Protein 3SY8 (pdb70)

Solvent-accessible surface area: 60211 Å² total; per-residue (Å²): 112,110,128,9,41,2,0,3,0,6,16,8,17,52,43,10,14,9,4,9,21,2,3,100,30,33,15,49,46,54,30,48,51,0,20,50,5,102,37,0,0,50,28,3,77,101,33,50,76,0,6,4,0,1,0,12,52,49,20,36,49,18,79,1,49,2,0,0,115,16,0,19,70,29,64,45,12,48,0,0,9,11,2,22,63,70,10,2,7,25,66,73,38,38,21,58,68,0,65,81,49,34,6,36,15,2,1,5,0,24,48,46,3,40,43,82,13,5,43,2,2,23,36,54,3,73,46,59,91,163,86,170,114,163,144,107,93,39,11,45,24,74,27,0,58,96,0,3,98,100,61,26,4,55,3,26,1,16,2,7,0,26,2,102,76,27,42,32,82,4,0,11,7,26,14,41,0,60,15,78,170,63,35,86,6,54,44,55,21,4,55,25,2,0,51,36,48,112,34,8,54,98,10,12,59,47,12,0,35,60,0,0,22,0,14,69,73,2,41,136,125,63,45,102,8,55,0,1,5,61,7,47,30,63,10,0,38,66,181,44,1,6,134,66,0,46,61,41,3,101,130,27,161,14,70,39,72,4,1,28,2,1,3,44,5,81,5,2,6,50,2,47,60,67,5,5,105,0,2,35,68,0,86,136,51,38,5,17,0,0,0,15,71,3,2,29,0,15,8,2,5,55,44,34,131,111,32,1,8,51,7,0,0,0,33,118,68,8,4,131,46,4,121,105,60,90,55,0,14,5,5,0,21,0,1,21,18,1,2,137,54,38,67,31,37,9,0,0,23,7,0,99,53,75,99,30,60,76,67,0,73,127,39,42,7,65,21,0,2,2,102,60,42,7,152,20,31,42,48,100,121,0,21,81,61,1,82,73,89,172,116,72,4,10,2,1,2,0,8,13,14,14,42,69,9,17,15,2,6,25,2,3,102,41,38,11,54,41,49,31,44,54,0,18,53,4,100,30,0,0,50,35,3,75,100,22,38,59,0,1,1,0,2,0,18,46,53,18,42,43,12,87,1,30,16,1,0,111,9,0,27,70,4,26,20,16,14,0,0,6,10,11,25,59,70,11,11,7,17,75,75,40,36,14,57,68,0,91,113,39,59,9,30,19,1,0,6,0,4,166,37,10,24,30,78,16,4,46,10,1,18,68,87,0,56,77,72,62,169,87,25,93,196,30,107,111,58,83,80,30,7,40,20,75,32,0,59,92,0,2,104,100,65,17,4,54,2,28,3,13,2,8,0,22,1,110,81,21,44,48,85,6,0,11,6,28,14,38,0,58,10,87,154,53,39,81,14,55,42,56,38,2,55,23,3,0,52,30,54,105,30,9,54,96,8,12,69,45,13,0,39,66,0,0,38,0,17,79,92,0,47,127,104,64,42,103,6,55,0,1,5,61,4,48,30,51,5,3,52,56,216,45,2,3,122,71,0,24,60,41,2,106,115,39,139,16,73,40,70,4,1,18,1,1,6,41,6,80,4,3,10,46,4,48,67,73,7,5,97,1,3,40,82,0,91,133,55,36,7,18,1,0,0,14,69,2,2,38,3,12,14,4,7,56,40,33,107,109,31,4,7,55,17,0,0,0,42,103,60,8,4,106,42,4,123,93,68,90,58,2,11,4,1,0,22,0,2,24,22,0,4,144,46,37,66,30,37,8,0,0,26,4,0,96,41,72,113,25,53,72,67,0,66,122,27,43,9,62,18,0,1,2,103,59,46,12,152,20,24,39,48,108,121,0,14,84,74,2,88,69,170,122,118,11,29,1,0,2,14,13,97,91,86,128,51,45,108,44,4,9,69,10,4,126,146,38,9,58,32,64,24,45,82,0,32,40,19,160,91,0,44,54,34,5,145,92,49,52,108,1,21,0,0,3,1,11,10,133,147,52,8,39,86,1,5,31,1,0,57,69,0,23,143,39,68,60,13,74,2,0,4,1,4,12,101,19,62,99,35,3,92,82,8,7,26,21,0,0,31,20,15,16,2,42,20,2,2,10,4,24,60,106,14,63,73,145,91,4,44,53,13,16,90,111,23,56,86,144,134,186,22,53,26,2,31,0,9,77,0,5,87,103,58,22,2,49,1,27,2,4,2,6,1,24,2,112,66,61,31,30,86,1,0,15,8,31,15,49,0,64,20,72,162,106,26,81,18,58,19,22,58,0,33,24,18,0,34,32,44,62,14,12,52,102,8,13,60,46,14,0,42,63,0,0,34,0,19,117,90,0,53,128,98,60,54,107,1,40,0,0,5,60,7,45,20,64,9,1,6,40,70,41,2,2,79,69,0,19,57,37,0,77,128,31,172,12,73,27,72,6,0,7,0,1,3,38,0,7,2,0,21,43,7,48,36,10,0,31,8,1,0,0,13,1,82,3,4,31,5,15,1,0,0,11,22,1,11,3,0,31,15,0,1,46,0,1,17,25,0,12,1,51,14,0,0,1,8,89,22,24,4,135,60,13,159,104,64,101,43,7,14,1,9,0,20,0,0,13,22,1,4,139,54,31,68,32,39,10,0,0,18,6,0,109,44,82,101,30,59,84,86,0,58,124,32,35,8,68,16,0,1,0,110,58,47,9,142,21,26,32,47,118,112,0,14,87,68,1,74,55,128,183,14,63,1,22,11,46,191,89,132,114,42,7,79,51,2,135,178,50,12,98,47,59,37,69,59,19,84,62,6,184,112,9,58,64,56,76,124,77,1,0,17,4,61,2,141,91,54,5,49,70,6,20,53,12,0,39,98,9,28,144,34,66,114,21,90,4,0,16,5,53,28,144,23,93,101,42,6,93,76,3,4,17,13,0,1,30,18,21,6,2,10,34,14,8,53,157,209,95,42,55,46,5,83,115,22,85,90,174,154,120,85,117,46,17,38,24,0,38,0,10,51,0,4,55,106,63,40,2,46,1,22,2,22,1,7,0,23,0,116,67,31,22,38,79,2,0,15,8,30,14,44,1,66,18,86,164,75,37,77,15,56,11,20,45,1,24,22,20,0,29,25,34,78,14,15,66,84,11,13,55,46,14,0,35,59,0,0,37,1,16,92,93,0,46,144,87,60,29,101,4,40,0,0,5,57,7,48,22,58,10,0,9,49,74,37,3,0,34,70,0,13,64,34,0,82,131,36,151,19,72,24,76,5,1,10,0,1,2,51,0,8,7,2,8,53,6,49,42,12,0,32,14,1,0,0,6,0,94,20,11,37,6,16,2,0,0,18,14,0,6,3,0,48,23,0,1,49,0,0,11,26,0,19,2,53,12,0,0,2,9,110,14,21,1,84,64,16,166,103,41,96,21,4,8,1,8,0,23,0,0,20,21,1,4,146,52,27,68,32,35,7,0,0,36,8,0,70,44,74,104,29,54,68,93,0,61,123,28,44,10,61,17,0,3,7,125,66,35,11,131,32,25,34,45,101,117,0,17,82,55,0,45,39,21,43,67,73,81,94,126

Structure (mmCIF, N/CA/C/O backbone):
data_3SY8
#
_entry.id   3SY8
#
_cell.length_a   118.795
_cell.length_b   118.795
_cell.length_c   495.100
_cell.angle_alpha   90.000
_cell.angle_beta   90.000
_cell.angle_gamma   120.000
#
_symmetry.space_group_name_H-M   'P 61 2 2'
#
loop_
_entity.id
_entity.type
_entity.pdbx_description
1 polymer RocR
2 non-polymer 'MAGNESIUM ION'
3 non-polymer '4-(2-HYDROXYETHYL)-1-PIPERAZINE ETHANESULFONIC ACID'
4 water water
#
loop_
_atom_site.group_PDB
_atom_site.id
_atom_site.type_symbol
_atom_site.label_atom_id
_atom_site.label_alt_id
_atom_site.label_comp_id
_atom_site.label_asym_id
_atom_site.label_entity_id
_atom_site.label_seq_id
_atom_site.pdbx_PDB_ins_code
_atom_site.Cartn_x
_atom_site.Cartn_y
_atom_site.Cartn_z
_atom_site.occupancy
_atom_site.B_iso_or_equiv
_atom_site.auth_seq_id
_atom_site.auth_comp_id
_atom_site.auth_asym_id
_atom_site.auth_atom_id
_atom_site.pdbx_PDB_model_num
ATOM 1 N N . MET A 1 1 ? 20.345 52.326 5.256 1.00 79.41 1 MET A N 1
ATOM 2 C CA . MET A 1 1 ? 21.562 51.800 5.958 1.00 78.51 1 MET A CA 1
ATOM 3 C C . MET A 1 1 ? 21.614 50.267 6.039 1.00 77.89 1 MET A C 1
ATOM 4 O O . MET A 1 1 ? 21.517 49.706 7.137 1.00 77.74 1 MET A O 1
ATOM 6 N N . ASN A 1 2 ? 21.760 49.594 4.891 1.00 77.56 2 ASN A N 1
ATOM 7 C CA . ASN A 1 2 ? 22.019 48.133 4.890 1.00 76.97 2 ASN A CA 1
ATOM 8 C C . ASN A 1 2 ? 22.353 47.449 3.534 1.00 76.33 2 ASN A C 1
ATOM 9 O O . ASN A 1 2 ? 22.174 48.034 2.458 1.00 76.96 2 ASN A O 1
ATOM 14 N N . ASP A 1 3 ? 22.813 46.195 3.632 1.00 74.80 3 ASP A N 1
ATOM 15 C CA . ASP A 1 3 ? 23.358 45.385 2.521 1.00 73.39 3 ASP A CA 1
ATOM 16 C C . ASP A 1 3 ? 24.524 45.961 1.725 1.00 71.14 3 ASP A C 1
ATOM 17 O O . ASP A 1 3 ? 24.573 45.792 0.492 1.00 72.09 3 ASP A O 1
ATOM 22 N N . LEU A 1 4 ? 25.474 46.596 2.422 1.00 67.62 4 LEU A N 1
ATOM 23 C CA . LEU A 1 4 ? 26.686 47.126 1.784 1.00 64.28 4 LEU A CA 1
ATOM 24 C C . LEU A 1 4 ? 27.602 46.011 1.382 1.00 62.96 4 LEU A C 1
ATOM 25 O O . LEU A 1 4 ? 27.560 44.944 1.953 1.00 63.25 4 LEU A O 1
ATOM 30 N N . ASN A 1 5 ? 28.398 46.260 0.357 1.00 61.84 5 ASN A N 1
ATOM 31 C CA . ASN A 1 5 ? 29.565 45.473 0.074 1.00 60.50 5 ASN A CA 1
ATOM 32 C C . ASN A 1 5 ? 30.787 46.359 0.254 1.00 58.91 5 ASN A C 1
ATOM 33 O O . ASN A 1 5 ? 30.924 47.413 -0.404 1.00 59.32 5 ASN A O 1
ATOM 38 N N . VAL A 1 6 ? 31.672 45.933 1.142 1.00 55.98 6 VAL A N 1
ATOM 39 C CA . VAL A 1 6 ? 32.889 46.646 1.394 1.00 53.21 6 VAL A CA 1
ATOM 40 C C . VAL A 1 6 ? 34.070 45.790 1.050 1.00 51.65 6 VAL A C 1
ATOM 41 O O . VAL A 1 6 ? 34.179 44.682 1.533 1.00 51.20 6 VAL A O 1
ATOM 45 N N . LEU A 1 7 ? 34.952 46.317 0.213 1.00 50.54 7 LEU A N 1
ATOM 46 C CA . LEU A 1 7 ? 36.191 45.635 -0.128 1.00 49.66 7 LEU A CA 1
ATOM 47 C C . LEU A 1 7 ? 37.396 46.249 0.614 1.00 49.45 7 LEU A C 1
ATOM 48 O O . LEU A 1 7 ? 37.629 47.458 0.559 1.00 48.58 7 LEU A O 1
ATOM 53 N N . VAL A 1 8 ? 38.130 45.399 1.324 1.00 49.16 8 VAL A N 1
ATOM 54 C CA . VAL A 1 8 ? 39.301 45.807 2.056 1.00 49.43 8 VAL A CA 1
ATOM 55 C C . VAL A 1 8 ? 40.520 45.302 1.317 1.00 49.18 8 VAL A C 1
ATOM 56 O O . VAL A 1 8 ? 40.729 44.096 1.233 1.00 48.69 8 VAL A O 1
ATOM 60 N N . LEU A 1 9 ? 41.338 46.206 0.793 1.00 48.70 9 LEU A N 1
ATOM 61 C CA . LEU A 1 9 ? 42.608 45.769 0.262 1.00 49.41 9 LEU A CA 1
ATOM 62 C C . LEU A 1 9 ? 43.664 45.921 1.325 1.00 48.13 9 LEU A C 1
ATOM 63 O O . LEU A 1 9 ? 43.960 47.036 1.735 1.00 47.56 9 LEU A O 1
ATOM 68 N N . GLU A 1 10 ? 44.247 44.809 1.757 1.00 47.21 10 GLU A N 1
ATOM 69 C CA . GLU A 1 10 ? 45.293 44.885 2.765 1.00 46.74 10 GLU A CA 1
ATOM 70 C C . GLU A 1 10 ? 46.328 43.774 2.655 1.00 47.18 10 GLU A C 1
ATOM 71 O O . GLU A 1 10 ? 46.047 42.590 2.811 1.00 47.58 10 GLU A O 1
ATOM 77 N N . ASP A 1 11 ? 47.549 44.224 2.442 1.00 47.63 11 ASP A N 1
ATOM 78 C CA . ASP A 1 11 ? 48.744 43.423 2.242 1.00 48.41 11 ASP A CA 1
ATOM 79 C C . ASP A 1 11 ? 49.149 42.623 3.472 1.00 47.85 11 ASP A C 1
ATOM 80 O O . ASP A 1 11 ? 49.518 41.449 3.413 1.00 47.89 11 ASP A O 1
ATOM 85 N N . GLU A 1 12 ? 49.080 43.317 4.585 1.00 46.25 12 GLU A N 1
ATOM 86 C CA . GLU A 1 12 ? 49.649 42.877 5.794 1.00 46.72 12 GLU A CA 1
ATOM 87 C C . GLU A 1 12 ? 48.539 42.215 6.657 1.00 46.15 12 GLU A C 1
ATOM 88 O O . GLU A 1 12 ? 47.523 42.829 7.003 1.00 45.64 12 GLU A O 1
ATOM 94 N N . PRO A 1 13 ? 48.730 40.930 6.991 1.00 46.39 13 PRO A N 1
ATOM 95 C CA . PRO A 1 13 ? 47.633 40.130 7.563 1.00 45.23 13 PRO A CA 1
ATOM 96 C C . PRO A 1 13 ? 47.173 40.507 8.977 1.00 45.01 13 PRO A C 1
ATOM 97 O O . PRO A 1 13 ? 46.014 40.290 9.315 1.00 43.18 13 PRO A O 1
ATOM 101 N N . PHE A 1 14 ? 48.041 41.065 9.810 1.00 45.33 14 PHE A N 1
ATOM 102 C CA . PHE A 1 14 ? 47.510 41.512 11.095 1.00 46.34 14 PHE A CA 1
ATOM 103 C C . PHE A 1 14 ? 46.682 42.782 10.993 1.00 46.09 14 PHE A C 1
ATOM 104 O O . PHE A 1 14 ? 45.577 42.836 11.543 1.00 46.01 14 PHE A O 1
ATOM 112 N N . GLN A 1 15 ? 47.187 43.780 10.260 1.00 46.52 15 GLN A N 1
ATOM 113 C CA . GLN A 1 15 ? 46.373 44.941 9.904 1.00 46.55 15 GLN A CA 1
ATOM 114 C C . GLN A 1 15 ? 45.066 44.537 9.204 1.00 45.63 15 GLN A C 1
ATOM 115 O O . GLN A 1 15 ? 44.007 45.031 9.591 1.00 46.13 15 GLN A O 1
ATOM 121 N N . ARG A 1 16 ? 45.113 43.620 8.239 1.00 44.63 16 ARG A N 1
ATOM 122 C CA . ARG A 1 16 ? 43.869 43.188 7.586 1.00 44.38 16 ARG A CA 1
ATOM 123 C C . ARG A 1 16 ? 42.896 42.595 8.587 1.00 44.28 16 ARG A C 1
ATOM 124 O O . ARG A 1 16 ? 41.681 42.820 8.490 1.00 44.14 16 ARG A O 1
ATOM 132 N N . LEU A 1 17 ? 43.429 41.846 9.548 1.00 43.77 17 LEU A N 1
ATOM 133 C CA . LEU A 1 17 ? 42.571 41.166 10.472 1.00 43.87 17 LEU A CA 1
ATOM 134 C C . LEU A 1 17 ? 41.840 42.170 11.371 1.00 43.22 17 LEU A C 1
ATOM 135 O O . LEU A 1 17 ? 40.619 42.113 11.484 1.00 43.33 17 LEU A O 1
ATOM 140 N N . VAL A 1 18 ? 42.600 43.076 11.986 1.00 42.28 18 VAL A N 1
ATOM 141 C CA . VAL A 1 18 ? 42.078 44.194 12.771 1.00 41.41 18 VAL A CA 1
ATOM 142 C C . VAL A 1 18 ? 41.002 44.949 12.006 1.00 41.76 18 VAL A C 1
ATOM 143 O O . VAL A 1 18 ? 39.889 45.049 12.466 1.00 43.33 18 VAL A O 1
ATOM 147 N N . ALA A 1 19 ? 41.293 45.394 10.799 1.00 41.32 19 ALA A N 1
ATOM 148 C CA . ALA A 1 19 ? 40.283 46.093 9.983 1.00 41.15 19 ALA A CA 1
ATOM 149 C C . ALA A 1 19 ? 39.031 45.264 9.747 1.00 40.94 19 ALA A C 1
ATOM 150 O O . ALA A 1 19 ? 37.922 45.749 9.928 1.00 41.23 19 ALA A O 1
ATOM 152 N N . VAL A 1 20 ? 39.217 44.022 9.315 1.00 40.16 20 VAL A N 1
ATOM 153 C CA . VAL A 1 20 ? 38.087 43.206 8.980 1.00 38.95 20 VAL A CA 1
ATOM 154 C C . VAL A 1 20 ? 37.292 42.992 10.243 1.00 39.21 20 VAL A C 1
ATOM 155 O O . VAL A 1 20 ? 36.063 43.082 10.203 1.00 40.60 20 VAL A O 1
ATOM 159 N N . THR A 1 21 ? 37.972 42.760 11.366 1.00 38.62 21 THR A N 1
ATOM 160 C CA . THR A 1 21 ? 37.299 42.554 12.666 1.00 38.02 21 THR A CA 1
ATOM 161 C C . THR A 1 21 ? 36.489 43.770 13.038 1.00 37.36 21 THR A C 1
ATOM 162 O O . THR A 1 21 ? 35.366 43.626 13.482 1.00 37.82 21 THR A O 1
ATOM 166 N N . ALA A 1 22 ? 37.045 44.964 12.839 1.00 36.88 22 ALA A N 1
ATOM 167 C CA . ALA A 1 22 ? 36.302 46.183 13.133 1.00 37.32 22 ALA A CA 1
ATOM 168 C C . ALA A 1 22 ? 35.115 46.349 12.151 1.00 38.17 22 ALA A C 1
ATOM 169 O O . ALA A 1 22 ? 33.979 46.555 12.576 1.00 37.96 22 ALA A O 1
ATOM 171 N N . LEU A 1 23 ? 35.395 46.206 10.861 1.00 38.79 23 LEU A N 1
ATOM 172 C CA . LEU A 1 23 ? 34.393 46.297 9.840 1.00 40.72 23 LEU A CA 1
ATOM 173 C C . LEU A 1 23 ? 33.177 45.392 10.066 1.00 42.85 23 LEU A C 1
ATOM 174 O O . LEU A 1 23 ? 32.038 45.828 9.849 1.00 41.84 23 LEU A O 1
ATOM 179 N N . LYS A 1 24 ? 33.406 44.146 10.511 1.00 45.07 24 LYS A N 1
ATOM 180 C CA . LYS A 1 24 ? 32.273 43.216 10.738 1.00 46.66 24 LYS A CA 1
ATOM 181 C C . LYS A 1 24 ? 31.378 43.665 11.891 1.00 47.01 24 LYS A C 1
ATOM 182 O O . LYS A 1 24 ? 30.215 43.340 11.940 1.00 47.55 24 LYS A O 1
ATOM 188 N N . LYS A 1 25 ? 31.920 44.432 12.814 1.00 47.27 25 LYS A N 1
ATOM 189 C CA . LYS A 1 25 ? 31.145 44.809 13.957 1.00 48.52 25 LYS A CA 1
ATOM 190 C C . LYS A 1 25 ? 30.135 45.890 13.595 1.00 49.95 25 LYS A C 1
ATOM 191 O O . LYS A 1 25 ? 29.086 46.025 14.247 1.00 50.74 25 LYS A O 1
ATOM 197 N N . VAL A 1 26 ? 30.423 46.613 12.518 1.00 50.53 26 VAL A N 1
ATOM 198 C CA . VAL A 1 26 ? 29.784 47.891 12.265 1.00 51.38 26 VAL A CA 1
ATOM 199 C C . VAL A 1 26 ? 29.104 48.029 10.903 1.00 51.69 26 VAL A C 1
ATOM 200 O O . VAL A 1 26 ? 28.110 48.716 10.790 1.00 52.69 26 VAL A O 1
ATOM 204 N N . VAL A 1 27 ? 29.652 47.399 9.875 1.00 52.21 27 VAL A N 1
ATOM 205 C CA . VAL A 1 27 ? 29.068 47.431 8.557 1.00 52.30 27 VAL A CA 1
ATOM 206 C C . VAL A 1 27 ? 27.879 46.507 8.474 1.00 53.12 27 VAL A C 1
ATOM 207 O O . VAL A 1 27 ? 28.008 45.332 8.778 1.00 52.44 27 VAL A O 1
ATOM 211 N N . PRO A 1 28 ? 26.709 47.046 8.062 1.00 54.27 28 PRO A N 1
ATOM 212 C CA . PRO A 1 28 ? 25.559 46.189 7.734 1.00 55.11 28 PRO A CA 1
ATOM 213 C C . PRO A 1 28 ? 25.747 45.693 6.315 1.00 55.28 28 PRO A C 1
ATOM 214 O O . PRO A 1 28 ? 25.555 46.479 5.391 1.00 55.45 28 PRO A O 1
ATOM 218 N N . GLY A 1 29 ? 26.153 44.434 6.143 1.00 55.35 29 GLY A N 1
ATOM 219 C CA . GLY A 1 29 ? 26.490 43.902 4.806 1.00 56.07 29 GLY A CA 1
ATOM 220 C C . GLY A 1 29 ? 27.608 42.851 4.738 1.00 56.35 29 GLY A C 1
ATOM 221 O O . GLY A 1 29 ? 27.764 42.057 5.659 1.00 57.18 29 GLY A O 1
ATOM 222 N N . SER A 1 30 ? 28.370 42.827 3.643 1.00 55.40 30 SER A N 1
ATOM 223 C CA . SER A 1 30 ? 29.482 41.898 3.499 1.00 55.12 30 SER A CA 1
ATOM 224 C C . SER A 1 30 ? 30.862 42.601 3.540 1.00 54.04 30 SER A C 1
ATOM 225 O O . SER A 1 30 ? 31.029 43.705 3.040 1.00 53.26 30 SER A O 1
ATOM 228 N N . ILE A 1 31 ? 31.846 41.950 4.147 1.00 53.44 31 ILE A N 1
ATOM 229 C CA . ILE A 1 31 ? 33.211 42.444 4.129 1.00 51.88 31 ILE A CA 1
ATOM 230 C C . ILE A 1 31 ? 33.998 41.461 3.297 1.00 52.60 31 ILE A C 1
ATOM 231 O O . ILE A 1 31 ? 34.119 40.301 3.655 1.00 53.55 31 ILE A O 1
ATOM 236 N N . LEU A 1 32 ? 34.512 41.934 2.173 1.00 52.51 32 LEU A N 1
ATOM 237 C CA . LEU A 1 32 ? 35.313 41.134 1.276 1.00 52.35 32 LEU A CA 1
ATOM 238 C C . LEU A 1 32 ? 36.783 41.518 1.434 1.00 51.57 32 LEU A C 1
ATOM 239 O O . LEU A 1 32 ? 37.106 42.683 1.472 1.00 51.43 32 LEU A O 1
ATOM 244 N N . GLU A 1 33 ? 37.665 40.539 1.564 1.00 52.19 33 GLU A N 1
ATOM 245 C CA . GLU A 1 33 ? 39.085 40.793 1.793 1.00 52.07 33 GLU A CA 1
ATOM 246 C C . GLU A 1 33 ? 39.897 40.451 0.570 1.00 51.39 33 GLU A C 1
ATOM 247 O O . GLU A 1 33 ? 39.655 39.435 -0.051 1.00 51.69 33 GLU A O 1
ATOM 253 N N . ALA A 1 34 ? 40.890 41.277 0.268 1.00 50.79 34 ALA A N 1
ATOM 254 C CA . ALA A 1 34 ? 41.877 40.966 -0.739 1.00 51.50 34 ALA A CA 1
ATOM 255 C C . ALA A 1 34 ? 43.262 41.268 -0.202 1.00 51.78 34 ALA A C 1
ATOM 256 O O . ALA A 1 34 ? 43.590 42.413 0.156 1.00 52.02 34 ALA A O 1
ATOM 258 N N . ALA A 1 35 ? 44.078 40.233 -0.153 1.00 52.88 35 ALA A N 1
ATOM 259 C CA . ALA A 1 35 ? 45.464 40.362 0.259 1.00 53.23 35 ALA A CA 1
ATOM 260 C C . ALA A 1 35 ? 46.320 40.742 -0.924 1.00 53.71 35 ALA A C 1
ATOM 261 O O . ALA A 1 35 ? 47.410 41.260 -0.745 1.00 54.29 35 ALA A O 1
ATOM 263 N N . ASP A 1 36 ? 45.859 40.470 -2.141 1.00 54.42 36 ASP A N 1
ATOM 264 C CA . ASP A 1 36 ? 46.579 41.000 -3.304 1.00 54.90 36 ASP A CA 1
ATOM 265 C C . ASP A 1 36 ? 45.644 41.409 -4.465 1.00 54.98 36 ASP A C 1
ATOM 266 O O . ASP A 1 36 ? 44.408 41.458 -4.299 1.00 53.46 36 ASP A O 1
ATOM 271 N N . GLY A 1 37 ? 46.281 41.661 -5.623 1.00 55.25 37 GLY A N 1
ATOM 272 C CA . GLY A 1 37 ? 45.644 42.094 -6.842 1.00 55.49 37 GLY A CA 1
ATOM 273 C C . GLY A 1 37 ? 44.907 40.929 -7.445 1.00 57.01 37 GLY A C 1
ATOM 274 O O . GLY A 1 37 ? 43.730 41.045 -7.826 1.00 56.57 37 GLY A O 1
ATOM 275 N N . LYS A 1 38 ? 45.602 39.795 -7.515 1.00 58.14 38 LYS A N 1
ATOM 276 C CA . LYS A 1 38 ? 44.992 38.537 -7.931 1.00 59.49 38 LYS A CA 1
ATOM 277 C C . LYS A 1 38 ? 43.662 38.345 -7.174 1.00 59.86 38 LYS A C 1
ATOM 278 O O . LYS A 1 38 ? 42.669 37.962 -7.774 1.00 61.10 38 LYS A O 1
ATOM 284 N N . GLU A 1 39 ? 43.606 38.669 -5.882 1.00 58.88 39 GLU A N 1
ATOM 285 C CA . GLU A 1 39 ? 42.358 38.482 -5.159 1.00 58.74 39 GLU A CA 1
ATOM 286 C C . GLU A 1 39 ? 41.388 39.632 -5.363 1.00 57.28 39 GLU A C 1
ATOM 287 O O . GLU A 1 39 ? 40.184 39.426 -5.397 1.00 57.20 39 GLU A O 1
ATOM 293 N N . ALA A 1 40 ? 41.910 40.846 -5.466 1.00 56.13 40 ALA A N 1
ATOM 294 C CA . ALA A 1 40 ? 41.052 42.021 -5.628 1.00 55.56 40 ALA A CA 1
ATOM 295 C C . ALA A 1 40 ? 40.283 41.891 -6.919 1.00 56.40 40 ALA A C 1
ATOM 296 O O . ALA A 1 40 ? 39.085 42.061 -6.915 1.00 56.47 40 ALA A O 1
ATOM 298 N N . VAL A 1 41 ? 40.977 41.546 -7.999 1.00 57.28 41 VAL A N 1
ATOM 299 C CA . VAL A 1 41 ? 40.374 41.475 -9.299 1.00 59.46 41 VAL A CA 1
ATOM 300 C C . VAL A 1 41 ? 39.330 40.363 -9.355 1.00 60.36 41 VAL A C 1
ATOM 301 O O . VAL A 1 41 ? 38.237 40.594 -9.860 1.00 60.80 41 VAL A O 1
ATOM 305 N N . ALA A 1 42 ? 39.656 39.179 -8.829 1.00 60.90 42 ALA A N 1
ATOM 306 C CA . ALA A 1 42 ? 38.691 38.080 -8.749 1.00 61.96 42 ALA A CA 1
ATOM 307 C C . ALA A 1 42 ? 37.446 38.525 -7.983 1.00 62.98 42 ALA A C 1
ATOM 308 O O . ALA A 1 42 ? 36.338 38.368 -8.474 1.00 64.50 42 ALA A O 1
ATOM 310 N N . ILE A 1 43 ? 37.606 39.094 -6.788 1.00 62.82 43 ILE A N 1
ATOM 311 C CA . ILE A 1 43 ? 36.442 39.578 -6.072 1.00 63.08 43 ILE A CA 1
ATOM 312 C C . ILE A 1 43 ? 35.694 40.565 -6.962 1.00 64.32 43 ILE A C 1
ATOM 313 O O . ILE A 1 43 ? 34.470 40.617 -6.940 1.00 64.78 43 ILE A O 1
ATOM 318 N N . LEU A 1 44 ? 36.429 41.344 -7.746 1.00 64.95 44 LEU A N 1
ATOM 319 C CA . LEU A 1 44 ? 35.801 42.375 -8.559 1.00 66.66 44 LEU A CA 1
ATOM 320 C C . LEU A 1 44 ? 34.872 41.757 -9.575 1.00 69.14 44 LEU A C 1
ATOM 321 O O . LEU A 1 44 ? 33.773 42.255 -9.776 1.00 70.49 44 LEU A O 1
ATOM 326 N N . GLU A 1 45 ? 35.330 40.675 -10.206 1.00 70.81 45 GLU A N 1
ATOM 327 C CA . GLU A 1 45 ? 34.623 40.033 -11.291 1.00 73.00 45 GLU A CA 1
ATOM 328 C C . GLU A 1 45 ? 33.372 39.281 -10.847 1.00 74.68 45 GLU A C 1
ATOM 329 O O . GLU A 1 45 ? 32.341 39.315 -11.543 1.00 75.79 45 GLU A O 1
ATOM 335 N N . SER A 1 46 ? 33.457 38.619 -9.691 1.00 74.86 46 SER A N 1
ATOM 336 C CA . SER A 1 46 ? 32.328 37.891 -9.134 1.00 76.23 46 SER A CA 1
ATOM 337 C C . SER A 1 46 ? 31.246 38.828 -8.586 1.00 76.28 46 SER A C 1
ATOM 338 O O . SER A 1 46 ? 30.111 38.407 -8.351 1.00 77.29 46 SER A O 1
ATOM 341 N N . CYS A 1 47 ? 31.596 40.096 -8.404 1.00 75.45 47 CYS A N 1
ATOM 342 C CA . CYS A 1 47 ? 30.869 40.952 -7.491 1.00 75.04 47 CYS A CA 1
ATOM 343 C C . CYS A 1 47 ? 29.732 41.759 -8.035 1.00 74.87 47 CYS A C 1
ATOM 344 O O . CYS A 1 47 ? 28.714 41.869 -7.366 1.00 75.52 47 CYS A O 1
ATOM 347 N N . GLY A 1 48 ? 29.889 42.393 -9.185 1.00 73.92 48 GLY A N 1
ATOM 348 C CA . GLY A 1 48 ? 28.766 43.210 -9.654 1.00 73.79 48 GLY A CA 1
ATOM 349 C C . GLY A 1 48 ? 28.563 44.579 -8.988 1.00 72.40 48 GLY A C 1
ATOM 350 O O . GLY A 1 48 ? 28.231 45.549 -9.688 1.00 73.01 48 GLY A O 1
ATOM 351 N N . HIS A 1 49 ? 28.734 44.678 -7.661 1.00 70.37 49 HIS A N 1
ATOM 352 C CA . HIS A 1 49 ? 28.863 45.991 -7.013 1.00 68.55 49 HIS A CA 1
ATOM 353 C C . HIS A 1 49 ? 29.681 46.012 -5.723 1.00 66.21 49 HIS A C 1
ATOM 354 O O . HIS A 1 49 ? 29.607 45.097 -4.890 1.00 66.75 49 HIS A O 1
ATOM 361 N N . VAL A 1 50 ? 30.444 47.080 -5.544 1.00 62.71 50 VAL A N 1
ATOM 362 C CA . VAL A 1 50 ? 31.180 47.269 -4.321 1.00 58.97 50 VAL A CA 1
ATOM 363 C C . VAL A 1 50 ? 30.909 48.696 -3.874 1.00 57.22 50 VAL A C 1
ATOM 364 O O . VAL A 1 50 ? 31.235 49.636 -4.570 1.00 57.10 50 VAL A O 1
ATOM 368 N N . ASP A 1 51 ? 30.312 48.867 -2.711 1.00 54.87 51 ASP A N 1
ATOM 369 C CA . ASP A 1 51 ? 29.988 50.202 -2.258 1.00 53.31 51 ASP A CA 1
ATOM 370 C C . ASP A 1 51 ? 31.217 51.017 -1.893 1.00 50.84 51 ASP A C 1
ATOM 371 O O . ASP A 1 51 ? 31.362 52.176 -2.329 1.00 50.16 51 ASP A O 1
ATOM 376 N N . ILE A 1 52 ? 32.096 50.401 -1.099 1.00 47.94 52 ILE A N 1
ATOM 377 C CA . ILE A 1 52 ? 33.279 51.063 -0.602 1.00 45.65 52 ILE A CA 1
ATOM 378 C C . ILE A 1 52 ? 34.515 50.179 -0.745 1.00 44.56 52 ILE A C 1
ATOM 379 O O . ILE A 1 52 ? 34.551 49.074 -0.257 1.00 43.11 52 ILE A O 1
ATOM 384 N N . ALA A 1 53 ? 35.536 50.690 -1.424 1.00 44.92 53 ALA A N 1
ATOM 385 C CA . ALA A 1 53 ? 36.858 50.067 -1.375 1.00 45.22 53 ALA A CA 1
ATOM 386 C C . ALA A 1 53 ? 37.705 50.771 -0.322 1.00 45.60 53 ALA A C 1
ATOM 387 O O . ALA A 1 53 ? 37.804 51.994 -0.318 1.00 46.20 53 ALA A O 1
ATOM 389 N N . ILE A 1 54 ? 38.273 49.992 0.594 1.00 46.24 54 ILE A N 1
ATOM 390 C CA . ILE A 1 54 ? 39.210 50.488 1.592 1.00 46.70 54 ILE A CA 1
ATOM 391 C C . ILE A 1 54 ? 40.577 50.024 1.191 1.00 48.41 54 ILE A C 1
ATOM 392 O O . ILE A 1 54 ? 40.841 48.830 1.064 1.00 49.06 54 ILE A O 1
ATOM 397 N N . CYS A 1 55 ? 41.469 50.978 1.058 1.00 50.18 55 CYS A N 1
ATOM 398 C CA . CYS A 1 55 ? 42.608 50.807 0.227 1.00 52.20 55 CYS A CA 1
ATOM 399 C C . CYS A 1 55 ? 43.768 51.563 0.801 1.00 53.34 55 CYS A C 1
ATOM 400 O O . CYS A 1 55 ? 43.642 52.670 1.308 1.00 53.06 55 CYS A O 1
ATOM 403 N N . ASP A 1 56 ? 44.926 50.959 0.697 1.00 56.33 56 ASP A N 1
ATOM 404 C CA . ASP A 1 56 ? 46.131 51.576 1.175 1.00 59.44 56 ASP A CA 1
ATOM 405 C C . ASP A 1 56 ? 46.952 51.893 -0.071 1.00 60.53 56 ASP A C 1
ATOM 406 O O . ASP A 1 56 ? 47.245 50.998 -0.851 1.00 61.13 56 ASP A O 1
ATOM 411 N N . LEU A 1 57 ? 47.286 53.161 -0.281 1.00 62.08 57 LEU A N 1
ATOM 412 C CA . LEU A 1 57 ? 48.041 53.560 -1.467 1.00 64.09 57 LEU A CA 1
ATOM 413 C C . LEU A 1 57 ? 49.546 53.229 -1.360 1.00 65.57 57 LEU A C 1
ATOM 414 O O . LEU A 1 57 ? 50.309 53.405 -2.309 1.00 65.45 57 LEU A O 1
ATOM 419 N N . GLN A 1 58 ? 49.969 52.713 -0.212 1.00 67.54 58 GLN A N 1
ATOM 420 C CA . GLN A 1 58 ? 51.391 52.407 -0.025 1.00 69.32 58 GLN A CA 1
ATOM 421 C C . GLN A 1 58 ? 51.648 50.959 0.375 1.00 69.33 58 GLN A C 1
ATOM 422 O O . GLN A 1 58 ? 52.105 50.703 1.483 1.00 69.45 58 GLN A O 1
ATOM 428 N N . MET A 1 59 ? 51.349 50.018 -0.522 1.00 69.61 59 MET A N 1
ATOM 429 C CA . MET A 1 59 ? 51.600 48.599 -0.222 1.00 69.76 59 MET A CA 1
ATOM 430 C C . MET A 1 59 ? 52.764 48.011 -1.004 1.00 69.96 59 MET A C 1
ATOM 431 O O . MET A 1 59 ? 53.237 48.572 -2.002 1.00 69.74 59 MET A O 1
ATOM 436 N N . SER A 1 60 ? 53.178 46.846 -0.526 1.00 70.62 60 SER A N 1
ATOM 437 C CA . SER A 1 60 ? 54.422 46.187 -0.874 1.00 71.39 60 SER A CA 1
ATOM 438 C C . SER A 1 60 ? 54.240 45.060 -1.905 1.00 72.14 60 SER A C 1
ATOM 439 O O . SER A 1 60 ? 55.112 44.820 -2.744 1.00 71.62 60 SER A O 1
ATOM 442 N N . GLY A 1 61 ? 53.111 44.357 -1.803 1.00 72.88 61 GLY A N 1
ATOM 443 C CA . GLY A 1 61 ? 52.838 43.188 -2.637 1.00 73.73 61 GLY A CA 1
ATOM 444 C C . GLY A 1 61 ? 51.588 43.404 -3.479 1.00 73.75 61 GLY A C 1
ATOM 445 O O . GLY A 1 61 ? 50.943 42.438 -3.941 1.00 74.44 61 GLY A O 1
ATOM 446 N N . MET A 1 62 ? 51.261 44.681 -3.685 1.00 72.56 62 MET A N 1
ATOM 447 C CA . MET A 1 62 ? 50.046 45.079 -4.351 1.00 71.38 62 MET A CA 1
ATOM 448 C C . MET A 1 62 ? 50.146 46.560 -4.626 1.00 69.94 62 MET A C 1
ATOM 449 O O . MET A 1 62 ? 50.628 47.350 -3.789 1.00 69.36 62 MET A O 1
ATOM 454 N N . ASP A 1 63 ? 49.712 46.937 -5.816 1.00 68.51 63 ASP A N 1
ATOM 455 C CA . ASP A 1 63 ? 49.658 48.326 -6.147 1.00 67.28 63 ASP A CA 1
ATOM 456 C C . ASP A 1 63 ? 48.216 48.782 -5.950 1.00 65.91 63 ASP A C 1
ATOM 457 O O . ASP A 1 63 ? 47.315 48.424 -6.718 1.00 65.74 63 ASP A O 1
ATOM 462 N N . GLY A 1 64 ? 48.007 49.575 -4.907 1.00 64.22 64 GLY A N 1
ATOM 463 C CA . GLY A 1 64 ? 46.677 50.040 -4.556 1.00 62.52 64 GLY A CA 1
ATOM 464 C C . GLY A 1 64 ? 46.088 51.022 -5.533 1.00 61.16 64 GLY A C 1
ATOM 465 O O . GLY A 1 64 ? 44.889 51.033 -5.764 1.00 61.00 64 GLY A O 1
ATOM 466 N N . LEU A 1 65 ? 46.935 51.860 -6.102 1.00 60.44 65 LEU A N 1
ATOM 467 C CA . LEU A 1 65 ? 46.462 52.829 -7.068 1.00 60.20 65 LEU A CA 1
ATOM 468 C C . LEU A 1 65 ? 46.092 52.143 -8.388 1.00 59.65 65 LEU A C 1
ATOM 469 O O . LEU A 1 65 ? 45.074 52.473 -9.000 1.00 60.14 65 LEU A O 1
ATOM 474 N N . ALA A 1 66 ? 46.899 51.171 -8.810 1.00 58.00 66 ALA A N 1
ATOM 475 C CA . ALA A 1 66 ? 46.562 50.410 -9.987 1.00 57.04 66 ALA A CA 1
ATOM 476 C C . ALA A 1 66 ? 45.180 49.811 -9.861 1.00 56.63 66 ALA A C 1
ATOM 477 O O . ALA A 1 66 ? 44.345 49.930 -10.771 1.00 57.36 66 ALA A O 1
ATOM 479 N N . PHE A 1 67 ? 44.928 49.168 -8.733 1.00 55.53 67 PHE A N 1
ATOM 480 C CA . PHE A 1 67 ? 43.663 48.496 -8.554 1.00 54.88 67 PHE A CA 1
ATOM 481 C C . PHE A 1 67 ? 42.488 49.486 -8.607 1.00 53.75 67 PHE A C 1
A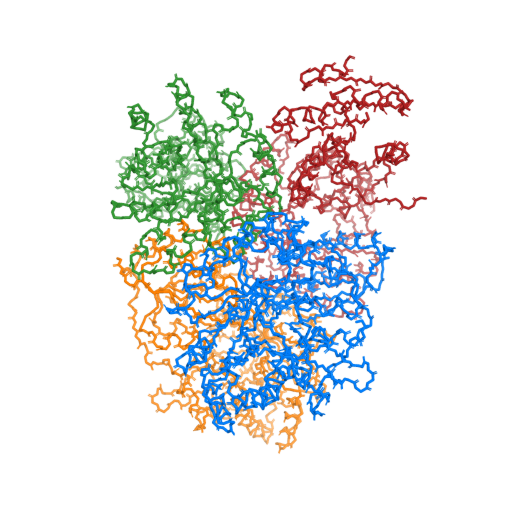TOM 482 O O . PHE A 1 67 ? 41.464 49.235 -9.249 1.00 53.04 67 PHE A O 1
ATOM 490 N N . LEU A 1 68 ? 42.638 50.596 -7.904 1.00 52.53 68 LEU A N 1
ATOM 491 C CA . LEU A 1 68 ? 41.636 51.613 -7.944 1.00 52.72 68 LEU A CA 1
ATOM 492 C C . LEU A 1 68 ? 41.390 52.072 -9.379 1.00 54.41 68 LEU A C 1
ATOM 493 O O . LEU A 1 68 ? 40.243 52.257 -9.765 1.00 54.14 68 LEU A O 1
ATOM 498 N N . ARG A 1 69 ? 42.454 52.246 -10.169 1.00 55.48 69 ARG A N 1
ATOM 499 C CA . ARG A 1 69 ? 42.289 52.587 -11.584 1.00 57.72 69 ARG A CA 1
ATOM 500 C C . ARG A 1 69 ? 41.452 51.581 -12.347 1.00 58.10 69 ARG A C 1
ATOM 501 O O . ARG A 1 69 ? 40.561 51.966 -13.097 1.00 59.75 69 ARG A O 1
ATOM 509 N N . HIS A 1 70 ? 41.758 50.300 -12.168 1.00 58.16 70 HIS A N 1
ATOM 510 C CA . HIS A 1 70 ? 41.009 49.203 -12.776 1.00 58.94 70 HIS A CA 1
ATOM 511 C C . HIS A 1 70 ? 39.543 49.189 -12.314 1.00 59.78 70 HIS A C 1
ATOM 512 O O . HIS A 1 70 ? 38.624 49.055 -13.129 1.00 60.20 70 HIS A O 1
ATOM 519 N N . ALA A 1 71 ? 39.339 49.338 -11.007 1.00 59.49 71 ALA A N 1
ATOM 520 C CA . ALA A 1 71 ? 37.987 49.364 -10.435 1.00 60.78 71 ALA A CA 1
ATOM 521 C C . ALA A 1 71 ? 37.152 50.502 -11.013 1.00 61.63 71 ALA A C 1
ATOM 522 O O . ALA A 1 71 ? 36.008 50.323 -11.384 1.00 63.12 71 ALA A O 1
ATOM 524 N N . SER A 1 72 ? 37.744 51.680 -11.062 1.00 62.18 72 SER A N 1
ATOM 525 C CA . SER A 1 72 ? 37.171 52.829 -11.682 1.00 64.05 72 SER A CA 1
ATOM 526 C C . SER A 1 72 ? 36.594 52.548 -13.076 1.00 65.48 72 SER A C 1
ATOM 527 O O . SER A 1 72 ? 35.508 53.000 -13.374 1.00 65.93 72 SER A O 1
ATOM 530 N N . LEU A 1 73 ? 37.322 51.826 -13.929 1.00 66.46 73 LEU A N 1
ATOM 531 C CA . LEU A 1 73 ? 36.843 51.551 -15.297 1.00 68.25 73 LEU A CA 1
ATOM 532 C C . LEU A 1 73 ? 35.729 50.487 -15.325 1.00 69.51 73 LEU A C 1
ATOM 533 O O . LEU A 1 73 ? 34.717 50.631 -16.051 1.00 70.17 73 LEU A O 1
ATOM 538 N N . SER A 1 74 ? 35.906 49.432 -14.527 1.00 69.10 74 SER A N 1
ATOM 539 C CA . SER A 1 74 ? 34.870 48.430 -14.384 1.00 70.02 74 SER A CA 1
ATOM 540 C C . SER A 1 74 ? 33.492 49.061 -14.036 1.00 70.75 74 SER A C 1
ATOM 541 O O . SER A 1 74 ? 32.444 48.439 -14.247 1.00 71.77 74 SER A O 1
ATOM 544 N N . GLY A 1 75 ? 33.506 50.295 -13.516 1.00 70.20 75 GLY A N 1
ATOM 545 C CA . GLY A 1 75 ? 32.303 50.967 -13.037 1.00 69.10 75 GLY A CA 1
ATOM 546 C C . GLY A 1 75 ? 31.571 50.122 -11.997 1.00 68.28 75 GLY A C 1
ATOM 547 O O . GLY A 1 75 ? 30.363 50.070 -11.993 1.00 69.16 75 GLY A O 1
ATOM 548 N N . LYS A 1 76 ? 32.284 49.432 -11.117 1.00 66.50 76 LYS A N 1
ATOM 549 C CA . LYS A 1 76 ? 31.583 48.626 -10.103 1.00 65.07 76 LYS A CA 1
ATOM 550 C C . LYS A 1 76 ? 31.766 49.163 -8.678 1.00 63.31 76 LYS A C 1
ATOM 551 O O . LYS A 1 76 ? 31.177 48.643 -7.738 1.00 64.04 76 LYS A O 1
ATOM 557 N N . VAL A 1 77 ? 32.555 50.222 -8.527 1.00 61.28 77 VAL A N 1
ATOM 558 C CA . VAL A 1 77 ? 32.931 50.736 -7.222 1.00 58.71 77 VAL A CA 1
ATOM 559 C C . VAL A 1 77 ? 32.492 52.189 -6.995 1.00 57.54 77 VAL A C 1
ATOM 560 O O . VAL A 1 77 ? 32.879 53.072 -7.740 1.00 57.09 77 VAL A O 1
ATOM 564 N N . HIS A 1 78 ? 31.694 52.430 -5.967 1.00 56.40 78 HIS A N 1
ATOM 565 C CA . HIS A 1 78 ? 31.221 53.767 -5.718 1.00 57.27 78 HIS A CA 1
ATOM 566 C C . HIS A 1 78 ? 32.221 54.642 -4.978 1.00 56.45 78 HIS A C 1
ATOM 567 O O . HIS A 1 78 ? 32.595 55.716 -5.480 1.00 57.21 78 HIS A O 1
ATOM 574 N N . SER A 1 79 ? 32.638 54.203 -3.788 1.00 54.87 79 SER A N 1
ATOM 575 C CA . SER A 1 79 ? 33.460 55.030 -2.920 1.00 53.69 79 SER A CA 1
ATOM 576 C C . SER A 1 79 ? 34.794 54.425 -2.504 1.00 52.03 79 SER A C 1
ATOM 577 O O . SER A 1 79 ? 35.000 53.202 -2.561 1.00 51.71 79 SER A O 1
ATOM 580 N N . VAL A 1 80 ? 35.704 55.289 -2.073 1.00 50.65 80 VAL A N 1
ATOM 581 C CA . VAL A 1 80 ? 36.997 54.864 -1.530 1.00 49.17 80 VAL A CA 1
ATOM 582 C C . VAL A 1 80 ? 37.171 55.407 -0.126 1.00 49.13 80 VAL A C 1
ATOM 583 O O . VAL A 1 80 ? 36.768 56.535 0.148 1.00 50.42 80 VAL A O 1
ATOM 587 N N . ILE A 1 81 ? 37.718 54.598 0.768 1.00 48.26 81 ILE A N 1
ATOM 588 C CA . ILE A 1 81 ? 38.310 55.095 2.005 1.00 48.36 81 ILE A CA 1
ATOM 589 C C . ILE A 1 81 ? 39.784 54.753 1.906 1.00 48.66 81 ILE A C 1
ATOM 590 O O . ILE A 1 81 ? 40.122 53.695 1.372 1.00 48.45 81 ILE A O 1
ATOM 595 N N . LEU A 1 82 ? 40.669 55.642 2.361 1.00 49.52 82 LEU A N 1
ATOM 596 C CA . LEU A 1 82 ? 42.104 55.327 2.415 1.00 50.66 82 LEU A CA 1
ATOM 597 C C . LEU A 1 82 ? 42.526 54.901 3.828 1.00 51.76 82 LEU A C 1
ATOM 598 O O . LEU A 1 82 ? 42.171 55.564 4.814 1.00 50.83 82 LEU A O 1
ATOM 603 N N . SER A 1 83 ? 43.242 53.774 3.909 1.00 53.74 83 SER A N 1
ATOM 604 C CA . SER A 1 83 ? 43.738 53.249 5.175 1.00 57.07 83 SER A CA 1
ATOM 605 C C . SER A 1 83 ? 44.989 53.945 5.637 1.00 59.35 83 SER A C 1
ATOM 606 O O . SER A 1 83 ? 45.630 53.461 6.522 1.00 60.04 83 SER A O 1
ATOM 609 N N . SER A 1 84 ? 45.372 55.046 5.014 1.00 63.22 84 SER A N 1
ATOM 610 C CA . SER A 1 84 ? 46.419 55.921 5.576 1.00 66.24 84 SER A CA 1
ATOM 611 C C . SER A 1 84 ? 46.093 57.409 5.408 1.00 68.49 84 SER A C 1
ATOM 612 O O . SER A 1 84 ? 45.574 57.842 4.366 1.00 68.49 84 SER A O 1
ATOM 615 N N . GLU A 1 85 ? 46.409 58.170 6.464 1.00 71.60 85 GLU A N 1
ATOM 616 C CA . GLU A 1 85 ? 46.210 59.631 6.553 1.00 74.12 85 GLU A CA 1
ATOM 617 C C . GLU A 1 85 ? 47.383 60.357 5.883 1.00 74.04 85 GLU A C 1
ATOM 618 O O . GLU A 1 85 ? 47.524 61.582 5.966 1.00 75.31 85 GLU A O 1
ATOM 624 N N . VAL A 1 86 ? 48.212 59.577 5.200 1.00 73.21 86 VAL A N 1
ATOM 625 C CA . VAL A 1 86 ? 49.464 60.056 4.657 1.00 72.92 86 VAL A CA 1
ATOM 626 C C . VAL A 1 86 ? 49.427 61.447 3.990 1.00 71.48 86 VAL A C 1
ATOM 627 O O . VAL A 1 86 ? 48.552 61.729 3.172 1.00 71.30 86 VAL A O 1
ATOM 631 N N . ASP A 1 87 ? 50.370 62.293 4.413 1.00 69.55 87 ASP A N 1
ATOM 632 C CA . ASP A 1 87 ? 50.924 63.389 3.623 1.00 67.91 87 ASP A CA 1
ATOM 633 C C . ASP A 1 87 ? 50.011 64.567 3.383 1.00 66.29 87 ASP A C 1
ATOM 634 O O . ASP A 1 87 ? 49.389 64.687 2.319 1.00 64.78 87 ASP A O 1
ATOM 639 N N . PRO A 1 88 ? 49.984 65.472 4.363 1.00 65.26 88 PRO A N 1
ATOM 640 C CA . PRO A 1 88 ? 48.981 66.512 4.419 1.00 64.66 88 PRO A CA 1
ATOM 641 C C . PRO A 1 88 ? 49.085 67.440 3.213 1.00 64.19 88 PRO A C 1
ATOM 642 O O . PRO A 1 88 ? 48.064 67.929 2.736 1.00 64.45 88 PRO A O 1
ATOM 646 N N . ILE A 1 89 ? 50.289 67.645 2.696 1.00 62.78 89 ILE A N 1
ATOM 647 C CA . ILE A 1 89 ? 50.424 68.565 1.592 1.00 62.98 89 ILE A CA 1
ATOM 648 C C . ILE A 1 89 ? 49.899 67.995 0.283 1.00 62.25 89 ILE A C 1
ATOM 649 O O . ILE A 1 89 ? 49.410 68.716 -0.582 1.00 63.18 89 ILE A O 1
ATOM 654 N N . LEU A 1 90 ? 50.016 66.690 0.138 1.00 60.80 90 LEU A N 1
ATOM 655 C CA . LEU A 1 90 ? 49.726 66.029 -1.098 1.00 59.35 90 LEU A CA 1
ATOM 656 C C . LEU A 1 90 ? 48.317 65.438 -1.055 1.00 58.79 90 LEU A C 1
ATOM 657 O O . LEU A 1 90 ? 47.892 64.725 -1.956 1.00 58.50 90 LEU A O 1
ATOM 662 N N . ARG A 1 91 ? 47.579 65.778 -0.011 1.00 59.14 91 ARG A N 1
ATOM 663 C CA . ARG A 1 91 ? 46.266 65.201 0.235 1.00 59.01 91 ARG A CA 1
ATOM 664 C C . ARG A 1 91 ? 45.252 65.678 -0.776 1.00 59.18 91 ARG A C 1
ATOM 665 O O . ARG A 1 91 ? 44.536 64.878 -1.364 1.00 58.71 91 ARG A O 1
ATOM 673 N N . GLN A 1 92 ? 45.182 66.984 -1.002 1.00 60.41 92 GLN A N 1
ATOM 674 C CA . GLN A 1 92 ? 44.239 67.453 -1.999 1.00 60.90 92 GLN A CA 1
ATOM 675 C C . GLN A 1 92 ? 44.535 66.935 -3.416 1.00 59.63 92 GLN A C 1
ATOM 676 O O . GLN A 1 92 ? 43.596 66.705 -4.185 1.00 59.36 92 GLN A O 1
ATOM 682 N N . ALA A 1 93 ? 45.812 66.748 -3.760 1.00 57.52 93 ALA A N 1
ATOM 683 C CA . ALA A 1 93 ? 46.112 66.205 -5.065 1.00 56.05 93 ALA A CA 1
ATOM 684 C C . ALA A 1 93 ? 45.550 64.791 -5.119 1.00 55.05 93 ALA A C 1
ATOM 685 O O . ALA A 1 93 ? 44.790 64.454 -6.027 1.00 54.79 93 ALA A O 1
ATOM 687 N N . THR A 1 94 ? 45.892 63.988 -4.114 1.00 54.03 94 THR A N 1
ATOM 688 C CA . THR A 1 94 ? 45.433 62.605 -3.988 1.00 52.69 94 THR A CA 1
ATOM 689 C C . THR A 1 94 ? 43.908 62.461 -4.121 1.00 52.57 94 THR A C 1
ATOM 690 O O . THR A 1 94 ? 43.429 61.664 -4.915 1.00 52.12 94 THR A O 1
ATOM 694 N N . ILE A 1 95 ? 43.159 63.234 -3.348 1.00 53.24 95 ILE A N 1
ATOM 695 C CA . ILE A 1 95 ? 41.711 63.200 -3.419 1.00 54.54 95 ILE A CA 1
ATOM 696 C C . ILE A 1 95 ? 41.220 63.482 -4.852 1.00 56.68 95 ILE A C 1
ATOM 697 O O . ILE A 1 95 ? 40.425 62.711 -5.409 1.00 56.15 95 ILE A O 1
ATOM 702 N N . SER A 1 96 ? 41.734 64.563 -5.449 1.00 58.76 96 SER A N 1
ATOM 703 C CA . SER A 1 96 ? 41.432 64.917 -6.834 1.00 60.98 96 SER A CA 1
ATOM 704 C C . SER A 1 96 ? 41.794 63.795 -7.803 1.00 60.43 96 SER A C 1
ATOM 705 O O . SER A 1 96 ? 40.995 63.383 -8.654 1.00 60.96 96 SER A O 1
ATOM 708 N N . MET A 1 97 ? 42.998 63.283 -7.670 1.00 60.32 97 MET A N 1
ATOM 709 C CA . MET A 1 97 ? 43.426 62.220 -8.546 1.00 60.91 97 MET A CA 1
ATOM 710 C C . MET A 1 97 ? 42.445 61.036 -8.463 1.00 60.95 97 MET A C 1
ATOM 711 O O . MET A 1 97 ? 42.100 60.441 -9.483 1.00 61.95 97 MET A O 1
ATOM 716 N N . ILE A 1 98 ? 41.971 60.718 -7.256 1.00 60.76 98 ILE A N 1
ATOM 717 C CA . ILE A 1 98 ? 40.941 59.692 -7.064 1.00 59.84 98 ILE A CA 1
ATOM 718 C C . ILE A 1 98 ? 39.600 60.080 -7.713 1.00 60.92 98 ILE A C 1
ATOM 719 O O . ILE A 1 98 ? 39.047 59.300 -8.475 1.00 60.91 98 ILE A O 1
ATOM 724 N N . GLU A 1 99 ? 39.081 61.267 -7.400 1.00 62.15 99 GLU A N 1
ATOM 725 C CA . GLU A 1 99 ? 37.846 61.780 -8.024 1.00 64.63 99 GLU A CA 1
ATOM 726 C C . GLU A 1 99 ? 37.890 61.856 -9.558 1.00 65.86 99 GLU A C 1
ATOM 727 O O . GLU A 1 99 ? 36.896 61.580 -10.230 1.00 66.21 99 GLU A O 1
ATOM 733 N N . CYS A 1 100 ? 39.061 62.199 -10.097 1.00 67.08 100 CYS A N 1
ATOM 734 C CA . CYS A 1 100 ? 39.310 62.159 -11.539 1.00 68.93 100 CYS A CA 1
ATOM 735 C C . CYS A 1 100 ? 39.225 60.753 -12.106 1.00 68.19 100 CYS A C 1
ATOM 736 O O . CYS A 1 100 ? 39.069 60.583 -13.318 1.00 69.45 100 CYS A O 1
ATOM 739 N N . LEU A 1 101 ? 39.344 59.735 -11.257 1.00 66.54 101 LEU A N 1
ATOM 740 C CA . LEU A 1 101 ? 39.145 58.379 -11.748 1.00 65.01 101 LEU A CA 1
ATOM 741 C C . LEU A 1 101 ? 37.659 58.105 -11.876 1.00 64.97 101 LEU A C 1
ATOM 742 O O . LEU A 1 101 ? 37.255 57.264 -12.674 1.00 65.15 101 LEU A O 1
ATOM 747 N N . GLY A 1 102 ? 36.850 58.829 -11.104 1.00 64.10 102 GLY A N 1
ATOM 748 C CA . GLY A 1 102 ? 35.409 58.666 -11.154 1.00 63.81 102 GLY A CA 1
ATOM 749 C C . GLY A 1 102 ? 34.885 57.987 -9.908 1.00 63.56 102 GLY A C 1
ATOM 750 O O . GLY A 1 102 ? 33.769 57.439 -9.901 1.00 63.26 102 GLY A O 1
ATOM 751 N N . LEU A 1 103 ? 35.700 58.016 -8.847 1.00 62.45 103 LEU A N 1
ATOM 752 C CA . LEU A 1 103 ? 35.318 57.410 -7.585 1.00 61.15 103 LEU A CA 1
ATOM 753 C C . LEU A 1 103 ? 35.018 58.504 -6.612 1.00 61.20 103 LEU A C 1
ATOM 754 O O . LEU A 1 103 ? 35.650 59.561 -6.641 1.00 62.02 103 LEU A O 1
ATOM 759 N N . ASN A 1 104 ? 34.066 58.263 -5.732 1.00 60.56 104 ASN A N 1
ATOM 760 C CA . ASN A 1 104 ? 33.840 59.232 -4.710 1.00 60.77 104 ASN A CA 1
ATOM 761 C C . ASN A 1 104 ? 34.737 58.949 -3.515 1.00 59.43 104 ASN A C 1
ATOM 762 O O . ASN A 1 104 ? 34.776 57.829 -3.041 1.00 59.37 104 ASN A O 1
ATOM 767 N N . PHE A 1 105 ? 35.438 59.963 -3.021 1.00 58.51 105 PHE A N 1
ATOM 768 C CA . PHE A 1 105 ? 36.343 59.793 -1.908 1.00 56.67 105 PHE A CA 1
ATOM 769 C C . PHE A 1 105 ? 35.633 60.079 -0.610 1.00 57.04 105 PHE A C 1
ATOM 770 O O . PHE A 1 105 ? 35.139 61.171 -0.412 1.00 58.12 105 PHE A O 1
ATOM 778 N N . LEU A 1 106 ? 35.620 59.106 0.301 1.00 56.73 106 LEU A N 1
ATOM 779 C CA . LEU A 1 106 ? 34.933 59.234 1.587 1.00 55.78 106 LEU A CA 1
ATOM 780 C C . LEU A 1 106 ? 35.778 59.753 2.741 1.00 56.03 106 LEU A C 1
ATOM 781 O O . LEU A 1 106 ? 35.241 60.352 3.667 1.00 57.50 106 LEU A O 1
ATOM 786 N N . GLY A 1 107 ? 37.081 59.500 2.745 1.00 55.25 107 GLY A N 1
ATOM 787 C CA . GLY A 1 107 ? 37.867 59.876 3.912 1.00 54.96 107 GLY A CA 1
ATOM 788 C C . GLY A 1 107 ? 38.970 58.899 4.247 1.00 55.07 107 GLY A C 1
ATOM 789 O O . GLY A 1 107 ? 39.137 57.877 3.584 1.00 54.14 107 GLY A O 1
ATOM 790 N N . ASP A 1 108 ? 39.741 59.222 5.272 1.00 56.48 108 ASP A N 1
ATOM 791 C CA . ASP A 1 108 ? 40.746 58.302 5.768 1.00 58.28 108 ASP A CA 1
ATOM 792 C C . ASP A 1 108 ? 40.278 57.586 6.974 1.00 59.32 108 ASP A C 1
ATOM 793 O O . ASP A 1 108 ? 39.561 58.145 7.811 1.00 59.92 108 ASP A O 1
ATOM 798 N N . LEU A 1 109 ? 40.711 56.337 7.060 1.00 61.00 109 LEU A N 1
ATOM 799 C CA . LEU A 1 109 ? 40.675 55.578 8.306 1.00 62.21 109 LEU A CA 1
ATOM 800 C C . LEU A 1 109 ? 42.016 55.741 8.989 1.00 63.50 109 LEU A C 1
ATOM 801 O O . LEU A 1 109 ? 43.063 55.677 8.336 1.00 64.00 109 LEU A O 1
ATOM 806 N N . GLY A 1 110 ? 42.005 55.965 10.297 1.00 65.52 110 GLY A N 1
ATOM 807 C CA . GLY A 1 110 ? 43.228 55.713 11.091 1.00 67.65 110 GLY A CA 1
ATOM 808 C C . GLY A 1 110 ? 43.646 54.247 10.960 1.00 67.95 110 GLY A C 1
ATOM 809 O O . GLY A 1 110 ? 42.858 53.343 11.246 1.00 67.87 110 GLY A O 1
ATOM 810 N N . LYS A 1 111 ? 44.875 54.005 10.528 1.00 69.01 111 LYS A N 1
ATOM 811 C CA . LYS A 1 111 ? 45.349 52.629 10.204 1.00 70.60 111 LYS A CA 1
ATOM 812 C C . LYS A 1 111 ? 45.684 51.627 11.346 1.00 70.79 111 LYS A C 1
ATOM 813 O O . LYS A 1 111 ? 46.543 50.765 11.160 1.00 71.61 111 LYS A O 1
ATOM 819 N N . PRO A 1 112 ? 45.124 51.819 12.551 1.00 70.75 112 PRO A N 1
ATOM 820 C CA . PRO A 1 112 ? 44.404 50.845 13.413 1.00 69.92 112 PRO A CA 1
ATOM 821 C C . PRO A 1 112 ? 42.934 51.296 13.641 1.00 69.14 112 PRO A C 1
ATOM 822 O O . PRO A 1 112 ? 42.675 52.038 14.598 1.00 69.13 112 PRO A O 1
ATOM 826 N N . PHE A 1 113 ? 42.009 50.814 12.790 1.00 67.21 113 PHE A N 1
ATOM 827 C CA . PHE A 1 113 ? 40.608 51.294 12.625 1.00 65.51 113 PHE A CA 1
ATOM 828 C C . PHE A 1 113 ? 39.692 51.454 13.823 1.00 63.88 113 PHE A C 1
ATOM 829 O O . PHE A 1 113 ? 39.270 50.457 14.367 1.00 64.51 113 PHE A O 1
ATOM 837 N N . SER A 1 114 ? 39.301 52.679 14.185 1.00 61.77 114 SER A N 1
ATOM 838 C CA . SER A 1 114 ? 38.273 52.899 15.224 1.00 59.56 114 SER A CA 1
ATOM 839 C C . SER A 1 114 ? 36.827 52.534 14.798 1.00 58.39 114 SER A C 1
ATOM 840 O O . SER A 1 114 ? 36.423 52.835 13.656 1.00 57.95 114 SER A O 1
ATOM 843 N N . LEU A 1 115 ? 36.036 51.958 15.709 1.00 56.05 115 LEU A N 1
ATOM 844 C CA . LEU A 1 115 ? 34.611 51.684 15.441 1.00 55.20 115 LEU A CA 1
ATOM 845 C C . LEU A 1 115 ? 33.778 52.925 15.148 1.00 55.69 115 LEU A C 1
ATOM 846 O O . LEU A 1 115 ? 33.037 52.975 14.164 1.00 56.03 115 LEU A O 1
ATOM 851 N N . GLU A 1 116 ? 33.898 53.933 15.997 1.00 56.27 116 GLU A N 1
ATOM 852 C CA . GLU A 1 116 ? 33.128 55.152 15.811 1.00 56.78 116 GLU A CA 1
ATOM 853 C C . GLU A 1 116 ? 33.591 55.936 14.583 1.00 55.15 116 GLU A C 1
ATOM 854 O O . GLU A 1 116 ? 32.869 56.763 14.034 1.00 55.69 116 GLU A O 1
ATOM 860 N N . ARG A 1 117 ? 34.775 55.664 14.104 1.00 53.73 117 ARG A N 1
ATOM 861 C CA . ARG A 1 117 ? 35.158 56.344 12.895 1.00 53.80 117 ARG A CA 1
ATOM 862 C C . ARG A 1 117 ? 34.604 55.610 11.685 1.00 53.37 117 ARG A C 1
ATOM 863 O O . ARG A 1 117 ? 34.219 56.228 10.689 1.00 53.68 117 ARG A O 1
ATOM 871 N N . ILE A 1 118 ? 34.541 54.291 11.778 1.00 52.20 118 ILE A N 1
ATOM 872 C CA . ILE A 1 118 ? 33.886 53.566 10.741 1.00 52.18 118 ILE A CA 1
ATOM 873 C C . ILE A 1 118 ? 32.399 54.019 10.629 1.00 53.08 118 ILE A C 1
ATOM 874 O O . ILE A 1 118 ? 31.961 54.400 9.528 1.00 52.27 118 ILE A O 1
ATOM 879 N N . THR A 1 119 ? 31.639 54.043 11.735 1.00 53.07 119 THR A N 1
ATOM 880 C CA . THR A 1 119 ? 30.225 54.344 11.525 1.00 53.54 119 THR A CA 1
ATOM 881 C C . THR A 1 119 ? 30.070 55.771 11.029 1.00 53.08 119 THR A C 1
ATOM 882 O O . THR A 1 119 ? 29.086 56.097 10.360 1.00 53.69 119 THR A O 1
ATOM 886 N N . ALA A 1 120 ? 31.055 56.610 11.307 1.00 51.77 120 ALA A N 1
ATOM 887 C CA . ALA A 1 120 ? 31.003 57.963 10.779 1.00 51.92 120 ALA A CA 1
ATOM 888 C C . ALA A 1 120 ? 31.131 57.935 9.255 1.00 51.63 120 ALA A C 1
ATOM 889 O O . ALA A 1 120 ? 30.287 58.479 8.543 1.00 51.42 120 ALA A O 1
ATOM 891 N N . LEU A 1 121 ? 32.174 57.270 8.764 1.00 50.62 121 LEU A N 1
ATOM 892 C CA . LEU A 1 121 ? 32.366 57.146 7.324 1.00 50.13 121 LEU A CA 1
ATOM 893 C C . LEU A 1 121 ? 31.163 56.487 6.716 1.00 50.43 121 LEU A C 1
ATOM 894 O O . LEU A 1 121 ? 30.760 56.820 5.624 1.00 50.41 121 LEU A O 1
ATOM 899 N N . LEU A 1 122 ? 30.559 55.580 7.461 1.00 51.07 122 LEU A N 1
ATOM 900 C CA . LEU A 1 122 ? 29.320 54.976 7.053 1.00 52.38 122 LEU A CA 1
ATOM 901 C C . LEU A 1 122 ? 28.172 55.972 6.915 1.00 53.46 122 LEU A C 1
ATOM 902 O O . LEU A 1 122 ? 27.415 55.894 5.941 1.00 54.08 122 LEU A O 1
ATOM 907 N N . THR A 1 123 ? 28.049 56.917 7.854 1.00 53.97 123 THR A N 1
ATOM 908 C CA . THR A 1 123 ? 26.938 57.851 7.759 1.00 54.80 123 THR A CA 1
ATOM 909 C C . THR A 1 123 ? 27.212 58.834 6.606 1.00 55.36 123 THR A C 1
ATOM 910 O O . THR A 1 123 ? 26.302 59.222 5.860 1.00 55.80 123 THR A O 1
ATOM 914 N N . ARG A 1 124 ? 28.477 59.180 6.425 1.00 55.09 124 ARG A N 1
ATOM 915 C CA . ARG A 1 124 ? 28.892 59.989 5.278 1.00 56.55 124 ARG A CA 1
ATOM 916 C C . ARG A 1 124 ? 28.523 59.317 3.952 1.00 56.39 124 ARG A C 1
ATOM 917 O O . ARG A 1 124 ? 28.075 59.969 2.990 1.00 55.51 124 ARG A O 1
ATOM 925 N N . TYR A 1 125 ? 28.704 58.001 3.916 1.00 56.03 125 TYR A N 1
ATOM 926 C CA . TYR A 1 125 ? 28.496 57.286 2.694 1.00 56.59 125 TYR A CA 1
ATOM 927 C C . TYR A 1 125 ? 27.012 57.389 2.367 1.00 58.83 125 TYR A C 1
ATOM 928 O O . TYR A 1 125 ? 26.623 57.734 1.251 1.00 58.66 125 TYR A O 1
ATOM 937 N N . ASN A 1 126 ? 26.205 57.104 3.376 1.00 60.30 126 ASN A N 1
ATOM 938 C CA . ASN A 1 126 ? 24.772 57.120 3.250 1.00 62.87 126 ASN A CA 1
ATOM 939 C C . ASN A 1 126 ? 24.250 58.463 2.767 1.00 64.15 126 ASN A C 1
ATOM 940 O O . ASN A 1 126 ? 23.364 58.519 1.909 1.00 65.81 126 ASN A O 1
ATOM 945 N N . ALA A 1 127 ? 24.812 59.542 3.295 1.00 64.10 127 ALA A N 1
ATOM 946 C CA . ALA A 1 127 ? 24.401 60.875 2.905 1.00 65.38 127 ALA A CA 1
ATOM 947 C C . ALA A 1 127 ? 24.633 61.118 1.409 1.00 66.64 127 ALA A C 1
ATOM 948 O O . ALA A 1 127 ? 23.818 61.762 0.725 1.00 67.48 127 ALA A O 1
ATOM 950 N N . ARG A 1 128 ? 25.741 60.573 0.913 1.00 67.06 128 ARG A N 1
ATOM 951 C CA . ARG A 1 128 ? 26.243 60.843 -0.429 1.00 68.38 128 ARG A CA 1
ATOM 952 C C . ARG A 1 128 ? 25.889 59.763 -1.447 1.00 68.70 128 ARG A C 1
ATOM 953 O O . ARG A 1 128 ? 26.350 59.814 -2.586 1.00 68.67 128 ARG A O 1
ATOM 961 N N . ARG A 1 129 ? 25.076 58.794 -1.033 1.00 69.17 129 ARG A N 1
ATOM 962 C CA . ARG A 1 129 ? 24.729 57.653 -1.882 1.00 70.43 129 ARG A CA 1
ATOM 963 C C . ARG A 1 129 ? 24.022 57.989 -3.200 1.00 71.59 129 ARG A C 1
ATOM 964 O O . ARG A 1 129 ? 24.189 57.281 -4.184 1.00 71.27 129 ARG A O 1
ATOM 972 N N . GLN A 1 130 ? 23.222 59.049 -3.203 1.00 73.45 130 GLN A N 1
ATOM 973 C CA . GLN A 1 130 ? 22.415 59.415 -4.384 1.00 75.47 130 GLN A CA 1
ATOM 974 C C . GLN A 1 130 ? 23.019 60.537 -5.209 1.00 76.70 130 GLN A C 1
ATOM 975 O O . GLN A 1 130 ? 22.364 61.085 -6.065 1.00 78.03 130 GLN A O 1
ATOM 981 N N . ASP A 1 131 ? 24.281 60.850 -4.958 1.00 77.70 131 ASP A N 1
ATOM 982 C CA . ASP A 1 131 ? 24.985 61.868 -5.711 1.00 80.34 131 ASP A CA 1
ATOM 983 C C . ASP A 1 131 ? 25.219 61.479 -7.161 1.00 81.95 131 ASP A C 1
ATOM 984 O O . ASP A 1 131 ? 25.256 60.296 -7.499 1.00 81.60 131 ASP A O 1
ATOM 989 N N . LEU A 1 132 ? 25.344 62.491 -8.010 1.00 84.47 132 LEU A N 1
ATOM 990 C CA . LEU A 1 132 ? 25.578 62.290 -9.427 1.00 87.10 132 LEU A CA 1
ATOM 991 C C . LEU A 1 132 ? 26.967 61.669 -9.682 1.00 87.87 132 LEU A C 1
ATOM 992 O O . LEU A 1 132 ? 27.973 62.239 -9.256 1.00 87.66 132 LEU A O 1
ATOM 997 N N . PRO A 1 133 ? 27.020 60.490 -10.354 1.00 89.54 133 PRO A N 1
ATOM 998 C CA . PRO A 1 133 ? 28.249 59.761 -10.752 1.00 90.16 133 PRO A CA 1
ATOM 999 C C . PRO A 1 133 ? 29.325 60.555 -11.567 1.00 91.87 133 PRO A C 1
ATOM 1000 O O . PRO A 1 133 ? 29.975 61.451 -11.005 1.00 91.69 133 PRO A O 1
ATOM 1004 N N . ARG A 1 134 ? 29.550 60.187 -12.841 1.00 93.92 134 ARG A N 1
ATOM 1005 C CA . ARG A 1 134 ? 30.526 60.878 -13.726 1.00 95.68 134 ARG A CA 1
ATOM 1006 C C . ARG A 1 134 ? 30.584 60.311 -15.158 1.00 96.90 134 ARG A C 1
ATOM 1007 O O . ARG A 1 134 ? 29.643 60.514 -15.942 1.00 98.31 134 ARG A O 1
ATOM 1015 N N . GLN A 1 135 ? 31.687 59.617 -15.487 1.00 96.90 135 GLN A N 1
ATOM 1016 C CA . GLN A 1 135 ? 31.933 59.029 -16.823 1.00 97.56 135 GLN A CA 1
ATOM 1017 C C . GLN A 1 135 ? 30.942 57.911 -17.201 1.00 98.05 135 GLN A C 1
ATOM 1018 O O . GLN A 1 135 ? 31.038 56.776 -16.718 1.00 97.12 135 GLN A O 1
ATOM 1020 N N . ALA A 1 139 ? 35.418 51.423 -20.671 1.00 91.60 139 ALA A N 1
ATOM 1021 C CA . ALA A 1 139 ? 34.013 51.333 -20.287 1.00 92.38 139 ALA A CA 1
ATOM 1022 C C . ALA A 1 139 ? 33.367 49.961 -20.620 1.00 92.76 139 ALA A C 1
ATOM 1023 O O . ALA A 1 139 ? 32.135 49.797 -20.509 1.00 93.59 139 ALA A O 1
ATOM 1025 N N . GLU A 1 140 ? 34.199 48.980 -20.999 1.00 91.75 140 GLU A N 1
ATOM 1026 C CA . GLU A 1 140 ? 33.712 47.643 -21.424 1.00 91.83 140 GLU A CA 1
ATOM 1027 C C . GLU A 1 140 ? 34.514 46.471 -20.824 1.00 89.40 140 GLU A C 1
ATOM 1028 O O . GLU A 1 140 ? 34.312 45.313 -21.217 1.00 90.17 140 GLU A O 1
ATOM 1034 N N . LEU A 1 141 ? 35.387 46.793 -19.861 1.00 85.98 141 LEU A N 1
ATOM 1035 C CA . LEU A 1 141 ? 36.426 45.901 -19.278 1.00 82.36 141 LEU A CA 1
ATOM 1036 C C . LEU A 1 141 ? 36.366 44.418 -19.526 1.00 80.73 141 LEU A C 1
ATOM 1037 O O . LEU A 1 141 ? 35.470 43.751 -19.029 1.00 81.32 141 LEU A O 1
ATOM 1042 N N . PRO A 1 142 ? 37.341 43.897 -20.276 1.00 78.49 142 PRO A N 1
ATOM 1043 C CA . PRO A 1 142 ? 37.395 42.472 -20.535 1.00 77.37 142 PRO A CA 1
ATOM 1044 C C . PRO A 1 142 ? 37.915 41.748 -19.320 1.00 74.69 142 PRO A C 1
ATOM 1045 O O . PRO A 1 142 ? 38.664 42.314 -18.564 1.00 73.47 142 PRO A O 1
ATOM 1049 N N . SER A 1 143 ? 37.507 40.500 -19.156 1.00 73.65 143 SER A N 1
ATOM 1050 C CA . SER A 1 143 ? 37.853 39.678 -18.004 1.00 71.52 143 SER A CA 1
ATOM 1051 C C . SER A 1 143 ? 39.255 39.051 -18.075 1.00 70.42 143 SER A C 1
ATOM 1052 O O . SER A 1 143 ? 39.908 39.083 -19.115 1.00 70.96 143 SER A O 1
ATOM 1055 N N . VAL A 1 144 ? 39.692 38.444 -16.976 1.00 68.54 144 VAL A N 1
ATOM 1056 C CA . VAL A 1 144 ? 40.955 37.711 -16.938 1.00 67.14 144 VAL A CA 1
ATOM 1057 C C . VAL A 1 144 ? 40.998 36.611 -17.994 1.00 68.08 144 VAL A C 1
ATOM 1058 O O . VAL A 1 144 ? 41.905 36.568 -18.844 1.00 68.23 144 VAL A O 1
ATOM 1062 N N . ALA A 1 145 ? 40.005 35.727 -17.953 1.00 68.62 145 ALA A N 1
ATOM 1063 C CA . ALA A 1 145 ? 39.845 34.686 -18.984 1.00 68.82 145 ALA A CA 1
ATOM 1064 C C . ALA A 1 145 ? 39.995 35.280 -20.387 1.00 68.30 145 ALA A C 1
ATOM 1065 O O . ALA A 1 145 ? 40.727 34.734 -21.210 1.00 68.48 145 ALA A O 1
ATOM 1067 N N . ASP A 1 146 ? 39.325 36.411 -20.620 1.00 67.65 146 ASP A N 1
ATOM 1068 C CA . ASP A 1 146 ? 39.291 37.064 -21.927 1.00 68.22 146 ASP A CA 1
ATOM 1069 C C . ASP A 1 146 ? 40.688 37.492 -22.366 1.00 68.33 146 ASP A C 1
ATOM 1070 O O . ASP A 1 146 ? 41.129 37.154 -23.473 1.00 68.79 146 ASP A O 1
ATOM 1075 N N . VAL A 1 147 ? 41.382 38.211 -21.477 1.00 67.82 147 VAL A N 1
ATOM 1076 C CA . VAL A 1 147 ? 42.801 38.561 -21.654 1.00 67.24 147 VAL A CA 1
ATOM 1077 C C . VAL A 1 147 ? 43.710 37.316 -21.896 1.00 68.28 147 VAL A C 1
ATOM 1078 O O . VAL A 1 147 ? 44.548 37.361 -22.791 1.00 68.72 147 VAL A O 1
ATOM 1082 N N . VAL A 1 148 ? 43.524 36.212 -21.156 1.00 68.66 148 VAL A N 1
ATOM 1083 C CA . VAL A 1 148 ? 44.370 35.022 -21.336 1.00 69.36 148 VAL A CA 1
ATOM 1084 C C . VAL A 1 148 ? 44.231 34.440 -22.732 1.00 71.26 148 VAL A C 1
ATOM 1085 O O . VAL A 1 148 ? 45.235 34.124 -23.382 1.00 71.34 148 VAL A O 1
ATOM 1089 N N . ARG A 1 149 ? 42.990 34.293 -23.191 1.00 72.99 149 ARG A N 1
ATOM 1090 C CA . ARG A 1 149 ? 42.746 33.739 -24.533 1.00 75.04 149 ARG A CA 1
ATOM 1091 C C . ARG A 1 149 ? 43.182 34.734 -25.604 1.00 75.17 149 ARG A C 1
ATOM 1092 O O . ARG A 1 149 ? 43.855 34.348 -26.567 1.00 75.89 149 ARG A O 1
ATOM 1100 N N . GLY A 1 150 ? 42.818 36.010 -25.418 1.00 74.65 150 GLY A N 1
ATOM 1101 C CA . GLY A 1 150 ? 43.282 37.095 -26.292 1.00 74.23 150 GLY A CA 1
ATOM 1102 C C . GLY A 1 150 ? 44.783 37.008 -26.528 1.00 73.69 150 GLY A C 1
ATOM 1103 O O . GLY A 1 150 ? 45.244 37.040 -27.669 1.00 74.20 150 GLY A O 1
ATOM 1104 N N . LEU A 1 151 ? 45.529 36.873 -25.430 1.00 72.73 151 LEU A N 1
ATOM 1105 C CA . LEU A 1 151 ? 46.976 36.768 -25.445 1.00 72.22 151 LEU A CA 1
ATOM 1106 C C . LEU A 1 151 ? 47.469 35.453 -26.060 1.00 73.53 151 LEU A C 1
ATOM 1107 O O . LEU A 1 151 ? 48.301 35.484 -26.951 1.00 73.39 151 LEU A O 1
ATOM 1112 N N . ASP A 1 152 ? 46.957 34.316 -25.574 1.00 74.86 152 ASP A N 1
ATOM 1113 C CA . ASP A 1 152 ? 47.194 32.979 -26.165 1.00 76.68 152 ASP A CA 1
ATOM 1114 C C . ASP A 1 152 ? 46.769 32.809 -27.645 1.00 77.55 152 ASP A C 1
ATOM 1115 O O . ASP A 1 152 ? 46.953 31.734 -28.216 1.00 78.61 152 ASP A O 1
ATOM 1120 N N . ASN A 1 153 ? 46.204 33.854 -28.250 1.00 76.79 153 ASN A N 1
ATOM 1121 C CA . ASN A 1 153 ? 45.640 33.757 -29.585 1.00 77.55 153 ASN A CA 1
ATOM 1122 C C . ASN A 1 153 ? 46.145 34.837 -30.509 1.00 76.25 153 ASN A C 1
ATOM 1123 O O . ASN A 1 153 ? 45.461 35.218 -31.434 1.00 77.14 153 ASN A O 1
ATOM 1128 N N . GLY A 1 154 ? 47.342 35.339 -30.251 1.00 74.48 154 GLY A N 1
ATOM 1129 C CA . GLY A 1 154 ? 47.928 36.406 -31.054 1.00 72.77 154 GLY A CA 1
ATOM 1130 C C . GLY A 1 154 ? 47.080 37.632 -31.406 1.00 72.12 154 GLY A C 1
ATOM 1131 O O . GLY A 1 154 ? 47.194 38.161 -32.520 1.00 72.08 154 GLY A O 1
ATOM 1132 N N . GLU A 1 155 ? 46.268 38.126 -30.471 1.00 70.62 155 GLU A N 1
ATOM 1133 C CA . GLU A 1 155 ? 45.443 39.300 -30.760 1.00 70.02 155 GLU A CA 1
ATOM 1134 C C . GLU A 1 155 ? 46.079 40.658 -30.457 1.00 68.55 155 GLU A C 1
ATOM 1135 O O . GLU A 1 155 ? 45.476 41.708 -30.721 1.00 68.70 155 GLU A O 1
ATOM 1141 N N . PHE A 1 156 ? 47.300 40.653 -29.927 1.00 66.83 156 PHE A N 1
ATOM 1142 C CA . PHE A 1 156 ? 47.960 41.905 -29.595 1.00 64.78 156 PHE A CA 1
ATOM 1143 C C . PHE A 1 156 ? 48.915 42.352 -30.684 1.00 64.68 156 PHE A C 1
ATOM 1144 O O . PHE A 1 156 ? 49.632 41.550 -31.282 1.00 64.66 156 PHE A O 1
ATOM 1152 N N . GLU A 1 157 ? 48.881 43.656 -30.935 1.00 64.10 157 GLU A N 1
ATOM 1153 C CA . GLU A 1 157 ? 49.622 44.282 -32.000 1.00 64.15 157 GLU A CA 1
ATOM 1154 C C . GLU A 1 157 ? 50.528 45.396 -31.451 1.00 62.75 157 GLU A C 1
ATOM 1155 O O . GLU A 1 157 ? 50.203 46.053 -30.446 1.00 61.56 157 GLU A O 1
ATOM 1161 N N . ALA A 1 158 ? 51.653 45.597 -32.127 1.00 61.77 158 ALA A N 1
ATOM 1162 C CA . ALA A 1 158 ? 52.525 46.708 -31.852 1.00 61.15 158 ALA A CA 1
ATOM 1163 C C . ALA A 1 158 ? 52.026 47.961 -32.571 1.00 61.63 158 ALA A C 1
ATOM 1164 O O . ALA A 1 158 ? 51.762 47.915 -33.768 1.00 63.62 158 ALA A O 1
ATOM 1166 N N . TYR A 1 159 ? 51.907 49.073 -31.847 1.00 60.55 159 TYR A N 1
ATOM 1167 C CA . TYR A 1 159 ? 51.737 50.393 -32.456 1.00 60.12 159 TYR A CA 1
ATOM 1168 C C . TYR A 1 159 ? 52.995 51.196 -32.223 1.00 59.06 159 TYR A C 1
ATOM 1169 O O . TYR A 1 159 ? 53.776 50.855 -31.362 1.00 58.79 159 TYR A O 1
ATOM 1178 N N . TYR A 1 160 ? 53.205 52.242 -33.005 1.00 59.14 160 TYR A N 1
ATOM 1179 C CA . TYR A 1 160 ? 54.424 53.013 -32.913 1.00 58.85 160 TYR A CA 1
ATOM 1180 C C . TYR A 1 160 ? 54.080 54.485 -32.778 1.00 59.71 160 TYR A C 1
ATOM 1181 O O . TYR A 1 160 ? 53.242 54.984 -33.515 1.00 61.19 160 TYR A O 1
ATOM 1190 N N . GLN A 1 161 ? 54.697 55.179 -31.822 1.00 59.57 161 GLN A N 1
ATOM 1191 C CA . GLN A 1 161 ? 54.506 56.617 -31.718 1.00 59.98 161 GLN A CA 1
ATOM 1192 C C . GLN A 1 161 ? 55.842 57.317 -31.870 1.00 60.49 161 GLN A C 1
ATOM 1193 O O . GLN A 1 161 ? 56.751 57.078 -31.098 1.00 59.95 161 GLN A O 1
ATOM 1199 N N . PRO A 1 162 ? 55.972 58.174 -32.894 1.00 61.68 162 PRO A N 1
ATOM 1200 C CA . PRO A 1 162 ? 57.212 58.885 -33.138 1.00 61.86 162 PRO A CA 1
ATOM 1201 C C . PRO A 1 162 ? 57.570 59.788 -31.995 1.00 61.80 162 PRO A C 1
ATOM 1202 O O . PRO A 1 162 ? 56.690 60.296 -31.315 1.00 62.08 162 PRO A O 1
ATOM 1206 N N . LYS A 1 163 ? 58.866 59.988 -31.801 1.00 62.25 163 LYS A N 1
ATOM 1207 C CA . LYS A 1 163 ? 59.377 60.955 -30.857 1.00 62.21 163 LYS A CA 1
ATOM 1208 C C . LYS A 1 163 ? 59.961 62.019 -31.737 1.00 63.58 163 LYS A C 1
ATOM 1209 O O . LYS A 1 163 ? 60.805 61.706 -32.573 1.00 63.89 163 LYS A O 1
ATOM 1215 N N . VAL A 1 164 ? 59.516 63.266 -31.593 1.00 65.16 164 VAL A N 1
ATOM 1216 C CA . VAL A 1 164 ? 59.932 64.302 -32.561 1.00 67.07 164 VAL A CA 1
ATOM 1217 C C . VAL A 1 164 ? 60.483 65.589 -31.947 1.00 68.55 164 VAL A C 1
ATOM 1218 O O . VAL A 1 164 ? 60.242 65.896 -30.767 1.00 68.71 164 VAL A O 1
ATOM 1222 N N . ALA A 1 165 ? 61.231 66.338 -32.759 1.00 70.44 165 ALA A N 1
ATOM 1223 C CA . ALA A 1 165 ? 61.799 67.609 -32.342 1.00 71.54 165 ALA A CA 1
ATOM 1224 C C . ALA A 1 165 ? 60.644 68.601 -32.238 1.00 73.28 165 ALA A C 1
ATOM 1225 O O . ALA A 1 165 ? 59.825 68.705 -33.147 1.00 73.75 165 ALA A O 1
ATOM 1227 N N . LEU A 1 166 ? 60.551 69.300 -31.112 1.00 74.68 166 LEU A N 1
ATOM 1228 C CA . LEU A 1 166 ? 59.392 70.153 -30.864 1.00 76.92 166 LEU A CA 1
ATOM 1229 C C . LEU A 1 166 ? 59.276 71.265 -31.890 1.00 79.75 166 LEU A C 1
ATOM 1230 O O . LEU A 1 166 ? 58.158 71.682 -32.218 1.00 80.93 166 LEU A O 1
ATOM 1235 N N . ASP A 1 167 ? 60.421 71.754 -32.382 1.00 81.56 167 ASP A N 1
ATOM 1236 C CA . ASP A 1 167 ? 60.413 72.630 -33.560 1.00 84.40 167 ASP A CA 1
ATOM 1237 C C . ASP A 1 167 ? 60.920 71.878 -34.793 1.00 84.70 167 ASP A C 1
ATOM 1238 O O . ASP A 1 167 ? 61.997 71.244 -34.790 1.00 84.06 167 ASP A O 1
ATOM 1243 N N . GLY A 1 168 ? 60.119 71.974 -35.849 1.00 85.97 168 GLY A N 1
ATOM 1244 C CA . GLY A 1 168 ? 60.274 71.136 -37.027 1.00 85.80 168 GLY A CA 1
ATOM 1245 C C . GLY A 1 168 ? 59.165 70.111 -36.942 1.00 85.21 168 GLY A C 1
ATOM 1246 O O . GLY A 1 168 ? 58.022 70.370 -37.355 1.00 86.80 168 GLY A O 1
ATOM 1247 N N . GLY A 1 169 ? 59.492 68.979 -36.329 1.00 82.99 169 GLY A N 1
ATOM 1248 C CA . GLY A 1 169 ? 58.667 67.788 -36.387 1.00 81.26 169 GLY A CA 1
ATOM 1249 C C . GLY A 1 169 ? 59.586 66.673 -36.839 1.00 79.84 169 GLY A C 1
ATOM 1250 O O . GLY A 1 169 ? 59.121 65.579 -37.174 1.00 79.64 169 GLY A O 1
ATOM 1251 N N . GLY A 1 170 ? 60.895 66.963 -36.848 1.00 78.71 170 GLY A N 1
ATOM 1252 C CA . GLY A 1 170 ? 61.938 65.983 -37.185 1.00 76.85 170 GLY A CA 1
ATOM 1253 C C . GLY A 1 170 ? 61.823 64.727 -36.329 1.00 74.72 170 GLY A C 1
ATOM 1254 O O . GLY A 1 170 ? 61.694 64.810 -35.122 1.00 73.72 170 GLY A O 1
ATOM 1255 N N . LEU A 1 171 ? 61.861 63.571 -36.980 1.00 73.82 171 LEU A N 1
ATOM 1256 C CA . LEU A 1 171 ? 61.774 62.266 -36.343 1.00 72.33 171 LEU A CA 1
ATOM 1257 C C . LEU A 1 171 ? 63.085 61.853 -35.651 1.00 71.12 171 LEU A C 1
ATOM 1258 O O . LEU A 1 171 ? 64.110 61.740 -36.312 1.00 71.07 171 LEU A O 1
ATOM 1263 N N . ILE A 1 172 ? 63.036 61.622 -34.332 1.00 69.58 172 ILE A N 1
ATOM 1264 C CA . ILE A 1 172 ? 64.184 61.132 -33.549 1.00 68.11 172 ILE A CA 1
ATOM 1265 C C . ILE A 1 172 ? 64.085 59.635 -33.165 1.00 67.02 172 ILE A C 1
ATOM 1266 O O . ILE A 1 172 ? 65.098 58.913 -33.091 1.00 67.25 172 ILE A O 1
ATOM 1271 N N . GLY A 1 173 ? 62.869 59.177 -32.896 1.00 65.84 173 GLY A N 1
ATOM 1272 C CA . GLY A 1 173 ? 62.654 57.825 -32.422 1.00 63.93 173 GLY A CA 1
ATOM 1273 C C . GLY A 1 173 ? 61.176 57.503 -32.350 1.00 63.58 173 GLY A C 1
ATOM 1274 O O . GLY A 1 173 ? 60.317 58.304 -32.747 1.00 64.09 173 GLY A O 1
ATOM 1275 N N . ALA A 1 174 ? 60.877 56.316 -31.844 1.00 62.01 174 ALA A N 1
ATOM 1276 C CA . ALA A 1 174 ? 59.513 55.876 -31.691 1.00 60.88 174 ALA A CA 1
ATOM 1277 C C . ALA A 1 174 ? 59.383 54.931 -30.483 1.00 59.38 174 ALA A C 1
ATOM 1278 O O . ALA A 1 174 ? 60.226 54.070 -30.283 1.00 58.71 174 ALA A O 1
ATOM 1280 N N . GLU A 1 175 ? 58.334 55.129 -29.686 1.00 58.57 175 GLU A N 1
ATOM 1281 C CA . GLU A 1 175 ? 57.901 54.191 -28.666 1.00 57.31 175 GLU A CA 1
ATOM 1282 C C . GLU A 1 175 ? 57.011 53.117 -29.278 1.00 57.26 175 GLU A C 1
ATOM 1283 O O . GLU A 1 175 ? 56.131 53.399 -30.083 1.00 57.89 175 GLU A O 1
ATOM 1289 N N . VAL A 1 176 ? 57.241 51.881 -28.875 1.00 56.37 176 VAL A N 1
ATOM 1290 C CA . VAL A 1 176 ? 56.395 50.772 -29.275 1.00 56.33 176 VAL A CA 1
ATOM 1291 C C . VAL A 1 176 ? 55.345 50.586 -28.185 1.00 56.20 176 VAL A C 1
ATOM 1292 O O . VAL A 1 176 ? 55.655 50.495 -26.995 1.00 54.90 176 VAL A O 1
ATOM 1296 N N . LEU A 1 177 ? 54.100 50.527 -28.619 1.00 57.29 177 LEU A N 1
ATOM 1297 C CA . LEU A 1 177 ? 52.939 50.499 -27.732 1.00 57.63 177 LEU A CA 1
ATOM 1298 C C . LEU A 1 177 ? 52.099 49.216 -27.897 1.00 57.77 177 LEU A C 1
ATOM 1299 O O . LEU A 1 177 ? 52.229 48.508 -28.894 1.00 58.55 177 LEU A O 1
ATOM 1304 N N . ALA A 1 178 ? 51.294 48.889 -26.891 1.00 56.85 178 ALA A N 1
ATOM 1305 C CA . ALA A 1 178 ? 50.424 47.723 -26.973 1.00 57.05 178 ALA A CA 1
ATOM 1306 C C . ALA A 1 178 ? 48.969 48.101 -27.303 1.00 57.57 178 ALA A C 1
ATOM 1307 O O . ALA A 1 178 ? 48.462 49.143 -26.866 1.00 57.31 178 ALA A O 1
ATOM 1309 N N . ARG A 1 179 ? 48.328 47.264 -28.113 1.00 58.16 179 ARG A N 1
ATOM 1310 C CA . ARG A 1 179 ? 46.923 47.417 -28.487 1.00 59.27 179 ARG A CA 1
ATOM 1311 C C . ARG A 1 179 ? 46.322 46.024 -28.658 1.00 60.50 179 ARG A C 1
ATOM 1312 O O . ARG A 1 179 ? 46.976 45.098 -29.156 1.00 60.14 179 ARG A O 1
ATOM 1320 N N . TRP A 1 180 ? 45.096 45.875 -28.177 1.00 62.03 180 TRP A N 1
ATOM 1321 C CA . TRP A 1 180 ? 44.341 44.652 -28.338 1.00 64.79 180 TRP A CA 1
ATOM 1322 C C . TRP A 1 180 ? 43.469 44.740 -29.605 1.00 67.57 180 TRP A C 1
ATOM 1323 O O . TRP A 1 180 ? 42.792 45.749 -29.820 1.00 68.54 180 TRP A O 1
ATOM 1334 N N . ASN A 1 181 ? 43.523 43.717 -30.457 1.00 69.91 181 ASN A N 1
ATOM 1335 C CA . ASN A 1 181 ? 42.635 43.621 -31.622 1.00 72.82 181 ASN A CA 1
ATOM 1336 C C . ASN A 1 181 ? 41.550 42.646 -31.243 1.00 74.65 181 ASN A C 1
ATOM 1337 O O . ASN A 1 181 ? 41.574 41.480 -31.649 1.00 75.38 181 ASN A O 1
ATOM 1342 N N . HIS A 1 182 ? 40.618 43.151 -30.438 1.00 76.00 182 HIS A N 1
ATOM 1343 C CA . HIS A 1 182 ? 39.628 42.341 -29.738 1.00 78.21 182 HIS A CA 1
ATOM 1344 C C . HIS A 1 182 ? 38.446 41.953 -30.624 1.00 80.76 182 HIS A C 1
ATOM 1345 O O . HIS A 1 182 ? 37.785 42.825 -31.202 1.00 81.53 182 HIS A O 1
ATOM 1352 N N . PRO A 1 183 ? 38.148 40.642 -30.683 1.00 82.42 183 PRO A N 1
ATOM 1353 C CA . PRO A 1 183 ? 37.202 40.095 -31.633 1.00 85.05 183 PRO A CA 1
ATOM 1354 C C . PRO A 1 183 ? 35.859 40.841 -31.635 1.00 86.65 183 PRO A C 1
ATOM 1355 O O . PRO A 1 183 ? 35.275 41.038 -32.700 1.00 88.33 183 PRO A O 1
ATOM 1359 N N . HIS A 1 184 ? 35.396 41.273 -30.466 1.00 86.54 184 HIS A N 1
ATOM 1360 C CA . HIS A 1 184 ? 34.087 41.903 -30.349 1.00 88.02 184 HIS A CA 1
ATOM 1361 C C . HIS A 1 184 ? 34.151 43.430 -30.171 1.00 87.02 184 HIS A C 1
ATOM 1362 O O . HIS A 1 184 ? 33.522 44.169 -30.920 1.00 87.78 184 HIS A O 1
ATOM 1369 N N . LEU A 1 185 ? 34.924 43.907 -29.200 1.00 85.48 185 LEU A N 1
ATOM 1370 C CA . LEU A 1 185 ? 34.880 45.339 -28.855 1.00 84.60 185 LEU A CA 1
ATOM 1371 C C . LEU A 1 185 ? 35.938 46.282 -29.486 1.00 83.51 185 LEU A C 1
ATOM 1372 O O . LEU A 1 185 ? 36.043 47.437 -29.074 1.00 82.80 185 LEU A O 1
ATOM 1377 N N . GLY A 1 186 ? 36.687 45.804 -30.487 1.00 83.11 186 GLY A N 1
ATOM 1378 C CA . GLY A 1 186 ? 37.622 46.654 -31.244 1.00 82.06 186 GLY A CA 1
ATOM 1379 C C . GLY A 1 186 ? 39.087 46.753 -30.802 1.00 80.30 186 GLY A C 1
ATOM 1380 O O . GLY A 1 186 ? 39.632 45.830 -30.191 1.00 79.39 186 GLY A O 1
ATOM 1381 N N . VAL A 1 187 ? 39.725 47.875 -31.150 1.00 79.32 187 VAL A N 1
ATOM 1382 C CA . VAL A 1 187 ? 41.120 48.138 -30.811 1.00 77.49 187 VAL A CA 1
ATOM 1383 C C . VAL A 1 187 ? 41.165 48.802 -29.449 1.00 76.05 187 VAL A C 1
ATOM 1384 O O . VAL A 1 187 ? 40.565 49.853 -29.255 1.00 76.54 187 VAL A O 1
ATOM 1388 N N . LEU A 1 188 ? 41.888 48.183 -28.517 1.00 74.13 188 LEU A N 1
ATOM 1389 C CA . LEU A 1 188 ? 41.925 48.608 -27.116 1.00 72.19 188 LEU A CA 1
ATOM 1390 C C . LEU A 1 188 ? 43.303 49.080 -26.644 1.00 70.75 188 LEU A C 1
ATOM 1391 O O . LEU A 1 188 ? 44.320 48.499 -27.016 1.00 70.32 188 LEU A O 1
ATOM 1396 N N . PRO A 1 189 ? 43.344 50.120 -25.790 1.00 69.75 189 PRO A N 1
ATOM 1397 C CA . PRO A 1 189 ? 44.646 50.492 -25.238 1.00 68.23 189 PRO A CA 1
ATOM 1398 C C . PRO A 1 189 ? 44.954 49.697 -23.933 1.00 66.75 189 PRO A C 1
ATOM 1399 O O . PRO A 1 189 ? 44.152 48.858 -23.531 1.00 66.41 189 PRO A O 1
ATOM 1403 N N . PRO A 1 190 ? 46.121 49.932 -23.292 1.00 65.55 190 PRO A N 1
ATOM 1404 C CA . PRO A 1 190 ? 46.464 49.222 -22.060 1.00 64.47 190 PRO A CA 1
ATOM 1405 C C . PRO A 1 190 ? 45.473 49.392 -20.894 1.00 63.65 190 PRO A C 1
ATOM 1406 O O . PRO A 1 190 ? 45.373 48.501 -20.039 1.00 63.16 190 PRO A O 1
ATOM 1410 N N . SER A 1 191 ? 44.759 50.513 -20.865 1.00 63.36 191 SER A N 1
ATOM 1411 C CA . SER A 1 191 ? 43.690 50.737 -19.884 1.00 62.90 191 SER A CA 1
ATOM 1412 C C . SER A 1 191 ? 42.771 49.519 -19.792 1.00 63.08 191 SER A C 1
ATOM 1413 O O . SER A 1 191 ? 42.182 49.256 -18.744 1.00 62.72 191 SER A O 1
ATOM 1416 N N . HIS A 1 192 ? 42.669 48.759 -20.879 1.00 62.96 192 HIS A N 1
ATOM 1417 C CA . HIS A 1 192 ? 41.785 47.605 -20.878 1.00 63.14 192 HIS A CA 1
ATOM 1418 C C . HIS A 1 192 ? 42.428 46.218 -20.729 1.00 61.73 192 HIS A C 1
ATOM 1419 O O . HIS A 1 192 ? 41.718 45.223 -20.902 1.00 61.41 192 HIS A O 1
ATOM 1426 N N . PHE A 1 193 ? 43.727 46.129 -20.393 1.00 59.95 193 PHE A N 1
ATOM 1427 C CA . PHE A 1 193 ? 44.361 44.800 -20.244 1.00 59.02 193 PHE A CA 1
ATOM 1428 C C . PHE A 1 193 ? 45.619 44.676 -19.425 1.00 58.08 193 PHE A C 1
ATOM 1429 O O . PHE A 1 193 ? 45.872 43.617 -18.852 1.00 57.20 193 PHE A O 1
ATOM 1437 N N . LEU A 1 194 ? 46.433 45.730 -19.412 1.00 58.83 194 LEU A N 1
ATOM 1438 C CA . LEU A 1 194 ? 47.766 45.670 -18.795 1.00 58.39 194 LEU A CA 1
ATOM 1439 C C . LEU A 1 194 ? 47.684 45.433 -17.319 1.00 57.55 194 LEU A C 1
ATOM 1440 O O . LEU A 1 194 ? 48.442 44.614 -16.777 1.00 56.98 194 LEU A O 1
ATOM 1445 N N . TYR A 1 195 ? 46.746 46.104 -16.652 1.00 57.60 195 TYR A N 1
ATOM 1446 C CA . TYR A 1 195 ? 46.681 45.919 -15.209 1.00 57.29 195 TYR A CA 1
ATOM 1447 C C . TYR A 1 195 ? 46.583 44.448 -14.906 1.00 57.88 195 TYR A C 1
ATOM 1448 O O . TYR A 1 195 ? 47.310 43.958 -14.048 1.00 58.28 195 TYR A O 1
ATOM 1457 N N . VAL A 1 196 ? 45.681 43.763 -15.613 1.00 58.46 196 VAL A N 1
ATOM 1458 C CA . VAL A 1 196 ? 45.390 42.339 -15.405 1.00 58.99 196 VAL A CA 1
ATOM 1459 C C . VAL A 1 196 ? 46.609 41.480 -15.721 1.00 59.68 196 VAL A C 1
ATOM 1460 O O . VAL A 1 196 ? 46.981 40.616 -14.930 1.00 60.18 196 VAL A O 1
ATOM 1464 N N . MET A 1 197 ? 47.235 41.732 -16.860 1.00 60.34 197 MET A N 1
ATOM 1465 C CA . MET A 1 197 ? 48.471 41.038 -17.212 1.00 61.32 197 MET A CA 1
ATOM 1466 C C . MET A 1 197 ? 49.556 41.244 -16.184 1.00 61.91 197 MET A C 1
ATOM 1467 O O . MET A 1 197 ? 50.321 40.315 -15.895 1.00 62.13 197 MET A O 1
ATOM 1472 N N . GLU A 1 198 ? 49.639 42.482 -15.674 1.00 62.56 198 GLU A N 1
ATOM 1473 C CA . GLU A 1 198 ? 50.593 42.858 -14.642 1.00 63.10 198 GLU A CA 1
ATOM 1474 C C . GLU A 1 198 ? 50.365 41.992 -13.443 1.00 63.57 198 GLU A C 1
ATOM 1475 O O . GLU A 1 198 ? 51.313 41.437 -12.918 1.00 63.75 198 GLU A O 1
ATOM 1481 N N . THR A 1 199 ? 49.108 41.842 -13.024 1.00 64.05 199 THR A N 1
ATOM 1482 C CA . THR A 1 199 ? 48.841 41.103 -11.797 1.00 64.71 199 THR A CA 1
ATOM 1483 C C . THR A 1 199 ? 48.717 39.602 -11.965 1.00 65.57 199 THR A C 1
ATOM 1484 O O . THR A 1 199 ? 48.855 38.880 -10.982 1.00 65.67 199 THR A O 1
ATOM 1488 N N . TYR A 1 200 ? 48.510 39.109 -13.186 1.00 66.49 200 TYR A N 1
ATOM 1489 C CA . TYR A 1 200 ? 48.542 37.645 -13.402 1.00 67.77 200 TYR A CA 1
ATOM 1490 C C . TYR A 1 200 ? 49.813 37.052 -14.000 1.00 68.26 200 TYR A C 1
ATOM 1491 O O . TYR A 1 200 ? 49.790 35.926 -14.474 1.00 69.01 200 TYR A O 1
ATOM 1500 N N . ASN A 1 201 ? 50.914 37.805 -13.953 1.00 67.96 201 ASN A N 1
ATOM 1501 C CA . ASN A 1 201 ? 52.220 37.381 -14.493 1.00 68.70 201 ASN A CA 1
ATOM 1502 C C . ASN A 1 201 ? 52.207 37.121 -16.007 1.00 68.12 201 ASN A C 1
ATOM 1503 O O . ASN A 1 201 ? 52.822 36.188 -16.488 1.00 69.14 201 ASN A O 1
ATOM 1508 N N . LEU A 1 202 ? 51.503 37.958 -16.750 1.00 66.68 202 LEU A N 1
ATOM 1509 C CA . LEU A 1 202 ? 51.384 37.753 -18.179 1.00 66.53 202 LEU A CA 1
ATOM 1510 C C . LEU A 1 202 ? 52.179 38.774 -19.023 1.00 65.52 202 LEU A C 1
ATOM 1511 O O . LEU A 1 202 ? 52.399 38.546 -20.212 1.00 66.46 202 LEU A O 1
ATOM 1516 N N . VAL A 1 203 ? 52.634 39.867 -18.413 1.00 63.23 203 VAL A N 1
ATOM 1517 C CA . VAL A 1 203 ? 53.359 40.917 -19.138 1.00 62.27 203 VAL A CA 1
ATOM 1518 C C . VAL A 1 203 ? 54.489 40.384 -20.016 1.00 61.60 203 VAL A C 1
ATOM 1519 O O . VAL A 1 203 ? 54.550 40.698 -21.190 1.00 61.20 203 VAL A O 1
ATOM 1523 N N . ASP A 1 204 ? 55.364 39.573 -19.433 1.00 61.23 204 ASP A N 1
ATOM 1524 C CA . ASP A 1 204 ? 56.493 39.000 -20.153 1.00 61.55 204 ASP A CA 1
ATOM 1525 C C . ASP A 1 204 ? 56.024 38.375 -21.460 1.00 61.28 204 ASP A C 1
ATOM 1526 O O . ASP A 1 204 ? 56.535 38.711 -22.533 1.00 61.21 204 ASP A O 1
ATOM 1531 N N . LYS A 1 205 ? 55.023 37.504 -21.381 1.00 60.89 205 LYS A N 1
ATOM 1532 C CA . LYS A 1 205 ? 54.474 36.907 -22.587 1.00 60.95 205 LYS A CA 1
ATOM 1533 C C . LYS A 1 205 ? 54.052 37.972 -23.604 1.00 59.52 205 LYS A C 1
ATOM 1534 O O . LYS A 1 205 ? 54.361 37.829 -24.780 1.00 60.71 205 LYS A O 1
ATOM 1540 N N . LEU A 1 206 ? 53.387 39.036 -23.164 1.00 56.60 206 LEU A N 1
ATOM 1541 C CA . LEU A 1 206 ? 53.044 40.127 -24.067 1.00 54.84 206 LEU A CA 1
ATOM 1542 C C . LEU A 1 206 ? 54.276 40.770 -24.678 1.00 54.60 206 LEU A C 1
ATOM 1543 O O . LEU A 1 206 ? 54.289 41.114 -25.856 1.00 55.52 206 LEU A O 1
ATOM 1548 N N . PHE A 1 207 ? 55.301 40.944 -23.867 1.00 53.33 207 PHE A N 1
ATOM 1549 C CA . PHE A 1 207 ? 56.508 41.595 -24.283 1.00 52.48 207 PHE A CA 1
ATOM 1550 C C . PHE A 1 207 ? 57.216 40.862 -25.411 1.00 53.90 207 PHE A C 1
ATOM 1551 O O . PHE A 1 207 ? 57.671 41.500 -26.358 1.00 54.34 207 PHE A O 1
ATOM 1559 N N . TRP A 1 208 ? 57.338 39.544 -25.325 1.00 54.96 208 TRP A N 1
ATOM 1560 C CA . TRP A 1 208 ? 58.128 38.840 -26.332 1.00 56.84 208 TRP A CA 1
ATOM 1561 C C . TRP A 1 208 ? 57.459 38.802 -27.679 1.00 57.99 208 TRP A C 1
ATOM 1562 O O . TRP A 1 208 ? 58.140 38.762 -28.714 1.00 58.39 208 TRP A O 1
ATOM 1573 N N . GLN A 1 209 ? 56.128 38.835 -27.656 1.00 58.62 209 GLN A N 1
ATOM 1574 C CA . GLN A 1 209 ? 55.351 39.013 -28.864 1.00 59.79 209 GLN A CA 1
ATOM 1575 C C . GLN A 1 209 ? 55.652 40.376 -29.458 1.00 59.31 209 GLN A C 1
ATOM 1576 O O . GLN A 1 209 ? 56.043 40.461 -30.625 1.00 60.98 209 GLN A O 1
ATOM 1582 N N . LEU A 1 210 ? 55.503 41.437 -28.676 1.00 57.41 210 LEU A N 1
ATOM 1583 C CA . LEU A 1 210 ? 55.592 42.768 -29.269 1.00 57.15 210 LEU A CA 1
ATOM 1584 C C . LEU A 1 210 ? 57.015 43.127 -29.641 1.00 56.82 210 LEU A C 1
ATOM 1585 O O . LEU A 1 210 ? 57.251 43.869 -30.600 1.00 56.67 210 LEU A O 1
ATOM 1590 N N . PHE A 1 211 ? 57.957 42.579 -28.879 1.00 55.66 211 PHE A N 1
ATOM 1591 C CA . PHE A 1 211 ? 59.348 42.750 -29.176 1.00 54.11 211 PHE A CA 1
ATOM 1592 C C . PHE A 1 211 ? 59.653 42.182 -30.542 1.00 55.24 211 PHE A C 1
ATOM 1593 O O . PHE A 1 211 ? 60.299 42.849 -31.355 1.00 55.26 211 PHE A O 1
ATOM 1601 N N . SER A 1 212 ? 59.202 40.963 -30.820 1.00 56.10 212 SER A N 1
ATOM 1602 C CA . SER A 1 212 ? 59.548 40.395 -32.134 1.00 57.39 212 SER A CA 1
ATOM 1603 C C . SER A 1 212 ? 58.780 41.113 -33.234 1.00 57.95 212 SER A C 1
ATOM 1604 O O . SER A 1 212 ? 59.337 41.342 -34.308 1.00 58.59 212 SER A O 1
ATOM 1607 N N . GLN A 1 213 ? 57.540 41.536 -32.965 1.00 57.62 213 GLN A N 1
ATOM 1608 C CA . GLN A 1 213 ? 56.889 42.447 -33.911 1.00 57.57 213 GLN A CA 1
ATOM 1609 C C . GLN A 1 213 ? 57.706 43.728 -34.150 1.00 56.95 213 GLN A C 1
ATOM 1610 O O . GLN A 1 213 ? 57.989 44.063 -35.290 1.00 58.07 213 GLN A O 1
ATOM 1616 N N . GLY A 1 214 ? 58.118 44.415 -33.082 1.00 55.76 214 GLY A N 1
ATOM 1617 C CA . GLY A 1 214 ? 58.924 45.643 -33.192 1.00 54.80 214 GLY A CA 1
ATOM 1618 C C . GLY A 1 214 ? 60.263 45.417 -33.870 1.00 55.34 214 GLY A C 1
ATOM 1619 O O . GLY A 1 214 ? 60.703 46.261 -34.655 1.00 55.35 214 GLY A O 1
ATOM 1620 N N . LEU A 1 215 ? 60.912 44.279 -33.594 1.00 55.66 215 LEU A N 1
ATOM 1621 C CA . LEU A 1 215 ? 62.183 43.955 -34.273 1.00 56.92 215 LEU A CA 1
ATOM 1622 C C . LEU A 1 215 ? 62.011 43.783 -35.787 1.00 58.83 215 LEU A C 1
ATOM 1623 O O . LEU A 1 215 ? 62.911 44.134 -36.583 1.00 58.61 215 LEU A O 1
ATOM 1628 N N . ALA A 1 216 ? 60.853 43.235 -36.177 1.00 59.86 216 ALA A N 1
ATOM 1629 C CA . ALA A 1 216 ? 60.580 43.025 -37.575 1.00 60.80 216 ALA A CA 1
ATOM 1630 C C . ALA A 1 216 ? 60.536 44.404 -38.225 1.00 60.74 216 ALA A C 1
ATOM 1631 O O . ALA A 1 216 ? 61.081 44.590 -39.316 1.00 62.05 216 ALA A O 1
ATOM 1633 N N . THR A 1 217 ? 59.926 45.364 -37.537 1.00 59.50 217 THR A N 1
ATOM 1634 C CA . THR A 1 217 ? 59.834 46.737 -38.031 1.00 59.81 217 THR A CA 1
ATOM 1635 C C . THR A 1 217 ? 61.170 47.480 -38.005 1.00 60.41 217 THR A C 1
ATOM 1636 O O . THR A 1 217 ? 61.510 48.132 -38.992 1.00 61.14 217 THR A O 1
ATOM 1640 N N . ARG A 1 218 ? 61.927 47.404 -36.898 1.00 60.27 218 ARG A N 1
ATOM 1641 C CA . ARG A 1 218 ? 63.287 48.009 -36.883 1.00 60.58 218 ARG A CA 1
ATOM 1642 C C . ARG A 1 218 ? 64.085 47.463 -38.042 1.00 61.01 218 ARG A C 1
ATOM 1643 O O . ARG A 1 218 ? 64.615 48.253 -38.822 1.00 61.06 218 ARG A O 1
ATOM 1651 N N . ARG A 1 219 ? 64.186 46.128 -38.144 1.00 61.89 219 ARG A N 1
ATOM 1652 C CA . ARG A 1 219 ? 64.926 45.469 -39.266 1.00 63.75 219 ARG A CA 1
ATOM 1653 C C . ARG A 1 219 ? 64.555 46.002 -40.676 1.00 64.25 219 ARG A C 1
ATOM 1654 O O . ARG A 1 219 ? 65.405 46.120 -41.545 1.00 64.34 219 ARG A O 1
ATOM 1662 N N . LYS A 1 220 ? 63.290 46.334 -40.877 1.00 64.86 220 LYS A N 1
ATOM 1663 C CA . LYS A 1 220 ? 62.887 46.965 -42.110 1.00 66.56 220 LYS A CA 1
ATOM 1664 C C . LYS A 1 220 ? 63.500 48.328 -42.184 1.00 65.95 220 LYS A C 1
ATOM 1665 O O . LYS A 1 220 ? 64.184 48.634 -43.124 1.00 67.33 220 LYS A O 1
ATOM 1671 N N . LEU A 1 221 ? 63.269 49.156 -41.186 1.00 65.95 221 LEU A N 1
ATOM 1672 C CA . LEU A 1 221 ? 63.912 50.473 -41.131 1.00 65.70 221 LEU A CA 1
ATOM 1673 C C . LEU A 1 221 ? 65.445 50.427 -41.390 1.00 65.81 221 LEU A C 1
ATOM 1674 O O . LEU A 1 221 ? 66.002 51.376 -41.930 1.00 65.98 221 LEU A O 1
ATOM 1679 N N . ALA A 1 222 ? 66.102 49.323 -41.017 1.00 66.13 222 ALA A N 1
ATOM 1680 C CA . ALA A 1 222 ? 67.566 49.210 -41.025 1.00 66.37 222 ALA A CA 1
ATOM 1681 C C . ALA A 1 222 ? 68.083 48.796 -42.376 1.00 68.65 222 ALA A C 1
ATOM 1682 O O . ALA A 1 222 ? 69.210 49.157 -42.760 1.00 69.06 222 ALA A O 1
ATOM 1684 N N . GLN A 1 223 ? 67.286 47.970 -43.051 1.00 70.11 223 GLN A N 1
ATOM 1685 C CA . GLN A 1 223 ? 67.565 47.553 -44.395 1.00 72.36 223 GLN A CA 1
ATOM 1686 C C . GLN A 1 223 ? 67.436 48.769 -45.303 1.00 73.14 223 GLN A C 1
ATOM 1687 O O . GLN A 1 223 ? 68.130 48.856 -46.315 1.00 73.92 223 GLN A O 1
ATOM 1693 N N . LEU A 1 224 ? 66.561 49.702 -44.914 1.00 72.84 224 LEU A N 1
ATOM 1694 C CA . LEU A 1 224 ? 66.315 50.939 -45.645 1.00 73.58 224 LEU A CA 1
ATOM 1695 C C . LEU A 1 224 ? 67.308 52.041 -45.349 1.00 73.32 224 LEU A C 1
ATOM 1696 O O . LEU A 1 224 ? 67.208 53.130 -45.906 1.00 73.39 224 LEU A O 1
ATOM 1701 N N . GLY A 1 225 ? 68.239 51.766 -44.438 1.00 73.46 225 GLY A N 1
ATOM 1702 C CA . GLY A 1 225 ? 69.188 52.762 -43.944 1.00 73.21 225 GLY A CA 1
ATOM 1703 C C . GLY A 1 225 ? 68.497 53.907 -43.235 1.00 73.29 225 GLY A C 1
ATOM 1704 O O . GLY A 1 225 ? 68.951 55.039 -43.316 1.00 74.16 225 GLY A O 1
ATOM 1705 N N . GLN A 1 226 ? 67.397 53.612 -42.551 1.00 73.40 226 GLN A N 1
ATOM 1706 C CA . GLN A 1 226 ? 66.643 54.599 -41.756 1.00 73.72 226 GLN A CA 1
ATOM 1707 C C . GLN A 1 226 ? 66.696 54.230 -40.274 1.00 72.04 226 GLN A C 1
ATOM 1708 O O . GLN A 1 226 ? 65.824 53.538 -39.776 1.00 71.58 226 GLN A O 1
ATOM 1714 N N . PRO A 1 227 ? 67.727 54.709 -39.568 1.00 71.46 227 PRO A N 1
ATOM 1715 C CA . PRO A 1 227 ? 68.057 54.315 -38.191 1.00 70.53 227 PRO A CA 1
ATOM 1716 C C . PRO A 1 227 ? 67.226 55.047 -37.105 1.00 69.62 227 PRO A C 1
ATOM 1717 O O . PRO A 1 227 ? 67.741 55.913 -36.359 1.00 69.30 227 PRO A O 1
ATOM 1721 N N . ILE A 1 228 ? 65.950 54.690 -37.023 1.00 68.61 228 ILE A N 1
ATOM 1722 C CA . ILE A 1 228 ? 65.094 55.189 -35.968 1.00 67.25 228 ILE A CA 1
ATOM 1723 C C . ILE A 1 228 ? 65.014 54.105 -34.930 1.00 65.83 228 ILE A C 1
ATOM 1724 O O . ILE A 1 228 ? 64.512 53.013 -35.208 1.00 65.61 228 ILE A O 1
ATOM 1729 N N . ASN A 1 229 ? 65.548 54.402 -33.746 1.00 64.45 229 ASN A N 1
ATOM 1730 C CA . ASN A 1 229 ? 65.495 53.477 -32.618 1.00 62.90 229 ASN A CA 1
ATOM 1731 C C . ASN A 1 229 ? 64.093 53.315 -32.066 1.00 61.50 229 ASN A C 1
ATOM 1732 O O . ASN A 1 229 ? 63.303 54.265 -31.996 1.00 60.82 229 ASN A O 1
ATOM 1737 N N . LEU A 1 230 ? 63.785 52.070 -31.731 1.00 60.30 230 LEU A N 1
ATOM 1738 C CA . LEU A 1 230 ? 62.502 51.715 -31.176 1.00 58.91 230 LEU A CA 1
ATOM 1739 C C . LEU A 1 230 ? 62.656 51.359 -29.723 1.00 56.89 230 LEU A C 1
ATOM 1740 O O . LEU A 1 230 ? 63.503 50.558 -29.338 1.00 56.21 230 LEU A O 1
ATOM 1745 N N . ALA A 1 231 ? 61.809 51.985 -28.930 1.00 55.93 231 ALA A N 1
ATOM 1746 C CA . ALA A 1 231 ? 61.815 51.853 -27.506 1.00 54.66 231 ALA A CA 1
ATOM 1747 C C . ALA A 1 231 ? 60.651 50.971 -27.099 1.00 54.22 231 ALA A C 1
ATOM 1748 O O . ALA A 1 231 ? 59.534 51.185 -27.520 1.00 54.32 231 ALA A O 1
ATOM 1750 N N . PHE A 1 232 ? 60.945 49.953 -26.311 1.00 53.51 232 PHE A N 1
ATOM 1751 C CA . PHE A 1 232 ? 59.947 49.025 -25.843 1.00 54.09 232 PHE A CA 1
ATOM 1752 C C . PHE A 1 232 ? 59.857 49.171 -24.327 1.00 53.85 232 PHE A C 1
ATOM 1753 O O . PHE A 1 232 ? 60.877 49.198 -23.658 1.00 54.00 232 PHE A O 1
ATOM 1761 N N . ASN A 1 233 ? 58.646 49.240 -23.791 1.00 54.09 233 ASN A N 1
ATOM 1762 C CA . ASN A 1 233 ? 58.435 49.326 -22.352 1.00 54.23 233 ASN A CA 1
ATOM 1763 C C . ASN A 1 233 ? 58.727 47.986 -21.684 1.00 55.23 233 ASN A C 1
ATOM 1764 O O . ASN A 1 233 ? 58.241 46.932 -22.136 1.00 55.98 233 ASN A O 1
ATOM 1769 N N . VAL A 1 234 ? 59.521 48.033 -20.619 1.00 55.67 234 VAL A N 1
ATOM 1770 C CA . VAL A 1 234 ? 59.796 46.855 -19.810 1.00 57.01 234 VAL A CA 1
ATOM 1771 C C . VAL A 1 234 ? 59.172 46.972 -18.426 1.00 57.21 234 VAL A C 1
ATOM 1772 O O . VAL A 1 234 ? 59.391 47.954 -17.727 1.00 57.12 234 VAL A O 1
ATOM 1776 N N . HIS A 1 235 ? 58.408 45.958 -18.031 1.00 57.79 235 HIS A N 1
ATOM 1777 C CA . HIS A 1 235 ? 57.772 45.956 -16.735 1.00 57.92 235 HIS A CA 1
ATOM 1778 C C . HIS A 1 235 ? 58.722 45.411 -15.664 1.00 58.05 235 HIS A C 1
ATOM 1779 O O . HIS A 1 235 ? 59.418 44.435 -15.909 1.00 57.97 235 HIS A O 1
ATOM 1786 N N . PRO A 1 236 ? 58.744 46.040 -14.462 1.00 58.38 236 PRO A N 1
ATOM 1787 C CA . PRO A 1 236 ? 59.607 45.633 -13.318 1.00 58.39 236 PRO A CA 1
ATOM 1788 C C . PRO A 1 236 ? 59.689 44.139 -13.067 1.00 58.94 236 PRO A C 1
ATOM 1789 O O . PRO A 1 236 ? 60.740 43.648 -12.682 1.00 59.14 236 PRO A O 1
ATOM 1793 N N . SER A 1 237 ? 58.601 43.410 -13.283 1.00 59.50 237 SER A N 1
ATOM 1794 C CA . SER A 1 237 ? 58.608 41.997 -12.924 1.00 60.87 237 SER A CA 1
ATOM 1795 C C . SER A 1 237 ? 59.609 41.217 -13.768 1.00 61.80 237 SER A C 1
ATOM 1796 O O . SER A 1 237 ? 60.225 40.267 -13.281 1.00 63.26 237 SER A O 1
ATOM 1799 N N . GLN A 1 238 ? 59.772 41.642 -15.023 1.00 61.87 238 GLN A N 1
ATOM 1800 C CA . GLN A 1 238 ? 60.628 40.988 -16.015 1.00 61.91 238 GLN A CA 1
ATOM 1801 C C . GLN A 1 238 ? 62.105 41.190 -15.708 1.00 62.38 238 GLN A C 1
ATOM 1802 O O . GLN A 1 238 ? 62.972 40.477 -16.226 1.00 63.16 238 GLN A O 1
ATOM 1808 N N . LEU A 1 239 ? 62.396 42.188 -14.886 1.00 62.08 239 LEU A N 1
ATOM 1809 C CA . LEU A 1 239 ? 63.746 42.421 -14.462 1.00 62.84 239 LEU A CA 1
ATOM 1810 C C . LEU A 1 239 ? 64.188 41.287 -13.570 1.00 65.11 239 LEU A C 1
ATOM 1811 O O . LEU A 1 239 ? 65.361 41.062 -13.389 1.00 65.48 239 LEU A O 1
ATOM 1816 N N . GLY A 1 240 ? 63.219 40.538 -13.064 1.00 67.60 240 GLY A N 1
ATOM 1817 C CA . GLY A 1 240 ? 63.474 39.391 -12.207 1.00 70.87 240 GLY A CA 1
ATOM 1818 C C . GLY A 1 240 ? 64.385 38.410 -12.906 1.00 73.71 240 GLY A C 1
ATOM 1819 O O . GLY A 1 240 ? 65.564 38.277 -12.520 1.00 74.69 240 GLY A O 1
ATOM 1820 N N . SER A 1 241 ? 63.860 37.765 -13.963 1.00 75.29 241 SER A N 1
ATOM 1821 C CA . SER A 1 241 ? 64.576 36.664 -14.652 1.00 76.90 241 SER A CA 1
ATOM 1822 C C . SER A 1 241 ? 65.960 37.108 -15.074 1.00 77.24 241 SER A C 1
ATOM 1823 O O . SER A 1 241 ? 66.109 38.058 -15.858 1.00 77.20 241 SER A O 1
ATOM 1826 N N . ARG A 1 242 ? 66.983 36.449 -14.553 1.00 77.99 242 ARG A N 1
ATOM 1827 C CA . ARG A 1 242 ? 68.313 36.960 -14.822 1.00 78.53 242 ARG A CA 1
ATOM 1828 C C . ARG A 1 242 ? 68.772 36.717 -16.285 1.00 77.73 242 ARG A C 1
ATOM 1829 O O . ARG A 1 242 ? 69.848 37.189 -16.717 1.00 78.22 242 ARG A O 1
ATOM 1837 N N . ALA A 1 243 ? 67.905 36.042 -17.043 1.00 75.65 243 ALA A N 1
ATOM 1838 C CA . ALA A 1 243 ? 68.158 35.694 -18.430 1.00 73.88 243 ALA A CA 1
ATOM 1839 C C . ALA A 1 243 ? 67.649 36.731 -19.435 1.00 71.25 243 ALA A C 1
ATOM 1840 O O . ALA A 1 243 ? 67.806 36.561 -20.644 1.00 71.16 243 ALA A O 1
ATOM 1842 N N . LEU A 1 244 ? 67.038 37.794 -18.936 1.00 68.45 244 LEU A N 1
ATOM 1843 C CA . LEU A 1 244 ? 66.408 38.780 -19.799 1.00 66.63 244 LEU A CA 1
ATOM 1844 C C . LEU A 1 244 ? 67.343 39.187 -20.906 1.00 66.45 244 LEU A C 1
ATOM 1845 O O . LEU A 1 244 ? 67.027 38.993 -22.076 1.00 67.09 244 LEU A O 1
ATOM 1850 N N . ALA A 1 245 ? 68.504 39.731 -20.531 1.00 65.81 245 ALA A N 1
ATOM 1851 C CA . ALA A 1 245 ? 69.447 40.322 -21.487 1.00 64.86 245 ALA A CA 1
ATOM 1852 C C . ALA A 1 245 ? 70.012 39.315 -22.494 1.00 65.29 245 ALA A C 1
ATOM 1853 O O . ALA A 1 245 ? 70.194 39.648 -23.658 1.00 65.06 245 ALA A O 1
ATOM 1855 N N . GLU A 1 246 ? 70.293 38.097 -22.037 1.00 65.84 246 GLU A N 1
ATOM 1856 C CA . GLU A 1 246 ? 70.639 36.990 -22.926 1.00 66.88 246 GLU A CA 1
ATOM 1857 C C . GLU A 1 246 ? 69.542 36.789 -23.950 1.00 65.65 246 GLU A C 1
ATOM 1858 O O . GLU A 1 246 ? 69.829 36.670 -25.138 1.00 66.61 246 GLU A O 1
ATOM 1864 N N . ASN A 1 247 ? 68.290 36.757 -23.486 1.00 63.75 247 ASN A N 1
ATOM 1865 C CA . ASN A 1 247 ? 67.157 36.540 -24.378 1.00 62.56 247 ASN A CA 1
ATOM 1866 C C . ASN A 1 247 ? 66.985 37.724 -25.336 1.00 60.66 247 ASN A C 1
ATOM 1867 O O . ASN A 1 247 ? 66.783 37.516 -26.528 1.00 62.03 247 ASN A O 1
ATOM 1872 N N . ILE A 1 248 ? 67.085 38.952 -24.840 1.00 57.71 248 ILE A N 1
ATOM 1873 C CA . ILE A 1 248 ? 67.022 40.119 -25.725 1.00 55.96 248 ILE A CA 1
ATOM 1874 C C . ILE A 1 248 ? 68.162 40.061 -26.764 1.00 56.17 248 ILE A C 1
ATOM 1875 O O . ILE A 1 248 ? 67.944 40.299 -27.953 1.00 56.31 248 ILE A O 1
ATOM 1880 N N . SER A 1 249 ? 69.358 39.696 -26.317 1.00 56.21 249 SER A N 1
ATOM 1881 C CA . SER A 1 249 ? 70.525 39.645 -27.183 1.00 56.93 249 SER A CA 1
ATOM 1882 C C . SER A 1 249 ? 70.321 38.588 -28.278 1.00 58.50 249 SER A C 1
ATOM 1883 O O . SER A 1 249 ? 70.571 38.832 -29.477 1.00 58.49 249 SER A O 1
ATOM 1886 N N . ALA A 1 250 ? 69.827 37.423 -27.867 1.00 59.19 250 ALA A N 1
ATOM 1887 C CA . ALA A 1 250 ? 69.562 36.354 -28.816 1.00 60.49 250 ALA A CA 1
ATOM 1888 C C . ALA A 1 250 ? 68.556 36.762 -29.929 1.00 60.50 250 ALA A C 1
ATOM 1889 O O . ALA A 1 250 ? 68.732 36.366 -31.089 1.00 60.95 250 ALA A O 1
ATOM 1891 N N . LEU A 1 251 ? 67.533 37.563 -29.594 1.00 59.67 251 LEU A N 1
ATOM 1892 C CA . LEU A 1 251 ? 66.560 37.990 -30.615 1.00 59.90 251 LEU A CA 1
ATOM 1893 C C . LEU A 1 251 ? 67.158 39.009 -31.554 1.00 59.83 251 LEU A C 1
ATOM 1894 O O . LEU A 1 251 ? 66.970 38.923 -32.774 1.00 60.38 251 LEU A O 1
ATOM 1899 N N . LEU A 1 252 ? 67.859 39.995 -30.995 1.00 58.95 252 LEU A N 1
ATOM 1900 C CA . LEU A 1 252 ? 68.507 40.969 -31.839 1.00 58.59 252 LEU A CA 1
ATOM 1901 C C . LEU A 1 252 ? 69.345 40.247 -32.911 1.00 59.60 252 LEU A C 1
ATOM 1902 O O . LEU A 1 252 ? 69.434 40.719 -34.046 1.00 59.21 252 LEU A O 1
ATOM 1907 N N . THR A 1 253 ? 69.942 39.112 -32.537 1.00 60.71 253 THR A N 1
ATOM 1908 C CA . THR A 1 253 ? 70.783 38.341 -33.444 1.00 62.72 253 THR A CA 1
ATOM 1909 C C . THR A 1 253 ? 69.923 37.699 -34.514 1.00 63.52 253 THR A C 1
ATOM 1910 O O . THR A 1 253 ? 70.238 37.782 -35.696 1.00 64.38 253 THR A O 1
ATOM 1914 N N . GLU A 1 254 ? 68.834 37.078 -34.079 1.00 63.98 254 GLU A N 1
ATOM 1915 C CA . GLU A 1 254 ? 67.876 36.438 -34.965 1.00 65.46 254 GLU A CA 1
ATOM 1916 C C . GLU A 1 254 ? 67.329 37.437 -35.992 1.00 64.38 254 GLU A C 1
ATOM 1917 O O . GLU A 1 254 ? 66.894 37.036 -37.072 1.00 64.83 254 GLU A O 1
ATOM 1923 N N . PHE A 1 255 ? 67.363 38.729 -35.653 1.00 62.63 255 PHE A N 1
ATOM 1924 C CA . PHE A 1 255 ? 66.824 39.791 -36.513 1.00 61.87 255 PHE A CA 1
ATOM 1925 C C . PHE A 1 255 ? 67.915 40.676 -37.188 1.00 61.73 255 PHE A C 1
ATOM 1926 O O . PHE A 1 255 ? 67.619 41.722 -37.791 1.00 61.09 255 PHE A O 1
ATOM 1934 N N . HIS A 1 256 ? 69.170 40.242 -37.105 1.00 61.94 256 HIS A N 1
ATOM 1935 C CA . HIS A 1 256 ? 70.307 40.989 -37.655 1.00 62.73 256 HIS A CA 1
ATOM 1936 C C . HIS A 1 256 ? 70.464 42.453 -37.174 1.00 61.05 256 HIS A C 1
ATOM 1937 O O . HIS A 1 256 ? 70.938 43.328 -37.916 1.00 60.87 256 HIS A O 1
ATOM 1944 N N . LEU A 1 257 ? 70.103 42.691 -35.916 1.00 58.81 257 LEU A N 1
ATOM 1945 C CA . LEU A 1 257 ? 70.180 44.023 -35.352 1.00 57.49 257 LEU A CA 1
ATOM 1946 C C . LEU A 1 257 ? 71.221 44.137 -34.234 1.00 55.70 257 LEU A C 1
ATOM 1947 O O . LEU A 1 257 ? 71.444 43.176 -33.512 1.00 56.39 257 LEU A O 1
ATOM 1952 N N . PRO A 1 258 ? 71.872 45.302 -34.095 1.00 53.92 258 PRO A N 1
ATOM 1953 C CA . PRO A 1 258 ? 72.693 45.501 -32.900 1.00 52.84 258 PRO A CA 1
ATOM 1954 C C . PRO A 1 258 ? 71.923 46.106 -31.704 1.00 51.50 258 PRO A C 1
ATOM 1955 O O . PRO A 1 258 ? 70.889 46.759 -31.892 1.00 50.65 258 PRO A O 1
ATOM 1959 N N . PRO A 1 259 ? 72.425 45.879 -30.470 1.00 51.40 259 PRO A N 1
ATOM 1960 C CA . PRO A 1 259 ? 71.869 46.496 -29.260 1.00 50.31 259 PRO A CA 1
ATOM 1961 C C . PRO A 1 259 ? 71.585 47.979 -29.416 1.00 50.03 259 PRO A C 1
ATOM 1962 O O . PRO A 1 259 ? 70.560 48.445 -28.948 1.00 49.80 259 PRO A O 1
ATOM 1966 N N . SER A 1 260 ? 72.466 48.709 -30.091 1.00 50.93 260 SER A N 1
ATOM 1967 C CA . SER A 1 260 ? 72.300 50.160 -30.284 1.00 51.36 260 SER A CA 1
ATOM 1968 C C . SER A 1 260 ? 71.056 50.578 -31.065 1.00 52.18 260 SER A C 1
ATOM 1969 O O . SER A 1 260 ? 70.702 51.739 -31.050 1.00 52.86 260 SER A O 1
ATOM 1972 N N . SER A 1 261 ? 70.384 49.641 -31.726 1.00 52.77 261 SER A N 1
ATOM 1973 C CA . SER A 1 261 ? 69.239 49.960 -32.560 1.00 53.27 261 SER A CA 1
ATOM 1974 C C . SER A 1 261 ? 67.949 50.019 -31.764 1.00 53.59 261 SER A C 1
ATOM 1975 O O . SER A 1 261 ? 66.872 50.251 -32.312 1.00 54.92 261 SER A O 1
ATOM 1978 N N . VAL A 1 262 ? 68.034 49.748 -30.481 1.00 53.00 262 VAL A N 1
ATOM 1979 C CA . VAL A 1 262 ? 66.834 49.482 -29.727 1.00 53.02 262 VAL A CA 1
ATOM 1980 C C . VAL A 1 262 ? 66.943 50.141 -28.366 1.00 52.73 262 VAL A C 1
ATOM 1981 O O . VAL A 1 262 ? 68.048 50.377 -27.887 1.00 53.08 262 VAL A O 1
ATOM 1985 N N . MET A 1 263 ? 65.816 50.514 -27.773 1.00 52.86 263 MET A N 1
ATOM 1986 C CA . MET A 1 263 ? 65.824 51.161 -26.446 1.00 52.18 263 MET A CA 1
ATOM 1987 C C . MET A 1 263 ? 64.759 50.572 -25.532 1.00 52.12 263 MET A C 1
ATOM 1988 O O . MET A 1 263 ? 63.673 50.200 -25.983 1.00 52.02 263 MET A O 1
ATOM 1993 N N . PHE A 1 264 ? 65.052 50.540 -24.238 1.00 51.97 264 PHE A N 1
ATOM 1994 C CA . PHE A 1 264 ? 64.091 50.092 -23.256 1.00 51.57 264 PHE A CA 1
ATOM 1995 C C . PHE A 1 264 ? 63.652 51.188 -22.298 1.00 51.22 264 PHE A C 1
ATOM 1996 O O . PHE A 1 264 ? 64.465 51.980 -21.831 1.00 50.65 264 PHE A O 1
ATOM 2004 N N . GLU A 1 265 ? 62.346 51.223 -22.022 1.00 50.97 265 GLU A N 1
ATOM 2005 C CA . GLU A 1 265 ? 61.752 52.226 -21.163 1.00 50.55 265 GLU A CA 1
ATOM 2006 C C . GLU A 1 265 ? 61.202 51.591 -19.915 1.00 50.19 265 GLU A C 1
ATOM 2007 O O . GLU A 1 265 ? 60.614 50.492 -19.966 1.00 50.94 265 GLU A O 1
ATOM 2013 N N . ILE A 1 266 ? 61.419 52.268 -18.793 1.00 48.83 266 ILE A N 1
ATOM 2014 C CA . ILE A 1 266 ? 60.940 51.819 -17.490 1.00 47.91 266 ILE A CA 1
ATOM 2015 C C . ILE A 1 266 ? 60.499 53.036 -16.680 1.00 47.51 266 ILE A C 1
ATOM 2016 O O . ILE A 1 266 ? 61.090 54.129 -16.801 1.00 45.79 266 ILE A O 1
ATOM 2021 N N . THR A 1 267 ? 59.436 52.853 -15.893 1.00 47.24 267 THR A N 1
ATOM 2022 C CA . THR A 1 267 ? 58.873 53.949 -15.125 1.00 47.86 267 THR A CA 1
ATOM 2023 C C . THR A 1 267 ? 59.723 54.212 -13.909 1.00 48.22 267 THR A C 1
ATOM 2024 O O . THR A 1 267 ? 60.376 53.303 -13.385 1.00 48.69 267 THR A O 1
ATOM 2028 N N . GLU A 1 268 ? 59.736 55.458 -13.464 1.00 49.12 268 GLU A N 1
ATOM 2029 C CA . GLU A 1 268 ? 60.353 55.776 -12.187 1.00 49.86 268 GLU A CA 1
ATOM 2030 C C . GLU A 1 268 ? 59.831 54.878 -11.051 1.00 50.27 268 GLU A C 1
ATOM 2031 O O . GLU A 1 268 ? 60.631 54.268 -10.357 1.00 50.97 268 GLU A O 1
ATOM 2037 N N . THR A 1 269 ? 58.515 54.750 -10.876 1.00 51.30 269 THR A N 1
ATOM 2038 C CA . THR A 1 269 ? 58.001 53.937 -9.748 1.00 53.08 269 THR A CA 1
ATOM 2039 C C . THR A 1 269 ? 58.362 52.481 -9.929 1.00 53.72 269 THR A C 1
ATOM 2040 O O . THR A 1 269 ? 58.655 51.781 -8.954 1.00 53.85 269 THR A O 1
ATOM 2044 N N . GLY A 1 270 ? 58.371 52.036 -11.184 1.00 54.78 270 GLY A N 1
ATOM 2045 C CA . GLY A 1 270 ? 58.861 50.702 -11.497 1.00 55.44 270 GLY A CA 1
ATOM 2046 C C . GLY A 1 270 ? 60.298 50.497 -11.056 1.00 55.77 270 GLY A C 1
ATOM 2047 O O . GLY A 1 270 ? 60.616 49.512 -10.442 1.00 55.98 270 GLY A O 1
ATOM 2048 N N . LEU A 1 271 ? 61.162 51.441 -11.388 1.00 56.54 271 LEU A N 1
ATOM 2049 C CA . LEU A 1 271 ? 62.550 51.388 -10.999 1.00 58.09 271 LEU A CA 1
ATOM 2050 C C . LEU A 1 271 ? 62.726 51.364 -9.465 1.00 59.00 271 LEU A C 1
ATOM 2051 O O . LEU A 1 271 ? 63.606 50.672 -8.939 1.00 59.02 271 LEU A O 1
ATOM 2056 N N . ILE A 1 272 ? 61.904 52.159 -8.770 1.00 59.81 272 ILE A N 1
ATOM 2057 C CA . ILE A 1 272 ? 61.961 52.284 -7.320 1.00 60.36 272 ILE A CA 1
ATOM 2058 C C . ILE A 1 272 ? 61.464 50.998 -6.684 1.00 61.40 272 ILE A C 1
ATOM 2059 O O . ILE A 1 272 ? 61.896 50.627 -5.605 1.00 62.40 272 ILE A O 1
ATOM 2064 N N . SER A 1 273 ? 60.591 50.283 -7.365 1.00 61.89 273 SER A N 1
ATOM 2065 C CA . SER A 1 273 ? 59.970 49.155 -6.729 1.00 63.36 273 SER A CA 1
ATOM 2066 C C . SER A 1 273 ? 60.835 47.920 -6.805 1.00 64.55 273 SER A C 1
ATOM 2067 O O . SER A 1 273 ? 60.420 46.849 -6.332 1.00 65.49 273 SER A O 1
ATOM 2070 N N . ALA A 1 274 ? 62.025 48.045 -7.384 1.00 64.99 274 ALA A N 1
ATOM 2071 C CA . ALA A 1 274 ? 62.762 46.855 -7.835 1.00 65.54 274 ALA A CA 1
ATOM 2072 C C . ALA A 1 274 ? 63.922 46.427 -6.937 1.00 66.19 274 ALA A C 1
ATOM 2073 O O . ALA A 1 274 ? 64.769 47.247 -6.578 1.00 67.02 274 ALA A O 1
ATOM 2075 N N . PRO A 1 275 ? 64.006 45.130 -6.616 1.00 66.45 275 PRO A N 1
ATOM 2076 C CA . PRO A 1 275 ? 65.165 44.609 -5.862 1.00 67.31 275 PRO A CA 1
ATOM 2077 C C . PRO A 1 275 ? 66.476 44.809 -6.623 1.00 68.33 275 PRO A C 1
ATOM 2078 O O . PRO A 1 275 ? 66.484 44.841 -7.849 1.00 68.46 275 PRO A O 1
ATOM 2082 N N . ALA A 1 276 ? 67.585 44.964 -5.916 1.00 69.76 276 ALA A N 1
ATOM 2083 C CA . ALA A 1 276 ? 68.862 45.186 -6.593 1.00 70.53 276 ALA A CA 1
ATOM 2084 C C . ALA A 1 276 ? 69.131 44.050 -7.582 1.00 71.36 276 ALA A C 1
ATOM 2085 O O . ALA A 1 276 ? 69.628 44.264 -8.698 1.00 71.71 276 ALA A O 1
ATOM 2087 N N . SER A 1 277 ? 68.768 42.844 -7.176 1.00 72.20 277 SER A N 1
ATOM 2088 C CA . SER A 1 277 ? 68.955 41.670 -8.002 1.00 72.86 277 SER A CA 1
ATOM 2089 C C . SER A 1 277 ? 68.406 41.927 -9.380 1.00 72.17 277 SER A C 1
ATOM 2090 O O . SER A 1 277 ? 68.885 41.368 -10.355 1.00 72.83 277 SER A O 1
ATOM 2093 N N . SER A 1 278 ? 67.393 42.784 -9.451 1.00 71.22 278 SER A N 1
ATOM 2094 C CA . SER A 1 278 ? 66.743 43.108 -10.719 1.00 70.24 278 SER A CA 1
ATOM 2095 C C . SER A 1 278 ? 67.425 44.229 -11.493 1.00 69.18 278 SER A C 1
ATOM 2096 O O . SER A 1 278 ? 67.431 44.205 -12.717 1.00 69.53 278 SER A O 1
ATOM 2099 N N . LEU A 1 279 ? 67.962 45.222 -10.790 1.00 68.03 279 LEU A N 1
ATOM 2100 C CA . LEU A 1 279 ? 68.556 46.387 -11.442 1.00 66.43 279 LEU A CA 1
ATOM 2101 C C . LEU A 1 279 ? 69.853 46.015 -12.134 1.00 66.43 279 LEU A C 1
ATOM 2102 O O . LEU A 1 279 ? 70.275 46.698 -13.043 1.00 66.26 279 LEU A O 1
ATOM 2107 N N . GLU A 1 280 ? 70.480 44.933 -11.675 1.00 66.62 280 GLU A N 1
ATOM 2108 C CA . GLU A 1 280 ? 71.647 44.354 -12.316 1.00 66.51 280 GLU A CA 1
ATOM 2109 C C . GLU A 1 280 ? 71.295 44.051 -13.766 1.00 65.13 280 GLU A C 1
ATOM 2110 O O . GLU A 1 280 ? 72.115 44.211 -14.649 1.00 64.98 280 GLU A O 1
ATOM 2116 N N . ASN A 1 281 ? 70.062 43.619 -14.001 1.00 64.16 281 ASN A N 1
ATOM 2117 C CA . ASN A 1 281 ? 69.564 43.354 -15.346 1.00 63.96 281 ASN A CA 1
ATOM 2118 C C . ASN A 1 281 ? 69.458 44.606 -16.238 1.00 62.71 281 ASN A C 1
ATOM 2119 O O . ASN A 1 281 ? 69.864 44.600 -17.410 1.00 62.77 281 ASN A O 1
ATOM 2124 N N . LEU A 1 282 ? 68.936 45.683 -15.679 1.00 61.46 282 LEU A N 1
ATOM 2125 C CA . LEU A 1 282 ? 68.983 46.968 -16.358 1.00 60.51 282 LEU A CA 1
ATOM 2126 C C . LEU A 1 282 ? 70.398 47.348 -16.762 1.00 59.84 282 LEU A C 1
ATOM 2127 O O . LEU A 1 282 ? 70.625 47.809 -17.859 1.00 60.80 282 LEU A O 1
ATOM 2132 N N . VAL A 1 283 ? 71.350 47.173 -15.873 1.00 59.11 283 VAL A N 1
ATOM 2133 C CA . VAL A 1 283 ? 72.709 47.562 -16.156 1.00 58.89 283 VAL A CA 1
ATOM 2134 C C . VAL A 1 283 ? 73.201 46.789 -17.370 1.00 58.82 283 VAL A C 1
ATOM 2135 O O . VAL A 1 283 ? 73.877 47.347 -18.245 1.00 59.92 283 VAL A O 1
ATOM 2139 N N . ARG A 1 284 ? 72.842 45.507 -17.410 1.00 57.81 284 ARG A N 1
ATOM 2140 C CA . ARG A 1 284 ? 73.312 44.570 -18.402 1.00 57.41 284 ARG A CA 1
ATOM 2141 C C . ARG A 1 284 ? 72.891 44.996 -19.803 1.00 55.75 284 ARG A C 1
ATOM 2142 O O . ARG A 1 284 ? 73.643 44.837 -20.757 1.00 54.68 284 ARG A O 1
ATOM 2150 N N . LEU A 1 285 ? 71.699 45.564 -19.906 1.00 53.91 285 LEU A N 1
ATOM 2151 C CA . LEU A 1 285 ? 71.207 46.041 -21.180 1.00 53.86 285 LEU A CA 1
ATOM 2152 C C . LEU A 1 285 ? 71.984 47.260 -21.643 1.00 53.69 285 LEU A C 1
ATOM 2153 O O . LEU A 1 285 ? 72.216 47.477 -22.851 1.00 54.61 285 LEU A O 1
ATOM 2158 N N . TRP A 1 286 ? 72.377 48.065 -20.672 1.00 53.07 286 TRP A N 1
ATOM 2159 C CA . TRP A 1 286 ? 73.118 49.278 -20.930 1.00 52.68 286 TRP A CA 1
ATOM 2160 C C . TRP A 1 286 ? 74.582 48.960 -21.285 1.00 52.94 286 TRP A C 1
ATOM 2161 O O . TRP A 1 286 ? 75.157 49.551 -22.196 1.00 52.01 286 TRP A O 1
ATOM 2172 N N . ILE A 1 287 ? 75.179 48.019 -20.569 1.00 53.00 287 ILE A N 1
ATOM 2173 C CA . ILE A 1 287 ? 76.476 47.533 -20.981 1.00 54.15 287 ILE A CA 1
ATOM 2174 C C . ILE A 1 287 ? 76.410 46.947 -22.396 1.00 54.14 287 ILE A C 1
ATOM 2175 O O . ILE A 1 287 ? 77.361 47.053 -23.163 1.00 54.23 287 ILE A O 1
ATOM 2180 N N . MET A 1 288 ? 75.270 46.365 -22.757 1.00 54.34 288 MET A N 1
ATOM 2181 C CA . MET A 1 288 ? 75.130 45.741 -24.082 1.00 54.67 288 MET A CA 1
ATOM 2182 C C . MET A 1 288 ? 75.061 46.801 -25.146 1.00 53.65 288 MET A C 1
ATOM 2183 O O . MET A 1 288 ? 75.350 46.522 -26.316 1.00 53.21 288 MET A O 1
ATOM 2188 N N . GLY A 1 289 ? 74.660 48.008 -24.728 1.00 52.35 289 GLY A N 1
ATOM 2189 C CA . GLY A 1 289 ? 74.518 49.145 -25.631 1.00 51.38 289 GLY A CA 1
ATOM 2190 C C . GLY A 1 289 ? 73.097 49.504 -26.043 1.00 50.60 289 GLY A C 1
ATOM 2191 O O . GLY A 1 289 ? 72.898 50.394 -26.884 1.00 49.97 289 GLY A O 1
ATOM 2192 N N . CYS A 1 290 ? 72.094 48.838 -25.466 1.00 49.75 290 CYS A N 1
ATOM 2193 C CA . CYS A 1 290 ? 70.724 49.304 -25.673 1.00 49.31 290 CYS A CA 1
ATOM 2194 C C . CYS A 1 290 ? 70.562 50.678 -25.047 1.00 47.98 290 CYS A C 1
ATOM 2195 O O . CYS A 1 290 ? 71.267 50.989 -24.086 1.00 48.34 290 CYS A O 1
ATOM 2198 N N . GLY A 1 291 ? 69.671 51.505 -25.582 1.00 46.70 291 GLY A N 1
ATOM 2199 C CA . GLY A 1 291 ? 69.288 52.753 -24.905 1.00 46.15 291 GLY A CA 1
ATOM 2200 C C . GLY A 1 291 ? 68.400 52.426 -23.705 1.00 45.67 291 GLY A C 1
ATOM 2201 O O . GLY A 1 291 ? 67.845 51.356 -23.618 1.00 46.50 291 GLY A O 1
ATOM 2202 N N . LEU A 1 292 ? 68.278 53.335 -22.770 1.00 45.53 292 LEU A N 1
ATOM 2203 C CA . LEU A 1 292 ? 67.406 53.141 -21.626 1.00 45.24 292 LEU A CA 1
ATOM 2204 C C . LEU A 1 292 ? 66.752 54.451 -21.293 1.00 45.23 292 LEU A C 1
ATOM 2205 O O . LEU A 1 292 ? 67.399 55.507 -21.273 1.00 45.61 292 LEU A O 1
ATOM 2210 N N . ALA A 1 293 ? 65.461 54.382 -21.033 1.00 45.29 293 ALA A N 1
ATOM 2211 C CA . ALA A 1 293 ? 64.766 55.557 -20.622 1.00 46.39 293 ALA A CA 1
ATOM 2212 C C . ALA A 1 293 ? 64.014 55.296 -19.324 1.00 46.94 293 ALA A C 1
ATOM 2213 O O . ALA A 1 293 ? 63.597 54.169 -19.038 1.00 46.31 293 ALA A O 1
ATOM 2215 N N . MET A 1 294 ? 63.915 56.350 -18.522 1.00 48.18 294 MET A N 1
ATOM 2216 C CA . MET A 1 294 ? 63.005 56.369 -17.427 1.00 49.47 294 MET A CA 1
ATOM 2217 C C . MET A 1 294 ? 61.687 57.070 -17.806 1.00 50.15 294 MET A C 1
ATOM 2218 O O . MET A 1 294 ? 61.606 58.263 -17.989 1.00 50.67 294 MET A O 1
ATOM 2223 N N . ASP A 1 295 ? 60.657 56.263 -17.906 1.00 51.17 295 ASP A N 1
ATOM 2224 C CA . ASP A 1 295 ? 59.328 56.664 -18.247 1.00 52.59 295 ASP A CA 1
ATOM 2225 C C . ASP A 1 295 ? 58.668 57.352 -17.046 1.00 53.01 295 ASP A C 1
ATOM 2226 O O . ASP A 1 295 ? 58.920 56.957 -15.889 1.00 50.83 295 ASP A O 1
ATOM 2231 N N . ASP A 1 296 ? 57.806 58.344 -17.316 1.00 54.25 296 ASP A N 1
ATOM 2232 C CA . ASP A 1 296 ? 56.816 58.804 -16.326 1.00 55.54 296 ASP A CA 1
ATOM 2233 C C . ASP A 1 296 ? 57.479 59.584 -15.198 1.00 55.22 296 ASP A C 1
ATOM 2234 O O . ASP A 1 296 ? 57.075 59.475 -14.054 1.00 54.75 296 ASP A O 1
ATOM 2239 N N . PHE A 1 297 ? 58.496 60.358 -15.534 1.00 55.56 297 PHE A N 1
ATOM 2240 C CA . PHE A 1 297 ? 59.396 60.954 -14.561 1.00 56.02 297 PHE A CA 1
ATOM 2241 C C . PHE A 1 297 ? 58.794 62.228 -13.971 1.00 56.80 297 PHE A C 1
ATOM 2242 O O . PHE A 1 297 ? 57.781 62.713 -14.471 1.00 57.25 297 PHE A O 1
ATOM 2250 N N . GLY A 1 298 ? 59.399 62.766 -12.912 1.00 56.83 298 GLY A N 1
ATOM 2251 C CA . GLY A 1 298 ? 58.977 64.090 -12.406 1.00 57.15 298 GLY A CA 1
ATOM 2252 C C . GLY A 1 298 ? 58.469 64.202 -10.972 1.00 56.79 298 GLY A C 1
ATOM 2253 O O . GLY A 1 298 ? 58.044 65.289 -10.543 1.00 58.00 298 GLY A O 1
ATOM 2254 N N . ALA A 1 299 ? 58.485 63.094 -10.233 1.00 55.09 299 ALA A N 1
ATOM 2255 C CA . ALA A 1 299 ? 58.141 63.132 -8.819 1.00 54.42 299 ALA A CA 1
ATOM 2256 C C . ALA A 1 299 ? 59.245 63.859 -8.054 1.00 54.61 299 ALA A C 1
ATOM 2257 O O . ALA A 1 299 ? 58.963 64.781 -7.279 1.00 54.04 299 ALA A O 1
ATOM 2259 N N . GLY A 1 300 ? 60.495 63.449 -8.301 1.00 54.18 300 GLY A N 1
ATOM 2260 C CA . GLY A 1 300 ? 61.630 64.022 -7.612 1.00 54.95 300 GLY A CA 1
ATOM 2261 C C . GLY A 1 300 ? 62.965 63.512 -8.092 1.00 55.14 300 GLY A C 1
ATOM 2262 O O . GLY A 1 300 ? 63.130 63.267 -9.283 1.00 54.87 300 GLY A O 1
ATOM 2263 N N . TYR A 1 301 ? 63.894 63.325 -7.154 1.00 55.30 301 TYR A N 1
ATOM 2264 C CA . TYR A 1 301 ? 65.280 63.139 -7.480 1.00 56.71 301 TYR A CA 1
ATOM 2265 C C . TYR A 1 301 ? 65.866 61.874 -6.887 1.00 58.21 301 TYR A C 1
ATOM 2266 O O . TYR A 1 301 ? 67.058 61.577 -7.044 1.00 58.73 301 TYR A O 1
ATOM 2275 N N . SER A 1 302 ? 65.043 61.144 -6.157 1.00 59.91 302 SER A N 1
ATOM 2276 C CA . SER A 1 302 ? 65.524 60.003 -5.379 1.00 61.48 302 SER A CA 1
ATOM 2277 C C . SER A 1 302 ? 65.974 58.820 -6.258 1.00 61.80 302 SER A C 1
ATOM 2278 O O . SER A 1 302 ? 66.873 58.060 -5.877 1.00 61.96 302 SER A O 1
ATOM 2281 N N . SER A 1 303 ? 65.338 58.694 -7.415 1.00 61.94 303 SER A N 1
ATOM 2282 C CA . SER A 1 303 ? 65.663 57.693 -8.421 1.00 63.72 303 SER A CA 1
ATOM 2283 C C . SER A 1 303 ? 67.106 57.737 -8.927 1.00 64.37 303 SER A C 1
ATOM 2284 O O . SER A 1 303 ? 67.646 56.701 -9.312 1.00 65.17 303 SER A O 1
ATOM 2287 N N . LEU A 1 304 ? 67.716 58.923 -8.925 1.00 65.05 304 LEU A N 1
ATOM 2288 C CA . LEU A 1 304 ? 69.082 59.150 -9.458 1.00 65.87 304 LEU A CA 1
ATOM 2289 C C . LEU A 1 304 ? 70.222 58.442 -8.738 1.00 66.59 304 LEU A C 1
ATOM 2290 O O . LEU A 1 304 ? 71.317 58.308 -9.271 1.00 66.93 304 LEU A O 1
ATOM 2295 N N . ASP A 1 305 ? 69.957 57.992 -7.520 1.00 67.55 305 ASP A N 1
ATOM 2296 C CA . ASP A 1 305 ? 71.003 57.575 -6.618 1.00 68.47 305 ASP A CA 1
ATOM 2297 C C . ASP A 1 305 ? 70.894 56.095 -6.275 1.00 68.03 305 ASP A C 1
ATOM 2298 O O . ASP A 1 305 ? 71.541 55.633 -5.353 1.00 69.45 305 ASP A O 1
ATOM 2303 N N . ARG A 1 306 ? 70.081 55.351 -7.024 1.00 67.31 306 ARG A N 1
ATOM 2304 C CA . ARG A 1 306 ? 69.864 53.918 -6.762 1.00 66.58 306 ARG A CA 1
ATOM 2305 C C . ARG A 1 306 ? 70.989 53.054 -7.297 1.00 66.19 306 ARG A C 1
ATOM 2306 O O . ARG A 1 306 ? 71.287 52.037 -6.718 1.00 66.63 306 ARG A O 1
ATOM 2314 N N . LEU A 1 307 ? 71.592 53.460 -8.409 1.00 65.80 307 LEU A N 1
ATOM 2315 C CA . LEU A 1 307 ? 72.763 52.781 -8.979 1.00 66.03 307 LEU A CA 1
ATOM 2316 C C . LEU A 1 307 ? 74.049 53.614 -8.903 1.00 66.57 307 LEU A C 1
ATOM 2317 O O . LEU A 1 307 ? 74.030 54.836 -9.068 1.00 66.67 307 LEU A O 1
ATOM 2322 N N . CYS A 1 308 ? 75.171 52.953 -8.656 1.00 67.19 308 CYS A N 1
ATOM 2323 C CA . CYS A 1 308 ? 76.470 53.623 -8.735 1.00 68.13 308 CYS A CA 1
ATOM 2324 C C . CYS A 1 308 ? 76.651 54.389 -10.048 1.00 67.37 308 CYS A C 1
ATOM 2325 O O . CYS A 1 308 ? 77.265 55.446 -10.059 1.00 67.62 308 CYS A O 1
ATOM 2328 N N . GLU A 1 309 ? 76.116 53.856 -11.147 1.00 66.50 309 GLU A N 1
ATOM 2329 C CA . GLU A 1 309 ? 76.114 54.543 -12.434 1.00 66.09 309 GLU A CA 1
ATOM 2330 C C . GLU A 1 309 ? 74.660 54.791 -12.874 1.00 64.61 309 GLU A C 1
ATOM 2331 O O . GLU A 1 309 ? 73.843 53.875 -12.784 1.00 65.04 309 GLU A O 1
ATOM 2337 N N . PHE A 1 310 ? 74.319 56.002 -13.329 1.00 62.85 310 PHE A N 1
ATOM 2338 C CA . PHE A 1 310 ? 72.982 56.257 -13.862 1.00 60.88 310 PHE A CA 1
ATOM 2339 C C . PHE A 1 310 ? 72.955 55.664 -15.253 1.00 61.04 310 PHE A C 1
ATOM 2340 O O . PHE A 1 310 ? 73.729 56.087 -16.080 1.00 61.37 310 PHE A O 1
ATOM 2348 N N . PRO A 1 311 ? 72.096 54.659 -15.515 1.00 60.73 311 PRO A N 1
ATOM 2349 C CA . PRO A 1 311 ? 72.224 54.012 -16.810 1.00 60.85 311 PRO A CA 1
ATOM 2350 C C . PRO A 1 311 ? 71.277 54.585 -17.871 1.00 60.27 311 PRO A C 1
ATOM 2351 O O . PRO A 1 311 ? 71.058 53.969 -18.886 1.00 61.08 311 PRO A O 1
ATOM 2355 N N . PHE A 1 312 ? 70.753 55.776 -17.658 1.00 59.87 312 PHE A N 1
ATOM 2356 C CA . PHE A 1 312 ? 69.712 56.284 -18.543 1.00 59.22 312 PHE A CA 1
ATOM 2357 C C . PHE A 1 312 ? 70.180 57.361 -19.529 1.00 59.06 312 PHE A C 1
ATOM 2358 O O . PHE A 1 312 ? 70.852 58.346 -19.116 1.00 59.29 312 PHE A O 1
ATOM 2366 N N . SER A 1 313 ? 69.848 57.163 -20.813 1.00 58.21 313 SER A N 1
ATOM 2367 C CA . SER A 1 313 ? 70.156 58.174 -21.839 1.00 58.45 313 SER A CA 1
ATOM 2368 C C . SER A 1 313 ? 68.958 59.030 -22.084 1.00 57.88 313 SER A C 1
ATOM 2369 O O . SER A 1 313 ? 69.058 60.030 -22.764 1.00 58.92 313 SER A O 1
ATOM 2372 N N . GLN A 1 314 ? 67.813 58.654 -21.543 1.00 57.04 314 GLN A N 1
ATOM 2373 C CA . GLN A 1 314 ? 66.629 59.474 -21.748 1.00 56.89 314 GLN A CA 1
ATOM 2374 C C . GLN A 1 314 ? 65.638 59.557 -20.564 1.00 56.66 314 GLN A C 1
ATOM 2375 O O . GLN A 1 314 ? 65.450 58.611 -19.793 1.00 55.94 314 GLN A O 1
ATOM 2381 N N . ILE A 1 315 ? 65.005 60.712 -20.449 1.00 57.08 315 ILE A N 1
ATOM 2382 C CA . ILE A 1 315 ? 64.028 60.971 -19.406 1.00 57.39 315 ILE A CA 1
ATOM 2383 C C . ILE A 1 315 ? 62.725 61.397 -20.067 1.00 57.30 315 ILE A C 1
ATOM 2384 O O . ILE A 1 315 ? 62.744 62.204 -20.993 1.00 57.51 315 ILE A O 1
ATOM 2389 N N . LYS A 1 316 ? 61.604 60.840 -19.620 1.00 57.15 316 LYS A N 1
ATOM 2390 C CA . LYS A 1 316 ? 60.296 61.168 -20.218 1.00 58.23 316 LYS A CA 1
ATOM 2391 C C . LYS A 1 316 ? 59.286 61.636 -19.173 1.00 59.26 316 LYS A C 1
ATOM 2392 O O . LYS A 1 316 ? 59.011 60.922 -18.204 1.00 59.40 316 LYS A O 1
ATOM 2398 N N . LEU A 1 317 ? 58.747 62.835 -19.359 1.00 61.27 317 LEU A N 1
ATOM 2399 C CA . LEU A 1 317 ? 57.694 63.350 -18.491 1.00 63.32 317 LEU A CA 1
ATOM 2400 C C . LEU A 1 317 ? 56.364 62.749 -18.847 1.00 64.95 317 LEU A C 1
ATOM 2401 O O . LEU A 1 317 ? 56.151 62.354 -19.968 1.00 65.72 317 LEU A O 1
ATOM 2406 N N . ASP A 1 318 ? 55.446 62.746 -17.904 1.00 67.41 318 ASP A N 1
ATOM 2407 C CA . ASP A 1 318 ? 54.120 62.184 -18.122 1.00 70.29 318 ASP A CA 1
ATOM 2408 C C . ASP A 1 318 ? 53.149 63.205 -18.735 1.00 71.61 318 ASP A C 1
ATOM 2409 O O . ASP A 1 318 ? 53.205 64.401 -18.397 1.00 72.46 318 ASP A O 1
ATOM 2414 N N . ARG A 1 319 ? 52.238 62.709 -19.582 1.00 72.35 319 ARG A N 1
ATOM 2415 C CA . ARG A 1 319 ? 51.116 63.480 -20.177 1.00 73.94 319 ARG A CA 1
ATOM 2416 C C . ARG A 1 319 ? 50.540 64.537 -19.246 1.00 73.84 319 ARG A C 1
ATOM 2417 O O . ARG A 1 319 ? 50.173 65.639 -19.681 1.00 75.49 319 ARG A O 1
ATOM 2425 N N . THR A 1 320 ? 50.415 64.181 -17.972 1.00 72.09 320 THR A N 1
ATOM 2426 C CA . THR A 1 320 ? 49.688 65.005 -17.049 1.00 71.62 320 THR A CA 1
ATOM 2427 C C . THR A 1 320 ? 50.315 66.374 -16.967 1.00 72.18 320 THR A C 1
ATOM 2428 O O . THR A 1 320 ? 49.621 67.342 -16.750 1.00 72.81 320 THR A O 1
ATOM 2432 N N . PHE A 1 321 ? 51.625 66.445 -17.166 1.00 72.06 321 PHE A N 1
ATOM 2433 C CA . PHE A 1 321 ? 52.347 67.704 -17.159 1.00 72.98 321 PHE A CA 1
ATOM 2434 C C . PHE A 1 321 ? 51.884 68.711 -18.184 1.00 75.22 321 PHE A C 1
ATOM 2435 O O . PHE A 1 321 ? 51.624 69.856 -17.849 1.00 75.90 321 PHE A O 1
ATOM 2443 N N . VAL A 1 322 ? 51.803 68.292 -19.440 1.00 76.98 322 VAL A N 1
ATOM 2444 C CA . VAL A 1 322 ? 51.258 69.142 -20.470 1.00 79.46 322 VAL A CA 1
ATOM 2445 C C . VAL A 1 322 ? 49.891 69.639 -20.024 1.00 81.29 322 VAL A C 1
ATOM 2446 O O . VAL A 1 322 ? 49.612 70.847 -20.116 1.00 82.75 322 VAL A O 1
ATOM 2450 N N . GLN A 1 323 ? 49.058 68.715 -19.530 1.00 81.51 323 GLN A N 1
ATOM 2451 C CA . GLN A 1 323 ? 47.696 69.039 -19.104 1.00 83.32 323 GLN A CA 1
ATOM 2452 C C . GLN A 1 323 ? 47.644 70.077 -17.980 1.00 83.71 323 GLN A C 1
ATOM 2453 O O . GLN A 1 323 ? 46.851 70.997 -18.045 1.00 84.60 323 GLN A O 1
ATOM 2459 N N . LYS A 1 324 ? 48.502 69.910 -16.971 1.00 83.52 324 LYS A N 1
ATOM 2460 C CA . LYS A 1 324 ? 48.560 70.739 -15.756 1.00 84.34 324 LYS A CA 1
ATOM 2461 C C . LYS A 1 324 ? 49.050 72.156 -16.019 1.00 85.73 324 LYS A C 1
ATOM 2462 O O . LYS A 1 324 ? 48.732 73.078 -15.267 1.00 86.84 324 LYS A O 1
ATOM 2468 N N . MET A 1 325 ? 49.835 72.326 -17.076 1.00 86.17 325 MET A N 1
ATOM 2469 C CA . MET A 1 325 ? 50.384 73.624 -17.444 1.00 87.15 325 MET A CA 1
ATOM 2470 C C . MET A 1 325 ? 49.411 74.779 -17.232 1.00 89.11 325 MET A C 1
ATOM 2471 O O . MET A 1 325 ? 49.811 75.831 -16.741 1.00 89.95 325 MET A O 1
ATOM 2476 N N . LYS A 1 326 ? 48.141 74.576 -17.597 1.00 90.10 326 LYS A N 1
ATOM 2477 C CA . LYS A 1 326 ? 47.091 75.587 -17.390 1.00 92.06 326 LYS A CA 1
ATOM 2478 C C . LYS A 1 326 ? 46.530 75.591 -15.981 1.00 91.91 326 LYS A C 1
ATOM 2479 O O . LYS A 1 326 ? 46.682 76.561 -15.233 1.00 92.58 326 LYS A O 1
ATOM 2485 N N . THR A 1 327 ? 45.872 74.497 -15.627 1.00 91.02 327 THR A N 1
ATOM 2486 C CA . THR A 1 327 ? 45.126 74.430 -14.382 1.00 90.88 327 THR A CA 1
ATOM 2487 C C . THR A 1 327 ? 46.048 74.331 -13.146 1.00 89.67 327 THR A C 1
ATOM 2488 O O . THR A 1 327 ? 45.591 74.367 -11.999 1.00 89.59 327 THR A O 1
ATOM 2492 N N . GLN A 1 328 ? 47.347 74.198 -13.393 1.00 88.59 328 GLN A N 1
ATOM 2493 C CA . GLN A 1 328 ? 48.347 74.150 -12.329 1.00 86.92 328 GLN A CA 1
ATOM 2494 C C . GLN A 1 328 ? 49.644 74.789 -12.828 1.00 85.84 328 GLN A C 1
ATOM 2495 O O . GLN A 1 328 ? 50.583 74.091 -13.174 1.00 85.22 328 GLN A O 1
ATOM 2501 N N . PRO A 1 329 ? 49.685 76.128 -12.879 1.00 85.75 329 PRO A N 1
ATOM 2502 C CA . PRO A 1 329 ? 50.830 76.916 -13.374 1.00 85.23 329 PRO A CA 1
ATOM 2503 C C . PRO A 1 329 ? 52.169 76.603 -12.699 1.00 83.23 329 PRO A C 1
ATOM 2504 O O . PRO A 1 329 ? 53.223 76.745 -13.315 1.00 83.26 329 PRO A O 1
ATOM 2508 N N . ARG A 1 330 ? 52.130 76.174 -11.446 1.00 80.96 330 ARG A N 1
ATOM 2509 C CA . ARG A 1 330 ? 53.357 75.922 -10.707 1.00 79.10 330 ARG A CA 1
ATOM 2510 C C . ARG A 1 330 ? 54.168 74.757 -11.300 1.00 76.81 330 ARG A C 1
ATOM 2511 O O . ARG A 1 330 ? 55.394 74.739 -11.230 1.00 76.63 330 ARG A O 1
ATOM 2519 N N . SER A 1 331 ? 53.474 73.810 -11.917 1.00 74.38 331 SER A N 1
ATOM 2520 C CA . SER A 1 331 ? 54.108 72.659 -12.541 1.00 71.53 331 SER A CA 1
ATOM 2521 C C . SER A 1 331 ? 55.069 73.051 -13.656 1.00 70.90 331 SER A C 1
ATOM 2522 O O . SER A 1 331 ? 55.965 72.270 -14.006 1.00 69.94 331 SER A O 1
ATOM 2525 N N . CYS A 1 332 ? 54.871 74.252 -14.214 1.00 70.22 332 CYS A N 1
ATOM 2526 C CA . CYS A 1 332 ? 55.756 74.766 -15.254 1.00 69.03 332 CYS A CA 1
ATOM 2527 C C . CYS A 1 332 ? 57.197 74.855 -14.748 1.00 66.82 332 CYS A C 1
ATOM 2528 O O . CYS A 1 332 ? 58.135 74.509 -15.449 1.00 65.99 332 CYS A O 1
ATOM 2531 N N . ALA A 1 333 ? 57.345 75.298 -13.508 1.00 65.61 333 ALA A N 1
ATOM 2532 C CA . ALA A 1 333 ? 58.629 75.246 -12.785 1.00 63.62 333 ALA A CA 1
ATOM 2533 C C . ALA A 1 333 ? 59.255 73.848 -12.755 1.00 60.70 333 ALA A C 1
ATOM 2534 O O . ALA A 1 333 ? 60.439 73.699 -13.05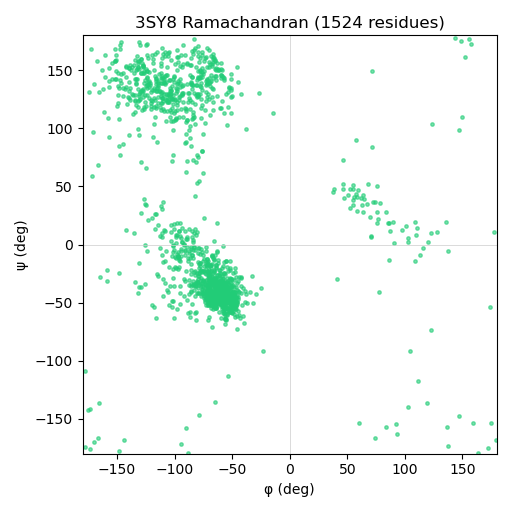3 1.00 60.03 333 ALA A O 1
ATOM 2536 N N . VAL A 1 334 ? 58.477 72.821 -12.424 1.00 57.89 334 VAL A N 1
ATOM 2537 C CA . VAL A 1 334 ? 59.067 71.486 -12.462 1.00 55.28 334 VAL A CA 1
ATOM 2538 C C . VAL A 1 334 ? 59.577 71.087 -13.871 1.00 55.09 334 VAL A C 1
ATOM 2539 O O . VAL A 1 334 ? 60.734 70.632 -13.994 1.00 54.75 334 VAL A O 1
ATOM 2543 N N . ILE A 1 335 ? 58.771 71.296 -14.919 1.00 54.58 335 ILE A N 1
ATOM 2544 C CA . ILE A 1 335 ? 59.266 71.084 -16.296 1.00 54.04 335 ILE A CA 1
ATOM 2545 C C . ILE A 1 335 ? 60.612 71.831 -16.483 1.00 55.26 335 ILE A C 1
ATOM 2546 O O . ILE A 1 335 ? 61.618 71.249 -16.923 1.00 54.56 335 ILE A O 1
ATOM 2551 N N . SER A 1 336 ? 60.637 73.112 -16.124 1.00 56.38 336 SER A N 1
ATOM 2552 C CA . SER A 1 336 ? 61.866 73.873 -16.202 1.00 58.30 336 SER A CA 1
ATOM 2553 C C . SER A 1 336 ? 62.999 73.104 -15.536 1.00 57.98 336 SER A C 1
ATOM 2554 O O . SER A 1 336 ? 64.029 72.791 -16.166 1.00 58.44 336 SER A O 1
ATOM 2557 N N . SER A 1 337 ? 62.771 72.783 -14.263 1.00 57.44 337 SER A N 1
ATOM 2558 C CA . SER A 1 337 ? 63.662 71.963 -13.440 1.00 56.43 337 SER A CA 1
ATOM 2559 C C . SER A 1 337 ? 64.126 70.630 -14.082 1.00 54.08 337 SER A C 1
ATOM 2560 O O . SER A 1 337 ? 65.309 70.296 -14.028 1.00 53.23 337 SER A O 1
ATOM 2563 N N . VAL A 1 338 ? 63.198 69.885 -14.682 1.00 52.53 338 VAL A N 1
ATOM 2564 C CA . VAL A 1 338 ? 63.535 68.595 -15.307 1.00 51.17 338 VAL A CA 1
ATOM 2565 C C . VAL A 1 338 ? 64.426 68.837 -16.537 1.00 51.79 338 VAL A C 1
ATOM 2566 O O . VAL A 1 338 ? 65.441 68.136 -16.736 1.00 51.03 338 VAL A O 1
ATOM 2570 N N . VAL A 1 339 ? 64.044 69.843 -17.342 1.00 52.82 339 VAL A N 1
ATOM 2571 C CA . VAL A 1 339 ? 64.885 70.364 -18.443 1.00 52.98 339 VAL A CA 1
ATOM 2572 C C . VAL A 1 339 ? 66.292 70.674 -17.945 1.00 53.23 339 VAL A C 1
ATOM 2573 O O . VAL A 1 339 ? 67.281 70.209 -18.533 1.00 52.91 339 VAL A O 1
ATOM 2577 N N . ALA A 1 340 ? 66.390 71.426 -16.854 1.00 53.13 340 ALA A N 1
ATOM 2578 C CA . ALA A 1 340 ? 67.709 71.697 -16.289 1.00 54.38 340 ALA A CA 1
ATOM 2579 C C . ALA A 1 340 ? 68.440 70.400 -15.888 1.00 54.18 340 ALA A C 1
ATOM 2580 O O . ALA A 1 340 ? 69.621 70.208 -16.244 1.00 54.58 340 ALA A O 1
ATOM 2582 N N . LEU A 1 341 ? 67.733 69.503 -15.196 1.00 53.60 341 LEU A N 1
ATOM 2583 C CA . LEU A 1 341 ? 68.297 68.207 -14.832 1.00 53.66 341 LEU A CA 1
ATOM 2584 C C . LEU A 1 341 ? 68.803 67.450 -16.049 1.00 54.27 341 LEU A C 1
ATOM 2585 O O . LEU A 1 341 ? 70.005 67.213 -16.181 1.00 54.32 341 LEU A O 1
ATOM 2590 N N . ALA A 1 342 ? 67.886 67.075 -16.940 1.00 55.02 342 ALA A N 1
ATOM 2591 C CA . ALA A 1 342 ? 68.252 66.331 -18.150 1.00 55.93 342 ALA A CA 1
ATOM 2592 C C . ALA A 1 342 ? 69.474 66.939 -18.845 1.00 57.45 342 ALA A C 1
ATOM 2593 O O . ALA A 1 342 ? 70.383 66.233 -19.279 1.00 58.39 342 ALA A O 1
ATOM 2595 N N . GLN A 1 343 ? 69.504 68.253 -18.943 1.00 58.84 343 GLN A N 1
ATOM 2596 C CA . GLN A 1 343 ? 70.561 68.909 -19.663 1.00 60.50 343 GLN A CA 1
ATOM 2597 C C . GLN A 1 343 ? 71.889 68.692 -18.924 1.00 60.67 343 GLN A C 1
ATOM 2598 O O . GLN A 1 343 ? 72.892 68.290 -19.517 1.00 60.68 343 GLN A O 1
ATOM 2604 N N . ALA A 1 344 ? 71.868 68.921 -17.613 1.00 60.81 344 ALA A N 1
ATOM 2605 C CA . ALA A 1 344 ? 73.077 68.844 -16.793 1.00 61.15 344 ALA A CA 1
ATOM 2606 C C . ALA A 1 344 ? 73.617 67.425 -16.728 1.00 60.71 344 ALA A C 1
ATOM 2607 O O . ALA A 1 344 ? 74.784 67.222 -16.435 1.00 61.45 344 ALA A O 1
ATOM 2609 N N . LEU A 1 345 ? 72.743 66.454 -16.985 1.00 60.16 345 LEU A N 1
ATOM 2610 C CA . LEU A 1 345 ? 73.070 65.038 -16.941 1.00 59.37 345 LEU A CA 1
ATOM 2611 C C . LEU A 1 345 ? 73.582 64.607 -18.305 1.00 59.95 345 LEU A C 1
ATOM 2612 O O . LEU A 1 345 ? 74.126 63.503 -18.468 1.00 59.95 345 LEU A O 1
ATOM 2617 N N . GLY A 1 346 ? 73.400 65.485 -19.291 1.00 60.70 346 GLY A N 1
ATOM 2618 C CA . GLY A 1 346 ? 73.719 65.158 -20.689 1.00 60.64 346 GLY A CA 1
ATOM 2619 C C . GLY A 1 346 ? 72.848 64.024 -21.220 1.00 59.55 346 GLY A C 1
ATOM 2620 O O . GLY A 1 346 ? 73.337 63.113 -21.882 1.00 60.13 346 GLY A O 1
ATOM 2621 N N . ILE A 1 347 ? 71.559 64.052 -20.905 1.00 58.08 347 ILE A N 1
ATOM 2622 C CA . ILE A 1 347 ? 70.636 63.096 -21.506 1.00 56.07 347 ILE A CA 1
ATOM 2623 C C . ILE A 1 347 ? 69.469 63.818 -22.188 1.00 56.05 347 ILE A C 1
ATOM 2624 O O . ILE A 1 347 ? 69.332 65.053 -22.052 1.00 55.69 347 ILE A O 1
ATOM 2629 N N . SER A 1 348 ? 68.646 63.062 -22.918 1.00 55.17 348 SER A N 1
ATOM 2630 C CA . SER A 1 348 ? 67.503 63.679 -23.607 1.00 56.27 348 SER A CA 1
ATOM 2631 C C . SER A 1 348 ? 66.255 63.723 -22.746 1.00 56.22 348 SER A C 1
ATOM 2632 O O . SER A 1 348 ? 66.088 62.923 -21.807 1.00 55.56 348 SER A O 1
ATOM 2635 N N . LEU A 1 349 ? 65.392 64.681 -23.073 1.00 56.96 349 LEU A N 1
ATOM 2636 C CA . LEU A 1 349 ? 64.126 64.862 -22.381 1.00 57.07 349 LEU A CA 1
ATOM 2637 C C . LEU A 1 349 ? 62.934 64.832 -23.366 1.00 58.20 349 LEU A C 1
ATOM 2638 O O . LEU A 1 349 ? 62.836 65.674 -24.278 1.00 59.30 349 LEU A O 1
ATOM 2643 N N . VAL A 1 350 ? 62.036 63.873 -23.166 1.00 57.96 350 VAL A N 1
ATOM 2644 C CA . VAL A 1 350 ? 60.863 63.718 -24.014 1.00 59.15 350 VAL A CA 1
ATOM 2645 C C . VAL A 1 350 ? 59.607 64.175 -23.295 1.00 60.42 350 VAL A C 1
ATOM 2646 O O . VAL A 1 350 ? 59.320 63.707 -22.205 1.00 60.94 350 VAL A O 1
ATOM 2650 N N . VAL A 1 351 ? 58.837 65.068 -23.898 1.00 61.84 351 VAL A N 1
ATOM 2651 C CA . VAL A 1 351 ? 57.572 65.425 -23.308 1.00 62.39 351 VAL A CA 1
ATOM 2652 C C . VAL A 1 351 ? 56.433 64.739 -24.047 1.00 62.55 351 VAL A C 1
ATOM 2653 O O . VAL A 1 351 ? 56.370 64.748 -25.258 1.00 63.56 351 VAL A O 1
ATOM 2657 N N . GLU A 1 352 ? 55.538 64.137 -23.280 1.00 62.56 352 GLU A N 1
ATOM 2658 C CA . GLU A 1 352 ? 54.464 63.325 -23.798 1.00 62.71 352 GLU A CA 1
ATOM 2659 C C . GLU A 1 352 ? 53.123 64.052 -23.699 1.00 63.31 352 GLU A C 1
ATOM 2660 O O . GLU A 1 352 ? 52.974 65.032 -22.950 1.00 62.98 352 GLU A O 1
ATOM 2666 N N . GLY A 1 353 ? 52.160 63.562 -24.474 1.00 64.09 353 GLY A N 1
ATOM 2667 C CA . GLY A 1 353 ? 50.803 64.095 -24.476 1.00 65.40 353 GLY A CA 1
ATOM 2668 C C . GLY A 1 353 ? 50.648 65.530 -24.971 1.00 66.78 353 GLY A C 1
ATOM 2669 O O . GLY A 1 353 ? 49.859 66.293 -24.406 1.00 67.34 353 GLY A O 1
ATOM 2670 N N . VAL A 1 354 ? 51.390 65.902 -26.011 1.00 67.39 354 VAL A N 1
ATOM 2671 C CA . VAL A 1 354 ? 51.205 67.218 -26.659 1.00 69.27 354 VAL A CA 1
ATOM 2672 C C . VAL A 1 354 ? 50.079 67.182 -27.692 1.00 70.67 354 VAL A C 1
ATOM 2673 O O . VAL A 1 354 ? 50.190 66.509 -28.719 1.00 70.67 354 VAL A O 1
ATOM 2677 N N . GLU A 1 355 ? 49.010 67.922 -27.417 1.00 72.32 355 GLU A N 1
ATOM 2678 C CA . GLU A 1 355 ? 47.851 68.022 -28.310 1.00 74.85 355 GLU A CA 1
ATOM 2679 C C . GLU A 1 355 ? 47.824 69.300 -29.159 1.00 77.07 355 GLU A C 1
ATOM 2680 O O . GLU A 1 355 ? 47.874 69.228 -30.385 1.00 78.32 355 GLU A O 1
ATOM 2686 N N . SER A 1 356 ? 47.734 70.459 -28.505 1.00 78.16 356 SER A N 1
ATOM 2687 C CA . SER A 1 356 ? 47.572 71.729 -29.203 1.00 80.01 356 SER A CA 1
ATOM 2688 C C . SER A 1 356 ? 48.900 72.416 -29.406 1.00 80.72 356 SER A C 1
ATOM 2689 O O . SER A 1 356 ? 49.738 72.431 -28.518 1.00 80.19 356 SER A O 1
ATOM 2692 N N . ASP A 1 357 ? 49.082 72.987 -30.586 1.00 82.94 357 ASP A N 1
ATOM 2693 C CA . ASP A 1 357 ? 50.260 73.796 -30.911 1.00 84.19 357 ASP A CA 1
ATOM 2694 C C . ASP A 1 357 ? 50.507 74.904 -29.877 1.00 85.11 357 ASP A C 1
ATOM 2695 O O . ASP A 1 357 ? 51.649 75.326 -29.676 1.00 85.05 357 ASP A O 1
ATOM 2700 N N . GLU A 1 358 ? 49.434 75.375 -29.238 1.00 86.53 358 GLU A N 1
ATOM 2701 C CA . GLU A 1 358 ? 49.528 76.376 -28.171 1.00 87.72 358 GLU A CA 1
ATOM 2702 C C . GLU A 1 358 ? 50.537 75.901 -27.141 1.00 85.91 358 GLU A C 1
ATOM 2703 O O . GLU A 1 358 ? 51.516 76.601 -26.870 1.00 86.43 358 GLU A O 1
ATOM 2709 N N . GLN A 1 359 ? 50.284 74.713 -26.583 1.00 83.79 359 GLN A N 1
ATOM 2710 C CA . GLN A 1 359 ? 51.188 74.081 -25.629 1.00 81.63 359 GLN A CA 1
ATOM 2711 C C . GLN A 1 359 ? 52.507 73.556 -26.227 1.00 80.76 359 GLN A C 1
ATOM 2712 O O . GLN A 1 359 ? 53.424 73.252 -25.473 1.00 79.65 359 GLN A O 1
ATOM 2718 N N . ARG A 1 360 ? 52.604 73.457 -27.557 1.00 80.94 360 ARG A N 1
ATOM 2719 C CA . ARG A 1 360 ? 53.902 73.201 -28.228 1.00 80.31 360 ARG A CA 1
ATOM 2720 C C . ARG A 1 360 ? 54.803 74.411 -28.040 1.00 80.72 360 ARG A C 1
ATOM 2721 O O . ARG A 1 360 ? 55.988 74.260 -27.750 1.00 80.08 360 ARG A O 1
ATOM 2729 N N . VAL A 1 361 ? 54.224 75.602 -28.208 1.00 81.58 361 VAL A N 1
ATOM 2730 C CA . VAL A 1 361 ? 54.940 76.859 -28.001 1.00 82.11 361 VAL A CA 1
ATOM 2731 C C . VAL A 1 361 ? 55.501 76.981 -26.592 1.00 80.82 361 VAL A C 1
ATOM 2732 O O . VAL A 1 361 ? 56.696 77.193 -26.444 1.00 80.15 361 VAL A O 1
ATOM 2736 N N . ARG A 1 362 ? 54.665 76.823 -25.563 1.00 80.34 362 ARG A N 1
ATOM 2737 C CA . ARG A 1 362 ? 55.176 76.958 -24.187 1.00 79.83 362 ARG A CA 1
ATOM 2738 C C . ARG A 1 362 ? 56.330 76.008 -23.819 1.00 77.74 362 ARG A C 1
ATOM 2739 O O . ARG A 1 362 ? 57.355 76.448 -23.290 1.00 77.81 362 ARG A O 1
ATOM 2747 N N . LEU A 1 363 ? 56.185 74.725 -24.130 1.00 75.90 363 LEU A N 1
ATOM 2748 C CA . LEU A 1 363 ? 57.301 73.790 -23.965 1.00 73.97 363 LEU A CA 1
ATOM 2749 C C . LEU A 1 363 ? 58.617 74.292 -24.545 1.00 74.31 363 LEU A C 1
ATOM 2750 O O . LEU A 1 363 ? 59.652 74.141 -23.903 1.00 73.88 363 LEU A O 1
ATOM 2755 N N . ILE A 1 364 ? 58.573 74.900 -25.738 1.00 75.51 364 ILE A N 1
ATOM 2756 C CA . ILE A 1 364 ? 59.758 75.496 -26.364 1.00 75.84 364 ILE A CA 1
ATOM 2757 C C . ILE A 1 364 ? 60.356 76.544 -25.426 1.00 76.37 364 ILE A C 1
ATOM 2758 O O . ILE A 1 364 ? 61.546 76.518 -25.150 1.00 75.60 364 ILE A O 1
ATOM 2763 N N . GLU A 1 365 ? 59.517 77.454 -24.932 1.00 77.85 365 GLU A N 1
ATOM 2764 C CA . GLU A 1 365 ? 59.940 78.478 -23.971 1.00 79.15 365 GLU A CA 1
ATOM 2765 C C . GLU A 1 365 ? 60.671 77.835 -22.805 1.00 77.64 365 GLU A C 1
ATOM 2766 O O . GLU A 1 365 ? 61.840 78.147 -22.536 1.00 78.23 365 GLU A O 1
ATOM 2772 N N . LEU A 1 366 ? 59.990 76.896 -22.154 1.00 75.65 366 LEU A N 1
ATOM 2773 C CA . LEU A 1 366 ? 60.516 76.244 -20.972 1.00 73.79 366 LEU A CA 1
ATOM 2774 C C . LEU A 1 366 ? 61.836 75.541 -21.211 1.00 72.80 366 LEU A C 1
ATOM 2775 O O . LEU A 1 366 ? 62.567 75.286 -20.249 1.00 73.01 366 LEU A O 1
ATOM 2780 N N . GLY A 1 367 ? 62.144 75.234 -22.470 1.00 71.94 367 GLY A N 1
ATOM 2781 C CA . GLY A 1 367 ? 63.426 74.632 -22.818 1.00 70.65 367 GLY A CA 1
ATOM 2782 C C . GLY A 1 367 ? 63.373 73.228 -23.385 1.00 69.31 367 GLY A C 1
ATOM 2783 O O . GLY A 1 367 ? 64.415 72.689 -23.756 1.00 68.76 367 GLY A O 1
ATOM 2784 N N . CYS A 1 368 ? 62.172 72.640 -23.469 1.00 68.80 368 CYS A N 1
ATOM 2785 C CA . CYS A 1 368 ? 61.972 71.260 -23.975 1.00 67.83 368 CYS A CA 1
ATOM 2786 C C . CYS A 1 368 ? 62.283 71.095 -25.456 1.00 67.74 368 CYS A C 1
ATOM 2787 O O . CYS A 1 368 ? 61.945 71.958 -26.246 1.00 68.93 368 CYS A O 1
ATOM 2790 N N . SER A 1 369 ? 62.859 69.960 -25.833 1.00 66.36 369 SER A N 1
ATOM 2791 C CA . SER A 1 369 ? 63.178 69.710 -27.226 1.00 66.52 369 SER A CA 1
ATOM 2792 C C . SER A 1 369 ? 62.425 68.527 -27.878 1.00 65.39 369 SER A C 1
ATOM 2793 O O . SER A 1 369 ? 61.665 68.742 -28.813 1.00 67.06 369 SER A O 1
ATOM 2796 N N . ILE A 1 370 ? 62.629 67.295 -27.406 1.00 63.06 370 ILE A N 1
ATOM 2797 C CA . ILE A 1 370 ? 61.936 66.111 -27.945 1.00 61.79 370 ILE A CA 1
ATOM 2798 C C . ILE A 1 370 ? 60.505 65.928 -27.422 1.00 61.52 370 ILE A C 1
ATOM 2799 O O . ILE A 1 370 ? 60.214 66.309 -26.313 1.00 61.01 370 ILE A O 1
ATOM 2804 N N . ALA A 1 371 ? 59.602 65.343 -28.210 1.00 62.06 371 ALA A N 1
ATOM 2805 C CA . ALA A 1 371 ? 58.208 65.174 -27.740 1.00 62.13 371 ALA A CA 1
ATOM 2806 C C . ALA A 1 371 ? 57.428 63.998 -28.298 1.00 62.08 371 ALA A C 1
ATOM 2807 O O . ALA A 1 371 ? 57.858 63.347 -29.247 1.00 62.32 371 ALA A O 1
ATOM 2809 N N . GLN A 1 372 ? 56.272 63.742 -27.680 1.00 62.22 372 GLN A N 1
ATOM 2810 C CA . GLN A 1 372 ? 55.254 62.843 -28.218 1.00 62.81 372 GLN A CA 1
ATOM 2811 C C . GLN A 1 372 ? 53.865 63.435 -28.001 1.00 64.01 372 GLN A C 1
ATOM 2812 O O . GLN A 1 372 ? 53.636 64.225 -27.080 1.00 63.63 372 GLN A O 1
ATOM 2818 N N . GLY A 1 373 ? 52.934 63.027 -28.851 1.00 65.78 373 GLY A N 1
ATOM 2819 C CA . GLY A 1 373 ? 51.553 63.468 -28.751 1.00 68.13 373 GLY A CA 1
ATOM 2820 C C . GLY A 1 373 ? 50.839 63.562 -30.087 1.00 70.37 373 GLY A C 1
ATOM 2821 O O . GLY A 1 373 ? 51.437 63.384 -31.159 1.00 71.05 373 GLY A O 1
ATOM 2822 N N . TYR A 1 374 ? 49.547 63.857 -29.999 1.00 72.11 374 TYR A N 1
ATOM 2823 C CA . TYR A 1 374 ? 48.633 63.863 -31.131 1.00 74.15 374 TYR A CA 1
ATOM 2824 C C . TYR A 1 374 ? 48.829 65.069 -32.041 1.00 75.02 374 TYR A C 1
ATOM 2825 O O . TYR A 1 374 ? 48.399 65.055 -33.183 1.00 76.11 374 TYR A O 1
ATOM 2834 N N . LEU A 1 375 ? 49.482 66.110 -31.545 1.00 74.88 375 LEU A N 1
ATOM 2835 C CA . LEU A 1 375 ? 49.897 67.183 -32.418 1.00 75.70 375 LEU A CA 1
ATOM 2836 C C . LEU A 1 375 ? 50.740 66.632 -33.577 1.00 75.72 375 LEU A C 1
ATOM 2837 O O . LEU A 1 375 ? 50.582 67.049 -34.732 1.00 76.99 375 LEU A O 1
ATOM 2842 N N . PHE A 1 376 ? 51.628 65.693 -33.283 1.00 74.33 376 PHE A N 1
ATOM 2843 C CA . PHE A 1 376 ? 52.576 65.244 -34.303 1.00 74.31 376 PHE A CA 1
ATOM 2844 C C . PHE A 1 376 ? 52.118 63.990 -34.971 1.00 74.22 376 PHE A C 1
ATOM 2845 O O . PHE A 1 376 ? 51.988 63.962 -36.180 1.00 75.08 376 PHE A O 1
ATOM 2853 N N . ALA A 1 377 ? 51.857 62.957 -34.179 1.00 73.30 377 ALA A N 1
ATOM 2854 C CA . ALA A 1 377 ? 51.517 61.659 -34.730 1.00 73.54 377 ALA A CA 1
ATOM 2855 C C . ALA A 1 377 ? 50.922 60.766 -33.662 1.00 73.00 377 ALA A C 1
ATOM 2856 O O . ALA A 1 377 ? 51.461 60.635 -32.567 1.00 72.16 377 ALA A O 1
ATOM 2858 N N . ARG A 1 378 ? 49.796 60.160 -34.002 1.00 73.96 378 ARG A N 1
ATOM 2859 C CA . ARG A 1 378 ? 49.067 59.288 -33.102 1.00 73.80 378 ARG A CA 1
ATOM 2860 C C . ARG A 1 378 ? 49.664 57.885 -33.254 1.00 72.45 378 ARG A C 1
ATOM 2861 O O . ARG A 1 378 ? 50.242 57.574 -34.286 1.00 73.47 378 ARG A O 1
ATOM 2869 N N . PRO A 1 379 ? 49.555 57.037 -32.226 1.00 70.77 379 PRO A N 1
ATOM 2870 C CA . PRO A 1 379 ? 50.158 55.714 -32.413 1.00 69.92 379 PRO A CA 1
ATOM 2871 C C . PRO A 1 379 ? 49.685 55.015 -33.702 1.00 70.56 379 PRO A C 1
ATOM 2872 O O . PRO A 1 379 ? 48.505 55.030 -33.983 1.00 71.11 379 PRO A O 1
ATOM 2876 N N . MET A 1 380 ? 50.602 54.428 -34.473 1.00 70.27 380 MET A N 1
ATOM 2877 C CA . MET A 1 380 ? 50.246 53.792 -35.747 1.00 71.40 380 MET A CA 1
ATOM 2878 C C . MET A 1 380 ? 50.529 52.299 -35.812 1.00 70.84 380 MET A C 1
ATOM 2879 O O . MET A 1 380 ? 51.496 51.822 -35.209 1.00 69.42 380 MET A O 1
ATOM 2884 N N . PRO A 1 381 ? 49.720 51.569 -36.608 1.00 71.39 381 PRO A N 1
ATOM 2885 C CA . PRO A 1 381 ? 50.057 50.183 -36.924 1.00 71.32 381 PRO A CA 1
ATOM 2886 C C . PRO A 1 381 ? 51.331 50.157 -37.776 1.00 71.40 381 PRO A C 1
ATOM 2887 O O . PRO A 1 381 ? 51.738 51.200 -38.310 1.00 71.03 381 PRO A O 1
ATOM 2891 N N . GLU A 1 382 ? 51.965 48.991 -37.882 1.00 71.51 382 GLU A N 1
ATOM 2892 C CA . GLU A 1 382 ? 53.237 48.896 -38.589 1.00 72.03 382 GLU A CA 1
ATOM 2893 C C . GLU A 1 382 ? 53.249 49.739 -39.841 1.00 72.78 382 GLU A C 1
ATOM 2894 O O . GLU A 1 382 ? 53.955 50.747 -39.914 1.00 72.20 382 GLU A O 1
ATOM 2900 N N . GLN A 1 383 ? 52.443 49.343 -40.818 1.00 74.26 383 GLN A N 1
ATOM 2901 C CA . GLN A 1 383 ? 52.580 49.917 -42.156 1.00 75.28 383 GLN A CA 1
ATOM 2902 C C . GLN A 1 383 ? 52.394 51.445 -42.199 1.00 75.32 383 GLN A C 1
ATOM 2903 O O . GLN A 1 383 ? 53.183 52.133 -42.833 1.00 75.77 383 GLN A O 1
ATOM 2909 N N . HIS A 1 384 ? 51.389 51.985 -41.517 1.00 75.40 384 HIS A N 1
ATOM 2910 C CA . HIS A 1 384 ? 51.250 53.447 -41.452 1.00 76.42 384 HIS A CA 1
ATOM 2911 C C . HIS A 1 384 ? 52.539 54.114 -40.951 1.00 75.39 384 HIS A C 1
ATOM 2912 O O . HIS A 1 384 ? 53.054 55.044 -41.584 1.00 75.98 384 HIS A O 1
ATOM 2919 N N . PHE A 1 385 ? 53.073 53.603 -39.839 1.00 73.85 385 PHE A N 1
ATOM 2920 C CA . PHE A 1 385 ? 54.346 54.063 -39.305 1.00 72.29 385 PHE A CA 1
ATOM 2921 C C . PHE A 1 385 ? 55.514 53.926 -40.300 1.00 72.76 385 PHE A C 1
ATOM 2922 O O . PHE A 1 385 ? 56.294 54.860 -40.463 1.00 72.25 385 PHE A O 1
ATOM 2930 N N . LEU A 1 386 ? 55.629 52.773 -40.961 1.00 73.49 386 LEU A N 1
ATOM 2931 C CA . LEU A 1 386 ? 56.636 52.595 -42.012 1.00 74.33 386 LEU A CA 1
ATOM 2932 C C . LEU A 1 386 ? 56.534 53.672 -43.077 1.00 76.05 386 LEU A C 1
ATOM 2933 O O . LEU A 1 386 ? 57.559 54.176 -43.545 1.00 76.72 386 LEU A O 1
ATOM 2938 N N . ASP A 1 387 ? 55.313 54.049 -43.440 1.00 77.47 387 ASP A N 1
ATOM 2939 C CA . ASP A 1 387 ? 55.127 55.167 -44.357 1.00 79.38 387 ASP A CA 1
ATOM 2940 C C . ASP A 1 387 ? 55.424 56.501 -43.709 1.00 79.18 387 ASP A C 1
ATOM 2941 O O . ASP A 1 387 ? 56.052 57.348 -44.332 1.00 80.01 387 ASP A O 1
ATOM 2946 N N . TYR A 1 388 ? 54.999 56.705 -42.464 1.00 78.70 388 TYR A N 1
ATOM 2947 C CA . TYR A 1 388 ? 55.334 57.969 -41.786 1.00 78.70 388 TYR A CA 1
ATOM 2948 C C . TYR A 1 388 ? 56.834 58.258 -41.912 1.00 78.77 388 TYR A C 1
ATOM 2949 O O . TYR A 1 388 ? 57.242 59.354 -42.304 1.00 79.21 388 TYR A O 1
ATOM 2958 N N . CYS A 1 389 ? 57.635 57.240 -41.611 1.00 78.76 389 CYS A N 1
ATOM 2959 C CA . CYS A 1 389 ? 59.073 57.351 -41.613 1.00 78.89 389 CYS A CA 1
ATOM 2960 C C . CYS A 1 389 ? 59.586 57.701 -43.003 1.00 80.50 389 CYS A C 1
ATOM 2961 O O . CYS A 1 389 ? 60.529 58.488 -43.139 1.00 80.20 389 CYS A O 1
ATOM 2964 N N . SER A 1 390 ? 58.947 57.123 -44.023 1.00 82.38 390 SER A N 1
ATOM 2965 C CA . SER A 1 390 ? 59.307 57.363 -45.428 1.00 84.13 390 SER A CA 1
ATOM 2966 C C . SER A 1 390 ? 59.244 58.824 -45.809 1.00 85.68 390 SER A C 1
ATOM 2967 O O . SER A 1 390 ? 60.139 59.302 -46.493 1.00 86.13 390 SER A O 1
ATOM 2970 N N . GLY A 1 391 ? 58.192 59.521 -45.372 1.00 86.85 391 GLY A N 1
ATOM 2971 C CA . GLY A 1 391 ? 58.132 60.978 -45.462 1.00 88.66 391 GLY A CA 1
ATOM 2972 C C . GLY A 1 391 ? 59.481 61.540 -45.042 1.00 88.94 391 GLY A C 1
ATOM 2973 O O . GLY A 1 391 ? 60.197 62.140 -45.861 1.00 90.52 391 GLY A O 1
ATOM 2974 N N . SER A 1 392 ? 59.855 61.306 -43.785 1.00 88.08 392 SER A N 1
ATOM 2975 C CA . SER A 1 392 ? 61.165 61.722 -43.269 1.00 87.63 392 SER A CA 1
ATOM 2976 C C . SER A 1 392 ? 62.299 60.866 -43.857 1.00 87.49 392 SER A C 1
ATOM 2977 O O . SER A 1 392 ? 62.890 61.196 -44.892 1.00 88.10 392 SER A O 1
ATOM 2980 N N . MET B 1 1 ? 84.587 54.565 16.008 1.00 92.84 1 MET B N 1
ATOM 2981 C CA . MET B 1 1 ? 83.928 54.819 14.687 1.00 92.74 1 MET B CA 1
ATOM 2982 C C . MET B 1 1 ? 84.675 54.139 13.534 1.00 92.05 1 MET B C 1
ATOM 2983 O O . MET B 1 1 ? 85.918 54.088 13.537 1.00 92.54 1 MET B O 1
ATOM 2988 N N . ASN B 1 2 ? 83.916 53.614 12.561 1.00 90.34 2 ASN B N 1
ATOM 2989 C CA . ASN B 1 2 ? 84.499 53.084 11.314 1.00 88.80 2 ASN B CA 1
ATOM 2990 C C . ASN B 1 2 ? 83.533 52.843 10.180 1.00 86.71 2 ASN B C 1
ATOM 2991 O O . ASN B 1 2 ? 82.684 53.685 9.877 1.00 86.72 2 ASN B O 1
ATOM 2996 N N . ASP B 1 3 ? 83.728 51.687 9.537 1.00 84.25 3 ASP B N 1
ATOM 2997 C CA . ASP B 1 3 ? 82.769 51.098 8.605 1.00 81.16 3 ASP B CA 1
ATOM 2998 C C . ASP B 1 3 ? 81.684 50.398 9.444 1.00 77.44 3 ASP B C 1
ATOM 2999 O O . ASP B 1 3 ? 81.643 49.160 9.584 1.00 77.09 3 ASP B O 1
ATOM 3004 N N . LEU B 1 4 ? 80.823 51.228 10.015 1.00 72.63 4 LEU B N 1
ATOM 3005 C CA . LEU B 1 4 ? 79.526 50.787 10.416 1.00 68.22 4 LEU B CA 1
ATOM 3006 C C . LEU B 1 4 ? 78.889 49.963 9.313 1.00 65.52 4 LEU B C 1
ATOM 3007 O O . LEU B 1 4 ? 79.139 50.143 8.142 1.00 65.60 4 LEU B O 1
ATOM 3012 N N . ASN B 1 5 ? 78.020 49.078 9.716 1.00 62.39 5 ASN B N 1
ATOM 3013 C CA . ASN B 1 5 ? 77.366 48.205 8.798 1.00 59.69 5 ASN B CA 1
ATOM 3014 C C . ASN B 1 5 ? 75.916 48.202 9.167 1.00 56.75 5 ASN B C 1
ATOM 3015 O O . ASN B 1 5 ? 75.598 47.885 10.307 1.00 56.24 5 ASN B O 1
ATOM 3020 N N . VAL B 1 6 ? 75.053 48.538 8.220 1.00 53.57 6 VAL B N 1
ATOM 3021 C CA . VAL B 1 6 ? 73.640 48.637 8.496 1.00 51.15 6 VAL B CA 1
ATOM 3022 C C . VAL B 1 6 ? 72.806 47.896 7.471 1.00 50.35 6 VAL B C 1
ATOM 3023 O O . VAL B 1 6 ? 72.917 48.137 6.282 1.00 50.78 6 VAL B O 1
ATOM 3027 N N . LEU B 1 7 ? 71.973 46.978 7.941 1.00 48.80 7 LEU B N 1
ATOM 3028 C CA . LEU B 1 7 ? 71.047 46.269 7.082 1.00 46.87 7 LEU B CA 1
ATOM 3029 C C . LEU B 1 7 ? 69.656 46.790 7.368 1.00 46.63 7 LEU B C 1
ATOM 3030 O O . LEU B 1 7 ? 69.213 46.779 8.520 1.00 45.41 7 LEU B O 1
ATOM 3035 N N . VAL B 1 8 ? 68.980 47.255 6.318 1.00 46.62 8 VAL B N 1
ATOM 3036 C CA . VAL B 1 8 ? 67.624 47.721 6.447 1.00 46.61 8 VAL B CA 1
ATOM 3037 C C . VAL B 1 8 ? 66.690 46.703 5.844 1.00 47.15 8 VAL B C 1
ATOM 3038 O O . VAL B 1 8 ? 66.807 46.350 4.667 1.00 46.32 8 VAL B O 1
ATOM 3042 N N . LEU B 1 9 ? 65.744 46.252 6.657 1.00 47.29 9 LEU B N 1
ATOM 3043 C CA . LEU B 1 9 ? 64.694 45.374 6.172 1.00 48.33 9 LEU B CA 1
ATOM 3044 C C . LEU B 1 9 ? 63.424 46.125 5.992 1.00 47.54 9 LEU B C 1
ATOM 3045 O O . LEU B 1 9 ? 62.756 46.468 6.930 1.00 46.66 9 LEU B O 1
ATOM 3050 N N . GLU B 1 10 ? 63.089 46.374 4.758 1.00 48.24 10 GLU B N 1
ATOM 3051 C CA . GLU B 1 10 ? 61.920 47.113 4.528 1.00 49.62 10 GLU B CA 1
ATOM 3052 C C . GLU B 1 10 ? 61.337 46.660 3.217 1.00 50.02 10 GLU B C 1
ATOM 3053 O O . GLU B 1 10 ? 61.970 46.650 2.182 1.00 50.99 10 GLU B O 1
ATOM 3059 N N . ASP B 1 11 ? 60.073 46.347 3.327 1.00 50.84 11 ASP B N 1
ATOM 3060 C CA . ASP B 1 11 ? 59.230 45.690 2.370 1.00 51.28 11 ASP B CA 1
ATOM 3061 C C . ASP B 1 11 ? 58.741 46.632 1.317 1.00 50.99 11 ASP B C 1
ATOM 3062 O O . ASP B 1 11 ? 58.524 46.267 0.191 1.00 50.60 11 ASP B O 1
ATOM 3067 N N . GLU B 1 12 ? 58.466 47.842 1.762 1.00 50.88 12 GLU B N 1
ATOM 3068 C CA . GLU B 1 12 ? 57.718 48.773 1.014 1.00 51.52 12 GLU B CA 1
ATOM 3069 C C . GLU B 1 12 ? 58.733 49.724 0.382 1.00 52.14 12 GLU B C 1
ATOM 3070 O O . GLU B 1 12 ? 59.400 50.488 1.083 1.00 51.59 12 GLU B O 1
ATOM 3076 N N . PRO B 1 13 ? 58.845 49.678 -0.956 1.00 52.83 13 PRO B N 1
ATOM 3077 C CA . PRO B 1 13 ? 59.998 50.315 -1.594 1.00 53.64 13 PRO B CA 1
ATOM 3078 C C . PRO B 1 13 ? 60.126 51.820 -1.290 1.00 54.03 13 PRO B C 1
ATOM 3079 O O . PRO B 1 13 ? 61.250 52.308 -1.116 1.00 54.92 13 PRO B O 1
ATOM 3083 N N . PHE B 1 14 ? 59.005 52.521 -1.142 1.00 53.64 14 PHE B N 1
ATOM 3084 C CA . PHE B 1 14 ? 59.030 53.952 -0.800 1.00 53.55 14 PHE B CA 1
ATOM 3085 C C . PHE B 1 14 ? 59.502 54.284 0.626 1.00 53.39 14 PHE B C 1
ATOM 3086 O O . PHE B 1 14 ? 60.209 55.264 0.831 1.00 53.45 14 PHE B O 1
ATOM 3094 N N . GLN B 1 15 ? 59.119 53.473 1.602 1.00 53.20 15 GLN B N 1
ATOM 3095 C CA . GLN B 1 15 ? 59.726 53.573 2.912 1.00 53.65 15 GLN B CA 1
ATOM 3096 C C . GLN B 1 15 ? 61.187 53.189 2.852 1.00 52.34 15 GLN B C 1
ATOM 3097 O O . GLN B 1 15 ? 62.014 53.947 3.307 1.00 52.75 15 GLN B O 1
ATOM 3103 N N . ARG B 1 16 ? 61.513 52.049 2.259 1.00 51.75 16 ARG B N 1
ATOM 3104 C CA . ARG B 1 16 ? 62.913 51.668 2.077 1.00 51.24 16 ARG B CA 1
ATOM 3105 C C . ARG B 1 16 ? 63.750 52.828 1.523 1.00 50.94 16 ARG B C 1
ATOM 3106 O O . ARG B 1 16 ? 64.802 53.167 2.081 1.00 50.51 16 ARG B O 1
ATOM 3114 N N . LEU B 1 17 ? 63.253 53.453 0.462 1.00 51.28 17 LEU B N 1
ATOM 3115 C CA . LEU B 1 17 ? 63.954 54.556 -0.192 1.00 52.17 17 LEU B CA 1
ATOM 3116 C C . LEU B 1 17 ? 64.156 55.734 0.735 1.00 51.94 17 LEU B C 1
ATOM 3117 O O . LEU B 1 17 ? 65.278 56.257 0.831 1.00 53.01 17 LEU B O 1
ATOM 3122 N N . VAL B 1 18 ? 63.088 56.161 1.412 1.00 50.42 18 VAL B N 1
ATOM 3123 C CA . VAL B 1 18 ? 63.207 57.225 2.399 1.00 48.88 18 VAL B CA 1
ATOM 3124 C C . VAL B 1 18 ? 64.237 56.883 3.459 1.00 48.21 18 VAL B C 1
ATOM 3125 O O . VAL B 1 18 ? 65.096 57.698 3.785 1.00 48.65 18 VAL B O 1
ATOM 3129 N N . ALA B 1 19 ? 64.159 55.675 3.991 1.00 47.10 19 ALA B N 1
ATOM 3130 C CA . ALA B 1 19 ? 65.052 55.296 5.071 1.00 46.76 19 ALA B CA 1
ATOM 3131 C C . ALA B 1 19 ? 66.480 55.277 4.567 1.00 47.03 19 ALA B C 1
ATOM 3132 O O . ALA B 1 19 ? 67.368 55.851 5.214 1.00 47.77 19 ALA B O 1
ATOM 3134 N N . VAL B 1 20 ? 66.697 54.602 3.435 1.00 46.18 20 VAL B N 1
ATOM 3135 C CA . VAL B 1 20 ? 68.037 54.417 2.914 1.00 46.05 20 VAL B CA 1
ATOM 3136 C C . VAL B 1 20 ? 68.699 55.760 2.571 1.00 47.24 20 VAL B C 1
ATOM 3137 O O . VAL B 1 20 ? 69.878 55.958 2.822 1.00 47.10 20 VAL B O 1
ATOM 3141 N N . THR B 1 21 ? 67.927 56.665 1.978 1.00 48.21 21 THR B N 1
ATOM 3142 C CA . THR B 1 21 ? 68.402 57.979 1.597 1.00 49.02 21 THR B CA 1
ATOM 3143 C C . THR B 1 21 ? 68.862 58.728 2.844 1.00 49.80 21 THR B C 1
ATOM 3144 O O . THR B 1 21 ? 69.944 59.328 2.849 1.00 50.95 21 THR B O 1
ATOM 3148 N N . ALA B 1 22 ? 68.060 58.674 3.904 1.00 49.14 22 ALA B N 1
ATOM 3149 C CA . ALA B 1 22 ? 68.439 59.288 5.159 1.00 49.08 22 ALA B CA 1
ATOM 3150 C C . ALA B 1 22 ? 69.697 58.643 5.752 1.00 49.78 22 ALA B C 1
ATOM 3151 O O . ALA B 1 22 ? 70.534 59.331 6.313 1.00 50.21 22 ALA B O 1
ATOM 3153 N N . LEU B 1 23 ? 69.834 57.331 5.624 1.00 50.48 23 LEU B N 1
ATOM 3154 C CA . LEU B 1 23 ? 70.965 56.622 6.222 1.00 51.56 23 LEU B CA 1
ATOM 3155 C C . LEU B 1 23 ? 72.260 56.937 5.474 1.00 53.93 23 LEU B C 1
ATOM 3156 O O . LEU B 1 23 ? 73.324 57.141 6.107 1.00 53.69 23 LEU B O 1
ATOM 3161 N N . LYS B 1 24 ? 72.163 56.994 4.133 1.00 55.20 24 LYS B N 1
ATOM 3162 C CA . LYS B 1 24 ? 73.312 57.358 3.290 1.00 57.14 24 LYS B CA 1
ATOM 3163 C C . LYS B 1 24 ? 73.953 58.681 3.726 1.00 58.17 24 LYS B C 1
ATOM 3164 O O . LYS B 1 24 ? 75.177 58.754 3.812 1.00 58.74 24 LYS B O 1
ATOM 3170 N N . LYS B 1 25 ? 73.132 59.681 4.054 1.00 58.55 25 LYS B N 1
ATOM 3171 C CA . LYS B 1 25 ? 73.625 60.990 4.475 1.00 60.34 25 LYS B CA 1
ATOM 3172 C C . LYS B 1 25 ? 74.493 60.930 5.732 1.00 61.37 25 LYS B C 1
ATOM 3173 O O . LYS B 1 25 ? 75.529 61.593 5.816 1.00 62.88 25 LYS B O 1
ATOM 3179 N N . VAL B 1 26 ? 74.090 60.085 6.673 1.00 61.12 26 VAL B N 1
ATOM 3180 C CA . VAL B 1 26 ? 74.493 60.201 8.054 1.00 60.60 26 VAL B CA 1
ATOM 3181 C C . VAL B 1 26 ? 75.344 59.027 8.563 1.00 59.79 26 VAL B C 1
ATOM 3182 O O . VAL B 1 26 ? 76.136 59.169 9.485 1.00 59.61 26 VAL B O 1
ATOM 3186 N N . VAL B 1 27 ? 75.190 57.872 7.942 1.00 59.09 27 VAL B N 1
ATOM 3187 C CA . VAL B 1 27 ? 75.900 56.685 8.372 1.00 58.11 27 VAL B CA 1
ATOM 3188 C C . VAL B 1 27 ? 77.260 56.608 7.732 1.00 58.06 27 VAL B C 1
ATOM 3189 O O . VAL B 1 27 ? 77.378 56.620 6.524 1.00 58.46 27 VAL B O 1
ATOM 3193 N N . PRO B 1 28 ? 78.291 56.497 8.555 1.00 57.89 28 PRO B N 1
ATOM 3194 C CA . PRO B 1 28 ? 79.612 56.237 8.034 1.00 58.29 28 PRO B CA 1
ATOM 3195 C C . PRO B 1 28 ? 79.788 54.759 7.835 1.00 58.25 28 PRO B C 1
ATOM 3196 O O . PRO B 1 28 ? 79.922 54.036 8.818 1.00 58.75 28 PRO B O 1
ATOM 3200 N N . GLY B 1 29 ? 79.812 54.305 6.582 1.00 58.15 29 GLY B N 1
ATOM 3201 C CA . GLY B 1 29 ? 79.944 52.873 6.283 1.00 57.90 29 GLY B CA 1
ATOM 3202 C C . GLY B 1 29 ? 78.980 52.462 5.182 1.00 57.78 29 GLY B C 1
ATOM 3203 O O . GLY B 1 29 ? 78.542 53.301 4.405 1.00 58.23 29 GLY B O 1
ATOM 3204 N N . SER B 1 30 ? 78.639 51.178 5.107 1.00 56.86 30 SER B N 1
ATOM 3205 C CA . SER B 1 30 ? 77.721 50.705 4.091 1.00 55.76 30 SER B CA 1
ATOM 3206 C C . SER B 1 30 ? 76.277 50.567 4.559 1.00 55.10 30 SER B C 1
ATOM 3207 O O . SER B 1 30 ? 76.006 50.158 5.692 1.00 55.15 30 SER B O 1
ATOM 3210 N N . ILE B 1 31 ? 75.345 50.943 3.689 1.00 54.06 31 ILE B N 1
ATOM 3211 C CA . ILE B 1 31 ? 73.951 50.666 3.924 1.00 52.35 31 ILE B CA 1
ATOM 3212 C C . ILE B 1 31 ? 73.550 49.473 3.072 1.00 52.55 31 ILE B C 1
ATOM 3213 O O . ILE B 1 31 ? 73.632 49.531 1.856 1.00 53.65 31 ILE B O 1
ATOM 3218 N N . LEU B 1 32 ? 73.146 48.379 3.698 1.00 51.64 32 LEU B N 1
ATOM 3219 C CA . LEU B 1 32 ? 72.602 47.266 2.951 1.00 51.27 32 LEU B CA 1
ATOM 3220 C C . LEU B 1 32 ? 71.077 47.284 2.997 1.00 51.90 32 LEU B C 1
ATOM 3221 O O . LEU B 1 32 ? 70.456 47.850 3.924 1.00 51.72 32 LEU B O 1
ATOM 3226 N N . GLU B 1 33 ? 70.487 46.666 1.984 1.00 52.82 33 GLU B N 1
ATOM 3227 C CA . GLU B 1 33 ? 69.063 46.742 1.706 1.00 53.99 33 GLU B CA 1
ATOM 3228 C C . GLU B 1 33 ? 68.506 45.352 1.501 1.00 54.28 33 GLU B C 1
ATOM 3229 O O . GLU B 1 33 ? 69.037 44.589 0.697 1.00 54.78 33 GLU B O 1
ATOM 3235 N N . ALA B 1 34 ? 67.428 45.015 2.191 1.00 54.04 34 ALA B N 1
ATOM 3236 C CA . ALA B 1 34 ? 66.686 43.825 1.827 1.00 54.64 34 ALA B CA 1
ATOM 3237 C C . ALA B 1 34 ? 65.184 44.101 1.685 1.00 55.80 34 ALA B C 1
ATOM 3238 O O . ALA B 1 34 ? 64.557 44.723 2.557 1.00 55.76 34 ALA B O 1
ATOM 3240 N N . ALA B 1 35 ? 64.612 43.643 0.571 1.00 57.38 35 ALA B N 1
ATOM 3241 C CA . ALA B 1 35 ? 63.154 43.700 0.354 1.00 57.92 35 ALA B CA 1
ATOM 3242 C C . ALA B 1 35 ? 62.441 42.485 0.904 1.00 58.17 35 ALA B C 1
ATOM 3243 O O . ALA B 1 35 ? 61.282 42.585 1.299 1.00 59.89 35 ALA B O 1
ATOM 3245 N N . ASP B 1 36 ? 63.095 41.328 0.926 1.00 57.66 36 ASP B N 1
ATOM 3246 C CA . ASP B 1 36 ? 62.425 40.120 1.387 1.00 57.20 36 ASP B CA 1
ATOM 3247 C C . ASP B 1 36 ? 63.418 39.232 2.091 1.00 56.50 36 ASP B C 1
ATOM 3248 O O . ASP B 1 36 ? 64.588 39.560 2.108 1.00 56.33 36 ASP B O 1
ATOM 3253 N N . GLY B 1 37 ? 62.941 38.133 2.686 1.00 55.98 37 GLY B N 1
ATOM 3254 C CA . GLY B 1 37 ? 63.785 37.147 3.346 1.00 55.35 37 GLY B CA 1
ATOM 3255 C C . GLY B 1 37 ? 64.941 36.699 2.466 1.00 56.71 37 GLY B C 1
ATOM 3256 O O . GLY B 1 37 ? 66.071 36.615 2.931 1.00 57.66 37 GLY B O 1
ATOM 3257 N N . LYS B 1 38 ? 64.684 36.442 1.189 1.00 56.54 38 LYS B N 1
ATOM 3258 C CA . LYS B 1 38 ? 65.717 35.944 0.304 1.00 57.22 38 LYS B CA 1
ATOM 3259 C C . LYS B 1 38 ? 66.942 36.881 0.182 1.00 56.96 38 LYS B C 1
ATOM 3260 O O . LYS B 1 38 ? 68.093 36.433 0.252 1.00 56.94 38 LYS B O 1
ATOM 3266 N N . GLU B 1 39 ? 66.691 38.170 -0.023 1.00 56.17 39 GLU B N 1
ATOM 3267 C CA . GLU B 1 39 ? 67.756 39.139 -0.096 1.00 56.14 39 GLU B CA 1
ATOM 3268 C C . GLU B 1 39 ? 68.425 39.188 1.241 1.00 54.99 39 GLU B C 1
ATOM 3269 O O . GLU B 1 39 ? 69.637 39.225 1.336 1.00 55.71 39 GLU B O 1
ATOM 3275 N N . ALA B 1 40 ? 67.613 39.198 2.284 1.00 53.74 40 ALA B N 1
ATOM 3276 C CA . ALA B 1 40 ? 68.110 39.365 3.623 1.00 53.09 40 ALA B CA 1
ATOM 3277 C C . ALA B 1 40 ? 69.043 38.237 4.019 1.00 53.26 40 ALA B C 1
ATOM 3278 O O . ALA B 1 40 ? 70.137 38.512 4.513 1.00 53.08 40 ALA B O 1
ATOM 3280 N N . VAL B 1 41 ? 68.639 36.976 3.819 1.00 53.49 41 VAL B N 1
ATOM 3281 C CA . VAL B 1 41 ? 69.536 35.873 4.201 1.00 54.00 41 VAL B CA 1
ATOM 3282 C C . VAL B 1 41 ? 70.755 35.805 3.271 1.00 55.33 41 VAL B C 1
ATOM 3283 O O . VAL B 1 41 ? 71.870 35.497 3.718 1.00 55.93 41 VAL B O 1
ATOM 3287 N N . ALA B 1 42 ? 70.570 36.196 2.007 1.00 55.28 42 ALA B N 1
ATOM 3288 C CA . ALA B 1 42 ? 71.701 36.259 1.069 1.00 55.64 42 ALA B CA 1
ATOM 3289 C C . ALA B 1 42 ? 72.748 37.278 1.489 1.00 55.72 42 ALA B C 1
ATOM 3290 O O . ALA B 1 42 ? 73.951 37.006 1.412 1.00 56.85 42 ALA B O 1
ATOM 3292 N N . ILE B 1 43 ? 72.273 38.469 1.865 1.00 54.83 43 ILE B N 1
ATOM 3293 C CA . ILE B 1 43 ? 73.113 39.574 2.328 1.00 53.92 43 ILE B CA 1
ATOM 3294 C C . ILE B 1 43 ? 73.832 39.112 3.582 1.00 53.62 43 ILE B C 1
ATOM 3295 O O . ILE B 1 43 ? 75.046 39.311 3.719 1.00 53.66 43 ILE B O 1
ATOM 3300 N N . LEU B 1 44 ? 73.098 38.438 4.464 1.00 52.78 44 LEU B N 1
ATOM 3301 C CA . LEU B 1 44 ? 73.673 37.960 5.709 1.00 53.18 44 LEU B CA 1
ATOM 3302 C C . LEU B 1 44 ? 74.785 36.943 5.468 1.00 54.95 44 LEU B C 1
ATOM 3303 O O . LEU B 1 44 ? 75.853 37.008 6.128 1.00 55.39 44 LEU B O 1
ATOM 3308 N N . GLU B 1 45 ? 74.547 36.025 4.521 1.00 55.72 45 GLU B N 1
ATOM 3309 C CA . GLU B 1 45 ? 75.499 34.965 4.251 1.00 57.59 45 GLU B CA 1
ATOM 3310 C C . GLU B 1 45 ? 76.784 35.544 3.694 1.00 58.91 45 GLU B C 1
ATOM 3311 O O . GLU B 1 45 ? 77.875 35.098 4.060 1.00 59.33 45 GLU B O 1
ATOM 3317 N N . SER B 1 46 ? 76.670 36.551 2.831 1.00 59.84 46 SER B N 1
ATOM 3318 C CA . SER B 1 46 ? 77.880 37.111 2.240 1.00 61.53 46 SER B CA 1
ATOM 3319 C C . SER B 1 46 ? 78.608 38.034 3.188 1.00 61.21 46 SER B C 1
ATOM 3320 O O . SER B 1 46 ? 79.827 38.065 3.168 1.00 63.14 46 SER B O 1
ATOM 3323 N N . CYS B 1 47 ? 77.894 38.763 4.034 1.00 59.79 47 CYS B N 1
ATOM 3324 C CA . CYS B 1 47 ? 78.572 39.655 4.984 1.00 58.99 47 CYS B CA 1
ATOM 3325 C C . CYS B 1 47 ? 79.423 38.907 5.987 1.00 57.88 47 CYS B C 1
ATOM 3326 O O . CYS B 1 47 ? 79.131 37.769 6.321 1.00 58.75 47 CYS B O 1
ATOM 3329 N N . GLY B 1 48 ? 80.467 39.550 6.483 1.00 56.79 48 GLY B N 1
ATOM 3330 C CA . GLY B 1 48 ? 81.218 39.023 7.601 1.00 55.04 48 GLY B CA 1
ATOM 3331 C C . GLY B 1 48 ? 80.560 39.362 8.920 1.00 53.49 48 GLY B C 1
ATOM 3332 O O . GLY B 1 48 ? 80.609 38.600 9.847 1.00 54.40 48 GLY B O 1
ATOM 3333 N N . HIS B 1 49 ? 79.944 40.527 8.991 1.00 52.58 49 HIS B N 1
ATOM 3334 C CA . HIS B 1 49 ? 79.342 41.085 10.190 1.00 50.65 49 HIS B CA 1
ATOM 3335 C C . HIS B 1 49 ? 78.255 42.017 9.680 1.00 49.90 49 HIS B C 1
ATOM 3336 O O . HIS B 1 49 ? 78.307 42.453 8.521 1.00 50.27 49 HIS B O 1
ATOM 3343 N N . VAL B 1 50 ? 77.257 42.274 10.519 1.00 48.97 50 VAL B N 1
ATOM 3344 C CA . VAL B 1 50 ? 76.238 43.259 10.258 1.00 48.26 50 VAL B CA 1
ATOM 3345 C C . VAL B 1 50 ? 76.105 43.962 11.575 1.00 48.83 50 VAL B C 1
ATOM 3346 O O . VAL B 1 50 ? 75.641 43.364 12.520 1.00 49.59 50 VAL B O 1
ATOM 3350 N N . ASP B 1 51 ? 76.496 45.228 11.656 1.00 49.59 51 ASP B N 1
ATOM 3351 C CA . ASP B 1 51 ? 76.517 45.899 12.947 1.00 50.30 51 ASP B CA 1
ATOM 3352 C C . ASP B 1 51 ? 75.147 46.257 13.462 1.00 49.65 51 ASP B C 1
ATOM 3353 O O . ASP B 1 51 ? 74.891 46.084 14.648 1.00 50.81 51 ASP B O 1
ATOM 3358 N N . ILE B 1 52 ? 74.281 46.770 12.591 1.00 48.50 52 ILE B N 1
ATOM 3359 C CA . ILE B 1 52 ? 72.950 47.192 12.991 1.00 47.13 52 ILE B CA 1
ATOM 3360 C C . ILE B 1 52 ? 71.960 46.756 11.936 1.00 46.59 52 ILE B C 1
ATOM 3361 O O . ILE B 1 52 ? 72.098 47.085 10.754 1.00 45.86 52 ILE B O 1
ATOM 3366 N N . ALA B 1 53 ? 70.962 46.016 12.388 1.00 45.97 53 ALA B N 1
ATOM 3367 C CA . ALA B 1 53 ? 69.845 45.604 11.573 1.00 46.35 53 ALA B CA 1
ATOM 3368 C C . ALA B 1 53 ? 68.675 46.505 11.913 1.00 47.08 53 ALA B C 1
ATOM 3369 O O . ALA B 1 53 ? 68.325 46.660 13.097 1.00 47.25 53 ALA B O 1
ATOM 3371 N N . ILE B 1 54 ? 68.109 47.145 10.896 1.00 47.74 54 ILE B N 1
ATOM 3372 C CA . ILE B 1 54 ? 66.954 47.997 11.105 1.00 49.13 54 ILE B CA 1
ATOM 3373 C C . ILE B 1 54 ? 65.733 47.260 10.603 1.00 50.84 54 ILE B C 1
ATOM 3374 O O . ILE B 1 54 ? 65.671 46.852 9.460 1.00 51.81 54 ILE B O 1
ATOM 3379 N N . CYS B 1 55 ? 64.766 47.069 11.478 1.00 52.96 55 CYS B N 1
ATOM 3380 C CA . CYS B 1 55 ? 63.762 46.075 11.246 1.00 55.28 55 CYS B CA 1
ATOM 3381 C C . CYS B 1 55 ? 62.388 46.614 11.533 1.00 55.44 55 CYS B C 1
ATOM 3382 O O . CYS B 1 55 ? 62.175 47.393 12.468 1.00 55.45 55 CYS B O 1
ATOM 3385 N N . ASP B 1 56 ? 61.462 46.182 10.699 1.00 57.04 56 ASP B N 1
ATOM 3386 C CA . ASP B 1 56 ? 60.069 46.537 10.785 1.00 58.74 56 ASP B CA 1
ATOM 3387 C C . ASP B 1 56 ? 59.361 45.275 11.243 1.00 59.31 56 ASP B C 1
ATOM 3388 O O . ASP B 1 56 ? 59.345 44.281 10.513 1.00 59.15 56 ASP B O 1
ATOM 3393 N N . LEU B 1 57 ? 58.780 45.300 12.441 1.00 60.51 57 LEU B N 1
ATOM 3394 C CA . LEU B 1 57 ? 58.193 44.073 12.998 1.00 61.69 57 LEU B CA 1
ATOM 3395 C C . LEU B 1 57 ? 56.841 43.603 12.437 1.00 63.22 57 LEU B C 1
ATOM 3396 O O . LEU B 1 57 ? 56.390 42.515 12.751 1.00 63.25 57 LEU B O 1
ATOM 3401 N N . GLN B 1 58 ? 56.214 44.390 11.571 1.00 65.58 58 GLN B N 1
ATOM 3402 C CA . GLN B 1 58 ? 55.158 43.819 10.734 1.00 67.52 58 GLN B CA 1
ATOM 3403 C C . GLN B 1 58 ? 55.241 44.154 9.237 1.00 68.12 58 GLN B C 1
ATOM 3404 O O . GLN B 1 58 ? 54.846 45.242 8.792 1.00 68.63 58 GLN B O 1
ATOM 3410 N N . MET B 1 59 ? 55.773 43.208 8.471 1.00 68.55 59 MET B N 1
ATOM 3411 C CA . MET B 1 59 ? 55.814 43.339 7.016 1.00 69.52 59 MET B CA 1
ATOM 3412 C C . MET B 1 59 ? 54.884 42.329 6.344 1.00 69.80 59 MET B C 1
ATOM 3413 O O . MET B 1 59 ? 54.560 41.275 6.920 1.00 68.85 59 MET B O 1
ATOM 3418 N N . SER B 1 60 ? 54.472 42.656 5.120 1.00 70.63 60 SER B N 1
ATOM 3419 C CA . SER B 1 60 ? 53.631 41.770 4.303 1.00 71.60 60 SER B CA 1
ATOM 3420 C C . SER B 1 60 ? 54.476 40.740 3.577 1.00 71.93 60 SER B C 1
ATOM 3421 O O . SER B 1 60 ? 54.078 39.563 3.444 1.00 71.94 60 SER B O 1
ATOM 3424 N N . GLY B 1 61 ? 55.640 41.200 3.108 1.00 72.35 61 GLY B N 1
ATOM 3425 C CA . GLY B 1 61 ? 56.510 40.431 2.223 1.00 72.68 61 GLY B CA 1
ATOM 3426 C C . GLY B 1 61 ? 57.596 39.657 2.919 1.00 72.47 61 GLY B C 1
ATOM 3427 O O . GLY B 1 61 ? 58.297 38.885 2.288 1.00 73.70 61 GLY B O 1
ATOM 3428 N N . MET B 1 62 ? 57.724 39.834 4.227 1.00 72.19 62 MET B N 1
ATOM 3429 C CA . MET B 1 62 ? 58.836 39.250 4.970 1.00 71.74 62 MET B CA 1
ATOM 3430 C C . MET B 1 62 ? 58.482 39.110 6.442 1.00 70.72 62 MET B C 1
ATOM 3431 O O . MET B 1 62 ? 57.840 40.005 7.002 1.00 70.95 62 MET B O 1
ATOM 3436 N N . ASP B 1 63 ? 58.879 38.011 7.084 1.00 69.56 63 ASP B N 1
ATOM 3437 C CA . ASP B 1 63 ? 58.757 37.977 8.546 1.00 68.64 63 ASP B CA 1
ATOM 3438 C C . ASP B 1 63 ? 60.041 38.545 9.153 1.00 66.76 63 ASP B C 1
ATOM 3439 O O . ASP B 1 63 ? 61.104 37.897 9.110 1.00 67.20 63 ASP B O 1
ATOM 3444 N N . GLY B 1 64 ? 59.934 39.765 9.689 1.00 64.48 64 GLY B N 1
ATOM 3445 C CA . GLY B 1 64 ? 61.088 40.499 10.237 1.00 61.90 64 GLY B CA 1
ATOM 3446 C C . GLY B 1 64 ? 61.751 39.793 11.402 1.00 59.84 64 GLY B C 1
ATOM 3447 O O . GLY B 1 64 ? 62.969 39.711 11.497 1.00 59.54 64 GLY B O 1
ATOM 3448 N N . LEU B 1 65 ? 60.917 39.255 12.271 1.00 58.05 65 LEU B N 1
ATOM 3449 C CA . LEU B 1 65 ? 61.333 38.665 13.499 1.00 56.94 65 LEU B CA 1
ATOM 3450 C C . LEU B 1 65 ? 62.040 37.332 13.233 1.00 56.56 65 LEU B C 1
ATOM 3451 O O . LEU B 1 65 ? 63.098 37.034 13.807 1.00 56.57 65 LEU B O 1
ATOM 3456 N N . ALA B 1 66 ? 61.466 36.537 12.339 1.00 55.58 66 ALA B N 1
ATOM 3457 C CA . ALA B 1 66 ? 62.063 35.263 11.975 1.00 54.57 66 ALA B CA 1
ATOM 3458 C C . ALA B 1 66 ? 63.439 35.470 11.367 1.00 54.23 66 ALA B C 1
ATOM 3459 O O . ALA B 1 66 ? 64.345 34.679 11.615 1.00 54.32 66 ALA B O 1
ATOM 3461 N N . PHE B 1 67 ? 63.591 36.517 10.551 1.00 53.74 67 PHE B N 1
ATOM 3462 C CA . PHE B 1 67 ? 64.910 36.870 10.094 1.00 53.36 67 PHE B CA 1
ATOM 3463 C C . PHE B 1 67 ? 65.813 37.205 11.299 1.00 52.91 67 PHE B C 1
ATOM 3464 O O . PHE B 1 67 ? 66.953 36.779 11.358 1.00 52.81 67 PHE B O 1
ATOM 3472 N N . LEU B 1 68 ? 65.287 37.917 12.283 1.00 53.12 68 LEU B N 1
ATOM 3473 C CA . LEU B 1 68 ? 66.115 38.270 13.447 1.00 53.89 68 LEU B CA 1
ATOM 3474 C C . LEU B 1 68 ? 66.602 37.040 14.186 1.00 53.86 68 LEU B C 1
ATOM 3475 O O . LEU B 1 68 ? 67.746 36.973 14.615 1.00 53.68 68 LEU B O 1
ATOM 3480 N N . ARG B 1 69 ? 65.728 36.054 14.301 1.00 54.56 69 ARG B N 1
ATOM 3481 C CA . ARG B 1 69 ? 66.058 34.833 15.022 1.00 55.38 69 ARG B CA 1
ATOM 3482 C C . ARG B 1 69 ? 67.184 34.114 14.328 1.00 55.30 69 ARG B C 1
ATOM 3483 O O . ARG B 1 69 ? 68.148 33.681 14.980 1.00 55.78 69 ARG B O 1
ATOM 3491 N N . HIS B 1 70 ? 67.088 34.069 13.001 1.00 54.94 70 HIS B N 1
ATOM 3492 C CA . HIS B 1 70 ? 68.064 33.425 12.170 1.00 55.31 70 HIS B CA 1
ATOM 3493 C C . HIS B 1 70 ? 69.374 34.185 12.261 1.00 56.36 70 HIS B C 1
ATOM 3494 O O . HIS B 1 70 ? 70.441 33.591 12.493 1.00 57.26 70 HIS B O 1
ATOM 3501 N N . ALA B 1 71 ? 69.280 35.504 12.084 1.00 55.98 71 ALA B N 1
ATOM 3502 C CA . ALA B 1 71 ? 70.394 36.411 12.269 1.00 55.73 71 ALA B CA 1
ATOM 3503 C C . ALA B 1 71 ? 71.086 36.211 13.622 1.00 56.25 71 ALA B C 1
ATOM 3504 O O . ALA B 1 71 ? 72.323 36.199 13.677 1.00 56.66 71 ALA B O 1
ATOM 3506 N N . SER B 1 72 ? 70.316 36.049 14.703 1.00 55.72 72 SER B N 1
ATOM 3507 C CA . SER B 1 72 ? 70.937 35.874 16.020 1.00 56.89 72 SER B CA 1
ATOM 3508 C C . SER B 1 72 ? 71.731 34.581 16.091 1.00 56.46 72 SER B C 1
ATOM 3509 O O . SER B 1 72 ? 72.712 34.492 16.795 1.00 57.20 72 SER B O 1
ATOM 3512 N N . LEU B 1 73 ? 71.322 33.573 15.345 1.00 56.08 73 LEU B N 1
ATOM 3513 C CA . LEU B 1 73 ? 72.096 32.343 15.343 1.00 55.92 73 LEU B CA 1
ATOM 3514 C C . LEU B 1 73 ? 73.324 32.459 14.481 1.00 56.10 73 LEU B C 1
ATOM 3515 O O . LEU B 1 73 ? 74.207 31.635 14.585 1.00 56.91 73 LEU B O 1
ATOM 3520 N N . SER B 1 74 ? 73.380 33.473 13.618 1.00 56.19 74 SER B N 1
ATOM 3521 C CA . SER B 1 74 ? 74.510 33.631 12.689 1.00 55.82 74 SER B CA 1
ATOM 3522 C C . SER B 1 74 ? 75.802 34.104 13.339 1.00 55.24 74 SER B C 1
ATOM 3523 O O . SER B 1 74 ? 76.876 33.861 12.783 1.00 55.88 74 SER B O 1
ATOM 3526 N N . GLY B 1 75 ? 75.694 34.789 14.480 1.00 53.92 75 GLY B N 1
ATOM 3527 C CA . GLY B 1 75 ? 76.832 35.386 15.155 1.00 53.61 75 GLY B CA 1
ATOM 3528 C C . GLY B 1 75 ? 77.180 36.786 14.635 1.00 53.96 75 GLY B C 1
ATOM 3529 O O . GLY B 1 75 ? 77.933 37.561 15.270 1.00 53.85 75 GLY B O 1
ATOM 3530 N N . LYS B 1 76 ? 76.609 37.136 13.491 1.00 52.79 76 LYS B N 1
ATOM 3531 C CA . LYS B 1 76 ? 77.101 38.273 12.753 1.00 52.30 76 LYS B CA 1
ATOM 3532 C C . LYS B 1 76 ? 76.512 39.647 13.112 1.00 51.96 76 LYS B C 1
ATOM 3533 O O . LYS B 1 76 ? 77.026 40.656 12.646 1.00 52.38 76 LYS B O 1
ATOM 3539 N N . VAL B 1 77 ? 75.489 39.690 13.964 1.00 51.08 77 VAL B N 1
ATOM 3540 C CA . VAL B 1 77 ? 74.731 40.911 14.193 1.00 50.60 77 VAL B CA 1
ATOM 3541 C C . VAL B 1 77 ? 74.805 41.484 15.618 1.00 50.92 77 VAL B C 1
ATOM 3542 O O . VAL B 1 77 ? 74.373 40.847 16.566 1.00 50.21 77 VAL B O 1
ATOM 3546 N N . HIS B 1 78 ? 75.317 42.708 15.756 1.00 51.29 78 HIS B N 1
ATOM 3547 C CA . HIS B 1 78 ? 75.288 43.403 17.046 1.00 51.26 78 HIS B CA 1
ATOM 3548 C C . HIS B 1 78 ? 73.861 43.782 17.491 1.00 49.69 78 HIS B C 1
ATOM 3549 O O . HIS B 1 78 ? 73.314 43.175 18.415 1.00 49.51 78 HIS B O 1
ATOM 3556 N N . SER B 1 79 ? 73.276 44.763 16.799 1.00 47.89 79 SER B N 1
ATOM 3557 C CA . SER B 1 79 ? 72.161 45.552 17.298 1.00 46.49 79 SER B CA 1
ATOM 3558 C C . SER B 1 79 ? 70.950 45.667 16.382 1.00 44.85 79 SER B C 1
ATOM 3559 O O . SER B 1 79 ? 71.048 45.487 15.180 1.00 44.69 79 SER B O 1
ATOM 3562 N N . VAL B 1 80 ? 69.823 46.011 16.984 1.00 42.91 80 VAL B N 1
ATOM 3563 C CA . VAL B 1 80 ? 68.589 46.125 16.287 1.00 42.28 80 VAL B CA 1
ATOM 3564 C C . VAL B 1 80 ? 68.040 47.500 16.586 1.00 41.65 80 VAL B C 1
ATOM 3565 O O . VAL B 1 80 ? 68.192 47.996 17.693 1.00 40.87 80 VAL B O 1
ATOM 3569 N N . ILE B 1 81 ? 67.490 48.115 15.548 1.00 41.48 81 ILE B N 1
ATOM 3570 C CA . ILE B 1 81 ? 66.681 49.300 15.603 1.00 41.82 81 ILE B CA 1
ATOM 3571 C C . ILE B 1 81 ? 65.328 48.920 14.972 1.00 42.65 81 ILE B C 1
ATOM 3572 O O . ILE B 1 81 ? 65.283 48.212 13.965 1.00 41.79 81 ILE B O 1
ATOM 3577 N N . LEU B 1 82 ? 64.229 49.387 15.562 1.00 44.27 82 LEU B N 1
ATOM 3578 C CA . LEU B 1 82 ? 62.913 49.076 15.014 1.00 46.09 82 LEU B CA 1
ATOM 3579 C C . LEU B 1 82 ? 62.386 50.281 14.312 1.00 48.38 82 LEU B C 1
ATOM 3580 O O . LEU B 1 82 ? 62.491 51.413 14.821 1.00 48.17 82 LEU B O 1
ATOM 3585 N N . SER B 1 83 ? 61.853 50.058 13.120 1.00 50.84 83 SER B N 1
ATOM 3586 C CA . SER B 1 83 ? 61.289 51.161 12.360 1.00 53.87 83 SER B CA 1
ATOM 3587 C C . SER B 1 83 ? 59.771 51.361 12.534 1.00 56.28 83 SER B C 1
ATOM 3588 O O . SER B 1 83 ? 59.166 52.197 11.866 1.00 57.29 83 SER B O 1
ATOM 3591 N N . SER B 1 84 ? 59.154 50.600 13.428 1.00 58.96 84 SER B N 1
ATOM 3592 C CA . SER B 1 84 ? 57.762 50.840 13.814 1.00 61.60 84 SER B CA 1
ATOM 3593 C C . SER B 1 84 ? 57.838 51.191 15.284 1.00 63.36 84 SER B C 1
ATOM 3594 O O . SER B 1 84 ? 58.355 50.395 16.054 1.00 64.44 84 SER B O 1
ATOM 3597 N N . GLU B 1 85 ? 57.433 52.409 15.672 1.00 65.34 85 GLU B N 1
ATOM 3598 C CA . GLU B 1 85 ? 57.461 52.824 17.102 1.00 66.19 85 GLU B CA 1
ATOM 3599 C C . GLU B 1 85 ? 56.094 52.450 17.719 1.00 65.52 85 GLU B C 1
ATOM 3600 O O . GLU B 1 85 ? 55.304 53.311 18.182 1.00 66.50 85 GLU B O 1
ATOM 3606 N N . VAL B 1 86 ? 55.812 51.157 17.725 1.00 63.18 86 VAL B N 1
ATOM 3607 C CA . VAL B 1 86 ? 54.458 50.741 18.039 1.00 62.08 86 VAL B CA 1
ATOM 3608 C C . VAL B 1 86 ? 54.190 50.290 19.479 1.00 59.55 86 VAL B C 1
ATOM 3609 O O . VAL B 1 86 ? 55.098 50.114 20.268 1.00 59.37 86 VAL B O 1
ATOM 3613 N N . ASP B 1 87 ? 52.903 50.182 19.784 1.00 57.24 87 ASP B N 1
ATOM 3614 C CA . ASP B 1 87 ? 52.334 49.443 20.929 1.00 54.47 87 ASP B CA 1
ATOM 3615 C C . ASP B 1 87 ? 52.963 49.625 22.330 1.00 52.21 87 ASP B C 1
ATOM 3616 O O . ASP B 1 87 ? 53.591 48.719 22.848 1.00 51.70 87 ASP B O 1
ATOM 3621 N N . PRO B 1 88 ? 52.750 50.781 22.955 1.00 50.96 88 PRO B N 1
ATOM 3622 C CA . PRO B 1 88 ? 53.346 51.180 24.245 1.00 50.33 88 PRO B CA 1
ATOM 3623 C C . PRO B 1 88 ? 53.308 50.103 25.362 1.00 49.84 88 PRO B C 1
ATOM 3624 O O . PRO B 1 88 ? 54.331 49.807 25.994 1.00 49.90 88 PRO B O 1
ATOM 3628 N N . ILE B 1 89 ? 52.144 49.512 25.593 1.00 48.60 89 ILE B N 1
ATOM 3629 C CA . ILE B 1 89 ? 52.010 48.446 26.571 1.00 47.16 89 ILE B CA 1
ATOM 3630 C C . ILE B 1 89 ? 52.999 47.265 26.316 1.00 46.84 89 ILE B C 1
ATOM 3631 O O . ILE B 1 89 ? 53.591 46.718 27.237 1.00 46.41 89 ILE B O 1
ATOM 3636 N N . LEU B 1 90 ? 53.170 46.868 25.056 1.00 47.00 90 LEU B N 1
ATOM 3637 C CA . LEU B 1 90 ? 53.929 45.654 24.707 1.00 45.94 90 LEU B CA 1
ATOM 3638 C C . LEU B 1 90 ? 55.392 45.962 24.359 1.00 46.31 90 LEU B C 1
ATOM 3639 O O . LEU B 1 90 ? 56.132 45.092 23.915 1.00 46.24 90 LEU B O 1
ATOM 3644 N N . ARG B 1 91 ? 55.797 47.211 24.565 1.00 46.97 91 ARG B N 1
ATOM 3645 C CA . ARG B 1 91 ? 57.122 47.647 24.207 1.00 47.91 91 ARG B CA 1
ATOM 3646 C C . ARG B 1 91 ? 58.254 46.970 24.995 1.00 48.47 91 ARG B C 1
ATOM 3647 O O . ARG B 1 91 ? 59.217 46.450 24.365 1.00 48.71 91 ARG B O 1
ATOM 3655 N N . GLN B 1 92 ? 58.143 46.939 26.329 1.00 48.47 92 GLN B N 1
ATOM 3656 C CA . GLN B 1 92 ? 59.112 46.196 27.153 1.00 49.25 92 GLN B CA 1
ATOM 3657 C C . GLN B 1 92 ? 59.247 44.726 26.741 1.00 48.72 92 GLN B C 1
ATOM 3658 O O . GLN B 1 92 ? 60.365 44.203 26.612 1.00 49.22 92 GLN B O 1
ATOM 3664 N N . ALA B 1 93 ? 58.109 44.073 26.529 1.00 48.03 93 ALA B N 1
ATOM 3665 C CA . ALA B 1 93 ? 58.073 42.662 26.168 1.00 47.13 93 ALA B CA 1
ATOM 3666 C C . ALA B 1 93 ? 58.746 42.464 24.807 1.00 46.71 93 ALA B C 1
ATOM 3667 O O . ALA B 1 93 ? 59.460 41.491 24.599 1.00 46.01 93 ALA B O 1
ATOM 3669 N N . THR B 1 94 ? 58.500 43.392 23.885 1.00 46.17 94 THR B N 1
ATOM 3670 C CA . THR B 1 94 ? 59.160 43.379 22.594 1.00 45.06 94 THR B CA 1
ATOM 3671 C C . THR B 1 94 ? 60.650 43.555 22.808 1.00 45.99 94 THR B C 1
ATOM 3672 O O . THR B 1 94 ? 61.393 42.749 22.273 1.00 46.17 94 THR B O 1
ATOM 3676 N N . ILE B 1 95 ? 61.090 44.545 23.607 1.00 46.21 95 ILE B N 1
ATOM 3677 C CA . ILE B 1 95 ? 62.527 44.670 23.849 1.00 46.67 95 ILE B CA 1
ATOM 3678 C C . ILE B 1 95 ? 63.118 43.330 24.334 1.00 47.34 95 ILE B C 1
ATOM 3679 O O . ILE B 1 95 ? 64.021 42.803 23.688 1.00 47.12 95 ILE B O 1
ATOM 3684 N N . SER B 1 96 ? 62.603 42.786 25.443 1.00 48.00 96 SER B N 1
ATOM 3685 C CA . SER B 1 96 ? 63.159 41.580 26.056 1.00 49.04 96 SER B CA 1
ATOM 3686 C C . SER B 1 96 ? 63.217 40.443 25.081 1.00 49.02 96 SER B C 1
ATOM 3687 O O . SER B 1 96 ? 64.163 39.641 25.079 1.00 49.59 96 SER B O 1
ATOM 3690 N N . MET B 1 97 ? 62.207 40.363 24.238 1.00 48.27 97 MET B N 1
ATOM 3691 C CA . MET B 1 97 ? 62.183 39.322 23.294 1.00 48.64 97 MET B CA 1
ATOM 3692 C C . MET B 1 97 ? 63.369 39.432 22.323 1.00 49.14 97 MET B C 1
ATOM 3693 O O . MET B 1 97 ? 64.075 38.457 22.110 1.00 50.32 97 MET B O 1
ATOM 3698 N N . ILE B 1 98 ? 63.608 40.614 21.766 1.00 49.46 98 ILE B N 1
ATOM 3699 C CA . ILE B 1 98 ? 64.852 40.907 21.042 1.00 49.57 98 ILE B CA 1
ATOM 3700 C C . ILE B 1 98 ? 66.095 40.554 21.890 1.00 49.65 98 ILE B C 1
ATOM 3701 O O . ILE B 1 98 ? 66.930 39.794 21.464 1.00 49.11 98 ILE B O 1
ATOM 3706 N N . GLU B 1 99 ? 66.203 41.107 23.080 1.00 50.39 99 GLU B N 1
ATOM 3707 C CA . GLU B 1 99 ? 67.359 40.845 23.952 1.00 52.97 99 GLU B CA 1
ATOM 3708 C C . GLU B 1 99 ? 67.627 39.346 24.284 1.00 53.24 99 GLU B C 1
ATOM 3709 O O . GLU B 1 99 ? 68.772 38.926 24.352 1.00 54.06 99 GLU B O 1
ATOM 3715 N N . CYS B 1 100 ? 66.595 38.520 24.393 1.00 53.54 100 CYS B N 1
ATOM 3716 C CA . CYS B 1 100 ? 66.833 37.088 24.610 1.00 54.01 100 CYS B CA 1
ATOM 3717 C C . CYS B 1 100 ? 67.376 36.384 23.398 1.00 53.96 100 CYS B C 1
ATOM 3718 O O . CYS B 1 100 ? 67.797 35.254 23.512 1.00 55.22 100 CYS B O 1
ATOM 3721 N N . LEU B 1 101 ? 67.349 37.022 22.227 1.00 53.58 101 LEU B N 1
ATOM 3722 C CA . LEU B 1 101 ? 67.902 36.408 21.013 1.00 52.75 101 LEU B CA 1
ATOM 3723 C C . LEU B 1 101 ? 69.426 36.487 20.943 1.00 52.68 101 LEU B C 1
ATOM 3724 O O . LEU B 1 101 ? 70.029 35.888 20.061 1.00 53.65 101 LEU B O 1
ATOM 3729 N N . GLY B 1 102 ? 70.042 37.223 21.850 1.00 52.15 102 GLY B N 1
ATOM 3730 C CA . GLY B 1 102 ? 71.448 37.524 21.698 1.00 52.08 102 GLY B CA 1
ATOM 3731 C C . GLY B 1 102 ? 71.681 38.986 21.335 1.00 52.00 102 GLY B C 1
ATOM 3732 O O . GLY B 1 102 ? 72.799 39.479 21.491 1.00 52.15 102 GLY B O 1
ATOM 3733 N N . LEU B 1 103 ? 70.609 39.687 20.927 1.00 50.49 103 LEU B N 1
ATOM 3734 C CA . LEU B 1 103 ? 70.699 40.984 20.279 1.00 49.18 103 LEU B CA 1
ATOM 3735 C C . LEU B 1 103 ? 70.607 42.163 21.207 1.00 49.14 103 LEU B C 1
ATOM 3736 O O . LEU B 1 103 ? 70.016 42.087 22.283 1.00 49.15 103 LEU B O 1
ATOM 3741 N N . ASN B 1 104 ? 71.177 43.273 20.768 1.00 48.77 104 ASN B N 1
ATOM 3742 C CA . ASN B 1 104 ? 71.154 44.477 21.546 1.00 49.62 104 ASN B CA 1
ATOM 3743 C C . ASN B 1 104 ? 70.117 45.430 20.994 1.00 50.01 104 ASN B C 1
ATOM 3744 O O . ASN B 1 104 ? 70.099 45.694 19.806 1.00 50.71 104 ASN B O 1
ATOM 3749 N N . PHE B 1 105 ? 69.253 45.954 21.843 1.00 50.85 105 PHE B N 1
ATOM 3750 C CA . PHE B 1 105 ? 68.219 46.834 21.376 1.00 51.23 105 PHE B CA 1
ATOM 3751 C C . PHE B 1 105 ? 68.758 48.238 21.438 1.00 53.09 105 PHE B C 1
ATOM 3752 O O . PHE B 1 105 ? 69.048 48.724 22.517 1.00 53.59 105 PHE B O 1
ATOM 3760 N N . LEU B 1 106 ? 68.871 48.896 20.283 1.00 54.31 106 LEU B N 1
ATOM 3761 C CA . LEU B 1 106 ? 69.339 50.277 20.235 1.00 55.39 106 LEU B CA 1
ATOM 3762 C C . LEU B 1 106 ? 68.258 51.332 20.446 1.00 55.87 106 LEU B C 1
ATOM 3763 O O . LEU B 1 106 ? 68.519 52.349 21.074 1.00 56.90 106 LEU B O 1
ATOM 3768 N N . GLY B 1 107 ? 67.078 51.129 19.884 1.00 56.07 107 GLY B N 1
ATOM 3769 C CA . GLY B 1 107 ? 66.040 52.141 19.907 1.00 57.82 107 GLY B CA 1
ATOM 3770 C C . GLY B 1 107 ? 65.089 51.930 18.753 1.00 59.68 107 GLY B C 1
ATOM 3771 O O . GLY B 1 107 ? 65.283 51.018 17.948 1.00 59.02 107 GLY B O 1
ATOM 3772 N N . ASP B 1 108 ? 64.045 52.752 18.684 1.00 62.15 108 ASP B N 1
ATOM 3773 C CA . ASP B 1 108 ? 63.158 52.765 17.535 1.00 65.02 108 ASP B CA 1
ATOM 3774 C C . ASP B 1 108 ? 63.438 53.982 16.699 1.00 67.22 108 ASP B C 1
ATOM 3775 O O . ASP B 1 108 ? 63.734 55.047 17.214 1.00 67.93 108 ASP B O 1
ATOM 3780 N N . LEU B 1 109 ? 63.375 53.790 15.393 1.00 69.87 109 LEU B N 1
ATOM 3781 C CA . LEU B 1 109 ? 63.318 54.874 14.459 1.00 72.64 109 LEU B CA 1
ATOM 3782 C C . LEU B 1 109 ? 61.852 55.274 14.303 1.00 74.70 109 LEU B C 1
ATOM 3783 O O . LEU B 1 109 ? 60.963 54.413 14.289 1.00 75.30 109 LEU B O 1
ATOM 3788 N N . GLY B 1 110 ? 61.583 56.571 14.216 1.00 77.06 110 GLY B N 1
ATOM 3789 C CA . GLY B 1 110 ? 60.242 57.035 13.848 1.00 79.60 110 GLY B CA 1
ATOM 3790 C C . GLY B 1 110 ? 59.991 56.789 12.364 1.00 81.32 110 GLY B C 1
ATOM 3791 O O . GLY B 1 110 ? 60.934 56.587 11.593 1.00 81.26 110 GLY B O 1
ATOM 3792 N N . LYS B 1 111 ? 58.716 56.790 11.963 1.00 83.45 111 LYS B N 1
ATOM 3793 C CA . LYS B 1 111 ? 58.319 56.765 10.526 1.00 85.09 111 LYS B CA 1
ATOM 3794 C C . LYS B 1 111 ? 58.590 58.108 9.799 1.00 86.20 111 LYS B C 1
ATOM 3795 O O . LYS B 1 111 ? 58.510 58.146 8.557 1.00 86.25 111 LYS B O 1
ATOM 3801 N N . PRO B 1 112 ? 58.891 59.219 10.569 1.00 87.06 112 PRO B N 1
ATOM 3802 C CA . PRO B 1 112 ? 59.667 60.284 9.914 1.00 87.02 112 PRO B CA 1
ATOM 3803 C C . PRO B 1 112 ? 61.009 59.726 9.416 1.00 86.48 112 PRO B C 1
ATOM 3804 O O . PRO B 1 112 ? 61.283 59.814 8.224 1.00 86.59 112 PRO B O 1
ATOM 3808 N N . PHE B 1 113 ? 61.795 59.115 10.314 1.00 85.49 113 PHE B N 1
ATOM 3809 C CA . PHE B 1 113 ? 63.219 58.827 10.072 1.00 84.79 113 PHE B CA 1
ATOM 3810 C C . PHE B 1 113 ? 64.018 60.134 10.020 1.00 83.97 113 PHE B C 1
ATOM 3811 O O . PHE B 1 113 ? 64.751 60.363 9.056 1.00 84.03 113 PHE B O 1
ATOM 3819 N N . SER B 1 114 ? 63.877 60.994 11.031 1.00 82.37 114 SER B N 1
ATOM 3820 C CA . SER B 1 114 ? 64.650 62.231 11.042 1.00 81.37 114 SER B CA 1
ATOM 3821 C C . SER B 1 114 ? 66.176 62.028 11.217 1.00 79.97 114 SER B C 1
ATOM 3822 O O . SER B 1 114 ? 66.625 61.246 12.045 1.00 78.98 114 SER B O 1
ATOM 3825 N N . LEU B 1 115 ? 66.953 62.740 10.402 1.00 79.41 115 LEU B N 1
ATOM 3826 C CA . LEU B 1 115 ? 68.423 62.646 10.376 1.00 78.50 115 LEU B CA 1
ATOM 3827 C C . LEU B 1 115 ? 69.069 62.860 11.725 1.00 77.98 115 LEU B C 1
ATOM 3828 O O . LEU B 1 115 ? 70.100 62.284 12.010 1.00 77.69 115 LEU B O 1
ATOM 3833 N N . GLU B 1 116 ? 68.463 63.719 12.537 1.00 77.80 116 GLU B N 1
ATOM 3834 C CA . GLU B 1 116 ? 68.967 64.030 13.854 1.00 77.38 116 GLU B CA 1
ATOM 3835 C C . GLU B 1 116 ? 68.855 62.763 14.687 1.00 75.65 116 GLU B C 1
ATOM 3836 O O . GLU B 1 116 ? 69.841 62.290 15.271 1.00 75.68 116 GLU B O 1
ATOM 3842 N N . ARG B 1 117 ? 67.652 62.198 14.697 1.00 73.67 117 ARG B N 1
ATOM 3843 C CA . ARG B 1 117 ? 67.373 60.968 15.440 1.00 71.96 117 ARG B CA 1
ATOM 3844 C C . ARG B 1 117 ? 68.320 59.822 15.050 1.00 70.29 117 ARG B C 1
ATOM 3845 O O . ARG B 1 117 ? 68.794 59.065 15.907 1.00 70.16 117 ARG B O 1
ATOM 3853 N N . ILE B 1 118 ? 68.598 59.712 13.758 1.00 68.32 118 ILE B N 1
ATOM 3854 C CA . ILE B 1 118 ? 69.483 58.683 13.282 1.00 66.37 118 ILE B CA 1
ATOM 3855 C C . ILE B 1 118 ? 70.847 58.828 13.967 1.00 66.18 118 ILE B C 1
ATOM 3856 O O . ILE B 1 118 ? 71.348 57.828 14.480 1.00 65.82 118 ILE B O 1
ATOM 3861 N N . THR B 1 119 ? 71.423 60.042 14.024 1.00 65.57 119 THR B N 1
ATOM 3862 C CA . THR B 1 119 ? 72.783 60.199 14.582 1.00 65.24 119 THR B CA 1
ATOM 3863 C C . THR B 1 119 ? 72.838 59.857 16.075 1.00 64.52 119 THR B C 1
ATOM 3864 O O . THR B 1 119 ? 73.802 59.236 16.554 1.00 64.44 119 THR B O 1
ATOM 3868 N N . ALA B 1 120 ? 71.786 60.229 16.799 1.00 63.79 120 ALA B N 1
ATOM 3869 C CA . ALA B 1 120 ? 71.615 59.785 18.193 1.00 62.82 120 ALA B CA 1
ATOM 3870 C C . ALA B 1 120 ? 71.853 58.272 18.336 1.00 61.91 120 ALA B C 1
ATOM 3871 O O . ALA B 1 120 ? 72.680 57.842 19.129 1.00 61.99 120 ALA B O 1
ATOM 3873 N N . LEU B 1 121 ? 71.127 57.481 17.541 1.00 61.53 121 LEU B N 1
ATOM 3874 C CA . LEU B 1 121 ? 71.206 56.024 17.562 1.00 60.58 121 LEU B CA 1
ATOM 3875 C C . LEU B 1 121 ? 72.596 55.520 17.173 1.00 61.14 121 LEU B C 1
ATOM 3876 O O . LEU B 1 121 ? 73.073 54.499 17.684 1.00 59.78 121 LEU B O 1
ATOM 3881 N N . LEU B 1 122 ? 73.260 56.264 16.297 1.00 62.78 122 LEU B N 1
ATOM 3882 C CA . LEU B 1 122 ? 74.616 55.909 15.922 1.00 65.19 122 LEU B CA 1
ATOM 3883 C C . LEU B 1 122 ? 75.623 56.188 17.022 1.00 66.97 122 LEU B C 1
ATOM 3884 O O . LEU B 1 122 ? 76.449 55.311 17.298 1.00 67.55 122 LEU B O 1
ATOM 3889 N N . THR B 1 123 ? 75.554 57.383 17.645 1.00 68.57 123 THR B N 1
ATOM 3890 C CA . THR B 1 123 ? 76.404 57.711 18.799 1.00 70.15 123 THR B CA 1
ATOM 3891 C C . THR B 1 123 ? 76.137 56.675 19.860 1.00 69.71 123 THR B C 1
ATOM 3892 O O . THR B 1 123 ? 77.064 56.098 20.423 1.00 70.26 123 THR B O 1
ATOM 3896 N N . ARG B 1 124 ? 74.856 56.395 20.079 1.00 69.03 124 ARG B N 1
ATOM 3897 C CA . ARG B 1 124 ? 74.446 55.386 21.038 1.00 68.62 124 ARG B CA 1
ATOM 3898 C C . ARG B 1 124 ? 75.060 54.022 20.736 1.00 67.75 124 ARG B C 1
ATOM 3899 O O . ARG B 1 124 ? 75.621 53.390 21.622 1.00 67.10 124 ARG B O 1
ATOM 3907 N N . TYR B 1 125 ? 74.963 53.582 19.485 1.00 67.54 125 TYR B N 1
ATOM 3908 C CA . TYR B 1 125 ? 75.627 52.346 19.072 1.00 67.44 125 TYR B CA 1
ATOM 3909 C C . TYR B 1 125 ? 77.106 52.390 19.368 1.00 68.89 125 TYR B C 1
ATOM 3910 O O . TYR B 1 125 ? 77.674 51.437 19.894 1.00 68.37 125 TYR B O 1
ATOM 3919 N N . ASN B 1 126 ? 77.712 53.509 18.986 1.00 70.91 126 ASN B N 1
ATOM 3920 C CA . ASN B 1 126 ? 79.149 53.667 18.980 1.00 73.12 126 ASN B CA 1
ATOM 3921 C C . ASN B 1 126 ? 79.738 53.668 20.382 1.00 73.86 126 ASN B C 1
ATOM 3922 O O . ASN B 1 126 ? 80.872 53.250 20.574 1.00 73.94 126 ASN B O 1
ATOM 3927 N N . ALA B 1 127 ? 78.952 54.146 21.346 1.00 74.61 127 ALA B N 1
ATOM 3928 C CA . ALA B 1 127 ? 79.307 54.063 22.761 1.00 76.04 127 ALA B CA 1
ATOM 3929 C C . ALA B 1 127 ? 79.183 52.639 23.326 1.00 76.58 127 ALA B C 1
ATOM 3930 O O . ALA B 1 127 ? 79.799 52.330 24.335 1.00 76.99 127 ALA B O 1
ATOM 3932 N N . ARG B 1 128 ? 78.398 51.780 22.678 1.00 77.13 128 ARG B N 1
ATOM 3933 C CA . ARG B 1 128 ? 78.253 50.385 23.106 1.00 78.12 128 ARG B CA 1
ATOM 3934 C C . ARG B 1 128 ? 79.096 49.383 22.325 1.00 79.48 128 ARG B C 1
ATOM 3935 O O . ARG B 1 128 ? 79.305 48.275 22.803 1.00 79.62 128 ARG B O 1
ATOM 3943 N N . ARG B 1 129 ? 79.556 49.741 21.125 1.00 81.15 129 ARG B N 1
ATOM 3944 C CA . ARG B 1 129 ? 80.274 48.790 20.274 1.00 83.07 129 ARG B CA 1
ATOM 3945 C C . ARG B 1 129 ? 81.250 47.838 21.004 1.00 84.49 129 ARG B C 1
ATOM 3946 O O . ARG B 1 129 ? 81.180 46.627 20.754 1.00 84.70 129 ARG B O 1
ATOM 3954 N N . GLN B 1 130 ? 82.137 48.356 21.879 1.00 86.33 130 GLN B N 1
ATOM 3955 C CA . GLN B 1 130 ? 83.124 47.501 22.629 1.00 87.85 130 GLN B CA 1
ATOM 3956 C C . GLN B 1 130 ? 82.488 46.531 23.618 1.00 87.18 130 GLN B C 1
ATOM 3957 O O . GLN B 1 130 ? 82.813 45.338 23.611 1.00 87.43 130 GLN B O 1
ATOM 3963 N N . ASP B 1 131 ? 81.607 47.047 24.473 1.00 86.54 131 ASP B N 1
ATOM 3964 C CA . ASP B 1 131 ? 80.924 46.222 25.460 1.00 86.09 131 ASP B CA 1
ATOM 3965 C C . ASP B 1 131 ? 80.129 45.059 24.823 1.00 85.27 131 ASP B C 1
ATOM 3966 O O . ASP B 1 131 ? 79.798 44.077 25.512 1.00 85.38 131 ASP B O 1
ATOM 3968 N N . LEU B 1 132 ? 79.847 45.157 23.518 1.00 83.94 132 LEU B N 1
ATOM 3969 C CA . LEU B 1 132 ? 79.077 44.120 22.809 1.00 82.92 132 LEU B CA 1
ATOM 3970 C C . LEU B 1 132 ? 79.899 42.888 22.500 1.00 82.23 132 LEU B C 1
ATOM 3971 O O . LEU B 1 132 ? 81.095 43.010 22.226 1.00 82.18 132 LEU B O 1
ATOM 3976 N N . PRO B 1 133 ? 79.243 41.702 22.525 1.00 81.46 133 PRO B N 1
ATOM 3977 C CA . PRO B 1 133 ? 79.896 40.410 22.252 1.00 81.18 133 PRO B CA 1
ATOM 3978 C C . PRO B 1 133 ? 80.504 40.387 20.862 1.00 80.74 133 PRO B C 1
ATOM 3979 O O . PRO B 1 133 ? 79.968 41.007 19.952 1.00 80.33 133 PRO B O 1
ATOM 3983 N N . ARG B 1 134 ? 81.623 39.693 20.706 1.00 80.98 134 ARG B N 1
ATOM 3984 C CA . ARG B 1 134 ? 82.323 39.671 19.433 1.00 81.50 134 ARG B CA 1
ATOM 3985 C C . ARG B 1 134 ? 81.407 39.104 18.332 1.00 80.30 134 ARG B C 1
ATOM 3986 O O . ARG B 1 134 ? 80.559 38.228 18.583 1.00 79.35 134 ARG B O 1
ATOM 3994 N N . GLN B 1 135 ? 81.534 39.671 17.135 1.00 79.44 135 GLN B N 1
ATOM 3995 C CA . GLN B 1 135 ? 80.925 39.092 15.953 1.00 78.41 135 GLN B CA 1
ATOM 3996 C C . GLN B 1 135 ? 81.871 38.023 15.396 1.00 79.28 135 GLN B C 1
ATOM 3997 O O . GLN B 1 135 ? 83.053 38.285 15.110 1.00 79.85 135 GLN B O 1
ATOM 4003 N N . ILE B 1 136 ? 81.351 36.806 15.284 1.00 79.43 136 ILE B N 1
ATOM 4004 C CA . ILE B 1 136 ? 82.075 35.702 14.662 1.00 80.41 136 ILE B CA 1
ATOM 4005 C C . ILE B 1 136 ? 81.177 35.092 13.599 1.00 79.87 136 ILE B C 1
ATOM 4006 O O . ILE B 1 136 ? 79.941 35.165 13.693 1.00 79.62 136 ILE B O 1
ATOM 4011 N N . GLU B 1 137 ? 81.791 34.483 12.595 1.00 79.89 137 GLU B N 1
ATOM 4012 C CA . GLU B 1 137 ? 81.029 33.828 11.540 1.00 79.16 137 GLU B CA 1
ATOM 4013 C C . GLU B 1 137 ? 80.805 32.369 11.906 1.00 78.40 137 GLU B C 1
ATOM 4014 O O . GLU B 1 137 ? 81.601 31.506 11.532 1.00 79.02 137 GLU B O 1
ATOM 4020 N N . VAL B 1 138 ? 79.730 32.108 12.646 1.00 76.98 138 VAL B N 1
ATOM 4021 C CA . VAL B 1 138 ? 79.343 30.746 13.069 1.00 76.41 138 VAL B CA 1
ATOM 4022 C C . VAL B 1 138 ? 79.070 29.783 11.893 1.00 76.02 138 VAL B C 1
ATOM 4023 O O . VAL B 1 138 ? 78.149 30.004 11.108 1.00 75.56 138 VAL B O 1
ATOM 4027 N N . ALA B 1 139 ? 79.865 28.712 11.796 1.00 76.34 139 ALA B N 1
ATOM 4028 C CA . ALA B 1 139 ? 79.798 27.753 10.665 1.00 76.12 139 ALA B CA 1
ATOM 4029 C C . ALA B 1 139 ? 78.652 26.731 10.777 1.00 75.08 139 ALA B C 1
ATOM 4030 O O . ALA B 1 139 ? 78.430 25.913 9.868 1.00 75.19 139 ALA B O 1
ATOM 4032 N N . GLU B 1 140 ? 77.937 26.816 11.899 1.00 73.82 140 GLU B N 1
ATOM 4033 C CA . GLU B 1 140 ? 76.876 25.888 12.315 1.00 72.71 140 GLU B CA 1
ATOM 4034 C C . GLU B 1 140 ? 75.521 26.274 11.753 1.00 70.87 140 GLU B C 1
ATOM 4035 O O . GLU B 1 140 ? 74.556 25.508 11.829 1.00 70.61 140 GLU B O 1
ATOM 4041 N N . LEU B 1 141 ? 75.444 27.474 11.204 1.00 68.51 141 LEU B N 1
ATOM 4042 C CA . LEU B 1 141 ? 74.252 27.873 10.536 1.00 65.94 141 LEU B CA 1
ATOM 4043 C C . LEU B 1 141 ? 74.410 27.460 9.084 1.00 64.31 141 LEU B C 1
ATOM 4044 O O . LEU B 1 141 ? 75.000 28.180 8.289 1.00 65.22 141 LEU B O 1
ATOM 4049 N N . PRO B 1 142 ? 73.885 26.290 8.732 1.00 61.95 142 PRO B N 1
ATOM 4050 C CA . PRO B 1 142 ? 73.916 25.824 7.362 1.00 60.50 142 PRO B CA 1
ATOM 4051 C C . PRO B 1 142 ? 73.379 26.860 6.378 1.00 58.68 142 PRO B C 1
ATOM 4052 O O . PRO B 1 142 ? 72.353 27.460 6.604 1.00 57.52 142 PRO B O 1
ATOM 4056 N N . SER B 1 143 ? 74.088 27.051 5.287 1.00 57.99 143 SER B N 1
ATOM 4057 C CA . SER B 1 143 ? 73.641 27.884 4.200 1.00 57.10 143 SER B CA 1
ATOM 4058 C C . SER B 1 143 ? 72.414 27.347 3.467 1.00 56.75 143 SER B C 1
ATOM 4059 O O . SER B 1 143 ? 72.120 26.171 3.500 1.00 55.47 143 SER B O 1
ATOM 4062 N N . VAL B 1 144 ? 71.762 28.251 2.740 1.00 57.12 144 VAL B N 1
ATOM 4063 C CA . VAL B 1 144 ? 70.662 27.952 1.845 1.00 57.57 144 VAL B CA 1
ATOM 4064 C C . VAL B 1 144 ? 71.007 26.807 0.889 1.00 58.62 144 VAL B C 1
ATOM 4065 O O . VAL B 1 144 ? 70.328 25.775 0.873 1.00 58.63 144 VAL B O 1
ATOM 4069 N N . ALA B 1 145 ? 72.061 26.995 0.097 1.00 59.20 145 ALA B N 1
ATOM 4070 C CA . ALA B 1 145 ? 72.582 25.924 -0.747 1.00 59.43 145 ALA B CA 1
ATOM 4071 C C . ALA B 1 145 ? 72.707 24.665 0.091 1.00 59.72 145 ALA B C 1
ATOM 4072 O O . ALA B 1 145 ? 72.156 23.614 -0.307 1.00 61.29 145 ALA B O 1
ATOM 4074 N N . ASP B 1 146 ? 73.376 24.754 1.246 1.00 58.68 146 ASP B N 1
ATOM 4075 C CA . ASP B 1 146 ? 73.640 23.549 2.032 1.00 58.73 146 ASP B CA 1
ATOM 4076 C C . ASP B 1 146 ? 72.328 22.917 2.526 1.00 58.55 146 ASP B C 1
ATOM 4077 O O . ASP B 1 146 ? 72.186 21.696 2.550 1.00 59.29 146 ASP B O 1
ATOM 4082 N N . VAL B 1 147 ? 71.357 23.749 2.884 1.00 57.63 147 VAL B N 1
ATOM 4083 C CA . VAL B 1 147 ? 70.055 23.234 3.244 1.00 57.19 147 VAL B CA 1
ATOM 4084 C C . VAL B 1 147 ? 69.449 22.543 2.033 1.00 58.52 147 VAL B C 1
ATOM 4085 O O . VAL B 1 147 ? 68.912 21.452 2.170 1.00 58.05 147 VAL B O 1
ATOM 4089 N N . VAL B 1 148 ? 69.563 23.184 0.857 1.00 59.75 148 VAL B N 1
ATOM 4090 C CA . VAL B 1 148 ? 68.958 22.712 -0.393 1.00 60.85 148 VAL B CA 1
ATOM 4091 C C . VAL B 1 148 ? 69.477 21.333 -0.834 1.00 62.21 148 VAL B C 1
ATOM 4092 O O . VAL B 1 148 ? 68.729 20.540 -1.440 1.00 62.46 148 VAL B O 1
ATOM 4096 N N . ARG B 1 149 ? 70.734 21.035 -0.523 1.00 62.85 149 ARG B N 1
ATOM 4097 C CA . ARG B 1 149 ? 71.250 19.720 -0.875 1.00 64.25 149 ARG B CA 1
ATOM 4098 C C . ARG B 1 149 ? 70.834 18.664 0.121 1.00 63.36 149 ARG B C 1
ATOM 4099 O O . ARG B 1 149 ? 70.491 17.558 -0.288 1.00 64.30 149 ARG B O 1
ATOM 4107 N N . GLY B 1 150 ? 70.868 18.979 1.414 1.00 62.35 150 GLY B N 1
ATOM 4108 C CA . GLY B 1 150 ? 70.383 18.027 2.437 1.00 61.63 150 GLY B CA 1
ATOM 4109 C C . GLY B 1 150 ? 69.001 17.515 2.061 1.00 61.42 150 GLY B C 1
ATOM 4110 O O . GLY B 1 150 ? 68.739 16.319 2.012 1.00 61.75 150 GLY B O 1
ATOM 4111 N N . LEU B 1 151 ? 68.134 18.452 1.719 1.00 61.14 151 LEU B N 1
ATOM 4112 C CA . LEU B 1 151 ? 66.779 18.182 1.297 1.00 61.47 151 LEU B CA 1
ATOM 4113 C C . LEU B 1 151 ? 66.660 17.399 -0.021 1.00 62.59 151 LEU B C 1
ATOM 4114 O O . LEU B 1 151 ? 65.581 16.958 -0.383 1.00 63.37 151 LEU B O 1
ATOM 4119 N N . ASP B 1 152 ? 67.775 17.218 -0.708 1.00 63.52 152 ASP B N 1
ATOM 4120 C CA . ASP B 1 152 ? 67.828 16.534 -1.979 1.00 64.79 152 ASP B CA 1
ATOM 4121 C C . ASP B 1 152 ? 68.563 15.186 -1.788 1.00 64.58 152 ASP B C 1
ATOM 4122 O O . ASP B 1 152 ? 68.586 14.341 -2.683 1.00 65.45 152 ASP B O 1
ATOM 4127 N N . ASN B 1 153 ? 69.144 14.989 -0.611 1.00 62.98 153 ASN B N 1
ATOM 4128 C CA . ASN B 1 153 ? 69.901 13.788 -0.294 1.00 62.41 153 ASN B CA 1
ATOM 4129 C C . ASN B 1 153 ? 69.308 12.907 0.879 1.00 61.75 153 ASN B C 1
ATOM 4130 O O . ASN B 1 153 ? 70.032 12.173 1.606 1.00 61.25 153 ASN B O 1
ATOM 4135 N N . GLY B 1 154 ? 67.991 13.015 1.065 1.00 60.02 154 GLY B N 1
ATOM 4136 C CA . GLY B 1 154 ? 67.258 12.219 2.048 1.00 59.13 154 GLY B CA 1
ATOM 4137 C C . GLY B 1 154 ? 67.795 12.195 3.466 1.00 58.18 154 GLY B C 1
ATOM 4138 O O . GLY B 1 154 ? 67.823 11.151 4.087 1.00 58.18 154 GLY B O 1
ATOM 4139 N N . GLU B 1 155 ? 68.216 13.334 4.005 1.00 57.75 155 GLU B N 1
ATOM 4140 C CA . GLU B 1 155 ? 68.873 13.302 5.332 1.00 56.63 155 GLU B CA 1
ATOM 4141 C C . GLU B 1 155 ? 68.038 13.950 6.439 1.00 55.38 155 GLU B C 1
ATOM 4142 O O . GLU B 1 155 ? 68.481 14.052 7.595 1.00 53.74 155 GLU B O 1
ATOM 4148 N N . PHE B 1 156 ? 66.808 14.316 6.065 1.00 54.33 156 PHE B N 1
ATOM 4149 C CA . PHE B 1 156 ? 65.792 14.736 7.018 1.00 54.08 156 PHE B CA 1
ATOM 4150 C C . PHE B 1 156 ? 64.894 13.593 7.563 1.00 53.66 156 PHE B C 1
ATOM 4151 O O . PHE B 1 156 ? 64.172 12.971 6.815 1.00 55.13 156 PHE B O 1
ATOM 4159 N N . GLU B 1 157 ? 64.946 13.331 8.867 1.00 52.36 157 GLU B N 1
ATOM 4160 C CA . GLU B 1 157 ? 64.179 12.257 9.485 1.00 51.38 157 GLU B CA 1
ATOM 4161 C C . GLU B 1 157 ? 63.014 12.758 10.360 1.00 50.20 157 GLU B C 1
ATOM 4162 O O . GLU B 1 157 ? 63.104 13.800 11.011 1.00 49.45 157 GLU B O 1
ATOM 4168 N N . ALA B 1 158 ? 61.915 12.018 10.376 1.00 49.22 158 ALA B N 1
ATOM 4169 C CA . ALA B 1 158 ? 60.818 12.339 11.255 1.00 48.37 158 ALA B CA 1
ATOM 4170 C C . ALA B 1 158 ? 61.147 11.897 12.687 1.00 48.37 158 ALA B C 1
ATOM 4171 O O . ALA B 1 158 ? 61.695 10.821 12.891 1.00 49.43 158 ALA B O 1
ATOM 4173 N N . TYR B 1 159 ? 60.865 12.748 13.671 1.00 46.83 159 TYR B N 1
ATOM 4174 C CA . TYR B 1 159 ? 60.915 12.325 15.070 1.00 45.27 159 TYR B CA 1
ATOM 4175 C C . TYR B 1 159 ? 59.528 12.448 15.617 1.00 44.04 159 TYR B C 1
ATOM 4176 O O . TYR B 1 159 ? 58.678 13.115 15.032 1.00 43.70 159 TYR B O 1
ATOM 4185 N N . TYR B 1 160 ? 59.288 11.815 16.747 1.00 43.24 160 TYR B N 1
ATOM 4186 C CA . TYR B 1 160 ? 57.952 11.747 17.256 1.00 42.32 160 TYR B CA 1
ATOM 4187 C C . TYR B 1 160 ? 57.971 12.143 18.691 1.00 42.31 160 TYR B C 1
ATOM 4188 O O . TYR B 1 160 ? 58.755 11.624 19.500 1.00 43.00 160 TYR B O 1
ATOM 4197 N N . GLN B 1 161 ? 57.120 13.083 19.028 1.00 41.95 161 GLN B N 1
ATOM 4198 C CA . GLN B 1 161 ? 56.990 13.412 20.432 1.00 42.71 161 GLN B CA 1
ATOM 4199 C C . GLN B 1 161 ? 55.585 13.111 20.931 1.00 43.04 161 GLN B C 1
ATOM 4200 O O . GLN B 1 161 ? 54.595 13.595 20.339 1.00 43.36 161 GLN B O 1
ATOM 4206 N N . PRO B 1 162 ? 55.485 12.286 21.996 1.00 43.03 162 PRO B N 1
ATOM 4207 C CA . PRO B 1 162 ? 54.225 11.857 22.584 1.00 42.61 162 PRO B CA 1
ATOM 4208 C C . PRO B 1 162 ? 53.491 13.027 23.187 1.00 42.73 162 PRO B C 1
ATOM 4209 O O . PRO B 1 162 ? 54.115 13.974 23.685 1.00 42.19 162 PRO B O 1
ATOM 4213 N N . LYS B 1 163 ? 52.172 12.982 23.097 1.00 42.59 163 LYS B N 1
ATOM 4214 C CA . LYS B 1 163 ? 51.341 13.905 23.834 1.00 42.75 163 LYS B CA 1
ATOM 4215 C C . LYS B 1 163 ? 50.700 12.976 24.840 1.00 43.50 163 LYS B C 1
ATOM 4216 O O . LYS B 1 163 ? 50.196 11.912 24.460 1.00 43.78 163 LYS B O 1
ATOM 4222 N N . VAL B 1 164 ? 50.720 13.364 26.105 1.00 43.84 164 VAL B N 1
ATOM 4223 C CA . VAL B 1 164 ? 50.353 12.466 27.170 1.00 46.07 164 VAL B CA 1
ATOM 4224 C C . VAL B 1 164 ? 49.435 13.207 28.105 1.00 47.52 164 VAL B C 1
ATOM 4225 O O . VAL B 1 164 ? 49.441 14.415 28.126 1.00 47.14 164 VAL B O 1
ATOM 4229 N N . ALA B 1 165 ? 48.660 12.465 28.891 1.00 50.72 165 ALA B N 1
ATOM 4230 C CA . ALA B 1 165 ? 47.850 13.020 29.991 1.00 52.77 165 ALA B CA 1
ATOM 4231 C C . ALA B 1 165 ? 48.774 13.515 31.071 1.00 54.60 165 ALA B C 1
ATOM 4232 O O . ALA B 1 165 ? 49.786 12.870 31.340 1.00 54.13 165 ALA B O 1
ATOM 4234 N N . LEU B 1 166 ? 48.443 14.657 31.683 1.00 57.02 166 LEU B N 1
ATOM 4235 C CA . LEU B 1 166 ? 49.313 15.235 32.725 1.00 59.38 166 LEU B CA 1
ATOM 4236 C C . LEU B 1 166 ? 49.332 14.445 34.056 1.00 61.69 166 LEU B C 1
ATOM 4237 O O . LEU B 1 166 ? 50.383 14.364 34.706 1.00 61.68 166 LEU B O 1
ATOM 4242 N N . ASP B 1 167 ? 48.196 13.886 34.477 1.00 63.84 167 ASP B N 1
ATOM 4243 C CA . ASP B 1 167 ? 48.285 12.924 35.561 1.00 67.75 167 ASP B CA 1
ATOM 4244 C C . ASP B 1 167 ? 48.482 11.512 35.007 1.00 68.46 167 ASP B C 1
ATOM 4245 O O . ASP B 1 167 ? 47.565 10.877 34.450 1.00 69.05 167 ASP B O 1
ATOM 4250 N N . GLY B 1 168 ? 49.709 11.035 35.146 1.00 69.24 168 GLY B N 1
ATOM 4251 C CA . GLY B 1 168 ? 50.040 9.690 34.728 1.00 70.06 168 GLY B CA 1
ATOM 4252 C C . GLY B 1 168 ? 51.160 9.797 33.729 1.00 70.16 168 GLY B C 1
ATOM 4253 O O . GLY B 1 168 ? 52.331 9.511 34.046 1.00 71.50 168 GLY B O 1
ATOM 4254 N N . GLY B 1 169 ? 50.811 10.252 32.530 1.00 68.54 169 GLY B N 1
ATOM 4255 C CA . GLY B 1 169 ? 51.728 10.176 31.410 1.00 66.52 169 GLY B CA 1
ATOM 4256 C C . GLY B 1 169 ? 51.190 9.168 30.432 1.00 65.15 169 GLY B C 1
ATOM 4257 O O . GLY B 1 169 ? 51.927 8.731 29.553 1.00 65.68 169 GLY B O 1
ATOM 4258 N N . GLY B 1 170 ? 49.918 8.780 30.600 1.00 64.11 170 GLY B N 1
ATOM 4259 C CA . GLY B 1 170 ? 49.225 7.917 29.622 1.00 62.89 170 GLY B CA 1
ATOM 4260 C C . GLY B 1 170 ? 49.341 8.504 28.224 1.00 61.04 170 GLY B C 1
ATOM 4261 O O . GLY B 1 170 ? 49.182 9.708 28.058 1.00 60.79 170 GLY B O 1
ATOM 4262 N N . LEU B 1 171 ? 49.650 7.659 27.238 1.00 60.02 171 LEU B N 1
ATOM 4263 C CA . LEU B 1 171 ? 49.850 8.055 25.835 1.00 58.39 171 LEU B CA 1
ATOM 4264 C C . LEU B 1 171 ? 48.545 8.430 25.167 1.00 56.58 171 LEU B C 1
ATOM 4265 O O . LEU B 1 171 ? 47.558 7.763 25.357 1.00 57.31 171 LEU B O 1
ATOM 4270 N N . ILE B 1 172 ? 48.547 9.487 24.368 1.00 54.60 172 ILE B N 1
ATOM 4271 C CA . ILE B 1 172 ? 47.331 9.995 23.700 1.00 51.95 172 ILE B CA 1
ATOM 4272 C C . ILE B 1 172 ? 47.543 10.186 22.193 1.00 50.49 172 ILE B C 1
ATOM 4273 O O . ILE B 1 172 ? 46.644 9.953 21.393 1.00 50.32 172 ILE B O 1
ATOM 4278 N N . GLY B 1 173 ? 48.743 10.610 21.813 1.00 49.00 173 GLY B N 1
ATOM 4279 C CA . GLY B 1 173 ? 49.086 10.862 20.422 1.00 47.32 173 GLY B CA 1
ATOM 4280 C C . GLY B 1 173 ? 50.512 11.341 20.421 1.00 46.12 173 GLY B C 1
ATOM 4281 O O . GLY B 1 173 ? 51.188 11.228 21.452 1.00 46.22 173 GLY B O 1
ATOM 4282 N N . ALA B 1 174 ? 50.966 11.867 19.280 1.00 44.32 174 ALA B N 1
ATOM 4283 C CA . ALA B 1 174 ? 52.313 12.402 19.136 1.00 43.52 174 ALA B CA 1
ATOM 4284 C C . ALA B 1 174 ? 52.355 13.398 17.999 1.00 43.20 174 ALA B C 1
ATOM 4285 O O . ALA B 1 174 ? 51.572 13.307 17.052 1.00 43.53 174 ALA B O 1
ATOM 4287 N N . GLU B 1 175 ? 53.279 14.343 18.106 1.00 42.55 175 GLU B N 1
ATOM 4288 C CA . GLU B 1 175 ? 53.579 15.268 17.024 1.00 42.63 175 GLU B CA 1
ATOM 4289 C C . GLU B 1 175 ? 54.760 14.694 16.251 1.00 41.78 175 GLU B C 1
ATOM 4290 O O . GLU B 1 175 ? 55.633 14.087 16.824 1.00 41.55 175 GLU B O 1
ATOM 4296 N N . VAL B 1 176 ? 54.752 14.845 14.941 1.00 41.32 176 VAL B N 1
ATOM 4297 C CA . VAL B 1 176 ? 55.908 14.472 14.135 1.00 40.91 176 VAL B CA 1
ATOM 4298 C C . VAL B 1 176 ? 56.784 15.715 13.952 1.00 41.29 176 VAL B C 1
ATOM 4299 O O . VAL B 1 176 ? 56.294 16.767 13.592 1.00 41.21 176 VAL B O 1
ATOM 4303 N N . LEU B 1 177 ? 58.066 15.611 14.232 1.00 42.34 177 LEU B N 1
ATOM 4304 C CA . LEU B 1 177 ? 58.951 16.776 14.187 1.00 43.75 177 LEU B CA 1
ATOM 4305 C C . L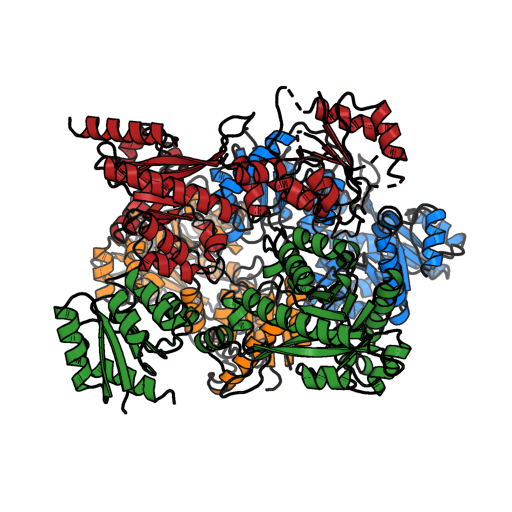EU B 1 177 ? 60.128 16.531 13.249 1.00 44.74 177 LEU B C 1
ATOM 4306 O O . LEU B 1 177 ? 60.675 15.419 13.206 1.00 46.27 177 LEU B O 1
ATOM 4311 N N . ALA B 1 178 ? 60.553 17.579 12.555 1.00 44.80 178 ALA B N 1
ATOM 4312 C CA . ALA B 1 178 ? 61.626 17.490 11.598 1.00 46.03 178 ALA B CA 1
ATOM 4313 C C . ALA B 1 178 ? 62.980 17.521 12.274 1.00 46.97 178 ALA B C 1
ATOM 4314 O O . ALA B 1 178 ? 63.223 18.374 13.118 1.00 48.07 178 ALA B O 1
ATOM 4316 N N . ARG B 1 179 ? 63.846 16.573 11.945 1.00 48.19 179 ARG B N 1
ATOM 4317 C CA . ARG B 1 179 ? 65.256 16.637 12.339 1.00 49.25 179 ARG B CA 1
ATOM 4318 C C . ARG B 1 179 ? 66.143 16.458 11.102 1.00 50.63 179 ARG B C 1
ATOM 4319 O O . ARG B 1 179 ? 65.789 15.745 10.130 1.00 49.69 179 ARG B O 1
ATOM 4327 N N . TRP B 1 180 ? 67.293 17.126 11.139 1.00 52.44 180 TRP B N 1
ATOM 4328 C CA . TRP B 1 180 ? 68.266 17.053 10.056 1.00 55.07 180 TRP B CA 1
ATOM 4329 C C . TRP B 1 180 ? 69.400 16.163 10.467 1.00 56.25 180 TRP B C 1
ATOM 4330 O O . TRP B 1 180 ? 70.118 16.496 11.402 1.00 56.62 180 TRP B O 1
ATOM 4341 N N . ASN B 1 181 ? 69.537 15.023 9.796 1.00 58.05 181 ASN B N 1
ATOM 4342 C CA . ASN B 1 181 ? 70.756 14.219 9.911 1.00 60.16 181 ASN B CA 1
ATOM 4343 C C . ASN B 1 181 ? 71.837 14.906 9.084 1.00 61.17 181 ASN B C 1
ATOM 4344 O O . ASN B 1 181 ? 72.084 14.541 7.937 1.00 62.16 181 ASN B O 1
ATOM 4349 N N . HIS B 1 182 ? 72.450 15.929 9.665 1.00 62.21 182 HIS B N 1
ATOM 4350 C CA . HIS B 1 182 ? 73.504 16.659 8.994 1.00 63.89 182 HIS B CA 1
ATOM 4351 C C . HIS B 1 182 ? 74.757 15.785 8.923 1.00 64.97 182 HIS B C 1
ATOM 4352 O O . HIS B 1 182 ? 75.216 15.256 9.943 1.00 64.96 182 HIS B O 1
ATOM 4359 N N . PRO B 1 183 ? 75.296 15.630 7.701 1.00 66.01 183 PRO B N 1
ATOM 4360 C CA . PRO B 1 183 ? 76.476 14.804 7.432 1.00 66.88 183 PRO B CA 1
ATOM 4361 C C . PRO B 1 183 ? 77.608 15.089 8.402 1.00 67.36 183 PRO B C 1
ATOM 4362 O O . PRO B 1 183 ? 78.214 14.155 8.911 1.00 67.71 183 PRO B O 1
ATOM 4366 N N . HIS B 1 184 ? 77.884 16.353 8.691 1.00 67.57 184 HIS B N 1
ATOM 4367 C CA . HIS B 1 184 ? 79.025 16.630 9.567 1.00 68.72 184 HIS B CA 1
ATOM 4368 C C . HIS B 1 184 ? 78.744 17.454 10.820 1.00 68.10 184 HIS B C 1
ATOM 4369 O O . HIS B 1 184 ? 79.617 17.602 11.671 1.00 68.24 184 HIS B O 1
ATOM 4376 N N . LEU B 1 185 ? 77.517 17.952 10.947 1.00 67.57 185 LEU B N 1
ATOM 4377 C CA . LEU B 1 185 ? 77.129 18.744 12.101 1.00 66.78 185 LEU B CA 1
ATOM 4378 C C . LEU B 1 185 ? 76.341 17.999 13.172 1.00 66.51 185 LEU B C 1
ATOM 4379 O O . LEU B 1 185 ? 76.127 18.532 14.276 1.00 66.65 185 LEU B O 1
ATOM 4384 N N . GLY B 1 186 ? 75.904 16.774 12.850 1.00 66.27 186 GLY B N 1
ATOM 4385 C CA . GLY B 1 186 ? 75.141 15.950 13.788 1.00 64.58 186 GLY B CA 1
ATOM 4386 C C . GLY B 1 186 ? 73.671 15.968 13.445 1.00 63.17 186 GLY B C 1
ATOM 4387 O O . GLY B 1 186 ? 73.330 15.925 12.271 1.00 63.71 186 GLY B O 1
ATOM 4388 N N . VAL B 1 187 ? 72.817 16.035 14.468 1.00 61.60 187 VAL B N 1
ATOM 4389 C CA . VAL B 1 187 ? 71.351 16.070 14.313 1.00 60.23 187 VAL B CA 1
ATOM 4390 C C . VAL B 1 187 ? 70.767 17.442 14.679 1.00 59.05 187 VAL B C 1
ATOM 4391 O O . VAL B 1 187 ? 70.818 17.862 15.843 1.00 58.83 187 VAL B O 1
ATOM 4395 N N . LEU B 1 188 ? 70.162 18.113 13.707 1.00 57.47 188 LEU B N 1
ATOM 4396 C CA . LEU B 1 188 ? 69.764 19.490 13.918 1.00 56.02 188 LEU B CA 1
ATOM 4397 C C . LEU B 1 188 ? 68.250 19.696 14.071 1.00 54.44 188 LEU B C 1
ATOM 4398 O O . LEU B 1 188 ? 67.487 19.113 13.345 1.00 54.98 188 LEU B O 1
ATOM 4403 N N . PRO B 1 189 ? 67.819 20.564 14.993 1.00 52.99 189 PRO B N 1
ATOM 4404 C CA . PRO B 1 189 ? 66.396 20.880 15.060 1.00 52.20 189 PRO B CA 1
ATOM 4405 C C . PRO B 1 189 ? 65.998 21.961 14.057 1.00 51.58 189 PRO B C 1
ATOM 4406 O O . PRO B 1 189 ? 66.850 22.541 13.387 1.00 51.62 189 PRO B O 1
ATOM 4410 N N . PRO B 1 190 ? 64.701 22.275 13.986 1.00 50.87 190 PRO B N 1
ATOM 4411 C CA . PRO B 1 190 ? 64.229 23.218 12.986 1.00 50.66 190 PRO B CA 1
ATOM 4412 C C . PRO B 1 190 ? 64.902 24.589 13.027 1.00 51.53 190 PRO B C 1
ATOM 4413 O O . PRO B 1 190 ? 64.929 25.272 11.982 1.00 52.72 190 PRO B O 1
ATOM 4417 N N . SER B 1 191 ? 65.448 25.002 14.175 1.00 51.37 191 SER B N 1
ATOM 4418 C CA . SER B 1 191 ? 66.151 26.309 14.235 1.00 52.60 191 SER B CA 1
ATOM 4419 C C . SER B 1 191 ? 67.224 26.478 13.126 1.00 53.29 191 SER B C 1
ATOM 4420 O O . SER B 1 191 ? 67.603 27.599 12.757 1.00 53.36 191 SER B O 1
ATOM 4423 N N . HIS B 1 192 ? 67.681 25.345 12.598 1.00 53.15 192 HIS B N 1
ATOM 4424 C CA . HIS B 1 192 ? 68.833 25.301 11.753 1.00 53.00 192 HIS B CA 1
ATOM 4425 C C . HIS B 1 192 ? 68.540 25.024 10.300 1.00 52.29 192 HIS B C 1
ATOM 4426 O O . HIS B 1 192 ? 69.452 24.750 9.538 1.00 52.50 192 HIS B O 1
ATOM 4433 N N . PHE B 1 193 ? 67.269 25.097 9.908 1.00 50.54 193 PHE B N 1
ATOM 4434 C CA . PHE B 1 193 ? 66.931 24.820 8.533 1.00 48.35 193 PHE B CA 1
ATOM 4435 C C . PHE B 1 193 ? 65.558 25.290 8.164 1.00 48.30 193 PHE B C 1
ATOM 4436 O O . PHE B 1 193 ? 65.327 25.582 6.993 1.00 47.66 193 PHE B O 1
ATOM 4444 N N . LEU B 1 194 ? 64.650 25.352 9.144 1.00 48.19 194 LEU B N 1
ATOM 4445 C CA . LEU B 1 194 ? 63.245 25.628 8.837 1.00 48.81 194 LEU B CA 1
ATOM 4446 C C . LEU B 1 194 ? 63.039 26.993 8.233 1.00 49.13 194 LEU B C 1
ATOM 4447 O O . LEU B 1 194 ? 62.335 27.134 7.232 1.00 48.81 194 LEU B O 1
ATOM 4452 N N . TYR B 1 195 ? 63.669 27.994 8.842 1.00 50.26 195 TYR B N 1
ATOM 4453 C CA . TYR B 1 195 ? 63.550 29.371 8.371 1.00 50.60 195 TYR B CA 1
ATOM 4454 C C . TYR B 1 195 ? 64.046 29.501 6.933 1.00 51.16 195 TYR B C 1
ATOM 4455 O O . TYR B 1 195 ? 63.395 30.137 6.113 1.00 51.67 195 TYR B O 1
ATOM 4464 N N . VAL B 1 196 ? 65.191 28.906 6.626 1.00 51.76 196 VAL B N 1
ATOM 4465 C CA . VAL B 1 196 ? 65.665 28.878 5.247 1.00 52.54 196 VAL B CA 1
ATOM 4466 C C . VAL B 1 196 ? 64.637 28.176 4.335 1.00 53.71 196 VAL B C 1
ATOM 4467 O O . VAL B 1 196 ? 64.239 28.727 3.271 1.00 54.87 196 VAL B O 1
ATOM 4471 N N . MET B 1 197 ? 64.180 26.987 4.732 1.00 53.60 197 MET B N 1
ATOM 4472 C CA . MET B 1 197 ? 63.220 26.285 3.894 1.00 54.57 197 MET B CA 1
ATOM 4473 C C . MET B 1 197 ? 61.966 27.136 3.668 1.00 56.21 197 MET B C 1
ATOM 4474 O O . MET B 1 197 ? 61.420 27.145 2.563 1.00 56.41 197 MET B O 1
ATOM 4479 N N . GLU B 1 198 ? 61.502 27.830 4.708 1.00 57.81 198 GLU B N 1
ATOM 4480 C CA . GLU B 1 198 ? 60.317 28.655 4.594 1.00 60.82 198 GLU B CA 1
ATOM 4481 C C . GLU B 1 198 ? 60.616 29.689 3.558 1.00 62.15 198 GLU B C 1
ATOM 4482 O O . GLU B 1 198 ? 59.841 29.869 2.627 1.00 62.97 198 GLU B O 1
ATOM 4488 N N . THR B 1 199 ? 61.755 30.365 3.707 1.00 63.32 199 THR B N 1
ATOM 4489 C CA . THR B 1 199 ? 62.066 31.492 2.822 1.00 64.22 199 THR B CA 1
ATOM 4490 C C . THR B 1 199 ? 62.365 31.080 1.374 1.00 65.07 199 THR B C 1
ATOM 4491 O O . THR B 1 199 ? 62.057 31.824 0.453 1.00 65.81 199 THR B O 1
ATOM 4495 N N . TYR B 1 200 ? 62.913 29.895 1.145 1.00 65.95 200 TYR B N 1
ATOM 4496 C CA . TYR B 1 200 ? 63.065 29.468 -0.254 1.00 67.15 200 TYR B CA 1
ATOM 4497 C C . TYR B 1 200 ? 61.994 28.530 -0.828 1.00 67.10 200 TYR B C 1
ATOM 4498 O O . TYR B 1 200 ? 62.221 27.895 -1.850 1.00 67.65 200 TYR B O 1
ATOM 4507 N N . ASN B 1 201 ? 60.826 28.451 -0.188 1.00 66.37 201 ASN B N 1
ATOM 4508 C CA . ASN B 1 201 ? 59.736 27.587 -0.678 1.00 66.53 201 ASN B CA 1
ATOM 4509 C C . ASN B 1 201 ? 60.118 26.107 -0.874 1.00 65.52 201 ASN B C 1
ATOM 4510 O O . ASN B 1 201 ? 59.816 25.482 -1.883 1.00 65.83 201 ASN B O 1
ATOM 4515 N N . LEU B 1 202 ? 60.772 25.585 0.157 1.00 63.67 202 LEU B N 1
ATOM 4516 C CA . LEU B 1 202 ? 61.211 24.220 0.249 1.00 62.16 202 LEU B CA 1
ATOM 4517 C C . LEU B 1 202 ? 60.463 23.449 1.340 1.00 60.95 202 LEU B C 1
ATOM 4518 O O . LEU B 1 202 ? 60.815 22.321 1.657 1.00 61.54 202 LEU B O 1
ATOM 4523 N N . VAL B 1 203 ? 59.451 24.053 1.939 1.00 59.08 203 VAL B N 1
ATOM 4524 C CA . VAL B 1 203 ? 58.788 23.400 3.049 1.00 57.20 203 VAL B CA 1
ATOM 4525 C C . VAL B 1 203 ? 57.930 22.294 2.493 1.00 56.97 203 VAL B C 1
ATOM 4526 O O . VAL B 1 203 ? 57.930 21.187 3.004 1.00 56.35 203 VAL B O 1
ATOM 4530 N N . ASP B 1 204 ? 57.215 22.608 1.416 1.00 57.55 204 ASP B N 1
ATOM 4531 C CA . ASP B 1 204 ? 56.372 21.624 0.772 1.00 57.45 204 ASP B CA 1
ATOM 4532 C C . ASP B 1 204 ? 57.209 20.363 0.504 1.00 56.54 204 ASP B C 1
ATOM 4533 O O . ASP B 1 204 ? 56.763 19.252 0.768 1.00 57.02 204 ASP B O 1
ATOM 4538 N N . LYS B 1 205 ? 58.445 20.541 0.055 1.00 55.31 205 LYS B N 1
ATOM 4539 C CA . LYS B 1 205 ? 59.326 19.391 -0.182 1.00 54.22 205 LYS B CA 1
ATOM 4540 C C . LYS B 1 205 ? 59.620 18.630 1.114 1.00 51.77 205 LYS B C 1
ATOM 4541 O O . LYS B 1 205 ? 59.541 17.407 1.146 1.00 52.33 205 LYS B O 1
ATOM 4547 N N . LEU B 1 206 ? 59.921 19.335 2.190 1.00 48.47 206 LEU B N 1
ATOM 4548 C CA . LEU B 1 206 ? 60.147 18.626 3.436 1.00 46.45 206 LEU B CA 1
ATOM 4549 C C . LEU B 1 206 ? 58.892 17.884 3.939 1.00 45.33 206 LEU B C 1
ATOM 4550 O O . LEU B 1 206 ? 58.970 16.778 4.462 1.00 45.97 206 LEU B O 1
ATOM 4555 N N . PHE B 1 207 ? 57.734 18.484 3.778 1.00 43.52 207 PHE B N 1
ATOM 4556 C CA . PHE B 1 207 ? 56.546 17.906 4.335 1.00 42.71 207 PHE B CA 1
ATOM 4557 C C . PHE B 1 207 ? 56.290 16.534 3.677 1.00 44.36 207 PHE B C 1
ATOM 4558 O O . PHE B 1 207 ? 55.993 15.569 4.361 1.00 44.96 207 PHE B O 1
ATOM 4566 N N . TRP B 1 208 ? 56.473 16.425 2.362 1.00 45.69 208 TRP B N 1
ATOM 4567 C CA . TRP B 1 208 ? 56.138 15.184 1.683 1.00 46.29 208 TRP B CA 1
ATOM 4568 C C . TRP B 1 208 ? 57.115 14.088 2.058 1.00 46.42 208 TRP B C 1
ATOM 4569 O O . TRP B 1 208 ? 56.729 12.914 2.134 1.00 46.99 208 TRP B O 1
ATOM 4580 N N . GLN B 1 209 ? 58.345 14.461 2.377 1.00 46.17 209 GLN B N 1
ATOM 4581 C CA . GLN B 1 209 ? 59.290 13.461 2.827 1.00 47.04 209 GLN B CA 1
ATOM 4582 C C . GLN B 1 209 ? 58.873 12.967 4.206 1.00 47.76 209 GLN B C 1
ATOM 4583 O O . GLN B 1 209 ? 58.823 11.769 4.457 1.00 49.89 209 GLN B O 1
ATOM 4589 N N . LEU B 1 210 ? 58.505 13.873 5.097 1.00 47.34 210 LEU B N 1
ATOM 4590 C CA . LEU B 1 210 ? 58.244 13.487 6.480 1.00 46.67 210 LEU B CA 1
ATOM 4591 C C . LEU B 1 210 ? 56.871 12.847 6.658 1.00 46.67 210 LEU B C 1
ATOM 4592 O O . LEU B 1 210 ? 56.683 11.926 7.486 1.00 46.57 210 LEU B O 1
ATOM 4597 N N . PHE B 1 211 ? 55.914 13.345 5.880 1.00 45.39 211 PHE B N 1
ATOM 4598 C CA . PHE B 1 211 ? 54.562 12.866 5.958 1.00 44.70 211 PHE B CA 1
ATOM 4599 C C . PHE B 1 211 ? 54.489 11.370 5.622 1.00 45.79 211 PHE B C 1
ATOM 4600 O O . PHE B 1 211 ? 53.792 10.616 6.290 1.00 46.64 211 PHE B O 1
ATOM 4608 N N . SER B 1 212 ? 55.219 10.923 4.608 1.00 46.34 212 SER B N 1
ATOM 4609 C CA . SER B 1 212 ? 55.209 9.510 4.307 1.00 47.41 212 SER B CA 1
ATOM 4610 C C . SER B 1 212 ? 56.060 8.671 5.286 1.00 47.26 212 SER B C 1
ATOM 4611 O O . SER B 1 212 ? 55.680 7.541 5.588 1.00 47.52 212 SER B O 1
ATOM 4614 N N . GLN B 1 213 ? 57.170 9.199 5.818 1.00 46.41 213 GLN B N 1
ATOM 4615 C CA . GLN B 1 213 ? 57.851 8.462 6.891 1.00 45.69 213 GLN B CA 1
ATOM 4616 C C . GLN B 1 213 ? 56.899 8.273 8.054 1.00 44.45 213 GLN B C 1
ATOM 4617 O O . GLN B 1 213 ? 56.850 7.236 8.679 1.00 44.67 213 GLN B O 1
ATOM 4623 N N . GLY B 1 214 ? 56.106 9.290 8.313 1.00 43.53 214 GLY B N 1
ATOM 4624 C CA . GLY B 1 214 ? 55.174 9.257 9.404 1.00 42.45 214 GLY B CA 1
ATOM 4625 C C . GLY B 1 214 ? 54.026 8.305 9.194 1.00 42.38 214 GLY B C 1
ATOM 4626 O O . GLY B 1 214 ? 53.657 7.598 10.120 1.00 43.02 214 GLY B O 1
ATOM 4627 N N . LEU B 1 215 ? 53.446 8.282 7.997 1.00 41.50 215 LEU B N 1
ATOM 4628 C CA . LEU B 1 215 ? 52.389 7.313 7.711 1.00 41.04 215 LEU B CA 1
ATOM 4629 C C . LEU B 1 215 ? 52.889 5.900 7.841 1.00 41.53 215 LEU B C 1
ATOM 4630 O O . LEU B 1 215 ? 52.205 5.032 8.360 1.00 41.77 215 LEU B O 1
ATOM 4635 N N . ALA B 1 216 ? 54.120 5.675 7.427 1.00 42.30 216 ALA B N 1
ATOM 4636 C CA . ALA B 1 216 ? 54.739 4.385 7.656 1.00 42.78 216 ALA B CA 1
ATOM 4637 C C . ALA B 1 216 ? 54.610 4.059 9.129 1.00 42.64 216 ALA B C 1
ATOM 4638 O O . ALA B 1 216 ? 54.092 3.010 9.480 1.00 43.77 216 ALA B O 1
ATOM 4640 N N . THR B 1 217 ? 55.053 4.964 9.992 1.00 42.26 217 THR B N 1
ATOM 4641 C CA . THR B 1 217 ? 55.023 4.735 11.430 1.00 41.93 217 THR B CA 1
ATOM 4642 C C . THR B 1 217 ? 53.586 4.543 11.935 1.00 42.53 217 THR B C 1
ATOM 4643 O O . THR B 1 217 ? 53.330 3.641 12.704 1.00 42.62 217 THR B O 1
ATOM 4647 N N . ARG B 1 218 ? 52.656 5.383 11.495 1.00 43.39 218 ARG B N 1
ATOM 4648 C CA . ARG B 1 218 ? 51.237 5.274 11.888 1.00 45.34 218 ARG B CA 1
ATOM 4649 C C . ARG B 1 218 ? 50.654 3.887 11.518 1.00 46.57 218 ARG B C 1
ATOM 4650 O O . ARG B 1 218 ? 49.795 3.338 12.210 1.00 46.35 218 ARG B O 1
ATOM 4658 N N . ARG B 1 219 ? 51.124 3.364 10.395 1.00 48.28 219 ARG B N 1
ATOM 4659 C CA . ARG B 1 219 ? 50.734 2.069 9.899 1.00 49.77 219 ARG B CA 1
ATOM 4660 C C . ARG B 1 219 ? 51.214 1.039 10.921 1.00 50.82 219 ARG B C 1
ATOM 4661 O O . ARG B 1 219 ? 50.409 0.270 11.441 1.00 51.20 219 ARG B O 1
ATOM 4669 N N . LYS B 1 220 ? 52.500 1.077 11.272 1.00 51.33 220 LYS B N 1
ATOM 4670 C CA . LYS B 1 220 ? 53.044 0.165 12.279 1.00 52.21 220 LYS B CA 1
ATOM 4671 C C . LYS B 1 220 ? 52.333 0.174 13.656 1.00 53.11 220 LYS B C 1
ATOM 4672 O O . LYS B 1 220 ? 52.184 -0.883 14.305 1.00 53.82 220 LYS B O 1
ATOM 4678 N N . LEU B 1 221 ? 51.887 1.357 14.083 1.00 53.35 221 LEU B N 1
ATOM 4679 C CA . LEU B 1 221 ? 51.141 1.523 15.324 1.00 53.72 221 LEU B CA 1
ATOM 4680 C C . LEU B 1 221 ? 49.787 0.867 15.227 1.00 54.59 221 LEU B C 1
ATOM 4681 O O . LEU B 1 221 ? 49.325 0.273 16.200 1.00 54.32 221 LEU B O 1
ATOM 4686 N N . ALA B 1 222 ? 49.144 1.014 14.063 1.00 55.76 222 ALA B N 1
ATOM 4687 C CA . ALA B 1 222 ? 47.816 0.451 13.838 1.00 57.77 222 ALA B CA 1
ATOM 4688 C C . ALA B 1 222 ? 47.993 -1.025 13.998 1.00 59.57 222 ALA B C 1
ATOM 4689 O O . ALA B 1 222 ? 47.289 -1.683 14.778 1.00 60.03 222 ALA B O 1
ATOM 4691 N N . GLN B 1 223 ? 48.992 -1.537 13.296 1.00 61.06 223 GLN B N 1
ATOM 4692 C CA . GLN B 1 223 ? 49.200 -2.951 13.279 1.00 62.82 223 GLN B CA 1
ATOM 4693 C C . GLN B 1 223 ? 49.414 -3.453 14.688 1.00 63.25 223 GLN B C 1
ATOM 4694 O O . GLN B 1 223 ? 49.027 -4.559 14.995 1.00 63.73 223 GLN B O 1
ATOM 4700 N N . LEU B 1 224 ? 49.957 -2.605 15.556 1.00 64.01 224 LEU B N 1
ATOM 4701 C CA . LEU B 1 224 ? 50.219 -2.975 16.953 1.00 65.14 224 LEU B CA 1
ATOM 4702 C C . LEU B 1 224 ? 49.014 -2.811 17.899 1.00 65.77 224 LEU B C 1
ATOM 4703 O O . LEU B 1 224 ? 49.146 -3.000 19.109 1.00 65.97 224 LEU B O 1
ATOM 4708 N N . GLY B 1 225 ? 47.840 -2.488 17.361 1.00 66.34 225 GLY B N 1
ATOM 4709 C CA . GLY B 1 225 ? 46.680 -2.206 18.214 1.00 67.22 225 GLY B CA 1
ATOM 4710 C C . GLY B 1 225 ? 46.813 -0.885 18.986 1.00 67.63 225 GLY B C 1
ATOM 4711 O O . GLY B 1 225 ? 45.951 -0.550 19.810 1.00 68.13 225 GLY B O 1
ATOM 4712 N N . GLN B 1 226 ? 47.876 -0.125 18.688 1.00 67.56 226 GLN B N 1
ATOM 4713 C CA . GLN B 1 226 ? 48.178 1.182 19.300 1.00 66.56 226 GLN B CA 1
ATOM 4714 C C . GLN B 1 226 ? 47.510 2.387 18.603 1.00 64.91 226 GLN B C 1
ATOM 4715 O O . GLN B 1 226 ? 48.066 2.983 17.677 1.00 64.25 226 GLN B O 1
ATOM 4721 N N . PRO B 1 227 ? 46.316 2.775 19.065 1.00 64.07 227 PRO B N 1
ATOM 4722 C CA . PRO B 1 227 ? 45.597 3.864 18.375 1.00 63.33 227 PRO B CA 1
ATOM 4723 C C . PRO B 1 227 ? 46.191 5.254 18.684 1.00 62.14 227 PRO B C 1
ATOM 4724 O O . PRO B 1 227 ? 45.523 6.120 19.266 1.00 62.74 227 PRO B O 1
ATOM 4728 N N . ILE B 1 228 ? 47.447 5.457 18.319 1.00 60.48 228 ILE B N 1
ATOM 4729 C CA . ILE B 1 228 ? 48.099 6.727 18.554 1.00 57.95 228 ILE B CA 1
ATOM 4730 C C . ILE B 1 228 ? 48.006 7.518 17.246 1.00 56.16 228 ILE B C 1
ATOM 4731 O O . ILE B 1 228 ? 48.559 7.105 16.237 1.00 55.77 228 ILE B O 1
ATOM 4736 N N . ASN B 1 229 ? 47.294 8.641 17.248 1.00 53.97 229 ASN B N 1
ATOM 4737 C CA . ASN B 1 229 ? 47.264 9.490 16.062 1.00 52.28 229 ASN B CA 1
ATOM 4738 C C . ASN B 1 229 ? 48.512 10.335 15.965 1.00 50.50 229 ASN B C 1
ATOM 4739 O O . ASN B 1 229 ? 49.044 10.771 17.000 1.00 50.59 229 ASN B O 1
ATOM 4744 N N . LEU B 1 230 ? 49.000 10.544 14.738 1.00 48.17 230 LEU B N 1
ATOM 4745 C CA . LEU B 1 230 ? 50.204 11.352 14.512 1.00 45.69 230 LEU B CA 1
ATOM 4746 C C . LEU B 1 230 ? 49.862 12.688 13.843 1.00 44.27 230 LEU B C 1
ATOM 4747 O O . LEU B 1 230 ? 49.029 12.738 12.955 1.00 44.58 230 LEU B O 1
ATOM 4752 N N . ALA B 1 231 ? 50.498 13.769 14.289 1.00 42.06 231 ALA B N 1
ATOM 4753 C CA . ALA B 1 231 ? 50.102 15.105 13.888 1.00 40.43 231 ALA B CA 1
ATOM 4754 C C . ALA B 1 231 ? 51.270 15.708 13.150 1.00 40.56 231 ALA B C 1
ATOM 4755 O O . ALA B 1 231 ? 52.412 15.572 13.627 1.00 41.82 231 ALA B O 1
ATOM 4757 N N . PHE B 1 232 ? 51.005 16.354 12.013 1.00 39.79 232 PHE B N 1
ATOM 4758 C CA . PHE B 1 232 ? 52.055 16.924 11.169 1.00 40.39 232 PHE B CA 1
ATOM 4759 C C . PHE B 1 232 ? 51.820 18.414 10.998 1.00 40.42 232 PHE B C 1
ATOM 4760 O O . PHE B 1 232 ? 50.665 18.883 10.842 1.00 40.29 232 PHE B O 1
ATOM 4768 N N . ASN B 1 233 ? 52.925 19.144 11.016 1.00 40.36 233 ASN B N 1
ATOM 4769 C CA . ASN B 1 233 ? 52.873 20.581 10.868 1.00 40.80 233 ASN B CA 1
ATOM 4770 C C . ASN B 1 233 ? 52.717 20.957 9.396 1.00 41.69 233 ASN B C 1
ATOM 4771 O O . ASN B 1 233 ? 53.424 20.463 8.509 1.00 41.37 233 ASN B O 1
ATOM 4776 N N . VAL B 1 234 ? 51.724 21.778 9.140 1.00 42.63 234 VAL B N 1
ATOM 4777 C CA . VAL B 1 234 ? 51.507 22.277 7.812 1.00 45.11 234 VAL B CA 1
ATOM 4778 C C . VAL B 1 234 ? 51.801 23.760 7.865 1.00 46.03 234 VAL B C 1
ATOM 4779 O O . VAL B 1 234 ? 51.157 24.480 8.595 1.00 46.16 234 VAL B O 1
ATOM 4783 N N . HIS B 1 235 ? 52.798 24.179 7.105 1.00 48.14 235 HIS B N 1
ATOM 4784 C CA . HIS B 1 235 ? 53.183 25.558 6.969 1.00 50.40 235 HIS B CA 1
ATOM 4785 C C . HIS B 1 235 ? 52.158 26.242 6.054 1.00 51.50 235 HIS B C 1
ATOM 4786 O O . HIS B 1 235 ? 51.621 25.601 5.128 1.00 51.82 235 HIS B O 1
ATOM 4793 N N . PRO B 1 236 ? 51.845 27.531 6.338 1.00 52.08 236 PRO B N 1
ATOM 4794 C CA . PRO B 1 236 ? 50.815 28.271 5.606 1.00 52.76 236 PRO B CA 1
ATOM 4795 C C . PRO B 1 236 ? 51.044 28.293 4.104 1.00 54.06 236 PRO B C 1
ATOM 4796 O O . PRO B 1 236 ? 50.072 28.171 3.348 1.00 54.44 236 PRO B O 1
ATOM 4800 N N . SER B 1 237 ? 52.299 28.438 3.669 1.00 54.94 237 SER B N 1
ATOM 4801 C CA . SER B 1 237 ? 52.598 28.441 2.230 1.00 56.45 237 SER B CA 1
ATOM 4802 C C . SER B 1 237 ? 52.063 27.220 1.484 1.00 57.29 237 SER B C 1
ATOM 4803 O O . SER B 1 237 ? 51.461 27.338 0.416 1.00 58.19 237 SER B O 1
ATOM 4806 N N . GLN B 1 238 ? 52.258 26.043 2.071 1.00 58.07 238 GLN B N 1
ATOM 4807 C CA . GLN B 1 238 ? 51.754 24.791 1.526 1.00 58.05 238 GLN B CA 1
ATOM 4808 C C . GLN B 1 238 ? 50.278 24.831 1.245 1.00 58.58 238 GLN B C 1
ATOM 4809 O O . GLN B 1 238 ? 49.781 24.034 0.481 1.00 59.03 238 GLN B O 1
ATOM 4815 N N . LEU B 1 239 ? 49.553 25.715 1.907 1.00 59.49 239 LEU B N 1
ATOM 4816 C CA . LEU B 1 239 ? 48.117 25.793 1.678 1.00 61.25 239 LEU B CA 1
ATOM 4817 C C . LEU B 1 239 ? 47.859 26.464 0.338 1.00 62.48 239 LEU B C 1
ATOM 4818 O O . LEU B 1 239 ? 46.733 26.425 -0.175 1.00 62.94 239 LEU B O 1
ATOM 4823 N N . GLY B 1 240 ? 48.918 27.067 -0.217 1.00 63.24 240 GLY B N 1
ATOM 4824 C CA . GLY B 1 240 ? 48.911 27.638 -1.561 1.00 65.19 240 GLY B CA 1
ATOM 4825 C C . GLY B 1 240 ? 48.283 26.729 -2.619 1.00 66.70 240 GLY B C 1
ATOM 4826 O O . GLY B 1 240 ? 47.375 27.170 -3.347 1.00 66.88 240 GLY B O 1
ATOM 4827 N N . SER B 1 241 ? 48.739 25.468 -2.685 1.00 67.06 241 SER B N 1
ATOM 4828 C CA . SER B 1 241 ? 48.279 24.520 -3.713 1.00 68.51 241 SER B CA 1
ATOM 4829 C C . SER B 1 241 ? 46.862 24.025 -3.499 1.00 68.64 241 SER B C 1
ATOM 4830 O O . SER B 1 241 ? 46.534 23.448 -2.459 1.00 67.86 241 SER B O 1
ATOM 4833 N N . ARG B 1 242 ? 46.029 24.240 -4.512 1.00 69.68 242 ARG B N 1
ATOM 4834 C CA . ARG B 1 242 ? 44.634 23.782 -4.484 1.00 70.76 242 ARG B CA 1
ATOM 4835 C C . ARG B 1 242 ? 44.461 22.270 -4.200 1.00 69.76 242 ARG B C 1
ATOM 4836 O O . ARG B 1 242 ? 43.377 21.855 -3.790 1.00 70.04 242 ARG B O 1
ATOM 4844 N N . ALA B 1 243 ? 45.523 21.472 -4.399 1.00 68.22 243 ALA B N 1
ATOM 4845 C CA . ALA B 1 243 ? 45.445 19.998 -4.335 1.00 66.33 243 ALA B CA 1
ATOM 4846 C C . ALA B 1 243 ? 45.996 19.349 -3.051 1.00 63.99 243 ALA B C 1
ATOM 4847 O O . ALA B 1 243 ? 46.025 18.126 -2.935 1.00 64.30 243 ALA B O 1
ATOM 4849 N N . LEU B 1 244 ? 46.429 20.167 -2.104 1.00 60.73 244 LEU B N 1
ATOM 4850 C CA . LEU B 1 244 ? 47.007 19.677 -0.878 1.00 57.53 244 LEU B CA 1
ATOM 4851 C C . LEU B 1 244 ? 46.096 18.654 -0.232 1.00 56.55 244 LEU B C 1
ATOM 4852 O O . LEU B 1 244 ? 46.491 17.515 -0.005 1.00 56.19 244 LEU B O 1
ATOM 4857 N N . ALA B 1 245 ? 44.874 19.047 0.061 1.00 55.28 245 ALA B N 1
ATOM 4858 C CA . ALA B 1 245 ? 43.960 18.108 0.669 1.00 55.05 245 ALA B CA 1
ATOM 4859 C C . ALA B 1 245 ? 43.772 16.818 -0.158 1.00 55.44 245 ALA B C 1
ATOM 4860 O O . ALA B 1 245 ? 43.637 15.725 0.385 1.00 55.82 245 ALA B O 1
ATOM 4862 N N . GLU B 1 246 ? 43.784 16.941 -1.469 1.00 55.95 246 GLU B N 1
ATOM 4863 C CA . GLU B 1 246 ? 43.576 15.794 -2.330 1.00 56.91 246 GLU B CA 1
ATOM 4864 C C . GLU B 1 246 ? 44.847 14.923 -2.354 1.00 55.42 246 GLU B C 1
ATOM 4865 O O . GLU B 1 246 ? 44.777 13.693 -2.409 1.00 55.36 246 GLU B O 1
ATOM 4871 N N . ASN B 1 247 ? 46.006 15.565 -2.294 1.00 53.27 247 ASN B N 1
ATOM 4872 C CA . ASN B 1 247 ? 47.255 14.837 -2.259 1.00 52.28 247 ASN B CA 1
ATOM 4873 C C . ASN B 1 247 ? 47.451 14.096 -0.963 1.00 50.82 247 ASN B C 1
ATOM 4874 O O . ASN B 1 247 ? 47.883 12.962 -0.953 1.00 51.79 247 ASN B O 1
ATOM 4879 N N . ILE B 1 248 ? 47.070 14.740 0.121 1.00 49.15 248 ILE B N 1
ATOM 4880 C CA . ILE B 1 248 ? 47.070 14.141 1.409 1.00 47.12 248 ILE B CA 1
ATOM 4881 C C . ILE B 1 248 ? 46.100 12.953 1.438 1.00 48.04 248 ILE B C 1
ATOM 4882 O O . ILE B 1 248 ? 46.398 11.965 2.105 1.00 47.38 248 ILE B O 1
ATOM 4887 N N . SER B 1 249 ? 44.952 13.030 0.750 1.00 48.33 249 SER B N 1
ATOM 4888 C CA . SER B 1 249 ? 44.002 11.912 0.835 1.00 49.86 249 SER B CA 1
ATOM 4889 C C . SER B 1 249 ? 44.453 10.734 -0.018 1.00 49.41 249 SER B C 1
ATOM 4890 O O . SER B 1 249 ? 44.295 9.572 0.373 1.00 50.18 249 SER B O 1
ATOM 4893 N N . ALA B 1 250 ? 45.052 11.036 -1.151 1.00 48.82 250 ALA B N 1
ATOM 4894 C CA . ALA B 1 250 ? 45.557 9.985 -2.014 1.00 49.62 250 ALA B CA 1
ATOM 4895 C C . ALA B 1 250 ? 46.633 9.239 -1.256 1.00 49.17 250 ALA B C 1
ATOM 4896 O O . ALA B 1 250 ? 46.693 8.029 -1.290 1.00 49.92 250 ALA B O 1
ATOM 4898 N N . LEU B 1 251 ? 47.443 9.969 -0.520 1.00 48.57 251 LEU B N 1
ATOM 4899 C CA . LEU B 1 251 ? 48.522 9.362 0.199 1.00 48.67 251 LEU B CA 1
ATOM 4900 C C . LEU B 1 251 ? 47.996 8.539 1.356 1.00 48.49 251 LEU B C 1
ATOM 4901 O O . LEU B 1 251 ? 48.553 7.459 1.623 1.00 49.36 251 LEU B O 1
ATOM 4906 N N . LEU B 1 252 ? 46.926 9.005 2.026 1.00 46.79 252 LEU B N 1
ATOM 4907 C CA . LEU B 1 252 ? 46.375 8.263 3.160 1.00 45.76 252 LEU B CA 1
ATOM 4908 C C . LEU B 1 252 ? 45.791 6.927 2.680 1.00 47.04 252 LEU B C 1
ATOM 4909 O O . LEU B 1 252 ? 45.985 5.879 3.312 1.00 47.21 252 LEU B O 1
ATOM 4914 N N . THR B 1 253 ? 45.083 6.973 1.547 1.00 47.39 253 THR B N 1
ATOM 4915 C CA . THR B 1 253 ? 44.543 5.792 0.910 1.00 47.09 253 THR B CA 1
ATOM 4916 C C . THR B 1 253 ? 45.714 4.855 0.527 1.00 47.16 253 THR B C 1
ATOM 4917 O O . THR B 1 253 ? 45.672 3.626 0.719 1.00 47.46 253 THR B O 1
ATOM 4921 N N . GLU B 1 254 ? 46.766 5.434 -0.002 1.00 45.66 254 GLU B N 1
ATOM 4922 C CA . GLU B 1 254 ? 47.874 4.620 -0.420 1.00 47.00 254 GLU B CA 1
ATOM 4923 C C . GLU B 1 254 ? 48.475 3.813 0.765 1.00 46.89 254 GLU B C 1
ATOM 4924 O O . GLU B 1 254 ? 48.919 2.682 0.597 1.00 48.74 254 GLU B O 1
ATOM 4930 N N . PHE B 1 255 ? 48.421 4.376 1.959 1.00 45.51 255 PHE B N 1
ATOM 4931 C CA . PHE B 1 255 ? 49.021 3.776 3.115 1.00 44.31 255 PHE B CA 1
ATOM 4932 C C . PHE B 1 255 ? 47.975 2.986 3.904 1.00 44.69 255 PHE B C 1
ATOM 4933 O O . PHE B 1 255 ? 48.224 2.570 5.039 1.00 44.02 255 PHE B O 1
ATOM 4941 N N . HIS B 1 256 ? 46.795 2.763 3.322 1.00 45.59 256 HIS B N 1
ATOM 4942 C CA . HIS B 1 256 ? 45.719 2.023 4.046 1.00 46.56 256 HIS B CA 1
ATOM 4943 C C . HIS B 1 256 ? 45.325 2.701 5.379 1.00 46.32 256 HIS B C 1
ATOM 4944 O O . HIS B 1 256 ? 45.089 2.043 6.404 1.00 46.98 256 HIS B O 1
ATOM 4951 N N . LEU B 1 257 ? 45.244 4.026 5.352 1.00 46.13 257 LEU B N 1
ATOM 4952 C CA . LEU B 1 257 ? 44.924 4.785 6.560 1.00 45.55 257 LEU B CA 1
ATOM 4953 C C . LEU B 1 257 ? 43.676 5.670 6.442 1.00 45.15 257 LEU B C 1
ATOM 4954 O O . LEU B 1 257 ? 43.488 6.381 5.460 1.00 45.48 257 LEU B O 1
ATOM 4959 N N . PRO B 1 258 ? 42.826 5.639 7.468 1.00 45.30 258 PRO B N 1
ATOM 4960 C CA . PRO B 1 258 ? 41.695 6.552 7.442 1.00 45.10 258 PRO B CA 1
ATOM 4961 C C . PRO B 1 258 ? 42.158 7.970 7.843 1.00 44.86 258 PRO B C 1
ATOM 4962 O O . PRO B 1 258 ? 43.096 8.102 8.620 1.00 43.37 258 PRO B O 1
ATOM 4966 N N . PRO B 1 259 ? 41.502 9.018 7.306 1.00 45.71 259 PRO B N 1
ATOM 4967 C CA . PRO B 1 259 ? 41.806 10.393 7.734 1.00 46.14 259 PRO B CA 1
ATOM 4968 C C . PRO B 1 259 ? 41.904 10.536 9.251 1.00 46.51 259 PRO B C 1
ATOM 4969 O O . PRO B 1 259 ? 42.841 11.184 9.746 1.00 46.73 259 PRO B O 1
ATOM 4973 N N . SER B 1 260 ? 41.035 9.856 9.995 1.00 47.35 260 SER B N 1
ATOM 4974 C CA . SER B 1 260 ? 41.041 10.007 11.468 1.00 47.23 260 SER B CA 1
ATOM 4975 C C . SER B 1 260 ? 42.315 9.545 12.139 1.00 47.26 260 SER B C 1
ATOM 4976 O O . SER B 1 260 ? 42.450 9.734 13.370 1.00 48.15 260 SER B O 1
ATOM 4979 N N . SER B 1 261 ? 43.243 8.933 11.390 1.00 46.30 261 SER B N 1
ATOM 4980 C CA . SER B 1 261 ? 44.436 8.376 12.038 1.00 45.34 261 SER B CA 1
ATOM 4981 C C . SER B 1 261 ? 45.469 9.468 12.159 1.00 44.37 261 SER B C 1
ATOM 4982 O O . SER B 1 261 ? 46.546 9.295 12.756 1.00 45.39 261 SER B O 1
ATOM 4985 N N . VAL B 1 262 ? 45.127 10.614 11.610 1.00 42.72 262 VAL B N 1
ATOM 4986 C CA . VAL B 1 262 ? 46.099 11.667 11.425 1.00 41.16 262 VAL B CA 1
ATOM 4987 C C . VAL B 1 262 ? 45.567 13.054 11.827 1.00 39.96 262 VAL B C 1
ATOM 4988 O O . VAL B 1 262 ? 44.363 13.347 11.814 1.00 38.39 262 VAL B O 1
ATOM 4992 N N . MET B 1 263 ? 46.492 13.922 12.174 1.00 40.50 263 MET B N 1
ATOM 4993 C CA . MET B 1 263 ? 46.148 15.316 12.513 1.00 40.16 263 MET B CA 1
ATOM 4994 C C . MET B 1 263 ? 47.085 16.281 11.804 1.00 38.49 263 MET B C 1
ATOM 4995 O O . MET B 1 263 ? 48.221 15.943 11.544 1.00 38.26 263 MET B O 1
ATOM 5000 N N . PHE B 1 264 ? 46.626 17.481 11.485 1.00 38.77 264 PHE B N 1
ATOM 5001 C CA . PHE B 1 264 ? 47.562 18.547 11.004 1.00 38.23 264 PHE B CA 1
ATOM 5002 C C . PHE B 1 264 ? 47.491 19.785 11.887 1.00 38.01 264 PHE B C 1
ATOM 5003 O O . PHE B 1 264 ? 46.437 20.111 12.448 1.00 35.99 264 PHE B O 1
ATOM 5011 N N . GLU B 1 265 ? 48.630 20.465 11.990 1.00 39.30 265 GLU B N 1
ATOM 5012 C CA . GLU B 1 265 ? 48.831 21.564 12.951 1.00 40.18 265 GLU B CA 1
ATOM 5013 C C . GLU B 1 265 ? 49.329 22.779 12.188 1.00 40.87 265 GLU B C 1
ATOM 5014 O O . GLU B 1 265 ? 50.253 22.634 11.417 1.00 41.23 265 GLU B O 1
ATOM 5020 N N . ILE B 1 266 ? 48.742 23.950 12.423 1.00 41.63 266 ILE B N 1
ATOM 5021 C CA . ILE B 1 266 ? 49.182 25.207 11.824 1.00 42.83 266 ILE B CA 1
ATOM 5022 C C . ILE B 1 266 ? 49.231 26.194 12.962 1.00 43.20 266 ILE B C 1
ATOM 5023 O O . ILE B 1 266 ? 48.351 26.183 13.811 1.00 43.76 266 ILE B O 1
ATOM 5028 N N . THR B 1 267 ? 50.216 27.079 12.957 1.00 43.68 267 THR B N 1
ATOM 5029 C CA . THR B 1 267 ? 50.285 28.113 13.949 1.00 45.13 267 THR B CA 1
ATOM 5030 C C . THR B 1 267 ? 49.112 29.082 13.767 1.00 45.44 267 THR B C 1
ATOM 5031 O O . THR B 1 267 ? 48.522 29.166 12.693 1.00 45.86 267 THR B O 1
ATOM 5035 N N . GLU B 1 268 ? 48.782 29.775 14.840 1.00 45.58 268 GLU B N 1
ATOM 5036 C CA . GLU B 1 268 ? 47.835 30.863 14.803 1.00 47.24 268 GLU B CA 1
ATOM 5037 C C . GLU B 1 268 ? 48.238 31.964 13.828 1.00 47.46 268 GLU B C 1
ATOM 5038 O O . GLU B 1 268 ? 47.416 32.372 13.021 1.00 47.65 268 GLU B O 1
ATOM 5044 N N . THR B 1 269 ? 49.490 32.411 13.892 1.00 48.32 269 THR B N 1
ATOM 5045 C CA . THR B 1 269 ? 50.027 33.402 12.980 1.00 50.18 269 THR B CA 1
ATOM 5046 C C . THR B 1 269 ? 49.858 32.925 11.556 1.00 51.45 269 THR B C 1
ATOM 5047 O O . THR B 1 269 ? 49.371 33.691 10.680 1.00 53.22 269 THR B O 1
ATOM 5051 N N . GLY B 1 270 ? 50.183 31.658 11.312 1.00 51.62 270 GLY B N 1
ATOM 5052 C CA . GLY B 1 270 ? 49.954 31.064 9.991 1.00 51.35 270 GLY B CA 1
ATOM 5053 C C . GLY B 1 270 ? 48.508 31.103 9.541 1.00 51.80 270 GLY B C 1
ATOM 5054 O O . GLY B 1 270 ? 48.192 31.487 8.419 1.00 52.84 270 GLY B O 1
ATOM 5055 N N . LEU B 1 271 ? 47.604 30.691 10.400 1.00 52.12 271 LEU B N 1
ATOM 5056 C CA . LEU B 1 271 ? 46.201 30.663 10.015 1.00 52.93 271 LEU B CA 1
ATOM 5057 C C . LEU B 1 271 ? 45.687 32.075 9.690 1.00 53.92 271 LEU B C 1
ATOM 5058 O O . LEU B 1 271 ? 44.980 32.284 8.705 1.00 55.13 271 LEU B O 1
ATOM 5063 N N . ILE B 1 272 ? 46.040 33.028 10.549 1.00 54.02 272 ILE B N 1
ATOM 5064 C CA . ILE B 1 272 ? 45.777 34.453 10.356 1.00 54.08 272 ILE B CA 1
ATOM 5065 C C . ILE B 1 272 ? 46.253 35.007 8.992 1.00 54.75 272 ILE B C 1
ATOM 5066 O O . ILE B 1 272 ? 45.535 35.742 8.335 1.00 54.52 272 ILE B O 1
ATOM 5071 N N . SER B 1 273 ? 47.452 34.618 8.591 1.00 55.71 273 SER B N 1
ATOM 5072 C CA . SER B 1 273 ? 48.146 35.197 7.467 1.00 57.48 273 SER B CA 1
ATOM 5073 C C . SER B 1 273 ? 47.826 34.554 6.124 1.00 59.63 273 SER B C 1
ATOM 5074 O O . SER B 1 273 ? 48.546 34.789 5.150 1.00 60.46 273 SER B O 1
ATOM 5077 N N . ALA B 1 274 ? 46.776 33.740 6.055 1.00 61.16 274 ALA B N 1
ATOM 5078 C CA . ALA B 1 274 ? 46.533 32.945 4.865 1.00 62.42 274 ALA B CA 1
ATOM 5079 C C . ALA B 1 274 ? 45.322 33.450 4.094 1.00 63.88 274 ALA B C 1
ATOM 5080 O O . ALA B 1 274 ? 44.332 33.863 4.685 1.00 64.06 274 ALA B O 1
ATOM 5082 N N . PRO B 1 275 ? 45.400 33.416 2.757 1.00 65.20 275 PRO B N 1
ATOM 5083 C CA . PRO B 1 275 ? 44.253 33.867 1.996 1.00 66.83 275 PRO B CA 1
ATOM 5084 C C . PRO B 1 275 ? 43.116 32.881 2.139 1.00 68.19 275 PRO B C 1
ATOM 5085 O O . PRO B 1 275 ? 43.356 31.704 2.363 1.00 68.74 275 PRO B O 1
ATOM 5089 N N . ALA B 1 276 ? 41.886 33.357 2.013 1.00 69.65 276 ALA B N 1
ATOM 5090 C CA . ALA B 1 276 ? 40.730 32.485 2.088 1.00 70.51 276 ALA B CA 1
ATOM 5091 C C . ALA B 1 276 ? 40.856 31.331 1.110 1.00 71.59 276 ALA B C 1
ATOM 5092 O O . ALA B 1 276 ? 40.591 30.190 1.479 1.00 72.33 276 ALA B O 1
ATOM 5094 N N . SER B 1 277 ? 41.274 31.595 -0.129 1.00 72.25 277 SER B N 1
ATOM 5095 C CA . SER B 1 277 ? 41.430 30.497 -1.057 1.00 72.50 277 SER B CA 1
ATOM 5096 C C . SER B 1 277 ? 42.189 29.390 -0.342 1.00 71.80 277 SER B C 1
ATOM 5097 O O . SER B 1 277 ? 41.781 28.226 -0.420 1.00 72.21 277 SER B O 1
ATOM 5100 N N . SER B 1 278 ? 43.275 29.761 0.352 1.00 70.48 278 SER B N 1
ATOM 5101 C CA . SER B 1 278 ? 44.166 28.789 1.022 1.00 69.58 278 SER B CA 1
ATOM 5102 C C . SER B 1 278 ? 43.516 28.108 2.218 1.00 68.84 278 SER B C 1
ATOM 5103 O O . SER B 1 278 ? 43.756 26.918 2.471 1.00 68.73 278 SER B O 1
ATOM 5106 N N . LEU B 1 279 ? 42.693 28.861 2.942 1.00 67.90 279 LEU B N 1
ATOM 5107 C CA . LEU B 1 279 ? 41.968 28.327 4.079 1.00 67.15 279 LEU B CA 1
ATOM 5108 C C . LEU B 1 279 ? 41.013 27.232 3.687 1.00 66.96 279 LEU B C 1
ATOM 5109 O O . LEU B 1 279 ? 40.575 26.472 4.534 1.00 67.03 279 LEU B O 1
ATOM 5114 N N . GLU B 1 280 ? 40.712 27.126 2.402 1.00 67.20 280 GLU B N 1
ATOM 5115 C CA . GLU B 1 280 ? 39.762 26.113 1.922 1.00 67.67 280 GLU B CA 1
ATOM 5116 C C . GLU B 1 280 ? 40.289 24.669 2.055 1.00 66.00 280 GLU B C 1
ATOM 5117 O O . GLU B 1 280 ? 39.506 23.747 2.278 1.00 66.10 280 GLU B O 1
ATOM 5123 N N . ASN B 1 281 ? 41.602 24.481 1.960 1.00 63.90 281 ASN B N 1
ATOM 5124 C CA . ASN B 1 281 ? 42.196 23.189 2.278 1.00 62.40 281 ASN B CA 1
ATOM 5125 C C . ASN B 1 281 ? 41.936 22.683 3.704 1.00 61.70 281 ASN B C 1
ATOM 5126 O O . ASN B 1 281 ? 41.803 21.463 3.914 1.00 61.65 281 ASN B O 1
ATOM 5131 N N . LEU B 1 282 ? 41.887 23.584 4.691 1.00 60.10 282 LEU B N 1
ATOM 5132 C CA . LEU B 1 282 ? 41.663 23.137 6.066 1.00 58.83 282 LEU B CA 1
ATOM 5133 C C . LEU B 1 282 ? 40.259 22.638 6.173 1.00 58.27 282 LEU B C 1
ATOM 5134 O O . LEU B 1 282 ? 39.994 21.651 6.847 1.00 57.74 282 LEU B O 1
ATOM 5139 N N . VAL B 1 283 ? 39.359 23.341 5.498 1.00 58.03 283 VAL B N 1
ATOM 5140 C CA . VAL B 1 283 ? 37.965 22.977 5.482 1.00 57.85 283 VAL B CA 1
ATOM 5141 C C . VAL B 1 283 ? 37.930 21.574 4.898 1.00 57.83 283 VAL B C 1
ATOM 5142 O O . VAL B 1 283 ? 37.264 20.692 5.445 1.00 58.47 283 VAL B O 1
ATOM 5146 N N . ARG B 1 284 ? 38.704 21.338 3.839 1.00 57.05 284 ARG B N 1
ATOM 5147 C CA . ARG B 1 284 ? 38.691 20.023 3.206 1.00 56.86 284 ARG B CA 1
ATOM 5148 C C . ARG B 1 284 ? 39.224 18.918 4.105 1.00 55.99 284 ARG B C 1
ATOM 5149 O O . ARG B 1 284 ? 38.558 17.874 4.269 1.00 56.95 284 ARG B O 1
ATOM 5157 N N . LEU B 1 285 ? 40.382 19.157 4.733 1.00 53.89 285 LEU B N 1
ATOM 5158 C CA . LEU B 1 285 ? 40.954 18.190 5.661 1.00 51.64 285 LEU B CA 1
ATOM 5159 C C . LEU B 1 285 ? 39.951 17.913 6.753 1.00 51.93 285 LEU B C 1
ATOM 5160 O O . LEU B 1 285 ? 39.821 16.791 7.215 1.00 52.72 285 LEU B O 1
ATOM 5165 N N . TRP B 1 286 ? 39.215 18.944 7.137 1.00 51.98 286 TRP B N 1
ATOM 5166 C CA . TRP B 1 286 ? 38.250 18.860 8.221 1.00 51.82 286 TRP B CA 1
ATOM 5167 C C . TRP B 1 286 ? 37.107 17.935 7.811 1.00 52.38 286 TRP B C 1
ATOM 5168 O O . TRP B 1 286 ? 36.722 17.049 8.577 1.00 52.41 286 TRP B O 1
ATOM 5179 N N . ILE B 1 287 ? 36.591 18.137 6.594 1.00 52.89 287 ILE B N 1
ATOM 5180 C CA . ILE B 1 287 ? 35.530 17.267 6.015 1.00 53.80 287 ILE B CA 1
ATOM 5181 C C . ILE B 1 287 ? 35.998 15.815 5.781 1.00 53.34 287 ILE B C 1
ATOM 5182 O O . ILE B 1 287 ? 35.253 14.876 6.083 1.00 52.67 287 ILE B O 1
ATOM 5187 N N . MET B 1 288 ? 37.219 15.640 5.260 1.00 52.47 288 MET B N 1
ATOM 5188 C CA . MET B 1 288 ? 37.795 14.300 5.104 1.00 52.12 288 MET B CA 1
ATOM 5189 C C . MET B 1 288 ? 37.776 13.553 6.440 1.00 51.76 288 MET B C 1
ATOM 5190 O O . MET B 1 288 ? 37.618 12.322 6.480 1.00 52.43 288 MET B O 1
ATOM 5195 N N . GLY B 1 289 ? 37.920 14.293 7.547 1.00 50.11 289 GLY B N 1
ATOM 5196 C CA . GLY B 1 289 ? 37.881 13.674 8.867 1.00 48.11 289 GLY B CA 1
ATOM 5197 C C . GLY B 1 289 ? 39.201 13.628 9.608 1.00 47.02 289 GLY B C 1
ATOM 5198 O O . GLY B 1 289 ? 39.310 12.987 10.654 1.00 46.72 289 GLY B O 1
ATOM 5199 N N . CYS B 1 290 ? 40.213 14.303 9.071 1.00 46.40 290 CYS B N 1
ATOM 5200 C CA . CYS B 1 290 ? 41.457 14.530 9.815 1.00 46.49 290 CYS B CA 1
ATOM 5201 C C . CYS B 1 290 ? 41.229 15.400 11.055 1.00 45.22 290 CYS B C 1
ATOM 5202 O O . CYS B 1 290 ? 40.402 16.303 11.023 1.00 45.24 290 CYS B O 1
ATOM 5205 N N . GLY B 1 291 ? 41.974 15.124 12.125 1.00 43.93 291 GLY B N 1
ATOM 5206 C CA . GLY B 1 291 ? 42.158 16.072 13.207 1.00 42.48 291 GLY B CA 1
ATOM 5207 C C . GLY B 1 291 ? 42.807 17.355 12.700 1.00 42.31 291 GLY B C 1
ATOM 5208 O O . GLY B 1 291 ? 43.544 17.332 11.712 1.00 42.05 291 GLY B O 1
ATOM 5209 N N . LEU B 1 292 ? 42.510 18.485 13.356 1.00 41.73 292 LEU B N 1
ATOM 5210 C CA . LEU B 1 292 ? 43.218 19.741 13.082 1.00 40.63 292 LEU B CA 1
ATOM 5211 C C . LEU B 1 292 ? 43.520 20.476 14.351 1.00 40.41 292 LEU B C 1
ATOM 5212 O O . LEU B 1 292 ? 42.667 20.617 15.211 1.00 40.96 292 LEU B O 1
ATOM 5217 N N . ALA B 1 293 ? 44.732 20.965 14.464 1.00 40.14 293 ALA B N 1
ATOM 5218 C CA . ALA B 1 293 ? 45.129 21.612 15.681 1.00 40.88 293 ALA B CA 1
ATOM 5219 C C . ALA B 1 293 ? 45.623 22.998 15.346 1.00 42.02 293 ALA B C 1
ATOM 5220 O O . ALA B 1 293 ? 46.360 23.191 14.346 1.00 41.63 293 ALA B O 1
ATOM 5222 N N . MET B 1 294 ? 45.209 23.975 16.155 1.00 41.93 294 MET B N 1
ATOM 5223 C CA . MET B 1 294 ? 45.808 25.268 15.993 1.00 42.57 294 MET B CA 1
ATOM 5224 C C . MET B 1 294 ? 46.915 25.437 17.030 1.00 41.92 294 MET B C 1
ATOM 5225 O O . MET B 1 294 ? 46.732 25.304 18.245 1.00 41.98 294 MET B O 1
ATOM 5230 N N . ASP B 1 295 ? 48.076 25.702 16.490 1.00 41.21 295 ASP B N 1
ATOM 5231 C CA . ASP B 1 295 ? 49.338 25.532 17.149 1.00 41.84 295 ASP B CA 1
ATOM 5232 C C . ASP B 1 295 ? 49.889 26.886 17.615 1.00 41.53 295 ASP B C 1
ATOM 5233 O O . ASP B 1 295 ? 49.541 27.900 17.031 1.00 40.79 295 ASP B O 1
ATOM 5238 N N . ASP B 1 296 ? 50.796 26.907 18.588 1.00 42.01 296 ASP B N 1
ATOM 5239 C CA . ASP B 1 296 ? 51.314 28.181 19.166 1.00 43.88 296 ASP B CA 1
ATOM 5240 C C . ASP B 1 296 ? 50.195 29.154 19.480 1.00 43.15 296 ASP B C 1
ATOM 5241 O O . ASP B 1 296 ? 50.193 30.267 19.017 1.00 42.51 296 ASP B O 1
ATOM 5246 N N . PHE B 1 297 ? 49.192 28.720 20.208 1.00 44.25 297 PHE B N 1
ATOM 5247 C CA . PHE B 1 297 ? 48.038 29.596 20.467 1.00 45.33 297 PHE B CA 1
ATOM 5248 C C . PHE B 1 297 ? 48.353 30.523 21.639 1.00 46.71 297 PHE B C 1
ATOM 5249 O O . PHE B 1 297 ? 49.319 30.310 22.398 1.00 47.57 297 PHE B O 1
ATOM 5257 N N . GLY B 1 298 ? 47.549 31.535 21.842 1.00 47.93 298 GLY B N 1
ATOM 5258 C CA . GLY B 1 298 ? 47.673 32.240 23.121 1.00 50.02 298 GLY B CA 1
ATOM 5259 C C . GLY B 1 298 ? 47.616 33.751 23.037 1.00 50.61 298 GLY B C 1
ATOM 5260 O O . GLY B 1 298 ? 47.583 34.427 24.042 1.00 52.23 298 GLY B O 1
ATOM 5261 N N . ALA B 1 299 ? 47.571 34.266 21.832 1.00 50.80 299 ALA B N 1
ATOM 5262 C CA . ALA B 1 299 ? 47.758 35.658 21.610 1.00 51.87 299 ALA B CA 1
ATOM 5263 C C . ALA B 1 299 ? 46.435 36.434 21.767 1.00 52.60 299 ALA B C 1
ATOM 5264 O O . ALA B 1 299 ? 46.435 37.531 22.359 1.00 54.08 299 ALA B O 1
ATOM 5266 N N . GLY B 1 300 ? 45.335 35.868 21.262 1.00 51.57 300 GLY B N 1
ATOM 5267 C CA . GLY B 1 300 ? 44.023 36.448 21.423 1.00 50.33 300 GLY B CA 1
ATOM 5268 C C . GLY B 1 300 ? 42.932 35.540 20.909 1.00 49.89 300 GLY B C 1
ATOM 5269 O O . GLY B 1 300 ? 43.044 34.348 21.022 1.00 50.42 300 GLY B O 1
ATOM 5270 N N . TYR B 1 301 ? 41.920 36.117 20.275 1.00 49.59 301 TYR B N 1
ATOM 5271 C CA . TYR B 1 301 ? 40.685 35.432 19.954 1.00 49.36 301 TYR B CA 1
ATOM 5272 C C . TYR B 1 301 ? 40.215 35.591 18.497 1.00 50.13 301 TYR B C 1
ATOM 5273 O O . TYR B 1 301 ? 39.348 34.832 17.991 1.00 49.67 301 TYR B O 1
ATOM 5282 N N . SER B 1 302 ? 40.779 36.569 17.810 1.00 50.94 302 SER B N 1
ATOM 5283 C CA . SER B 1 302 ? 40.246 36.920 16.507 1.00 52.69 302 SER B CA 1
ATOM 5284 C C . SER B 1 302 ? 40.559 35.887 15.423 1.00 52.50 302 SER B C 1
ATOM 5285 O O . SER B 1 302 ? 39.918 35.888 14.376 1.00 53.51 302 SER B O 1
ATOM 5288 N N . SER B 1 303 ? 41.512 34.998 15.670 1.00 51.98 303 SER B N 1
ATOM 5289 C CA . SER B 1 303 ? 41.673 33.836 14.791 1.00 52.35 303 SER B CA 1
ATOM 5290 C C . SER B 1 303 ? 40.463 32.897 14.807 1.00 52.34 303 SER B C 1
ATOM 5291 O O . SER B 1 303 ? 40.315 32.136 13.870 1.00 52.92 303 SER B O 1
ATOM 5294 N N . LEU B 1 304 ? 39.604 32.944 15.832 1.00 52.22 304 LEU B N 1
ATOM 5295 C CA . LEU B 1 304 ? 38.437 32.024 15.905 1.00 52.75 304 LEU B CA 1
ATOM 5296 C C . LEU B 1 304 ? 37.412 32.283 14.789 1.00 54.05 304 LEU B C 1
ATOM 5297 O O . LEU B 1 304 ? 36.644 31.391 14.396 1.00 53.20 304 LEU B O 1
ATOM 5302 N N . ASP B 1 305 ? 37.440 33.510 14.264 1.00 55.65 305 ASP B N 1
ATOM 5303 C CA . ASP B 1 305 ? 36.395 34.007 13.386 1.00 57.48 305 ASP B CA 1
ATOM 5304 C C . ASP B 1 305 ? 36.662 33.956 11.860 1.00 57.55 305 ASP B C 1
ATOM 5305 O O . ASP B 1 305 ? 35.808 34.387 11.094 1.00 58.09 305 ASP B O 1
ATOM 5310 N N . ARG B 1 306 ? 37.818 33.439 11.431 1.00 57.54 306 ARG B N 1
ATOM 5311 C CA . ARG B 1 306 ? 38.237 33.460 10.023 1.00 58.43 306 ARG B CA 1
ATOM 5312 C C . ARG B 1 306 ? 37.343 32.640 9.089 1.00 59.88 306 ARG B C 1
ATOM 5313 O O . ARG B 1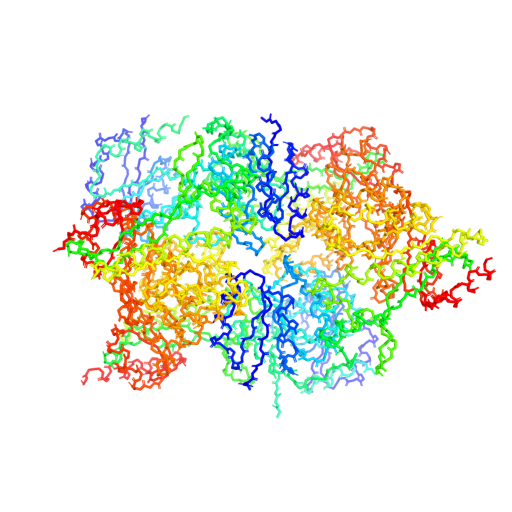 306 ? 37.195 32.968 7.906 1.00 60.61 306 ARG B O 1
ATOM 5321 N N . LEU B 1 307 ? 36.741 31.587 9.631 1.00 60.39 307 LEU B N 1
ATOM 5322 C CA . LEU B 1 307 ? 35.996 30.600 8.861 1.00 61.53 307 LEU B CA 1
ATOM 5323 C C . LEU B 1 307 ? 34.618 30.409 9.429 1.00 62.33 307 LEU B C 1
ATOM 5324 O O . LEU B 1 307 ? 34.429 30.581 10.640 1.00 62.46 307 LEU B O 1
ATOM 5329 N N . CYS B 1 308 ? 33.673 30.013 8.579 1.00 62.74 308 CYS B N 1
ATOM 5330 C CA . CYS B 1 308 ? 32.304 29.801 9.024 1.00 63.97 308 CYS B CA 1
ATOM 5331 C C . CYS B 1 308 ? 32.191 28.794 10.182 1.00 62.86 308 CYS B C 1
ATOM 5332 O O . CYS B 1 308 ? 31.625 29.102 11.227 1.00 63.11 308 CYS B O 1
ATOM 5335 N N . GLU B 1 309 ? 32.709 27.586 10.010 1.00 61.90 309 GLU B N 1
ATOM 5336 C CA . GLU B 1 309 ? 32.748 26.656 11.149 1.00 61.36 309 GLU B CA 1
ATOM 5337 C C . GLU B 1 309 ? 34.178 26.424 11.609 1.00 58.40 309 GLU B C 1
ATOM 5338 O O . GLU B 1 309 ? 35.094 26.334 10.807 1.00 57.73 309 GLU B O 1
ATOM 5344 N N . PHE B 1 310 ? 34.365 26.387 12.915 1.00 56.44 310 PHE B N 1
ATOM 5345 C CA . PHE B 1 310 ? 35.701 26.186 13.481 1.00 54.01 310 PHE B CA 1
ATOM 5346 C C . PHE B 1 310 ? 36.136 24.742 13.167 1.00 52.09 310 PHE B C 1
ATOM 5347 O O . PHE B 1 310 ? 35.519 23.778 13.660 1.00 52.23 310 PHE B O 1
ATOM 5355 N N . PRO B 1 311 ? 37.145 24.584 12.301 1.00 49.46 311 PRO B N 1
ATOM 5356 C CA . PRO B 1 311 ? 37.488 23.246 11.861 1.00 48.57 311 PRO B CA 1
ATOM 5357 C C . PRO B 1 311 ? 38.405 22.487 12.836 1.00 47.28 311 PRO B C 1
ATOM 5358 O O . PRO B 1 311 ? 38.690 21.311 12.607 1.00 47.52 311 PRO B O 1
ATOM 5362 N N . PHE B 1 312 ? 38.807 23.138 13.929 1.00 45.99 312 PHE B N 1
ATOM 5363 C CA . PHE B 1 312 ? 39.852 22.611 14.826 1.00 44.89 312 PHE B CA 1
ATOM 5364 C C . PHE B 1 312 ? 39.341 21.702 15.905 1.00 43.92 312 PHE B C 1
ATOM 5365 O O . PHE B 1 312 ? 38.406 22.051 16.597 1.00 44.31 312 PHE B O 1
ATOM 5373 N N . SER B 1 313 ? 39.973 20.543 16.048 1.00 42.93 313 SER B N 1
ATOM 5374 C CA . SER B 1 313 ? 39.639 19.599 17.126 1.00 42.09 313 SER B CA 1
ATOM 5375 C C . SER B 1 313 ? 40.593 19.755 18.299 1.00 41.57 313 SER B C 1
ATOM 5376 O O . SER B 1 313 ? 40.350 19.195 19.354 1.00 42.62 313 SER B O 1
ATOM 5379 N N . GLN B 1 314 ? 41.663 20.530 18.127 1.00 40.49 314 GLN B N 1
ATOM 5380 C CA . GLN B 1 314 ? 42.656 20.714 19.158 1.00 39.62 314 GLN B CA 1
ATOM 5381 C C . GLN B 1 314 ? 43.316 22.080 19.124 1.00 40.32 314 GLN B C 1
ATOM 5382 O O . GLN B 1 314 ? 43.504 22.688 18.054 1.00 40.07 314 GLN B O 1
ATOM 5388 N N . ILE B 1 315 ? 43.674 22.547 20.313 1.00 40.38 315 ILE B N 1
ATOM 5389 C CA . ILE B 1 315 ? 44.463 23.744 20.443 1.00 41.04 315 ILE B CA 1
ATOM 5390 C C . ILE B 1 315 ? 45.749 23.455 21.224 1.00 40.36 315 ILE B C 1
ATOM 5391 O O . ILE B 1 315 ? 45.762 22.735 22.230 1.00 39.49 315 ILE B O 1
ATOM 5396 N N . LYS B 1 316 ? 46.838 24.030 20.756 1.00 40.28 316 LYS B N 1
ATOM 5397 C CA . LYS B 1 316 ? 48.068 23.899 21.499 1.00 41.12 316 LYS B CA 1
ATOM 5398 C C . LYS B 1 316 ? 48.601 25.254 21.924 1.00 41.49 316 LYS B C 1
ATOM 5399 O O . LYS B 1 316 ? 48.647 26.216 21.162 1.00 40.60 316 LYS B O 1
ATOM 5405 N N . LEU B 1 317 ? 48.969 25.322 23.184 1.00 44.55 317 LEU B N 1
ATOM 5406 C CA . LEU B 1 317 ? 49.485 26.564 23.787 1.00 46.49 317 LEU B CA 1
ATOM 5407 C C . LEU B 1 317 ? 50.934 26.664 23.544 1.00 48.09 317 LEU B C 1
ATOM 5408 O O . LEU B 1 317 ? 51.671 25.698 23.688 1.00 48.24 317 LEU B O 1
ATOM 5413 N N . ASP B 1 318 ? 51.343 27.865 23.203 1.00 51.13 318 ASP B N 1
ATOM 5414 C CA . ASP B 1 318 ? 52.740 28.152 22.945 1.00 53.52 318 ASP B CA 1
ATOM 5415 C C . ASP B 1 318 ? 53.702 27.779 24.122 1.00 53.80 318 ASP B C 1
ATOM 5416 O O . ASP B 1 318 ? 53.471 28.135 25.260 1.00 54.27 318 ASP B O 1
ATOM 5421 N N . ARG B 1 319 ? 54.762 27.042 23.807 1.00 54.20 319 ARG B N 1
ATOM 5422 C CA . ARG B 1 319 ? 55.788 26.608 24.744 1.00 54.46 319 ARG B CA 1
ATOM 5423 C C . ARG B 1 319 ? 56.159 27.658 25.787 1.00 54.46 319 ARG B C 1
ATOM 5424 O O . ARG B 1 319 ? 56.417 27.341 26.945 1.00 55.59 319 ARG B O 1
ATOM 5432 N N . THR B 1 320 ? 56.234 28.916 25.372 1.00 53.55 320 THR B N 1
ATOM 5433 C CA . THR B 1 320 ? 56.691 29.959 26.254 1.00 51.91 320 THR B CA 1
ATOM 5434 C C . THR B 1 320 ? 55.778 30.081 27.462 1.00 51.69 320 THR B C 1
ATOM 5435 O O . THR B 1 320 ? 56.199 30.606 28.485 1.00 52.43 320 THR B O 1
ATOM 5439 N N . PHE B 1 321 ? 54.539 29.621 27.356 1.00 50.51 321 PHE B N 1
ATOM 5440 C CA . PHE B 1 321 ? 53.614 29.742 28.480 1.00 51.21 321 PHE B CA 1
ATOM 5441 C C . PHE B 1 321 ? 53.996 29.028 29.752 1.00 51.19 321 PHE B C 1
ATOM 5442 O O . PHE B 1 321 ? 53.745 29.536 30.821 1.00 51.54 321 PHE B O 1
ATOM 5450 N N . VAL B 1 322 ? 54.592 27.861 29.629 1.00 51.68 322 VAL B N 1
ATOM 5451 C CA . VAL B 1 322 ? 55.083 27.155 30.794 1.00 53.19 322 VAL B CA 1
ATOM 5452 C C . VAL B 1 322 ? 56.270 27.887 31.447 1.00 54.24 322 VAL B C 1
ATOM 5453 O O . VAL B 1 322 ? 56.407 27.890 32.670 1.00 55.12 322 VAL B O 1
ATOM 5457 N N . GLN B 1 323 ? 57.118 28.511 30.638 1.00 55.42 323 GLN B N 1
ATOM 5458 C CA . GLN B 1 323 ? 58.343 29.108 31.159 1.00 57.09 323 GLN B CA 1
ATOM 5459 C C . GLN B 1 323 ? 57.954 30.358 31.916 1.00 56.90 323 GLN B C 1
ATOM 5460 O O . GLN B 1 323 ? 58.533 30.671 32.934 1.00 57.58 323 GLN B O 1
ATOM 5466 N N . LYS B 1 324 ? 56.918 31.034 31.449 1.00 55.80 324 LYS B N 1
ATOM 5467 C CA . LYS B 1 324 ? 56.526 32.289 32.018 1.00 55.58 324 LYS B CA 1
ATOM 5468 C C . LYS B 1 324 ? 55.764 32.120 33.304 1.00 55.85 324 LYS B C 1
ATOM 5469 O O . LYS B 1 324 ? 55.617 33.069 34.024 1.00 56.01 324 LYS B O 1
ATOM 5475 N N . MET B 1 325 ? 55.262 30.929 33.597 1.00 56.51 325 MET B N 1
ATOM 5476 C CA . MET B 1 325 ? 54.502 30.715 34.830 1.00 57.90 325 MET B CA 1
ATOM 5477 C C . MET B 1 325 ? 55.120 31.326 36.084 1.00 59.69 325 MET B C 1
ATOM 5478 O O . MET B 1 325 ? 54.407 31.957 36.876 1.00 60.02 325 MET B O 1
ATOM 5483 N N . LYS B 1 326 ? 56.426 31.155 36.286 1.00 61.25 326 LYS B N 1
ATOM 5484 C CA . LYS B 1 326 ? 57.047 31.688 37.507 1.00 63.64 326 LYS B CA 1
ATOM 5485 C C . LYS B 1 326 ? 57.479 33.086 37.232 1.00 63.90 326 LYS B C 1
ATOM 5486 O O . LYS B 1 326 ? 57.178 33.984 37.976 1.00 66.05 326 LYS B O 1
ATOM 5492 N N . THR B 1 327 ? 58.150 33.249 36.113 1.00 63.76 327 THR B N 1
ATOM 5493 C CA . THR B 1 327 ? 58.665 34.493 35.579 1.00 63.44 327 THR B CA 1
ATOM 5494 C C . THR B 1 327 ? 57.636 35.625 35.503 1.00 63.39 327 THR B C 1
ATOM 5495 O O . THR B 1 327 ? 57.947 36.771 35.853 1.00 63.89 327 THR B O 1
ATOM 5499 N N . GLN B 1 328 ? 56.428 35.307 35.019 1.00 62.30 328 GLN B N 1
ATOM 5500 C CA . GLN B 1 328 ? 55.314 36.260 34.913 1.00 61.29 328 GLN B CA 1
ATOM 5501 C C . GLN B 1 328 ? 53.979 35.563 35.188 1.00 59.54 328 GLN B C 1
ATOM 5502 O O . GLN B 1 328 ? 53.324 35.106 34.259 1.00 59.29 328 GLN B O 1
ATOM 5508 N N . PRO B 1 329 ? 53.583 35.464 36.468 1.00 58.35 329 PRO B N 1
ATOM 5509 C CA . PRO B 1 329 ? 52.365 34.761 36.912 1.00 56.86 329 PRO B CA 1
ATOM 5510 C C . PRO B 1 329 ? 51.003 35.187 36.287 1.00 55.07 329 PRO B C 1
ATOM 5511 O O . PRO B 1 329 ? 50.015 34.448 36.386 1.00 54.93 329 PRO B O 1
ATOM 5515 N N . ARG B 1 330 ? 50.944 36.327 35.620 1.00 53.45 330 ARG B N 1
ATOM 5516 C CA . ARG B 1 330 ? 49.683 36.742 35.003 1.00 51.63 330 ARG B CA 1
ATOM 5517 C C . ARG B 1 330 ? 49.370 35.879 33.820 1.00 50.23 330 ARG B C 1
ATOM 5518 O O . ARG B 1 330 ? 48.237 35.804 33.368 1.00 50.72 330 ARG B O 1
ATOM 5526 N N . SER B 1 331 ? 50.394 35.198 33.331 1.00 48.89 331 SER B N 1
ATOM 5527 C CA . SER B 1 331 ? 50.255 34.230 32.248 1.00 46.48 331 SER B CA 1
ATOM 5528 C C . SER B 1 331 ? 49.471 32.999 32.693 1.00 44.32 331 SER B C 1
ATOM 5529 O O . SER B 1 331 ? 48.937 32.265 31.864 1.00 44.07 331 SER B O 1
ATOM 5532 N N . CYS B 1 332 ? 49.395 32.763 33.988 1.00 42.25 332 CYS B N 1
ATOM 5533 C CA . CYS B 1 332 ? 48.527 31.710 34.461 1.00 41.13 332 CYS B CA 1
ATOM 5534 C C . CYS B 1 332 ? 47.068 32.045 34.174 1.00 39.45 332 CYS B C 1
ATOM 5535 O O . CYS B 1 332 ? 46.264 31.162 33.947 1.00 38.72 332 CYS B O 1
ATOM 5538 N N . ALA B 1 333 ? 46.738 33.326 34.127 1.00 37.92 333 ALA B N 1
ATOM 5539 C CA . ALA B 1 333 ? 45.391 33.701 33.820 1.00 37.63 333 ALA B CA 1
ATOM 5540 C C . ALA B 1 333 ? 45.100 33.369 32.364 1.00 37.53 333 ALA B C 1
ATOM 5541 O O . ALA B 1 333 ? 44.040 32.807 32.059 1.00 38.11 333 ALA B O 1
ATOM 5543 N N . VAL B 1 334 ? 46.039 33.634 31.461 1.00 36.17 334 VAL B N 1
ATOM 5544 C CA . VAL B 1 334 ? 45.767 33.209 30.136 1.00 36.18 334 VAL B CA 1
ATOM 5545 C C . VAL B 1 334 ? 45.613 31.709 29.997 1.00 36.64 334 VAL B C 1
ATOM 5546 O O . VAL B 1 334 ? 44.747 31.257 29.231 1.00 37.96 334 VAL B O 1
ATOM 5550 N N . ILE B 1 335 ? 46.390 30.929 30.743 1.00 36.69 335 ILE B N 1
ATOM 5551 C CA . ILE B 1 335 ? 46.277 29.471 30.640 1.00 36.21 335 ILE B CA 1
ATOM 5552 C C . ILE B 1 335 ? 44.859 29.081 31.039 1.00 37.02 335 ILE B C 1
ATOM 5553 O O . ILE B 1 335 ? 44.214 28.280 30.366 1.00 36.89 335 ILE B O 1
ATOM 5558 N N . SER B 1 336 ? 44.358 29.686 32.113 1.00 37.60 336 SER B N 1
ATOM 5559 C CA . SER B 1 336 ? 42.988 29.448 32.553 1.00 38.77 336 SER B CA 1
ATOM 5560 C C . SER B 1 336 ? 41.958 29.806 31.480 1.00 38.74 336 SER B C 1
ATOM 5561 O O . SER B 1 336 ? 40.995 29.073 31.291 1.00 39.38 336 SER B O 1
ATOM 5564 N N . SER B 1 337 ? 42.154 30.932 30.789 1.00 37.72 337 SER B N 1
ATOM 5565 C CA . SER B 1 337 ? 41.162 31.355 29.817 1.00 37.44 337 SER B CA 1
ATOM 5566 C C . SER B 1 337 ? 41.179 30.400 28.651 1.00 36.55 337 SER B C 1
ATOM 5567 O O . SER B 1 337 ? 40.147 30.142 28.055 1.00 36.96 337 SER B O 1
ATOM 5570 N N . VAL B 1 338 ? 42.352 29.865 28.340 1.00 35.09 338 VAL B N 1
ATOM 5571 C CA . VAL B 1 338 ? 42.454 28.991 27.210 1.00 34.12 338 VAL B CA 1
ATOM 5572 C C . VAL B 1 338 ? 41.860 27.634 27.542 1.00 35.07 338 VAL B C 1
ATOM 5573 O O . VAL B 1 338 ? 41.258 27.010 26.688 1.00 35.68 338 VAL B O 1
ATOM 5577 N N . VAL B 1 339 ? 42.045 27.177 28.784 1.00 35.01 339 VAL B N 1
ATOM 5578 C CA . VAL B 1 339 ? 41.438 25.951 29.262 1.00 34.04 339 VAL B CA 1
ATOM 5579 C C . VAL B 1 339 ? 39.929 26.083 29.104 1.00 34.41 339 VAL B C 1
ATOM 5580 O O . VAL B 1 339 ? 39.287 25.185 28.559 1.00 33.64 339 VAL B O 1
ATOM 5584 N N . ALA B 1 340 ? 39.388 27.224 29.570 1.00 33.98 340 ALA B N 1
ATOM 5585 C CA . ALA B 1 340 ? 37.975 27.519 29.570 1.00 33.63 340 ALA B CA 1
ATOM 5586 C C . ALA B 1 340 ? 37.485 27.555 28.117 1.00 35.65 340 ALA B C 1
ATOM 5587 O O . ALA B 1 340 ? 36.463 26.922 27.787 1.00 36.46 340 ALA B O 1
ATOM 5589 N N . LEU B 1 341 ? 38.257 28.214 27.234 1.00 35.97 341 LEU B N 1
ATOM 5590 C CA . LEU B 1 341 ? 37.949 28.223 25.800 1.00 37.12 341 LEU B CA 1
ATOM 5591 C C . LEU B 1 341 ? 37.815 26.834 25.155 1.00 37.31 341 LEU B C 1
ATOM 5592 O O . LEU B 1 341 ? 36.794 26.524 24.527 1.00 37.32 341 LEU B O 1
ATOM 5597 N N . ALA B 1 342 ? 38.867 26.030 25.272 1.00 37.87 342 ALA B N 1
ATOM 5598 C CA . ALA B 1 342 ? 38.855 24.673 24.717 1.00 38.85 342 ALA B CA 1
ATOM 5599 C C . ALA B 1 342 ? 37.635 23.859 25.217 1.00 40.33 342 ALA B C 1
ATOM 5600 O O . ALA B 1 342 ? 36.935 23.226 24.432 1.00 41.04 342 ALA B O 1
ATOM 5602 N N . GLN B 1 343 ? 37.337 23.942 26.502 1.00 42.12 343 GLN B N 1
ATOM 5603 C CA . GLN B 1 343 ? 36.236 23.186 27.056 1.00 44.43 343 GLN B CA 1
ATOM 5604 C C . GLN B 1 343 ? 34.893 23.601 26.456 1.00 45.02 343 GLN B C 1
ATOM 5605 O O . GLN B 1 343 ? 34.037 22.752 26.177 1.00 45.60 343 GLN B O 1
ATOM 5611 N N . ALA B 1 344 ? 34.735 24.907 26.273 1.00 44.86 344 ALA B N 1
ATOM 5612 C CA . ALA B 1 344 ? 33.530 25.497 25.766 1.00 45.02 344 ALA B CA 1
ATOM 5613 C C . ALA B 1 344 ? 33.344 25.172 24.300 1.00 45.71 344 ALA B C 1
ATOM 5614 O O . ALA B 1 344 ? 32.226 25.278 23.796 1.00 47.39 344 ALA B O 1
ATOM 5616 N N . LEU B 1 345 ? 34.426 24.830 23.604 1.00 44.89 345 LEU B N 1
ATOM 5617 C CA . LEU B 1 345 ? 34.368 24.515 22.181 1.00 44.15 345 LEU B CA 1
ATOM 5618 C C . LEU B 1 345 ? 34.296 22.998 22.019 1.00 44.61 345 LEU B C 1
ATOM 5619 O O . LEU B 1 345 ? 34.124 22.494 20.904 1.00 44.85 345 LEU B O 1
ATOM 5624 N N . GLY B 1 346 ? 34.439 22.283 23.137 1.00 44.04 346 GLY B N 1
ATOM 5625 C CA . GLY B 1 346 ? 34.520 20.846 23.135 1.00 43.73 346 GLY B CA 1
ATOM 5626 C C . GLY B 1 346 ? 35.682 20.335 22.320 1.00 44.12 346 GLY B C 1
ATOM 5627 O O . GLY B 1 346 ? 35.511 19.431 21.520 1.00 45.23 346 GLY B O 1
ATOM 5628 N N . ILE B 1 347 ? 36.871 20.909 22.504 1.00 43.08 347 ILE B N 1
ATOM 5629 C CA . ILE B 1 347 ? 38.056 20.432 21.814 1.00 40.99 347 ILE B CA 1
ATOM 5630 C C . ILE B 1 347 ? 39.125 20.261 22.842 1.00 40.91 347 ILE B C 1
ATOM 5631 O O . ILE B 1 347 ? 38.949 20.644 23.995 1.00 40.86 347 ILE B O 1
ATOM 5636 N N . SER B 1 348 ? 40.260 19.717 22.422 1.00 39.70 348 SER B N 1
ATOM 5637 C CA . SER B 1 348 ? 41.265 19.382 23.348 1.00 38.77 348 SER B CA 1
ATOM 5638 C C . SER B 1 348 ? 42.333 20.484 23.426 1.00 38.37 348 SER B C 1
ATOM 5639 O O . SER B 1 348 ? 42.422 21.335 22.543 1.00 38.56 348 SER B O 1
ATOM 5642 N N . LEU B 1 349 ? 43.109 20.462 24.512 1.00 37.64 349 LEU B N 1
ATOM 5643 C CA . LEU B 1 349 ? 44.188 21.402 24.752 1.00 36.95 349 LEU B CA 1
ATOM 5644 C C . LEU B 1 349 ? 45.501 20.670 25.064 1.00 36.81 349 LEU B C 1
ATOM 5645 O O . LEU B 1 349 ? 45.563 19.811 25.916 1.00 36.80 349 LEU B O 1
ATOM 5650 N N . VAL B 1 350 ? 46.549 20.997 24.339 1.00 36.68 350 VAL B N 1
ATOM 5651 C CA . VAL B 1 350 ? 47.853 20.494 24.675 1.00 37.66 350 VAL B CA 1
ATOM 5652 C C . VAL B 1 350 ? 48.670 21.700 25.176 1.00 39.14 350 VAL B C 1
ATOM 5653 O O . VAL B 1 350 ? 48.532 22.825 24.680 1.00 39.74 350 VAL B O 1
ATOM 5657 N N . VAL B 1 351 ? 49.510 21.480 26.164 1.00 40.22 351 VAL B N 1
ATOM 5658 C CA . VAL B 1 351 ? 50.422 22.506 26.621 1.00 41.52 351 VAL B CA 1
ATOM 5659 C C . VAL B 1 351 ? 51.828 21.943 26.433 1.00 42.55 351 VAL B C 1
ATOM 5660 O O . VAL B 1 351 ? 52.095 20.798 26.822 1.00 43.72 351 VAL B O 1
ATOM 5664 N N . GLU B 1 352 ? 52.726 22.713 25.820 1.00 43.36 352 GLU B N 1
ATOM 5665 C CA . GLU B 1 352 ? 54.029 22.165 25.452 1.00 43.45 352 GLU B CA 1
ATOM 5666 C C . GLU B 1 352 ? 55.092 22.744 26.338 1.00 43.82 352 GLU B C 1
ATOM 5667 O O . GLU B 1 352 ? 54.893 23.752 27.014 1.00 44.21 352 GLU B O 1
ATOM 5673 N N . GLY B 1 353 ? 56.229 22.078 26.356 1.00 44.39 353 GLY B N 1
ATOM 5674 C CA . GLY B 1 353 ? 57.401 22.604 26.968 1.00 44.88 353 GLY B CA 1
ATOM 5675 C C . GLY B 1 353 ? 57.396 22.337 28.433 1.00 46.02 353 GLY B C 1
ATOM 5676 O O . GLY B 1 353 ? 57.979 23.083 29.184 1.00 45.94 353 GLY B O 1
ATOM 5677 N N . VAL B 1 354 ? 56.731 21.262 28.829 1.00 47.47 354 VAL B N 1
ATOM 5678 C CA . VAL B 1 354 ? 56.592 20.896 30.231 1.00 48.88 354 VAL B CA 1
ATOM 5679 C C . VAL B 1 354 ? 57.844 20.155 30.599 1.00 51.08 354 VAL B C 1
ATOM 5680 O O . VAL B 1 354 ? 58.058 19.019 30.141 1.00 52.30 354 VAL B O 1
ATOM 5684 N N . GLU B 1 355 ? 58.683 20.785 31.412 1.00 53.14 355 GLU B N 1
ATOM 5685 C CA . GLU B 1 355 ? 59.971 20.192 31.809 1.00 55.19 355 GLU B CA 1
ATOM 5686 C C . GLU B 1 355 ? 60.148 19.727 33.247 1.00 56.49 355 GLU B C 1
ATOM 5687 O O . GLU B 1 355 ? 60.945 18.836 33.498 1.00 57.41 355 GLU B O 1
ATOM 5693 N N . SER B 1 356 ? 59.461 20.358 34.200 1.00 57.29 356 SER B N 1
ATOM 5694 C CA . SER B 1 356 ? 59.622 20.011 35.609 1.00 57.35 356 SER B CA 1
ATOM 5695 C C . SER B 1 356 ? 58.302 19.556 36.151 1.00 57.90 356 SER B C 1
ATOM 5696 O O . SER B 1 356 ? 57.256 19.834 35.554 1.00 58.21 356 SER B O 1
ATOM 5699 N N . ASP B 1 357 ? 58.337 18.881 37.292 1.00 58.41 357 ASP B N 1
ATOM 5700 C CA . ASP B 1 357 ? 57.140 18.344 37.877 1.00 58.41 357 ASP B CA 1
ATOM 5701 C C . ASP B 1 357 ? 56.313 19.424 38.570 1.00 57.62 357 ASP B C 1
ATOM 5702 O O . ASP B 1 357 ? 55.086 19.334 38.654 1.00 57.19 357 ASP B O 1
ATOM 5707 N N . GLU B 1 358 ? 56.991 20.455 39.056 1.00 56.89 358 GLU B N 1
ATOM 5708 C CA . GLU B 1 358 ? 56.344 21.637 39.607 1.00 56.50 358 GLU B CA 1
ATOM 5709 C C . GLU B 1 358 ? 55.435 22.322 38.526 1.00 55.39 358 GLU B C 1
ATOM 5710 O O . GLU B 1 358 ? 54.291 22.715 38.805 1.00 55.37 358 GLU B O 1
ATOM 5716 N N . GLN B 1 359 ? 55.903 22.387 37.278 1.00 53.45 359 GLN B N 1
ATOM 5717 C CA . GLN B 1 359 ? 55.037 22.833 36.185 1.00 52.59 359 GLN B CA 1
ATOM 5718 C C . GLN B 1 359 ? 53.843 21.910 35.943 1.00 51.22 359 GLN B C 1
ATOM 5719 O O . GLN B 1 359 ? 52.705 22.379 35.781 1.00 50.61 359 GLN B O 1
ATOM 5725 N N . ARG B 1 360 ? 54.121 20.604 35.907 1.00 49.59 360 ARG B N 1
ATOM 5726 C CA . ARG B 1 360 ? 53.090 19.609 35.694 1.00 47.90 360 ARG B CA 1
ATOM 5727 C C . ARG B 1 360 ? 51.917 19.761 36.672 1.00 47.35 360 ARG B C 1
ATOM 5728 O O . ARG B 1 360 ? 50.752 19.826 36.242 1.00 48.00 360 ARG B O 1
ATOM 5736 N N . VAL B 1 361 ? 52.227 19.851 37.961 1.00 45.79 361 VAL B N 1
ATOM 5737 C CA . VAL B 1 361 ? 51.239 20.031 39.017 1.00 44.83 361 VAL B CA 1
ATOM 5738 C C . VAL B 1 361 ? 50.450 21.363 38.895 1.00 44.15 361 VAL B C 1
ATOM 5739 O O . VAL B 1 361 ? 49.231 21.418 39.076 1.00 43.77 361 VAL B O 1
ATOM 5743 N N . ARG B 1 362 ? 51.147 22.440 38.587 1.00 42.62 362 ARG B N 1
ATOM 5744 C CA . ARG B 1 362 ? 50.456 23.679 38.386 1.00 41.90 362 ARG B CA 1
ATOM 5745 C C . ARG B 1 362 ? 49.514 23.613 37.151 1.00 40.96 362 ARG B C 1
ATOM 5746 O O . ARG B 1 362 ? 48.360 24.028 37.210 1.00 40.34 362 ARG B O 1
ATOM 5754 N N . LEU B 1 363 ? 49.988 23.040 36.061 1.00 39.92 363 LEU B N 1
ATOM 5755 C CA . LEU B 1 363 ? 49.156 22.894 34.894 1.00 40.32 363 LEU B CA 1
ATOM 5756 C C . LEU B 1 363 ? 47.888 22.091 35.233 1.00 41.59 363 LEU B C 1
ATOM 5757 O O . LEU B 1 363 ? 46.759 22.479 34.842 1.00 41.85 363 LEU B O 1
ATOM 5762 N N . ILE B 1 364 ? 48.053 20.984 35.980 1.00 42.42 364 ILE B N 1
ATOM 5763 C CA . ILE B 1 364 ? 46.873 20.199 36.393 1.00 42.22 364 ILE B CA 1
ATOM 5764 C C . ILE B 1 364 ? 45.953 21.068 37.245 1.00 42.81 364 ILE B C 1
ATOM 5765 O O . ILE B 1 364 ? 44.762 21.091 37.066 1.00 43.29 364 ILE B O 1
ATOM 5770 N N . GLU B 1 365 ? 46.530 21.820 38.147 1.00 43.29 365 GLU B N 1
ATOM 5771 C CA . GLU B 1 365 ? 45.758 22.726 38.959 1.00 45.67 365 GLU B CA 1
ATOM 5772 C C . GLU B 1 365 ? 44.929 23.730 38.109 1.00 45.09 365 GLU B C 1
ATOM 5773 O O . GLU B 1 365 ? 43.791 24.051 38.471 1.00 45.30 365 GLU B O 1
ATOM 5779 N N . LEU B 1 366 ? 45.497 24.233 37.000 1.00 43.67 366 LEU B N 1
ATOM 5780 C CA . LEU B 1 366 ? 44.782 25.213 36.140 1.00 41.63 366 LEU B CA 1
ATOM 5781 C C . LEU B 1 366 ? 43.681 24.590 35.270 1.00 42.21 366 LEU B C 1
ATOM 5782 O O . LEU B 1 366 ? 42.889 25.320 34.645 1.00 41.74 366 LEU B O 1
ATOM 5787 N N . GLY B 1 367 ? 43.621 23.259 35.247 1.00 42.12 367 GLY B N 1
ATOM 5788 C CA . GLY B 1 367 ? 42.672 22.565 34.421 1.00 42.19 367 GLY B CA 1
ATOM 5789 C C . GLY B 1 367 ? 43.267 21.975 33.136 1.00 43.01 367 GLY B C 1
ATOM 5790 O O . GLY B 1 367 ? 42.515 21.396 32.332 1.00 43.30 367 GLY B O 1
ATOM 5791 N N . CYS B 1 368 ? 44.578 22.097 32.900 1.00 41.67 368 CYS B N 1
ATOM 5792 C CA . CYS B 1 368 ? 45.134 21.445 31.718 1.00 41.44 368 CYS B CA 1
ATOM 5793 C C . CYS B 1 368 ? 45.031 19.912 31.793 1.00 43.04 368 CYS B C 1
ATOM 5794 O O . CYS B 1 368 ? 44.923 19.332 32.878 1.00 43.63 368 CYS B O 1
ATOM 5797 N N . SER B 1 369 ? 45.076 19.244 30.644 1.00 44.37 369 SER B N 1
ATOM 5798 C CA . SER B 1 369 ? 44.861 17.792 30.620 1.00 45.10 369 SER B CA 1
ATOM 5799 C C . SER B 1 369 ? 45.877 17.021 29.765 1.00 44.84 369 SER B C 1
ATOM 5800 O O . SER B 1 369 ? 46.165 15.867 30.061 1.00 47.10 369 SER B O 1
ATOM 5803 N N . ILE B 1 370 ? 46.382 17.618 28.685 1.00 43.56 370 ILE B N 1
ATOM 5804 C CA . ILE B 1 370 ? 47.295 16.908 27.773 1.00 41.45 370 ILE B CA 1
ATOM 5805 C C . ILE B 1 370 ? 48.524 17.771 27.632 1.00 40.59 370 ILE B C 1
ATOM 5806 O O . ILE B 1 370 ? 48.423 18.981 27.697 1.00 39.78 370 ILE B O 1
ATOM 5811 N N . ALA B 1 371 ? 49.673 17.155 27.425 1.00 40.12 371 ALA B N 1
ATOM 5812 C CA . ALA B 1 371 ? 50.911 17.877 27.469 1.00 40.55 371 ALA B CA 1
ATOM 5813 C C . ALA B 1 371 ? 51.948 17.232 26.599 1.00 41.00 371 ALA B C 1
ATOM 5814 O O . ALA B 1 371 ? 51.875 16.073 26.321 1.00 42.25 371 ALA B O 1
ATOM 5816 N N . GLN B 1 372 ? 52.941 18.000 26.196 1.00 42.24 372 GLN B N 1
ATOM 5817 C CA . GLN B 1 372 ? 54.168 17.478 25.607 1.00 42.53 372 GLN B CA 1
ATOM 5818 C C . GLN B 1 372 ? 55.342 18.098 26.335 1.00 43.58 372 GLN B C 1
ATOM 5819 O O . GLN B 1 372 ? 55.273 19.256 26.735 1.00 43.49 372 GLN B O 1
ATOM 5825 N N . GLY B 1 373 ? 56.436 17.359 26.454 1.00 44.97 373 GLY B N 1
ATOM 5826 C CA . GLY B 1 373 ? 57.691 17.964 26.842 1.00 46.50 373 GLY B CA 1
ATOM 5827 C C . GLY B 1 373 ? 58.696 17.012 27.452 1.00 49.12 373 GLY B C 1
ATOM 5828 O O . GLY B 1 373 ? 58.384 15.855 27.767 1.00 48.98 373 GLY B O 1
ATOM 5829 N N . TYR B 1 374 ? 59.903 17.539 27.666 1.00 51.56 374 TYR B N 1
ATOM 5830 C CA . TYR B 1 374 ? 61.033 16.781 28.208 1.00 53.73 374 TYR B CA 1
ATOM 5831 C C . TYR B 1 374 ? 60.713 16.018 29.477 1.00 53.86 374 TYR B C 1
ATOM 5832 O O . TYR B 1 374 ? 61.222 14.925 29.670 1.00 54.81 374 TYR B O 1
ATOM 5841 N N . LEU B 1 375 ? 59.827 16.557 30.309 1.00 53.03 375 LEU B N 1
ATOM 5842 C CA . LEU B 1 375 ? 59.412 15.845 31.518 1.00 52.72 375 LEU B CA 1
ATOM 5843 C C . LEU B 1 375 ? 58.822 14.461 31.253 1.00 52.53 375 LEU B C 1
ATOM 5844 O O . LEU B 1 375 ? 58.964 13.557 32.071 1.00 52.80 375 LEU B O 1
ATOM 5849 N N . PHE B 1 376 ? 58.144 14.307 30.125 1.00 51.69 376 PHE B N 1
ATOM 5850 C CA . PHE B 1 376 ? 57.482 13.044 29.798 1.00 51.87 376 PHE B CA 1
ATOM 5851 C C . PHE B 1 376 ? 58.291 12.235 28.764 1.00 52.47 376 PHE B C 1
ATOM 5852 O O . PHE B 1 376 ? 58.585 11.072 29.007 1.00 53.34 376 PHE B O 1
ATOM 5860 N N . ALA B 1 377 ? 58.628 12.853 27.621 1.00 51.71 377 ALA B N 1
ATOM 5861 C CA . ALA B 1 377 ? 59.411 12.214 26.581 1.00 51.69 377 ALA B CA 1
ATOM 5862 C C . ALA B 1 377 ? 60.015 13.209 25.605 1.00 51.71 377 ALA B C 1
ATOM 5863 O O . ALA B 1 377 ? 59.337 14.108 25.130 1.00 51.35 377 ALA B O 1
ATOM 5865 N N . ARG B 1 378 ? 61.296 13.033 25.307 1.00 52.49 378 ARG B N 1
ATOM 5866 C CA . ARG B 1 378 ? 61.962 13.742 24.204 1.00 53.36 378 ARG B CA 1
ATOM 5867 C C . ARG B 1 378 ? 61.471 13.251 22.841 1.00 52.15 378 ARG B C 1
ATOM 5868 O O . ARG B 1 378 ? 60.951 12.142 22.702 1.00 51.98 378 ARG B O 1
ATOM 5876 N N . PRO B 1 379 ? 61.615 14.087 21.823 1.00 51.71 379 PRO B N 1
ATOM 5877 C CA . PRO B 1 379 ? 61.448 13.610 20.462 1.00 51.91 379 PRO B CA 1
ATOM 5878 C C . PRO B 1 379 ? 62.288 12.356 20.175 1.00 52.61 379 PRO B C 1
ATOM 5879 O O . PRO B 1 379 ? 63.491 12.352 20.406 1.00 53.54 379 PRO B O 1
ATOM 5883 N N . MET B 1 380 ? 61.646 11.304 19.670 1.00 52.60 380 MET B N 1
ATOM 5884 C CA . MET B 1 380 ? 62.334 10.059 19.362 1.00 52.94 380 MET B CA 1
ATOM 5885 C C . MET B 1 380 ? 62.300 9.717 17.867 1.00 52.41 380 MET B C 1
ATOM 5886 O O . MET B 1 380 ? 61.318 9.997 17.190 1.00 52.26 380 MET B O 1
ATOM 5891 N N . PRO B 1 381 ? 63.375 9.107 17.354 1.00 52.35 381 PRO B N 1
ATOM 5892 C CA . PRO B 1 381 ? 63.302 8.383 16.074 1.00 52.10 381 PRO B CA 1
ATOM 5893 C C . PRO B 1 381 ? 62.374 7.174 16.199 1.00 52.45 381 PRO B C 1
ATOM 5894 O O . PRO B 1 381 ? 62.119 6.689 17.314 1.00 51.83 381 PRO B O 1
ATOM 5898 N N . GLU B 1 382 ? 61.878 6.717 15.048 1.00 52.96 382 GLU B N 1
ATOM 5899 C CA . GLU B 1 382 ? 60.805 5.741 14.948 1.00 53.19 382 GLU B CA 1
ATOM 5900 C C . GLU B 1 382 ? 60.931 4.555 15.875 1.00 54.06 382 GLU B C 1
ATOM 5901 O O . GLU B 1 382 ? 60.039 4.301 16.683 1.00 54.70 382 GLU B O 1
ATOM 5907 N N . GLN B 1 383 ? 62.026 3.820 15.797 1.00 55.36 383 GLN B N 1
ATOM 5908 C CA . GLN B 1 383 ? 62.106 2.646 16.644 1.00 56.37 383 GLN B CA 1
ATOM 5909 C C . GLN B 1 383 ? 62.082 2.981 18.143 1.00 55.83 383 GLN B C 1
ATOM 5910 O O . GLN B 1 383 ? 61.361 2.336 18.901 1.00 55.86 383 GLN B O 1
ATOM 5916 N N . HIS B 1 384 ? 62.820 3.992 18.584 1.00 55.48 384 HIS B N 1
ATOM 5917 C CA . HIS B 1 384 ? 62.703 4.346 19.994 1.00 56.18 384 HIS B CA 1
ATOM 5918 C C . HIS B 1 384 ? 61.226 4.664 20.294 1.00 54.94 384 HIS B C 1
ATOM 5919 O O . HIS B 1 384 ? 60.690 4.294 21.361 1.00 55.22 384 HIS B O 1
ATOM 5926 N N . PHE B 1 385 ? 60.579 5.345 19.344 1.00 53.26 385 PHE B N 1
ATOM 5927 C CA . PHE B 1 385 ? 59.193 5.753 19.504 1.00 51.53 385 PHE B CA 1
ATOM 5928 C C . PHE B 1 385 ? 58.249 4.556 19.590 1.00 52.10 385 PHE B C 1
ATOM 5929 O O . PHE B 1 385 ? 57.365 4.512 20.437 1.00 50.81 385 PHE B O 1
ATOM 5937 N N . LEU B 1 386 ? 58.459 3.600 18.694 1.00 53.54 386 LEU B N 1
ATOM 5938 C CA . LEU B 1 386 ? 57.694 2.364 18.670 1.00 55.57 386 LEU B CA 1
ATOM 5939 C C . LEU B 1 386 ? 57.840 1.578 19.969 1.00 57.21 386 LEU B C 1
ATOM 5940 O O . LEU B 1 386 ? 56.825 1.176 20.541 1.00 57.71 386 LEU B O 1
ATOM 5945 N N . ASP B 1 387 ? 59.089 1.391 20.427 1.00 59.06 387 ASP B N 1
ATOM 5946 C CA . ASP B 1 387 ? 59.403 0.755 21.708 1.00 61.43 387 ASP B CA 1
ATOM 5947 C C . ASP B 1 387 ? 58.769 1.550 22.834 1.00 62.01 387 ASP B C 1
ATOM 5948 O O . ASP B 1 387 ? 58.169 0.958 23.743 1.00 62.57 387 ASP B O 1
ATOM 5953 N N . TYR B 1 388 ? 58.888 2.884 22.784 1.00 61.98 388 TYR B N 1
ATOM 5954 C CA . TYR B 1 388 ? 58.211 3.692 23.765 1.00 62.42 388 TYR B CA 1
ATOM 5955 C C . TYR B 1 388 ? 56.720 3.352 23.797 1.00 63.91 388 TYR B C 1
ATOM 5956 O O . TYR B 1 388 ? 56.146 3.275 24.853 1.00 63.85 388 TYR B O 1
ATOM 5965 N N . CYS B 1 389 ? 56.103 3.132 22.641 1.00 66.22 389 CYS B N 1
ATOM 5966 C CA . CYS B 1 389 ? 54.702 2.768 22.586 1.00 68.00 389 CYS B CA 1
ATOM 5967 C C . CYS B 1 389 ? 54.495 1.278 22.921 1.00 71.65 389 CYS B C 1
ATOM 5968 O O . CYS B 1 389 ? 53.904 0.512 22.158 1.00 72.62 389 CYS B O 1
ATOM 5971 N N . SER B 1 390 ? 55.004 0.869 24.075 1.00 75.18 390 SER B N 1
ATOM 5972 C CA . SER B 1 390 ? 54.769 -0.468 24.653 1.00 78.21 390 SER B CA 1
ATOM 5973 C C . SER B 1 390 ? 55.016 -0.268 26.153 1.00 80.38 390 SER B C 1
ATOM 5974 O O . SER B 1 390 ? 56.152 -0.326 26.638 1.00 80.97 390 SER B O 1
ATOM 5977 N N . GLY B 1 391 ? 53.938 0.033 26.872 1.00 82.53 391 GLY B N 1
ATOM 5978 C CA . GLY B 1 391 ? 54.008 0.551 28.251 1.00 85.11 391 GLY B CA 1
ATOM 5979 C C . GLY B 1 391 ? 52.794 1.445 28.469 1.00 86.10 391 GLY B C 1
ATOM 5980 O O . GLY B 1 391 ? 52.718 2.542 27.880 1.00 86.07 391 GLY B O 1
ATOM 5981 N N . SER B 1 392 ? 51.865 0.962 29.310 1.00 87.57 392 SER B N 1
ATOM 5982 C CA . SER B 1 392 ? 50.485 1.505 29.447 1.00 88.33 392 SER B CA 1
ATOM 5983 C C . SER B 1 392 ? 50.027 1.653 30.927 1.00 88.88 392 SER B C 1
ATOM 5984 O O . SER B 1 392 ? 49.390 0.757 31.516 1.00 89.14 392 SER B O 1
ATOM 5987 N N . ASN C 1 2 ? 77.501 60.718 53.014 1.00 97.80 2 ASN C N 1
ATOM 5988 C CA . ASN C 1 2 ? 78.679 61.191 53.819 1.00 99.00 2 ASN C CA 1
ATOM 5989 C C . ASN C 1 2 ? 78.900 62.719 53.729 1.00 99.29 2 ASN C C 1
ATOM 5990 O O . ASN C 1 2 ? 79.907 63.178 53.162 1.00 100.05 2 ASN C O 1
ATOM 5995 N N . ASP C 1 3 ? 77.976 63.522 54.267 1.00 98.63 3 ASP C N 1
ATOM 5996 C CA . ASP C 1 3 ? 76.746 63.077 54.930 1.00 97.79 3 ASP C CA 1
ATOM 5997 C C . ASP C 1 3 ? 75.474 63.443 54.104 1.00 96.01 3 ASP C C 1
ATOM 5998 O O . ASP C 1 3 ? 75.266 64.610 53.753 1.00 96.17 3 ASP C O 1
ATOM 6003 N N . LEU C 1 4 ? 74.630 62.450 53.803 1.00 94.05 4 LEU C N 1
ATOM 6004 C CA . LEU C 1 4 ? 73.418 62.669 52.989 1.00 91.52 4 LEU C CA 1
ATOM 6005 C C . LEU C 1 4 ? 72.265 63.346 53.733 1.00 90.67 4 LEU C C 1
ATOM 6006 O O . LEU C 1 4 ? 72.248 63.442 54.958 1.00 91.53 4 LEU C O 1
ATOM 6011 N N . ASN C 1 5 ? 71.298 63.811 52.962 1.00 88.88 5 ASN C N 1
ATOM 6012 C CA . ASN C 1 5 ? 70.158 64.541 53.485 1.00 87.84 5 ASN C CA 1
ATOM 6013 C C . ASN C 1 5 ? 68.842 63.952 52.917 1.00 85.91 5 ASN C C 1
ATOM 6014 O O . ASN C 1 5 ? 68.393 64.299 51.822 1.00 85.05 5 ASN C O 1
ATOM 6019 N N . VAL C 1 6 ? 68.246 63.033 53.667 1.00 84.48 6 VAL C N 1
ATOM 6020 C CA . VAL C 1 6 ? 67.111 62.276 53.185 1.00 82.14 6 VAL C CA 1
ATOM 6021 C C . VAL C 1 6 ? 65.797 62.880 53.676 1.00 81.33 6 VAL C C 1
ATOM 6022 O O . VAL C 1 6 ? 65.703 63.305 54.814 1.00 82.34 6 VAL C O 1
ATOM 6026 N N . LEU C 1 7 ? 64.791 62.949 52.812 1.00 79.74 7 LEU C N 1
ATOM 6027 C CA . LEU C 1 7 ? 63.474 63.429 53.239 1.00 79.11 7 LEU C CA 1
ATOM 6028 C C . LEU C 1 7 ? 62.407 62.375 53.010 1.00 77.90 7 LEU C C 1
ATOM 6029 O O . LEU C 1 7 ? 62.141 61.994 51.878 1.00 77.29 7 LEU C O 1
ATOM 6034 N N . VAL C 1 8 ? 61.792 61.903 54.087 1.00 77.61 8 VAL C N 1
ATOM 6035 C CA . VAL C 1 8 ? 60.810 60.840 53.955 1.00 76.66 8 VAL C CA 1
ATOM 6036 C C . VAL C 1 8 ? 59.422 61.414 54.080 1.00 76.62 8 VAL C C 1
ATOM 6037 O O . VAL C 1 8 ? 59.126 62.101 55.045 1.00 77.20 8 VAL C O 1
ATOM 6041 N N . LEU C 1 9 ? 58.590 61.138 53.079 1.00 76.33 9 LEU C N 1
ATOM 6042 C CA . LEU C 1 9 ? 57.152 61.413 53.149 1.00 76.76 9 LEU C CA 1
ATOM 6043 C C . LEU C 1 9 ? 56.376 60.110 53.393 1.00 76.34 9 LEU C C 1
ATOM 6044 O O . LEU C 1 9 ? 56.258 59.247 52.502 1.00 75.61 9 LEU C O 1
ATOM 6049 N N . GLU C 1 10 ? 55.829 60.010 54.603 1.00 76.62 10 GLU C N 1
ATOM 6050 C CA . GLU C 1 10 ? 55.109 58.841 55.064 1.00 76.45 10 GLU C CA 1
ATOM 6051 C C . GLU C 1 10 ? 53.992 59.269 56.043 1.00 77.60 10 GLU C C 1
ATOM 6052 O O . GLU C 1 10 ? 54.257 59.700 57.189 1.00 77.84 10 GLU C O 1
ATOM 6058 N N . ASP C 1 11 ? 52.751 59.166 55.565 1.00 78.11 11 ASP C N 1
ATOM 6059 C CA . ASP C 1 11 ? 51.548 59.455 56.364 1.00 79.68 11 ASP C CA 1
ATOM 6060 C C . ASP C 1 11 ? 51.366 58.597 57.627 1.00 79.95 11 ASP C C 1
ATOM 6061 O O . ASP C 1 11 ? 51.326 59.150 58.743 1.00 81.21 11 ASP C O 1
ATOM 6066 N N . GLU C 1 12 ? 51.210 57.278 57.446 1.00 78.92 12 GLU C N 1
ATOM 6067 C CA . GLU C 1 12 ? 50.928 56.334 58.544 1.00 78.86 12 GLU C CA 1
ATOM 6068 C C . GLU C 1 12 ? 52.032 56.430 59.624 1.00 78.63 12 GLU C C 1
ATOM 6069 O O . GLU C 1 12 ? 53.182 56.083 59.360 1.00 78.41 12 GLU C O 1
ATOM 6075 N N . PRO C 1 13 ? 51.691 56.923 60.841 1.00 78.63 13 PRO C N 1
ATOM 6076 C CA . PRO C 1 13 ? 52.737 57.254 61.818 1.00 78.41 13 PRO C CA 1
ATOM 6077 C C . PRO C 1 13 ? 53.648 56.097 62.235 1.00 77.84 13 PRO C C 1
ATOM 6078 O O . PRO C 1 13 ? 54.874 56.319 62.355 1.00 77.86 13 PRO C O 1
ATOM 6082 N N . PHE C 1 14 ? 53.086 54.890 62.440 1.00 76.70 14 PHE C N 1
ATOM 6083 C CA . PHE C 1 14 ? 53.928 53.718 62.765 1.00 75.48 14 PHE C CA 1
ATOM 6084 C C . PHE C 1 14 ? 54.892 53.374 61.631 1.00 74.65 14 PHE C C 1
ATOM 6085 O O . PHE C 1 14 ? 56.048 53.013 61.871 1.00 74.30 14 PHE C O 1
ATOM 6093 N N . GLN C 1 15 ? 54.397 53.482 60.409 1.00 73.79 15 GLN C N 1
ATOM 6094 C CA . GLN C 1 15 ? 55.226 53.302 59.244 1.00 74.25 15 GLN C CA 1
ATOM 6095 C C . GLN C 1 15 ? 56.350 54.353 59.259 1.00 73.90 15 GLN C C 1
ATOM 6096 O O . GLN C 1 15 ? 57.521 54.019 59.047 1.00 73.71 15 GLN C O 1
ATOM 6102 N N . ARG C 1 16 ? 55.993 55.603 59.562 1.00 73.77 16 ARG C N 1
ATOM 6103 C CA . ARG C 1 16 ? 56.970 56.673 59.633 1.00 73.88 16 ARG C CA 1
ATOM 6104 C C . ARG C 1 16 ? 58.028 56.290 60.640 1.00 74.03 16 ARG C C 1
ATOM 6105 O O . ARG C 1 16 ? 59.209 56.265 60.338 1.00 73.64 16 ARG C O 1
ATOM 6113 N N . LEU C 1 17 ? 57.579 55.955 61.837 1.00 74.60 17 LEU C N 1
ATOM 6114 C CA . LEU C 1 17 ? 58.458 55.512 62.907 1.00 75.32 17 LEU C CA 1
ATOM 6115 C C . LEU C 1 17 ? 59.505 54.448 62.483 1.00 75.03 17 LEU C C 1
ATOM 6116 O O . LEU C 1 17 ? 60.707 54.617 62.730 1.00 75.27 17 LEU C O 1
ATOM 6121 N N . VAL C 1 18 ? 59.032 53.368 61.858 1.00 74.44 18 VAL C N 1
ATOM 6122 C CA . VAL C 1 18 ? 59.863 52.228 61.449 1.00 73.98 18 VAL C CA 1
ATOM 6123 C C . VAL C 1 18 ? 60.842 52.644 60.349 1.00 73.36 18 VAL C C 1
ATOM 6124 O O . VAL C 1 18 ? 62.031 52.319 60.404 1.00 72.82 18 VAL C O 1
ATOM 6128 N N . ALA C 1 19 ? 60.325 53.355 59.345 1.00 72.91 19 ALA C N 1
ATOM 6129 C CA . ALA C 1 19 ? 61.145 53.833 58.209 1.00 72.69 19 ALA C CA 1
ATOM 6130 C C . ALA C 1 19 ? 62.345 54.677 58.672 1.00 73.40 19 ALA C C 1
ATOM 6131 O O . ALA C 1 19 ? 63.498 54.304 58.436 1.00 73.46 19 ALA C O 1
ATOM 6133 N N . VAL C 1 20 ? 62.053 55.793 59.343 1.00 74.12 20 VAL C N 1
ATOM 6134 C CA . VAL C 1 20 ? 63.065 56.711 59.842 1.00 75.39 20 VAL C CA 1
ATOM 6135 C C . VAL C 1 20 ? 64.081 55.943 60.679 1.00 76.35 20 VAL C C 1
ATOM 6136 O O . VAL C 1 20 ? 65.281 56.132 60.526 1.00 77.17 20 VAL C O 1
ATOM 6140 N N . THR C 1 21 ? 63.603 55.057 61.541 1.00 76.62 21 THR C N 1
ATOM 6141 C CA . THR C 1 21 ? 64.505 54.328 62.407 1.00 77.56 21 THR C CA 1
ATOM 6142 C C . THR C 1 21 ? 65.443 53.434 61.600 1.00 77.58 21 THR C C 1
ATOM 6143 O O . THR C 1 21 ? 66.607 53.276 61.957 1.00 78.26 21 THR C O 1
ATOM 6147 N N . ALA C 1 22 ? 64.955 52.879 60.497 1.00 76.95 22 ALA C N 1
ATOM 6148 C CA . ALA C 1 22 ? 65.783 52.026 59.661 1.00 77.12 22 ALA C CA 1
ATOM 6149 C C . ALA C 1 22 ? 66.830 52.872 58.933 1.00 77.39 22 ALA C C 1
ATOM 6150 O O . ALA C 1 22 ? 67.919 52.387 58.580 1.00 77.33 22 ALA C O 1
ATOM 6152 N N . LEU C 1 23 ? 66.490 54.143 58.730 1.00 77.43 23 LEU C N 1
ATOM 6153 C CA . LEU C 1 23 ? 67.340 55.077 57.986 1.00 78.10 23 LEU C CA 1
ATOM 6154 C C . LEU C 1 23 ? 68.489 55.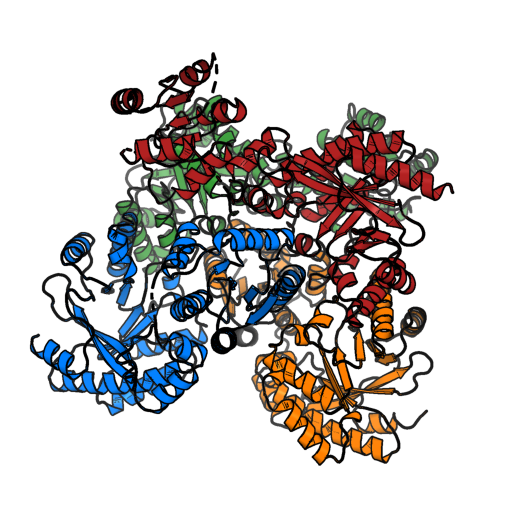669 58.816 1.00 79.86 23 LEU C C 1
ATOM 6155 O O . LEU C 1 23 ? 69.567 55.956 58.282 1.00 79.80 23 LEU C O 1
ATOM 6160 N N . LYS C 1 24 ? 68.248 55.831 60.121 1.00 81.53 24 LYS C N 1
ATOM 6161 C CA . LYS C 1 24 ? 69.284 56.206 61.091 1.00 83.50 24 LYS C CA 1
ATOM 6162 C C . LYS C 1 24 ? 70.469 55.242 61.065 1.00 84.00 24 LYS C C 1
ATOM 6163 O O . LYS C 1 24 ? 71.614 55.670 61.103 1.00 84.80 24 LYS C O 1
ATOM 6169 N N . LYS C 1 25 ? 70.185 53.950 60.957 1.00 84.22 25 LYS C N 1
ATOM 6170 C CA . LYS C 1 25 ? 71.216 52.918 61.044 1.00 85.57 25 LYS C CA 1
ATOM 6171 C C . LYS C 1 25 ? 72.220 52.954 59.903 1.00 86.25 25 LYS C C 1
ATOM 6172 O O . LYS C 1 25 ? 73.395 52.639 60.096 1.00 87.01 25 LYS C O 1
ATOM 6178 N N . VAL C 1 26 ? 71.761 53.339 58.715 1.00 86.63 26 VAL C N 1
ATOM 6179 C CA . VAL C 1 26 ? 72.595 53.216 57.517 1.00 87.19 26 VAL C CA 1
ATOM 6180 C C . VAL C 1 26 ? 72.962 54.561 56.904 1.00 87.62 26 VAL C C 1
ATOM 6181 O O . VAL C 1 26 ? 74.004 54.692 56.244 1.00 87.79 26 VAL C O 1
ATOM 6185 N N . VAL C 1 27 ? 72.110 55.556 57.130 1.00 87.92 27 VAL C N 1
ATOM 6186 C CA . VAL C 1 27 ? 72.252 56.836 56.452 1.00 88.44 27 VAL C CA 1
ATOM 6187 C C . VAL C 1 27 ? 73.138 57.787 57.237 1.00 89.81 27 VAL C C 1
ATOM 6188 O O . VAL C 1 27 ? 72.740 58.322 58.285 1.00 90.33 27 VAL C O 1
ATOM 6192 N N . PRO C 1 28 ? 74.354 58.009 56.726 1.00 90.62 28 PRO C N 1
ATOM 6193 C CA . PRO C 1 28 ? 75.211 58.974 57.381 1.00 91.68 28 PRO C CA 1
ATOM 6194 C C . PRO C 1 28 ? 74.747 60.387 57.003 1.00 91.64 28 PRO C C 1
ATOM 6195 O O . PRO C 1 28 ? 74.884 60.799 55.856 1.00 90.97 28 PRO C O 1
ATOM 6199 N N . GLY C 1 29 ? 74.151 61.097 57.958 1.00 92.25 29 GLY C N 1
ATOM 6200 C CA . GLY C 1 29 ? 73.677 62.458 57.722 1.00 92.53 29 GLY C CA 1
ATOM 6201 C C . GLY C 1 29 ? 72.315 62.700 58.331 1.00 92.69 29 GLY C C 1
ATOM 6202 O O . GLY C 1 29 ? 71.784 61.847 59.055 1.00 93.04 29 GLY C O 1
ATOM 6203 N N . SER C 1 30 ? 71.754 63.867 58.037 1.00 92.73 30 SER C N 1
ATOM 6204 C CA . SER C 1 30 ? 70.425 64.260 58.503 1.00 92.84 30 SER C CA 1
ATOM 6205 C C . SER C 1 30 ? 69.276 63.438 57.852 1.00 92.06 30 SER C C 1
ATOM 6206 O O . SER C 1 30 ? 69.470 62.784 56.813 1.00 91.82 30 SER C O 1
ATOM 6209 N N . ILE C 1 31 ? 68.095 63.473 58.486 1.00 92.08 31 ILE C N 1
ATOM 6210 C CA . ILE C 1 31 ? 66.837 62.880 57.984 1.00 90.72 31 ILE C CA 1
ATOM 6211 C C . ILE C 1 31 ? 65.673 63.774 58.403 1.00 91.47 31 ILE C C 1
ATOM 6212 O O . ILE C 1 31 ? 65.601 64.188 59.561 1.00 92.21 31 ILE C O 1
ATOM 6217 N N . LEU C 1 32 ? 64.758 64.053 57.473 1.00 91.60 32 LEU C N 1
ATOM 6218 C CA . LEU C 1 32 ? 63.589 64.904 57.744 1.00 92.36 32 LEU C CA 1
ATOM 6219 C C . LEU C 1 32 ? 62.307 64.089 57.623 1.00 92.21 32 LEU C C 1
ATOM 6220 O O . LEU C 1 32 ? 62.341 62.978 57.100 1.00 92.00 32 LEU C O 1
ATOM 6225 N N . GLU C 1 33 ? 61.188 64.631 58.112 1.00 92.94 33 GLU C N 1
ATOM 6226 C CA . GLU C 1 33 ? 59.942 63.864 58.264 1.00 92.86 33 GLU C CA 1
ATOM 6227 C C . GLU C 1 33 ? 58.686 64.677 57.958 1.00 93.38 33 GLU C C 1
ATOM 6228 O O . GLU C 1 33 ? 58.526 65.793 58.463 1.00 93.65 33 GLU C O 1
ATOM 6234 N N . ALA C 1 34 ? 57.780 64.087 57.168 1.00 93.51 34 ALA C N 1
ATOM 6235 C CA . ALA C 1 34 ? 56.493 64.713 56.821 1.00 94.44 34 ALA C CA 1
ATOM 6236 C C . ALA C 1 34 ? 55.303 63.747 56.899 1.00 94.86 34 ALA C C 1
ATOM 6237 O O . ALA C 1 34 ? 55.331 62.660 56.306 1.00 94.43 34 ALA C O 1
ATOM 6239 N N . ALA C 1 35 ? 54.259 64.161 57.618 1.00 96.23 35 ALA C N 1
ATOM 6240 C CA . ALA C 1 35 ? 53.058 63.355 57.803 1.00 96.84 35 ALA C CA 1
ATOM 6241 C C . ALA C 1 35 ? 52.070 63.517 56.650 1.00 97.46 35 ALA C C 1
ATOM 6242 O O . ALA C 1 35 ? 51.076 62.789 56.583 1.00 97.46 35 ALA C O 1
ATOM 6244 N N . ASP C 1 36 ? 52.333 64.480 55.759 1.00 98.65 36 ASP C N 1
ATOM 6245 C CA . ASP C 1 36 ? 51.609 64.607 54.474 1.00 99.33 36 ASP C CA 1
ATOM 6246 C C . ASP C 1 36 ? 52.301 65.555 53.500 1.00 99.63 36 ASP C C 1
ATOM 6247 O O . ASP C 1 36 ? 53.455 65.936 53.716 1.00 99.78 36 ASP C O 1
ATOM 6252 N N . GLY C 1 37 ? 51.578 65.933 52.441 1.00 100.15 37 GLY C N 1
ATOM 6253 C CA . GLY C 1 37 ? 52.083 66.819 51.377 1.00 100.66 37 GLY C CA 1
ATOM 6254 C C . GLY C 1 37 ? 52.394 68.240 51.824 1.00 101.86 37 GLY C C 1
ATOM 6255 O O . GLY C 1 37 ? 53.490 68.754 51.564 1.00 102.11 37 GLY C O 1
ATOM 6256 N N . LYS C 1 38 ? 51.427 68.868 52.499 1.00 102.81 38 LYS C N 1
ATOM 6257 C CA . LYS C 1 38 ? 51.571 70.226 53.054 1.00 103.81 38 LYS C CA 1
ATOM 6258 C C . LYS C 1 38 ? 52.777 70.415 53.989 1.00 103.84 38 LYS C C 1
ATOM 6259 O O . LYS C 1 38 ? 53.403 71.477 53.975 1.00 104.77 38 LYS C O 1
ATOM 6265 N N . GLU C 1 39 ? 53.092 69.397 54.791 1.00 102.95 39 GLU C N 1
ATOM 6266 C CA . GLU C 1 39 ? 54.219 69.454 55.736 1.00 103.04 39 GLU C CA 1
ATOM 6267 C C . GLU C 1 39 ? 55.569 69.207 55.057 1.00 102.22 39 GLU C C 1
ATOM 6268 O O . GLU C 1 39 ? 56.620 69.657 55.539 1.00 102.53 39 GLU C O 1
ATOM 6274 N N . ALA C 1 40 ? 55.525 68.467 53.951 1.00 100.92 40 ALA C N 1
ATOM 6275 C CA . ALA C 1 40 ? 56.707 68.124 53.176 1.00 100.12 40 ALA C CA 1
ATOM 6276 C C . ALA C 1 40 ? 57.092 69.312 52.329 1.00 100.29 40 ALA C C 1
ATOM 6277 O O . ALA C 1 40 ? 58.276 69.649 52.213 1.00 100.33 40 ALA C O 1
ATOM 6279 N N . VAL C 1 41 ? 56.066 69.944 51.755 1.00 100.45 41 VAL C N 1
ATOM 6280 C CA . VAL C 1 41 ? 56.212 71.126 50.901 1.00 101.04 41 VAL C CA 1
ATOM 6281 C C . VAL C 1 41 ? 56.684 72.329 51.714 1.00 102.16 41 VAL C C 1
ATOM 6282 O O . VAL C 1 41 ? 57.162 73.311 51.149 1.00 102.50 41 VAL C O 1
ATOM 6286 N N . ALA C 1 42 ? 56.547 72.232 53.036 1.00 102.76 42 ALA C N 1
ATOM 6287 C CA . ALA C 1 42 ? 57.084 73.231 53.954 1.00 104.20 42 ALA C CA 1
ATOM 6288 C C . ALA C 1 42 ? 58.519 72.899 54.410 1.00 104.36 42 ALA C C 1
ATOM 6289 O O . ALA C 1 42 ? 59.314 73.809 54.661 1.00 105.07 42 ALA C O 1
ATOM 6291 N N . ILE C 1 43 ? 58.860 71.612 54.504 1.00 103.65 43 ILE C N 1
ATOM 6292 C CA . ILE C 1 43 ? 60.253 71.233 54.772 1.00 103.96 43 ILE C CA 1
ATOM 6293 C C . ILE C 1 43 ? 61.106 71.669 53.585 1.00 104.08 43 ILE C C 1
ATOM 6294 O O . ILE C 1 43 ? 62.260 72.094 53.746 1.00 104.69 43 ILE C O 1
ATOM 6299 N N . LEU C 1 44 ? 60.513 71.573 52.396 1.00 103.59 44 LEU C N 1
ATOM 6300 C CA . LEU C 1 44 ? 61.132 72.086 51.178 1.00 103.63 44 LEU C CA 1
ATOM 6301 C C . LEU C 1 44 ? 61.261 73.614 51.216 1.00 104.79 44 LEU C C 1
ATOM 6302 O O . LEU C 1 44 ? 62.367 74.138 51.052 1.00 105.62 44 LEU C O 1
ATOM 6307 N N . GLU C 1 45 ? 60.142 74.311 51.474 1.00 105.04 45 GLU C N 1
ATOM 6308 C CA . GLU C 1 45 ? 60.066 75.794 51.456 1.00 105.60 45 GLU C CA 1
ATOM 6309 C C . GLU C 1 45 ? 61.187 76.494 52.225 1.00 106.04 45 GLU C C 1
ATOM 6310 O O . GLU C 1 45 ? 61.462 77.673 51.999 1.00 106.99 45 GLU C O 1
ATOM 6316 N N . SER C 1 46 ? 61.825 75.761 53.129 1.00 105.18 46 SER C N 1
ATOM 6317 C CA . SER C 1 46 ? 63.055 76.218 53.741 1.00 105.28 46 SER C CA 1
ATOM 6318 C C . SER C 1 46 ? 63.935 75.024 54.070 1.00 104.17 46 SER C C 1
ATOM 6319 O O . SER C 1 46 ? 63.891 74.479 55.178 1.00 104.41 46 SER C O 1
ATOM 6322 N N . CYS C 1 47 ? 64.695 74.597 53.066 1.00 102.61 47 CYS C N 1
ATOM 6323 C CA . CYS C 1 47 ? 65.838 73.712 53.269 1.00 101.44 47 CYS C CA 1
ATOM 6324 C C . CYS C 1 47 ? 66.798 73.767 52.088 1.00 100.19 47 CYS C C 1
ATOM 6325 O O . CYS C 1 47 ? 66.439 74.246 51.009 1.00 99.65 47 CYS C O 1
ATOM 6328 N N . GLY C 1 48 ? 68.019 73.285 52.299 1.00 99.33 48 GLY C N 1
ATOM 6329 C CA . GLY C 1 48 ? 69.020 73.240 51.240 1.00 98.03 48 GLY C CA 1
ATOM 6330 C C . GLY C 1 48 ? 68.761 72.063 50.317 1.00 96.09 48 GLY C C 1
ATOM 6331 O O . GLY C 1 48 ? 67.602 71.681 50.092 1.00 95.29 48 GLY C O 1
ATOM 6332 N N . HIS C 1 49 ? 69.845 71.487 49.796 1.00 94.81 49 HIS C N 1
ATOM 6333 C CA . HIS C 1 49 ? 69.786 70.300 48.957 1.00 92.70 49 HIS C CA 1
ATOM 6334 C C . HIS C 1 49 ? 69.114 69.167 49.746 1.00 90.75 49 HIS C C 1
ATOM 6335 O O . HIS C 1 49 ? 69.154 69.165 50.992 1.00 90.99 49 HIS C O 1
ATOM 6342 N N . VAL C 1 50 ? 68.438 68.265 49.015 1.00 87.49 50 VAL C N 1
ATOM 6343 C CA . VAL C 1 50 ? 67.945 66.987 49.548 1.00 84.50 50 VAL C CA 1
ATOM 6344 C C . VAL C 1 50 ? 68.497 65.938 48.620 1.00 82.31 50 VAL C C 1
ATOM 6345 O O . VAL C 1 50 ? 68.196 65.951 47.420 1.00 82.32 50 VAL C O 1
ATOM 6349 N N . ASP C 1 51 ? 69.307 65.037 49.144 1.00 79.91 51 ASP C N 1
ATOM 6350 C CA . ASP C 1 51 ? 69.945 64.064 48.275 1.00 77.84 51 ASP C CA 1
ATOM 6351 C C . ASP C 1 51 ? 68.948 63.018 47.789 1.00 75.37 51 ASP C C 1
ATOM 6352 O O . ASP C 1 51 ? 68.922 62.683 46.615 1.00 73.94 51 ASP C O 1
ATOM 6357 N N . ILE C 1 52 ? 68.112 62.535 48.700 1.00 73.66 52 ILE C N 1
ATOM 6358 C CA . ILE C 1 52 ? 67.088 61.555 48.384 1.00 71.02 52 ILE C CA 1
ATOM 6359 C C . ILE C 1 52 ? 65.742 61.920 49.014 1.00 70.53 52 ILE C C 1
ATOM 6360 O O . ILE C 1 52 ? 65.650 62.204 50.220 1.00 70.40 52 ILE C O 1
ATOM 6365 N N . ALA C 1 53 ? 64.708 61.928 48.177 1.00 69.06 53 ALA C N 1
ATOM 6366 C CA . ALA C 1 53 ? 63.329 61.974 48.644 1.00 68.24 53 ALA C CA 1
ATOM 6367 C C . ALA C 1 53 ? 62.747 60.565 48.590 1.00 67.69 53 ALA C C 1
ATOM 6368 O O . ALA C 1 53 ? 63.029 59.798 47.662 1.00 66.75 53 ALA C O 1
ATOM 6370 N N . ILE C 1 54 ? 61.975 60.214 49.616 1.00 67.98 54 ILE C N 1
ATOM 6371 C CA . ILE C 1 54 ? 61.306 58.927 49.674 1.00 67.81 54 ILE C CA 1
ATOM 6372 C C . ILE C 1 54 ? 59.827 59.124 49.970 1.00 68.48 54 ILE C C 1
ATOM 6373 O O . ILE C 1 54 ? 59.459 59.874 50.883 1.00 69.12 54 ILE C O 1
ATOM 6378 N N . CYS C 1 55 ? 58.993 58.430 49.197 1.00 68.42 55 CYS C N 1
ATOM 6379 C CA . CYS C 1 55 ? 57.551 58.400 49.411 1.00 68.87 55 CYS C CA 1
ATOM 6380 C C . CYS C 1 55 ? 56.943 57.078 48.916 1.00 68.72 55 CYS C C 1
ATOM 6381 O O . CYS C 1 55 ? 57.584 56.335 48.167 1.00 67.97 55 CYS C O 1
ATOM 6384 N N . ASP C 1 56 ? 55.726 56.782 49.368 1.00 69.72 56 ASP C N 1
ATOM 6385 C CA . ASP C 1 56 ? 55.075 55.512 49.033 1.00 71.01 56 ASP C CA 1
ATOM 6386 C C . ASP C 1 56 ? 53.925 55.622 48.026 1.00 71.00 56 ASP C C 1
ATOM 6387 O O . ASP C 1 56 ? 52.825 56.036 48.398 1.00 70.91 56 ASP C O 1
ATOM 6392 N N . LEU C 1 57 ? 54.186 55.184 46.788 1.00 71.57 57 LEU C N 1
ATOM 6393 C CA . LEU C 1 57 ? 53.260 55.351 45.631 1.00 72.56 57 LEU C CA 1
ATOM 6394 C C . LEU C 1 57 ? 52.128 54.318 45.528 1.00 73.35 57 LEU C C 1
ATOM 6395 O O . LEU C 1 57 ? 51.106 54.571 44.898 1.00 73.89 57 LEU C O 1
ATOM 6400 N N . GLN C 1 58 ? 52.326 53.154 46.132 1.00 74.94 58 GLN C N 1
ATOM 6401 C CA . GLN C 1 58 ? 51.279 52.158 46.268 1.00 76.55 58 GLN C CA 1
ATOM 6402 C C . GLN C 1 58 ? 50.183 52.580 47.294 1.00 77.92 58 GLN C C 1
ATOM 6403 O O . GLN C 1 58 ? 48.984 52.477 46.998 1.00 78.02 58 GLN C O 1
ATOM 6409 N N . MET C 1 59 ? 50.589 53.056 48.473 1.00 79.33 59 MET C N 1
ATOM 6410 C CA . MET C 1 59 ? 49.636 53.365 49.546 1.00 81.55 59 MET C CA 1
ATOM 6411 C C . MET C 1 59 ? 48.897 54.703 49.398 1.00 81.68 59 MET C C 1
ATOM 6412 O O . MET C 1 59 ? 47.695 54.778 49.675 1.00 81.49 59 MET C O 1
ATOM 6417 N N . SER C 1 60 ? 49.627 55.742 48.979 1.00 81.93 60 SER C N 1
ATOM 6418 C CA . SER C 1 60 ? 49.042 56.993 48.457 1.00 82.17 60 SER C CA 1
ATOM 6419 C C . SER C 1 60 ? 50.072 57.717 47.592 1.00 81.31 60 SER C C 1
ATOM 6420 O O . SER C 1 60 ? 51.013 58.335 48.107 1.00 81.86 60 SER C O 1
ATOM 6423 N N . GLY C 1 61 ? 49.855 57.741 46.286 1.00 80.11 61 GLY C N 1
ATOM 6424 C CA . GLY C 1 61 ? 48.537 57.678 45.686 1.00 79.08 61 GLY C CA 1
ATOM 6425 C C . GLY C 1 61 ? 48.545 59.010 44.971 1.00 78.62 61 GLY C C 1
ATOM 6426 O O . GLY C 1 61 ? 49.562 59.399 44.390 1.00 77.59 61 GLY C O 1
ATOM 6427 N N . MET C 1 62 ? 47.460 59.759 45.032 1.00 78.98 62 MET C N 1
ATOM 6428 C CA . MET C 1 62 ? 47.529 61.039 44.369 1.00 79.39 62 MET C CA 1
ATOM 6429 C C . MET C 1 62 ? 48.261 62.120 45.187 1.00 79.69 62 MET C C 1
ATOM 6430 O O . MET C 1 62 ? 48.691 63.153 44.639 1.00 80.34 62 MET C O 1
ATOM 6435 N N . ASP C 1 63 ? 48.456 61.876 46.475 1.00 79.38 63 ASP C N 1
ATOM 6436 C CA . ASP C 1 63 ? 49.289 62.778 47.259 1.00 79.67 63 ASP C CA 1
ATOM 6437 C C . ASP C 1 63 ? 50.767 62.642 46.862 1.00 78.88 63 ASP C C 1
ATOM 6438 O O . ASP C 1 63 ? 51.439 63.646 46.576 1.00 79.30 63 ASP C O 1
ATOM 6443 N N . GLY C 1 64 ? 51.247 61.397 46.832 1.00 77.53 64 GLY C N 1
ATOM 6444 C CA . GLY C 1 64 ? 52.632 61.076 46.494 1.00 75.81 64 GLY C CA 1
ATOM 6445 C C . GLY C 1 64 ? 53.088 61.679 45.180 1.00 74.30 64 GLY C C 1
ATOM 6446 O O . GLY C 1 64 ? 54.156 62.293 45.112 1.00 74.49 64 GLY C O 1
ATOM 6447 N N . LEU C 1 65 ? 52.291 61.507 44.135 1.00 72.76 65 LEU C N 1
ATOM 6448 C CA . LEU C 1 65 ? 52.590 62.148 42.859 1.00 72.00 65 LEU C CA 1
ATOM 6449 C C . LEU C 1 65 ? 52.774 63.671 42.981 1.00 72.72 65 LEU C C 1
ATOM 6450 O O . LEU C 1 65 ? 53.812 64.205 42.585 1.00 72.69 65 LEU C O 1
ATOM 6455 N N . ALA C 1 66 ? 51.773 64.357 43.542 1.00 73.48 66 ALA C N 1
ATOM 6456 C CA . ALA C 1 66 ? 51.770 65.823 43.625 1.00 73.97 66 ALA C CA 1
ATOM 6457 C C . ALA C 1 66 ? 52.953 66.331 44.456 1.00 74.32 66 ALA C C 1
ATOM 6458 O O . ALA C 1 66 ? 53.601 67.321 44.096 1.00 74.64 66 ALA C O 1
ATOM 6460 N N . PHE C 1 67 ? 53.228 65.641 45.559 1.00 73.63 67 PHE C N 1
ATOM 6461 C CA . PHE C 1 67 ? 54.458 65.829 46.275 1.00 73.88 67 PHE C CA 1
ATOM 6462 C C . PHE C 1 67 ? 55.629 65.858 45.296 1.00 73.61 67 PHE C C 1
ATOM 6463 O O . PHE C 1 67 ? 56.334 66.871 45.197 1.00 73.88 67 PHE C O 1
ATOM 6471 N N . LEU C 1 68 ? 55.837 64.762 44.567 1.00 72.34 68 LEU C N 1
ATOM 6472 C CA . LEU C 1 68 ? 57.057 64.641 43.800 1.00 71.99 68 LEU C CA 1
ATOM 6473 C C . LEU C 1 68 ? 57.217 65.842 42.890 1.00 73.17 68 LEU C C 1
ATOM 6474 O O . LEU C 1 68 ? 58.345 66.283 42.632 1.00 73.15 68 LEU C O 1
ATOM 6479 N N . ARG C 1 69 ? 56.085 66.393 42.443 1.00 74.52 69 ARG C N 1
ATOM 6480 C CA . ARG C 1 69 ? 56.075 67.594 41.599 1.00 76.33 69 ARG C CA 1
ATOM 6481 C C . ARG C 1 69 ? 56.535 68.797 42.397 1.00 77.73 69 ARG C C 1
ATOM 6482 O O . ARG C 1 69 ? 57.286 69.631 41.898 1.00 77.69 69 ARG C O 1
ATOM 6490 N N . HIS C 1 70 ? 56.064 68.884 43.639 1.00 79.12 70 HIS C N 1
ATOM 6491 C CA . HIS C 1 70 ? 56.534 69.920 44.542 1.00 80.95 70 HIS C CA 1
ATOM 6492 C C . HIS C 1 70 ? 58.053 69.742 44.656 1.00 80.47 70 HIS C C 1
ATOM 6493 O O . HIS C 1 70 ? 58.801 70.691 44.403 1.00 80.75 70 HIS C O 1
ATOM 6500 N N . ALA C 1 71 ? 58.492 68.510 44.957 1.00 79.42 71 ALA C N 1
ATOM 6501 C CA . ALA C 1 71 ? 59.915 68.158 44.990 1.00 78.71 71 ALA C CA 1
ATOM 6502 C C . ALA C 1 71 ? 60.595 68.648 43.733 1.00 78.54 71 ALA C C 1
ATOM 6503 O O . ALA C 1 71 ? 61.649 69.269 43.789 1.00 79.33 71 ALA C O 1
ATOM 6505 N N . SER C 1 72 ? 59.966 68.367 42.599 1.00 77.84 72 SER C N 1
ATOM 6506 C CA . SER C 1 72 ? 60.423 68.808 41.291 1.00 77.34 72 SER C CA 1
ATOM 6507 C C . SER C 1 72 ? 60.553 70.342 41.183 1.00 78.07 72 SER C C 1
ATOM 6508 O O . SER C 1 72 ? 61.646 70.860 40.890 1.00 78.28 72 SER C O 1
ATOM 6511 N N . LEU C 1 73 ? 59.431 71.040 41.408 1.00 78.15 73 LEU C N 1
ATOM 6512 C CA . LEU C 1 73 ? 59.309 72.515 41.289 1.00 78.33 73 LEU C CA 1
ATOM 6513 C C . LEU C 1 73 ? 60.306 73.297 42.154 1.00 78.59 73 LEU C C 1
ATOM 6514 O O . LEU C 1 73 ? 60.814 74.334 41.732 1.00 79.59 73 LEU C O 1
ATOM 6519 N N . SER C 1 74 ? 60.578 72.780 43.350 1.00 78.00 74 SER C N 1
ATOM 6520 C CA . SER C 1 74 ? 61.502 73.373 44.309 1.00 77.75 74 SER C CA 1
ATOM 6521 C C . SER C 1 74 ? 62.934 73.465 43.766 1.00 77.81 74 SER C C 1
ATOM 6522 O O . SER C 1 74 ? 63.719 74.310 44.206 1.00 78.94 74 SER C O 1
ATOM 6525 N N . GLY C 1 75 ? 63.270 72.579 42.830 1.00 76.47 75 GLY C N 1
ATOM 6526 C CA . GLY C 1 75 ? 64.626 72.474 42.277 1.00 75.73 75 GLY C CA 1
ATOM 6527 C C . GLY C 1 75 ? 65.625 71.912 43.276 1.00 75.63 75 GLY C C 1
ATOM 6528 O O . GLY C 1 75 ? 66.833 71.859 42.993 1.00 75.27 75 GLY C O 1
ATOM 6529 N N . LYS C 1 76 ? 65.118 71.468 44.431 1.00 74.83 76 LYS C N 1
ATOM 6530 C CA . LYS C 1 76 ? 65.976 71.164 45.580 1.00 75.00 76 LYS C CA 1
ATOM 6531 C C . LYS C 1 76 ? 66.303 69.686 45.850 1.00 73.77 76 LYS C C 1
ATOM 6532 O O . LYS C 1 76 ? 67.124 69.396 46.734 1.00 74.89 76 LYS C O 1
ATOM 6538 N N . VAL C 1 77 ? 65.679 68.765 45.108 1.00 71.44 77 VAL C N 1
ATOM 6539 C CA . VAL C 1 77 ? 65.873 67.325 45.315 1.00 69.27 77 VAL C CA 1
ATOM 6540 C C . VAL C 1 77 ? 66.560 66.671 44.113 1.00 67.91 77 VAL C C 1
ATOM 6541 O O . VAL C 1 77 ? 66.236 66.975 42.973 1.00 67.06 77 VAL C O 1
ATOM 6545 N N . HIS C 1 78 ? 67.471 65.744 44.381 1.00 66.85 78 HIS C N 1
ATOM 6546 C CA . HIS C 1 78 ? 68.191 65.043 43.326 1.00 65.51 78 HIS C CA 1
ATOM 6547 C C . HIS C 1 78 ? 67.566 63.691 42.946 1.00 64.10 78 HIS C C 1
ATOM 6548 O O . HIS C 1 78 ? 67.306 63.435 41.761 1.00 63.44 78 HIS C O 1
ATOM 6555 N N . SER C 1 79 ? 67.314 62.847 43.948 1.00 62.54 79 SER C N 1
ATOM 6556 C CA . SER C 1 79 ? 67.032 61.445 43.719 1.00 61.25 79 SER C CA 1
ATOM 6557 C C . SER C 1 79 ? 65.825 60.935 44.474 1.00 60.36 79 SER C C 1
ATOM 6558 O O . SER C 1 79 ? 65.352 61.560 45.425 1.00 60.38 79 SER C O 1
ATOM 6561 N N . VAL C 1 80 ? 65.321 59.792 44.019 1.00 59.31 80 VAL C N 1
ATOM 6562 C CA . VAL C 1 80 ? 64.126 59.203 44.577 1.00 58.36 80 VAL C CA 1
ATOM 6563 C C . VAL C 1 80 ? 64.302 57.721 44.876 1.00 58.47 80 VAL C C 1
ATOM 6564 O O . VAL C 1 80 ? 64.841 56.947 44.066 1.00 58.00 80 VAL C O 1
ATOM 6568 N N . ILE C 1 81 ? 63.857 57.355 46.073 1.00 58.45 81 ILE C N 1
ATOM 6569 C CA . ILE C 1 81 ? 63.655 55.969 46.452 1.00 58.48 81 ILE C CA 1
ATOM 6570 C C . ILE C 1 81 ? 62.156 55.850 46.696 1.00 58.24 81 ILE C C 1
ATOM 6571 O O . ILE C 1 81 ? 61.569 56.698 47.360 1.00 57.74 81 ILE C O 1
ATOM 6576 N N . LEU C 1 82 ? 61.523 54.827 46.133 1.00 59.14 82 LEU C N 1
ATOM 6577 C CA . LEU C 1 82 ? 60.084 54.603 46.388 1.00 59.78 82 LEU C CA 1
ATOM 6578 C C . LEU C 1 82 ? 60.006 53.624 47.504 1.00 61.11 82 LEU C C 1
ATOM 6579 O O . LEU C 1 82 ? 60.766 52.652 47.506 1.00 61.26 82 LEU C O 1
ATOM 6584 N N . SER C 1 83 ? 59.118 53.904 48.461 1.00 63.16 83 SER C N 1
ATOM 6585 C CA . SER C 1 83 ? 59.038 53.108 49.706 1.00 65.63 83 SER C CA 1
ATOM 6586 C C . SER C 1 83 ? 58.056 51.931 49.624 1.00 66.64 83 SER C C 1
ATOM 6587 O O . SER C 1 83 ? 57.719 51.314 50.648 1.00 66.82 83 SER C O 1
ATOM 6590 N N . SER C 1 84 ? 57.604 51.632 48.408 1.00 67.33 84 SER C N 1
ATOM 6591 C CA . SER C 1 84 ? 57.038 50.317 48.104 1.00 68.82 84 SER C CA 1
ATOM 6592 C C . SER C 1 84 ? 57.695 49.699 46.874 1.00 68.99 84 SER C C 1
ATOM 6593 O O . SER C 1 84 ? 58.274 50.386 46.040 1.00 68.32 84 SER C O 1
ATOM 6596 N N . GLU C 1 85 ? 57.639 48.383 46.789 1.00 70.90 85 GLU C N 1
ATOM 6597 C CA . GLU C 1 85 ? 58.212 47.673 45.656 1.00 72.99 85 GLU C CA 1
ATOM 6598 C C . GLU C 1 85 ? 57.370 47.948 44.386 1.00 72.51 85 GLU C C 1
ATOM 6599 O O . GLU C 1 85 ? 56.159 47.780 44.396 1.00 72.60 85 GLU C O 1
ATOM 6605 N N . VAL C 1 86 ? 57.995 48.417 43.313 1.00 72.50 86 VAL C N 1
ATOM 6606 C CA . VAL C 1 86 ? 57.250 48.644 42.058 1.00 72.51 86 VAL C CA 1
ATOM 6607 C C . VAL C 1 86 ? 57.029 47.360 41.249 1.00 72.75 86 VAL C C 1
ATOM 6608 O O . VAL C 1 86 ? 57.931 46.533 41.129 1.00 72.81 86 VAL C O 1
ATOM 6612 N N . ASP C 1 87 ? 55.814 47.214 40.714 1.00 72.99 87 ASP C N 1
ATOM 6613 C CA . ASP C 1 87 ? 55.396 46.003 40.001 1.00 73.46 87 ASP C CA 1
ATOM 6614 C C . ASP C 1 87 ? 56.251 45.819 38.753 1.00 72.20 87 ASP C C 1
ATOM 6615 O O . ASP C 1 87 ? 56.399 46.748 37.967 1.00 71.71 87 ASP C O 1
ATOM 6620 N N . PRO C 1 88 ? 56.841 44.624 38.588 1.00 71.93 88 PRO C N 1
ATOM 6621 C CA . PRO C 1 88 ? 57.731 44.333 37.459 1.00 71.45 88 PRO C CA 1
ATOM 6622 C C . PRO C 1 88 ? 57.211 44.790 36.099 1.00 70.28 88 PRO C C 1
ATOM 6623 O O . PRO C 1 88 ? 58.004 45.179 35.241 1.00 69.03 88 PRO C O 1
ATOM 6627 N N . ILE C 1 89 ? 55.892 44.755 35.927 1.00 69.92 89 ILE C N 1
ATOM 6628 C CA . ILE C 1 89 ? 55.290 45.043 34.629 1.00 69.71 89 ILE C CA 1
ATOM 6629 C C . ILE C 1 89 ? 55.215 46.541 34.305 1.00 69.48 89 ILE C C 1
ATOM 6630 O O . ILE C 1 89 ? 55.157 46.951 33.125 1.00 69.13 89 ILE C O 1
ATOM 6635 N N . LEU C 1 90 ? 55.235 47.357 35.349 1.00 69.22 90 LEU C N 1
ATOM 6636 C CA . LEU C 1 90 ? 55.235 48.795 35.143 1.00 68.75 90 LEU C CA 1
ATOM 6637 C C . LEU C 1 90 ? 56.506 49.483 35.639 1.00 67.79 90 LEU C C 1
ATOM 6638 O O . LEU C 1 90 ? 56.514 50.669 35.955 1.00 67.36 90 LEU C O 1
ATOM 6643 N N . ARG C 1 91 ? 57.583 48.715 35.670 1.00 67.31 91 ARG C N 1
ATOM 6644 C CA . ARG C 1 91 ? 58.864 49.193 36.121 1.00 66.60 91 ARG C CA 1
ATOM 6645 C C . ARG C 1 91 ? 59.301 50.422 35.332 1.00 64.68 91 ARG C C 1
ATOM 6646 O O . ARG C 1 91 ? 59.422 51.516 35.903 1.00 64.17 91 ARG C O 1
ATOM 6654 N N . GLN C 1 92 ? 59.500 50.245 34.030 1.00 63.02 92 GLN C N 1
ATOM 6655 C CA . GLN C 1 92 ? 59.968 51.315 33.160 1.00 61.31 92 GLN C CA 1
ATOM 6656 C C . GLN C 1 92 ? 58.980 52.455 33.103 1.00 59.10 92 GLN C C 1
ATOM 6657 O O . GLN C 1 92 ? 59.369 53.614 33.066 1.00 58.66 92 GLN C O 1
ATOM 6663 N N . ALA C 1 93 ? 57.696 52.135 33.091 1.00 57.03 93 ALA C N 1
ATOM 6664 C CA . ALA C 1 93 ? 56.703 53.182 33.181 1.00 55.41 93 ALA C CA 1
ATOM 6665 C C . ALA C 1 93 ? 56.998 54.077 34.408 1.00 55.03 93 ALA C C 1
ATOM 6666 O O . ALA C 1 93 ? 57.203 55.277 34.235 1.00 54.82 93 ALA C O 1
ATOM 6668 N N . THR C 1 94 ? 57.067 53.488 35.613 1.00 54.32 94 THR C N 1
ATOM 6669 C CA . THR C 1 94 ? 57.283 54.249 36.849 1.00 54.52 94 THR C CA 1
ATOM 6670 C C . THR C 1 94 ? 58.573 55.067 36.849 1.00 54.20 94 THR C C 1
ATOM 6671 O O . THR C 1 94 ? 58.549 56.226 37.256 1.00 53.84 94 THR C O 1
ATOM 6675 N N . ILE C 1 95 ? 59.673 54.479 36.373 1.00 53.98 95 ILE C N 1
ATOM 6676 C CA . ILE C 1 95 ? 60.954 55.160 36.338 1.00 53.84 95 ILE C CA 1
ATOM 6677 C C . ILE C 1 95 ? 60.833 56.383 35.456 1.00 54.60 95 ILE C C 1
ATOM 6678 O O . ILE C 1 95 ? 61.210 57.503 35.852 1.00 55.06 95 ILE C O 1
ATOM 6683 N N . SER C 1 96 ? 60.288 56.163 34.260 1.00 54.42 96 SER C N 1
ATOM 6684 C CA . SER C 1 96 ? 60.148 57.201 33.274 1.00 54.28 96 SER C CA 1
ATOM 6685 C C . SER C 1 96 ? 59.308 58.327 33.806 1.00 53.60 96 SER C C 1
ATOM 6686 O O . SER C 1 96 ? 59.579 59.498 33.506 1.00 54.42 96 SER C O 1
ATOM 6689 N N . MET C 1 97 ? 58.289 57.978 34.581 1.00 52.39 97 MET C N 1
ATOM 6690 C CA . MET C 1 97 ? 57.457 58.964 35.223 1.00 52.63 97 MET C CA 1
ATOM 6691 C C . MET C 1 97 ? 58.240 59.822 36.232 1.00 53.53 97 MET C C 1
ATOM 6692 O O . MET C 1 97 ? 57.972 61.009 36.371 1.00 54.78 97 MET C O 1
ATOM 6697 N N . ILE C 1 98 ? 59.188 59.224 36.949 1.00 54.15 98 ILE C N 1
ATOM 6698 C CA . ILE C 1 98 ? 59.974 59.964 37.933 1.00 54.55 98 ILE C CA 1
ATOM 6699 C C . ILE C 1 98 ? 60.878 60.882 37.138 1.00 55.17 98 ILE C C 1
ATOM 6700 O O . ILE C 1 98 ? 61.020 62.053 37.443 1.00 54.78 98 ILE C O 1
ATOM 6705 N N . GLU C 1 99 ? 61.454 60.350 36.078 1.00 55.92 99 GLU C N 1
ATOM 6706 C CA . GLU C 1 99 ? 62.364 61.141 35.287 1.00 57.64 99 GLU C CA 1
ATOM 6707 C C . GLU C 1 99 ? 61.764 62.312 34.494 1.00 57.19 99 GLU C C 1
ATOM 6708 O O . GLU C 1 99 ? 62.413 63.337 34.350 1.00 57.06 99 GLU C O 1
ATOM 6714 N N . CYS C 1 100 ? 60.538 62.186 34.005 1.00 56.98 100 CYS C N 1
ATOM 6715 C CA . CYS C 1 100 ? 59.879 63.372 33.443 1.00 58.08 100 CYS C CA 1
ATOM 6716 C C . CYS C 1 100 ? 59.581 64.446 34.488 1.00 57.88 100 CYS C C 1
ATOM 6717 O O . CYS C 1 100 ? 59.256 65.573 34.141 1.00 58.33 100 CYS C O 1
ATOM 6720 N N . LEU C 1 101 ? 59.672 64.109 35.759 1.00 57.23 101 LEU C N 1
ATOM 6721 C CA . LEU C 1 101 ? 59.636 65.155 36.754 1.00 58.03 101 LEU C CA 1
ATOM 6722 C C . LEU C 1 101 ? 61.002 65.853 36.873 1.00 57.61 101 LEU C C 1
ATOM 6723 O O . LEU C 1 101 ? 61.125 66.848 37.561 1.00 58.43 101 LEU C O 1
ATOM 6728 N N . GLY C 1 102 ? 62.025 65.334 36.199 1.00 56.55 102 GLY C N 1
ATOM 6729 C CA . GLY C 1 102 ? 63.378 65.878 36.343 1.00 56.30 102 GLY C CA 1
ATOM 6730 C C . GLY C 1 102 ? 64.062 65.452 37.644 1.00 56.43 102 GLY C C 1
ATOM 6731 O O . GLY C 1 102 ? 64.997 66.117 38.103 1.00 57.01 102 GLY C O 1
ATOM 6732 N N . LEU C 1 103 ? 63.585 64.345 38.226 1.00 55.02 103 LEU C N 1
ATOM 6733 C CA . LEU C 1 103 ? 64.167 63.707 39.389 1.00 54.63 103 LEU C CA 1
ATOM 6734 C C . LEU C 1 103 ? 64.848 62.450 38.909 1.00 54.33 103 LEU C C 1
ATOM 6735 O O . LEU C 1 103 ? 64.362 61.839 37.981 1.00 54.20 103 LEU C O 1
ATOM 6740 N N . ASN C 1 104 ? 65.965 62.059 39.520 1.00 54.99 104 ASN C N 1
ATOM 6741 C CA . ASN C 1 104 ? 66.555 60.744 39.242 1.00 55.45 104 ASN C CA 1
ATOM 6742 C C . ASN C 1 104 ? 65.933 59.634 40.080 1.00 55.79 104 ASN C C 1
ATOM 6743 O O . ASN C 1 104 ? 65.680 59.797 41.296 1.00 55.77 104 ASN C O 1
ATOM 6748 N N . PHE C 1 105 ? 65.687 58.507 39.415 1.00 55.60 105 PHE C N 1
ATOM 6749 C CA . PHE C 1 105 ? 65.235 57.317 40.084 1.00 55.41 105 PHE C CA 1
ATOM 6750 C C . PHE C 1 105 ? 66.428 56.590 40.623 1.00 57.02 105 PHE C C 1
ATOM 6751 O O . PHE C 1 105 ? 67.217 56.053 39.866 1.00 57.41 105 PHE C O 1
ATOM 6759 N N . LEU C 1 106 ? 66.550 56.558 41.942 1.00 59.01 106 LEU C N 1
ATOM 6760 C CA . LEU C 1 106 ? 67.635 55.857 42.567 1.00 60.43 106 LEU C CA 1
ATOM 6761 C C . LEU C 1 106 ? 67.228 54.389 42.707 1.00 61.62 106 LEU C C 1
ATOM 6762 O O . LEU C 1 106 ? 67.963 53.496 42.281 1.00 62.14 106 LEU C O 1
ATOM 6767 N N . GLY C 1 107 ? 66.047 54.147 43.277 1.00 62.28 107 GLY C N 1
ATOM 6768 C CA . GLY C 1 107 ? 65.514 52.801 43.371 1.00 63.09 107 GLY C CA 1
ATOM 6769 C C . GLY C 1 107 ? 64.258 52.670 44.217 1.00 64.57 107 GLY C C 1
ATOM 6770 O O . GLY C 1 107 ? 63.700 53.660 44.717 1.00 63.67 107 GLY C O 1
ATOM 6771 N N . ASP C 1 108 ? 63.822 51.429 44.401 1.00 66.12 108 ASP C N 1
ATOM 6772 C CA . ASP C 1 108 ? 62.637 51.168 45.176 1.00 68.30 108 ASP C CA 1
ATOM 6773 C C . ASP C 1 108 ? 62.856 50.073 46.227 1.00 69.72 108 ASP C C 1
ATOM 6774 O O . ASP C 1 108 ? 63.767 49.248 46.104 1.00 70.57 108 ASP C O 1
ATOM 6779 N N . LEU C 1 109 ? 62.023 50.072 47.262 1.00 70.33 109 LEU C N 1
ATOM 6780 C CA . LEU C 1 109 ? 62.042 48.989 48.249 1.00 71.83 109 LEU C CA 1
ATOM 6781 C C . LEU C 1 109 ? 60.819 48.998 49.198 1.00 71.80 109 LEU C C 1
ATOM 6782 O O . LEU C 1 109 ? 60.177 50.039 49.382 1.00 71.88 109 LEU C O 1
ATOM 6787 N N . GLY C 1 110 ? 60.524 47.843 49.799 1.00 71.77 110 GLY C N 1
ATOM 6788 C CA . GLY C 1 110 ? 59.289 47.650 50.554 1.00 71.52 110 GLY C CA 1
ATOM 6789 C C . GLY C 1 110 ? 59.426 47.825 52.049 1.00 71.85 110 GLY C C 1
ATOM 6790 O O . GLY C 1 110 ? 60.486 47.559 52.621 1.00 72.80 110 GLY C O 1
ATOM 6791 N N . LYS C 1 111 ? 58.344 48.257 52.683 1.00 71.46 111 LYS C N 1
ATOM 6792 C CA . LYS C 1 111 ? 58.344 48.497 54.110 1.00 72.26 111 LYS C CA 1
ATOM 6793 C C . LYS C 1 111 ? 58.055 47.173 54.819 1.00 72.97 111 LYS C C 1
ATOM 6794 O O . LYS C 1 111 ? 57.338 46.362 54.265 1.00 73.40 111 LYS C O 1
ATOM 6800 N N . PRO C 1 112 ? 58.676 46.908 55.999 1.00 73.80 112 PRO C N 1
ATOM 6801 C CA . PRO C 1 112 ? 59.803 47.618 56.631 1.00 73.88 112 PRO C CA 1
ATOM 6802 C C . PRO C 1 112 ? 61.069 47.386 55.806 1.00 73.87 112 PRO C C 1
ATOM 6803 O O . PRO C 1 112 ? 61.245 46.315 55.221 1.00 73.91 112 PRO C O 1
ATOM 6807 N N . PHE C 1 113 ? 61.944 48.371 55.741 1.00 74.27 113 PHE C N 1
ATOM 6808 C CA . PHE C 1 113 ? 63.100 48.259 54.847 1.00 74.92 113 PHE C CA 1
ATOM 6809 C C . PHE C 1 113 ? 64.111 47.201 55.319 1.00 75.43 113 PHE C C 1
ATOM 6810 O O . PHE C 1 113 ? 64.410 47.105 56.513 1.00 75.80 113 PHE C O 1
ATOM 6818 N N . SER C 1 114 ? 64.609 46.391 54.386 1.00 75.48 114 SER C N 1
ATOM 6819 C CA . SER C 1 114 ? 65.729 45.522 54.694 1.00 76.63 114 SER C CA 1
ATOM 6820 C C . SER C 1 114 ? 66.965 46.417 54.656 1.00 77.31 114 SER C C 1
ATOM 6821 O O . SER C 1 114 ? 67.166 47.175 53.701 1.00 76.79 114 SER C O 1
ATOM 6824 N N . LEU C 1 115 ? 67.773 46.335 55.711 1.00 78.60 115 LEU C N 1
ATOM 6825 C CA . LEU C 1 115 ? 68.901 47.238 55.931 1.00 79.09 115 LEU C CA 1
ATOM 6826 C C . LEU C 1 115 ? 69.985 47.121 54.863 1.00 79.78 115 LEU C C 1
ATOM 6827 O O . LEU C 1 115 ? 70.588 48.133 54.480 1.00 79.08 115 LEU C O 1
ATOM 6832 N N . GLU C 1 116 ? 70.204 45.897 54.372 1.00 80.95 116 GLU C N 1
ATOM 6833 C CA . GLU C 1 116 ? 71.172 45.656 53.296 1.00 82.36 116 GLU C CA 1
ATOM 6834 C C . GLU C 1 116 ? 70.716 46.379 52.006 1.00 81.75 116 GLU C C 1
ATOM 6835 O O . GLU C 1 116 ? 71.541 46.879 51.231 1.00 81.66 116 GLU C O 1
ATOM 6841 N N . ARG C 1 117 ? 69.402 46.461 51.804 1.00 81.50 117 ARG C N 1
ATOM 6842 C CA . ARG C 1 117 ? 68.867 47.115 50.612 1.00 81.63 117 ARG C CA 1
ATOM 6843 C C . ARG C 1 117 ? 69.022 48.627 50.669 1.00 81.13 117 ARG C C 1
ATOM 6844 O O . ARG C 1 117 ? 69.389 49.250 49.672 1.00 80.82 117 ARG C O 1
ATOM 6852 N N . ILE C 1 118 ? 68.789 49.220 51.831 1.00 81.35 118 ILE C N 1
ATOM 6853 C CA . ILE C 1 118 ? 69.101 50.644 51.987 1.00 81.65 118 ILE C CA 1
ATOM 6854 C C . ILE C 1 118 ? 70.590 50.944 51.771 1.00 82.71 118 ILE C C 1
ATOM 6855 O O . ILE C 1 118 ? 70.922 52.053 51.341 1.00 83.10 118 ILE C O 1
ATOM 6860 N N . THR C 1 119 ? 71.472 49.978 52.066 1.00 83.39 119 THR C N 1
ATOM 6861 C CA . THR C 1 119 ? 72.910 50.152 51.788 1.00 84.11 119 THR C CA 1
ATOM 6862 C C . THR C 1 119 ? 73.218 50.110 50.290 1.00 83.40 119 THR C C 1
ATOM 6863 O O . THR C 1 119 ? 73.920 50.980 49.782 1.00 82.79 119 THR C O 1
ATOM 6867 N N . ALA C 1 120 ? 72.681 49.097 49.608 1.00 83.31 120 ALA C N 1
ATOM 6868 C CA . ALA C 1 120 ? 72.884 48.913 48.165 1.00 83.74 120 ALA C CA 1
ATOM 6869 C C . ALA C 1 120 ? 72.643 50.209 47.387 1.00 83.40 120 ALA C C 1
ATOM 6870 O O . ALA C 1 120 ? 73.429 50.569 46.495 1.00 83.11 120 ALA C O 1
ATOM 6872 N N . LEU C 1 121 ? 71.568 50.905 47.768 1.00 83.35 121 LEU C N 1
ATOM 6873 C CA . LEU C 1 121 ? 71.094 52.092 47.079 1.00 83.27 121 LEU C CA 1
ATOM 6874 C C . LEU C 1 121 ? 71.892 53.323 47.455 1.00 84.65 121 LEU C C 1
ATOM 6875 O O . LEU C 1 121 ? 72.072 54.222 46.623 1.00 84.77 121 LEU C O 1
ATOM 6880 N N . LEU C 1 122 ? 72.374 53.375 48.693 1.00 86.33 122 LEU C N 1
ATOM 6881 C CA . LEU C 1 122 ? 73.295 54.441 49.090 1.00 87.98 122 LEU C CA 1
ATOM 6882 C C . LEU C 1 122 ? 74.633 54.313 48.381 1.00 89.15 122 LEU C C 1
ATOM 6883 O O . LEU C 1 122 ? 75.179 55.306 47.904 1.00 89.18 122 LEU C O 1
ATOM 6888 N N . THR C 1 123 ? 75.162 53.090 48.343 1.00 90.59 123 THR C N 1
ATOM 6889 C CA . THR C 1 123 ? 76.399 52.811 47.631 1.00 92.09 123 THR C CA 1
ATOM 6890 C C . THR C 1 123 ? 76.170 53.231 46.179 1.00 92.02 123 THR C C 1
ATOM 6891 O O . THR C 1 123 ? 76.874 54.101 45.665 1.00 92.35 123 THR C O 1
ATOM 6895 N N . ARG C 1 124 ? 75.148 52.668 45.539 1.00 91.94 124 ARG C N 1
ATOM 6896 C CA . ARG C 1 124 ? 74.775 53.096 44.189 1.00 91.95 124 ARG C CA 1
ATOM 6897 C C . ARG C 1 124 ? 74.668 54.622 44.041 1.00 91.40 124 ARG C C 1
ATOM 6898 O O . ARG C 1 124 ? 75.091 55.168 43.018 1.00 91.16 124 ARG C O 1
ATOM 6906 N N . TYR C 1 125 ? 74.096 55.297 45.046 1.00 91.00 125 TYR C N 1
ATOM 6907 C CA . TYR C 1 125 ? 73.848 56.741 44.952 1.00 90.34 125 TYR C CA 1
ATOM 6908 C C . TYR C 1 125 ? 75.124 57.550 44.942 1.00 91.60 125 TYR C C 1
ATOM 6909 O O . TYR C 1 125 ? 75.330 58.372 44.056 1.00 91.59 125 TYR C O 1
ATOM 6918 N N . ASN C 1 126 ? 75.967 57.343 45.943 1.00 93.36 126 ASN C N 1
ATOM 6919 C CA . ASN C 1 126 ? 77.230 58.060 45.987 1.00 95.21 126 ASN C CA 1
ATOM 6920 C C . ASN C 1 126 ? 78.145 57.651 44.833 1.00 96.02 126 ASN C C 1
ATOM 6921 O O . ASN C 1 126 ? 78.933 58.468 44.362 1.00 96.33 126 ASN C O 1
ATOM 6926 N N . ALA C 1 127 ? 77.994 56.404 44.367 1.00 96.64 127 ALA C N 1
ATOM 6927 C CA . ALA C 1 127 ? 78.691 55.878 43.181 1.00 97.68 127 ALA C CA 1
ATOM 6928 C C . ALA C 1 127 ? 78.413 56.720 41.922 1.00 97.97 127 ALA C C 1
ATOM 6929 O O . ALA C 1 127 ? 79.120 56.616 40.904 1.00 97.98 127 ALA C O 1
ATOM 6931 N N . ARG C 1 128 ? 77.379 57.554 42.008 1.00 98.08 128 ARG C N 1
ATOM 6932 C CA . ARG C 1 128 ? 77.073 58.506 40.965 1.00 98.39 128 ARG C CA 1
ATOM 6933 C C . ARG C 1 128 ? 77.572 59.888 41.428 1.00 99.19 128 ARG C C 1
ATOM 6934 O O . ARG C 1 128 ? 76.797 60.771 41.812 1.00 99.00 128 ARG C O 1
ATOM 6942 N N . ARG C 1 129 ? 78.904 60.015 41.421 1.00 100.48 129 ARG C N 1
ATOM 6943 C CA . ARG C 1 129 ? 79.648 61.227 41.776 1.00 101.37 129 ARG C CA 1
ATOM 6944 C C . ARG C 1 129 ? 81.095 61.061 41.311 1.00 102.38 129 ARG C C 1
ATOM 6945 O O . ARG C 1 129 ? 81.607 61.876 40.537 1.00 102.83 129 ARG C O 1
ATOM 6947 N N . LEU C 1 141 ? 76.280 61.751 27.487 1.00 87.16 141 LEU C N 1
ATOM 6948 C CA . LEU C 1 141 ? 75.431 60.604 27.765 1.00 87.20 141 LEU C CA 1
ATOM 6949 C C . LEU C 1 141 ? 74.012 60.986 28.278 1.00 86.43 141 LEU C C 1
ATOM 6950 O O . LEU C 1 141 ? 73.189 60.081 28.506 1.00 86.44 141 LEU C O 1
ATOM 6955 N N . PRO C 1 142 ? 73.699 62.315 28.386 1.00 85.84 142 PRO C N 1
ATOM 6956 C CA . PRO C 1 142 ? 72.744 62.887 29.384 1.00 84.32 142 PRO C CA 1
ATOM 6957 C C . PRO C 1 142 ? 71.432 62.133 29.542 1.00 82.31 142 PRO C C 1
ATOM 6958 O O . PRO C 1 142 ? 70.863 61.666 28.554 1.00 82.19 142 PRO C O 1
ATOM 6962 N N . SER C 1 143 ? 70.975 62.016 30.784 1.00 80.57 143 SER C N 1
ATOM 6963 C CA . SER C 1 143 ? 69.764 61.269 31.107 1.00 78.24 143 SER C CA 1
ATOM 6964 C C . SER C 1 143 ? 68.528 62.098 30.813 1.00 76.30 143 SER C C 1
ATOM 6965 O O . SER C 1 143 ? 68.616 63.322 30.651 1.00 76.03 143 SER C O 1
ATOM 6968 N N . VAL C 1 144 ? 67.380 61.420 30.795 1.00 73.72 144 VAL C N 1
ATOM 6969 C CA . VAL C 1 144 ? 66.061 62.061 30.712 1.00 71.15 144 VAL C CA 1
ATOM 6970 C C . VAL C 1 144 ? 65.892 63.078 31.833 1.00 70.35 144 VAL C C 1
ATOM 6971 O O . VAL C 1 144 ? 65.598 64.237 31.580 1.00 70.28 144 VAL C O 1
ATOM 6975 N N . ALA C 1 145 ? 66.087 62.646 33.071 1.00 69.52 145 ALA C N 1
ATOM 6976 C CA . ALA C 1 145 ? 66.041 63.574 34.204 1.00 68.62 145 ALA C CA 1
ATOM 6977 C C . ALA C 1 145 ? 66.866 64.848 33.946 1.00 67.79 145 ALA C C 1
ATOM 6978 O O . ALA C 1 145 ? 66.399 65.929 34.195 1.00 67.56 145 ALA C O 1
ATOM 6980 N N . ASP C 1 146 ? 68.085 64.687 33.445 1.00 67.56 146 ASP C N 1
ATOM 6981 C CA . ASP C 1 146 ? 69.010 65.780 33.102 1.00 67.79 146 ASP C CA 1
ATOM 6982 C C . ASP C 1 146 ? 68.419 66.762 32.085 1.00 66.25 146 ASP C C 1
ATOM 6983 O O . ASP C 1 146 ? 68.485 67.977 32.259 1.00 66.18 146 ASP C O 1
ATOM 6988 N N . VAL C 1 147 ? 67.851 66.222 31.018 1.00 64.41 147 VAL C N 1
ATOM 6989 C CA . VAL C 1 147 ? 67.233 67.042 29.994 1.00 63.31 147 VAL C CA 1
ATOM 6990 C C . VAL C 1 147 ? 66.069 67.845 30.546 1.00 62.72 147 VAL C C 1
ATOM 6991 O O . VAL C 1 147 ? 66.001 69.060 30.323 1.00 62.74 147 VAL C O 1
ATOM 6995 N N . VAL C 1 148 ? 65.168 67.172 31.270 1.00 61.55 148 VAL C N 1
ATOM 6996 C CA . VAL C 1 148 ? 64.010 67.833 31.864 1.00 60.52 148 VAL C CA 1
ATOM 6997 C C . VAL C 1 148 ? 64.456 68.941 32.785 1.00 61.80 148 VAL C C 1
ATOM 6998 O O . VAL C 1 148 ? 63.951 70.056 32.685 1.00 62.15 148 VAL C O 1
ATOM 7002 N N . ARG C 1 149 ? 65.421 68.658 33.653 1.00 62.94 149 ARG C N 1
ATOM 7003 C CA . ARG C 1 149 ? 65.888 69.678 34.587 1.00 65.50 149 ARG C CA 1
ATOM 7004 C C . ARG C 1 149 ? 66.523 70.819 33.834 1.00 66.42 149 ARG C C 1
ATOM 7005 O O . ARG C 1 149 ? 66.150 71.956 34.069 1.00 67.24 149 ARG C O 1
ATOM 7013 N N . GLY C 1 150 ? 67.441 70.510 32.912 1.00 67.05 150 GLY C N 1
ATOM 7014 C CA . GLY C 1 150 ? 68.081 71.515 32.041 1.00 67.47 150 GLY C CA 1
ATOM 7015 C C . GLY C 1 150 ? 67.075 72.438 31.368 1.00 67.82 150 GLY C C 1
ATOM 7016 O O . GLY C 1 150 ? 67.294 73.655 31.278 1.00 68.68 150 GLY C O 1
ATOM 7017 N N . LEU C 1 151 ? 65.963 71.855 30.924 1.00 66.76 151 LEU C N 1
ATOM 7018 C CA . LEU C 1 151 ? 64.895 72.593 30.286 1.00 67.05 151 LEU C CA 1
ATOM 7019 C C . LEU C 1 151 ? 64.042 73.392 31.274 1.00 68.17 151 LEU C C 1
ATOM 7020 O O . LEU C 1 151 ? 63.524 74.454 30.919 1.00 68.22 151 LEU C O 1
ATOM 7025 N N . ASP C 1 152 ? 63.885 72.882 32.499 1.00 69.49 152 ASP C N 1
ATOM 7026 C CA . ASP C 1 152 ? 63.088 73.569 33.526 1.00 71.37 152 ASP C CA 1
ATOM 7027 C C . ASP C 1 152 ? 63.902 74.675 34.196 1.00 72.40 152 ASP C C 1
ATOM 7028 O O . ASP C 1 152 ? 63.454 75.269 35.160 1.00 73.69 152 ASP C O 1
ATOM 7033 N N . ASN C 1 153 ? 65.085 74.960 33.664 1.00 72.51 153 ASN C N 1
ATOM 7034 C CA . ASN C 1 153 ? 66.078 75.712 34.385 1.00 73.55 153 ASN C CA 1
ATOM 7035 C C . ASN C 1 153 ? 66.850 76.659 33.481 1.00 73.88 153 ASN C C 1
ATOM 7036 O O . ASN C 1 153 ? 67.896 77.205 33.872 1.00 74.24 153 ASN C O 1
ATOM 7041 N N . GLY C 1 154 ? 66.328 76.843 32.264 1.00 73.14 154 GLY C N 1
ATOM 7042 C CA . GLY C 1 154 ? 66.834 77.840 31.330 1.00 73.07 154 GLY C CA 1
ATOM 7043 C C . GLY C 1 154 ? 68.259 77.621 30.868 1.00 72.89 154 GLY C C 1
ATOM 7044 O O . GLY C 1 154 ? 68.955 78.570 30.505 1.00 73.37 154 GLY C O 1
ATOM 7045 N N . GLU C 1 155 ? 68.688 76.369 30.852 1.00 71.97 155 GLU C N 1
ATOM 7046 C CA . GLU C 1 155 ? 70.013 76.062 30.358 1.00 72.33 155 GLU C CA 1
ATOM 7047 C C . GLU C 1 155 ? 70.126 76.041 28.842 1.00 71.68 155 GLU C C 1
ATOM 7048 O O . GLU C 1 155 ? 71.233 76.162 28.314 1.00 72.23 155 GLU C O 1
ATOM 7054 N N . PHE C 1 156 ? 69.002 75.879 28.144 1.00 70.50 156 PHE C N 1
ATOM 7055 C CA . PHE C 1 156 ? 69.019 75.849 26.683 1.00 69.91 156 PHE C CA 1
ATOM 7056 C C . PHE C 1 156 ? 69.063 77.253 26.090 1.00 70.59 156 PHE C C 1
ATOM 7057 O O . PHE C 1 156 ? 68.274 78.105 26.455 1.00 71.27 156 PHE C O 1
ATOM 7065 N N . GLU C 1 157 ? 70.014 77.481 25.192 1.00 70.85 157 GLU C N 1
ATOM 7066 C CA . GLU C 1 157 ? 70.223 78.782 24.552 1.00 71.99 157 GLU C CA 1
ATOM 7067 C C . GLU C 1 157 ? 70.039 78.659 23.052 1.00 71.06 157 GLU C C 1
ATOM 7068 O O . GLU C 1 157 ? 70.199 77.564 22.498 1.00 71.11 157 GLU C O 1
ATOM 7074 N N . ALA C 1 158 ? 69.721 79.765 22.389 1.00 70.14 158 ALA C N 1
ATOM 7075 C CA . ALA C 1 158 ? 69.613 79.745 20.953 1.00 69.22 158 ALA C CA 1
ATOM 7076 C C . ALA C 1 158 ? 70.963 80.060 20.318 1.00 69.81 158 ALA C C 1
ATOM 7077 O O . ALA C 1 158 ? 71.688 80.950 20.781 1.00 71.11 158 ALA C O 1
ATOM 7079 N N . TYR C 1 159 ? 71.320 79.338 19.263 1.00 68.83 159 TYR C N 1
ATOM 7080 C CA . TYR C 1 159 ? 72.499 79.719 18.485 1.00 69.46 159 TYR C CA 1
ATOM 7081 C C . TYR C 1 159 ? 72.108 80.247 17.127 1.00 68.95 159 TYR C C 1
ATOM 7082 O O . TYR C 1 159 ? 70.975 80.052 16.692 1.00 68.58 159 TYR C O 1
ATOM 7091 N N . TYR C 1 160 ? 73.042 80.922 16.463 1.00 69.02 160 TYR C N 1
ATOM 7092 C CA . TYR C 1 160 ? 72.717 81.619 15.227 1.00 69.10 160 TYR C CA 1
ATOM 7093 C C . TYR C 1 160 ? 73.728 81.305 14.152 1.00 69.40 160 TYR C C 1
ATOM 7094 O O . TYR C 1 160 ? 74.938 81.470 14.344 1.00 69.72 160 TYR C O 1
ATOM 7103 N N . GLN C 1 161 ? 73.224 80.794 13.034 1.00 69.09 161 GLN C N 1
ATOM 7104 C CA . GLN C 1 161 ? 74.068 80.583 11.869 1.00 69.77 161 GLN C CA 1
ATOM 7105 C C . GLN C 1 161 ? 73.518 81.396 10.676 1.00 69.90 161 GLN C C 1
ATOM 7106 O O . GLN C 1 161 ? 72.345 81.258 10.288 1.00 69.11 161 GLN C O 1
ATOM 7112 N N . PRO C 1 162 ? 74.368 82.254 10.097 1.00 70.83 162 PRO C N 1
ATOM 7113 C CA . PRO C 1 162 ? 73.892 83.162 9.064 1.00 71.22 162 PRO C CA 1
ATOM 7114 C C . PRO C 1 162 ? 73.764 82.492 7.717 1.00 70.56 162 PRO C C 1
ATOM 7115 O O . PRO C 1 162 ? 74.557 81.604 7.362 1.00 69.90 162 PRO C O 1
ATOM 7119 N N . LYS C 1 163 ? 72.724 82.899 7.007 1.00 70.75 163 LYS C N 1
ATOM 7120 C CA . LYS C 1 163 ? 72.551 82.591 5.600 1.00 71.08 163 LYS C CA 1
ATOM 7121 C C . LYS C 1 163 ? 73.160 83.772 4.848 1.00 72.76 163 LYS C C 1
ATOM 7122 O O . LYS C 1 163 ? 72.642 84.886 4.902 1.00 73.77 163 LYS C O 1
ATOM 7128 N N . VAL C 1 164 ? 74.290 83.546 4.197 1.00 73.81 164 VAL C N 1
ATOM 7129 C CA . VAL C 1 164 ? 74.969 84.628 3.499 1.00 75.74 164 VAL C CA 1
ATOM 7130 C C . VAL C 1 164 ? 74.758 84.435 2.010 1.00 76.15 164 VAL C C 1
ATOM 7131 O O . VAL C 1 164 ? 74.332 83.359 1.585 1.00 75.26 164 VAL C O 1
ATOM 7135 N N . ALA C 1 165 ? 75.026 85.480 1.225 1.00 77.96 165 ALA C N 1
ATOM 7136 C CA . ALA C 1 165 ? 75.150 85.333 -0.238 1.00 78.65 165 ALA C CA 1
ATOM 7137 C C . ALA C 1 165 ? 76.538 84.800 -0.570 1.00 79.35 165 ALA C C 1
ATOM 7138 O O . ALA C 1 165 ? 77.522 85.187 0.073 1.00 80.27 165 ALA C O 1
ATOM 7140 N N . LEU C 1 166 ? 76.606 83.911 -1.558 1.00 79.34 166 LEU C N 1
ATOM 7141 C CA . LEU C 1 166 ? 77.850 83.223 -1.931 1.00 80.00 166 LEU C CA 1
ATOM 7142 C C . LEU C 1 166 ? 78.848 84.184 -2.541 1.00 82.02 166 LEU C C 1
ATOM 7143 O O . LEU C 1 166 ? 80.034 84.189 -2.182 1.00 81.91 166 LEU C O 1
ATOM 7148 N N . ASP C 1 167 ? 78.354 84.992 -3.472 1.00 83.83 167 ASP C N 1
ATOM 7149 C CA . ASP C 1 167 ? 79.181 85.995 -4.110 1.00 86.92 167 ASP C CA 1
ATOM 7150 C C . ASP C 1 167 ? 79.057 87.328 -3.383 1.00 88.56 167 ASP C C 1
ATOM 7151 O O . ASP C 1 167 ? 77.952 87.819 -3.127 1.00 88.87 167 ASP C O 1
ATOM 7156 N N . GLY C 1 168 ? 80.203 87.920 -3.080 1.00 90.13 168 GLY C N 1
ATOM 7157 C CA . GLY C 1 168 ? 80.241 89.087 -2.222 1.00 91.76 168 GLY C CA 1
ATOM 7158 C C . GLY C 1 168 ? 80.472 88.561 -0.830 1.00 91.71 168 GLY C C 1
ATOM 7159 O O . GLY C 1 168 ? 80.909 87.415 -0.663 1.00 91.42 168 GLY C O 1
ATOM 7160 N N . GLY C 1 169 ? 80.208 89.396 0.169 1.00 92.38 169 GLY C N 1
ATOM 7161 C CA . GLY C 1 169 ? 80.226 88.944 1.565 1.00 92.32 169 GLY C CA 1
ATOM 7162 C C . GLY C 1 169 ? 78.855 88.376 1.911 1.00 90.79 169 GLY C C 1
ATOM 7163 O O . GLY C 1 169 ? 78.722 87.213 2.288 1.00 89.59 169 GLY C O 1
ATOM 7164 N N . GLY C 1 170 ? 77.845 89.233 1.755 1.00 90.92 170 GLY C N 1
ATOM 7165 C CA . GLY C 1 170 ? 76.450 88.889 1.920 1.00 89.39 170 GLY C CA 1
ATOM 7166 C C . GLY C 1 170 ? 76.075 88.642 3.360 1.00 88.70 170 GLY C C 1
ATOM 7167 O O . GLY C 1 170 ? 76.910 88.229 4.162 1.00 89.12 170 GLY C O 1
ATOM 7168 N N . LEU C 1 171 ? 74.817 88.945 3.676 1.00 87.79 171 LEU C N 1
ATOM 7169 C CA . LEU C 1 171 ? 74.133 88.497 4.888 1.00 86.13 171 LEU C CA 1
ATOM 7170 C C . LEU C 1 171 ? 72.640 88.656 4.619 1.00 85.40 171 LEU C C 1
ATOM 7171 O O . LEU C 1 171 ? 72.140 89.778 4.436 1.00 86.09 171 LEU C O 1
ATOM 7176 N N . ILE C 1 172 ? 71.946 87.522 4.565 1.00 83.32 172 ILE C N 1
ATOM 7177 C CA . ILE C 1 172 ? 70.556 87.487 4.163 1.00 82.28 172 ILE C CA 1
ATOM 7178 C C . ILE C 1 172 ? 69.672 87.165 5.348 1.00 81.13 172 ILE C C 1
ATOM 7179 O O . ILE C 1 172 ? 68.637 87.798 5.524 1.00 81.64 172 ILE C O 1
ATOM 7184 N N . GLY C 1 173 ? 70.075 86.183 6.156 1.00 79.34 173 GLY C N 1
ATOM 7185 C CA . GLY C 1 173 ? 69.282 85.760 7.300 1.00 77.87 173 GLY C CA 1
ATOM 7186 C C . GLY C 1 173 ? 70.049 84.814 8.204 1.00 77.19 173 GLY C C 1
ATOM 7187 O O . GLY C 1 173 ? 71.259 84.637 8.039 1.00 77.74 173 GLY C O 1
ATOM 7188 N N . ALA C 1 174 ? 69.357 84.202 9.162 1.00 75.61 174 ALA C N 1
ATOM 7189 C CA . ALA C 1 174 ? 70.000 83.243 10.051 1.00 74.84 174 ALA C CA 1
ATOM 7190 C C . ALA C 1 174 ? 69.097 82.095 10.493 1.00 73.29 174 ALA C C 1
ATOM 7191 O O . ALA C 1 174 ? 67.888 82.267 10.661 1.00 72.42 174 ALA C O 1
ATOM 7193 N N . GLU C 1 175 ? 69.698 80.922 10.673 1.00 72.63 175 GLU C N 1
ATOM 7194 C CA . GLU C 1 175 ? 68.977 79.776 11.204 1.00 71.84 175 GLU C CA 1
ATOM 7195 C C . GLU C 1 175 ? 69.237 79.706 12.692 1.00 71.55 175 GLU C C 1
ATOM 7196 O O . GLU C 1 175 ? 70.400 79.692 13.135 1.00 71.76 175 GLU C O 1
ATOM 7202 N N . VAL C 1 176 ? 68.152 79.706 13.461 1.00 71.11 176 VAL C N 1
ATOM 7203 C CA . VAL C 1 176 ? 68.247 79.600 14.914 1.00 71.34 176 VAL C CA 1
ATOM 7204 C C . VAL C 1 176 ? 68.411 78.145 15.325 1.00 71.24 176 VAL C C 1
ATOM 7205 O O . VAL C 1 176 ? 67.563 77.301 15.035 1.00 70.95 176 VAL C O 1
ATOM 7209 N N . LEU C 1 177 ? 69.504 77.855 16.012 1.00 72.09 177 LEU C N 1
ATOM 7210 C CA . LEU C 1 177 ? 69.837 76.492 16.357 1.00 72.04 177 LEU C CA 1
ATOM 7211 C C . LEU C 1 177 ? 69.823 76.296 17.854 1.00 73.49 177 LEU C C 1
ATOM 7212 O O . LEU C 1 177 ? 70.222 77.200 18.585 1.00 75.01 177 LEU C O 1
ATOM 7217 N N . ALA C 1 178 ? 69.364 75.126 18.311 1.00 74.22 178 ALA C N 1
ATOM 7218 C CA . ALA C 1 178 ? 69.265 74.829 19.759 1.00 75.12 178 ALA C CA 1
ATOM 7219 C C . ALA C 1 178 ? 70.541 74.249 20.325 1.00 76.22 178 ALA C C 1
ATOM 7220 O O . ALA C 1 178 ? 71.058 73.253 19.820 1.00 76.40 178 ALA C O 1
ATOM 7222 N N . ARG C 1 179 ? 71.044 74.880 21.376 1.00 78.11 179 ARG C N 1
ATOM 7223 C CA . ARG C 1 179 ? 72.204 74.387 22.103 1.00 79.46 179 ARG C CA 1
ATOM 7224 C C . ARG C 1 179 ? 71.902 74.393 23.607 1.00 80.56 179 ARG C C 1
ATOM 7225 O O . ARG C 1 179 ? 71.037 75.147 24.079 1.00 80.71 179 ARG C O 1
ATOM 7233 N N . TRP C 1 180 ? 72.627 73.552 24.345 1.00 81.35 180 TRP C N 1
ATOM 7234 C CA . TRP C 1 180 ? 72.402 73.352 25.765 1.00 82.03 180 TRP C CA 1
ATOM 7235 C C . TRP C 1 180 ? 73.690 73.561 26.537 1.00 83.46 180 TRP C C 1
ATOM 7236 O O . TRP C 1 180 ? 74.661 72.826 26.336 1.00 83.48 180 TRP C O 1
ATOM 7247 N N . ASN C 1 181 ? 73.682 74.572 27.406 1.00 85.00 181 ASN C N 1
ATOM 7248 C CA . ASN C 1 181 ? 74.754 74.816 28.362 1.00 86.97 181 ASN C CA 1
ATOM 7249 C C . ASN C 1 181 ? 74.664 73.803 29.501 1.00 87.40 181 ASN C C 1
ATOM 7250 O O . ASN C 1 181 ? 73.902 74.001 30.450 1.00 87.63 181 ASN C O 1
ATOM 7255 N N . HIS C 1 182 ? 75.423 72.715 29.397 1.00 88.18 182 HIS C N 1
ATOM 7256 C CA . HIS C 1 182 ? 75.397 71.652 30.396 1.00 88.91 182 HIS C CA 1
ATOM 7257 C C . HIS C 1 182 ? 76.355 72.042 31.505 1.00 90.36 182 HIS C C 1
ATOM 7258 O O . HIS C 1 182 ? 77.484 72.453 31.215 1.00 91.13 182 HIS C O 1
ATOM 7265 N N . PRO C 1 183 ? 75.918 71.905 32.782 1.00 90.83 183 PRO C N 1
ATOM 7266 C CA . PRO C 1 183 ? 76.721 72.391 33.901 1.00 91.93 183 PRO C CA 1
ATOM 7267 C C . PRO C 1 183 ? 78.017 71.599 34.061 1.00 92.74 183 PRO C C 1
ATOM 7268 O O . PRO C 1 183 ? 78.893 72.021 34.806 1.00 94.12 183 PRO C O 1
ATOM 7272 N N . HIS C 1 184 ? 78.127 70.468 33.366 1.00 92.35 184 HIS C N 1
ATOM 7273 C CA . HIS C 1 184 ? 79.291 69.598 33.470 1.00 93.11 184 HIS C CA 1
ATOM 7274 C C . HIS C 1 184 ? 79.849 69.199 32.092 1.00 92.66 184 HIS C C 1
ATOM 7275 O O . HIS C 1 184 ? 81.057 69.101 31.919 1.00 93.62 184 HIS C O 1
ATOM 7282 N N . LEU C 1 185 ? 78.988 68.979 31.110 1.00 91.37 185 LEU C N 1
ATOM 7283 C CA . LEU C 1 185 ? 79.473 68.659 29.765 1.00 90.75 185 LEU C CA 1
ATOM 7284 C C . LEU C 1 185 ? 79.703 69.863 28.855 1.00 90.73 185 LEU C C 1
ATOM 7285 O O . LEU C 1 185 ? 80.473 69.772 27.898 1.00 90.58 185 LEU C O 1
ATOM 7290 N N . GLY C 1 186 ? 79.034 70.978 29.147 1.00 90.57 186 GLY C N 1
ATOM 7291 C CA . GLY C 1 186 ? 79.039 72.149 28.264 1.00 90.41 186 GLY C CA 1
ATOM 7292 C C . GLY C 1 186 ? 78.197 72.003 26.993 1.00 89.51 186 GLY C C 1
ATOM 7293 O O . GLY C 1 186 ? 77.391 71.058 26.842 1.00 88.36 186 GLY C O 1
ATOM 7294 N N . VAL C 1 187 ? 78.410 72.938 26.064 1.00 89.29 187 VAL C N 1
ATOM 7295 C CA . VAL C 1 187 ? 77.569 73.100 24.881 1.00 87.90 187 VAL C CA 1
ATOM 7296 C C . VAL C 1 187 ? 77.372 71.775 24.151 1.00 87.01 187 VAL C C 1
ATOM 7297 O O . VAL C 1 187 ? 78.347 71.096 23.846 1.00 87.11 187 VAL C O 1
ATOM 7301 N N . LEU C 1 188 ? 76.111 71.416 23.890 1.00 85.99 188 LEU C N 1
ATOM 7302 C CA . LEU C 1 188 ? 75.767 70.147 23.236 1.00 85.57 188 LEU C CA 1
ATOM 7303 C C . LEU C 1 188 ? 74.762 70.300 22.061 1.00 85.09 188 LEU C C 1
ATOM 7304 O O . LEU C 1 188 ? 73.983 71.255 22.040 1.00 85.63 188 LEU C O 1
ATOM 7309 N N . PRO C 1 189 ? 74.792 69.377 21.068 1.00 84.32 189 PRO C N 1
ATOM 7310 C CA . PRO C 1 189 ? 73.854 69.465 19.942 1.00 83.49 189 PRO C CA 1
ATOM 7311 C C . PRO C 1 189 ? 72.583 68.629 20.140 1.00 82.39 189 PRO C C 1
ATOM 7312 O O . PRO C 1 189 ? 72.557 67.750 20.989 1.00 82.04 189 PRO C O 1
ATOM 7316 N N . PRO C 1 190 ? 71.533 68.902 19.349 1.00 81.89 190 PRO C N 1
ATOM 7317 C CA . PRO C 1 190 ? 70.246 68.200 19.427 1.00 81.44 190 PRO C CA 1
ATOM 7318 C C . PRO C 1 190 ? 70.314 66.675 19.596 1.00 81.45 190 PRO C C 1
ATOM 7319 O O . PRO C 1 190 ? 69.545 66.120 20.385 1.00 81.41 190 PRO C O 1
ATOM 7323 N N . SER C 1 191 ? 71.216 66.000 18.885 1.00 81.41 191 SER C N 1
ATOM 7324 C CA . SER C 1 191 ? 71.326 64.534 19.014 1.00 80.93 191 SER C CA 1
ATOM 7325 C C . SER C 1 191 ? 71.461 64.071 20.487 1.00 80.52 191 SER C C 1
ATOM 7326 O O . SER C 1 191 ? 70.959 63.001 20.865 1.00 80.30 191 SER C O 1
ATOM 7329 N N . HIS C 1 192 ? 72.101 64.903 21.312 1.00 80.10 192 HIS C N 1
ATOM 7330 C CA . HIS C 1 192 ? 72.219 64.649 22.744 1.00 79.41 192 HIS C CA 1
ATOM 7331 C C . HIS C 1 192 ? 71.022 65.120 23.583 1.00 77.82 192 HIS C C 1
ATOM 7332 O O . HIS C 1 192 ? 71.117 65.185 24.808 1.00 77.81 192 HIS C O 1
ATOM 7339 N N . PHE C 1 193 ? 69.914 65.483 22.941 1.00 75.60 193 PHE C N 1
ATOM 7340 C CA . PHE C 1 193 ? 68.708 65.815 23.690 1.00 73.65 193 PHE C CA 1
ATOM 7341 C C . PHE C 1 193 ? 67.440 65.721 22.892 1.00 72.88 193 PHE C C 1
ATOM 7342 O O . PHE C 1 193 ? 66.362 65.565 23.466 1.00 72.34 193 PHE C O 1
ATOM 7350 N N . LEU C 1 194 ? 67.551 65.802 21.573 1.00 72.46 194 LEU C N 1
ATOM 7351 C CA . LEU C 1 194 ? 66.351 65.737 20.766 1.00 72.16 194 LEU C CA 1
ATOM 7352 C C . LEU C 1 194 ? 65.739 64.345 20.947 1.00 71.98 194 LEU C C 1
ATOM 7353 O O . LEU C 1 194 ? 64.536 64.249 21.182 1.00 71.77 194 LEU C O 1
ATOM 7358 N N . TYR C 1 195 ? 66.549 63.278 20.926 1.00 72.19 195 TYR C N 1
ATOM 7359 C CA . TYR C 1 195 ? 65.988 61.953 21.231 1.00 71.96 195 TYR C CA 1
ATOM 7360 C C . TYR C 1 195 ? 65.064 62.031 22.447 1.00 70.69 195 TYR C C 1
ATOM 7361 O O . TYR C 1 195 ? 63.864 61.748 22.358 1.00 69.91 195 TYR C O 1
ATOM 7370 N N . VAL C 1 196 ? 65.625 62.445 23.575 1.00 70.27 196 VAL C N 1
ATOM 7371 C CA . VAL C 1 196 ? 64.865 62.523 24.828 1.00 69.91 196 VAL C CA 1
ATOM 7372 C C . VAL C 1 196 ? 63.598 63.397 24.704 1.00 69.46 196 VAL C C 1
ATOM 7373 O O . VAL C 1 196 ? 62.494 62.969 25.059 1.00 68.27 196 VAL C O 1
ATOM 7377 N N . MET C 1 197 ? 63.768 64.593 24.134 1.00 69.88 197 MET C N 1
ATOM 7378 C CA . MET C 1 197 ? 62.671 65.544 23.926 1.00 69.77 197 MET C CA 1
ATOM 7379 C C . MET C 1 197 ? 61.627 65.054 22.963 1.00 69.64 197 MET C C 1
ATOM 7380 O O . MET C 1 197 ? 60.433 65.308 23.155 1.00 69.07 197 MET C O 1
ATOM 7385 N N . GLU C 1 198 ? 62.096 64.369 21.923 1.00 70.28 198 GLU C N 1
ATOM 7386 C CA . GLU C 1 198 ? 61.242 63.734 20.921 1.00 71.13 198 GLU C CA 1
ATOM 7387 C C . GLU C 1 198 ? 60.410 62.615 21.583 1.00 70.92 198 GLU C C 1
ATOM 7388 O O . GLU C 1 198 ? 59.160 62.625 21.511 1.00 70.18 198 GLU C O 1
ATOM 7394 N N . THR C 1 199 ? 61.105 61.688 22.260 1.00 70.87 199 THR C N 1
ATOM 7395 C CA . THR C 1 199 ? 60.438 60.585 22.958 1.00 71.08 199 THR C CA 1
ATOM 7396 C C . THR C 1 199 ? 59.426 61.056 23.989 1.00 71.06 199 THR C C 1
ATOM 7397 O O . THR C 1 199 ? 58.334 60.492 24.079 1.00 70.98 199 THR C O 1
ATOM 7401 N N . TYR C 1 200 ? 59.779 62.079 24.771 1.00 71.26 200 TYR C N 1
ATOM 7402 C CA . TYR C 1 200 ? 58.910 62.479 25.896 1.00 71.13 200 TYR C CA 1
ATOM 7403 C C . TYR C 1 200 ? 58.004 63.713 25.696 1.00 70.87 200 TYR C C 1
ATOM 7404 O O . TYR C 1 200 ? 57.219 64.058 26.593 1.00 71.13 200 TYR C O 1
ATOM 7413 N N . ASN C 1 201 ? 58.086 64.333 24.509 1.00 70.05 201 ASN C N 1
ATOM 7414 C CA . ASN C 1 201 ? 57.171 65.398 24.072 1.00 69.40 201 ASN C CA 1
ATOM 7415 C C . ASN C 1 201 ? 57.480 66.730 24.765 1.00 68.89 201 ASN C C 1
ATOM 7416 O O . ASN C 1 201 ? 56.604 67.403 25.297 1.00 68.60 201 ASN C O 1
ATOM 7421 N N . LEU C 1 202 ? 58.749 67.107 24.714 1.00 68.11 202 LEU C N 1
ATOM 7422 C CA . LEU C 1 202 ? 59.213 68.373 25.260 1.00 67.71 202 LEU C CA 1
ATOM 7423 C C . LEU C 1 202 ? 59.636 69.338 24.155 1.00 67.43 202 LEU C C 1
ATOM 7424 O O . LEU C 1 202 ? 60.228 70.374 24.436 1.00 67.62 202 LEU C O 1
ATOM 7429 N N . VAL C 1 203 ? 59.341 69.006 22.907 1.00 66.71 203 VAL C N 1
ATOM 7430 C CA . VAL C 1 203 ? 59.920 69.757 21.803 1.00 66.87 203 VAL C CA 1
ATOM 7431 C C . VAL C 1 203 ? 59.282 71.132 21.736 1.00 66.89 203 VAL C C 1
ATOM 7432 O O . VAL C 1 203 ? 59.953 72.138 21.563 1.00 66.68 203 VAL C O 1
ATOM 7436 N N . ASP C 1 204 ? 57.978 71.146 21.938 1.00 67.14 204 ASP C N 1
ATOM 7437 C CA . ASP C 1 204 ? 57.205 72.352 22.020 1.00 68.10 204 ASP C CA 1
ATOM 7438 C C . ASP C 1 204 ? 57.842 73.271 23.057 1.00 68.12 204 ASP C C 1
ATOM 7439 O O . ASP C 1 204 ? 58.032 74.463 22.823 1.00 68.89 204 ASP C O 1
ATOM 7444 N N . LYS C 1 205 ? 58.180 72.709 24.210 1.00 67.11 205 LYS C N 1
ATOM 7445 C CA . LYS C 1 205 ? 58.603 73.519 25.322 1.00 66.40 205 LYS C CA 1
ATOM 7446 C C . LYS C 1 205 ? 59.886 74.228 24.954 1.00 65.85 205 LYS C C 1
ATOM 7447 O O . LYS C 1 205 ? 60.003 75.450 25.159 1.00 66.79 205 LYS C O 1
ATOM 7453 N N . LEU C 1 206 ? 60.824 73.465 24.399 1.00 63.97 206 LEU C N 1
ATOM 7454 C CA . LEU C 1 206 ? 62.101 73.987 23.948 1.00 63.73 206 LEU C CA 1
ATOM 7455 C C . LEU C 1 206 ? 61.916 75.038 22.876 1.00 64.30 206 LEU C C 1
ATOM 7456 O O . LEU C 1 206 ? 62.613 76.054 22.867 1.00 65.52 206 LEU C O 1
ATOM 7461 N N . PHE C 1 207 ? 60.966 74.787 21.976 1.00 63.71 207 PHE C N 1
ATOM 7462 C CA . PHE C 1 207 ? 60.670 75.685 20.882 1.00 63.16 207 PHE C CA 1
ATOM 7463 C C . PHE C 1 207 ? 60.373 77.086 21.378 1.00 64.43 207 PHE C C 1
ATOM 7464 O O . PHE C 1 207 ? 60.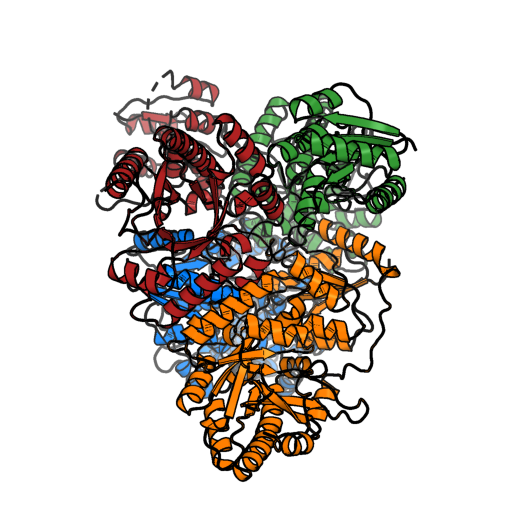913 78.046 20.825 1.00 64.73 207 PHE C O 1
ATOM 7472 N N . TRP C 1 208 ? 59.524 77.200 22.410 1.00 64.51 208 TRP C N 1
ATOM 7473 C CA . TRP C 1 208 ? 59.022 78.504 22.851 1.00 65.42 208 TRP C CA 1
ATOM 7474 C C . TRP C 1 208 ? 60.066 79.281 23.627 1.00 66.41 208 TRP C C 1
ATOM 7475 O O . TRP C 1 208 ? 60.085 80.519 23.563 1.00 67.46 208 TRP C O 1
ATOM 7486 N N . GLN C 1 209 ? 60.936 78.575 24.347 1.00 65.89 209 GLN C N 1
ATOM 7487 C CA . GLN C 1 209 ? 62.073 79.251 24.984 1.00 66.27 209 GLN C CA 1
ATOM 7488 C C . GLN C 1 209 ? 62.892 79.909 23.877 1.00 66.33 209 GLN C C 1
ATOM 7489 O O . GLN C 1 209 ? 63.186 81.112 23.929 1.00 67.78 209 GLN C O 1
ATOM 7495 N N . LEU C 1 210 ? 63.211 79.125 22.855 1.00 64.68 210 LEU C N 1
ATOM 7496 C CA . LEU C 1 210 ? 64.067 79.588 21.794 1.00 64.07 210 LEU C CA 1
ATOM 7497 C C . LEU C 1 210 ? 63.423 80.637 20.902 1.00 64.19 210 LEU C C 1
ATOM 7498 O O . LEU C 1 210 ? 64.089 81.562 20.464 1.00 64.82 210 LEU C O 1
ATOM 7503 N N . PHE C 1 211 ? 62.129 80.505 20.641 1.00 63.67 211 PHE C N 1
ATOM 7504 C CA . PHE C 1 211 ? 61.417 81.475 19.819 1.00 63.77 211 PHE C CA 1
ATOM 7505 C C . PHE C 1 211 ? 61.428 82.842 20.503 1.00 65.38 211 PHE C C 1
ATOM 7506 O O . PHE C 1 211 ? 61.732 83.857 19.862 1.00 66.48 211 PHE C O 1
ATOM 7514 N N . SER C 1 212 ? 61.121 82.873 21.797 1.00 65.69 212 SER C N 1
ATOM 7515 C CA . SER C 1 212 ? 61.260 84.110 22.567 1.00 67.33 212 SER C CA 1
ATOM 7516 C C . SER C 1 212 ? 62.649 84.693 22.490 1.00 67.78 212 SER C C 1
ATOM 7517 O O . SER C 1 212 ? 62.792 85.873 22.177 1.00 69.16 212 SER C O 1
ATOM 7520 N N . GLN C 1 213 ? 63.672 83.883 22.740 1.00 67.06 213 GLN C N 1
ATOM 7521 C CA . GLN C 1 213 ? 65.042 84.407 22.698 1.00 67.93 213 GLN C CA 1
ATOM 7522 C C . GLN C 1 213 ? 65.340 84.981 21.331 1.00 67.85 213 GLN C C 1
ATOM 7523 O O . GLN C 1 213 ? 65.963 86.055 21.196 1.00 68.54 213 GLN C O 1
ATOM 7529 N N . GLY C 1 214 ? 64.856 84.252 20.334 1.00 66.28 214 GLY C N 1
ATOM 7530 C CA . GLY C 1 214 ? 65.092 84.564 18.962 1.00 66.30 214 GLY C CA 1
ATOM 7531 C C . GLY C 1 214 ? 64.486 85.878 18.577 1.00 67.48 214 GLY C C 1
ATOM 7532 O O . GLY C 1 214 ? 65.105 86.637 17.853 1.00 68.46 214 GLY C O 1
ATOM 7533 N N . LEU C 1 215 ? 63.278 86.153 19.054 1.00 67.86 215 LEU C N 1
ATOM 7534 C CA . LEU C 1 215 ? 62.629 87.425 18.750 1.00 69.06 215 LEU C CA 1
ATOM 7535 C C . LEU C 1 215 ? 63.322 88.585 19.468 1.00 71.10 215 LEU C C 1
ATOM 7536 O O . LEU C 1 215 ? 63.463 89.673 18.896 1.00 72.46 215 LEU C O 1
ATOM 7541 N N . ALA C 1 216 ? 63.746 88.358 20.712 1.00 71.79 216 ALA C N 1
ATOM 7542 C CA . ALA C 1 216 ? 64.530 89.350 21.445 1.00 73.31 216 ALA C CA 1
ATOM 7543 C C . ALA C 1 216 ? 65.743 89.719 20.621 1.00 74.01 216 ALA C C 1
ATOM 7544 O O . ALA C 1 216 ? 66.014 90.904 20.436 1.00 75.66 216 ALA C O 1
ATOM 7546 N N . THR C 1 217 ? 66.443 88.715 20.094 1.00 73.30 217 THR C N 1
ATOM 7547 C CA . THR C 1 217 ? 67.573 88.959 19.198 1.00 73.95 217 THR C CA 1
ATOM 7548 C C . THR C 1 217 ? 67.141 89.681 17.932 1.00 75.26 217 THR C C 1
ATOM 7549 O O . THR C 1 217 ? 67.873 90.521 17.412 1.00 76.29 217 THR C O 1
ATOM 7553 N N . ARG C 1 218 ? 65.946 89.362 17.445 1.00 75.98 218 ARG C N 1
ATOM 7554 C CA . ARG C 1 218 ? 65.421 90.013 16.260 1.00 77.89 218 ARG C CA 1
ATOM 7555 C C . ARG C 1 218 ? 65.165 91.504 16.486 1.00 80.52 218 ARG C C 1
ATOM 7556 O O . ARG C 1 218 ? 65.339 92.312 15.569 1.00 81.29 218 ARG C O 1
ATOM 7564 N N . ARG C 1 219 ? 64.743 91.857 17.696 1.00 82.22 219 ARG C N 1
ATOM 7565 C CA . ARG C 1 219 ? 64.531 93.250 18.027 1.00 85.32 219 ARG C CA 1
ATOM 7566 C C . ARG C 1 219 ? 65.862 94.015 17.989 1.00 86.82 219 ARG C C 1
ATOM 7567 O O . ARG C 1 219 ? 65.995 95.002 17.256 1.00 87.82 219 ARG C O 1
ATOM 7575 N N . LYS C 1 220 ? 66.850 93.533 18.747 1.00 87.25 220 LYS C N 1
ATOM 7576 C CA . LYS C 1 220 ? 68.184 94.143 18.794 1.00 88.61 220 LYS C CA 1
ATOM 7577 C C . LYS C 1 220 ? 68.739 94.325 17.390 1.00 89.70 220 LYS C C 1
ATOM 7578 O O . LYS C 1 220 ? 69.521 95.242 17.138 1.00 90.87 220 LYS C O 1
ATOM 7584 N N . LEU C 1 221 ? 68.335 93.450 16.470 1.00 89.56 221 LEU C N 1
ATOM 7585 C CA . LEU C 1 221 ? 68.786 93.573 15.094 1.00 90.40 221 LEU C CA 1
ATOM 7586 C C . LEU C 1 221 ? 68.000 94.624 14.331 1.00 92.02 221 LEU C C 1
ATOM 7587 O O . LEU C 1 221 ? 68.528 95.211 13.394 1.00 92.85 221 LEU C O 1
ATOM 7592 N N . ALA C 1 222 ? 66.736 94.831 14.702 1.00 92.95 222 ALA C N 1
ATOM 7593 C CA . ALA C 1 222 ? 65.909 95.867 14.078 1.00 94.66 222 ALA C CA 1
ATOM 7594 C C . ALA C 1 222 ? 66.331 97.227 14.628 1.00 97.24 222 ALA C C 1
ATOM 7595 O O . ALA C 1 222 ? 66.385 98.224 13.889 1.00 98.46 222 ALA C O 1
ATOM 7597 N N . GLN C 1 223 ? 66.646 97.254 15.925 1.00 98.12 223 GLN C N 1
ATOM 7598 C CA . GLN C 1 223 ? 67.200 98.443 16.548 1.00 100.24 223 GLN C CA 1
ATOM 7599 C C . GLN C 1 223 ? 68.458 98.887 15.799 1.00 101.05 223 GLN C C 1
ATOM 7600 O O . GLN C 1 223 ? 68.686 100.079 15.650 1.00 102.99 223 GLN C O 1
ATOM 7606 N N . LEU C 1 224 ? 69.239 97.931 15.293 1.00 100.22 224 LEU C N 1
ATOM 7607 C CA . LEU C 1 224 ? 70.499 98.230 14.594 1.00 101.23 224 LEU C CA 1
ATOM 7608 C C . LEU C 1 224 ? 70.376 98.439 13.070 1.00 101.25 224 LEU C C 1
ATOM 7609 O O . LEU C 1 224 ? 71.388 98.612 12.386 1.00 101.47 224 LEU C O 1
ATOM 7614 N N . GLY C 1 225 ? 69.145 98.432 12.552 1.00 101.07 225 GLY C N 1
ATOM 7615 C CA . GLY C 1 225 ? 68.887 98.655 11.121 1.00 101.52 225 GLY C CA 1
ATOM 7616 C C . GLY C 1 225 ? 69.257 97.490 10.209 1.00 100.51 225 GLY C C 1
ATOM 7617 O O . GLY C 1 225 ? 69.724 97.688 9.079 1.00 100.97 225 GLY C O 1
ATOM 7618 N N . GLN C 1 226 ? 69.031 96.271 10.697 1.00 99.30 226 GLN C N 1
ATOM 7619 C CA . GLN C 1 226 ? 69.443 95.051 9.993 1.00 97.73 226 GLN C CA 1
ATOM 7620 C C . GLN C 1 226 ? 68.270 94.150 9.610 1.00 96.01 226 GLN C C 1
ATOM 7621 O O . GLN C 1 226 ? 67.536 93.653 10.476 1.00 95.10 226 GLN C O 1
ATOM 7627 N N . PRO C 1 227 ? 68.103 93.947 8.291 1.00 95.23 227 PRO C N 1
ATOM 7628 C CA . PRO C 1 227 ? 67.120 93.029 7.722 1.00 93.30 227 PRO C CA 1
ATOM 7629 C C . PRO C 1 227 ? 67.611 91.588 7.763 1.00 91.01 227 PRO C C 1
ATOM 7630 O O . PRO C 1 227 ? 67.623 90.922 6.734 1.00 90.66 227 PRO C O 1
ATOM 7634 N N . ILE C 1 228 ? 68.027 91.108 8.932 1.00 89.62 228 ILE C N 1
ATOM 7635 C CA . ILE C 1 228 ? 68.423 89.705 9.056 1.00 87.07 228 ILE C CA 1
ATOM 7636 C C . ILE C 1 228 ? 67.192 88.906 9.432 1.00 85.16 228 ILE C C 1
ATOM 7637 O O . ILE C 1 228 ? 66.625 89.093 10.507 1.00 85.28 228 ILE C O 1
ATOM 7642 N N . ASN C 1 229 ? 66.780 88.032 8.523 1.00 82.80 229 ASN C N 1
ATOM 7643 C CA . ASN C 1 229 ? 65.624 87.185 8.717 1.00 80.53 229 ASN C CA 1
ATOM 7644 C C . ASN C 1 229 ? 66.007 85.990 9.606 1.00 78.22 229 ASN C C 1
ATOM 7645 O O . ASN C 1 229 ? 66.998 85.310 9.352 1.00 78.24 229 ASN C O 1
ATOM 7650 N N . LEU C 1 230 ? 65.247 85.759 10.669 1.00 75.95 230 LEU C N 1
ATOM 7651 C CA . LEU C 1 230 ? 65.539 84.650 11.572 1.00 73.20 230 LEU C CA 1
ATOM 7652 C C . LEU C 1 230 ? 64.625 83.468 11.308 1.00 70.85 230 LEU C C 1
ATOM 7653 O O . LEU C 1 230 ? 63.397 83.597 11.381 1.00 70.37 230 LEU C O 1
ATOM 7658 N N . ALA C 1 231 ? 65.248 82.330 10.984 1.00 68.76 231 ALA C N 1
ATOM 7659 C CA . ALA C 1 231 ? 64.557 81.070 10.654 1.00 66.16 231 ALA C CA 1
ATOM 7660 C C . ALA C 1 231 ? 64.582 80.080 11.811 1.00 64.67 231 ALA C C 1
ATOM 7661 O O . ALA C 1 231 ? 65.648 79.746 12.331 1.00 64.14 231 ALA C O 1
ATOM 7663 N N . PHE C 1 232 ? 63.400 79.618 12.206 1.00 63.84 232 PHE C N 1
ATOM 7664 C CA . PHE C 1 232 ? 63.257 78.611 13.286 1.00 63.08 232 PHE C CA 1
ATOM 7665 C C . PHE C 1 232 ? 62.748 77.266 12.755 1.00 61.94 232 PHE C C 1
ATOM 7666 O O . PHE C 1 232 ? 61.844 77.212 11.902 1.00 61.31 232 PHE C O 1
ATOM 7674 N N . ASN C 1 233 ? 63.332 76.189 13.273 1.00 61.05 233 ASN C N 1
ATOM 7675 C CA . ASN C 1 233 ? 62.903 74.848 12.925 1.00 59.90 233 ASN C CA 1
ATOM 7676 C C . ASN C 1 233 ? 61.649 74.459 13.693 1.00 60.00 233 ASN C C 1
ATOM 7677 O O . ASN C 1 233 ? 61.570 74.597 14.925 1.00 59.90 233 ASN C O 1
ATOM 7682 N N . VAL C 1 234 ? 60.661 73.980 12.951 1.00 59.96 234 VAL C N 1
ATOM 7683 C CA . VAL C 1 234 ? 59.429 73.498 13.550 1.00 59.67 234 VAL C CA 1
ATOM 7684 C C . VAL C 1 234 ? 59.363 71.999 13.386 1.00 59.58 234 VAL C C 1
ATOM 7685 O O . VAL C 1 234 ? 59.566 71.476 12.303 1.00 59.30 234 VAL C O 1
ATOM 7689 N N . HIS C 1 235 ? 59.179 71.313 14.513 1.00 60.77 235 HIS C N 1
ATOM 7690 C CA . HIS C 1 235 ? 58.979 69.893 14.542 1.00 60.95 235 HIS C CA 1
ATOM 7691 C C . HIS C 1 235 ? 57.577 69.603 14.003 1.00 61.71 235 HIS C C 1
ATOM 7692 O O . HIS C 1 235 ? 56.634 70.327 14.327 1.00 61.31 235 HIS C O 1
ATOM 7699 N N . PRO C 1 236 ? 57.439 68.546 13.168 1.00 62.45 236 PRO C N 1
ATOM 7700 C CA . PRO C 1 236 ? 56.134 68.154 12.575 1.00 63.18 236 PRO C CA 1
ATOM 7701 C C . PRO C 1 236 ? 55.005 67.964 13.608 1.00 64.16 236 PRO C C 1
ATOM 7702 O O . PRO C 1 236 ? 53.849 68.329 13.343 1.00 63.99 236 PRO C O 1
ATOM 7706 N N . SER C 1 237 ? 55.348 67.433 14.785 1.00 65.23 237 SER C N 1
ATOM 7707 C CA . SER C 1 237 ? 54.351 67.185 15.836 1.00 66.39 237 SER C CA 1
ATOM 7708 C C . SER C 1 237 ? 53.670 68.461 16.272 1.00 67.24 237 SER C C 1
ATOM 7709 O O . SER C 1 237 ? 52.459 68.453 16.536 1.00 68.11 237 SER C O 1
ATOM 7712 N N . GLN C 1 238 ? 54.442 69.552 16.330 1.00 67.34 238 GLN C N 1
ATOM 7713 C CA . GLN C 1 238 ? 53.883 70.859 16.672 1.00 67.86 238 GLN C CA 1
ATOM 7714 C C . GLN C 1 238 ? 52.894 71.259 15.620 1.00 68.45 238 GLN C C 1
ATOM 7715 O O . GLN C 1 238 ? 51.833 71.765 15.945 1.00 68.54 238 GLN C O 1
ATOM 7721 N N . LEU C 1 239 ? 53.237 71.003 14.359 1.00 69.17 239 LEU C N 1
ATOM 7722 C CA . LEU C 1 239 ? 52.373 71.360 13.246 1.00 70.49 239 LEU C CA 1
ATOM 7723 C C . LEU C 1 239 ? 50.926 70.948 13.441 1.00 71.47 239 LEU C C 1
ATOM 7724 O O . LEU C 1 239 ? 50.036 71.538 12.833 1.00 71.93 239 LEU C O 1
ATOM 7729 N N . GLY C 1 240 ? 50.698 69.945 14.293 1.00 72.30 240 GLY C N 1
ATOM 7730 C CA . GLY C 1 240 ? 49.351 69.452 14.569 1.00 73.93 240 GLY C CA 1
ATOM 7731 C C . GLY C 1 240 ? 48.625 70.238 15.638 1.00 75.71 240 GLY C C 1
ATOM 7732 O O . GLY C 1 240 ? 47.427 70.060 15.842 1.00 76.16 240 GLY C O 1
ATOM 7733 N N . SER C 1 241 ? 49.347 71.128 16.312 1.00 77.23 241 SER C N 1
ATOM 7734 C CA . SER C 1 241 ? 48.837 71.796 17.495 1.00 78.95 241 SER C CA 1
ATOM 7735 C C . SER C 1 241 ? 47.783 72.828 17.150 1.00 80.04 241 SER C C 1
ATOM 7736 O O . SER C 1 241 ? 47.906 73.559 16.169 1.00 80.51 241 SER C O 1
ATOM 7739 N N . ARG C 1 242 ? 46.751 72.899 17.980 1.00 81.07 242 ARG C N 1
ATOM 7740 C CA . ARG C 1 242 ? 45.610 73.771 17.702 1.00 82.22 242 ARG C CA 1
ATOM 7741 C C . ARG C 1 242 ? 45.982 75.245 17.493 1.00 82.08 242 ARG C C 1
ATOM 7742 O O . ARG C 1 242 ? 45.465 75.891 16.574 1.00 83.31 242 ARG C O 1
ATOM 7750 N N . ALA C 1 243 ? 46.878 75.780 18.318 1.00 80.53 243 ALA C N 1
ATOM 7751 C CA . ALA C 1 243 ? 47.089 77.228 18.305 1.00 79.27 243 ALA C CA 1
ATOM 7752 C C . ALA C 1 243 ? 48.514 77.700 18.026 1.00 77.59 243 ALA C C 1
ATOM 7753 O O . ALA C 1 243 ? 48.853 78.824 18.362 1.00 78.19 243 ALA C O 1
ATOM 7755 N N . LEU C 1 244 ? 49.338 76.865 17.403 1.00 75.02 244 LEU C N 1
ATOM 7756 C CA . LEU C 1 244 ? 50.699 77.273 17.032 1.00 73.64 244 LEU C CA 1
ATOM 7757 C C . LEU C 1 244 ? 50.765 78.616 16.277 1.00 73.88 244 LEU C C 1
ATOM 7758 O O . LEU C 1 244 ? 51.522 79.504 16.649 1.00 73.84 244 LEU C O 1
ATOM 7763 N N . ALA C 1 245 ? 49.981 78.749 15.215 1.00 73.80 245 ALA C N 1
ATOM 7764 C CA . ALA C 1 245 ? 50.045 79.933 14.376 1.00 74.55 245 ALA C CA 1
ATOM 7765 C C . ALA C 1 245 ? 49.570 81.149 15.137 1.00 75.61 245 ALA C C 1
ATOM 7766 O O . ALA C 1 245 ? 50.144 82.227 15.019 1.00 75.70 245 ALA C O 1
ATOM 7768 N N . GLU C 1 246 ? 48.512 80.951 15.913 1.00 76.24 246 GLU C N 1
ATOM 7769 C CA . GLU C 1 246 ? 47.908 82.012 16.695 1.00 78.32 246 GLU C CA 1
ATOM 7770 C C . GLU C 1 246 ? 48.815 82.450 17.830 1.00 77.86 246 GLU C C 1
ATOM 7771 O O . GLU C 1 246 ? 48.686 83.570 18.340 1.00 79.08 246 GLU C O 1
ATOM 7777 N N . ASN C 1 247 ? 49.711 81.555 18.238 1.00 76.13 247 ASN C N 1
ATOM 7778 C CA . ASN C 1 247 ? 50.633 81.853 19.307 1.00 75.58 247 ASN C CA 1
ATOM 7779 C C . ASN C 1 247 ? 51.876 82.513 18.767 1.00 75.02 247 ASN C C 1
ATOM 7780 O O . ASN C 1 247 ? 52.435 83.390 19.408 1.00 75.92 247 ASN C O 1
ATOM 7785 N N . ILE C 1 248 ? 52.302 82.113 17.580 1.00 73.88 248 ILE C N 1
ATOM 7786 C CA . ILE C 1 248 ? 53.428 82.772 16.930 1.00 73.56 248 ILE C CA 1
ATOM 7787 C C . ILE C 1 248 ? 53.114 84.260 16.654 1.00 75.15 248 ILE C C 1
ATOM 7788 O O . ILE C 1 248 ? 53.952 85.134 16.882 1.00 75.62 248 ILE C O 1
ATOM 7793 N N . SER C 1 249 ? 51.892 84.544 16.216 1.00 75.75 249 SER C N 1
ATOM 7794 C CA . SER C 1 249 ? 51.485 85.934 16.001 1.00 77.59 249 SER C CA 1
ATOM 7795 C C . SER C 1 249 ? 51.394 86.719 17.292 1.00 78.46 249 SER C C 1
ATOM 7796 O O . SER C 1 249 ? 51.933 87.823 17.359 1.00 80.09 249 SER C O 1
ATOM 7799 N N . ALA C 1 250 ? 50.716 86.174 18.303 1.00 77.82 250 ALA C N 1
ATOM 7800 C CA . ALA C 1 250 ? 50.623 86.863 19.584 1.00 78.69 250 ALA C CA 1
ATOM 7801 C C . ALA C 1 250 ? 52.000 87.333 20.074 1.00 78.78 250 ALA C C 1
ATOM 7802 O O . ALA C 1 250 ? 52.118 88.452 20.583 1.00 80.76 250 ALA C O 1
ATOM 7804 N N . LEU C 1 251 ? 53.030 86.505 19.885 1.00 77.38 251 LEU C N 1
ATOM 7805 C CA . LEU C 1 251 ? 54.401 86.856 20.264 1.00 77.23 251 LEU C CA 1
ATOM 7806 C C . LEU C 1 251 ? 55.048 87.855 19.319 1.00 77.87 251 LEU C C 1
ATOM 7807 O O . LEU C 1 251 ? 55.754 88.766 19.764 1.00 78.94 251 LEU C O 1
ATOM 7812 N N . LEU C 1 252 ? 54.805 87.691 18.025 1.00 77.19 252 LEU C N 1
ATOM 7813 C CA . LEU C 1 252 ? 55.251 88.666 17.051 1.00 77.78 252 LEU C CA 1
ATOM 7814 C C . LEU C 1 252 ? 54.635 90.046 17.339 1.00 79.97 252 LEU C C 1
ATOM 7815 O O . LEU C 1 252 ? 55.281 91.078 17.132 1.00 81.07 252 LEU C O 1
ATOM 7820 N N . THR C 1 253 ? 53.392 90.052 17.822 1.00 80.82 253 THR C N 1
ATOM 7821 C CA . THR C 1 253 ? 52.713 91.278 18.251 1.00 82.70 253 THR C CA 1
ATOM 7822 C C . THR C 1 253 ? 53.373 91.786 19.529 1.00 83.61 253 THR C C 1
ATOM 7823 O O . THR C 1 253 ? 53.953 92.862 19.521 1.00 85.05 253 THR C O 1
ATOM 7827 N N . GLU C 1 254 ? 53.324 91.000 20.601 1.00 82.95 254 GLU C N 1
ATOM 7828 C CA . GLU C 1 254 ? 53.993 91.366 21.842 1.00 84.06 254 GLU C CA 1
ATOM 7829 C C . GLU C 1 254 ? 55.402 91.951 21.631 1.00 84.09 254 GLU C C 1
ATOM 7830 O O . GLU C 1 254 ? 55.847 92.770 22.423 1.00 85.39 254 GLU C O 1
ATOM 7836 N N . PHE C 1 255 ? 56.088 91.548 20.564 1.00 83.09 255 PHE C N 1
ATOM 7837 C CA . PHE C 1 255 ? 57.477 91.965 20.334 1.00 82.94 255 PHE C CA 1
ATOM 7838 C C . PHE C 1 255 ? 57.596 93.088 19.309 1.00 84.13 255 PHE C C 1
ATOM 7839 O O . PHE C 1 255 ? 58.709 93.552 19.020 1.00 84.46 255 PHE C O 1
ATOM 7847 N N . HIS C 1 256 ? 56.448 93.497 18.759 1.00 84.48 256 HIS C N 1
ATOM 7848 C CA . HIS C 1 256 ? 56.336 94.501 17.692 1.00 85.54 256 HIS C CA 1
ATOM 7849 C C . HIS C 1 256 ? 57.222 94.212 16.471 1.00 84.21 256 HIS C C 1
ATOM 7850 O O . HIS C 1 256 ? 57.676 95.125 15.780 1.00 85.30 256 HIS C O 1
ATOM 7857 N N . LEU C 1 257 ? 57.440 92.928 16.200 1.00 81.73 257 LEU C N 1
ATOM 7858 C CA . LEU C 1 257 ? 58.143 92.493 15.003 1.00 79.52 257 LEU C CA 1
ATOM 7859 C C . LEU C 1 257 ? 57.151 92.021 13.948 1.00 78.14 257 LEU C C 1
ATOM 7860 O O . LEU C 1 257 ? 56.125 91.449 14.282 1.00 77.67 257 LEU C O 1
ATOM 7865 N N . PRO C 1 258 ? 57.442 92.271 12.665 1.00 77.49 258 PRO C N 1
ATOM 7866 C CA . PRO C 1 258 ? 56.471 91.847 11.682 1.00 76.81 258 PRO C CA 1
ATOM 7867 C C . PRO C 1 258 ? 56.670 90.362 11.258 1.00 75.15 258 PRO C C 1
ATOM 7868 O O . PRO C 1 258 ? 57.783 89.828 11.359 1.00 73.89 258 PRO C O 1
ATOM 7872 N N . PRO C 1 259 ? 55.588 89.699 10.795 1.00 74.44 259 PRO C N 1
ATOM 7873 C CA . PRO C 1 259 ? 55.638 88.305 10.359 1.00 72.58 259 PRO C CA 1
ATOM 7874 C C . PRO C 1 259 ? 56.897 88.016 9.540 1.00 71.57 259 PRO C C 1
ATOM 7875 O O . PRO C 1 259 ? 57.668 87.094 9.868 1.00 70.03 259 PRO C O 1
ATOM 7879 N N . SER C 1 260 ? 57.109 88.854 8.522 1.00 71.44 260 SER C N 1
ATOM 7880 C CA . SER C 1 260 ? 58.123 88.657 7.502 1.00 70.47 260 SER C CA 1
ATOM 7881 C C . SER C 1 260 ? 59.524 88.781 8.058 1.00 70.22 260 SER C C 1
ATOM 7882 O O . SER C 1 260 ? 60.493 88.458 7.368 1.00 70.61 260 SER C O 1
ATOM 7885 N N . SER C 1 261 ? 59.642 89.237 9.293 1.00 69.84 261 SER C N 1
ATOM 7886 C CA . SER C 1 261 ? 60.940 89.319 9.921 1.00 70.07 261 SER C CA 1
ATOM 7887 C C . SER C 1 261 ? 61.443 87.923 10.182 1.00 69.13 261 SER C C 1
ATOM 7888 O O . SER C 1 261 ? 62.647 87.706 10.383 1.00 69.43 261 SER C O 1
ATOM 7891 N N . VAL C 1 262 ? 60.508 86.973 10.143 1.00 68.03 262 VAL C N 1
ATOM 7892 C CA . VAL C 1 262 ? 60.717 85.639 10.672 1.00 66.32 262 VAL C CA 1
ATOM 7893 C C . VAL C 1 262 ? 60.362 84.492 9.694 1.00 65.04 262 VAL C C 1
ATOM 7894 O O . VAL C 1 262 ? 59.449 84.624 8.873 1.00 65.13 262 VAL C O 1
ATOM 7898 N N . MET C 1 263 ? 61.102 83.381 9.792 1.00 63.78 263 MET C N 1
ATOM 7899 C CA . MET C 1 263 ? 60.845 82.151 9.000 1.00 62.49 263 MET C CA 1
ATOM 7900 C C . MET C 1 263 ? 60.845 80.758 9.745 1.00 61.87 263 MET C C 1
ATOM 7901 O O . MET C 1 263 ? 61.647 80.474 10.647 1.00 61.53 263 MET C O 1
ATOM 7906 N N . PHE C 1 264 ? 59.942 79.885 9.328 1.00 61.37 264 PHE C N 1
ATOM 7907 C CA . PHE C 1 264 ? 59.890 78.571 9.895 1.00 61.01 264 PHE C CA 1
ATOM 7908 C C . PHE C 1 264 ? 60.262 77.488 8.898 1.00 60.19 264 PHE C C 1
ATOM 7909 O O . PHE C 1 264 ? 59.774 77.480 7.799 1.00 59.84 264 PHE C O 1
ATOM 7917 N N . GLU C 1 265 ? 61.151 76.594 9.334 1.00 60.47 265 GLU C N 1
ATOM 7918 C CA . GLU C 1 265 ? 61.679 75.476 8.567 1.00 60.32 265 GLU C CA 1
ATOM 7919 C C . GLU C 1 265 ? 61.126 74.137 9.061 1.00 60.26 265 GLU C C 1
ATOM 7920 O O . GLU C 1 265 ? 60.988 73.903 10.268 1.00 59.76 265 GLU C O 1
ATOM 7926 N N . ILE C 1 266 ? 60.793 73.275 8.104 1.00 60.55 266 ILE C N 1
ATOM 7927 C CA . ILE C 1 266 ? 60.285 71.933 8.362 1.00 60.58 266 ILE C CA 1
ATOM 7928 C C . ILE C 1 266 ? 60.963 71.074 7.324 1.00 60.80 266 ILE C C 1
ATOM 7929 O O . ILE C 1 266 ? 60.996 71.440 6.160 1.00 61.73 266 ILE C O 1
ATOM 7934 N N . THR C 1 267 ? 61.532 69.954 7.733 1.00 61.07 267 THR C N 1
ATOM 7935 C CA . THR C 1 267 ? 62.184 69.030 6.799 1.00 62.00 267 THR C CA 1
ATOM 7936 C C . THR C 1 267 ? 61.170 68.412 5.836 1.00 62.82 267 THR C C 1
ATOM 7937 O O . THR C 1 267 ? 59.950 68.406 6.108 1.00 63.57 267 THR C O 1
ATOM 7941 N N . GLU C 1 268 ? 61.654 67.885 4.712 1.00 63.48 268 GLU C N 1
ATOM 7942 C CA . GLU C 1 268 ? 60.759 67.185 3.809 1.00 63.03 268 GLU C CA 1
ATOM 7943 C C . GLU C 1 268 ? 60.249 65.902 4.472 1.00 63.21 268 GLU C C 1
ATOM 7944 O O . GLU C 1 268 ? 59.054 65.611 4.400 1.00 62.88 268 GLU C O 1
ATOM 7950 N N . THR C 1 269 ? 61.138 65.154 5.128 1.00 63.62 269 THR C N 1
ATOM 7951 C CA . THR C 1 269 ? 60.728 63.894 5.763 1.00 64.86 269 THR C CA 1
ATOM 7952 C C . THR C 1 269 ? 59.575 64.148 6.748 1.00 65.59 269 THR C C 1
ATOM 7953 O O . THR C 1 269 ? 58.437 63.691 6.536 1.00 65.78 269 THR C O 1
ATOM 7957 N N . GLY C 1 270 ? 59.866 64.927 7.787 1.00 65.81 270 GLY C N 1
ATOM 7958 C CA . GLY C 1 270 ? 58.887 65.277 8.779 1.00 66.57 270 GLY C CA 1
ATOM 7959 C C . GLY C 1 270 ? 57.592 65.824 8.228 1.00 67.11 270 GLY C C 1
ATOM 7960 O O . GLY C 1 270 ? 56.527 65.673 8.827 1.00 67.81 270 GLY C O 1
ATOM 7961 N N . LEU C 1 271 ? 57.663 66.469 7.085 1.00 67.45 271 LEU C N 1
ATOM 7962 C CA . LEU C 1 271 ? 56.458 66.963 6.473 1.00 67.88 271 LEU C CA 1
ATOM 7963 C C . LEU C 1 271 ? 55.603 65.801 5.935 1.00 68.28 271 LEU C C 1
ATOM 7964 O O . LEU C 1 271 ? 54.386 65.907 5.813 1.00 68.41 271 LEU C O 1
ATOM 7969 N N . ILE C 1 272 ? 56.259 64.692 5.620 1.00 68.79 272 ILE C N 1
ATOM 7970 C CA . ILE C 1 272 ? 55.584 63.496 5.134 1.00 69.82 272 ILE C CA 1
ATOM 7971 C C . ILE C 1 272 ? 54.684 62.868 6.193 1.00 69.58 272 ILE C C 1
ATOM 7972 O O . ILE C 1 272 ? 53.522 62.564 5.931 1.00 69.50 272 ILE C O 1
ATOM 7977 N N . SER C 1 273 ? 55.231 62.694 7.389 1.00 69.67 273 SER C N 1
ATOM 7978 C CA . SER C 1 273 ? 54.513 62.062 8.490 1.00 69.71 273 SER C CA 1
ATOM 7979 C C . SER C 1 273 ? 53.719 63.057 9.322 1.00 69.11 273 SER C C 1
ATOM 7980 O O . SER C 1 273 ? 53.189 62.682 10.355 1.00 69.43 273 SER C O 1
ATOM 7983 N N . ALA C 1 274 ? 53.657 64.320 8.908 1.00 68.72 274 ALA C N 1
ATOM 7984 C CA . ALA C 1 274 ? 52.980 65.358 9.702 1.00 68.08 274 ALA C CA 1
ATOM 7985 C C . ALA C 1 274 ? 51.474 65.068 9.880 1.00 67.67 274 ALA C C 1
ATOM 7986 O O . ALA C 1 274 ? 50.865 64.411 9.032 1.00 68.00 274 ALA C O 1
ATOM 7988 N N . PRO C 1 275 ? 50.885 65.524 10.996 1.00 67.11 275 PRO C N 1
ATOM 7989 C CA . PRO C 1 275 ? 49.476 65.219 11.345 1.00 67.39 275 PRO C CA 1
ATOM 7990 C C . PRO C 1 275 ? 48.488 65.787 10.351 1.00 67.87 275 PRO C C 1
ATOM 7991 O O . PRO C 1 275 ? 48.757 66.832 9.776 1.00 67.59 275 PRO C O 1
ATOM 7995 N N . ALA C 1 276 ? 47.346 65.115 10.188 1.00 68.52 276 ALA C N 1
ATOM 7996 C CA . ALA C 1 276 ? 46.316 65.462 9.191 1.00 69.34 276 ALA C CA 1
ATOM 7997 C C . ALA C 1 276 ? 46.070 66.965 9.037 1.00 70.31 276 ALA C C 1
ATOM 7998 O O . ALA C 1 276 ? 45.855 67.450 7.920 1.00 70.62 276 ALA C O 1
ATOM 8000 N N . SER C 1 277 ? 46.131 67.676 10.168 1.00 70.43 277 SER C N 1
ATOM 8001 C CA . SER C 1 277 ? 45.693 69.061 10.303 1.00 70.77 277 SER C CA 1
ATOM 8002 C C . SER C 1 277 ? 46.833 70.063 10.227 1.00 70.23 277 SER C C 1
ATOM 8003 O O . SER C 1 277 ? 46.624 71.251 10.483 1.00 70.68 277 SER C O 1
ATOM 8006 N N . SER C 1 278 ? 48.027 69.585 9.889 1.00 69.55 278 SER C N 1
ATOM 8007 C CA . SER C 1 278 ? 49.218 70.440 9.697 1.00 69.12 278 SER C CA 1
ATOM 8008 C C . SER C 1 278 ? 48.996 71.646 8.793 1.00 69.29 278 SER C C 1
ATOM 8009 O O . SER C 1 278 ? 49.606 72.697 9.005 1.00 69.05 278 SER C O 1
ATOM 8012 N N . LEU C 1 279 ? 48.149 71.475 7.774 1.00 69.27 279 LEU C N 1
ATOM 8013 C CA . LEU C 1 279 ? 47.859 72.541 6.828 1.00 69.68 279 LEU C CA 1
ATOM 8014 C C . LEU C 1 279 ? 47.197 73.759 7.463 1.00 70.47 279 LEU C C 1
ATOM 8015 O O . LEU C 1 279 ? 47.402 74.867 7.005 1.00 70.80 279 LEU C O 1
ATOM 8020 N N . GLU C 1 280 ? 46.391 73.557 8.499 1.00 70.95 280 GLU C N 1
ATOM 8021 C CA . GLU C 1 280 ? 45.715 74.680 9.147 1.00 71.95 280 GLU C CA 1
ATOM 8022 C C . GLU C 1 280 ? 46.748 75.698 9.686 1.00 71.21 280 GLU C C 1
ATOM 8023 O O . GLU C 1 280 ? 46.615 76.906 9.481 1.00 71.50 280 GLU C O 1
ATOM 8029 N N . ASN C 1 281 ? 47.797 75.200 10.332 1.00 69.36 281 ASN C N 1
ATOM 8030 C CA . ASN C 1 281 ? 48.910 76.054 10.730 1.00 68.42 281 ASN C CA 1
ATOM 8031 C C . ASN C 1 281 ? 49.731 76.623 9.578 1.00 67.92 281 ASN C C 1
ATOM 8032 O O . ASN C 1 281 ? 50.288 77.717 9.692 1.00 68.44 281 ASN C O 1
ATOM 8037 N N . LEU C 1 282 ? 49.825 75.880 8.477 1.00 66.71 282 LEU C N 1
ATOM 8038 C CA . LEU C 1 282 ? 50.693 76.279 7.369 1.00 65.45 282 LEU C CA 1
ATOM 8039 C C . LEU C 1 282 ? 50.079 77.405 6.532 1.00 65.71 282 LEU C C 1
ATOM 8040 O O . LEU C 1 282 ? 50.774 78.345 6.200 1.00 66.28 282 LEU C O 1
ATOM 8045 N N . VAL C 1 283 ? 48.787 77.318 6.210 1.00 65.37 283 VAL C N 1
ATOM 8046 C CA . VAL C 1 283 ? 48.088 78.449 5.617 1.00 66.03 283 VAL C CA 1
ATOM 8047 C C . VAL C 1 283 ? 48.149 79.683 6.509 1.00 66.62 283 VAL C C 1
ATOM 8048 O O . VAL C 1 283 ? 48.373 80.793 6.005 1.00 66.64 283 VAL C O 1
ATOM 8052 N N . ARG C 1 284 ? 47.931 79.505 7.811 1.00 65.75 284 ARG C N 1
ATOM 8053 C CA . ARG C 1 284 ? 48.105 80.618 8.721 1.00 67.03 284 ARG C CA 1
ATOM 8054 C C . ARG C 1 284 ? 49.421 81.333 8.457 1.00 67.14 284 ARG C C 1
ATOM 8055 O O . ARG C 1 284 ? 49.431 82.516 8.061 1.00 68.01 284 ARG C O 1
ATOM 8063 N N . LEU C 1 285 ? 50.523 80.613 8.626 1.00 65.76 285 LEU C N 1
ATOM 8064 C CA . LEU C 1 285 ? 51.827 81.245 8.576 1.00 65.85 285 LEU C CA 1
ATOM 8065 C C . LEU C 1 285 ? 52.096 81.869 7.214 1.00 67.21 285 LEU C C 1
ATOM 8066 O O . LEU C 1 285 ? 52.764 82.904 7.099 1.00 68.27 285 LEU C O 1
ATOM 8071 N N . TRP C 1 286 ? 51.550 81.255 6.179 1.00 67.38 286 TRP C N 1
ATOM 8072 C CA . TRP C 1 286 ? 51.767 81.758 4.856 1.00 68.20 286 TRP C CA 1
ATOM 8073 C C . TRP C 1 286 ? 51.050 83.093 4.628 1.00 69.28 286 TRP C C 1
ATOM 8074 O O . TRP C 1 286 ? 51.660 84.056 4.148 1.00 70.39 286 TRP C O 1
ATOM 8085 N N . ILE C 1 287 ? 49.769 83.138 4.977 1.00 69.37 287 ILE C N 1
ATOM 8086 C CA . ILE C 1 287 ? 48.970 84.363 4.960 1.00 70.05 287 ILE C CA 1
ATOM 8087 C C . ILE C 1 287 ? 49.648 85.413 5.823 1.00 71.33 287 ILE C C 1
ATOM 8088 O O . ILE C 1 287 ? 50.112 86.434 5.320 1.00 73.08 287 ILE C O 1
ATOM 8093 N N . MET C 1 288 ? 49.743 85.154 7.116 1.00 71.18 288 MET C N 1
ATOM 8094 C CA . MET C 1 288 ? 50.500 86.021 8.007 1.00 71.76 288 MET C CA 1
ATOM 8095 C C . MET C 1 288 ? 51.669 86.723 7.313 1.00 71.64 288 MET C C 1
ATOM 8096 O O . MET C 1 288 ? 51.896 87.914 7.534 1.00 72.85 288 MET C O 1
ATOM 8101 N N . GLY C 1 289 ? 52.403 85.991 6.483 1.00 70.13 289 GLY C N 1
ATOM 8102 C CA . GLY C 1 289 ? 53.520 86.568 5.776 1.00 69.95 289 GLY C CA 1
ATOM 8103 C C . GLY C 1 289 ? 54.852 86.011 6.209 1.00 69.66 289 GLY C C 1
ATOM 8104 O O . GLY C 1 289 ? 55.865 86.287 5.565 1.00 69.75 289 GLY C O 1
ATOM 8105 N N . CYS C 1 290 ? 54.865 85.222 7.291 1.00 69.27 290 CYS C N 1
ATOM 8106 C CA . CYS C 1 290 ? 56.069 84.488 7.699 1.00 68.85 290 CYS C CA 1
ATOM 8107 C C . CYS C 1 290 ? 56.628 83.703 6.520 1.00 68.23 290 CYS C C 1
ATOM 8108 O O . CYS C 1 290 ? 55.862 83.172 5.719 1.00 68.06 290 CYS C O 1
ATOM 8111 N N . GLY C 1 291 ? 57.955 83.629 6.417 1.00 68.33 291 GLY C N 1
ATOM 8112 C CA . GLY C 1 291 ? 58.603 82.786 5.415 1.00 67.68 291 GLY C CA 1
ATOM 8113 C C . GLY C 1 291 ? 58.584 81.331 5.859 1.00 67.14 291 GLY C C 1
ATOM 8114 O O . GLY C 1 291 ? 58.717 81.045 7.056 1.00 66.89 291 GLY C O 1
ATOM 8115 N N . LEU C 1 292 ? 58.412 80.427 4.892 1.00 66.05 292 LEU C N 1
ATOM 8116 C CA . LEU C 1 292 ? 58.283 78.998 5.129 1.00 64.70 292 LEU C CA 1
ATOM 8117 C C . LEU C 1 292 ? 59.267 78.275 4.236 1.00 64.51 292 LEU C C 1
ATOM 8118 O O . LEU C 1 292 ? 59.163 78.321 3.003 1.00 64.76 292 LEU C O 1
ATOM 8123 N N . ALA C 1 293 ? 60.224 77.609 4.862 1.00 63.96 293 ALA C N 1
ATOM 8124 C CA . ALA C 1 293 ? 61.242 76.885 4.150 1.00 64.20 293 ALA C CA 1
ATOM 8125 C C . ALA C 1 293 ? 60.927 75.391 4.235 1.00 64.50 293 ALA C C 1
ATOM 8126 O O . ALA C 1 293 ? 60.451 74.916 5.278 1.00 64.09 293 ALA C O 1
ATOM 8128 N N . MET C 1 294 ? 61.171 74.674 3.128 1.00 64.47 294 MET C N 1
ATOM 8129 C CA . MET C 1 294 ? 61.226 73.238 3.169 1.00 64.61 294 MET C CA 1
ATOM 8130 C C . MET C 1 294 ? 62.676 72.768 3.242 1.00 64.43 294 MET C C 1
ATOM 8131 O O . MET C 1 294 ? 63.415 72.827 2.279 1.00 64.82 294 MET C O 1
ATOM 8136 N N . ASP C 1 295 ? 63.041 72.271 4.412 1.00 64.35 295 ASP C N 1
ATOM 8137 C CA . ASP C 1 295 ? 64.393 71.916 4.770 1.00 64.83 295 ASP C CA 1
ATOM 8138 C C . ASP C 1 295 ? 64.721 70.488 4.327 1.00 64.79 295 ASP C C 1
ATOM 8139 O O . ASP C 1 295 ? 63.812 69.689 4.096 1.00 64.17 295 ASP C O 1
ATOM 8144 N N . ASP C 1 296 ? 66.018 70.174 4.231 1.00 65.19 296 ASP C N 1
ATOM 8145 C CA . ASP C 1 296 ? 66.532 68.873 3.724 1.00 66.31 296 ASP C CA 1
ATOM 8146 C C . ASP C 1 296 ? 65.721 68.316 2.547 1.00 65.39 296 ASP C C 1
ATOM 8147 O O . ASP C 1 296 ? 65.364 67.124 2.513 1.00 65.37 296 ASP C O 1
ATOM 8152 N N . PHE C 1 297 ? 65.480 69.218 1.591 1.00 64.58 297 PHE C N 1
ATOM 8153 C CA . PHE C 1 297 ? 64.744 68.983 0.358 1.00 64.15 297 PHE C CA 1
ATOM 8154 C C . PHE C 1 297 ? 65.403 67.886 -0.435 1.00 64.95 297 PHE C C 1
ATOM 8155 O O . PHE C 1 297 ? 66.626 67.789 -0.415 1.00 65.52 297 PHE C O 1
ATOM 8163 N N . GLY C 1 298 ? 64.610 67.067 -1.124 1.00 64.99 298 GLY C N 1
ATOM 8164 C CA . GLY C 1 298 ? 65.160 65.948 -1.884 1.00 66.63 298 GLY C CA 1
ATOM 8165 C C . GLY C 1 298 ? 65.290 64.636 -1.099 1.00 67.48 298 GLY C C 1
ATOM 8166 O O . GLY C 1 298 ? 66.042 63.729 -1.492 1.00 68.55 298 GLY C O 1
ATOM 8167 N N . ALA C 1 299 ? 64.551 64.529 0.003 1.00 67.36 299 ALA C N 1
ATOM 8168 C CA . ALA C 1 299 ? 64.613 63.345 0.891 1.00 67.19 299 ALA C CA 1
ATOM 8169 C C . ALA C 1 299 ? 63.545 62.271 0.636 1.00 66.59 299 ALA C C 1
ATOM 8170 O O . ALA C 1 299 ? 63.825 61.100 0.768 1.00 67.34 299 ALA C O 1
ATOM 8172 N N . GLY C 1 300 ? 62.332 62.656 0.277 1.00 66.30 300 GLY C N 1
ATOM 8173 C CA . GLY C 1 300 ? 61.358 61.681 -0.159 1.00 66.69 300 GLY C CA 1
ATOM 8174 C C . GLY C 1 300 ? 61.344 61.393 -1.653 1.00 68.49 300 GLY C C 1
ATOM 8175 O O . GLY C 1 300 ? 62.315 61.641 -2.412 1.00 69.02 300 GLY C O 1
ATOM 8176 N N . TYR C 1 301 ? 60.200 60.885 -2.088 1.00 69.18 301 TYR C N 1
ATOM 8177 C CA . TYR C 1 301 ? 59.965 60.493 -3.482 1.00 70.33 301 TYR C CA 1
ATOM 8178 C C . TYR C 1 301 ? 59.446 61.662 -4.345 1.00 69.98 301 TYR C C 1
ATOM 8179 O O . TYR C 1 301 ? 59.856 61.849 -5.520 1.00 69.83 301 TYR C O 1
ATOM 8188 N N . SER C 1 302 ? 58.512 62.406 -3.739 1.00 68.69 302 SER C N 1
ATOM 8189 C CA . SER C 1 302 ? 57.627 63.297 -4.459 1.00 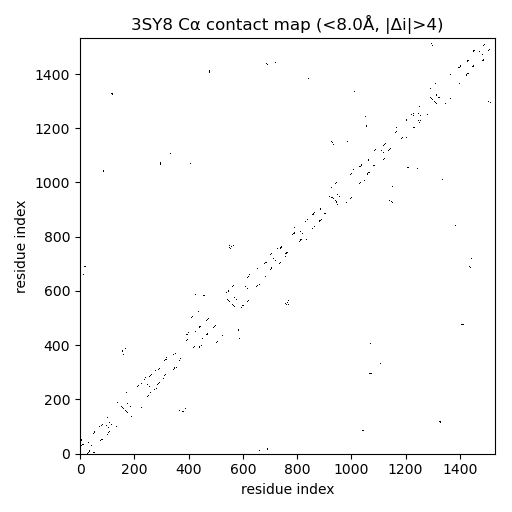67.56 302 SER C CA 1
ATOM 8190 C C . SER C 1 302 ? 57.995 64.727 -4.147 1.00 66.34 302 SER C C 1
ATOM 8191 O O . SER C 1 302 ? 57.121 65.581 -4.053 1.00 65.88 302 SER C O 1
ATOM 8194 N N . SER C 1 303 ? 59.295 64.974 -3.999 1.00 65.24 303 SER C N 1
ATOM 8195 C CA . SER C 1 303 ? 59.781 66.266 -3.561 1.00 65.08 303 SER C CA 1
ATOM 8196 C C . SER C 1 303 ? 59.250 67.376 -4.452 1.00 64.97 303 SER C C 1
ATOM 8197 O O . SER C 1 303 ? 58.779 68.406 -3.970 1.00 64.81 303 SER C O 1
ATOM 8200 N N . LEU C 1 304 ? 59.338 67.147 -5.753 1.00 64.89 304 LEU C N 1
ATOM 8201 C CA . LEU C 1 304 ? 58.935 68.119 -6.749 1.00 65.23 304 LEU C CA 1
ATOM 8202 C C . LEU C 1 304 ? 57.422 68.254 -6.731 1.00 65.77 304 LEU C C 1
ATOM 8203 O O . LEU C 1 304 ? 56.866 69.342 -6.939 1.00 66.44 304 LEU C O 1
ATOM 8208 N N . ASP C 1 305 ? 56.744 67.158 -6.453 1.00 65.82 305 ASP C N 1
ATOM 8209 C CA . ASP C 1 305 ? 55.309 67.238 -6.335 1.00 66.73 305 ASP C CA 1
ATOM 8210 C C . ASP C 1 305 ? 54.896 68.102 -5.140 1.00 66.28 305 ASP C C 1
ATOM 8211 O O . ASP C 1 305 ? 53.845 68.735 -5.176 1.00 66.34 305 ASP C O 1
ATOM 8216 N N . ARG C 1 306 ? 55.726 68.133 -4.099 1.00 65.73 306 ARG C N 1
ATOM 8217 C CA . ARG C 1 306 ? 55.417 68.870 -2.876 1.00 66.10 306 ARG C CA 1
ATOM 8218 C C . ARG C 1 306 ? 55.474 70.376 -3.061 1.00 65.88 306 ARG C C 1
ATOM 8219 O O . ARG C 1 306 ? 54.563 71.088 -2.653 1.00 66.25 306 ARG C O 1
ATOM 8227 N N . LEU C 1 307 ? 56.584 70.859 -3.610 1.00 65.27 307 LEU C N 1
ATOM 8228 C CA . LEU C 1 307 ? 56.729 72.265 -3.921 1.00 65.31 307 LEU C CA 1
ATOM 8229 C C . LEU C 1 307 ? 55.578 72.757 -4.743 1.00 65.89 307 LEU C C 1
ATOM 8230 O O . LEU C 1 307 ? 55.130 73.883 -4.581 1.00 66.81 307 LEU C O 1
ATOM 8235 N N . CYS C 1 308 ? 55.097 71.917 -5.637 1.00 65.96 308 CYS C N 1
ATOM 8236 C CA . CYS C 1 308 ? 53.942 72.294 -6.399 1.00 67.45 308 CYS C CA 1
ATOM 8237 C C . CYS C 1 308 ? 52.735 72.681 -5.572 1.00 67.52 308 CYS C C 1
ATOM 8238 O O . CYS C 1 308 ? 52.048 73.652 -5.903 1.00 68.94 308 CYS C O 1
ATOM 8241 N N . GLU C 1 309 ? 52.481 71.918 -4.518 1.00 66.25 309 GLU C N 1
ATOM 8242 C CA . GLU C 1 309 ? 51.198 71.940 -3.851 1.00 66.00 309 GLU C CA 1
ATOM 8243 C C . GLU C 1 309 ? 51.221 72.841 -2.643 1.00 66.10 309 GLU C C 1
ATOM 8244 O O . GLU C 1 309 ? 50.170 73.118 -2.056 1.00 66.16 309 GLU C O 1
ATOM 8250 N N . PHE C 1 310 ? 52.418 73.270 -2.255 1.00 65.57 310 PHE C N 1
ATOM 8251 C CA . PHE C 1 310 ? 52.557 74.241 -1.182 1.00 65.68 310 PHE C CA 1
ATOM 8252 C C . PHE C 1 310 ? 53.589 75.312 -1.514 1.00 65.87 310 PHE C C 1
ATOM 8253 O O . PHE C 1 310 ? 54.738 75.021 -1.904 1.00 65.31 310 PHE C O 1
ATOM 8261 N N . PRO C 1 311 ? 53.175 76.566 -1.343 1.00 66.37 311 PRO C N 1
ATOM 8262 C CA . PRO C 1 311 ? 53.990 77.709 -1.740 1.00 66.45 311 PRO C CA 1
ATOM 8263 C C . PRO C 1 311 ? 55.023 77.959 -0.674 1.00 66.00 311 PRO C C 1
ATOM 8264 O O . PRO C 1 311 ? 54.860 78.841 0.167 1.00 67.01 311 PRO C O 1
ATOM 8268 N N . PHE C 1 312 ? 56.066 77.149 -0.660 1.00 64.70 312 PHE C N 1
ATOM 8269 C CA . PHE C 1 312 ? 57.158 77.424 0.233 1.00 63.78 312 PHE C CA 1
ATOM 8270 C C . PHE C 1 312 ? 57.968 78.555 -0.370 1.00 63.88 312 PHE C C 1
ATOM 8271 O O . PHE C 1 312 ? 58.191 78.589 -1.588 1.00 64.48 312 PHE C O 1
ATOM 8279 N N . SER C 1 313 ? 58.403 79.479 0.479 1.00 63.47 313 SER C N 1
ATOM 8280 C CA . SER C 1 313 ? 59.197 80.624 0.048 1.00 63.33 313 SER C CA 1
ATOM 8281 C C . SER C 1 313 ? 60.697 80.336 0.097 1.00 62.34 313 SER C C 1
ATOM 8282 O O . SER C 1 313 ? 61.501 81.128 -0.368 1.00 62.84 313 SER C O 1
ATOM 8285 N N . GLN C 1 314 ? 61.079 79.179 0.618 1.00 61.18 314 GLN C N 1
ATOM 8286 C CA . GLN C 1 314 ? 62.494 78.776 0.582 1.00 60.26 314 GLN C CA 1
ATOM 8287 C C . GLN C 1 314 ? 62.719 77.241 0.538 1.00 59.50 314 GLN C C 1
ATOM 8288 O O . GLN C 1 314 ? 61.918 76.459 1.062 1.00 58.81 314 GLN C O 1
ATOM 8294 N N . ILE C 1 315 ? 63.816 76.843 -0.105 1.00 59.22 315 ILE C N 1
ATOM 8295 C CA . ILE C 1 315 ? 64.236 75.460 -0.231 1.00 58.82 315 ILE C CA 1
ATOM 8296 C C . ILE C 1 315 ? 65.627 75.380 0.318 1.00 58.13 315 ILE C C 1
ATOM 8297 O O . ILE C 1 315 ? 66.453 76.207 -0.036 1.00 59.20 315 ILE C O 1
ATOM 8302 N N . LYS C 1 316 ? 65.930 74.357 1.100 1.00 57.32 316 LYS C N 1
ATOM 8303 C CA . LYS C 1 316 ? 67.287 74.181 1.612 1.00 56.99 316 LYS C CA 1
ATOM 8304 C C . LYS C 1 316 ? 67.745 72.798 1.289 1.00 56.63 316 LYS C C 1
ATOM 8305 O O . LYS C 1 316 ? 66.992 71.873 1.472 1.00 56.46 316 LYS C O 1
ATOM 8311 N N . LEU C 1 317 ? 68.964 72.676 0.782 1.00 57.45 317 LEU C N 1
ATOM 8312 C CA . LEU C 1 317 ? 69.621 71.393 0.571 1.00 57.88 317 LEU C CA 1
ATOM 8313 C C . LEU C 1 317 ? 70.774 71.285 1.535 1.00 59.05 317 LEU C C 1
ATOM 8314 O O . LEU C 1 317 ? 71.388 72.290 1.917 1.00 59.28 317 LEU C O 1
ATOM 8319 N N . ASP C 1 318 ? 71.128 70.051 1.863 1.00 59.95 318 ASP C N 1
ATOM 8320 C CA . ASP C 1 318 ? 71.930 69.807 3.037 1.00 60.67 318 ASP C CA 1
ATOM 8321 C C . ASP C 1 318 ? 73.394 69.467 2.752 1.00 60.90 318 ASP C C 1
ATOM 8322 O O . ASP C 1 318 ? 73.719 69.121 1.643 1.00 61.32 318 ASP C O 1
ATOM 8327 N N . ARG C 1 319 ? 74.229 69.535 3.799 1.00 61.47 319 ARG C N 1
ATOM 8328 C CA . ARG C 1 319 ? 75.667 69.244 3.809 1.00 62.61 319 ARG C CA 1
ATOM 8329 C C . ARG C 1 319 ? 76.125 68.279 2.700 1.00 62.79 319 ARG C C 1
ATOM 8330 O O . ARG C 1 319 ? 77.200 68.448 2.141 1.00 63.08 319 ARG C O 1
ATOM 8338 N N . THR C 1 320 ? 75.319 67.272 2.375 1.00 62.83 320 THR C N 1
ATOM 8339 C CA . THR C 1 320 ? 75.813 66.193 1.499 1.00 64.02 320 THR C CA 1
ATOM 8340 C C . THR C 1 320 ? 75.913 66.551 -0.004 1.00 64.17 320 THR C C 1
ATOM 8341 O O . THR C 1 320 ? 76.685 65.927 -0.727 1.00 64.42 320 THR C O 1
ATOM 8345 N N . PHE C 1 321 ? 75.149 67.538 -0.473 1.00 64.22 321 PHE C N 1
ATOM 8346 C CA . PHE C 1 321 ? 75.216 67.900 -1.888 1.00 64.61 321 PHE C CA 1
ATOM 8347 C C . PHE C 1 321 ? 76.542 68.537 -2.211 1.00 65.45 321 PHE C C 1
ATOM 8348 O O . PHE C 1 321 ? 77.242 68.106 -3.131 1.00 66.06 321 PHE C O 1
ATOM 8356 N N . VAL C 1 322 ? 76.895 69.526 -1.403 1.00 66.04 322 VAL C N 1
ATOM 8357 C CA . VAL C 1 322 ? 78.183 70.204 -1.475 1.00 67.40 322 VAL C CA 1
ATOM 8358 C C . VAL C 1 322 ? 79.393 69.252 -1.440 1.00 68.22 322 VAL C C 1
ATOM 8359 O O . VAL C 1 322 ? 80.294 69.358 -2.290 1.00 69.04 322 VAL C O 1
ATOM 8363 N N . GLN C 1 323 ? 79.401 68.331 -0.483 1.00 67.89 323 GLN C N 1
ATOM 8364 C CA . GLN C 1 323 ? 80.485 67.372 -0.315 1.00 69.84 323 GLN C CA 1
ATOM 8365 C C . GLN C 1 323 ? 80.631 66.439 -1.500 1.00 70.31 323 GLN C C 1
ATOM 8366 O O . GLN C 1 323 ? 81.712 65.906 -1.760 1.00 70.50 323 GLN C O 1
ATOM 8372 N N . LYS C 1 324 ? 79.535 66.223 -2.213 1.00 70.33 324 LYS C N 1
ATOM 8373 C CA . LYS C 1 324 ? 79.518 65.186 -3.209 1.00 71.51 324 LYS C CA 1
ATOM 8374 C C . LYS C 1 324 ? 79.805 65.720 -4.583 1.00 71.79 324 LYS C C 1
ATOM 8375 O O . LYS C 1 324 ? 80.083 64.938 -5.464 1.00 72.17 324 LYS C O 1
ATOM 8381 N N . MET C 1 325 ? 79.754 67.044 -4.753 1.00 72.45 325 MET C N 1
ATOM 8382 C CA . MET C 1 325 ? 79.958 67.715 -6.055 1.00 73.40 325 MET C CA 1
ATOM 8383 C C . MET C 1 325 ? 81.162 67.221 -6.812 1.00 74.61 325 MET C C 1
ATOM 8384 O O . MET C 1 325 ? 81.067 66.878 -7.984 1.00 75.12 325 MET C O 1
ATOM 8389 N N . LYS C 1 326 ? 82.300 67.217 -6.124 1.00 75.71 326 LYS C N 1
ATOM 8390 C CA . LYS C 1 326 ? 83.602 66.986 -6.728 1.00 77.35 326 LYS C CA 1
ATOM 8391 C C . LYS C 1 326 ? 83.711 65.557 -7.243 1.00 77.95 326 LYS C C 1
ATOM 8392 O O . LYS C 1 326 ? 84.188 65.316 -8.350 1.00 78.90 326 LYS C O 1
ATOM 8398 N N . THR C 1 327 ? 83.240 64.614 -6.442 1.00 77.74 327 THR C N 1
ATOM 8399 C CA . THR C 1 327 ? 83.400 63.211 -6.748 1.00 78.60 327 THR C CA 1
ATOM 8400 C C . THR C 1 327 ? 82.184 62.611 -7.460 1.00 78.43 327 THR C C 1
ATOM 8401 O O . THR C 1 327 ? 82.280 61.511 -7.999 1.00 79.05 327 THR C O 1
ATOM 8405 N N . GLN C 1 328 ? 81.054 63.329 -7.448 1.00 77.76 328 GLN C N 1
ATOM 8406 C CA . GLN C 1 328 ? 79.760 62.813 -7.936 1.00 76.93 328 GLN C CA 1
ATOM 8407 C C . GLN C 1 328 ? 78.963 63.858 -8.716 1.00 76.18 328 GLN C C 1
ATOM 8408 O O . GLN C 1 328 ? 78.205 64.642 -8.131 1.00 75.20 328 GLN C O 1
ATOM 8414 N N . PRO C 1 329 ? 79.120 63.850 -10.049 1.00 76.43 329 PRO C N 1
ATOM 8415 C CA . PRO C 1 329 ? 78.537 64.816 -10.975 1.00 75.95 329 PRO C CA 1
ATOM 8416 C C . PRO C 1 329 ? 77.002 64.851 -10.968 1.00 74.61 329 PRO C C 1
ATOM 8417 O O . PRO C 1 329 ? 76.409 65.878 -11.327 1.00 74.22 329 PRO C O 1
ATOM 8421 N N . ARG C 1 330 ? 76.363 63.756 -10.570 1.00 73.54 330 ARG C N 1
ATOM 8422 C CA . ARG C 1 330 ? 74.903 63.756 -10.447 1.00 72.20 330 ARG C CA 1
ATOM 8423 C C . ARG C 1 330 ? 74.373 64.758 -9.409 1.00 70.30 330 ARG C C 1
ATOM 8424 O O . ARG C 1 330 ? 73.314 65.354 -9.603 1.00 69.82 330 ARG C O 1
ATOM 8432 N N . SER C 1 331 ? 75.113 64.952 -8.322 1.00 68.92 331 SER C N 1
ATOM 8433 C CA . SER C 1 331 ? 74.773 65.974 -7.335 1.00 66.96 331 SER C CA 1
ATOM 8434 C C . SER C 1 331 ? 74.699 67.332 -7.994 1.00 66.05 331 SER C C 1
ATOM 8435 O O . SER C 1 331 ? 73.761 68.089 -7.726 1.00 64.98 331 SER C O 1
ATOM 8438 N N . CYS C 1 332 ? 75.683 67.619 -8.860 1.00 65.19 332 CYS C N 1
ATOM 8439 C CA . CYS C 1 332 ? 75.793 68.906 -9.549 1.00 64.57 332 CYS C CA 1
ATOM 8440 C C . CYS C 1 332 ? 74.571 69.124 -10.411 1.00 63.85 332 CYS C C 1
ATOM 8441 O O . CYS C 1 332 ? 73.995 70.219 -10.430 1.00 63.92 332 CYS C O 1
ATOM 8444 N N . ALA C 1 333 ? 74.188 68.063 -11.124 1.00 63.00 333 ALA C N 1
ATOM 8445 C CA . ALA C 1 333 ? 73.002 68.047 -11.960 1.00 61.33 333 ALA C CA 1
ATOM 8446 C C . ALA C 1 333 ? 71.755 68.367 -11.146 1.00 59.90 333 ALA C C 1
ATOM 8447 O O . ALA C 1 333 ? 70.927 69.160 -11.602 1.00 60.67 333 ALA C O 1
ATOM 8449 N N . VAL C 1 334 ? 71.613 67.789 -9.952 1.00 57.81 334 VAL C N 1
ATOM 8450 C CA . VAL C 1 334 ? 70.429 68.097 -9.153 1.00 55.72 334 VAL C CA 1
ATOM 8451 C C . VAL C 1 334 ? 70.508 69.437 -8.469 1.00 56.37 334 VAL C C 1
ATOM 8452 O O . VAL C 1 334 ? 69.487 70.102 -8.291 1.00 56.06 334 VAL C O 1
ATOM 8456 N N . ILE C 1 335 ? 71.716 69.875 -8.123 1.00 57.42 335 ILE C N 1
ATOM 8457 C CA . ILE C 1 335 ? 71.873 71.229 -7.610 1.00 57.61 335 ILE C CA 1
ATOM 8458 C C . ILE C 1 335 ? 71.361 72.186 -8.702 1.00 58.28 335 ILE C C 1
ATOM 8459 O O . ILE C 1 335 ? 70.512 73.025 -8.429 1.00 58.22 335 ILE C O 1
ATOM 8464 N N . SER C 1 336 ? 71.814 72.000 -9.942 1.00 58.95 336 SER C N 1
ATOM 8465 C CA . SER C 1 336 ? 71.411 72.866 -11.054 1.00 60.16 336 SER C CA 1
ATOM 8466 C C . SER C 1 336 ? 69.921 72.836 -11.297 1.00 59.53 336 SER C C 1
ATOM 8467 O O . SER C 1 336 ? 69.300 73.869 -11.576 1.00 59.43 336 SER C O 1
ATOM 8470 N N . SER C 1 337 ? 69.356 71.641 -11.212 1.00 58.96 337 SER C N 1
ATOM 8471 C CA . SER C 1 337 ? 67.927 71.448 -11.441 1.00 58.96 337 SER C CA 1
ATOM 8472 C C . SER C 1 337 ? 67.142 72.204 -10.367 1.00 58.72 337 SER C C 1
ATOM 8473 O O . SER C 1 337 ? 66.128 72.857 -10.647 1.00 58.42 337 SER C O 1
ATOM 8476 N N . VAL C 1 338 ? 67.633 72.120 -9.139 1.00 58.36 338 VAL C N 1
ATOM 8477 C CA . VAL C 1 338 ? 66.979 72.778 -8.046 1.00 58.74 338 VAL C CA 1
ATOM 8478 C C . VAL C 1 338 ? 67.088 74.281 -8.242 1.00 59.88 338 VAL C C 1
ATOM 8479 O O . VAL C 1 338 ? 66.089 74.991 -8.061 1.00 60.80 338 VAL C O 1
ATOM 8483 N N . VAL C 1 339 ? 68.281 74.764 -8.622 1.00 60.42 339 VAL C N 1
ATOM 8484 C CA . VAL C 1 339 ? 68.489 76.196 -8.936 1.00 60.69 339 VAL C CA 1
ATOM 8485 C C . VAL C 1 339 ? 67.392 76.643 -9.907 1.00 61.04 339 VAL C C 1
ATOM 8486 O O . VAL C 1 339 ? 66.643 77.585 -9.618 1.00 61.48 339 VAL C O 1
ATOM 8490 N N . ALA C 1 340 ? 67.275 75.932 -11.028 1.00 60.58 340 ALA C N 1
ATOM 8491 C CA . ALA C 1 340 ? 66.197 76.184 -11.977 1.00 60.99 340 ALA C CA 1
ATOM 8492 C C . ALA C 1 340 ? 64.824 76.231 -11.313 1.00 61.12 340 ALA C C 1
ATOM 8493 O O . ALA C 1 340 ? 63.981 77.078 -11.666 1.00 61.84 340 ALA C O 1
ATOM 8495 N N . LEU C 1 341 ? 64.603 75.321 -10.366 1.00 60.65 341 LEU C N 1
ATOM 8496 C CA . LEU C 1 341 ? 63.288 75.145 -9.784 1.00 60.71 341 LEU C CA 1
ATOM 8497 C C . LEU C 1 341 ? 62.934 76.365 -8.934 1.00 61.50 341 LEU C C 1
ATOM 8498 O O . LEU C 1 341 ? 61.866 76.972 -9.103 1.00 61.47 341 LEU C O 1
ATOM 8503 N N . ALA C 1 342 ? 63.846 76.706 -8.026 1.00 62.19 342 ALA C N 1
ATOM 8504 C CA . ALA C 1 342 ? 63.706 77.869 -7.174 1.00 63.33 342 ALA C CA 1
ATOM 8505 C C . ALA C 1 342 ? 63.543 79.122 -8.060 1.00 65.01 342 ALA C C 1
ATOM 8506 O O . ALA C 1 342 ? 62.619 79.933 -7.859 1.00 65.23 342 ALA C O 1
ATOM 8508 N N . GLN C 1 343 ? 64.427 79.238 -9.056 1.00 66.20 343 GLN C N 1
ATOM 8509 C CA . GLN C 1 343 ? 64.352 80.269 -10.089 1.00 67.43 343 GLN C CA 1
ATOM 8510 C C . GLN C 1 343 ? 62.965 80.396 -10.743 1.00 67.31 343 GLN C C 1
ATOM 8511 O O . GLN C 1 343 ? 62.443 81.501 -10.870 1.00 67.87 343 GLN C O 1
ATOM 8517 N N . ALA C 1 344 ? 62.361 79.282 -11.131 1.00 66.40 344 ALA C N 1
ATOM 8518 C CA . ALA C 1 344 ? 61.084 79.353 -11.830 1.00 66.85 344 ALA C CA 1
ATOM 8519 C C . ALA C 1 344 ? 59.878 79.615 -10.914 1.00 67.55 344 ALA C C 1
ATOM 8520 O O . ALA C 1 344 ? 58.813 80.019 -11.399 1.00 68.30 344 ALA C O 1
ATOM 8522 N N . LEU C 1 345 ? 60.025 79.376 -9.608 1.00 67.18 345 LEU C N 1
ATOM 8523 C CA . LEU C 1 345 ? 58.905 79.543 -8.693 1.00 67.28 345 LEU C CA 1
ATOM 8524 C C . LEU C 1 345 ? 59.065 80.854 -7.956 1.00 67.69 345 LEU C C 1
ATOM 8525 O O . LEU C 1 345 ? 58.175 81.301 -7.247 1.00 67.84 345 LEU C O 1
ATOM 8530 N N . GLY C 1 346 ? 60.230 81.463 -8.115 1.00 68.46 346 GLY C N 1
ATOM 8531 C CA . GLY C 1 346 ? 60.498 82.788 -7.552 1.00 68.33 346 GLY C CA 1
ATOM 8532 C C . GLY C 1 346 ? 60.811 82.749 -6.078 1.00 67.98 346 GLY C C 1
ATOM 8533 O O . GLY C 1 346 ? 60.453 83.667 -5.329 1.00 69.00 346 GLY C O 1
ATOM 8534 N N . ILE C 1 347 ? 61.503 81.703 -5.652 1.00 66.79 347 ILE C N 1
ATOM 8535 C CA . ILE C 1 347 ? 61.815 81.530 -4.232 1.00 65.79 347 ILE C CA 1
ATOM 8536 C C . ILE C 1 347 ? 63.313 81.387 -4.045 1.00 65.16 347 ILE C C 1
ATOM 8537 O O . ILE C 1 347 ? 64.057 81.264 -5.020 1.00 64.19 347 ILE C O 1
ATOM 8542 N N . SER C 1 348 ? 63.747 81.386 -2.786 1.00 65.29 348 SER C N 1
ATOM 8543 C CA . SER C 1 348 ? 65.170 81.314 -2.475 1.00 65.69 348 SER C CA 1
ATOM 8544 C C . SER C 1 348 ? 65.634 79.862 -2.248 1.00 65.41 348 SER C C 1
ATOM 8545 O O . SER C 1 348 ? 64.844 78.992 -1.846 1.00 65.13 348 SER C O 1
ATOM 8548 N N . LEU C 1 349 ? 66.913 79.619 -2.520 1.00 65.22 349 LEU C N 1
ATOM 8549 C CA . LEU C 1 349 ? 67.542 78.350 -2.295 1.00 64.50 349 LEU C CA 1
ATOM 8550 C C . LEU C 1 349 ? 68.722 78.602 -1.396 1.00 65.38 349 LEU C C 1
ATOM 8551 O O . LEU C 1 349 ? 69.538 79.465 -1.686 1.00 66.20 349 LEU C O 1
ATOM 8556 N N . VAL C 1 350 ? 68.818 77.841 -0.303 1.00 65.62 350 VAL C N 1
ATOM 8557 C CA . VAL C 1 350 ? 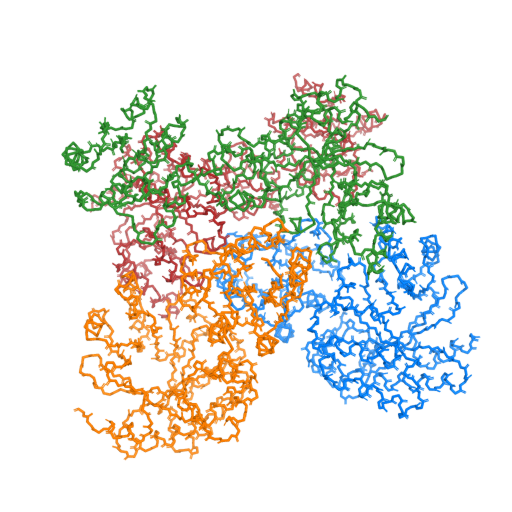70.004 77.833 0.562 1.00 65.30 350 VAL C CA 1
ATOM 8558 C C . VAL C 1 350 ? 70.680 76.468 0.422 1.00 65.23 350 VAL C C 1
ATOM 8559 O O . VAL C 1 350 ? 70.004 75.451 0.504 1.00 65.17 350 VAL C O 1
ATOM 8563 N N . VAL C 1 351 ? 71.994 76.464 0.183 1.00 65.36 351 VAL C N 1
ATOM 8564 C CA . VAL C 1 351 ? 72.821 75.262 0.107 1.00 64.84 351 VAL C CA 1
ATOM 8565 C C . VAL C 1 351 ? 73.666 75.193 1.370 1.00 65.58 351 VAL C C 1
ATOM 8566 O O . VAL C 1 351 ? 74.416 76.126 1.689 1.00 66.06 351 VAL C O 1
ATOM 8570 N N . GLU C 1 352 ? 73.537 74.097 2.110 1.00 65.47 352 GLU C N 1
ATOM 8571 C CA . GLU C 1 352 ? 74.164 74.018 3.426 1.00 65.38 352 GLU C CA 1
ATOM 8572 C C . GLU C 1 352 ? 75.564 73.422 3.347 1.00 65.62 352 GLU C C 1
ATOM 8573 O O . GLU C 1 352 ? 75.939 72.800 2.343 1.00 64.90 352 GLU C O 1
ATOM 8579 N N . GLY C 1 353 ? 76.325 73.640 4.414 1.00 66.53 353 GLY C N 1
ATOM 8580 C CA . GLY C 1 353 ? 77.609 72.983 4.628 1.00 68.19 353 GLY C CA 1
ATOM 8581 C C . GLY C 1 353 ? 78.759 73.312 3.700 1.00 69.82 353 GLY C C 1
ATOM 8582 O O . GLY C 1 353 ? 79.576 72.435 3.396 1.00 69.96 353 GLY C O 1
ATOM 8583 N N . VAL C 1 354 ? 78.828 74.566 3.250 1.00 70.81 354 VAL C N 1
ATOM 8584 C CA . VAL C 1 354 ? 79.960 75.041 2.481 1.00 72.30 354 VAL C CA 1
ATOM 8585 C C . VAL C 1 354 ? 81.165 75.228 3.392 1.00 73.90 354 VAL C C 1
ATOM 8586 O O . VAL C 1 354 ? 81.146 76.074 4.292 1.00 74.11 354 VAL C O 1
ATOM 8590 N N . GLU C 1 355 ? 82.216 74.451 3.161 1.00 75.42 355 GLU C N 1
ATOM 8591 C CA . GLU C 1 355 ? 83.436 74.579 3.972 1.00 77.67 355 GLU C CA 1
ATOM 8592 C C . GLU C 1 355 ? 84.665 75.175 3.243 1.00 78.87 355 GLU C C 1
ATOM 8593 O O . GLU C 1 355 ? 85.635 75.589 3.889 1.00 79.38 355 GLU C O 1
ATOM 8599 N N . SER C 1 356 ? 84.623 75.221 1.910 1.00 79.20 356 SER C N 1
ATOM 8600 C CA . SER C 1 356 ? 85.787 75.642 1.144 1.00 80.24 356 SER C CA 1
ATOM 8601 C C . SER C 1 356 ? 85.491 76.548 -0.065 1.00 80.77 356 SER C C 1
ATOM 8602 O O . SER C 1 356 ? 84.431 76.493 -0.690 1.00 79.96 356 SER C O 1
ATOM 8605 N N . ASP C 1 357 ? 86.474 77.375 -0.382 1.00 82.34 357 ASP C N 1
ATOM 8606 C CA . ASP C 1 357 ? 86.410 78.270 -1.518 1.00 83.50 357 ASP C CA 1
ATOM 8607 C C . ASP C 1 357 ? 86.092 77.568 -2.839 1.00 82.80 357 ASP C C 1
ATOM 8608 O O . ASP C 1 357 ? 85.267 78.042 -3.628 1.00 82.23 357 ASP C O 1
ATOM 8613 N N . GLU C 1 358 ? 86.749 76.435 -3.060 1.00 82.90 358 GLU C N 1
ATOM 8614 C CA . GLU C 1 358 ? 86.495 75.598 -4.213 1.00 82.44 358 GLU C CA 1
ATOM 8615 C C . GLU C 1 358 ? 84.989 75.368 -4.328 1.00 80.84 358 GLU C C 1
ATOM 8616 O O . GLU C 1 358 ? 84.368 75.673 -5.363 1.00 80.41 358 GLU C O 1
ATOM 8622 N N . GLN C 1 359 ? 84.418 74.870 -3.228 1.00 79.15 359 GLN C N 1
ATOM 8623 C CA . GLN C 1 359 ? 82.996 74.644 -3.100 1.00 77.11 359 GLN C CA 1
ATOM 8624 C C . GLN C 1 359 ? 82.209 75.897 -3.401 1.00 76.77 359 GLN C C 1
ATOM 8625 O O . GLN C 1 359 ? 81.250 75.855 -4.190 1.00 76.16 359 GLN C O 1
ATOM 8631 N N . ARG C 1 360 ? 82.613 77.013 -2.797 1.00 76.61 360 ARG C N 1
ATOM 8632 C CA . ARG C 1 360 ? 81.886 78.254 -3.034 1.00 76.61 360 ARG C CA 1
ATOM 8633 C C . ARG C 1 360 ? 81.788 78.671 -4.493 1.00 76.27 360 ARG C C 1
ATOM 8634 O O . ARG C 1 360 ? 80.705 79.016 -4.965 1.00 75.26 360 ARG C O 1
ATOM 8642 N N . VAL C 1 361 ? 82.904 78.672 -5.207 1.00 77.03 361 VAL C N 1
ATOM 8643 C CA . VAL C 1 361 ? 82.846 79.192 -6.575 1.00 77.70 361 VAL C CA 1
ATOM 8644 C C . VAL C 1 361 ? 81.989 78.260 -7.426 1.00 76.67 361 VAL C C 1
ATOM 8645 O O . VAL C 1 361 ? 81.151 78.720 -8.209 1.00 76.63 361 VAL C O 1
ATOM 8649 N N . ARG C 1 362 ? 82.169 76.952 -7.217 1.00 75.92 362 ARG C N 1
ATOM 8650 C CA . ARG C 1 362 ? 81.420 75.937 -7.946 1.00 74.63 362 ARG C CA 1
ATOM 8651 C C . ARG C 1 362 ? 79.918 76.200 -7.837 1.00 73.13 362 ARG C C 1
ATOM 8652 O O . ARG C 1 362 ? 79.207 76.150 -8.848 1.00 72.75 362 ARG C O 1
ATOM 8660 N N . LEU C 1 363 ? 79.460 76.513 -6.623 1.00 71.79 363 LEU C N 1
ATOM 8661 C CA . LEU C 1 363 ? 78.056 76.774 -6.367 1.00 70.77 363 LEU C CA 1
ATOM 8662 C C . LEU C 1 363 ? 77.558 77.944 -7.203 1.00 71.40 363 LEU C C 1
ATOM 8663 O O . LEU C 1 363 ? 76.481 77.885 -7.818 1.00 70.60 363 LEU C O 1
ATOM 8668 N N . ILE C 1 364 ? 78.373 78.993 -7.248 1.00 72.87 364 ILE C N 1
ATOM 8669 C CA . ILE C 1 364 ? 78.107 80.172 -8.073 1.00 73.59 364 ILE C CA 1
ATOM 8670 C C . ILE C 1 364 ? 78.027 79.753 -9.538 1.00 74.41 364 ILE C C 1
ATOM 8671 O O . ILE C 1 364 ? 77.024 80.016 -10.212 1.00 73.88 364 ILE C O 1
ATOM 8676 N N . GLU C 1 365 ? 79.060 79.053 -10.009 1.00 75.48 365 GLU C N 1
ATOM 8677 C CA . GLU C 1 365 ? 79.095 78.537 -11.377 1.00 76.65 365 GLU C CA 1
ATOM 8678 C C . GLU C 1 365 ? 77.767 77.869 -11.704 1.00 75.81 365 GLU C C 1
ATOM 8679 O O . GLU C 1 365 ? 77.272 77.973 -12.830 1.00 75.81 365 GLU C O 1
ATOM 8685 N N . LEU C 1 366 ? 77.194 77.198 -10.697 1.00 75.23 366 LEU C N 1
ATOM 8686 C CA . LEU C 1 366 ? 75.956 76.438 -10.855 1.00 74.19 366 LEU C CA 1
ATOM 8687 C C . LEU C 1 366 ? 74.711 77.299 -10.816 1.00 73.98 366 LEU C C 1
ATOM 8688 O O . LEU C 1 366 ? 73.724 76.972 -11.478 1.00 73.80 366 LEU C O 1
ATOM 8693 N N . GLY C 1 367 ? 74.747 78.381 -10.036 1.00 73.83 367 GLY C N 1
ATOM 8694 C CA . GLY C 1 367 ? 73.617 79.295 -9.967 1.00 73.38 367 GLY C CA 1
ATOM 8695 C C . GLY C 1 367 ? 73.012 79.539 -8.600 1.00 73.16 367 GLY C C 1
ATOM 8696 O O . GLY C 1 367 ? 71.971 80.168 -8.502 1.00 73.55 367 GLY C O 1
ATOM 8697 N N . CYS C 1 368 ? 73.663 79.082 -7.538 1.00 72.96 368 CYS C N 1
ATOM 8698 C CA . CYS C 1 368 ? 73.068 79.158 -6.197 1.00 73.00 368 CYS C CA 1
ATOM 8699 C C . CYS C 1 368 ? 73.345 80.516 -5.581 1.00 73.59 368 CYS C C 1
ATOM 8700 O O . CYS C 1 368 ? 74.434 81.053 -5.783 1.00 74.71 368 CYS C O 1
ATOM 8703 N N . SER C 1 369 ? 72.403 81.061 -4.806 1.00 72.88 369 SER C N 1
ATOM 8704 C CA . SER C 1 369 ? 72.596 82.411 -4.259 1.00 72.92 369 SER C CA 1
ATOM 8705 C C . SER C 1 369 ? 73.011 82.419 -2.792 1.00 72.31 369 SER C C 1
ATOM 8706 O O . SER C 1 369 ? 73.962 83.121 -2.431 1.00 72.93 369 SER C O 1
ATOM 8709 N N . ILE C 1 370 ? 72.295 81.655 -1.959 1.00 70.41 370 ILE C N 1
ATOM 8710 C CA . ILE C 1 370 ? 72.511 81.671 -0.517 1.00 69.20 370 ILE C CA 1
ATOM 8711 C C . ILE C 1 370 ? 73.222 80.399 -0.080 1.00 68.82 370 ILE C C 1
ATOM 8712 O O . ILE C 1 370 ? 73.078 79.373 -0.717 1.00 67.89 370 ILE C O 1
ATOM 8717 N N . ALA C 1 371 ? 73.974 80.477 1.021 1.00 69.10 371 ALA C N 1
ATOM 8718 C CA . ALA C 1 371 ? 74.662 79.314 1.594 1.00 68.65 371 ALA C CA 1
ATOM 8719 C C . ALA C 1 371 ? 74.760 79.395 3.112 1.00 69.00 371 ALA C C 1
ATOM 8720 O O . ALA C 1 371 ? 74.433 80.416 3.710 1.00 69.12 371 ALA C O 1
ATOM 8722 N N . GLN C 1 372 ? 75.145 78.276 3.720 1.00 69.49 372 GLN C N 1
ATOM 8723 C CA . GLN C 1 372 ? 75.584 78.217 5.111 1.00 70.28 372 GLN C CA 1
ATOM 8724 C C . GLN C 1 372 ? 76.725 77.219 5.171 1.00 71.29 372 GLN C C 1
ATOM 8725 O O . GLN C 1 372 ? 76.802 76.299 4.351 1.00 71.25 372 GLN C O 1
ATOM 8731 N N . GLY C 1 373 ? 77.605 77.394 6.149 1.00 72.66 373 GLY C N 1
ATOM 8732 C CA . GLY C 1 373 ? 78.728 76.493 6.324 1.00 74.09 373 GLY C CA 1
ATOM 8733 C C . GLY C 1 373 ? 79.755 77.130 7.225 1.00 76.19 373 GLY C C 1
ATOM 8734 O O . GLY C 1 373 ? 79.567 78.256 7.698 1.00 76.84 373 GLY C O 1
ATOM 8735 N N . TYR C 1 374 ? 80.842 76.402 7.461 1.00 77.47 374 TYR C N 1
ATOM 8736 C CA . TYR C 1 374 ? 81.951 76.902 8.255 1.00 79.35 374 TYR C CA 1
ATOM 8737 C C . TYR C 1 374 ? 82.848 77.855 7.463 1.00 80.28 374 TYR C C 1
ATOM 8738 O O . TYR C 1 374 ? 83.615 78.614 8.046 1.00 81.14 374 TYR C O 1
ATOM 8747 N N . LEU C 1 375 ? 82.743 77.846 6.139 1.00 80.49 375 LEU C N 1
ATOM 8748 C CA . LEU C 1 375 ? 83.418 78.890 5.380 1.00 81.74 375 LEU C CA 1
ATOM 8749 C C . LEU C 1 375 ? 83.012 80.252 5.951 1.00 82.58 375 LEU C C 1
ATOM 8750 O O . LEU C 1 375 ? 83.884 81.025 6.335 1.00 83.96 375 LEU C O 1
ATOM 8755 N N . PHE C 1 376 ? 81.713 80.525 6.065 1.00 82.18 376 PHE C N 1
ATOM 8756 C CA . PHE C 1 376 ? 81.278 81.854 6.495 1.00 83.46 376 PHE C CA 1
ATOM 8757 C C . PHE C 1 376 ? 81.208 81.996 8.011 1.00 84.59 376 PHE C C 1
ATOM 8758 O O . PHE C 1 376 ? 81.919 82.809 8.606 1.00 85.35 376 PHE C O 1
ATOM 8766 N N . ALA C 1 377 ? 80.342 81.203 8.633 1.00 84.71 377 ALA C N 1
ATOM 8767 C CA . ALA C 1 377 ? 80.215 81.224 10.067 1.00 85.49 377 ALA C CA 1
ATOM 8768 C C . ALA C 1 377 ? 79.639 79.921 10.602 1.00 85.46 377 ALA C C 1
ATOM 8769 O O . ALA C 1 377 ? 78.667 79.372 10.055 1.00 84.49 377 ALA C O 1
ATOM 8771 N N . ARG C 1 378 ? 80.267 79.433 11.675 1.00 86.58 378 ARG C N 1
ATOM 8772 C CA . ARG C 1 378 ? 79.712 78.371 12.494 1.00 86.58 378 ARG C CA 1
ATOM 8773 C C . ARG C 1 378 ? 78.629 78.971 13.403 1.00 86.41 378 ARG C C 1
ATOM 8774 O O . ARG C 1 378 ? 78.580 80.188 13.590 1.00 86.85 378 ARG C O 1
ATOM 8782 N N . PRO C 1 379 ? 77.727 78.128 13.932 1.00 85.78 379 PRO C N 1
ATOM 8783 C CA . PRO C 1 379 ? 76.656 78.670 14.772 1.00 85.77 379 PRO C CA 1
ATOM 8784 C C . PRO C 1 379 ? 77.203 79.408 15.991 1.00 86.53 379 PRO C C 1
ATOM 8785 O O . PRO C 1 379 ? 78.235 79.018 16.529 1.00 86.90 379 PRO C O 1
ATOM 8789 N N . MET C 1 380 ? 76.509 80.468 16.402 1.00 86.79 380 MET C N 1
ATOM 8790 C CA . MET C 1 380 ? 77.039 81.442 17.358 1.00 87.97 380 MET C CA 1
ATOM 8791 C C . MET C 1 380 ? 75.998 81.849 18.385 1.00 87.89 380 MET C C 1
ATOM 8792 O O . MET C 1 380 ? 74.809 81.868 18.073 1.00 87.27 380 MET C O 1
ATOM 8797 N N . PRO C 1 381 ? 76.439 82.196 19.610 1.00 88.67 381 PRO C N 1
ATOM 8798 C CA . PRO C 1 381 ? 75.482 82.655 20.614 1.00 88.81 381 PRO C CA 1
ATOM 8799 C C . PRO C 1 381 ? 75.209 84.147 20.429 1.00 89.56 381 PRO C C 1
ATOM 8800 O O . PRO C 1 381 ? 75.970 84.823 19.736 1.00 89.97 381 PRO C O 1
ATOM 8804 N N . GLU C 1 382 ? 74.129 84.633 21.037 1.00 89.87 382 GLU C N 1
ATOM 8805 C CA . GLU C 1 382 ? 73.542 85.939 20.714 1.00 91.44 382 GLU C CA 1
ATOM 8806 C C . GLU C 1 382 ? 74.563 87.041 20.382 1.00 93.34 382 GLU C C 1
ATOM 8807 O O . GLU C 1 382 ? 74.457 87.691 19.346 1.00 93.55 382 GLU C O 1
ATOM 8813 N N . GLN C 1 383 ? 75.562 87.215 21.246 1.00 95.12 383 GLN C N 1
ATOM 8814 C CA . GLN C 1 383 ? 76.485 88.350 21.163 1.00 97.32 383 GLN C CA 1
ATOM 8815 C C . GLN C 1 383 ? 77.473 88.242 20.022 1.00 97.88 383 GLN C C 1
ATOM 8816 O O . GLN C 1 383 ? 77.640 89.200 19.262 1.00 98.93 383 GLN C O 1
ATOM 8822 N N . HIS C 1 384 ? 78.128 87.086 19.901 1.00 97.63 384 HIS C N 1
ATOM 8823 C CA . HIS C 1 384 ? 79.089 86.856 18.820 1.00 98.26 384 HIS C CA 1
ATOM 8824 C C . HIS C 1 384 ? 78.406 87.104 17.492 1.00 97.40 384 HIS C C 1
ATOM 8825 O O . HIS C 1 384 ? 79.040 87.569 16.557 1.00 98.05 384 HIS C O 1
ATOM 8832 N N . PHE C 1 385 ? 77.106 86.804 17.435 1.00 96.32 385 PHE C N 1
ATOM 8833 C CA . PHE C 1 385 ? 76.300 86.964 16.228 1.00 95.41 385 PHE C CA 1
ATOM 8834 C C . PHE C 1 385 ? 76.052 88.434 15.977 1.00 96.88 385 PHE C C 1
ATOM 8835 O O . PHE C 1 385 ? 76.304 88.943 14.881 1.00 97.19 385 PHE C O 1
ATOM 8843 N N . LEU C 1 386 ? 75.561 89.114 17.003 1.00 97.72 386 LEU C N 1
ATOM 8844 C CA . LEU C 1 386 ? 75.313 90.546 16.920 1.00 99.17 386 LEU C CA 1
ATOM 8845 C C . LEU C 1 386 ? 76.570 91.283 16.420 1.00 100.43 386 LEU C C 1
ATOM 8846 O O . LEU C 1 386 ? 76.483 92.120 15.510 1.00 101.16 386 LEU C O 1
ATOM 8851 N N . ASP C 1 387 ? 77.733 90.941 16.989 1.00 100.90 387 ASP C N 1
ATOM 8852 C CA . ASP C 1 387 ? 79.034 91.478 16.531 1.00 101.78 387 ASP C CA 1
ATOM 8853 C C . ASP C 1 387 ? 79.281 91.116 15.067 1.00 100.75 387 ASP C C 1
ATOM 8854 O O . ASP C 1 387 ? 79.593 91.983 14.245 1.00 101.54 387 ASP C O 1
ATOM 8859 N N . TYR C 1 388 ? 79.122 89.832 14.750 1.00 98.69 388 TYR C N 1
ATOM 8860 C CA . TYR C 1 388 ? 79.226 89.364 13.383 1.00 97.50 388 TYR C CA 1
ATOM 8861 C C . TYR C 1 388 ? 78.388 90.252 12.447 1.00 97.91 388 TYR C C 1
ATOM 8862 O O . TYR C 1 388 ? 78.854 90.651 11.380 1.00 98.14 388 TYR C O 1
ATOM 8871 N N . CYS C 1 389 ? 77.170 90.576 12.880 1.00 98.16 389 CYS C N 1
ATOM 8872 C CA . CYS C 1 389 ? 76.222 91.364 12.094 1.00 98.82 389 CYS C CA 1
ATOM 8873 C C . CYS C 1 389 ? 76.629 92.810 11.946 1.00 100.95 389 CYS C C 1
ATOM 8874 O O . CYS C 1 389 ? 76.372 93.417 10.908 1.00 101.01 389 CYS C O 1
ATOM 8877 N N . SER C 1 390 ? 77.231 93.363 12.998 1.00 102.77 390 SER C N 1
ATOM 8878 C CA . SER C 1 390 ? 77.873 94.669 12.916 1.00 105.46 390 SER C CA 1
ATOM 8879 C C . SER C 1 390 ? 79.208 94.491 12.190 1.00 106.60 390 SER C C 1
ATOM 8880 O O . SER C 1 390 ? 80.266 94.413 12.816 1.00 107.53 390 SER C O 1
ATOM 8883 N N . GLY C 1 391 ? 79.144 94.423 10.863 1.00 107.01 391 GLY C N 1
ATOM 8884 C CA . GLY C 1 391 ? 80.289 94.052 10.041 1.00 108.05 391 GLY C CA 1
ATOM 8885 C C . GLY C 1 391 ? 79.828 93.294 8.807 1.00 107.79 391 GLY C C 1
ATOM 8886 O O . GLY C 1 391 ? 79.534 92.086 8.870 1.00 106.45 391 GLY C O 1
ATOM 8887 N N . SER C 1 392 ? 79.732 94.028 7.696 1.00 108.96 392 SER C N 1
ATOM 8888 C CA . SER C 1 392 ? 79.414 93.483 6.365 1.00 108.81 392 SER C CA 1
ATOM 8889 C C . SER C 1 392 ? 79.493 94.587 5.299 1.00 109.92 392 SER C C 1
ATOM 8890 O O . SER C 1 392 ? 80.273 95.542 5.417 1.00 111.40 392 SER C O 1
ATOM 8893 N N . ASP D 1 3 ? 15.301 91.859 6.910 1.00 123.30 3 ASP D N 1
ATOM 8894 C CA . ASP D 1 3 ? 15.695 91.080 8.115 1.00 122.44 3 ASP D CA 1
ATOM 8895 C C . ASP D 1 3 ? 16.990 90.319 7.825 1.00 121.43 3 ASP D C 1
ATOM 8896 O O . ASP D 1 3 ? 17.075 89.113 8.071 1.00 120.45 3 ASP D O 1
ATOM 8901 N N . LEU D 1 4 ? 17.994 91.034 7.306 1.00 121.80 4 LEU D N 1
ATOM 8902 C CA . LEU D 1 4 ? 19.263 90.415 6.871 1.00 121.08 4 LEU D CA 1
ATOM 8903 C C . LEU D 1 4 ? 20.535 91.291 6.984 1.00 121.35 4 LEU D C 1
ATOM 8904 O O . LEU D 1 4 ? 20.635 92.357 6.360 1.00 122.28 4 LEU D O 1
ATOM 8909 N N . ASN D 1 5 ? 21.513 90.793 7.745 1.00 120.57 5 ASN D N 1
ATOM 8910 C CA . ASN D 1 5 ? 22.753 91.518 8.052 1.00 120.70 5 ASN D CA 1
ATOM 8911 C C . ASN D 1 5 ? 23.971 91.161 7.209 1.00 120.06 5 ASN D C 1
ATOM 8912 O O . ASN D 1 5 ? 24.280 89.985 6.986 1.00 119.17 5 ASN D O 1
ATOM 8917 N N . VAL D 1 6 ? 24.667 92.203 6.767 1.00 120.45 6 VAL D N 1
ATOM 8918 C CA . VAL D 1 6 ? 25.895 92.071 6.001 1.00 119.70 6 VAL D CA 1
ATOM 8919 C C . VAL D 1 6 ? 26.946 92.964 6.644 1.00 119.99 6 VAL D C 1
ATOM 8920 O O . VAL D 1 6 ? 26.694 94.147 6.858 1.00 120.99 6 VAL D O 1
ATOM 8924 N N . LEU D 1 7 ? 28.096 92.390 7.002 1.00 119.11 7 LEU D N 1
ATOM 8925 C CA . LEU D 1 7 ? 29.323 93.182 7.153 1.00 119.40 7 LEU D CA 1
ATOM 8926 C C . LEU D 1 7 ? 30.267 92.758 6.035 1.00 119.01 7 LEU D C 1
ATOM 8927 O O . LEU D 1 7 ? 30.217 91.607 5.600 1.00 118.10 7 LEU D O 1
ATOM 8932 N N . VAL D 1 8 ? 31.081 93.703 5.549 1.00 119.81 8 VAL D N 1
ATOM 8933 C CA . VAL D 1 8 ? 32.161 93.437 4.580 1.00 119.76 8 VAL D CA 1
ATOM 8934 C C . VAL D 1 8 ? 33.467 94.089 5.055 1.00 120.15 8 VAL D C 1
ATOM 8935 O O . VAL D 1 8 ? 33.440 95.097 5.766 1.00 121.04 8 VAL D O 1
ATOM 8939 N N . LEU D 1 9 ? 34.599 93.497 4.675 1.00 119.64 9 LEU D N 1
ATOM 8940 C CA . LEU D 1 9 ? 35.925 94.051 4.967 1.00 120.09 9 LEU D CA 1
ATOM 8941 C C . LEU D 1 9 ? 37.026 93.277 4.229 1.00 119.78 9 LEU D C 1
ATOM 8942 O O . LEU D 1 9 ? 37.299 93.516 3.047 1.00 120.32 9 LEU D O 1
ATOM 8947 N N . GLN D 1 15 ? 37.609 100.359 -4.282 1.00 143.02 15 GLN D N 1
ATOM 8948 C CA . GLN D 1 15 ? 37.173 98.988 -4.533 1.00 141.95 15 GLN D CA 1
ATOM 8949 C C . GLN D 1 15 ? 36.230 98.486 -3.434 1.00 141.35 15 GLN D C 1
ATOM 8950 O O . GLN D 1 15 ? 35.351 97.659 -3.700 1.00 140.71 15 GLN D O 1
ATOM 8956 N N . ARG D 1 16 ? 36.409 98.992 -2.211 1.00 141.61 16 ARG D N 1
ATOM 8957 C CA . ARG D 1 16 ? 35.514 98.670 -1.094 1.00 141.30 16 ARG D CA 1
ATOM 8958 C C . ARG D 1 16 ? 34.132 99.256 -1.342 1.00 142.32 16 ARG D C 1
ATOM 8959 O O . ARG D 1 16 ? 33.183 98.956 -0.614 1.00 142.00 16 ARG D O 1
ATOM 8961 N N . LEU D 1 17 ? 34.039 100.080 -2.388 1.00 143.90 17 LEU D N 1
ATOM 8962 C CA . LEU D 1 17 ? 32.808 100.769 -2.784 1.00 145.04 17 LEU D CA 1
ATOM 8963 C C . LEU D 1 17 ? 32.088 100.113 -3.988 1.00 145.13 17 LEU D C 1
ATOM 8964 O O . LEU D 1 17 ? 30.883 100.322 -4.179 1.00 145.55 17 LEU D O 1
ATOM 8969 N N . VAL D 1 18 ? 32.824 99.323 -4.779 1.00 144.85 18 VAL D N 1
ATOM 8970 C CA . VAL D 1 18 ? 32.263 98.593 -5.939 1.00 144.79 18 VAL D CA 1
ATOM 8971 C C . VAL D 1 18 ? 31.260 97.514 -5.503 1.00 143.77 18 VAL D C 1
ATOM 8972 O O . VAL D 1 18 ? 30.167 97.396 -6.080 1.00 144.00 18 VAL D O 1
ATOM 8976 N N . ALA D 1 19 ? 31.638 96.751 -4.475 1.00 142.49 19 ALA D N 1
ATOM 8977 C CA . ALA D 1 19 ? 30.829 95.639 -3.966 1.00 141.28 19 ALA D CA 1
ATOM 8978 C C . ALA D 1 19 ? 29.670 96.090 -3.078 1.00 141.23 19 ALA D C 1
ATOM 8979 O O . ALA D 1 19 ? 28.672 95.388 -2.947 1.00 140.56 19 ALA D O 1
ATOM 8981 N N . VAL D 1 20 ? 29.816 97.267 -2.482 1.00 141.85 20 VAL D N 1
ATOM 8982 C CA . VAL D 1 20 ? 28.841 97.798 -1.533 1.00 142.08 20 VAL D CA 1
ATOM 8983 C C . VAL D 1 20 ? 27.632 98.474 -2.207 1.00 143.06 20 VAL D C 1
ATOM 8984 O O . VAL D 1 20 ? 26.516 98.410 -1.682 1.00 142.89 20 VAL D O 1
ATOM 8988 N N . THR D 1 21 ? 27.852 99.107 -3.361 1.00 143.99 21 THR D N 1
ATOM 8989 C CA . THR D 1 21 ? 26.744 99.586 -4.199 1.00 145.06 21 THR D CA 1
ATOM 8990 C C . THR D 1 21 ? 26.159 98.406 -4.988 1.00 144.62 21 THR D C 1
ATOM 8991 O O . THR D 1 21 ? 24.978 98.412 -5.345 1.00 145.08 21 THR D O 1
ATOM 8995 N N . ALA D 1 22 ? 26.990 97.392 -5.238 1.00 143.80 22 ALA D N 1
ATOM 8996 C CA . ALA D 1 22 ? 26.524 96.119 -5.790 1.00 143.20 22 ALA D CA 1
ATOM 8997 C C . ALA D 1 22 ? 25.755 95.306 -4.735 1.00 142.42 22 ALA D C 1
ATOM 8998 O O . ALA D 1 22 ? 25.015 94.375 -5.077 1.00 142.03 22 ALA D O 1
ATOM 9000 N N . LEU D 1 23 ? 25.935 95.671 -3.460 1.00 142.36 23 LEU D N 1
ATOM 9001 C CA . LEU D 1 23 ? 25.218 95.049 -2.331 1.00 141.71 23 LEU D CA 1
ATOM 9002 C C . LEU D 1 23 ? 23.954 95.806 -1.904 1.00 142.46 23 LEU D C 1
ATOM 9003 O O . LEU D 1 23 ? 22.927 95.183 -1.622 1.00 142.04 23 LEU D O 1
ATOM 9008 N N . LYS D 1 24 ? 24.036 97.140 -1.857 1.00 143.65 24 LYS D N 1
ATOM 9009 C CA . LYS D 1 24 ? 22.861 98.002 -1.624 1.00 144.76 24 LYS D CA 1
ATOM 9010 C C . LYS D 1 24 ? 21.820 97.881 -2.751 1.00 145.35 24 LYS D C 1
ATOM 9011 O O . LYS D 1 24 ? 20.729 98.450 -2.670 1.00 146.14 24 LYS D O 1
ATOM 9017 N N . LYS D 1 25 ? 22.180 97.127 -3.792 1.00 145.01 25 LYS D N 1
ATOM 9018 C CA . LYS D 1 25 ? 21.285 96.759 -4.890 1.00 145.25 25 LYS D CA 1
ATOM 9019 C C . LYS D 1 25 ? 20.720 95.341 -4.707 1.00 144.17 25 LYS D C 1
ATOM 9020 O O . LYS D 1 25 ? 19.797 94.945 -5.420 1.00 144.39 25 LYS D O 1
ATOM 9026 N N . VAL D 1 26 ? 21.272 94.579 -3.761 1.00 143.01 26 VAL D N 1
ATOM 9027 C CA . VAL D 1 26 ? 20.925 93.156 -3.625 1.00 141.99 26 VAL D CA 1
ATOM 9028 C C . VAL D 1 26 ? 20.299 92.766 -2.265 1.00 141.42 26 VAL D C 1
ATOM 9029 O O . VAL D 1 26 ? 19.231 92.147 -2.228 1.00 141.23 26 VAL D O 1
ATOM 9033 N N . VAL D 1 27 ? 20.957 93.134 -1.164 1.00 141.28 27 VAL D N 1
ATOM 9034 C CA . VAL D 1 27 ? 20.561 92.685 0.189 1.00 140.84 27 VAL D CA 1
ATOM 9035 C C . VAL D 1 27 ? 19.495 93.571 0.870 1.00 141.94 27 VAL D C 1
ATOM 9036 O O . VAL D 1 27 ? 19.745 94.753 1.140 1.00 142.75 27 VAL D O 1
ATOM 9040 N N . PRO D 1 28 ? 18.301 93.001 1.149 1.00 142.04 28 PRO D N 1
ATOM 9041 C CA . PRO D 1 28 ? 17.273 93.765 1.864 1.00 142.92 28 PRO D CA 1
ATOM 9042 C C . PRO D 1 28 ? 17.443 93.667 3.389 1.00 142.36 28 PRO D C 1
ATOM 9043 O O . PRO D 1 28 ? 17.080 92.651 3.994 1.00 141.48 28 PRO D O 1
ATOM 9047 N N . GLY D 1 29 ? 18.005 94.716 3.991 1.00 142.79 29 GLY D N 1
ATOM 9048 C CA . GLY D 1 29 ? 18.282 94.736 5.431 1.00 142.36 29 GLY D CA 1
ATOM 9049 C C . GLY D 1 29 ? 19.331 95.751 5.863 1.00 142.68 29 GLY D C 1
ATOM 9050 O O . GLY D 1 29 ? 19.528 96.765 5.193 1.00 143.52 29 GLY D O 1
ATOM 9051 N N . SER D 1 30 ? 20.008 95.462 6.979 1.00 141.97 30 SER D N 1
ATOM 9052 C CA . SER D 1 30 ? 20.982 96.378 7.613 1.00 142.27 30 SER D CA 1
ATOM 9053 C C . SER D 1 30 ? 22.476 96.085 7.302 1.00 141.43 30 SER D C 1
ATOM 9054 O O . SER D 1 30 ? 23.071 95.127 7.824 1.00 140.21 30 SER D O 1
ATOM 9057 N N . ILE D 1 31 ? 23.063 96.952 6.471 1.00 141.91 31 ILE D N 1
ATOM 9058 C CA . ILE D 1 31 ? 24.428 96.809 5.938 1.00 141.06 31 ILE D CA 1
ATOM 9059 C C . ILE D 1 31 ? 25.431 97.715 6.687 1.00 141.46 31 ILE D C 1
ATOM 9060 O O . ILE D 1 31 ? 25.423 98.940 6.524 1.00 142.62 31 ILE D O 1
ATOM 9065 N N . LEU D 1 32 ? 26.269 97.095 7.523 1.00 140.48 32 LEU D N 1
ATOM 9066 C CA . LEU D 1 32 ? 27.340 97.771 8.282 1.00 140.57 32 LEU D CA 1
ATOM 9067 C C . LEU D 1 32 ? 28.627 97.702 7.469 1.00 140.24 32 LEU D C 1
ATOM 9068 O O . LEU D 1 32 ? 28.654 97.016 6.453 1.00 139.65 32 LEU D O 1
ATOM 9073 N N . GLU D 1 33 ? 29.687 98.394 7.899 1.00 140.77 33 GLU D N 1
ATOM 9074 C CA . GLU D 1 33 ? 30.999 98.317 7.208 1.00 140.70 33 GLU D CA 1
ATOM 9075 C C . GLU D 1 33 ? 32.210 98.831 8.010 1.00 140.81 33 GLU D C 1
ATOM 9076 O O . GLU D 1 33 ? 32.066 99.733 8.843 1.00 141.82 33 GLU D O 1
ATOM 9082 N N . ALA D 1 34 ? 33.391 98.250 7.749 1.00 139.85 34 ALA D N 1
ATOM 9083 C CA . ALA D 1 34 ? 34.651 98.652 8.414 1.00 139.90 34 ALA D CA 1
ATOM 9084 C C . ALA D 1 34 ? 35.925 98.422 7.583 1.00 139.61 34 ALA D C 1
ATOM 9085 O O . ALA D 1 34 ? 35.946 97.592 6.676 1.00 138.80 34 ALA D O 1
ATOM 9087 N N . ALA D 1 35 ? 36.986 99.159 7.918 1.00 140.34 35 ALA D N 1
ATOM 9088 C CA . ALA D 1 35 ? 38.219 99.198 7.113 1.00 140.49 35 ALA D CA 1
ATOM 9089 C C . ALA D 1 35 ? 39.309 98.281 7.655 1.00 139.58 35 ALA D C 1
ATOM 9090 O O . ALA D 1 35 ? 40.240 97.904 6.936 1.00 139.26 35 ALA D O 1
ATOM 9092 N N . ASP D 1 36 ? 39.181 97.934 8.929 1.00 139.17 36 ASP D N 1
ATOM 9093 C CA . ASP D 1 36 ? 40.088 97.011 9.582 1.00 138.49 36 ASP D CA 1
ATOM 9094 C C . ASP D 1 36 ? 39.331 96.236 10.655 1.00 137.98 36 ASP D C 1
ATOM 9095 O O . ASP D 1 36 ? 38.110 96.395 10.811 1.00 137.86 36 ASP D O 1
ATOM 9100 N N . GLY D 1 37 ? 40.069 95.389 11.373 1.00 137.64 37 GLY D N 1
ATOM 9101 C CA . GLY D 1 37 ? 39.569 94.681 12.551 1.00 137.51 37 GLY D CA 1
ATOM 9102 C C . GLY D 1 37 ? 39.002 95.599 13.623 1.00 138.77 37 GLY D C 1
ATOM 9103 O O . GLY D 1 37 ? 37.803 95.539 13.904 1.00 138.76 37 GLY D O 1
ATOM 9104 N N . LYS D 1 38 ? 39.862 96.451 14.200 1.00 139.98 38 LYS D N 1
ATOM 9105 C CA . LYS D 1 38 ? 39.480 97.452 15.225 1.00 141.19 38 LYS D CA 1
ATOM 9106 C C . LYS D 1 38 ? 38.179 98.238 14.947 1.00 142.15 38 LYS D C 1
ATOM 9107 O O . LYS D 1 38 ? 37.394 98.487 15.872 1.00 142.49 38 LYS D O 1
ATOM 9113 N N . GLU D 1 39 ? 37.970 98.628 13.684 1.00 142.68 39 GLU D N 1
ATOM 9114 C CA . GLU D 1 39 ? 36.773 99.377 13.261 1.00 143.71 39 GLU D CA 1
ATOM 9115 C C . GLU D 1 39 ? 35.561 98.475 12.978 1.00 142.99 39 GLU D C 1
ATOM 9116 O O . GLU D 1 39 ? 34.422 98.938 13.030 1.00 143.55 39 GLU D O 1
ATOM 9122 N N . ALA D 1 40 ? 35.806 97.201 12.666 1.00 141.88 40 ALA D N 1
ATOM 9123 C CA . ALA D 1 40 ? 34.723 96.224 12.522 1.00 141.16 40 ALA D CA 1
ATOM 9124 C C . ALA D 1 40 ? 34.323 95.635 13.876 1.00 140.93 40 ALA D C 1
ATOM 9125 O O . ALA D 1 40 ? 33.159 95.283 14.086 1.00 140.77 40 ALA D O 1
ATOM 9127 N N . VAL D 1 41 ? 35.305 95.534 14.778 1.00 141.09 41 VAL D N 1
ATOM 9128 C CA . VAL D 1 41 ? 35.122 95.127 16.189 1.00 141.10 41 VAL D CA 1
ATOM 9129 C C . VAL D 1 41 ? 34.261 96.148 16.955 1.00 142.27 41 VAL D C 1
ATOM 9130 O O . VAL D 1 41 ? 33.568 95.802 17.916 1.00 142.14 41 VAL D O 1
ATOM 9134 N N . ALA D 1 42 ? 34.321 97.403 16.521 1.00 143.44 42 ALA D N 1
ATOM 9135 C CA . ALA D 1 42 ? 33.446 98.441 17.043 1.00 144.69 42 ALA D CA 1
ATOM 9136 C C . ALA D 1 42 ? 32.110 98.462 16.285 1.00 144.72 42 ALA D C 1
ATOM 9137 O O . ALA D 1 42 ? 31.091 98.876 16.836 1.00 145.49 42 ALA D O 1
ATOM 9139 N N . ILE D 1 43 ? 32.119 97.990 15.036 1.00 143.99 43 ILE D N 1
ATOM 9140 C CA . ILE D 1 43 ? 30.924 97.975 14.171 1.00 143.95 43 ILE D CA 1
ATOM 9141 C C . ILE D 1 43 ? 29.782 97.038 14.650 1.00 143.42 43 ILE D C 1
ATOM 9142 O O . ILE D 1 43 ? 28.745 96.918 13.992 1.00 143.36 43 ILE D O 1
ATOM 9147 N N . LEU D 1 44 ? 29.968 96.402 15.808 1.00 143.12 44 LEU D N 1
ATOM 9148 C CA . LEU D 1 44 ? 28.892 95.656 16.474 1.00 142.87 44 LEU D CA 1
ATOM 9149 C C . LEU D 1 44 ? 27.961 96.567 17.303 1.00 144.25 44 LEU D C 1
ATOM 9150 O O . LEU D 1 44 ? 26.729 96.431 17.237 1.00 144.51 44 LEU D O 1
ATOM 9155 N N . GLU D 1 45 ? 28.558 97.497 18.060 1.00 145.17 45 GLU D N 1
ATOM 9156 C CA . GLU D 1 45 ? 27.830 98.373 18.988 1.00 146.32 45 GLU D CA 1
ATOM 9157 C C . GLU D 1 45 ? 27.218 99.575 18.274 1.00 147.42 45 GLU D C 1
ATOM 9158 O O . GLU D 1 45 ? 26.315 99.401 17.452 1.00 147.12 45 GLU D O 1
ATOM 9160 N N . ASP D 1 51 ? 25.186 88.360 10.359 1.00 100.33 51 ASP D N 1
ATOM 9161 C CA . ASP D 1 51 ? 24.879 87.173 9.559 1.00 99.69 51 ASP D CA 1
ATOM 9162 C C . ASP D 1 51 ? 26.024 86.802 8.598 1.00 99.12 51 ASP D C 1
ATOM 9163 O O . ASP D 1 51 ? 26.499 85.657 8.612 1.00 97.70 51 ASP D O 1
ATOM 9168 N N . ILE D 1 52 ? 26.455 87.772 7.773 1.00 99.70 52 ILE D N 1
ATOM 9169 C CA . ILE D 1 52 ? 27.508 87.551 6.756 1.00 99.18 52 ILE D CA 1
ATOM 9170 C C . ILE D 1 52 ? 28.665 88.561 6.789 1.00 99.89 52 ILE D C 1
ATOM 9171 O O . ILE D 1 52 ? 28.442 89.789 6.811 1.00 100.50 52 ILE D O 1
ATOM 9176 N N . ALA D 1 53 ? 29.890 88.009 6.782 1.00 99.25 53 ALA D N 1
ATOM 9177 C CA . ALA D 1 53 ? 31.136 88.779 6.674 1.00 99.56 53 ALA D CA 1
ATOM 9178 C C . ALA D 1 53 ? 31.925 88.418 5.405 1.00 99.40 53 ALA D C 1
ATOM 9179 O O . ALA D 1 53 ? 32.539 87.366 5.348 1.00 98.99 53 ALA D O 1
ATOM 9181 N N . ILE D 1 54 ? 31.898 89.266 4.382 1.00 100.27 54 ILE D N 1
ATOM 9182 C CA . ILE D 1 54 ? 32.729 89.027 3.193 1.00 100.66 54 ILE D CA 1
ATOM 9183 C C . ILE D 1 54 ? 34.184 89.481 3.465 1.00 101.25 54 ILE D C 1
ATOM 9184 O O . ILE D 1 54 ? 34.384 90.495 4.142 1.00 102.01 54 ILE D O 1
ATOM 9189 N N . CYS D 1 55 ? 35.180 88.751 2.923 1.00 101.03 55 CYS D N 1
ATOM 9190 C CA . CYS D 1 55 ? 36.606 88.890 3.325 1.00 100.74 55 CYS D CA 1
ATOM 9191 C C . CYS D 1 55 ? 37.724 88.731 2.282 1.00 101.38 55 CYS D C 1
ATOM 9192 O O . CYS D 1 55 ? 37.826 87.721 1.584 1.00 100.41 55 CYS D O 1
ATOM 9195 N N . ASP D 1 56 ? 38.608 89.722 2.233 1.00 103.15 56 ASP D N 1
ATOM 9196 C CA . ASP D 1 56 ? 39.811 89.644 1.398 1.00 104.28 56 ASP D CA 1
ATOM 9197 C C . ASP D 1 56 ? 40.892 88.883 2.183 1.00 104.35 56 ASP D C 1
ATOM 9198 O O . ASP D 1 56 ? 41.412 89.397 3.178 1.00 104.34 56 ASP D O 1
ATOM 9203 N N . LEU D 1 57 ? 41.202 87.651 1.763 1.00 104.83 57 LEU D N 1
ATOM 9204 C CA . LEU D 1 57 ? 42.198 86.829 2.485 1.00 105.31 57 LEU D CA 1
ATOM 9205 C C . LEU D 1 57 ? 43.527 86.548 1.766 1.00 106.78 57 LEU D C 1
ATOM 9206 O O . LEU D 1 57 ? 44.156 85.477 1.925 1.00 105.88 57 LEU D O 1
ATOM 9211 N N . GLN D 1 58 ? 43.929 87.540 0.974 1.00 109.21 58 GLN D N 1
ATOM 9212 C CA . GLN D 1 58 ? 45.338 87.791 0.687 1.00 111.05 58 GLN D CA 1
ATOM 9213 C C . GLN D 1 58 ? 45.698 89.146 1.302 1.00 112.65 58 GLN D C 1
ATOM 9214 O O . GLN D 1 58 ? 46.720 89.745 0.955 1.00 113.23 58 GLN D O 1
ATOM 9220 N N . MET D 1 59 ? 44.851 89.624 2.219 1.00 113.90 59 MET D N 1
ATOM 9221 C CA . MET D 1 59 ? 45.225 90.740 3.084 1.00 116.18 59 MET D CA 1
ATOM 9222 C C . MET D 1 59 ? 46.638 90.433 3.528 1.00 116.56 59 MET D C 1
ATOM 9223 O O . MET D 1 59 ? 47.423 91.339 3.807 1.00 117.56 59 MET D O 1
ATOM 9228 N N . SER D 1 60 ? 46.938 89.132 3.574 1.00 116.25 60 SER D N 1
ATOM 9229 C CA . SER D 1 60 ? 48.231 88.584 3.989 1.00 116.62 60 SER D CA 1
ATOM 9230 C C . SER D 1 60 ? 48.855 89.364 5.151 1.00 117.49 60 SER D C 1
ATOM 9231 O O . SER D 1 60 ? 50.057 89.656 5.147 1.00 118.53 60 SER D O 1
ATOM 9234 N N . GLY D 1 61 ? 48.050 89.680 6.162 1.00 117.50 61 GLY D N 1
ATOM 9235 C CA . GLY D 1 61 ? 46.681 89.193 6.293 1.00 116.79 61 GLY D CA 1
ATOM 9236 C C . GLY D 1 61 ? 46.537 88.795 7.733 1.00 116.28 61 GLY D C 1
ATOM 9237 O O . GLY D 1 61 ? 45.661 88.013 8.086 1.00 115.27 61 GLY D O 1
ATOM 9238 N N . MET D 1 62 ? 47.448 89.326 8.546 1.00 116.86 62 MET D N 1
ATOM 9239 C CA . MET D 1 62 ? 47.384 89.222 9.987 1.00 116.86 62 MET D CA 1
ATOM 9240 C C . MET D 1 62 ? 46.229 90.111 10.418 1.00 117.17 62 MET D C 1
ATOM 9241 O O . MET D 1 62 ? 45.546 89.802 11.384 1.00 116.73 62 MET D O 1
ATOM 9246 N N . ASP D 1 63 ? 46.017 91.214 9.692 1.00 118.07 63 ASP D N 1
ATOM 9247 C CA . ASP D 1 63 ? 44.797 92.018 9.835 1.00 118.45 63 ASP D CA 1
ATOM 9248 C C . ASP D 1 63 ? 43.679 91.190 9.222 1.00 117.34 63 ASP D C 1
ATOM 9249 O O . ASP D 1 63 ? 42.609 91.025 9.819 1.00 116.87 63 ASP D O 1
ATOM 9254 N N . GLY D 1 64 ? 43.944 90.664 8.025 1.00 116.75 64 GLY D N 1
ATOM 9255 C CA . GLY D 1 64 ? 43.117 89.612 7.453 1.00 115.65 64 GLY D CA 1
ATOM 9256 C C . GLY D 1 64 ? 42.943 88.452 8.424 1.00 114.39 64 GLY D C 1
ATOM 9257 O O . GLY D 1 64 ? 42.074 87.626 8.227 1.00 114.12 64 GLY D O 1
ATOM 9258 N N . LEU D 1 65 ? 43.757 88.406 9.483 1.00 114.07 65 LEU D N 1
ATOM 9259 C CA . LEU D 1 65 ? 43.651 87.406 10.560 1.00 112.77 65 LEU D CA 1
ATOM 9260 C C . LEU D 1 65 ? 43.559 88.012 12.006 1.00 113.41 65 LEU D C 1
ATOM 9261 O O . LEU D 1 65 ? 44.155 87.473 12.952 1.00 113.47 65 LEU D O 1
ATOM 9266 N N . ALA D 1 66 ? 42.819 89.125 12.168 1.00 113.95 66 ALA D N 1
ATOM 9267 C CA . ALA D 1 66 ? 42.361 89.637 13.497 1.00 113.94 66 ALA D CA 1
ATOM 9268 C C . ALA D 1 66 ? 40.812 89.657 13.580 1.00 113.36 66 ALA D C 1
ATOM 9269 O O . ALA D 1 66 ? 40.192 89.120 14.507 1.00 112.66 66 ALA D O 1
ATOM 9271 N N . PHE D 1 67 ? 40.234 90.319 12.586 1.00 113.34 67 PHE D N 1
ATOM 9272 C CA . PHE D 1 67 ? 38.829 90.277 12.195 1.00 112.95 67 PHE D CA 1
ATOM 9273 C C . PHE D 1 67 ? 38.067 89.012 12.614 1.00 111.40 67 PHE D C 1
ATOM 9274 O O . PHE D 1 67 ? 37.502 88.960 13.715 1.00 110.91 67 PHE D O 1
ATOM 9282 N N . LEU D 1 68 ? 38.056 88.017 11.718 1.00 110.24 68 LEU D N 1
ATOM 9283 C CA . LEU D 1 68 ? 37.360 86.733 11.892 1.00 108.90 68 LEU D CA 1
ATOM 9284 C C . LEU D 1 68 ? 37.532 86.193 13.290 1.00 108.60 68 LEU D C 1
ATOM 9285 O O . LEU D 1 68 ? 36.669 85.467 13.798 1.00 108.18 68 LEU D O 1
ATOM 9290 N N . ARG D 1 69 ? 38.646 86.559 13.909 1.00 109.03 69 ARG D N 1
ATOM 9291 C CA . ARG D 1 69 ? 39.031 85.981 15.184 1.00 109.24 69 ARG D CA 1
ATOM 9292 C C . ARG D 1 69 ? 38.260 86.513 16.402 1.00 109.73 69 ARG D C 1
ATOM 9293 O O . ARG D 1 69 ? 37.879 85.728 17.276 1.00 109.46 69 ARG D O 1
ATOM 9301 N N . HIS D 1 70 ? 37.998 87.822 16.451 1.00 110.67 70 HIS D N 1
ATOM 9302 C CA . HIS D 1 70 ? 37.036 88.357 17.433 1.00 110.94 70 HIS D CA 1
ATOM 9303 C C . HIS D 1 70 ? 35.642 87.916 16.982 1.00 110.20 70 HIS D C 1
ATOM 9304 O O . HIS D 1 70 ? 34.902 87.295 17.753 1.00 109.53 70 HIS D O 1
ATOM 9311 N N . ALA D 1 71 ? 35.320 88.200 15.716 1.00 109.96 71 ALA D N 1
ATOM 9312 C CA . ALA D 1 71 ? 34.071 87.752 15.091 1.00 109.50 71 ALA D CA 1
ATOM 9313 C C . ALA D 1 71 ? 33.585 86.398 15.624 1.00 108.34 71 ALA D C 1
ATOM 9314 O O . ALA D 1 71 ? 32.444 86.279 16.050 1.00 108.29 71 ALA D O 1
ATOM 9316 N N . SER D 1 72 ? 34.468 85.406 15.639 1.00 107.51 72 SER D N 1
ATOM 9317 C CA . SER D 1 72 ? 34.112 84.029 15.994 1.00 107.08 72 SER D CA 1
ATOM 9318 C C . SER D 1 72 ? 33.642 83.785 17.443 1.00 107.53 72 SER D C 1
ATOM 9319 O O . SER D 1 72 ? 32.570 83.190 17.659 1.00 107.19 72 SER D O 1
ATOM 9322 N N . LEU D 1 73 ? 34.450 84.211 18.422 1.00 108.31 73 LEU D N 1
ATOM 9323 C CA . LEU D 1 73 ? 34.082 84.107 19.849 1.00 108.86 73 LEU D CA 1
ATOM 9324 C C . LEU D 1 73 ? 33.211 85.285 20.330 1.00 109.96 73 LEU D C 1
ATOM 9325 O O . LEU D 1 73 ? 32.647 85.241 21.430 1.00 110.48 73 LEU D O 1
ATOM 9330 N N . SER D 1 74 ? 33.106 86.330 19.508 1.00 110.23 74 SER D N 1
ATOM 9331 C CA . SER D 1 74 ? 32.150 87.409 19.736 1.00 110.92 74 SER D CA 1
ATOM 9332 C C . SER D 1 74 ? 30.712 86.924 19.569 1.00 110.46 74 SER D C 1
ATOM 9333 O O . SER D 1 74 ? 29.781 87.483 20.149 1.00 110.98 74 SER D O 1
ATOM 9336 N N . GLY D 1 75 ? 30.548 85.885 18.754 1.00 109.46 75 GLY D N 1
ATOM 9337 C CA . GLY D 1 75 ? 29.238 85.419 18.324 1.00 108.79 75 GLY D CA 1
ATOM 9338 C C . GLY D 1 75 ? 28.600 86.428 17.381 1.00 109.22 75 GLY D C 1
ATOM 9339 O O . GLY D 1 75 ? 27.374 86.444 17.247 1.00 109.55 75 GLY D O 1
ATOM 9340 N N . LYS D 1 76 ? 29.431 87.253 16.720 1.00 108.99 76 LYS D N 1
ATOM 9341 C CA . LYS D 1 76 ? 28.951 88.383 15.887 1.00 109.07 76 LYS D CA 1
ATOM 9342 C C . LYS D 1 76 ? 28.816 88.125 14.363 1.00 108.08 76 LYS D C 1
ATOM 9343 O O . LYS D 1 76 ? 28.239 88.957 13.652 1.00 108.73 76 LYS D O 1
ATOM 9349 N N . VAL D 1 77 ? 29.350 87.009 13.862 1.00 105.91 77 VAL D N 1
ATOM 9350 C CA . VAL D 1 77 ? 29.083 86.590 12.476 1.00 104.77 77 VAL D CA 1
ATOM 9351 C C . VAL D 1 77 ? 28.703 85.106 12.457 1.00 103.29 77 VAL D C 1
ATOM 9352 O O . VAL D 1 77 ? 29.119 84.346 13.328 1.00 102.90 77 VAL D O 1
ATOM 9356 N N . HIS D 1 78 ? 27.894 84.704 11.479 1.00 102.27 78 HIS D N 1
ATOM 9357 C CA . HIS D 1 78 ? 27.567 83.290 11.272 1.00 100.41 78 HIS D CA 1
ATOM 9358 C C . HIS D 1 78 ? 28.303 82.743 10.026 1.00 98.35 78 HIS D C 1
ATOM 9359 O O . HIS D 1 78 ? 28.812 81.612 10.053 1.00 97.16 78 HIS D O 1
ATOM 9366 N N . SER D 1 79 ? 28.388 83.563 8.966 1.00 96.80 79 SER D N 1
ATOM 9367 C CA . SER D 1 79 ? 28.833 83.112 7.637 1.00 94.42 79 SER D CA 1
ATOM 9368 C C . SER D 1 79 ? 29.800 84.050 6.907 1.00 93.64 79 SER D C 1
ATOM 9369 O O . SER D 1 79 ? 29.778 85.272 7.104 1.00 94.06 79 SER D O 1
ATOM 9372 N N . VAL D 1 80 ? 30.628 83.457 6.043 1.00 91.46 80 VAL D N 1
ATOM 9373 C CA . VAL D 1 80 ? 31.777 84.130 5.447 1.00 90.06 80 VAL D CA 1
ATOM 9374 C C . VAL D 1 80 ? 31.863 83.879 3.975 1.00 89.76 80 VAL D C 1
ATOM 9375 O O . VAL D 1 80 ? 32.097 82.767 3.531 1.00 88.39 80 VAL D O 1
ATOM 9379 N N . ILE D 1 81 ? 31.682 84.941 3.217 1.00 90.94 81 ILE D N 1
ATOM 9380 C CA . ILE D 1 81 ? 32.125 84.958 1.836 1.00 91.83 81 ILE D CA 1
ATOM 9381 C C . ILE D 1 81 ? 33.472 85.681 1.853 1.00 92.73 81 ILE D C 1
ATOM 9382 O O . ILE D 1 81 ? 33.614 86.708 2.514 1.00 92.68 81 ILE D O 1
ATOM 9387 N N . LEU D 1 82 ? 34.465 85.130 1.164 1.00 93.41 82 LEU D N 1
ATOM 9388 C CA . LEU D 1 82 ? 35.704 85.873 0.931 1.00 94.99 82 LEU D CA 1
ATOM 9389 C C . LEU D 1 82 ? 35.588 86.940 -0.195 1.00 96.86 82 LEU D C 1
ATOM 9390 O O . LEU D 1 82 ? 34.887 86.751 -1.195 1.00 97.35 82 LEU D O 1
ATOM 9395 N N . SER D 1 83 ? 36.267 88.068 -0.005 1.00 98.46 83 SER D N 1
ATOM 9396 C CA . SER D 1 83 ? 36.326 89.144 -1.008 1.00 100.96 83 SER D CA 1
ATOM 9397 C C . SER D 1 83 ? 37.397 88.860 -2.089 1.00 101.81 83 SER D C 1
ATOM 9398 O O . SER D 1 83 ? 37.757 89.749 -2.870 1.00 103.05 83 SER D O 1
ATOM 9401 N N . SER D 1 84 ? 37.897 87.621 -2.125 1.00 101.61 84 SER D N 1
ATOM 9402 C CA . SER D 1 84 ? 38.916 87.206 -3.088 1.00 102.14 84 SER D CA 1
ATOM 9403 C C . SER D 1 84 ? 38.826 85.727 -3.438 1.00 101.87 84 SER D C 1
ATOM 9404 O O . SER D 1 84 ? 38.542 84.869 -2.591 1.00 100.75 84 SER D O 1
ATOM 9407 N N . GLU D 1 85 ? 39.075 85.434 -4.705 1.00 103.10 85 GLU D N 1
ATOM 9408 C CA . GLU D 1 85 ? 39.144 84.047 -5.154 1.00 103.38 85 GLU D CA 1
ATOM 9409 C C . GLU D 1 85 ? 40.587 83.532 -5.037 1.00 103.11 85 GLU D C 1
ATOM 9410 O O . GLU D 1 85 ? 41.395 83.621 -5.977 1.00 103.69 85 GLU D O 1
ATOM 9416 N N . VAL D 1 86 ? 40.895 83.009 -3.855 1.00 102.47 86 VAL D N 1
ATOM 9417 C CA . VAL D 1 86 ? 42.237 82.494 -3.530 1.00 102.52 86 VAL D CA 1
ATOM 9418 C C . VAL D 1 86 ? 42.755 81.337 -4.418 1.00 102.21 86 VAL D C 1
ATOM 9419 O O . VAL D 1 86 ? 41.973 80.590 -5.042 1.00 101.47 86 VAL D O 1
ATOM 9423 N N . ASP D 1 87 ? 44.089 81.224 -4.448 1.00 102.03 87 ASP D N 1
ATOM 9424 C CA . ASP D 1 87 ? 44.813 80.179 -5.176 1.00 101.68 87 ASP D CA 1
ATOM 9425 C C . ASP D 1 87 ? 44.368 78.761 -4.801 1.00 100.12 87 ASP D C 1
ATOM 9426 O O . ASP D 1 87 ? 44.742 78.257 -3.734 1.00 99.37 87 ASP D O 1
ATOM 9431 N N . PRO D 1 88 ? 43.562 78.127 -5.682 1.00 99.71 88 PRO D N 1
ATOM 9432 C CA . PRO D 1 88 ? 43.039 76.759 -5.550 1.00 98.35 88 PRO D CA 1
ATOM 9433 C C . PRO D 1 88 ? 43.962 75.755 -4.829 1.00 96.75 88 PRO D C 1
ATOM 9434 O O . PRO D 1 88 ? 43.467 74.797 -4.227 1.00 95.87 88 PRO D O 1
ATOM 9438 N N . ILE D 1 89 ? 45.278 75.982 -4.887 1.00 95.71 89 ILE D N 1
ATOM 9439 C CA . ILE D 1 89 ? 46.260 75.122 -4.208 1.00 93.33 89 ILE D CA 1
ATOM 9440 C C . ILE D 1 89 ? 46.110 75.017 -2.676 1.00 91.56 89 ILE D C 1
ATOM 9441 O O . ILE D 1 89 ? 46.406 73.963 -2.093 1.00 91.28 89 ILE D O 1
ATOM 9446 N N . LEU D 1 90 ? 45.686 76.087 -2.013 1.00 89.58 90 LEU D N 1
ATOM 9447 C CA . LEU D 1 90 ? 45.433 75.975 -0.581 1.00 86.70 90 LEU D CA 1
ATOM 9448 C C . LEU D 1 90 ? 44.039 76.435 -0.282 1.00 84.96 90 LEU D C 1
ATOM 9449 O O . LEU D 1 90 ? 43.771 77.031 0.755 1.00 84.41 90 LEU D O 1
ATOM 9454 N N . ARG D 1 91 ? 43.154 76.146 -1.219 1.00 83.41 91 ARG D N 1
ATOM 9455 C CA . ARG D 1 91 ? 41.763 76.493 -1.077 1.00 81.92 91 ARG D CA 1
ATOM 9456 C C . ARG D 1 91 ? 41.148 75.647 0.057 1.00 79.24 91 ARG D C 1
ATOM 9457 O O . ARG D 1 91 ? 40.401 76.159 0.905 1.00 78.49 91 ARG D O 1
ATOM 9465 N N . GLN D 1 92 ? 41.500 74.366 0.097 1.00 76.71 92 GLN D N 1
ATOM 9466 C CA . GLN D 1 92 ? 40.995 73.497 1.157 1.00 73.70 92 GLN D CA 1
ATOM 9467 C C . GLN D 1 92 ? 41.451 73.910 2.544 1.00 71.18 92 GLN D C 1
ATOM 9468 O O . GLN D 1 92 ? 40.631 74.031 3.453 1.00 70.75 92 GLN D O 1
ATOM 9474 N N . ALA D 1 93 ? 42.756 74.129 2.684 1.00 68.72 93 ALA D N 1
ATOM 9475 C CA . ALA D 1 93 ? 43.358 74.556 3.930 1.00 66.10 93 ALA D CA 1
ATOM 9476 C C . ALA D 1 93 ? 42.735 75.849 4.419 1.00 65.28 93 ALA D C 1
ATOM 9477 O O . ALA D 1 93 ? 42.362 75.961 5.603 1.00 64.47 93 ALA D O 1
ATOM 9479 N N . THR D 1 94 ? 42.581 76.807 3.498 1.00 64.37 94 THR D N 1
ATOM 9480 C CA . THR D 1 94 ? 41.952 78.093 3.807 1.00 63.29 94 THR D CA 1
ATOM 9481 C C . THR D 1 94 ? 40.504 77.890 4.255 1.00 62.17 94 THR D C 1
ATOM 9482 O O . THR D 1 94 ? 40.038 78.516 5.206 1.00 61.20 94 THR D O 1
ATOM 9486 N N . ILE D 1 95 ? 39.801 76.971 3.619 1.00 61.75 95 ILE D N 1
ATOM 9487 C CA . ILE D 1 95 ? 38.450 76.682 4.086 1.00 62.04 95 ILE D CA 1
ATOM 9488 C C . ILE D 1 95 ? 38.424 76.023 5.482 1.00 61.94 95 ILE D C 1
ATOM 9489 O O . ILE D 1 95 ? 37.596 76.385 6.360 1.00 61.13 95 ILE D O 1
ATOM 9494 N N . SER D 1 96 ? 39.346 75.092 5.695 1.00 61.17 96 SER D N 1
ATOM 9495 C CA . SER D 1 96 ? 39.469 74.526 7.010 1.00 61.38 96 SER D CA 1
ATOM 9496 C C . SER D 1 96 ? 39.729 75.651 8.005 1.00 61.66 96 SER D C 1
ATOM 9497 O O . SER D 1 96 ? 39.183 75.643 9.110 1.00 61.06 96 SER D O 1
ATOM 9500 N N . MET D 1 97 ? 40.559 76.619 7.606 1.00 62.37 97 MET D N 1
ATOM 9501 C CA . MET D 1 97 ? 40.969 77.671 8.535 1.00 62.70 97 MET D CA 1
ATOM 9502 C C . MET D 1 97 ? 39.784 78.538 8.986 1.00 62.54 97 MET D C 1
ATOM 9503 O O . MET D 1 97 ? 39.656 78.779 10.192 1.00 62.32 97 MET D O 1
ATOM 9508 N N . ILE D 1 98 ? 38.923 78.962 8.033 1.00 62.08 98 ILE D N 1
ATOM 9509 C CA . ILE D 1 98 ? 37.660 79.651 8.331 1.00 61.12 98 ILE D CA 1
ATOM 9510 C C . ILE D 1 98 ? 36.815 78.820 9.285 1.00 60.66 98 ILE D C 1
ATOM 9511 O O . ILE D 1 98 ? 36.484 79.272 10.398 1.00 61.36 98 ILE D O 1
ATOM 9516 N N . GLU D 1 99 ? 36.459 77.614 8.845 1.00 59.79 99 GLU D N 1
ATOM 9517 C CA . GLU D 1 99 ? 35.535 76.750 9.560 1.00 59.26 99 GLU D CA 1
ATOM 9518 C C . GLU D 1 99 ? 36.044 76.470 10.960 1.00 59.46 99 GLU D C 1
ATOM 9519 O O . GLU D 1 99 ? 35.248 76.381 11.900 1.00 59.90 99 GLU D O 1
ATOM 9525 N N . CYS D 1 100 ? 37.366 76.365 11.110 1.00 59.40 100 CYS D N 1
ATOM 9526 C CA . CYS D 1 100 ? 37.973 76.087 12.409 1.00 60.42 100 CYS D CA 1
ATOM 9527 C C . CYS D 1 100 ? 37.792 77.186 13.413 1.00 60.35 100 CYS D C 1
ATOM 9528 O O . CYS D 1 100 ? 38.101 77.010 14.606 1.00 59.01 100 CYS D O 1
ATOM 9531 N N . LEU D 1 101 ? 37.340 78.329 12.908 1.00 60.96 101 LEU D N 1
ATOM 9532 C CA . LEU D 1 101 ? 37.005 79.440 13.772 1.00 62.22 101 LEU D CA 1
ATOM 9533 C C . LEU D 1 101 ? 35.541 79.371 14.171 1.00 61.99 101 LEU D C 1
ATOM 9534 O O . LEU D 1 101 ? 35.116 80.146 14.989 1.00 62.70 101 LEU D O 1
ATOM 9539 N N . GLY D 1 102 ? 34.780 78.419 13.634 1.00 61.24 102 GLY D N 1
ATOM 9540 C CA . GLY D 1 102 ? 33.339 78.379 13.919 1.00 60.74 102 GLY D CA 1
ATOM 9541 C C . GLY D 1 102 ? 32.500 79.244 12.973 1.00 61.19 102 GLY D C 1
ATOM 9542 O O . GLY D 1 102 ? 31.315 79.453 13.206 1.00 61.16 102 GLY D O 1
ATOM 9543 N N . LEU D 1 103 ? 33.110 79.728 11.897 1.00 61.31 103 LEU D N 1
ATOM 9544 C CA . LEU D 1 103 ? 32.397 80.531 10.915 1.00 62.78 103 LEU D CA 1
ATOM 9545 C C . LEU D 1 103 ? 32.066 79.701 9.681 1.00 63.59 103 LEU D C 1
ATOM 9546 O O . LEU D 1 103 ? 32.915 78.945 9.180 1.00 63.28 103 LEU D O 1
ATOM 9551 N N . ASN D 1 104 ? 30.834 79.842 9.186 1.00 64.65 104 ASN D N 1
ATOM 9552 C CA . ASN D 1 104 ? 30.406 79.067 8.040 1.00 65.10 104 ASN D CA 1
ATOM 9553 C C . ASN D 1 104 ? 31.046 79.631 6.814 1.00 66.35 104 ASN D C 1
ATOM 9554 O O . ASN D 1 104 ? 31.336 80.822 6.766 1.00 67.43 104 ASN D O 1
ATOM 9559 N N . PHE D 1 105 ? 31.298 78.765 5.848 1.00 67.09 105 PHE D N 1
ATOM 9560 C CA . PHE D 1 105 ? 31.931 79.140 4.622 1.00 68.94 105 PHE D CA 1
ATOM 9561 C C . PHE D 1 105 ? 31.008 78.919 3.423 1.00 70.90 105 PHE D C 1
ATOM 9562 O O . PHE D 1 105 ? 30.756 77.774 3.046 1.00 70.67 105 PHE D O 1
ATOM 9570 N N . LEU D 1 106 ? 30.527 80.001 2.812 1.00 73.73 106 LEU D N 1
ATOM 9571 C CA . LEU D 1 106 ? 29.619 79.893 1.659 1.00 76.35 106 LEU D CA 1
ATOM 9572 C C . LEU D 1 106 ? 30.382 79.664 0.377 1.00 77.97 106 LEU D C 1
ATOM 9573 O O . LEU D 1 106 ? 30.139 78.679 -0.312 1.00 78.65 106 LEU D O 1
ATOM 9578 N N . GLY D 1 107 ? 31.274 80.606 0.051 1.00 79.78 107 GLY D N 1
ATOM 9579 C CA . GLY D 1 107 ? 32.131 80.545 -1.142 1.00 81.32 107 GLY D CA 1
ATOM 9580 C C . GLY D 1 107 ? 32.970 81.807 -1.345 1.00 83.05 107 GLY D C 1
ATOM 9581 O O . GLY D 1 107 ? 33.255 82.536 -0.376 1.00 82.48 107 GLY D O 1
ATOM 9582 N N . ASP D 1 108 ? 33.324 82.060 -2.621 1.00 85.28 108 ASP D N 1
ATOM 9583 C CA . ASP D 1 108 ? 34.249 83.141 -3.100 1.00 86.67 108 ASP D CA 1
ATOM 9584 C C . ASP D 1 108 ? 33.575 84.397 -3.692 1.00 87.97 108 ASP D C 1
ATOM 9585 O O . ASP D 1 108 ? 34.044 85.002 -4.683 1.00 88.80 108 ASP D O 1
ATOM 9590 N N . GLU D 1 116 ? 25.173 87.292 -11.522 1.00 112.40 116 GLU D N 1
ATOM 9591 C CA . GLU D 1 116 ? 26.216 87.348 -10.516 1.00 111.76 116 GLU D CA 1
ATOM 9592 C C . GLU D 1 116 ? 26.224 86.041 -9.703 1.00 110.72 116 GLU D C 1
ATOM 9593 O O . GLU D 1 116 ? 25.161 85.583 -9.237 1.00 110.23 116 GLU D O 1
ATOM 9599 N N . ARG D 1 117 ? 27.422 85.445 -9.570 1.00 110.00 117 ARG D N 1
ATOM 9600 C CA . ARG D 1 117 ? 27.700 84.343 -8.636 1.00 108.32 117 ARG D CA 1
ATOM 9601 C C . ARG D 1 117 ? 27.488 84.871 -7.221 1.00 107.28 117 ARG D C 1
ATOM 9602 O O . ARG D 1 117 ? 27.081 84.132 -6.330 1.00 106.13 117 ARG D O 1
ATOM 9610 N N . ILE D 1 118 ? 27.762 86.166 -7.051 1.00 107.69 118 ILE D N 1
ATOM 9611 C CA . ILE D 1 118 ? 27.520 86.937 -5.817 1.00 107.48 118 ILE D CA 1
ATOM 9612 C C . ILE D 1 118 ? 26.122 86.678 -5.233 1.00 107.18 118 ILE D C 1
ATOM 9613 O O . ILE D 1 118 ? 25.971 85.998 -4.218 1.00 106.06 118 ILE D O 1
ATOM 9618 N N . THR D 1 119 ? 25.107 87.225 -5.900 1.00 108.31 119 THR D N 1
ATOM 9619 C CA . THR D 1 119 ? 23.703 87.052 -5.514 1.00 108.28 119 THR D CA 1
ATOM 9620 C C . THR D 1 119 ? 23.309 85.559 -5.428 1.00 107.25 119 THR D C 1
ATOM 9621 O O . THR D 1 119 ? 22.393 85.211 -4.688 1.00 107.12 119 THR D O 1
ATOM 9625 N N . ALA D 1 120 ? 24.018 84.690 -6.157 1.00 106.77 120 ALA D N 1
ATOM 9626 C CA . ALA D 1 120 ? 23.720 83.243 -6.198 1.00 105.83 120 ALA D CA 1
ATOM 9627 C C . ALA D 1 120 ? 23.800 82.586 -4.827 1.00 104.53 120 ALA D C 1
ATOM 9628 O O . ALA D 1 120 ? 23.002 81.713 -4.499 1.00 103.77 120 ALA D O 1
ATOM 9630 N N . LEU D 1 121 ? 24.756 83.030 -4.026 1.00 104.32 121 LEU D N 1
ATOM 9631 C CA . LEU D 1 121 ? 25.011 82.399 -2.737 1.00 104.06 121 LEU D CA 1
ATOM 9632 C C . LEU D 1 121 ? 24.294 83.126 -1.588 1.00 104.43 121 LEU D C 1
ATOM 9633 O O . LEU D 1 121 ? 24.091 82.549 -0.505 1.00 103.58 121 LEU D O 1
ATOM 9638 N N . LEU D 1 122 ? 23.907 84.383 -1.844 1.00 105.65 122 LEU D N 1
ATOM 9639 C CA . LEU D 1 122 ? 23.181 85.220 -0.875 1.00 106.14 122 LEU D CA 1
ATOM 9640 C C . LEU D 1 122 ? 21.705 84.851 -0.756 1.00 106.61 122 LEU D C 1
ATOM 9641 O O . LEU D 1 122 ? 21.059 85.160 0.247 1.00 106.43 122 LEU D O 1
ATOM 9646 N N . THR D 1 123 ? 21.161 84.218 -1.790 1.00 107.21 123 THR D N 1
ATOM 9647 C CA . THR D 1 123 ? 19.816 83.676 -1.693 1.00 107.58 123 THR D CA 1
ATOM 9648 C C . THR D 1 123 ? 19.959 82.201 -1.359 1.00 106.81 123 THR D C 1
ATOM 9649 O O . THR D 1 123 ? 19.032 81.578 -0.832 1.00 106.84 123 THR D O 1
ATOM 9653 N N . ARG D 1 124 ? 21.132 81.646 -1.658 1.00 106.47 124 ARG D N 1
ATOM 9654 C CA . ARG D 1 124 ? 21.417 80.278 -1.281 1.00 105.84 124 ARG D CA 1
ATOM 9655 C C . ARG D 1 124 ? 21.165 80.209 0.217 1.00 105.43 124 ARG D C 1
ATOM 9656 O O . ARG D 1 124 ? 20.268 79.489 0.666 1.00 105.09 124 ARG D O 1
ATOM 9664 N N . TYR D 1 125 ? 21.906 81.020 0.971 1.00 105.55 125 TYR D N 1
ATOM 9665 C CA . TYR D 1 125 ? 21.921 80.898 2.424 1.00 105.55 125 TYR D CA 1
ATOM 9666 C C . TYR D 1 125 ? 20.943 81.799 3.197 1.00 106.21 125 TYR D C 1
ATOM 9667 O O . TYR D 1 125 ? 20.774 81.642 4.414 1.00 106.03 125 TYR D O 1
ATOM 9676 N N . ASN D 1 126 ? 20.313 82.746 2.506 1.00 107.08 126 ASN D N 1
ATOM 9677 C CA . ASN D 1 126 ? 19.163 83.446 3.070 1.00 107.61 126 ASN D CA 1
ATOM 9678 C C . ASN D 1 126 ? 17.996 82.460 3.109 1.00 107.49 126 ASN D C 1
ATOM 9679 O O . ASN D 1 126 ? 17.005 82.676 3.802 1.00 107.71 126 ASN D O 1
ATOM 9684 N N . ALA D 1 127 ? 18.137 81.372 2.351 1.00 107.37 127 ALA D N 1
ATOM 9685 C CA . ALA D 1 127 ? 17.203 80.249 2.370 1.00 107.32 127 ALA D CA 1
ATOM 9686 C C . ALA D 1 127 ? 17.804 79.041 3.100 1.00 106.20 127 ALA D C 1
ATOM 9687 O O . ALA D 1 127 ? 17.110 78.376 3.865 1.00 105.92 127 ALA D O 1
ATOM 9689 N N . ARG D 1 128 ? 19.091 78.783 2.864 1.00 105.85 128 ARG D N 1
ATOM 9690 C CA . ARG D 1 128 ? 19.859 77.712 3.524 1.00 105.27 128 ARG D CA 1
ATOM 9691 C C . ARG D 1 128 ? 19.511 77.516 5.010 1.00 104.68 128 ARG D C 1
ATOM 9692 O O . ARG D 1 128 ? 19.307 78.479 5.753 1.00 104.67 128 ARG D O 1
ATOM 9700 N N . GLU D 1 137 ? 11.975 67.798 4.133 1.00 99.95 137 GLU D N 1
ATOM 9701 C CA . GLU D 1 137 ? 13.341 68.237 3.856 1.00 99.41 137 GLU D CA 1
ATOM 9702 C C . GLU D 1 137 ? 14.367 67.330 4.549 1.00 98.50 137 GLU D C 1
ATOM 9703 O O . GLU D 1 137 ? 14.557 67.430 5.767 1.00 98.23 137 GLU D O 1
ATOM 9705 N N . VAL D 1 138 ? 15.018 66.448 3.778 1.00 98.08 138 VAL D N 1
ATOM 9706 C CA . VAL D 1 138 ? 16.067 65.540 4.310 1.00 96.77 138 VAL D CA 1
ATOM 9707 C C . VAL D 1 138 ? 17.488 66.176 4.349 1.00 95.56 138 VAL D C 1
ATOM 9708 O O . VAL D 1 138 ? 18.289 65.976 3.420 1.00 95.74 138 VAL D O 1
ATOM 9710 N N . ALA D 1 139 ? 17.792 66.911 5.428 1.00 93.95 139 ALA D N 1
ATOM 9711 C CA . ALA D 1 139 ? 18.962 67.839 5.482 1.00 92.65 139 ALA D CA 1
ATOM 9712 C C . ALA D 1 139 ? 20.348 67.226 5.861 1.00 90.62 139 ALA D C 1
ATOM 9713 O O . ALA D 1 139 ? 20.422 66.095 6.370 1.00 90.17 139 ALA D O 1
ATOM 9715 N N . GLU D 1 140 ? 21.419 68.002 5.634 1.00 88.53 140 GLU D N 1
ATOM 9716 C CA . GLU D 1 140 ? 22.814 67.501 5.629 1.00 85.93 140 GLU D CA 1
ATOM 9717 C C . GLU D 1 140 ? 23.431 67.124 7.000 1.00 82.96 140 GLU D C 1
ATOM 9718 O O . GLU D 1 140 ? 22.837 67.411 8.049 1.00 83.03 140 GLU D O 1
ATOM 9724 N N . LEU D 1 141 ? 24.601 66.456 6.959 1.00 79.25 141 LEU D N 1
ATOM 9725 C CA . LEU D 1 141 ? 25.529 66.287 8.110 1.00 75.27 141 LEU D CA 1
ATOM 9726 C C . LEU D 1 141 ? 26.208 67.602 8.491 1.00 72.85 141 LEU D C 1
ATOM 9727 O O . LEU D 1 141 ? 26.564 68.380 7.609 1.00 73.74 141 LEU D O 1
ATOM 9732 N N . PRO D 1 142 ? 26.418 67.839 9.802 1.00 69.77 142 PRO D N 1
ATOM 9733 C CA . PRO D 1 142 ? 26.990 69.085 10.323 1.00 67.52 142 PRO D CA 1
ATOM 9734 C C . PRO D 1 142 ? 28.341 69.429 9.751 1.00 65.17 142 PRO D C 1
ATOM 9735 O O . PRO D 1 142 ? 29.140 68.559 9.516 1.00 64.15 142 PRO D O 1
ATOM 9739 N N . SER D 1 143 ? 28.586 70.707 9.532 1.00 64.28 143 SER D N 1
ATOM 9740 C CA . SER D 1 143 ? 29.875 71.177 9.039 1.00 62.88 143 SER D CA 1
ATOM 9741 C C . SER D 1 143 ? 30.875 71.236 10.181 1.00 61.32 143 SER D C 1
ATOM 9742 O O . SER D 1 143 ? 30.482 71.263 11.340 1.00 60.74 143 SER D O 1
ATOM 9745 N N . VAL D 1 144 ? 32.159 71.287 9.838 1.00 60.05 144 VAL D N 1
ATOM 9746 C CA . VAL D 1 144 ? 33.222 71.577 10.777 1.00 58.95 144 VAL D CA 1
ATOM 9747 C C . VAL D 1 144 ? 32.839 72.810 11.603 1.00 60.31 144 VAL D C 1
ATOM 9748 O O . VAL D 1 144 ? 32.933 72.800 12.842 1.00 60.45 144 VAL D O 1
ATOM 9752 N N . ALA D 1 145 ? 32.390 73.862 10.917 1.00 61.61 145 ALA D N 1
ATOM 9753 C CA . ALA D 1 145 ? 32.019 75.119 11.559 1.00 62.04 145 ALA D CA 1
ATOM 9754 C C . ALA D 1 145 ? 30.922 74.899 12.600 1.00 62.11 145 ALA D C 1
ATOM 9755 O O . ALA D 1 145 ? 31.035 75.353 13.746 1.00 62.18 145 ALA D O 1
ATOM 9757 N N . ASP D 1 146 ? 29.875 74.179 12.196 1.00 61.93 146 ASP D N 1
ATOM 9758 C CA . ASP D 1 146 ? 28.849 73.691 13.106 1.00 61.91 146 ASP D CA 1
ATOM 9759 C C . ASP D 1 146 ? 29.413 73.077 14.382 1.00 60.79 146 ASP D C 1
ATOM 9760 O O . ASP D 1 146 ? 28.945 73.371 15.472 1.00 61.90 146 ASP D O 1
ATOM 9765 N N . VAL D 1 147 ? 30.414 72.218 14.246 1.00 59.21 147 VAL D N 1
ATOM 9766 C CA . VAL D 1 147 ? 30.906 71.453 15.370 1.00 57.68 147 VAL D CA 1
ATOM 9767 C C . VAL D 1 147 ? 31.757 72.333 16.272 1.00 57.69 147 VAL D C 1
ATOM 9768 O O . VAL D 1 147 ? 31.620 72.278 17.488 1.00 56.71 147 VAL D O 1
ATOM 9772 N N . VAL D 1 148 ? 32.607 73.167 15.672 1.00 57.94 148 VAL D N 1
ATOM 9773 C CA . VAL D 1 148 ? 33.395 74.125 16.439 1.00 58.43 148 VAL D CA 1
ATOM 9774 C C . VAL D 1 148 ? 32.475 75.071 17.240 1.00 59.72 148 VAL D C 1
ATOM 9775 O O . VAL D 1 148 ? 32.724 75.312 18.419 1.00 60.36 148 VAL D O 1
ATOM 9779 N N . ARG D 1 149 ? 31.419 75.585 16.611 1.00 60.64 149 ARG D N 1
ATOM 9780 C CA . ARG D 1 149 ? 30.439 76.420 17.305 1.00 62.04 149 ARG D CA 1
ATOM 9781 C C . ARG D 1 149 ? 29.822 75.712 18.497 1.00 61.99 149 ARG D C 1
ATOM 9782 O O . ARG D 1 149 ? 29.895 76.201 19.609 1.00 62.65 149 ARG D O 1
ATOM 9790 N N . GLY D 1 150 ? 29.180 74.573 18.246 1.00 61.83 150 GLY D N 1
ATOM 9791 C CA . GLY D 1 150 ? 28.493 73.814 19.293 1.00 62.22 150 GLY D CA 1
ATOM 9792 C C . GLY D 1 150 ? 29.383 73.546 20.487 1.00 62.26 150 GLY D C 1
ATOM 9793 O O . GLY D 1 150 ? 28.950 73.601 21.644 1.00 62.97 150 GLY D O 1
ATOM 9794 N N . LEU D 1 151 ? 30.647 73.286 20.187 1.00 61.96 151 LEU D N 1
ATOM 9795 C CA . LEU D 1 151 ? 31.672 73.053 21.182 1.00 61.92 151 LEU D CA 1
ATOM 9796 C C . LEU D 1 151 ? 31.881 74.324 22.000 1.00 63.18 151 LEU D C 1
ATOM 9797 O O . LEU D 1 151 ? 31.945 74.277 23.210 1.00 63.79 151 LEU D O 1
ATOM 9802 N N . ASP D 1 152 ? 31.942 75.464 21.324 1.00 64.43 152 ASP D N 1
ATOM 9803 C CA . ASP D 1 152 ? 32.133 76.761 21.972 1.00 65.69 152 ASP D CA 1
ATOM 9804 C C . ASP D 1 152 ? 30.891 77.282 22.691 1.00 66.08 152 ASP D C 1
ATOM 9805 O O . ASP D 1 152 ? 31.009 78.140 23.561 1.00 66.94 152 ASP D O 1
ATOM 9810 N N . ASN D 1 153 ? 29.705 76.813 22.310 1.00 65.29 153 ASN D N 1
ATOM 9811 C CA . ASN D 1 153 ? 28.475 77.356 22.887 1.00 65.65 153 ASN D CA 1
ATOM 9812 C C . ASN D 1 153 ? 27.736 76.388 23.805 1.00 64.46 153 ASN D C 1
ATOM 9813 O O . ASN D 1 153 ? 26.525 76.436 23.920 1.00 65.13 153 ASN D O 1
ATOM 9818 N N . GLY D 1 154 ? 28.484 75.510 24.465 1.00 63.00 154 GLY D N 1
ATOM 9819 C CA . GLY D 1 154 ? 27.939 74.563 25.429 1.00 61.33 154 GLY D CA 1
ATOM 9820 C C . GLY D 1 154 ? 26.875 73.598 24.942 1.00 60.40 154 GLY D C 1
ATOM 9821 O O . GLY D 1 154 ? 26.056 73.165 25.735 1.00 60.34 154 GLY D O 1
ATOM 9822 N N . GLU D 1 155 ? 26.897 73.230 23.662 1.00 59.45 155 GLU D N 1
ATOM 9823 C CA . GLU D 1 155 ? 25.838 72.382 23.086 1.00 58.96 155 GLU D CA 1
ATOM 9824 C C . GLU D 1 155 ? 26.083 70.879 23.240 1.00 57.58 155 GLU D C 1
ATOM 9825 O O . GLU D 1 155 ? 25.232 70.076 22.861 1.00 57.90 155 GLU D O 1
ATOM 9831 N N . PHE D 1 156 ? 27.241 70.496 23.763 1.00 55.98 156 PHE D N 1
ATOM 9832 C CA . PHE D 1 156 ? 27.569 69.092 23.948 1.00 53.93 156 PHE D CA 1
ATOM 9833 C C . PHE D 1 156 ? 27.391 68.653 25.392 1.00 53.48 156 PHE D C 1
ATOM 9834 O O . PHE D 1 156 ? 27.921 69.277 26.326 1.00 53.38 156 PHE D O 1
ATOM 9842 N N . GLU D 1 157 ? 26.659 67.561 25.565 1.00 52.20 157 GLU D N 1
ATOM 9843 C CA . GLU D 1 157 ? 26.195 67.132 26.875 1.00 51.85 157 GLU D CA 1
ATOM 9844 C C . GLU D 1 157 ? 26.583 65.677 27.219 1.00 50.81 157 GLU D C 1
ATOM 9845 O O . GLU D 1 157 ? 26.534 64.794 26.362 1.00 50.03 157 GLU D O 1
ATOM 9851 N N . ALA D 1 158 ? 26.948 65.419 28.472 1.00 50.30 158 ALA D N 1
ATOM 9852 C CA . ALA D 1 158 ? 27.241 64.041 28.886 1.00 49.60 158 ALA D CA 1
ATOM 9853 C C . ALA D 1 158 ? 25.956 63.246 29.074 1.00 49.95 158 ALA D C 1
ATOM 9854 O O . ALA D 1 158 ? 24.978 63.712 29.720 1.00 50.92 158 ALA D O 1
ATOM 9856 N N . TYR D 1 159 ? 25.949 62.055 28.506 1.00 49.08 159 TYR D N 1
ATOM 9857 C CA . TYR D 1 159 ? 24.901 61.085 28.775 1.00 49.60 159 TYR D CA 1
ATOM 9858 C C . TYR D 1 159 ? 25.509 59.971 29.562 1.00 49.12 159 TYR D C 1
ATOM 9859 O O . TYR D 1 159 ? 26.734 59.874 29.681 1.00 49.85 159 TYR D O 1
ATOM 9868 N N . TYR D 1 160 ? 24.659 59.105 30.089 1.00 48.90 160 TYR D N 1
ATOM 9869 C CA . TYR D 1 160 ? 25.083 58.121 31.077 1.00 48.01 160 TYR D CA 1
ATOM 9870 C C . TYR D 1 160 ? 24.369 56.839 30.767 1.00 47.76 160 TYR D C 1
ATOM 9871 O O . TYR D 1 160 ? 23.156 56.842 30.592 1.00 48.10 160 TYR D O 1
ATOM 9880 N N . GLN D 1 161 ? 25.118 55.752 30.636 1.00 46.95 161 GLN D N 1
ATOM 9881 C CA . GLN D 1 161 ? 24.507 54.446 30.506 1.00 46.84 161 GLN D CA 1
ATOM 9882 C C . GLN D 1 161 ? 24.972 53.574 31.672 1.00 48.07 161 GLN D C 1
ATOM 9883 O O . GLN D 1 161 ? 26.174 53.380 31.871 1.00 48.02 161 GLN D O 1
ATOM 9889 N N . PRO D 1 162 ? 24.016 53.039 32.438 1.00 48.85 162 PRO D N 1
ATOM 9890 C CA . PRO D 1 162 ? 24.310 52.226 33.615 1.00 49.42 162 PRO D CA 1
ATOM 9891 C C . PRO D 1 162 ? 25.032 50.949 33.226 1.00 49.19 162 PRO D C 1
ATOM 9892 O O . PRO D 1 162 ? 24.719 50.378 32.181 1.00 48.77 162 PRO D O 1
ATOM 9896 N N . LYS D 1 163 ? 26.005 50.548 34.051 1.00 49.58 163 LYS D N 1
ATOM 9897 C CA . LYS D 1 163 ? 26.527 49.163 34.123 1.00 49.63 163 LYS D CA 1
ATOM 9898 C C . LYS D 1 163 ? 25.786 48.480 35.243 1.00 50.52 163 LYS D C 1
ATOM 9899 O O . LYS D 1 163 ? 25.738 48.999 36.350 1.00 51.47 163 LYS D O 1
ATOM 9905 N N . VAL D 1 164 ? 25.201 47.330 34.979 1.00 51.42 164 VAL D N 1
ATOM 9906 C CA . VAL D 1 164 ? 24.350 46.720 35.963 1.00 53.05 164 VAL D CA 1
ATOM 9907 C C . VAL D 1 164 ? 24.794 45.325 36.277 1.00 54.22 164 VAL D C 1
ATOM 9908 O O . VAL D 1 164 ? 25.334 44.654 35.421 1.00 53.25 164 VAL D O 1
ATOM 9912 N N . ALA D 1 165 ? 24.522 44.887 37.508 1.00 56.82 165 ALA D N 1
ATOM 9913 C CA . ALA D 1 165 ? 24.655 43.486 37.878 1.00 58.86 165 ALA D CA 1
ATOM 9914 C C . ALA D 1 165 ? 23.604 42.682 37.105 1.00 60.56 165 ALA D C 1
ATOM 9915 O O . ALA D 1 165 ? 22.416 42.890 37.254 1.00 61.40 165 ALA D O 1
ATOM 9917 N N . LEU D 1 166 ? 24.054 41.789 36.229 1.00 62.84 166 LEU D N 1
ATOM 9918 C CA . LEU D 1 166 ? 23.132 40.933 35.484 1.00 64.72 166 LEU D CA 1
ATOM 9919 C C . LEU D 1 166 ? 22.184 40.251 36.454 1.00 67.03 166 LEU D C 1
ATOM 9920 O O . LEU D 1 166 ? 20.988 40.153 36.170 1.00 67.71 166 LEU D O 1
ATOM 9925 N N . ASP D 1 167 ? 22.726 39.819 37.596 1.00 68.88 167 ASP D N 1
ATOM 9926 C CA . ASP D 1 167 ? 21.948 39.162 38.626 1.00 72.14 167 ASP D CA 1
ATOM 9927 C C . ASP D 1 167 ? 21.307 40.146 39.634 1.00 73.88 167 ASP D C 1
ATOM 9928 O O . ASP D 1 167 ? 21.940 40.593 40.598 1.00 74.34 167 ASP D O 1
ATOM 9933 N N . GLY D 1 168 ? 20.033 40.451 39.418 1.00 75.54 168 GLY D N 1
ATOM 9934 C CA . GLY D 1 168 ? 19.356 41.504 40.160 1.00 77.32 168 GLY D CA 1
ATOM 9935 C C . GLY D 1 168 ? 19.123 42.566 39.117 1.00 77.85 168 GLY D C 1
ATOM 9936 O O . GLY D 1 168 ? 18.443 42.310 38.110 1.00 78.83 168 GLY D O 1
ATOM 9937 N N . GLY D 1 169 ? 19.728 43.737 39.309 1.00 77.56 169 GLY D N 1
ATOM 9938 C CA . GLY D 1 169 ? 19.499 44.859 38.393 1.00 76.10 169 GLY D CA 1
ATOM 9939 C C . GLY D 1 169 ? 20.422 46.022 38.679 1.00 75.07 169 GLY D C 1
ATOM 9940 O O . GLY D 1 169 ? 19.972 47.146 38.942 1.00 75.66 169 GLY D O 1
ATOM 9941 N N . GLY D 1 170 ? 21.727 45.742 38.603 1.00 73.76 170 GLY D N 1
ATOM 9942 C CA . GLY D 1 170 ? 22.768 46.722 38.882 1.00 70.48 170 GLY D CA 1
ATOM 9943 C C . GLY D 1 170 ? 22.480 47.087 40.291 1.00 69.74 170 GLY D C 1
ATOM 9944 O O . GLY D 1 170 ? 21.888 46.272 41.019 1.00 69.46 170 GLY D O 1
ATOM 9945 N N . LEU D 1 171 ? 22.877 48.296 40.679 1.00 68.32 171 LEU D N 1
ATOM 9946 C CA . LEU D 1 171 ? 23.593 49.213 39.807 1.00 65.95 171 LEU D CA 1
ATOM 9947 C C . LEU D 1 171 ? 25.041 49.406 40.257 1.00 64.60 171 LEU D C 1
ATOM 9948 O O . LEU D 1 171 ? 25.308 49.851 41.378 1.00 65.25 171 LEU D O 1
ATOM 9953 N N . ILE D 1 172 ? 25.972 49.102 39.367 1.00 61.70 172 ILE D N 1
ATOM 9954 C CA . ILE D 1 172 ? 27.377 49.076 39.713 1.00 59.36 172 ILE D CA 1
ATOM 9955 C C . ILE D 1 172 ? 28.139 50.319 39.267 1.00 57.78 172 ILE D C 1
ATOM 9956 O O . ILE D 1 172 ? 29.146 50.707 39.892 1.00 58.51 172 ILE D O 1
ATOM 9961 N N . GLY D 1 173 ? 27.663 50.931 38.189 1.00 55.10 173 GLY D N 1
ATOM 9962 C CA . GLY D 1 173 ? 28.405 51.971 37.517 1.00 52.71 173 GLY D CA 1
ATOM 9963 C C . GLY D 1 173 ? 27.691 52.600 36.343 1.00 51.20 173 GLY D C 1
ATOM 9964 O O . GLY D 1 173 ? 26.524 52.308 36.057 1.00 50.16 173 GLY D O 1
ATOM 9965 N N . ALA D 1 174 ? 28.413 53.464 35.651 1.00 50.20 174 ALA D N 1
ATOM 9966 C CA . ALA D 1 174 ? 27.891 54.102 34.466 1.00 49.90 174 ALA D CA 1
ATOM 9967 C C . ALA D 1 174 ? 28.996 54.534 33.516 1.00 49.09 174 ALA D C 1
ATOM 9968 O O . ALA D 1 174 ? 30.048 54.987 33.947 1.00 48.64 174 ALA D O 1
ATOM 9970 N N . GLU D 1 175 ? 28.735 54.393 32.218 1.00 48.90 175 GLU D N 1
ATOM 9971 C CA . GLU D 1 175 ? 29.619 54.925 31.189 1.00 49.25 175 GLU D CA 1
ATOM 9972 C C . GLU D 1 175 ? 29.176 56.331 30.764 1.00 49.69 175 GLU D C 1
ATOM 9973 O O . GLU D 1 175 ? 27.990 56.605 30.599 1.00 50.66 175 GLU D O 1
ATOM 9979 N N . VAL D 1 176 ? 30.132 57.228 30.606 1.00 49.59 176 VAL D N 1
ATOM 9980 C CA . VAL D 1 176 ? 29.815 58.587 30.197 1.00 49.74 176 VAL D CA 1
ATOM 9981 C C . VAL D 1 176 ? 30.076 58.751 28.695 1.00 49.80 176 VAL D C 1
ATOM 9982 O O . VAL D 1 176 ? 31.183 58.461 28.190 1.00 49.97 176 VAL D O 1
ATOM 9986 N N . LEU D 1 177 ? 29.034 59.185 27.992 1.00 49.32 177 LEU D N 1
ATOM 9987 C CA . LEU D 1 177 ? 29.050 59.269 26.523 1.00 48.32 177 LEU D CA 1
ATOM 9988 C C . LEU D 1 177 ? 28.739 60.661 26.071 1.00 47.69 177 LEU D C 1
ATOM 9989 O O . LEU D 1 177 ? 28.235 61.466 26.836 1.00 48.03 177 LEU D O 1
ATOM 9994 N N . ALA D 1 178 ? 29.054 60.940 24.818 1.00 46.90 178 ALA D N 1
ATOM 9995 C CA . ALA D 1 178 ? 28.931 62.284 24.308 1.00 46.84 178 ALA D CA 1
ATOM 9996 C C . ALA D 1 178 ? 27.764 62.345 23.380 1.00 47.02 178 ALA D C 1
ATOM 9997 O O . ALA D 1 178 ? 27.612 61.487 22.489 1.00 46.88 178 ALA D O 1
ATOM 9999 N N . ARG D 1 179 ? 26.910 63.331 23.611 1.00 47.39 179 ARG D N 1
ATOM 10000 C CA . ARG D 1 179 ? 25.839 63.660 22.663 1.00 47.54 179 ARG D CA 1
ATOM 10001 C C . ARG D 1 179 ? 25.847 65.168 22.413 1.00 48.40 179 ARG D C 1
ATOM 10002 O O . ARG D 1 179 ? 26.278 65.953 23.256 1.00 48.69 179 ARG D O 1
ATOM 10010 N N . TRP D 1 180 ? 25.379 65.553 21.236 1.00 49.37 180 TRP D N 1
ATOM 10011 C CA . TRP D 1 180 ? 25.274 66.927 20.825 1.00 50.92 180 TRP D CA 1
ATOM 10012 C C . TRP D 1 180 ? 23.819 67.342 20.860 1.00 53.28 180 TRP D C 1
ATOM 10013 O O . TRP D 1 180 ? 22.982 66.720 20.169 1.00 53.61 180 TRP D O 1
ATOM 10024 N N . ASN D 1 181 ? 23.509 68.391 21.632 1.00 55.13 181 ASN D N 1
ATOM 10025 C CA . ASN D 1 181 ? 22.189 69.013 21.563 1.00 57.30 181 ASN D CA 1
ATOM 10026 C C . ASN D 1 181 ? 22.179 70.008 20.404 1.00 58.74 181 ASN D C 1
ATOM 10027 O O . ASN D 1 181 ? 22.199 71.204 20.624 1.00 60.24 181 ASN D O 1
ATOM 10032 N N . HIS D 1 182 ? 22.153 69.502 19.175 1.00 59.87 182 HIS D N 1
ATOM 10033 C CA . HIS D 1 182 ? 22.163 70.337 17.978 1.00 62.37 182 HIS D CA 1
ATOM 10034 C C . HIS D 1 182 ? 20.868 71.141 17.875 1.00 64.02 182 HIS D C 1
ATOM 10035 O O . HIS D 1 182 ? 19.784 70.570 18.024 1.00 64.10 182 HIS D O 1
ATOM 10042 N N . PRO D 1 183 ? 20.976 72.456 17.576 1.00 65.62 183 PRO D N 1
ATOM 10043 C CA . PRO D 1 183 ? 19.845 73.404 17.606 1.00 67.38 183 PRO D CA 1
ATOM 10044 C C . PRO D 1 183 ? 18.702 73.075 16.640 1.00 68.27 183 PRO D C 1
ATOM 10045 O O . PRO D 1 183 ? 17.546 73.317 16.991 1.00 68.68 183 PRO D O 1
ATOM 10049 N N . HIS D 1 184 ? 19.020 72.512 15.469 1.00 68.47 184 HIS D N 1
ATOM 10050 C CA . HIS D 1 184 ? 17.989 72.145 14.490 1.00 69.85 184 HIS D CA 1
ATOM 10051 C C . HIS D 1 184 ? 17.763 70.642 14.353 1.00 68.91 184 HIS D C 1
ATOM 10052 O O . HIS D 1 184 ? 16.628 70.221 14.133 1.00 69.52 184 HIS D O 1
ATOM 10059 N N . LEU D 1 185 ? 18.821 69.843 14.519 1.00 67.53 185 LEU D N 1
ATOM 10060 C CA . LEU D 1 185 ? 18.750 68.392 14.272 1.00 66.26 185 LEU D CA 1
ATOM 10061 C C . LEU D 1 185 ? 18.375 67.518 15.472 1.00 65.55 185 LEU D C 1
ATOM 10062 O O . LEU D 1 185 ? 18.121 66.325 15.305 1.00 65.42 185 LEU D O 1
ATOM 10067 N N . GLY D 1 186 ? 18.322 68.110 16.670 1.00 65.57 186 GLY D N 1
ATOM 10068 C CA . GLY D 1 186 ? 18.069 67.356 17.921 1.00 63.87 186 GLY D CA 1
ATOM 10069 C C . GLY D 1 186 ? 19.329 66.717 18.504 1.00 62.65 186 GLY D C 1
ATOM 10070 O O . GLY D 1 186 ? 20.464 67.159 18.229 1.00 62.52 186 GLY D O 1
ATOM 10071 N N . VAL D 1 187 ? 19.135 65.676 19.316 1.00 61.13 187 VAL D N 1
ATOM 10072 C CA . VAL D 1 187 ? 20.238 64.928 19.905 1.00 58.82 187 VAL D CA 1
ATOM 10073 C C . VAL D 1 187 ? 21.015 64.158 18.835 1.00 57.51 187 VAL D C 1
ATOM 10074 O O . VAL D 1 187 ? 20.421 63.380 18.091 1.00 56.94 187 VAL D O 1
ATOM 10078 N N . LEU D 1 188 ? 22.337 64.330 18.771 1.00 56.15 188 LEU D N 1
ATOM 10079 C CA . LEU D 1 188 ? 23.138 63.517 17.828 1.00 55.00 188 LEU D CA 1
ATOM 10080 C C . LEU D 1 188 ? 24.216 62.689 18.525 1.00 54.04 188 LEU D C 1
ATOM 10081 O O . LEU D 1 188 ? 24.875 63.178 19.430 1.00 53.65 188 LEU D O 1
ATOM 10086 N N . PRO D 1 189 ? 24.375 61.416 18.113 1.00 53.72 189 PRO D N 1
ATOM 10087 C CA . PRO D 1 189 ? 25.437 60.528 18.542 1.00 53.10 189 PRO D CA 1
ATOM 10088 C C . PRO D 1 189 ? 26.744 60.902 17.835 1.00 53.44 189 PRO D C 1
ATOM 10089 O O . PRO D 1 189 ? 26.701 61.603 16.834 1.00 53.88 189 PRO D O 1
ATOM 10093 N N . PRO D 1 190 ? 27.901 60.435 18.345 1.00 53.35 190 PRO D N 1
ATOM 10094 C CA . PRO D 1 190 ? 29.241 60.814 17.855 1.00 53.49 190 PRO D CA 1
ATOM 10095 C C . PRO D 1 190 ? 29.555 60.622 16.375 1.00 53.95 190 PRO D C 1
ATOM 10096 O O . PRO D 1 190 ? 30.544 61.182 15.881 1.00 54.12 190 PRO D O 1
ATOM 10100 N N . SER D 1 191 ? 28.725 59.860 15.676 1.00 54.33 191 SER D N 1
ATOM 10101 C CA . SER D 1 191 ? 28.930 59.625 14.253 1.00 55.07 191 SER D CA 1
ATOM 10102 C C . SER D 1 191 ? 28.817 60.953 13.509 1.00 56.20 191 SER D C 1
ATOM 10103 O O . SER D 1 191 ? 29.399 61.123 12.419 1.00 57.61 191 SER D O 1
ATOM 10106 N N . HIS D 1 192 ? 28.063 61.886 14.095 1.00 55.62 192 HIS D N 1
ATOM 10107 C CA . HIS D 1 192 ? 27.783 63.139 13.449 1.00 55.82 192 HIS D CA 1
ATOM 10108 C C . HIS D 1 192 ? 28.748 64.251 13.834 1.00 55.28 192 HIS D C 1
ATOM 10109 O O . HIS D 1 192 ? 28.595 65.380 13.372 1.00 56.60 192 HIS D O 1
ATOM 10116 N N . PHE D 1 193 ? 29.739 63.962 14.664 1.00 53.89 193 PHE D N 1
ATOM 10117 C CA . PHE D 1 193 ? 30.697 64.994 15.055 1.00 52.99 193 PHE D CA 1
ATOM 10118 C C . PHE D 1 193 ? 32.114 64.503 15.341 1.00 53.19 193 PHE D C 1
ATOM 10119 O O . PHE D 1 193 ? 33.073 65.284 15.237 1.00 53.61 193 PHE D O 1
ATOM 10127 N N . LEU D 1 194 ? 32.273 63.228 15.703 1.00 52.88 194 LEU D N 1
ATOM 10128 C CA . LEU D 1 194 ? 33.598 62.784 16.142 1.00 53.32 194 LEU D CA 1
ATOM 10129 C C . LEU D 1 194 ? 34.688 62.751 15.062 1.00 53.36 194 LEU D C 1
ATOM 10130 O O . LEU D 1 194 ? 35.833 63.063 15.373 1.00 52.62 194 LEU D O 1
ATOM 10135 N N . TYR D 1 195 ? 34.347 62.412 13.812 1.00 54.44 195 TYR D N 1
ATOM 10136 C CA . TYR D 1 195 ? 35.323 62.507 12.703 1.00 56.04 195 TYR D CA 1
ATOM 10137 C C . TYR D 1 195 ? 35.925 63.907 12.751 1.00 56.21 195 TYR D C 1
ATOM 10138 O O . TYR D 1 195 ? 37.146 64.069 12.932 1.00 56.54 195 TYR D O 1
ATOM 10147 N N . VAL D 1 196 ? 35.051 64.914 12.668 1.00 55.73 196 VAL D N 1
ATOM 10148 C CA . VAL D 1 196 ? 35.463 66.295 12.712 1.00 55.41 196 VAL D CA 1
ATOM 10149 C C . VAL D 1 196 ? 36.453 66.551 13.840 1.00 55.28 196 VAL D C 1
ATOM 10150 O O . VAL D 1 196 ? 37.572 67.039 13.591 1.00 55.44 196 VAL D O 1
ATOM 10154 N N . MET D 1 197 ? 36.069 66.206 15.066 1.00 54.29 197 MET D N 1
ATOM 10155 C CA . MET D 1 197 ? 36.893 66.563 16.210 1.00 54.29 197 MET D CA 1
ATOM 10156 C C . MET D 1 197 ? 38.243 65.872 16.187 1.00 54.38 197 MET D C 1
ATOM 10157 O O . MET D 1 197 ? 39.266 66.473 16.572 1.00 53.83 197 MET D O 1
ATOM 10162 N N . GLU D 1 198 ? 38.245 64.622 15.722 1.00 54.52 198 GLU D N 1
ATOM 10163 C CA . GLU D 1 198 ? 39.482 63.875 15.551 1.00 55.24 198 GLU D CA 1
ATOM 10164 C C . GLU D 1 198 ? 40.394 64.583 14.548 1.00 56.16 198 GLU D C 1
ATOM 10165 O O . GLU D 1 198 ? 41.508 64.977 14.886 1.00 55.67 198 GLU D O 1
ATOM 10171 N N . THR D 1 199 ? 39.907 64.798 13.326 1.00 57.28 199 THR D N 1
ATOM 10172 C CA . THR D 1 199 ? 40.736 65.467 12.337 1.00 58.86 199 THR D CA 1
ATOM 10173 C C . THR D 1 199 ? 41.171 66.881 12.795 1.00 59.32 199 THR D C 1
ATOM 10174 O O . THR D 1 199 ? 42.294 67.286 12.506 1.00 60.34 199 THR D O 1
ATOM 10178 N N . TYR D 1 200 ? 40.350 67.593 13.576 1.00 59.02 200 TYR D N 1
ATOM 10179 C CA . TYR D 1 200 ? 40.735 68.947 14.035 1.00 59.39 200 TYR D CA 1
ATOM 10180 C C . TYR D 1 200 ? 41.223 69.121 15.452 1.00 60.22 200 TYR D C 1
ATOM 10181 O O . TYR D 1 200 ? 41.284 70.228 15.977 1.00 59.82 200 TYR D O 1
ATOM 10190 N N . ASN D 1 201 ? 41.594 68.003 16.062 1.00 61.12 201 ASN D N 1
ATOM 10191 C CA . ASN D 1 201 ? 42.276 68.023 17.324 1.00 61.99 201 ASN D CA 1
ATOM 10192 C C . ASN D 1 201 ? 41.448 68.746 18.364 1.00 61.90 201 ASN D C 1
ATOM 10193 O O . ASN D 1 201 ? 41.977 69.521 19.157 1.00 62.91 201 ASN D O 1
ATOM 10198 N N . LEU D 1 202 ? 40.150 68.446 18.358 1.00 60.98 202 LEU D N 1
ATOM 10199 C CA . LEU D 1 202 ? 39.195 69.028 19.271 1.00 60.46 202 LEU D CA 1
ATOM 10200 C C . LEU D 1 202 ? 38.700 68.061 20.356 1.00 60.01 202 LEU D C 1
ATOM 10201 O O . LEU D 1 202 ? 37.975 68.496 21.244 1.00 60.50 202 LEU D O 1
ATOM 10206 N N . VAL D 1 203 ? 39.087 66.779 20.313 1.00 59.15 203 VAL D N 1
ATOM 10207 C CA . VAL D 1 203 ? 38.550 65.761 21.257 1.00 58.60 203 VAL D CA 1
ATOM 10208 C C . VAL D 1 203 ? 38.924 66.029 22.703 1.00 58.64 203 VAL D C 1
ATOM 10209 O O . VAL D 1 203 ? 38.161 65.745 23.626 1.00 58.79 203 VAL D O 1
ATOM 10213 N N . ASP D 1 204 ? 40.115 66.572 22.884 1.00 58.85 204 ASP D N 1
ATOM 10214 C CA . ASP D 1 204 ? 40.603 66.978 24.182 1.00 59.32 204 ASP D CA 1
ATOM 10215 C C . ASP D 1 204 ? 39.662 67.981 24.834 1.00 58.99 204 ASP D C 1
ATOM 10216 O O . ASP D 1 204 ? 39.388 67.909 26.036 1.00 58.81 204 ASP D O 1
ATOM 10221 N N . LYS D 1 205 ? 39.196 68.929 24.026 1.00 58.14 205 LYS D N 1
ATOM 10222 C CA . LYS D 1 205 ? 38.310 69.972 24.471 1.00 57.47 205 LYS D CA 1
ATOM 10223 C C . LYS D 1 205 ? 36.954 69.402 24.855 1.00 56.78 205 LYS D C 1
ATOM 10224 O O . LYS D 1 205 ? 36.404 69.789 25.887 1.00 57.17 205 LYS D O 1
ATOM 10230 N N . LEU D 1 206 ? 36.421 68.470 24.064 1.00 55.52 206 LEU D N 1
ATOM 10231 C CA . LEU D 1 206 ? 35.166 67.782 24.451 1.00 55.10 206 LEU D CA 1
ATOM 10232 C C . LEU D 1 206 ? 35.318 67.001 25.763 1.00 55.05 206 LEU D C 1
ATOM 10233 O O . LEU D 1 206 ? 34.432 67.059 26.628 1.00 56.53 206 LEU D O 1
ATOM 10238 N N . PHE D 1 207 ? 36.438 66.293 25.905 1.00 53.62 207 PHE D N 1
ATOM 10239 C CA . PHE D 1 207 ? 36.676 65.477 27.059 1.00 53.11 207 PHE D CA 1
ATOM 10240 C C . PHE D 1 207 ? 36.547 66.306 28.338 1.00 53.71 207 PHE D C 1
ATOM 10241 O O . PHE D 1 207 ? 35.769 65.936 29.217 1.00 54.03 207 PHE D O 1
ATOM 10249 N N . TRP D 1 208 ? 37.268 67.430 28.436 1.00 53.11 208 TRP D N 1
ATOM 10250 C CA . TRP D 1 208 ? 37.210 68.229 29.650 1.00 53.15 208 TRP D CA 1
ATOM 10251 C C . TRP D 1 208 ? 35.812 68.736 29.911 1.00 53.67 208 TRP D C 1
ATOM 10252 O O . TRP D 1 208 ? 35.386 68.719 31.046 1.00 53.73 208 TRP D O 1
ATOM 10263 N N . GLN D 1 209 ? 35.073 69.141 28.872 1.00 54.06 209 GLN D N 1
ATOM 10264 C CA . GLN D 1 209 ? 33.650 69.534 29.051 1.00 54.06 209 GLN D CA 1
ATOM 10265 C C . GLN D 1 209 ? 32.832 68.407 29.702 1.00 54.11 209 GLN D C 1
ATOM 10266 O O . GLN D 1 209 ? 32.165 68.620 30.733 1.00 54.20 209 GLN D O 1
ATOM 10272 N N . LEU D 1 210 ? 32.909 67.200 29.129 1.00 53.33 210 LEU D N 1
ATOM 10273 C CA . LEU D 1 210 ? 32.077 66.104 29.630 1.00 53.06 210 LEU D CA 1
ATOM 10274 C C . LEU D 1 210 ? 32.601 65.555 30.944 1.00 52.32 210 LEU D C 1
ATOM 10275 O O . LEU D 1 210 ? 31.815 65.077 31.770 1.00 52.48 210 LEU D O 1
ATOM 10280 N N . PHE D 1 211 ? 33.919 65.623 31.143 1.00 50.92 211 PHE D N 1
ATOM 10281 C CA . PHE D 1 211 ? 34.506 65.108 32.358 1.00 50.24 211 PHE D CA 1
ATOM 10282 C C . PHE D 1 211 ? 34.005 65.894 33.591 1.00 52.03 211 PHE D C 1
ATOM 10283 O O . PHE D 1 211 ? 33.611 65.311 34.614 1.00 51.77 211 PHE D O 1
ATOM 10291 N N . SER D 1 212 ? 33.996 67.215 33.492 1.00 52.93 212 SER D N 1
ATOM 10292 C CA . SER D 1 212 ? 33.553 68.015 34.622 1.00 54.97 212 SER D CA 1
ATOM 10293 C C . SER D 1 212 ? 32.019 67.879 34.742 1.00 55.14 212 SER D C 1
ATOM 10294 O O . SER D 1 212 ? 31.477 67.747 35.837 1.00 56.18 212 SER D O 1
ATOM 10297 N N . GLN D 1 213 ? 31.312 67.829 33.623 1.00 54.64 213 GLN D N 1
ATOM 10298 C CA . GLN D 1 213 ? 29.890 67.488 33.714 1.00 54.21 213 GLN D CA 1
ATOM 10299 C C . GLN D 1 213 ? 29.681 66.202 34.498 1.00 54.02 213 GLN D C 1
ATOM 10300 O O . GLN D 1 213 ? 28.842 66.172 35.391 1.00 55.23 213 GLN D O 1
ATOM 10306 N N . GLY D 1 214 ? 30.456 65.160 34.179 1.00 52.73 214 GLY D N 1
ATOM 10307 C CA . GLY D 1 214 ? 30.307 63.851 34.812 1.00 51.50 214 GLY D CA 1
ATOM 10308 C C . GLY D 1 214 ? 30.702 63.884 36.270 1.00 52.03 214 GLY D C 1
ATOM 10309 O O . GLY D 1 214 ? 30.109 63.157 37.101 1.00 51.98 214 GLY D O 1
ATOM 10310 N N . LEU D 1 215 ? 31.703 64.716 36.593 1.00 52.25 215 LEU D N 1
ATOM 10311 C CA . LEU D 1 215 ? 32.128 64.870 37.990 1.00 53.23 215 LEU D CA 1
ATOM 10312 C C . LEU D 1 215 ? 31.005 65.533 38.771 1.00 54.36 215 LEU D C 1
ATOM 10313 O O . LEU D 1 215 ? 30.711 65.154 39.906 1.00 54.52 215 LEU D O 1
ATOM 10318 N N . ALA D 1 216 ? 30.335 66.488 38.135 1.00 55.38 216 ALA D N 1
ATOM 10319 C CA . ALA D 1 216 ? 29.198 67.160 38.789 1.00 56.76 216 ALA D CA 1
ATOM 10320 C C . ALA D 1 216 ? 28.121 66.116 39.067 1.00 57.20 216 ALA D C 1
ATOM 10321 O O . ALA D 1 216 ? 27.618 66.036 40.196 1.00 59.19 216 ALA D O 1
ATOM 10323 N N . THR D 1 217 ? 27.812 65.270 38.089 1.00 56.49 217 THR D N 1
ATOM 10324 C CA . THR D 1 217 ? 26.792 64.244 38.309 1.00 57.30 217 THR D CA 1
ATOM 10325 C C . THR D 1 217 ? 27.207 63.268 39.425 1.00 59.05 217 THR D C 1
ATOM 10326 O O . THR D 1 217 ? 26.374 62.840 40.220 1.00 59.11 217 THR D O 1
ATOM 10330 N N . ARG D 1 218 ? 28.494 62.934 39.468 1.00 60.43 218 ARG D N 1
ATOM 10331 C CA . ARG D 1 218 ? 29.034 62.074 40.508 1.00 62.94 218 ARG D CA 1
ATOM 10332 C C . ARG D 1 218 ? 28.838 62.661 41.931 1.00 64.50 218 ARG D C 1
ATOM 10333 O O . ARG D 1 218 ? 28.563 61.923 42.887 1.00 64.75 218 ARG D O 1
ATOM 10341 N N . ARG D 1 219 ? 28.952 63.981 42.055 1.00 65.98 219 ARG D N 1
ATOM 10342 C CA . ARG D 1 219 ? 28.574 64.676 43.288 1.00 68.29 219 ARG D CA 1
ATOM 10343 C C . ARG D 1 219 ? 27.121 64.384 43.659 1.00 69.07 219 ARG D C 1
ATOM 10344 O O . ARG D 1 219 ? 26.848 63.856 44.736 1.00 70.25 219 ARG D O 1
ATOM 10352 N N . LYS D 1 220 ? 26.187 64.720 42.772 1.00 68.80 220 LYS D N 1
ATOM 10353 C CA . LYS D 1 220 ? 24.778 64.391 42.997 1.00 68.98 220 LYS D CA 1
ATOM 10354 C C . LYS D 1 220 ? 24.569 62.914 43.378 1.00 69.09 220 LYS D C 1
ATOM 10355 O O . LYS D 1 220 ? 23.851 62.587 44.325 1.00 70.58 220 LYS D O 1
ATOM 10361 N N . LEU D 1 221 ? 25.231 62.023 42.665 1.00 68.63 221 LEU D N 1
ATOM 10362 C CA . LEU D 1 221 ? 25.122 60.606 42.960 1.00 69.04 221 LEU D CA 1
ATOM 10363 C C . LEU D 1 221 ? 25.534 60.232 44.383 1.00 70.27 221 LEU D C 1
ATOM 10364 O O . LEU D 1 221 ? 24.929 59.345 44.975 1.00 69.82 221 LEU D O 1
ATOM 10369 N N . ALA D 1 222 ? 26.573 60.885 44.908 1.00 72.19 222 ALA D N 1
ATOM 10370 C CA . ALA D 1 222 ? 27.005 60.687 46.308 1.00 74.58 222 ALA D CA 1
ATOM 10371 C C . ALA D 1 222 ? 25.970 61.289 47.219 1.00 77.44 222 ALA D C 1
ATOM 10372 O O . ALA D 1 222 ? 25.671 60.751 48.287 1.00 78.43 222 ALA D O 1
ATOM 10374 N N . GLN D 1 223 ? 25.415 62.408 46.768 1.00 79.63 223 GLN D N 1
ATOM 10375 C CA . GLN D 1 223 ? 24.456 63.166 47.533 1.00 82.58 223 GLN D CA 1
ATOM 10376 C C . GLN D 1 223 ? 23.125 62.414 47.608 1.00 83.62 223 GLN D C 1
ATOM 10377 O O . GLN D 1 223 ? 22.359 62.597 48.564 1.00 85.05 223 GLN D O 1
ATOM 10383 N N . LEU D 1 224 ? 22.877 61.528 46.639 1.00 83.24 224 LEU D N 1
ATOM 10384 C CA . LEU D 1 224 ? 21.707 60.632 46.703 1.00 83.96 224 LEU D CA 1
ATOM 10385 C C . LEU D 1 224 ? 21.990 59.285 47.429 1.00 83.94 224 LEU D C 1
ATOM 10386 O O . LEU D 1 224 ? 21.117 58.416 47.490 1.00 84.16 224 LEU D O 1
ATOM 10391 N N . GLY D 1 225 ? 23.192 59.123 47.988 1.00 83.77 225 GLY D N 1
ATOM 10392 C CA . GLY D 1 225 ? 23.576 57.889 48.681 1.00 83.72 225 GLY D CA 1
ATOM 10393 C C . GLY D 1 225 ? 23.896 56.740 47.738 1.00 82.87 225 GLY D C 1
ATOM 10394 O O . GLY D 1 225 ? 23.728 55.568 48.096 1.00 82.66 225 GLY D O 1
ATOM 10395 N N . GLN D 1 226 ? 24.358 57.079 46.529 1.00 82.10 226 GLN D N 1
ATOM 10396 C CA . GLN D 1 226 ? 24.719 56.082 45.509 1.00 80.95 226 GLN D CA 1
ATOM 10397 C C . GLN D 1 226 ? 26.100 56.261 44.890 1.00 79.68 226 GLN D C 1
ATOM 10398 O O . GLN D 1 226 ? 26.225 56.670 43.725 1.00 78.44 226 GLN D O 1
ATOM 10404 N N . PRO D 1 227 ? 27.144 55.975 45.678 1.00 79.55 227 PRO D N 1
ATOM 10405 C CA . PRO D 1 227 ? 28.462 56.003 45.085 1.00 78.32 227 PRO D CA 1
ATOM 10406 C C . PRO D 1 227 ? 28.512 54.973 43.973 1.00 76.39 227 PRO D C 1
ATOM 10407 O O . PRO D 1 227 ? 28.315 53.773 44.210 1.00 77.40 227 PRO D O 1
ATOM 10411 N N . ILE D 1 228 ? 28.728 55.471 42.763 1.00 73.88 228 ILE D N 1
ATOM 10412 C CA . ILE D 1 228 ? 28.635 54.711 41.531 1.00 70.54 228 ILE D CA 1
ATOM 10413 C C . ILE D 1 228 ? 29.795 55.230 40.738 1.00 68.47 228 ILE D C 1
ATOM 10414 O O . ILE D 1 228 ? 29.960 56.445 40.564 1.00 68.59 228 ILE D O 1
ATOM 10419 N N . ASN D 1 229 ? 30.624 54.307 40.288 1.00 65.47 229 ASN D N 1
ATOM 10420 C CA . ASN D 1 229 ? 31.779 54.673 39.529 1.00 62.83 229 ASN D CA 1
ATOM 10421 C C . ASN D 1 229 ? 31.329 55.184 38.148 1.00 60.30 229 ASN D C 1
ATOM 10422 O O . ASN D 1 229 ? 30.398 54.655 37.563 1.00 59.82 229 ASN D O 1
ATOM 10427 N N . LEU D 1 230 ? 31.963 56.248 37.671 1.00 57.19 230 LEU D N 1
ATOM 10428 C CA . LEU D 1 230 ? 31.702 56.775 36.351 1.00 53.81 230 LEU D CA 1
ATOM 10429 C C . LEU D 1 230 ? 32.941 56.633 35.444 1.00 52.15 230 LEU D C 1
ATOM 10430 O O . LEU D 1 230 ? 34.056 57.067 35.803 1.00 51.51 230 LEU D O 1
ATOM 10435 N N . ALA D 1 231 ? 32.719 56.027 34.275 1.00 49.22 231 ALA D N 1
ATOM 10436 C CA . ALA D 1 231 ? 33.769 55.729 33.311 1.00 47.62 231 ALA D CA 1
ATOM 10437 C C . ALA D 1 231 ? 33.753 56.697 32.109 1.00 47.02 231 ALA D C 1
ATOM 10438 O O . ALA D 1 231 ? 32.737 56.891 31.495 1.00 47.42 231 ALA D O 1
ATOM 10440 N N . PHE D 1 232 ? 34.898 57.273 31.784 1.00 46.52 232 PHE D N 1
ATOM 10441 C CA . PHE D 1 232 ? 35.053 58.206 30.677 1.00 46.26 232 PHE D CA 1
ATOM 10442 C C . PHE D 1 232 ? 35.953 57.592 29.640 1.00 45.75 232 PHE D C 1
ATOM 10443 O O . PHE D 1 232 ? 37.004 57.030 29.977 1.00 46.52 232 PHE D O 1
ATOM 10451 N N . ASN D 1 233 ? 35.553 57.714 28.391 1.00 44.68 233 ASN D N 1
ATOM 10452 C CA . ASN D 1 233 ? 36.307 57.174 27.304 1.00 44.31 233 ASN D CA 1
ATOM 10453 C C . ASN D 1 233 ? 37.458 58.111 27.033 1.00 44.95 233 ASN D C 1
ATOM 10454 O O . ASN D 1 233 ? 37.278 59.326 27.039 1.00 45.32 233 ASN D O 1
ATOM 10459 N N . VAL D 1 234 ? 38.654 57.564 26.824 1.00 45.15 234 VAL D N 1
ATOM 10460 C CA . VAL D 1 234 ? 39.796 58.422 26.578 1.00 45.41 234 VAL D CA 1
ATOM 10461 C C . VAL D 1 234 ? 40.282 58.163 25.183 1.00 45.81 234 VAL D C 1
ATOM 10462 O O . VAL D 1 234 ? 40.445 57.026 24.764 1.00 46.58 234 VAL D O 1
ATOM 10466 N N . HIS D 1 235 ? 40.511 59.232 24.451 1.00 46.80 235 HIS D N 1
ATOM 10467 C CA . HIS D 1 235 ? 40.973 59.090 23.113 1.00 47.22 235 HIS D CA 1
ATOM 10468 C C . HIS D 1 235 ? 42.485 58.865 23.142 1.00 48.06 235 HIS D C 1
ATOM 10469 O O . HIS D 1 235 ? 43.221 59.526 23.910 1.00 47.93 235 HIS D O 1
ATOM 10476 N N . PRO D 1 236 ? 42.966 57.927 22.309 1.00 48.38 236 PRO D N 1
ATOM 10477 C CA . PRO D 1 236 ? 44.360 57.496 22.333 1.00 48.76 236 PRO D CA 1
ATOM 10478 C C . PRO D 1 236 ? 45.326 58.647 22.225 1.00 49.77 236 PRO D C 1
ATOM 10479 O O . PRO D 1 236 ? 46.314 58.681 22.953 1.00 50.80 236 PRO D O 1
ATOM 10483 N N . SER D 1 237 ? 45.050 59.594 21.338 1.00 50.90 237 SER D N 1
ATOM 10484 C CA . SER D 1 237 ? 45.865 60.798 21.243 1.00 52.26 237 SER D CA 1
ATOM 10485 C C . SER D 1 237 ? 45.988 61.501 22.582 1.00 52.98 237 SER D C 1
ATOM 10486 O O . SER D 1 237 ? 47.035 62.029 22.877 1.00 54.20 237 SER D O 1
ATOM 10489 N N . GLN D 1 238 ? 44.941 61.511 23.404 1.00 53.15 238 GLN D N 1
ATOM 10490 C CA . GLN D 1 238 ? 45.040 62.177 24.705 1.00 53.61 238 GLN D CA 1
ATOM 10491 C C . GLN D 1 238 ? 46.076 61.615 25.643 1.00 54.75 238 GLN D C 1
ATOM 10492 O O . GLN D 1 238 ? 46.573 62.343 26.489 1.00 56.08 238 GLN D O 1
ATOM 10498 N N . LEU D 1 239 ? 46.382 60.327 25.526 1.00 54.97 239 LEU D N 1
ATOM 10499 C CA . LEU D 1 239 ? 47.352 59.672 26.398 1.00 55.45 239 LEU D CA 1
ATOM 10500 C C . LEU D 1 239 ? 48.783 60.159 26.187 1.00 56.51 239 LEU D C 1
ATOM 10501 O O . LEU D 1 239 ? 49.683 59.795 26.942 1.00 56.62 239 LEU D O 1
ATOM 10506 N N . GLY D 1 240 ? 49.008 60.941 25.138 1.00 57.19 240 GLY D N 1
ATOM 10507 C CA . GLY D 1 240 ? 50.354 61.413 24.825 1.00 59.06 240 GLY D CA 1
ATOM 10508 C C . GLY D 1 240 ? 50.553 62.818 25.350 1.00 61.01 240 GLY D C 1
ATOM 10509 O O . GLY D 1 240 ? 51.680 63.364 25.360 1.00 61.42 240 GLY D O 1
ATOM 10510 N N . SER D 1 241 ? 49.443 63.384 25.815 1.00 62.30 241 SER D N 1
ATOM 10511 C CA . SER D 1 241 ? 49.381 64.766 26.266 1.00 64.44 241 SER D CA 1
ATOM 10512 C C . SER D 1 241 ? 50.081 64.917 27.582 1.00 65.42 241 SER D C 1
ATOM 10513 O O . SER D 1 241 ? 49.918 64.112 28.500 1.00 65.26 241 SER D O 1
ATOM 10516 N N . ARG D 1 242 ? 50.850 65.983 27.685 1.00 67.40 242 ARG D N 1
ATOM 10517 C CA . ARG D 1 242 ? 51.806 66.068 28.776 1.00 68.99 242 ARG D CA 1
ATOM 10518 C C . ARG D 1 242 ? 51.211 65.912 30.183 1.00 68.62 242 ARG D C 1
ATOM 10519 O O . ARG D 1 242 ? 51.796 65.208 31.016 1.00 69.86 242 ARG D O 1
ATOM 10527 N N . ALA D 1 243 ? 50.072 66.556 30.442 1.00 66.86 243 ALA D N 1
ATOM 10528 C CA . ALA D 1 243 ? 49.540 66.588 31.780 1.00 65.15 243 ALA D CA 1
ATOM 10529 C C . ALA D 1 243 ? 48.090 66.090 31.913 1.00 63.56 243 ALA D C 1
ATOM 10530 O O . ALA D 1 243 ? 47.334 66.591 32.757 1.00 64.21 243 ALA D O 1
ATOM 10532 N N . LEU D 1 244 ? 47.699 65.110 31.108 1.00 60.73 244 LEU D N 1
ATOM 10533 C CA . LEU D 1 244 ? 46.379 64.508 31.234 1.00 59.10 244 LEU D CA 1
ATOM 10534 C C . LEU D 1 244 ? 46.080 64.100 32.666 1.00 58.55 244 LEU D C 1
ATOM 10535 O O . LEU D 1 244 ? 45.102 64.544 33.261 1.00 58.52 244 LEU D O 1
ATOM 10540 N N . ALA D 1 245 ? 46.924 63.244 33.221 1.00 58.04 245 ALA D N 1
ATOM 10541 C CA . ALA D 1 245 ? 46.609 62.603 34.486 1.00 58.45 245 ALA D CA 1
ATOM 10542 C C . ALA D 1 245 ? 46.568 63.602 35.594 1.00 59.51 245 ALA D C 1
ATOM 10543 O O . ALA D 1 245 ? 45.676 63.572 36.426 1.00 59.92 245 ALA D O 1
ATOM 10545 N N . GLU D 1 246 ? 47.526 64.515 35.581 1.00 60.60 246 GLU D N 1
ATOM 10546 C CA . GLU D 1 246 ? 47.600 65.577 36.573 1.00 62.22 246 GLU D CA 1
ATOM 10547 C C . GLU D 1 246 ? 46.399 66.509 36.526 1.00 61.24 246 GLU D C 1
ATOM 10548 O O . GLU D 1 246 ? 45.894 66.929 37.568 1.00 62.50 246 GLU D O 1
ATOM 10554 N N . ASN D 1 247 ? 45.948 66.860 35.331 1.00 59.12 247 ASN D N 1
ATOM 10555 C CA . ASN D 1 247 ? 44.717 67.612 35.236 1.00 58.12 247 ASN D CA 1
ATOM 10556 C C . ASN D 1 247 ? 43.540 66.850 35.832 1.00 56.64 247 ASN D C 1
ATOM 10557 O O . ASN D 1 247 ? 42.820 67.355 36.692 1.00 57.71 247 ASN D O 1
ATOM 10562 N N . ILE D 1 248 ? 43.369 65.613 35.415 1.00 54.54 248 ILE D N 1
ATOM 10563 C CA . ILE D 1 248 ? 42.354 64.773 36.012 1.00 53.02 248 ILE D CA 1
ATOM 10564 C C . ILE D 1 248 ? 42.465 64.851 37.536 1.00 53.82 248 ILE D C 1
ATOM 10565 O O . ILE D 1 248 ? 41.472 65.062 38.242 1.00 54.60 248 ILE D O 1
ATOM 10570 N N . SER D 1 249 ? 43.689 64.739 38.027 1.00 53.86 249 SER D N 1
ATOM 10571 C CA . SER D 1 249 ? 43.975 64.841 39.453 1.00 54.98 249 SER D CA 1
ATOM 10572 C C . SER D 1 249 ? 43.521 66.160 40.053 1.00 56.14 249 SER D C 1
ATOM 10573 O O . SER D 1 249 ? 42.830 66.184 41.072 1.00 56.42 249 SER D O 1
ATOM 10576 N N . ALA D 1 250 ? 43.893 67.261 39.415 1.00 57.25 250 ALA D N 1
ATOM 10577 C CA . ALA D 1 250 ? 43.488 68.561 39.931 1.00 59.52 250 ALA D CA 1
ATOM 10578 C C . ALA D 1 250 ? 41.981 68.628 39.967 1.00 60.26 250 ALA D C 1
ATOM 10579 O O . ALA D 1 250 ? 41.407 68.992 40.996 1.00 62.15 250 ALA D O 1
ATOM 10581 N N . LEU D 1 251 ? 41.334 68.228 38.880 1.00 59.53 251 LEU D N 1
ATOM 10582 C CA . LEU D 1 251 ? 39.897 68.339 38.820 1.00 60.15 251 LEU D CA 1
ATOM 10583 C C . LEU D 1 251 ? 39.179 67.503 39.851 1.00 60.68 251 LEU D C 1
ATOM 10584 O O . LEU D 1 251 ? 38.131 67.910 40.335 1.00 61.04 251 LEU D O 1
ATOM 10589 N N . LEU D 1 252 ? 39.724 66.329 40.166 1.00 60.87 252 LEU D N 1
ATOM 10590 C CA . LEU D 1 252 ? 39.129 65.466 41.186 1.00 61.61 252 LEU D CA 1
ATOM 10591 C C . LEU D 1 252 ? 39.181 66.143 42.561 1.00 63.79 252 LEU D C 1
ATOM 10592 O O . LEU D 1 252 ? 38.232 66.054 43.337 1.00 64.63 252 LEU D O 1
ATOM 10597 N N . THR D 1 253 ? 40.297 66.815 42.847 1.00 65.09 253 THR D N 1
ATOM 10598 C CA . THR D 1 253 ? 40.465 67.596 44.068 1.00 66.88 253 THR D CA 1
ATOM 10599 C C . THR D 1 253 ? 39.442 68.758 44.123 1.00 67.96 253 THR D C 1
ATOM 10600 O O . THR D 1 253 ? 38.840 69.012 45.168 1.00 69.02 253 THR D O 1
ATOM 10604 N N . GLU D 1 254 ? 39.242 69.441 42.996 1.00 67.11 254 GLU D N 1
ATOM 10605 C CA . GLU D 1 254 ? 38.325 70.567 42.930 1.00 67.66 254 GLU D CA 1
ATOM 10606 C C . GLU D 1 254 ? 36.910 70.135 43.326 1.00 66.64 254 GLU D C 1
ATOM 10607 O O . GLU D 1 254 ? 36.198 70.875 44.040 1.00 67.83 254 GLU D O 1
ATOM 10613 N N . PHE D 1 255 ? 36.531 68.931 42.894 1.00 64.08 255 PHE D N 1
ATOM 10614 C CA . PHE D 1 255 ? 35.178 68.407 43.081 1.00 62.61 255 PHE D CA 1
ATOM 10615 C C . PHE D 1 255 ? 35.114 67.562 44.353 1.00 62.96 255 PHE D C 1
ATOM 10616 O O . PHE D 1 255 ? 34.065 67.005 44.703 1.00 61.65 255 PHE D O 1
ATOM 10624 N N . HIS D 1 256 ? 36.241 67.490 45.053 1.00 63.86 256 HIS D N 1
ATOM 10625 C CA . HIS D 1 256 ? 36.308 66.779 46.323 1.00 66.13 256 HIS D CA 1
ATOM 10626 C C . HIS D 1 256 ? 35.823 65.345 46.147 1.00 65.35 256 HIS D C 1
ATOM 10627 O O . HIS D 1 256 ? 34.949 64.870 46.874 1.00 66.16 256 HIS D O 1
ATOM 10634 N N . LEU D 1 257 ? 36.395 64.673 45.150 1.00 64.04 257 LEU D N 1
ATOM 10635 C CA . LEU D 1 257 ? 36.037 63.318 44.798 1.00 62.25 257 LEU D CA 1
ATOM 10636 C C . LEU D 1 257 ? 37.286 62.458 44.844 1.00 61.15 257 LEU D C 1
ATOM 10637 O O . LEU D 1 257 ? 38.368 62.930 44.485 1.00 61.50 257 LEU D O 1
ATOM 10642 N N . PRO D 1 258 ? 37.145 61.200 45.293 1.00 59.71 258 PRO D N 1
ATOM 10643 C CA . PRO D 1 258 ? 38.268 60.312 45.309 1.00 58.70 258 PRO D CA 1
ATOM 10644 C C . PRO D 1 258 ? 38.524 59.679 43.931 1.00 57.36 258 PRO D C 1
ATOM 10645 O O . PRO D 1 258 ? 37.604 59.523 43.120 1.00 56.09 258 PRO D O 1
ATOM 10649 N N . PRO D 1 259 ? 39.778 59.311 43.671 1.00 57.16 259 PRO D N 1
ATOM 10650 C CA . PRO D 1 259 ? 40.123 58.796 42.351 1.00 56.53 259 PRO D CA 1
ATOM 10651 C C . PRO D 1 259 ? 39.298 57.570 41.965 1.00 55.62 259 PRO D C 1
ATOM 10652 O O . PRO D 1 259 ? 38.984 57.398 40.802 1.00 55.35 259 PRO D O 1
ATOM 10656 N N . SER D 1 260 ? 38.913 56.761 42.937 1.00 55.70 260 SER D N 1
ATOM 10657 C CA . SER D 1 260 ? 38.263 55.495 42.655 1.00 55.10 260 SER D CA 1
ATOM 10658 C C . SER D 1 260 ? 36.799 55.604 42.312 1.00 54.56 260 SER D C 1
ATOM 10659 O O . SER D 1 260 ? 36.149 54.601 42.009 1.00 55.51 260 SER D O 1
ATOM 10662 N N . SER D 1 261 ? 36.268 56.808 42.360 1.00 54.71 261 SER D N 1
ATOM 10663 C CA . SER D 1 261 ? 34.875 57.046 41.977 1.00 54.08 261 SER D CA 1
ATOM 10664 C C . SER D 1 261 ? 34.781 57.210 40.475 1.00 53.35 261 SER D C 1
ATOM 10665 O O . SER D 1 261 ? 33.684 57.356 39.915 1.00 53.33 261 SER D O 1
ATOM 10668 N N . VAL D 1 262 ? 35.940 57.201 39.827 1.00 52.46 262 VAL D N 1
ATOM 10669 C CA . VAL D 1 262 ? 36.020 57.512 38.427 1.00 51.60 262 VAL D CA 1
ATOM 10670 C C . VAL D 1 262 ? 36.776 56.395 37.664 1.00 50.76 262 VAL D C 1
ATOM 10671 O O . VAL D 1 262 ? 37.568 55.636 38.246 1.00 50.03 262 VAL D O 1
ATOM 10675 N N . MET D 1 263 ? 36.494 56.252 36.365 1.00 49.80 263 MET D N 1
ATOM 10676 C CA . MET D 1 263 ? 37.174 55.222 35.561 1.00 47.63 263 MET D CA 1
ATOM 10677 C C . MET D 1 263 ? 37.462 55.748 34.168 1.00 46.51 263 MET D C 1
ATOM 10678 O O . MET D 1 263 ? 36.758 56.640 33.684 1.00 46.60 263 MET D O 1
ATOM 10683 N N . PHE D 1 264 ? 38.507 55.214 33.548 1.00 44.06 264 PHE D N 1
ATOM 10684 C CA . PHE D 1 264 ? 38.868 55.610 32.219 1.00 43.40 264 PHE D CA 1
ATOM 10685 C C . PHE D 1 264 ? 38.967 54.386 31.327 1.00 42.52 264 PHE D C 1
ATOM 10686 O O . PHE D 1 264 ? 39.613 53.415 31.690 1.00 42.20 264 PHE D O 1
ATOM 10694 N N . GLU D 1 265 ? 38.285 54.450 30.184 1.00 41.56 265 GLU D N 1
ATOM 10695 C CA . GLU D 1 265 ? 38.173 53.357 29.254 1.00 40.86 265 GLU D CA 1
ATOM 10696 C C . GLU D 1 265 ? 38.910 53.708 27.956 1.00 41.35 265 GLU D C 1
ATOM 10697 O O . GLU D 1 265 ? 38.750 54.835 27.407 1.00 41.12 265 GLU D O 1
ATOM 10703 N N . ILE D 1 266 ? 39.732 52.763 27.479 1.00 40.78 266 ILE D N 1
ATOM 10704 C CA . ILE D 1 266 ? 40.435 52.933 26.214 1.00 40.85 266 ILE D CA 1
ATOM 10705 C C . ILE D 1 266 ? 40.275 51.632 25.432 1.00 41.48 266 ILE D C 1
ATOM 10706 O O . ILE D 1 266 ? 40.338 50.535 26.003 1.00 40.82 266 ILE D O 1
ATOM 10711 N N . THR D 1 267 ? 40.025 51.771 24.127 1.00 42.02 267 THR D N 1
ATOM 10712 C CA . THR D 1 267 ? 39.797 50.637 23.248 1.00 42.38 267 THR D CA 1
ATOM 10713 C C . THR D 1 267 ? 41.117 49.938 23.042 1.00 43.14 267 THR D C 1
ATOM 10714 O O . THR D 1 267 ? 42.165 50.609 22.977 1.00 44.03 267 THR D O 1
ATOM 10718 N N . GLU D 1 268 ? 41.063 48.606 22.985 1.00 42.83 268 GLU D N 1
ATOM 10719 C CA . GLU D 1 268 ? 42.213 47.803 22.630 1.00 43.88 268 GLU D CA 1
ATOM 10720 C C . GLU D 1 268 ? 42.935 48.334 21.386 1.00 45.01 268 GLU D C 1
ATOM 10721 O O . GLU D 1 268 ? 44.137 48.564 21.435 1.00 45.44 268 GLU D O 1
ATOM 10727 N N . THR D 1 269 ? 42.232 48.552 20.287 1.00 47.02 269 THR D N 1
ATOM 10728 C CA . THR D 1 269 ? 42.942 49.082 19.103 1.00 49.41 269 THR D CA 1
ATOM 10729 C C . THR D 1 269 ? 43.561 50.483 19.316 1.00 50.20 269 THR D C 1
ATOM 10730 O O . THR D 1 269 ? 44.715 50.712 18.898 1.00 52.09 269 THR D O 1
ATOM 10734 N N . GLY D 1 270 ? 42.808 51.388 19.946 1.00 49.03 270 GLY D N 1
ATOM 10735 C CA . GLY D 1 270 ? 43.326 52.659 20.324 1.00 48.90 270 GLY D CA 1
ATOM 10736 C C . GLY D 1 270 ? 44.656 52.566 21.034 1.00 50.19 270 GLY D C 1
ATOM 10737 O O . GLY D 1 270 ? 45.569 53.330 20.709 1.00 50.65 270 GLY D O 1
ATOM 10738 N N . LEU D 1 271 ? 44.775 51.642 21.999 1.00 50.71 271 LEU D N 1
ATOM 10739 C CA . LEU D 1 271 ? 46.006 51.467 22.776 1.00 51.93 271 LEU D CA 1
ATOM 10740 C C . LEU D 1 271 ? 47.168 50.981 21.920 1.00 53.32 271 LEU D C 1
ATOM 10741 O O . LEU D 1 271 ? 48.337 51.324 22.167 1.00 53.61 271 LEU D O 1
ATOM 10746 N N . ILE D 1 272 ? 46.839 50.154 20.936 1.00 54.18 272 ILE D N 1
ATOM 10747 C CA . ILE D 1 272 ? 47.779 49.735 19.944 1.00 56.26 272 ILE D CA 1
ATOM 10748 C C . ILE D 1 272 ? 48.409 50.933 19.209 1.00 57.36 272 ILE D C 1
ATOM 10749 O O . ILE D 1 272 ? 49.632 51.029 19.077 1.00 57.58 272 ILE D O 1
ATOM 10754 N N . SER D 1 273 ? 47.573 51.857 18.763 1.00 58.18 273 SER D N 1
ATOM 10755 C CA . SER D 1 273 ? 48.063 52.977 17.982 1.00 59.82 273 SER D CA 1
ATOM 10756 C C . SER D 1 273 ? 48.582 54.109 18.862 1.00 60.06 273 SER D C 1
ATOM 10757 O O . SER D 1 273 ? 48.944 55.178 18.338 1.00 61.12 273 SER D O 1
ATOM 10760 N N . ALA D 1 274 ? 48.600 53.900 20.179 1.00 59.01 274 ALA D N 1
ATOM 10761 C CA . ALA D 1 274 ? 48.848 54.999 21.111 1.00 58.24 274 ALA D CA 1
ATOM 10762 C C . ALA D 1 274 ? 50.267 55.557 21.030 1.00 57.54 274 ALA D C 1
ATOM 10763 O O . ALA D 1 274 ? 51.180 54.867 20.594 1.00 56.87 274 ALA D O 1
ATOM 10765 N N . PRO D 1 275 ? 50.442 56.826 21.430 1.00 57.40 275 PRO D N 1
ATOM 10766 C CA . PRO D 1 275 ? 51.764 57.460 21.377 1.00 57.61 275 PRO D CA 1
ATOM 10767 C C . PRO D 1 275 ? 52.711 56.855 22.404 1.00 57.61 275 PRO D C 1
ATOM 10768 O O . PRO D 1 275 ? 52.272 56.317 23.417 1.00 57.50 275 PRO D O 1
ATOM 10772 N N . ALA D 1 276 ? 54.005 56.947 22.139 1.00 57.98 276 ALA D N 1
ATOM 10773 C CA . ALA D 1 276 ? 54.998 56.296 22.979 1.00 58.38 276 ALA D CA 1
ATOM 10774 C C . ALA D 1 276 ? 54.961 56.760 24.423 1.00 58.17 276 ALA D C 1
ATOM 10775 O O . ALA D 1 276 ? 55.370 56.018 25.312 1.00 58.47 276 ALA D O 1
ATOM 10777 N N . SER D 1 277 ? 54.471 57.974 24.659 1.00 57.69 277 SER D N 1
ATOM 10778 C CA . SER D 1 277 ? 54.440 58.501 26.018 1.00 57.64 277 SER D CA 1
ATOM 10779 C C . SER D 1 277 ? 53.256 58.004 26.802 1.00 56.51 277 SER D C 1
ATOM 10780 O O . SER D 1 277 ? 53.169 58.320 27.980 1.00 57.56 277 SER D O 1
ATOM 10783 N N . SER D 1 278 ? 52.356 57.245 26.169 1.00 54.84 278 SER D N 1
ATOM 10784 C CA . SER D 1 278 ? 51.056 56.886 26.789 1.00 53.76 278 SER D CA 1
ATOM 10785 C C . SER D 1 278 ? 51.158 56.266 28.164 1.00 53.43 278 SER D C 1
ATOM 10786 O O . SER D 1 278 ? 50.272 56.493 29.000 1.00 53.04 278 SER D O 1
ATOM 10789 N N . LEU D 1 279 ? 52.215 55.474 28.388 1.00 53.30 279 LEU D N 1
ATOM 10790 C CA . LEU D 1 279 ? 52.305 54.706 29.615 1.00 53.71 279 LEU D CA 1
ATOM 10791 C C . LEU D 1 279 ? 52.497 55.632 30.803 1.00 54.60 279 LEU D C 1
ATOM 10792 O O . LEU D 1 279 ? 52.083 55.317 31.919 1.00 55.07 279 LEU D O 1
ATOM 10797 N N . GLU D 1 280 ? 53.096 56.792 30.574 1.00 54.57 280 GLU D N 1
ATOM 10798 C CA . GLU D 1 280 ? 53.231 57.686 31.673 1.00 55.56 280 GLU D CA 1
ATOM 10799 C C . GLU D 1 280 ? 51.866 58.030 32.232 1.00 54.44 280 GLU D C 1
ATOM 10800 O O . GLU D 1 280 ? 51.678 57.935 33.423 1.00 56.23 280 GLU D O 1
ATOM 10806 N N . ASN D 1 281 ? 50.926 58.410 31.386 1.00 52.75 281 ASN D N 1
ATOM 10807 C CA . ASN D 1 281 ? 49.595 58.768 31.847 1.00 51.47 281 ASN D CA 1
ATOM 10808 C C . ASN D 1 281 ? 48.869 57.604 32.467 1.00 49.74 281 ASN D C 1
ATOM 10809 O O . ASN D 1 281 ? 48.207 57.759 33.471 1.00 49.25 281 ASN D O 1
ATOM 10814 N N . LEU D 1 282 ? 49.017 56.433 31.869 1.00 48.65 282 LEU D N 1
ATOM 10815 C CA . LEU D 1 282 ? 48.342 55.250 32.367 1.00 47.34 282 LEU D CA 1
ATOM 10816 C C . LEU D 1 282 ? 48.849 54.864 33.761 1.00 47.46 282 LEU D C 1
ATOM 10817 O O . LEU D 1 282 ? 48.048 54.557 34.659 1.00 48.00 282 LEU D O 1
ATOM 10822 N N . VAL D 1 283 ? 50.167 54.895 33.948 1.00 46.79 283 VAL D N 1
ATOM 10823 C CA . VAL D 1 283 ? 50.754 54.586 35.228 1.00 46.74 283 VAL D CA 1
ATOM 10824 C C . VAL D 1 283 ? 50.329 55.596 36.280 1.00 46.94 283 VAL D C 1
ATOM 10825 O O . VAL D 1 283 ? 50.007 55.198 37.399 1.00 46.68 283 VAL D O 1
ATOM 10829 N N . ARG D 1 284 ? 50.313 56.888 35.942 1.00 46.35 284 ARG D N 1
ATOM 10830 C CA . ARG D 1 284 ? 49.829 57.889 36.907 1.00 47.61 284 ARG D CA 1
ATOM 10831 C C . ARG D 1 284 ? 48.369 57.659 37.315 1.00 47.38 284 ARG D C 1
ATOM 10832 O O . ARG D 1 284 ? 48.044 57.712 38.509 1.00 48.18 284 ARG D O 1
ATOM 10840 N N . LEU D 1 285 ? 47.498 57.358 36.348 1.00 45.92 285 LEU D N 1
ATOM 10841 C CA . LEU D 1 285 ? 46.120 57.007 36.684 1.00 45.42 285 LEU D CA 1
ATOM 10842 C C . LEU D 1 285 ? 46.012 55.762 37.602 1.00 46.34 285 LEU D C 1
ATOM 10843 O O . LEU D 1 285 ? 45.203 55.708 38.552 1.00 45.57 285 LEU D O 1
ATOM 10848 N N . TRP D 1 286 ? 46.831 54.766 37.305 1.00 46.94 286 TRP D N 1
ATOM 10849 C CA . TRP D 1 286 ? 46.775 53.550 38.042 1.00 49.04 286 TRP D CA 1
ATOM 10850 C C . TRP D 1 286 ? 47.227 53.850 39.449 1.00 50.00 286 TRP D C 1
ATOM 10851 O O . TRP D 1 286 ? 46.640 53.377 40.400 1.00 50.19 286 TRP D O 1
ATOM 10862 N N . ILE D 1 287 ? 48.273 54.659 39.559 1.00 51.17 287 ILE D N 1
ATOM 10863 C CA . ILE D 1 287 ? 48.890 54.989 40.843 1.00 52.35 287 ILE D CA 1
ATOM 10864 C C . ILE D 1 287 ? 47.975 55.905 41.647 1.00 53.04 287 ILE D C 1
ATOM 10865 O O . ILE D 1 287 ? 47.952 55.851 42.844 1.00 54.46 287 ILE D O 1
ATOM 10870 N N . MET D 1 288 ? 47.226 56.752 40.970 1.00 53.32 288 MET D N 1
ATOM 10871 C CA . MET D 1 288 ? 46.240 57.571 41.621 1.00 54.06 288 MET D CA 1
ATOM 10872 C C . MET D 1 288 ? 45.087 56.743 42.173 1.00 53.76 288 MET D C 1
ATOM 10873 O O . MET D 1 288 ? 44.479 57.120 43.166 1.00 54.86 288 MET D O 1
ATOM 10878 N N . GLY D 1 289 ? 44.775 55.632 41.512 1.00 52.86 289 GLY D N 1
ATOM 10879 C CA . GLY D 1 289 ? 43.691 54.743 41.922 1.00 52.16 289 GLY D CA 1
ATOM 10880 C C . GLY D 1 289 ? 42.389 54.895 41.131 1.00 51.59 289 GLY D C 1
ATOM 10881 O O . GLY D 1 289 ? 41.334 54.418 41.582 1.00 51.64 289 GLY D O 1
ATOM 10882 N N . CYS D 1 290 ? 42.428 55.554 39.971 1.00 49.82 290 CYS D N 1
ATOM 10883 C CA . CYS D 1 290 ? 41.237 55.559 39.120 1.00 49.08 290 CYS D CA 1
ATOM 10884 C C . CYS D 1 290 ? 41.152 54.228 38.440 1.00 48.17 290 CYS D C 1
ATOM 10885 O O . CYS D 1 290 ? 42.174 53.635 38.156 1.00 48.74 290 CYS D O 1
ATOM 10888 N N . GLY D 1 291 ? 39.947 53.751 38.164 1.00 47.32 291 GLY D N 1
ATOM 10889 C CA . GLY D 1 291 ? 39.801 52.581 37.311 1.00 45.64 291 GLY D CA 1
ATOM 10890 C C . GLY D 1 291 ? 40.299 52.792 35.867 1.00 45.00 291 GLY D C 1
ATOM 10891 O O . GLY D 1 291 ? 40.333 53.931 35.340 1.00 44.49 291 GLY D O 1
ATOM 10892 N N . LEU D 1 292 ? 40.649 51.673 35.229 1.00 43.61 292 LEU D N 1
ATOM 10893 C CA . LEU D 1 292 ? 41.156 51.617 33.856 1.00 41.85 292 LEU D CA 1
ATOM 10894 C C . LEU D 1 292 ? 40.574 50.384 33.165 1.00 41.34 292 LEU D C 1
ATOM 10895 O O . LEU D 1 292 ? 40.749 49.205 33.614 1.00 40.78 292 LEU D O 1
ATOM 10900 N N . ALA D 1 293 ? 39.865 50.662 32.079 1.00 39.86 293 ALA D N 1
ATOM 10901 C CA . ALA D 1 293 ? 39.125 49.654 31.405 1.00 39.33 293 ALA D CA 1
ATOM 10902 C C . ALA D 1 293 ? 39.704 49.486 30.023 1.00 39.69 293 ALA D C 1
ATOM 10903 O O . ALA D 1 293 ? 40.056 50.459 29.343 1.00 40.66 293 ALA D O 1
ATOM 10905 N N . MET D 1 294 ? 39.835 48.250 29.597 1.00 39.31 294 MET D N 1
ATOM 10906 C CA . MET D 1 294 ? 40.197 48.058 28.239 1.00 39.83 294 MET D CA 1
ATOM 10907 C C . MET D 1 294 ? 38.970 47.647 27.521 1.00 39.84 294 MET D C 1
ATOM 10908 O O . MET D 1 294 ? 38.388 46.587 27.738 1.00 38.37 294 MET D O 1
ATOM 10913 N N . ASP D 1 295 ? 38.621 48.544 26.630 1.00 41.26 295 ASP D N 1
ATOM 10914 C CA . ASP D 1 295 ? 37.378 48.568 25.929 1.00 42.24 295 ASP D CA 1
ATOM 10915 C C . ASP D 1 295 ? 37.583 47.905 24.576 1.00 41.62 295 ASP D C 1
ATOM 10916 O O . ASP D 1 295 ? 38.710 47.857 24.054 1.00 40.48 295 ASP D O 1
ATOM 10921 N N . ASP D 1 296 ? 36.482 47.418 24.019 1.00 41.91 296 ASP D N 1
ATOM 10922 C CA . ASP D 1 296 ? 36.455 46.618 22.805 1.00 43.16 296 ASP D CA 1
ATOM 10923 C C . ASP D 1 296 ? 37.523 45.541 22.851 1.00 43.99 296 ASP D C 1
ATOM 10924 O O . ASP D 1 296 ? 38.246 45.319 21.883 1.00 44.20 296 ASP D O 1
ATOM 10929 N N . PHE D 1 297 ? 37.585 44.834 23.980 1.00 44.37 297 PHE D N 1
ATOM 10930 C CA . PHE D 1 297 ? 38.618 43.822 24.178 1.00 44.72 297 PHE D CA 1
ATOM 10931 C C . PHE D 1 297 ? 38.593 42.742 23.076 1.00 45.62 297 PHE D C 1
ATOM 10932 O O . PHE D 1 297 ? 37.514 42.365 22.635 1.00 45.16 297 PHE D O 1
ATOM 10940 N N . GLY D 1 298 ? 39.766 42.275 22.625 1.00 46.97 298 GLY D N 1
ATOM 10941 C CA . GLY D 1 298 ? 39.855 41.303 21.553 1.00 49.07 298 GLY D CA 1
ATOM 10942 C C . GLY D 1 298 ? 39.853 41.831 20.115 1.00 51.71 298 GLY D C 1
ATOM 10943 O O . GLY D 1 298 ? 39.620 41.067 19.179 1.00 54.03 298 GLY D O 1
ATOM 10944 N N . ALA D 1 299 ? 40.145 43.102 19.884 1.00 52.06 299 ALA D N 1
ATOM 10945 C CA . ALA D 1 299 ? 40.110 43.606 18.519 1.00 52.74 299 ALA D CA 1
ATOM 10946 C C . ALA D 1 299 ? 41.410 43.458 17.751 1.00 54.14 299 ALA D C 1
ATOM 10947 O O . ALA D 1 299 ? 41.364 43.650 16.547 1.00 54.85 299 ALA D O 1
ATOM 10949 N N . GLY D 1 300 ? 42.549 43.168 18.421 1.00 55.09 300 GLY D N 1
ATOM 10950 C CA . GLY D 1 300 ? 43.850 42.711 17.779 1.00 56.13 300 GLY D CA 1
ATOM 10951 C C . GLY D 1 300 ? 43.907 41.175 17.786 1.00 58.25 300 GLY D C 1
ATOM 10952 O O . GLY D 1 300 ? 42.935 40.553 18.232 1.00 59.71 300 GLY D O 1
ATOM 10953 N N . TYR D 1 301 ? 45.003 40.483 17.440 1.00 59.75 301 TYR D N 1
ATOM 10954 C CA . TYR D 1 301 ? 46.438 40.883 17.531 1.00 59.40 301 TYR D CA 1
ATOM 10955 C C . TYR D 1 301 ? 46.875 41.264 18.945 1.00 57.77 301 TYR D C 1
ATOM 10956 O O . TYR D 1 301 ? 46.729 42.400 19.369 1.00 57.74 301 TYR D O 1
ATOM 10965 N N . SER D 1 302 ? 47.333 40.235 19.653 1.00 56.08 302 SER D N 1
ATOM 10966 C CA . SER D 1 302 ? 48.032 40.288 20.935 1.00 54.12 302 SER D CA 1
ATOM 10967 C C . SER D 1 302 ? 47.241 40.560 22.209 1.00 52.13 302 SER D C 1
ATOM 10968 O O . SER D 1 302 ? 47.814 40.861 23.268 1.00 52.63 302 SER D O 1
ATOM 10971 N N . SER D 1 303 ? 45.940 40.354 22.124 1.00 49.31 303 SER D N 1
ATOM 10972 C CA . SER D 1 303 ? 45.031 40.754 23.153 1.00 47.66 303 SER D CA 1
ATOM 10973 C C . SER D 1 303 ? 45.329 40.228 24.544 1.00 46.89 303 SER D C 1
ATOM 10974 O O . SER D 1 303 ? 45.200 40.955 25.519 1.00 46.44 303 SER D O 1
ATOM 10977 N N . LEU D 1 304 ? 45.723 38.967 24.637 1.00 46.41 304 LEU D N 1
ATOM 10978 C CA . LEU D 1 304 ? 45.928 38.355 25.929 1.00 45.98 304 LEU D CA 1
ATOM 10979 C C . LEU D 1 304 ? 47.288 38.750 26.468 1.00 46.74 304 LEU D C 1
ATOM 10980 O O . LEU D 1 304 ? 47.424 38.970 27.670 1.00 46.36 304 LEU D O 1
ATOM 10985 N N . ASP D 1 305 ? 48.268 38.877 25.570 1.00 47.29 305 ASP D N 1
ATOM 10986 C CA . ASP D 1 305 ? 49.582 39.374 25.903 1.00 48.34 305 ASP D CA 1
ATOM 10987 C C . ASP D 1 305 ? 49.494 40.811 26.457 1.00 47.91 305 ASP D C 1
ATOM 10988 O O . ASP D 1 305 ? 50.143 41.162 27.447 1.00 47.28 305 ASP D O 1
ATOM 10993 N N . ARG D 1 306 ? 48.697 41.645 25.789 1.00 47.53 306 ARG D N 1
ATOM 10994 C CA . ARG D 1 306 ? 48.562 43.016 26.210 1.00 47.64 306 ARG D CA 1
ATOM 10995 C C . ARG D 1 306 ? 47.933 43.170 27.602 1.00 46.88 306 ARG D C 1
ATOM 10996 O O . ARG D 1 306 ? 48.533 43.809 28.455 1.00 47.54 306 ARG D O 1
ATOM 11004 N N . LEU D 1 307 ? 46.767 42.576 27.843 1.00 45.67 307 LEU D N 1
ATOM 11005 C CA . LEU D 1 307 ? 46.221 42.510 29.201 1.00 45.72 307 LEU D CA 1
ATOM 11006 C C . LEU D 1 307 ? 47.290 42.117 30.225 1.00 46.67 307 LEU D C 1
ATOM 11007 O O . LEU D 1 307 ? 47.233 42.516 31.385 1.00 47.39 307 LEU D O 1
ATOM 11012 N N . CYS D 1 308 ? 48.263 41.319 29.821 1.00 47.08 308 CYS D N 1
ATOM 11013 C CA . CYS D 1 308 ? 49.196 40.793 30.803 1.00 48.40 308 CYS D CA 1
ATOM 11014 C C . CYS D 1 308 ? 50.209 41.823 31.224 1.00 47.67 308 CYS D C 1
ATOM 11015 O O . CYS D 1 308 ? 50.815 41.714 32.283 1.00 47.93 308 CYS D O 1
ATOM 11018 N N . GLU D 1 309 ? 50.402 42.815 30.369 1.00 46.58 309 GLU D N 1
ATOM 11019 C CA . GLU D 1 309 ? 51.514 43.726 30.512 1.00 45.91 309 GLU D CA 1
ATOM 11020 C C . GLU D 1 309 ? 51.060 45.011 31.142 1.00 44.61 309 GLU D C 1
ATOM 11021 O O . GLU D 1 309 ? 51.876 45.891 31.427 1.00 44.06 309 GLU D O 1
ATOM 11027 N N . PHE D 1 310 ? 49.751 45.116 31.359 1.00 43.91 310 PHE D N 1
ATOM 11028 C CA . PHE D 1 310 ? 49.218 46.289 32.025 1.00 43.88 310 PHE D CA 1
ATOM 11029 C C . PHE D 1 310 ? 48.007 45.945 32.825 1.00 44.04 310 PHE D C 1
ATOM 11030 O O . PHE D 1 310 ? 47.087 45.262 32.322 1.00 44.32 310 PHE D O 1
ATOM 11038 N N . PRO D 1 311 ? 47.960 46.452 34.070 1.00 44.40 311 PRO D N 1
ATOM 11039 C CA . PRO D 1 311 ? 46.937 45.981 34.979 1.00 43.95 311 PRO D CA 1
ATOM 11040 C C . PRO D 1 311 ? 45.663 46.788 34.877 1.00 43.49 311 PRO D C 1
ATOM 11041 O O . PRO D 1 311 ? 45.358 47.526 35.785 1.00 44.72 311 PRO D O 1
ATOM 11045 N N . PHE D 1 312 ? 44.915 46.637 33.788 1.00 42.66 312 PHE D N 1
ATOM 11046 C CA . PHE D 1 312 ? 43.550 47.115 33.763 1.00 41.66 312 PHE D CA 1
ATOM 11047 C C . PHE D 1 312 ? 42.651 46.522 34.861 1.00 41.23 312 PHE D C 1
ATOM 11048 O O . PHE D 1 312 ? 42.748 45.347 35.217 1.00 41.28 312 PHE D O 1
ATOM 11056 N N . SER D 1 313 ? 41.738 47.328 35.378 1.00 40.20 313 SER D N 1
ATOM 11057 C CA . SER D 1 313 ? 40.830 46.815 36.403 1.00 39.66 313 SER D CA 1
ATOM 11058 C C . SER D 1 313 ? 39.513 46.321 35.793 1.00 38.96 313 SER D C 1
ATOM 11059 O O . SER D 1 313 ? 38.685 45.715 36.468 1.00 38.57 313 SER D O 1
ATOM 11062 N N . GLN D 1 314 ? 39.369 46.503 34.490 1.00 38.43 314 GLN D N 1
ATOM 11063 C CA . GLN D 1 314 ? 38.160 46.077 33.808 1.00 38.65 314 GLN D CA 1
ATOM 11064 C C . GLN D 1 314 ? 38.397 45.951 32.302 1.00 38.40 314 GLN D C 1
ATOM 11065 O O . GLN D 1 314 ? 39.159 46.737 31.698 1.00 38.16 314 GLN D O 1
ATOM 11071 N N . ILE D 1 315 ? 37.740 44.950 31.713 1.00 37.85 315 ILE D N 1
ATOM 11072 C CA . ILE D 1 315 ? 37.750 44.756 30.284 1.00 36.87 315 ILE D CA 1
ATOM 11073 C C . ILE D 1 315 ? 36.322 44.658 29.880 1.00 37.66 315 ILE D C 1
ATOM 11074 O O . ILE D 1 315 ? 35.466 44.259 30.683 1.00 37.15 315 ILE D O 1
ATOM 11079 N N . LYS D 1 316 ? 36.055 45.018 28.631 1.00 37.95 316 LYS D N 1
ATOM 11080 C CA . LYS D 1 316 ? 34.678 45.073 28.165 1.00 38.72 316 LYS D CA 1
ATOM 11081 C C . LYS D 1 316 ? 34.512 44.402 26.814 1.00 39.32 316 LYS D C 1
ATOM 11082 O O . LYS D 1 316 ? 35.368 44.541 25.926 1.00 40.09 316 LYS D O 1
ATOM 11088 N N . LEU D 1 317 ? 33.421 43.657 26.647 1.00 40.43 317 LEU D N 1
ATOM 11089 C CA . LEU D 1 317 ? 33.152 43.032 25.351 1.00 41.25 317 LEU D CA 1
ATOM 11090 C C . LEU D 1 317 ? 32.179 43.831 24.519 1.00 41.61 317 LEU D C 1
ATOM 11091 O O . LEU D 1 317 ? 31.151 44.292 24.996 1.00 41.65 317 LEU D O 1
ATOM 11096 N N . ASP D 1 318 ? 32.551 44.036 23.274 1.00 42.84 318 ASP D N 1
ATOM 11097 C CA . ASP D 1 318 ? 31.661 44.537 22.243 1.00 43.47 318 ASP D CA 1
ATOM 11098 C C . ASP D 1 318 ? 30.339 43.790 22.126 1.00 43.70 318 ASP D C 1
ATOM 11099 O O . ASP D 1 318 ? 30.284 42.570 22.241 1.00 43.00 318 ASP D O 1
ATOM 11104 N N . ARG D 1 319 ? 29.303 44.532 21.766 1.00 45.17 319 ARG D N 1
ATOM 11105 C CA . ARG D 1 319 ? 27.937 44.046 21.744 1.00 46.63 319 ARG D CA 1
ATOM 11106 C C . ARG D 1 319 ? 27.683 42.934 20.756 1.00 47.03 319 ARG D C 1
ATOM 11107 O O . ARG D 1 319 ? 26.668 42.254 20.870 1.00 47.24 319 ARG D O 1
ATOM 11115 N N . THR D 1 320 ? 28.579 42.742 19.780 1.00 47.14 320 THR D N 1
ATOM 11116 C CA . THR D 1 320 ? 28.404 41.677 18.815 1.00 47.70 320 THR D CA 1
ATOM 11117 C C . THR D 1 320 ? 28.577 40.325 19.459 1.00 47.93 320 THR D C 1
ATOM 11118 O O . THR D 1 320 ? 28.117 39.337 18.905 1.00 48.68 320 THR D O 1
ATOM 11122 N N . PHE D 1 321 ? 29.281 40.257 20.585 1.00 47.46 321 PHE D N 1
ATOM 11123 C CA . PHE D 1 321 ? 29.470 38.979 21.251 1.00 48.99 321 PHE D CA 1
ATOM 11124 C C . PHE D 1 321 ? 28.171 38.387 21.757 1.00 50.26 321 PHE D C 1
ATOM 11125 O O . PHE D 1 321 ? 27.932 37.194 21.590 1.00 49.64 321 PHE D O 1
ATOM 11133 N N . VAL D 1 322 ? 27.339 39.248 22.334 1.00 52.14 322 VAL D N 1
ATOM 11134 C CA . VAL D 1 322 ? 26.045 38.845 22.828 1.00 54.87 322 VAL D CA 1
ATOM 11135 C C . VAL D 1 322 ? 25.075 38.577 21.673 1.00 57.08 322 VAL D C 1
ATOM 11136 O O . VAL D 1 322 ? 24.258 37.674 21.756 1.00 58.15 322 VAL D O 1
ATOM 11140 N N . GLN D 1 323 ? 25.174 39.333 20.589 1.00 59.27 323 GLN D N 1
ATOM 11141 C CA . GLN D 1 323 ? 24.271 39.141 19.444 1.00 62.27 323 GLN D CA 1
ATOM 11142 C C . GLN D 1 323 ? 24.450 37.827 18.693 1.00 63.39 323 GLN D C 1
ATOM 11143 O O . GLN D 1 323 ? 23.494 37.277 18.168 1.00 64.18 323 GLN D O 1
ATOM 11149 N N . LYS D 1 324 ? 25.676 37.322 18.650 1.00 64.69 324 LYS D N 1
ATOM 11150 C CA . LYS D 1 324 ? 26.001 36.149 17.861 1.00 66.15 324 LYS D CA 1
ATOM 11151 C C . LYS D 1 324 ? 25.899 34.915 18.745 1.00 67.01 324 LYS D C 1
ATOM 11152 O O . LYS D 1 324 ? 26.369 33.837 18.384 1.00 67.47 324 LYS D O 1
ATOM 11158 N N . MET D 1 325 ? 25.278 35.072 19.906 1.00 67.73 325 MET D N 1
ATOM 11159 C CA . MET D 1 325 ? 25.150 33.982 20.852 1.00 69.33 325 MET D CA 1
ATOM 11160 C C . MET D 1 325 ? 24.207 32.845 20.448 1.00 71.65 325 MET D C 1
ATOM 11161 O O . MET D 1 325 ? 24.447 31.693 20.824 1.00 71.71 325 MET D O 1
ATOM 11166 N N . LYS D 1 326 ? 23.122 33.177 19.740 1.00 73.76 326 LYS D N 1
ATOM 11167 C CA . LYS D 1 326 ? 22.168 32.171 19.227 1.00 76.69 326 LYS D CA 1
ATOM 11168 C C . LYS D 1 326 ? 22.796 31.370 18.072 1.00 77.29 326 LYS D C 1
ATOM 11169 O O . LYS D 1 326 ? 23.010 30.171 18.199 1.00 77.85 326 LYS D O 1
ATOM 11175 N N . THR D 1 327 ? 23.094 32.037 16.959 1.00 77.72 327 THR D N 1
ATOM 11176 C CA . THR D 1 327 ? 23.827 31.413 15.843 1.00 78.61 327 THR D CA 1
ATOM 11177 C C . THR D 1 327 ? 25.169 30.717 16.225 1.00 78.85 327 THR D C 1
ATOM 11178 O O . THR D 1 327 ? 25.327 29.527 15.957 1.00 79.33 327 THR D O 1
ATOM 11182 N N . GLN D 1 328 ? 26.096 31.456 16.865 1.00 78.12 328 GLN D N 1
ATOM 11183 C CA . GLN D 1 328 ? 27.499 31.033 17.110 1.00 77.42 328 GLN D CA 1
ATOM 11184 C C . GLN D 1 328 ? 27.885 30.504 18.525 1.00 76.32 328 GLN D C 1
ATOM 11185 O O . GLN D 1 328 ? 28.155 31.285 19.440 1.00 76.03 328 GLN D O 1
ATOM 11191 N N . PRO D 1 329 ? 27.937 29.172 18.704 1.00 75.76 329 PRO D N 1
ATOM 11192 C CA . PRO D 1 329 ? 28.563 28.528 19.875 1.00 74.18 329 PRO D CA 1
ATOM 11193 C C . PRO D 1 329 ? 29.974 29.032 20.191 1.00 71.89 329 PRO D C 1
ATOM 11194 O O . PRO D 1 329 ? 30.447 28.914 21.342 1.00 71.92 329 PRO D O 1
ATOM 11198 N N . ARG D 1 330 ? 30.635 29.560 19.166 1.00 69.00 330 ARG D N 1
ATOM 11199 C CA . ARG D 1 330 ? 31.952 30.131 19.297 1.00 65.70 330 ARG D CA 1
ATOM 11200 C C . ARG D 1 330 ? 31.907 31.412 20.096 1.00 63.51 330 ARG D C 1
ATOM 11201 O O . ARG D 1 330 ? 32.765 31.649 20.933 1.00 62.61 330 ARG D O 1
ATOM 11209 N N . SER D 1 331 ? 30.922 32.262 19.816 1.00 61.70 331 SER D N 1
ATOM 11210 C CA . SER D 1 331 ? 30.772 33.515 20.566 1.00 59.38 331 SER D CA 1
ATOM 11211 C C . SER D 1 331 ? 30.630 33.238 22.027 1.00 57.35 331 SER D C 1
ATOM 11212 O O . SER D 1 331 ? 31.233 33.921 22.826 1.00 56.98 331 SER D O 1
ATOM 11215 N N . CYS D 1 332 ? 29.833 32.219 22.353 1.00 56.04 332 CYS D N 1
ATOM 11216 C CA . CYS D 1 332 ? 29.676 31.737 23.716 1.00 54.38 332 CYS D CA 1
ATOM 11217 C C . CYS D 1 332 ? 31.015 31.317 24.303 1.00 51.98 332 CYS D C 1
ATOM 11218 O O . CYS D 1 332 ? 31.411 31.827 25.349 1.00 51.25 332 CYS D O 1
ATOM 11221 N N . ALA D 1 333 ? 31.727 30.441 23.597 1.00 49.30 333 ALA D N 1
ATOM 11222 C CA . ALA D 1 333 ? 33.076 30.090 23.971 1.00 46.68 333 ALA D CA 1
ATOM 11223 C C . ALA D 1 333 ? 33.948 31.299 24.322 1.00 45.32 333 ALA D C 1
ATOM 11224 O O . ALA D 1 333 ? 34.609 31.300 25.386 1.00 44.43 333 ALA D O 1
ATOM 11226 N N . VAL D 1 334 ? 33.988 32.338 23.485 1.00 43.35 334 VAL D N 1
ATOM 11227 C CA . VAL D 1 334 ? 34.937 33.347 23.844 1.00 42.08 334 VAL D CA 1
ATOM 11228 C C . VAL D 1 334 ? 34.432 34.112 25.057 1.00 42.97 334 VAL D C 1
ATOM 11229 O O . VAL D 1 334 ? 35.245 34.633 25.825 1.00 42.98 334 VAL D O 1
ATOM 11233 N N . ILE D 1 335 ? 33.108 34.145 25.261 1.00 42.61 335 ILE D N 1
ATOM 11234 C CA . ILE D 1 335 ? 32.608 34.770 26.448 1.00 41.90 335 ILE D CA 1
ATOM 11235 C C . ILE D 1 335 ? 33.092 33.968 27.648 1.00 42.44 335 ILE D C 1
ATOM 11236 O O . ILE D 1 335 ? 33.651 34.529 28.584 1.00 43.01 335 ILE D O 1
ATOM 11241 N N . SER D 1 336 ? 32.891 32.655 27.613 1.00 42.49 336 SER D N 1
ATOM 11242 C CA . SER D 1 336 ? 33.380 31.797 28.661 1.00 42.34 336 SER D CA 1
ATOM 11243 C C . SER D 1 336 ? 34.838 32.053 28.964 1.00 41.51 336 SER D C 1
ATOM 11244 O O . SER D 1 336 ? 35.234 32.131 30.138 1.00 41.00 336 SER D O 1
ATOM 11247 N N . SER D 1 337 ? 35.629 32.151 27.894 1.00 40.38 337 SER D N 1
ATOM 11248 C CA . SER D 1 337 ? 37.073 32.235 28.038 1.00 39.35 337 SER D CA 1
ATOM 11249 C C . SER D 1 337 ? 37.415 33.557 28.770 1.00 38.53 337 SER D C 1
ATOM 11250 O O . SER D 1 337 ? 38.211 33.584 29.710 1.00 39.09 337 SER D O 1
ATOM 11253 N N . VAL D 1 338 ? 36.763 34.620 28.348 1.00 36.56 338 VAL D N 1
ATOM 11254 C CA . VAL D 1 338 ? 36.995 35.903 28.893 1.00 36.00 338 VAL D CA 1
ATOM 11255 C C . VAL D 1 338 ? 36.468 36.012 30.317 1.00 36.12 338 VAL D C 1
ATOM 11256 O O . VAL D 1 338 ? 37.082 36.673 31.164 1.00 34.59 338 VAL D O 1
ATOM 11260 N N . VAL D 1 339 ? 35.359 35.336 30.590 1.00 36.38 339 VAL D N 1
ATOM 11261 C CA . VAL D 1 339 ? 34.903 35.274 31.950 1.00 37.37 339 VAL D CA 1
ATOM 11262 C C . VAL D 1 339 ? 36.006 34.642 32.832 1.00 38.49 339 VAL D C 1
ATOM 11263 O O . VAL D 1 339 ? 36.307 35.150 33.925 1.00 39.71 339 VAL D O 1
ATOM 11267 N N . ALA D 1 340 ? 36.634 33.573 32.345 1.00 38.38 340 ALA D N 1
ATOM 11268 C CA . ALA D 1 340 ? 37.670 32.929 33.095 1.00 38.95 340 ALA D CA 1
ATOM 11269 C C . ALA D 1 340 ? 38.896 33.854 33.187 1.00 39.63 340 ALA D C 1
ATOM 11270 O O . ALA D 1 340 ? 39.546 33.958 34.234 1.00 41.05 340 ALA D O 1
ATOM 11272 N N . LEU D 1 341 ? 39.206 34.536 32.107 1.00 39.20 341 LEU D N 1
ATOM 11273 C CA . LEU D 1 341 ? 40.345 35.426 32.094 1.00 39.23 341 LEU D CA 1
ATOM 11274 C C . LEU D 1 341 ? 40.236 36.493 33.188 1.00 39.91 341 LEU D C 1
ATOM 11275 O O . LEU D 1 341 ? 41.207 36.750 33.914 1.00 41.05 341 LEU D O 1
ATOM 11280 N N . ALA D 1 342 ? 39.057 37.106 33.309 1.00 39.99 342 ALA D N 1
ATOM 11281 C CA . ALA D 1 342 ? 38.853 38.181 34.269 1.00 39.79 342 ALA D CA 1
ATOM 11282 C C . ALA D 1 342 ? 38.822 37.651 35.718 1.00 40.95 342 ALA D C 1
ATOM 11283 O O . ALA D 1 342 ? 39.359 38.274 36.628 1.00 42.28 342 ALA D O 1
ATOM 11285 N N . GLN D 1 343 ? 38.226 36.492 35.930 1.00 40.71 343 GLN D N 1
ATOM 11286 C CA . GLN D 1 343 ? 38.152 35.948 37.244 1.00 41.29 343 GLN D CA 1
ATOM 11287 C C . GLN D 1 343 ? 39.543 35.522 37.696 1.00 40.79 343 GLN D C 1
ATOM 11288 O O . GLN D 1 343 ? 39.848 35.644 38.861 1.00 41.78 343 GLN D O 1
ATOM 11294 N N . ALA D 1 344 ? 40.412 35.115 36.779 1.00 39.91 344 ALA D N 1
ATOM 11295 C CA . ALA D 1 344 ? 41.746 34.645 37.151 1.00 39.53 344 ALA D CA 1
ATOM 11296 C C . ALA D 1 344 ? 42.711 35.773 37.404 1.00 39.60 344 ALA D C 1
ATOM 11297 O O . ALA D 1 344 ? 43.696 35.578 38.116 1.00 39.59 344 ALA D O 1
ATOM 11299 N N . LEU D 1 345 ? 42.428 36.937 36.803 1.00 39.43 345 LEU D N 1
ATOM 11300 C CA . LEU D 1 345 ? 43.167 38.192 37.053 1.00 39.65 345 LEU D CA 1
ATOM 11301 C C . LEU D 1 345 ? 42.533 39.039 38.181 1.00 39.45 345 LEU D C 1
ATOM 11302 O O . LEU D 1 345 ? 42.985 40.139 38.480 1.00 39.23 345 LEU D O 1
ATOM 11307 N N . GLY D 1 346 ? 41.461 38.544 38.766 1.00 39.19 346 GLY D N 1
ATOM 11308 C CA . GLY D 1 346 ? 40.718 39.346 39.695 1.00 41.34 346 GLY D CA 1
ATOM 11309 C C . GLY D 1 346 ? 40.290 40.728 39.219 1.00 42.15 346 GLY D C 1
ATOM 11310 O O . GLY D 1 346 ? 40.457 41.709 39.940 1.00 43.57 346 GLY D O 1
ATOM 11311 N N . ILE D 1 347 ? 39.725 40.818 38.018 1.00 41.83 347 ILE D N 1
ATOM 11312 C CA . ILE D 1 347 ? 39.228 42.101 37.498 1.00 40.72 347 ILE D CA 1
ATOM 11313 C C . ILE D 1 347 ? 37.826 41.939 36.992 1.00 40.09 347 ILE D C 1
ATOM 11314 O O . ILE D 1 347 ? 37.348 40.811 36.882 1.00 40.75 347 ILE D O 1
ATOM 11319 N N . SER D 1 348 ? 37.171 43.039 36.652 1.00 39.30 348 SER D N 1
ATOM 11320 C CA . SER D 1 348 ? 35.773 42.943 36.227 1.00 39.35 348 SER D CA 1
ATOM 11321 C C . SER D 1 348 ? 35.641 42.871 34.710 1.00 38.42 348 SER D C 1
ATOM 11322 O O . SER D 1 348 ? 36.509 43.354 33.972 1.00 38.32 348 SER D O 1
ATOM 11325 N N . LEU D 1 349 ? 34.545 42.254 34.274 1.00 38.40 349 LEU D N 1
ATOM 11326 C CA . LEU D 1 349 ? 34.181 42.119 32.886 1.00 37.70 349 LEU D CA 1
ATOM 11327 C C . LEU D 1 349 ? 32.835 42.727 32.659 1.00 38.29 349 LEU D C 1
ATOM 11328 O O . LEU D 1 349 ? 31.857 42.329 33.306 1.00 39.39 349 LEU D O 1
ATOM 11333 N N . VAL D 1 350 ? 32.732 43.645 31.710 1.00 38.56 350 VAL D N 1
ATOM 11334 C CA . VAL D 1 350 ? 31.411 44.156 31.313 1.00 38.65 350 VAL D CA 1
ATOM 11335 C C . VAL D 1 350 ? 31.057 43.651 29.905 1.00 39.22 350 VAL D C 1
ATOM 11336 O O . VAL D 1 350 ? 31.821 43.804 28.949 1.00 39.54 350 VAL D O 1
ATOM 11340 N N . VAL D 1 351 ? 29.901 43.021 29.792 1.00 40.64 351 VAL D N 1
ATOM 11341 C CA . VAL D 1 351 ? 29.361 42.577 28.488 1.00 40.84 351 VAL D CA 1
ATOM 11342 C C . VAL D 1 351 ? 28.310 43.593 27.995 1.00 41.23 351 VAL D C 1
ATOM 11343 O O . VAL D 1 351 ? 27.369 43.963 28.732 1.00 41.63 351 VAL D O 1
ATOM 11347 N N . GLU D 1 352 ? 28.524 44.097 26.783 1.00 41.57 352 GLU D N 1
ATOM 11348 C CA . GLU D 1 352 ? 27.664 45.138 26.184 1.00 43.44 352 GLU D CA 1
ATOM 11349 C C . GLU D 1 352 ? 26.645 44.502 25.250 1.00 44.51 352 GLU D C 1
ATOM 11350 O O . GLU D 1 352 ? 26.784 43.330 24.846 1.00 44.95 352 GLU D O 1
ATOM 11356 N N . GLY D 1 353 ? 25.594 45.254 24.952 1.00 46.22 353 GLY D N 1
ATOM 11357 C CA . GLY D 1 353 ? 24.585 44.814 23.997 1.00 47.80 353 GLY D CA 1
ATOM 11358 C C . GLY D 1 353 ? 23.483 43.945 24.574 1.00 49.81 353 GLY D C 1
ATOM 11359 O O . GLY D 1 353 ? 22.812 43.274 23.816 1.00 51.08 353 GLY D O 1
ATOM 11360 N N . VAL D 1 354 ? 23.268 43.931 25.891 1.00 50.30 354 VAL D N 1
ATOM 11361 C CA . VAL D 1 354 ? 22.164 43.122 26.414 1.00 52.11 354 VAL D CA 1
ATOM 11362 C C . VAL D 1 354 ? 20.808 43.784 26.092 1.00 53.29 354 VAL D C 1
ATOM 11363 O O . VAL D 1 354 ? 20.445 44.788 26.695 1.00 52.24 354 VAL D O 1
ATOM 11367 N N . GLU D 1 355 ? 20.119 43.199 25.099 1.00 55.22 355 GLU D N 1
ATOM 11368 C CA . GLU D 1 355 ? 18.877 43.694 24.471 1.00 57.33 355 GLU D CA 1
ATOM 11369 C C . GLU D 1 355 ? 17.627 42.911 24.925 1.00 58.96 355 GLU D C 1
ATOM 11370 O O . GLU D 1 355 ? 16.504 43.375 24.734 1.00 59.76 355 GLU D O 1
ATOM 11376 N N . SER D 1 356 ? 17.805 41.704 25.470 1.00 60.00 356 SER D N 1
ATOM 11377 C CA . SER D 1 356 ? 16.663 40.850 25.875 1.00 60.41 356 SER D CA 1
ATOM 11378 C C . SER D 1 356 ? 16.973 39.983 27.094 1.00 60.74 356 SER D C 1
ATOM 11379 O O . SER D 1 356 ? 18.114 39.892 27.558 1.00 60.51 356 SER D O 1
ATOM 11382 N N . ASP D 1 357 ? 15.936 39.339 27.604 1.00 61.55 357 ASP D N 1
ATOM 11383 C CA . ASP D 1 357 ? 16.032 38.640 28.869 1.00 61.47 357 ASP D CA 1
ATOM 11384 C C . ASP D 1 357 ? 16.645 37.261 28.667 1.00 60.63 357 ASP D C 1
ATOM 11385 O O . ASP D 1 357 ? 17.401 36.781 29.515 1.00 60.10 357 ASP D O 1
ATOM 11390 N N . GLU D 1 358 ? 16.333 36.635 27.536 1.00 60.09 358 GLU D N 1
ATOM 11391 C CA . GLU D 1 358 ? 16.923 35.346 27.202 1.00 59.82 358 GLU D CA 1
ATOM 11392 C C . GLU D 1 358 ? 18.440 35.456 26.985 1.00 58.36 358 GLU D C 1
ATOM 11393 O O . GLU D 1 358 ? 19.187 34.505 27.251 1.00 59.28 358 GLU D O 1
ATOM 11399 N N . GLN D 1 359 ? 18.915 36.596 26.514 1.00 55.80 359 GLN D N 1
ATOM 11400 C CA . GLN D 1 359 ? 20.338 36.715 26.423 1.00 53.66 359 GLN D CA 1
ATOM 11401 C C . GLN D 1 359 ? 20.909 37.122 27.806 1.00 53.36 359 GLN D C 1
ATOM 11402 O O . GLN D 1 359 ? 22.037 36.764 28.168 1.00 52.68 359 GLN D O 1
ATOM 11408 N N . ARG D 1 360 ? 20.095 37.793 28.618 1.00 53.53 360 ARG D N 1
ATOM 11409 C CA . ARG D 1 360 ? 20.467 38.000 30.020 1.00 52.74 360 ARG D CA 1
ATOM 11410 C C . ARG D 1 360 ? 20.616 36.700 30.784 1.00 53.31 360 ARG D C 1
ATOM 11411 O O . ARG D 1 360 ? 21.535 36.572 31.559 1.00 53.77 360 ARG D O 1
ATOM 11419 N N . VAL D 1 361 ? 19.742 35.714 30.585 1.00 54.50 361 VAL D N 1
ATOM 11420 C CA . VAL D 1 361 ? 19.904 34.490 31.370 1.00 54.96 361 VAL D CA 1
ATOM 11421 C C . VAL D 1 361 ? 21.047 33.640 30.848 1.00 54.62 361 VAL D C 1
ATOM 11422 O O . VAL D 1 361 ? 21.839 33.111 31.650 1.00 55.89 361 VAL D O 1
ATOM 11426 N N . ARG D 1 362 ? 21.185 33.568 29.528 1.00 53.75 362 ARG D N 1
ATOM 11427 C CA . ARG D 1 362 ? 22.307 32.873 28.912 1.00 53.35 362 ARG D CA 1
ATOM 11428 C C . ARG D 1 362 ? 23.651 33.428 29.413 1.00 51.72 362 ARG D C 1
ATOM 11429 O O . ARG D 1 362 ? 24.590 32.686 29.692 1.00 51.80 362 ARG D O 1
ATOM 11437 N N . LEU D 1 363 ? 23.720 34.735 29.561 1.00 50.42 363 LEU D N 1
ATOM 11438 C CA . LEU D 1 363 ? 24.915 35.353 30.068 1.00 49.36 363 LEU D CA 1
ATOM 11439 C C . LEU D 1 363 ? 25.214 34.920 31.504 1.00 49.70 363 LEU D C 1
ATOM 11440 O O . LEU D 1 363 ? 26.391 34.677 31.864 1.00 49.33 363 LEU D O 1
ATOM 11445 N N . ILE D 1 364 ? 24.155 34.797 32.309 1.00 50.00 364 ILE D N 1
ATOM 11446 C CA . ILE D 1 364 ? 24.301 34.303 33.690 1.00 50.08 364 ILE D CA 1
ATOM 11447 C C . ILE D 1 364 ? 24.799 32.836 33.771 1.00 50.28 364 ILE D C 1
ATOM 11448 O O . ILE D 1 364 ? 25.657 32.516 34.603 1.00 49.42 364 ILE D O 1
ATOM 11453 N N . GLU D 1 365 ? 24.325 31.967 32.880 1.00 50.54 365 GLU D N 1
ATOM 11454 C CA . GLU D 1 365 ? 24.871 30.594 32.811 1.00 51.88 365 GLU D CA 1
ATOM 11455 C C . GLU D 1 365 ? 26.368 30.595 32.515 1.00 51.03 365 GLU D C 1
ATOM 11456 O O . GLU D 1 365 ? 27.117 29.759 33.015 1.00 51.41 365 GLU D O 1
ATOM 11462 N N . LEU D 1 366 ? 26.786 31.520 31.656 1.00 49.45 366 LEU D N 1
ATOM 11463 C CA . LEU D 1 366 ? 28.159 31.632 31.227 1.00 47.53 366 LEU D CA 1
ATOM 11464 C C . LEU D 1 366 ? 29.046 32.232 32.290 1.00 47.28 366 LEU D C 1
ATOM 11465 O O . LEU D 1 366 ? 30.253 32.180 32.163 1.00 47.21 366 LEU D O 1
ATOM 11470 N N . GLY D 1 367 ? 28.466 32.835 33.321 1.00 47.72 367 GLY D N 1
ATOM 11471 C CA . GLY D 1 367 ? 29.260 33.381 34.423 1.00 48.31 367 GLY D CA 1
ATOM 11472 C C . GLY D 1 367 ? 29.551 34.879 34.347 1.00 49.09 367 GLY D C 1
ATOM 11473 O O . GLY D 1 367 ? 30.406 35.375 35.089 1.00 49.73 367 GLY D O 1
ATOM 11474 N N . CYS D 1 368 ? 28.863 35.612 33.462 1.00 48.74 368 CYS D N 1
ATOM 11475 C CA . CYS D 1 368 ? 29.042 37.063 33.387 1.00 48.69 368 CYS D CA 1
ATOM 11476 C C . CYS D 1 368 ? 28.358 37.746 34.549 1.00 49.59 368 CYS D C 1
ATOM 11477 O O . CYS D 1 368 ? 27.459 37.197 35.139 1.00 48.81 368 CYS D O 1
ATOM 11480 N N . SER D 1 369 ? 28.775 38.953 34.887 1.00 50.56 369 SER D N 1
ATOM 11481 C CA . SER D 1 369 ? 28.232 39.555 36.085 1.00 51.97 369 SER D CA 1
ATOM 11482 C C . SER D 1 369 ? 27.790 40.959 35.840 1.00 51.73 369 SER D C 1
ATOM 11483 O O . SER D 1 369 ? 26.727 41.359 36.332 1.00 52.50 369 SER D O 1
ATOM 11486 N N . ILE D 1 370 ? 28.590 41.708 35.086 1.00 50.46 370 ILE D N 1
ATOM 11487 C CA . ILE D 1 370 ? 28.253 43.074 34.762 1.00 49.60 370 ILE D CA 1
ATOM 11488 C C . ILE D 1 370 ? 27.922 43.239 33.290 1.00 50.39 370 ILE D C 1
ATOM 11489 O O . ILE D 1 370 ? 28.554 42.582 32.398 1.00 51.18 370 ILE D O 1
ATOM 11494 N N . ALA D 1 371 ? 26.961 44.140 33.015 1.00 50.09 371 ALA D N 1
ATOM 11495 C CA . ALA D 1 371 ? 26.456 44.335 31.654 1.00 48.95 371 ALA D CA 1
ATOM 11496 C C . ALA D 1 371 ? 25.952 45.752 31.370 1.00 48.74 371 ALA D C 1
ATOM 11497 O O . ALA D 1 371 ? 25.659 46.528 32.282 1.00 48.82 371 ALA D O 1
ATOM 11499 N N . GLN D 1 372 ? 25.899 46.085 30.082 1.00 48.43 372 GLN D N 1
ATOM 11500 C CA . GLN D 1 372 ? 25.242 47.289 29.594 1.00 47.88 372 GLN D CA 1
ATOM 11501 C C . GLN D 1 372 ? 24.367 46.855 28.440 1.00 48.19 372 GLN D C 1
ATOM 11502 O O . GLN D 1 372 ? 24.619 45.817 27.814 1.00 49.39 372 GLN D O 1
ATOM 11508 N N . GLY D 1 373 ? 23.353 47.641 28.131 1.00 48.18 373 GLY D N 1
ATOM 11509 C CA . GLY D 1 373 ? 22.423 47.287 27.094 1.00 48.27 373 GLY D CA 1
ATOM 11510 C C . GLY D 1 373 ? 21.036 47.867 27.271 1.00 49.81 373 GLY D C 1
ATOM 11511 O O . GLY D 1 373 ? 20.626 48.271 28.374 1.00 49.73 373 GLY D O 1
ATOM 11512 N N . TYR D 1 374 ? 20.304 47.875 26.166 1.00 50.16 374 TYR D N 1
ATOM 11513 C CA . TYR D 1 374 ? 18.985 48.443 26.086 1.00 51.48 374 TYR D CA 1
ATOM 11514 C C . TYR D 1 374 ? 17.976 47.832 27.069 1.00 51.84 374 TYR D C 1
ATOM 11515 O O . TYR D 1 374 ? 17.071 48.507 27.533 1.00 52.22 374 TYR D O 1
ATOM 11524 N N . LEU D 1 375 ? 18.131 46.558 27.373 1.00 52.15 375 LEU D N 1
ATOM 11525 C CA . LEU D 1 375 ? 17.289 45.902 28.349 1.00 53.29 375 LEU D CA 1
ATOM 11526 C C . LEU D 1 375 ? 17.288 46.666 29.693 1.00 53.83 375 LEU D C 1
ATOM 11527 O O . LEU D 1 375 ? 16.249 46.782 30.334 1.00 55.09 375 LEU D O 1
ATOM 11532 N N . PHE D 1 376 ? 18.436 47.191 30.111 1.00 52.61 376 PHE D N 1
ATOM 11533 C CA . PHE D 1 376 ? 18.480 48.039 31.299 1.00 52.65 376 PHE D CA 1
ATOM 11534 C C . PHE D 1 376 ? 18.221 49.520 30.987 1.00 52.48 376 PHE D C 1
ATOM 11535 O O . PHE D 1 376 ? 17.268 50.128 31.497 1.00 53.13 376 PHE D O 1
ATOM 11543 N N . ALA D 1 377 ? 19.043 50.103 30.136 1.00 50.97 377 ALA D N 1
ATOM 11544 C CA . ALA D 1 377 ? 18.843 51.473 29.822 1.00 50.89 377 ALA D CA 1
ATOM 11545 C C . ALA D 1 377 ? 19.798 51.864 28.741 1.00 50.47 377 ALA D C 1
ATOM 11546 O O . ALA D 1 377 ? 20.964 51.542 28.808 1.00 50.19 377 ALA D O 1
ATOM 11548 N N . ARG D 1 378 ? 19.278 52.519 27.714 1.00 50.70 378 ARG D N 1
ATOM 11549 C CA . ARG D 1 378 ? 20.110 53.149 26.742 1.00 50.49 378 ARG D CA 1
ATOM 11550 C C . ARG D 1 378 ? 20.757 54.324 27.433 1.00 49.98 378 ARG D C 1
ATOM 11551 O O . ARG D 1 378 ? 20.358 54.650 28.538 1.00 51.89 378 ARG D O 1
ATOM 11559 N N . PRO D 1 379 ? 21.780 54.947 26.826 1.00 49.15 379 PRO D N 1
ATOM 11560 C CA . PRO D 1 379 ? 22.328 56.202 27.350 1.00 48.55 379 PRO D CA 1
ATOM 11561 C C . PRO D 1 379 ? 21.270 57.311 27.636 1.00 49.30 379 PRO D C 1
ATOM 11562 O O . PRO D 1 379 ? 20.419 57.588 26.784 1.00 50.31 379 PRO D O 1
ATOM 11566 N N . MET D 1 380 ? 21.356 57.951 28.813 1.00 49.18 380 MET D N 1
ATOM 11567 C CA . MET D 1 380 ? 20.417 59.002 29.258 1.00 49.07 380 MET D CA 1
ATOM 11568 C C . MET D 1 380 ? 21.140 60.303 29.620 1.00 48.74 380 MET D C 1
ATOM 11569 O O . MET D 1 380 ? 22.263 60.235 30.075 1.00 48.38 380 MET D O 1
ATOM 11574 N N . PRO D 1 381 ? 20.488 61.485 29.441 1.00 49.39 381 PRO D N 1
ATOM 11575 C CA . PRO D 1 381 ? 20.961 62.762 30.036 1.00 49.09 381 PRO D CA 1
ATOM 11576 C C . PRO D 1 381 ? 20.860 62.714 31.543 1.00 49.76 381 PRO D C 1
ATOM 11577 O O . PRO D 1 381 ? 20.133 61.877 32.076 1.00 49.38 381 PRO D O 1
ATOM 11581 N N . GLU D 1 382 ? 21.619 63.575 32.222 1.00 50.83 382 GLU D N 1
ATOM 11582 C CA . GLU D 1 382 ? 21.776 63.500 33.672 1.00 52.79 382 GLU D CA 1
ATOM 11583 C C . GLU D 1 382 ? 20.491 63.184 34.423 1.00 54.30 382 GLU D C 1
ATOM 11584 O O . GLU D 1 382 ? 20.411 62.156 35.106 1.00 55.90 382 GLU D O 1
ATOM 11590 N N . GLN D 1 383 ? 19.488 64.047 34.319 1.00 54.71 383 GLN D N 1
ATOM 11591 C CA . GLN D 1 383 ? 18.281 63.880 35.131 1.00 55.84 383 GLN D CA 1
ATOM 11592 C C . GLN D 1 383 ? 17.550 62.535 34.883 1.00 55.37 383 GLN D C 1
ATOM 11593 O O . GLN D 1 383 ? 17.093 61.896 35.837 1.00 55.66 383 GLN D O 1
ATOM 11599 N N . HIS D 1 384 ? 17.450 62.103 33.620 1.00 54.54 384 HIS D N 1
ATOM 11600 C CA . HIS D 1 384 ? 16.867 60.773 33.289 1.00 54.20 384 HIS D CA 1
ATOM 11601 C C . HIS D 1 384 ? 17.644 59.670 34.006 1.00 53.31 384 HIS D C 1
ATOM 11602 O O . HIS D 1 384 ? 17.062 58.810 34.667 1.00 52.94 384 HIS D O 1
ATOM 11609 N N . PHE D 1 385 ? 18.969 59.733 33.880 1.00 52.76 385 PHE D N 1
ATOM 11610 C CA . PHE D 1 385 ? 19.883 58.845 34.591 1.00 52.52 385 PHE D CA 1
ATOM 11611 C C . PHE D 1 385 ? 19.667 58.872 36.104 1.00 53.32 385 PHE D C 1
ATOM 11612 O O . PHE D 1 385 ? 19.516 57.812 36.708 1.00 53.80 385 PHE D O 1
ATOM 11620 N N . LEU D 1 386 ? 19.605 60.056 36.722 1.00 53.88 386 LEU D N 1
ATOM 11621 C CA . LEU D 1 386 ? 19.335 60.106 38.169 1.00 54.64 386 LEU D CA 1
ATOM 11622 C C . LEU D 1 386 ? 18.014 59.452 38.511 1.00 55.28 386 LEU D C 1
ATOM 11623 O O . LEU D 1 386 ? 17.924 58.670 39.449 1.00 55.99 386 LEU D O 1
ATOM 11628 N N . ASP D 1 387 ? 16.980 59.764 37.741 1.00 55.64 387 ASP D N 1
ATOM 11629 C CA . ASP D 1 387 ? 15.696 59.147 37.978 1.00 55.63 387 ASP D CA 1
ATOM 11630 C C . ASP D 1 387 ? 15.740 57.652 37.743 1.00 55.46 387 ASP D C 1
ATOM 11631 O O . ASP D 1 387 ? 15.140 56.910 38.513 1.00 55.96 387 ASP D O 1
ATOM 11636 N N . TYR D 1 388 ? 16.509 57.199 36.740 1.00 54.61 388 TYR D N 1
ATOM 11637 C CA . TYR D 1 388 ? 16.741 55.767 36.559 1.00 53.79 388 TYR D CA 1
ATOM 11638 C C . TYR D 1 388 ? 17.347 55.153 37.837 1.00 55.52 388 TYR D C 1
ATOM 11639 O O . TYR D 1 388 ? 16.939 54.077 38.280 1.00 55.32 388 TYR D O 1
ATOM 11648 N N . CYS D 1 389 ? 18.328 55.850 38.413 1.00 56.70 389 CYS D N 1
ATOM 11649 C CA . CYS D 1 389 ? 19.033 55.364 39.580 1.00 58.28 389 CYS D CA 1
ATOM 11650 C C . CYS D 1 389 ? 18.128 55.250 40.809 1.00 60.34 389 CYS D C 1
ATOM 11651 O O . CYS D 1 389 ? 18.048 54.202 41.415 1.00 61.00 389 CYS D O 1
ATOM 11654 N N . SER D 1 390 ? 17.421 56.322 41.148 1.00 62.90 390 SER D N 1
ATOM 11655 C CA . SER D 1 390 ? 16.420 56.326 42.222 1.00 65.41 390 SER D CA 1
ATOM 11656 C C . SER D 1 390 ? 15.482 55.129 42.110 1.00 66.73 390 SER D C 1
ATOM 11657 O O . SER D 1 390 ? 15.328 54.348 43.063 1.00 67.65 390 SER D O 1
ATOM 11660 N N . GLY D 1 391 ? 14.854 55.001 40.941 1.00 66.94 391 GLY D N 1
ATOM 11661 C CA . GLY D 1 391 ? 13.911 53.930 40.697 1.00 68.05 391 GLY D CA 1
ATOM 11662 C C . GLY D 1 391 ? 14.550 52.596 40.986 1.00 68.37 391 GLY D C 1
ATOM 11663 O O . GLY D 1 391 ? 13.984 51.768 41.688 1.00 69.17 391 GLY D O 1
ATOM 11664 N N . SER D 1 392 ? 15.751 52.401 40.461 1.00 68.23 392 SER D N 1
ATOM 11665 C CA . SER D 1 392 ? 16.404 51.106 40.543 1.00 68.58 392 SER D CA 1
ATOM 11666 C C . SER D 1 392 ? 16.689 50.743 41.997 1.00 69.58 392 SER D C 1
ATOM 11667 O O . SER D 1 392 ? 16.441 49.610 42.410 1.00 69.88 392 SER D O 1
ATOM 11670 N N . LEU D 1 393 ? 17.209 51.714 42.748 1.00 70.28 393 LEU D N 1
ATOM 11671 C CA . LEU D 1 393 ? 17.452 51.557 44.175 1.00 71.56 393 LEU D CA 1
ATOM 11672 C C . LEU D 1 393 ? 16.154 51.183 44.906 1.00 73.00 393 LEU D C 1
ATOM 11673 O O . LEU D 1 393 ? 16.133 50.241 45.700 1.00 73.34 393 LEU D O 1
ATOM 11675 N N . GLU D 1 394 ? 15.074 51.900 44.594 1.00 74.27 394 GLU D N 1
ATOM 11676 C CA . GLU D 1 394 ? 13.749 51.623 45.146 1.00 76.06 394 GLU D CA 1
ATOM 11677 C C . GLU D 1 394 ? 13.287 50.195 44.846 1.00 76.77 394 GLU D C 1
ATOM 11678 O O . GLU D 1 394 ? 12.790 49.511 45.739 1.00 77.96 394 GLU D O 1
ATOM 11680 N N . HIS D 1 395 ? 13.477 49.748 43.605 1.00 76.97 395 HIS D N 1
ATOM 11681 C CA . HIS D 1 395 ? 13.180 48.371 43.184 1.00 78.02 395 HIS D CA 1
ATOM 11682 C C . HIS D 1 395 ? 13.979 47.333 43.970 1.00 78.98 395 HIS D C 1
ATOM 11683 O O . HIS D 1 395 ? 13.432 46.329 44.435 1.00 79.41 395 HIS D O 1
ATOM 11685 N N . HIS D 1 396 ? 15.280 47.574 44.105 1.00 80.07 396 HIS D N 1
ATOM 11686 C CA . HIS D 1 396 ? 16.156 46.678 44.858 1.00 81.55 396 HIS D CA 1
ATOM 11687 C C . HIS D 1 396 ? 15.670 46.477 46.321 1.00 83.66 396 HIS D C 1
ATOM 11688 O O . HIS D 1 396 ? 15.494 45.335 46.757 1.00 84.13 396 HIS D O 1
ATOM 11690 N N . HIS D 1 397 ? 15.394 47.581 47.030 1.00 85.31 397 HIS D N 1
ATOM 11691 C CA . HIS D 1 397 ? 14.861 47.568 48.408 1.00 87.43 397 HIS D CA 1
ATOM 11692 C C . HIS D 1 397 ? 13.465 46.925 48.588 1.00 88.95 397 HIS D C 1
ATOM 11693 O O . HIS D 1 397 ? 12.809 47.160 49.611 1.00 90.41 397 HIS D O 1
ATOM 11695 N N . HIS D 1 398 ? 13.029 46.118 47.606 1.00 89.01 398 HIS D N 1
ATOM 11696 C CA . HIS D 1 398 ? 11.788 45.307 47.678 1.00 89.90 398 HIS D CA 1
ATOM 11697 C C . HIS D 1 398 ? 11.902 43.991 46.882 1.00 89.30 398 HIS D C 1
ATOM 11698 O O . HIS D 1 398 ? 12.785 43.154 47.141 1.00 88.78 398 HIS D O 1
#

CATH classification: 3.40.50.2300 (+1 more: 3.20.20.450)

Radius of gyration: 35.08 Å; Cα contacts (8 Å, |Δi|>4): 2888; chains: 4; bounding box: 75×104×109 Å

Foldseek 3Di:
DAAAAEEEEAQDVVLQVLVVVLCVVAHHHDYHYDNEPVRLQVCLVVPQAHEEYEFECDDQRYHRVLSLLLSLAQPRYAEYEYQDPPDPVCVVVVCVVSVVSFHHYQYYAPSSGDNVVVVVSVVSSVVCVPPDTDDYDADGLVQLVVQLVPPQKAWWWFFKAWLPPLHTAAIEIAIWGCHPPPGIHHCSRHVSSCVRVVNVVSVQVSHLLVVLLLLLVCVVVVNQHEYEYEDALVLLQPLCNQVVSCVSCVVSVHALQSYAYEYELVSLVSHDPSSVVSVVSSLVSNHAYEHEQDQPDDPSVPPDPDDSHQEYEHDLVLLVCVPVPVVSLVSLLVVLVVCVVVNHAYEYEADDDVVSSVSCVVSPHTIYTHPVNDDTGGSVVVVVVSVVD/DAQAAEEEEDQPVVLQVLQVVLCVVAPHHDYHYDNEPVSLLVVLLPDFAHEEYEFECDDLRYHRVLSLLLSLVQLRYEAYEYADPDDPVCVVVVQVVSVVSLYDYQYYAYSNNDSVVVVVSVVSSVVCVVVRDDRGGDPQQDDLVRLVVLLVVLFKEWWWFFKAWLVPRHTAAIEIAIWGCRPPNGIHHCSRRVSSCVRVVNVLSVQVSHVLNVLVLLLVCVVVVNLHAYEYEDALVCLVDLCSLVVSVVSCVVSVHQLCSYEYEYELVSLVSHDVSSVVSLVSSLVSPHAYEHEQDQDDDPSCPPDPDRSHQEYEHHLVLLVCCVVPVVSLVSLLVVLVVCVVSVHAYEYENDADSVSSVVSVVSPHTIYTHPNNDDTGGSVVVVVVSPDD/DAAAEEEEDQPVVLQVLQVVLCVVAHHHYYHYDNFLVRSLVCLVDDAAHAEYEEECVVDDPRVLVSLLSVLLSLRYAEYEYADADDPVCPVVVQVSSLLSLHHYLYYDYPPGDSVVVNVSVCSSVVPCLDDSSQLNSQLVPVQKAWWWFFKAWLPDLGTAAIEIAIWGQRPPPGTDHCVSPVVSCVVVVCVVSSQVSHLLNQLVLLLVCVVVVHLHAYEYEDQLACLQPDCPLVVSVVVCVVSVHALCSYAYEYEPVRVVVHDPNSVVSQVSSVVSPHAYEHECQPPDDCSVVVCVVHVHQEYEHEQVLLVCVVVPVVSLVVLLVVLVVCVVSVHAYEYEADDDPVSSVSSVVSRHTIYTHVNNPDIGGSPVVVVVSVDD/DDEEEEQVCVCVVVVVVVADDDDYFYDPFQVRVVVSVCEEYEAAPVVCCVSPVNRLQCCLLVVPYAEYAYCADDDPVCPVVVLCVSLLSLHHYQYHVVVSVSVVVVVVPVPDDQDDLSQQNNQLSPVQKAWWWFAKAFLPQTDHAAIEIAIWGCRPPPGIHHCVRPVVSCVVVVNVVSVQVSHVLVVLVLCLVCVVVVHLHAYEYEDQLAVLQDDCPQVVVVVSCVVSVHAQQSYAYEYEPVSPVVHDPNNVVNVVSSVVSPHAYEHECQPPDDCRLVVCVVHPHQEYEHDQVLLVCVVVDPVSLVVLLVVLVVCVVSVHAYEYEAPEDVVSSVSSVVSPHTIYTHVVLHDIGGSVVVVVSVVVSVVSSVD

Secondary structure (DSSP, 8-state):
---EEEEEE-SSHHHHHHHHHHHHHH-SEEEEEESSHHHHHHHHHHHS-EEEEEE-SS-SSS-HHHHHHHHHHHT-EEEEEES----GGGHHHHHHHHHTTT-EEEEEPPSS--HHHHHHHHHHHHHHTTS---------HHHHHHHHHTT-EEEEEEEEEESSS--EEEEEEEEEEEETTTEEE-GGGTHHHHHHTT-HHHHHHHHHHHHHHHHHHHHHTT---EEEEE--GGGGSSTTHHHHHHHHHHHTT--GGGEEEEEEHHHHHT--HHHHHHHHHHHHHT-EEEEEEE-S-SGGGGSSSS---SEEEE-THHHHHHHH-TTHHHHHHHHHHHHHHHT-EEEE-----HHHHHHHHHHT--EE-BTTTB--B-HHHHHHHHHH-/---EEEEEE-SSHHHHHHHHHHHHHH-SEEEEEESSHHHHHHHHHH-S-EEEEEE-S--SS--HHHHHHHHHHHS-EEEEEES----GGGHHHHHHHHHTTTPEEEEE--SS--HHHHHHHHHHHHHHTTTSPPP---TTS--HHHHHHHTTTT-EEEEEEEEEESSS--EEEEEEEEEEEETTTEEE-GGGTHHHHHHTT-HHHHHHHHHHHHHHHHHHHHHTT---EEEEE--GGGGGSTTHHHHHHHHHHHTT--GGGEEEEEEHHHHHTS-HHHHHHHHHHHHHT-EEEEEEE-S-SGGGGSSSS---SEEEE-THHHHHHHH-TTHHHHHHHHHHHHHHHT-EEEEE---SHHHHHHHHHHT--EEESTTT---B-HHHHHHHSS--/--EEEEEE--SHHHHHHHHHHHHHH--EEEEEESSHHHHHHHHHT---EEEEEE-HHHHHHHHHHHHHHHHHHT-EEEEEESSPPPGGGHHHHHHHHHTTT-EEEEE-PSSPPHHHHHHHHHHHHT-----HHHHHHHHTTT-EEEEEEEEEESSSS---EEEEEEEE--TTT-SB-GGGTHHHHHHHT-HHHHHHHHHHHHHHHHHHHHHTT---EEEEE--HHHHT-TTHHHHHHHHHHHTT--GGGEEEEEEHHHHHS--TTHHHHHHHHHHHT-EEEEES-S-SS-HHHHHHHS--SEEEE-THHHHHTTT-HHHHHHHHHHHHHHHHHT-EEEE-----HHHHHHHHHHT--EE-BTTTB--EEHHHHHHHHS--/---EEE--TTHHHHTTTTT--S-B---SSHHHHHHTT--EEEE-TTS-SSSTTTHHHHHHHHT--SEEEESS---GGGHHHHHHHHHTTT-EEEE--HHHHHHTHHHH---PPPPPHHHHHHHHHTT-EEEEEEEEEETTTT--SEEEEEEEEEETTTEEE-GGGTHHHHHHTT-HHHHHHHHHHHHHHHHHHHHHTT---EEEEE--GGGGGSTTHHHHHHHHHHHTT--GGGEEEEEEHHHHHT--TTHHHHHHHHHHHT-EEEEESTT-SS-HHHHHHHS--SEEEE-THHHHTTTT-HHHHHHHHHHHHHHHHTT-EEEE----SHHHHHHHHHHT--EE-BTTTB--EEHHHHHHHHHHHHHHHT-

Organism: Pseudomonas aeruginosa (strain ATCC 15692 / DSM 22644 / CIP 104116 / JCM 14847 / LMG 12228 / 1C / PRS 101 / PAO1) (NCBI:txid208964)

GO terms:
  GO:0071111 cyclic-guanylate-specific phosphodiesterase activity (F, IDA)
  GO:0045892 negative regulation of DNA-templated transcription (P, IMP)
  GO:0071111 cyclic-guanylate-specific phosphodiesterase activity (F, EXP)

Sequence (1532 aa):
MNDLNVLVLEDEPFQRLVAVTALKKVVPGSILEAADGKEAVAILESCGHVDIAICDLQMSGMDGLAFLRHASLSGKVHSVILSSEVDPILRQATISMIECLGLNFLGDLGKPFSLERITALLTRYNARRQDLPRQAELPSVADVVRGLDNGEFEAYYQPKVALDGGGLIGAEVLARWNHPHLGVLPPSHFLYVMETYNLVDKLFWQLFSQGLATRRKLAQLGQPINLAFNVHPSQLGSRALAENISALLTEFHLPPSSVMFEITETGLISAPASSLENLVRLWIMGCGLAMDDFGAGYSSLDRLCEFPFSQIKLDRTFVQKMKTQPRSCAVISSVVALAQALGISLVVEGVESDEQRVRLIELGCSIAQGYLFARPMPEQHFLDYCSGSMNDLNVLVLEDEPFQRLVAVTALKKVVPGSILEAADGKEAVAILESCGHVDIAICDLQMSGMDGLAFLRHASLSGKVHSVILSSEVDPILRQATISMIECLGLNFLGDLGKPFSLERITALLTRYNARRQDLPRQIEVAELPSVADVVRGLDNGEFEAYYQPKVALDGGGLIGAEVLARWNHPHLGVLPPSHFLYVMETYNLVDKLFWQLFSQGLATRRKLAQLGQPINLAFNVHPSQLGSRALAENISALLTEFHLPPSSVMFEITETGLISAPASSLENLVRLWIMGCGLAMDDFGAGYSSLDRLCEFPFSQIKLDRTFVQKMKTQPRSCAVISSVVALAQALGISLVVEGVESDEQRVRLIELGCSIAQGYLFARPMPEQHFLDYCSGSNDLNVLVLEDEPFQRLVAVTALKKVVPGSILEAADGKEAVAILESCGHVDIAICDLQMSGMDGLAFLRHASLSGKVHSVILSSEVDPILRQATISMIECLGLNFLGDLGKPFSLERITALLTRYNARRLPSVADVVRGLDNGEFEAYYQPKVALDGGGLIGAEVLARWNHPHLGVLPPSHFLYVMETYNLVDKLFWQLFSQGLATRRKLAQLGQPINLAFNVHPSQLGSRALAENISALLTEFHLPPSSVMFEITETGLISAPASSLENLVRLWIMGCGLAMDDFGAGYSSLDRLCEFPFSQIKLDRTFVQKMKTQPRSCAVISSVVALAQALGISLVVEGVESDEQRVRLIELGCSIAQGYLFARPMPEQHFLDYCSGSDLNVLVLQRLVAVTALKKVVPGSILEAADGKEAVAILEDIAICDLQMSGMDGLAFLRHASLSGKVHSVILSSEVDPILRQATISMIECLGLNFLGDERITALLTRYNAREVAELPSVADVVRGLDNGEFEAYYQPKVALDGGGLIGAEVLARWNHPHLGVLPPSHFLYVMETYNLVDKLFWQLFSQGLATRRKLAQLGQPINLAFNVHPSQLGSRALAENISALLTEFHLPPSSVMFEITETGLISAPASSLENLVRLWIMGCGLAMDDFGAGYSSLDRLCEFPFSQIKLDRTFVQKMKTQPRSCAVISSVVALAQALGISLVVEGVESDEQRVRLIELGCSIAQGYLFARPMPEQHFLDYCSGSLEHHHH

B-factor: mean 66.49, std 19.38, range [21.69, 148.74]

Nearest PDB structures (foldseek):
  3sy8-assembly1_A  TM=1.003E+00  e=8.535E-76  Pseudomonas aeruginosa PAO1
  3sy8-assembly1_B  TM=9.910E-01  e=7.400E-68  Pseudomonas aeruginosa PAO1
  3sy8-assembly1_C  TM=6.449E-01  e=3.163E-61  Pseudomonas aeruginosa PAO1
  3sy8-assembly1_D  TM=6.707E-01  e=7.406E-55  Pseudomonas aeruginosa PAO1
  4fou-assembly2_B  TM=8.181E-01  e=5.965E-16  Xanthomonas citri pv. citri str. 306

InterPro domains:
  IPR001633 EAL domain [PF00563] (147-379)
  IPR001633 EAL domain [PS50883] (140-392)
  IPR001633 EAL domain [SM00052] (139-384)
  IPR001633 EAL domain [cd01948] (145-384)
  IPR001789 Signal transduction response regulator, receiver domain [PF00072] (6-121)
  IPR001789 Signal transduction response regulator, receiver domain [PS50110] (5-126)
  IPR001789 Signal transduction response regulator, receiver domain [SM00448] (4-122)
  IPR011006 CheY-like superfamily [SSF52172] (1-182)
  IPR035919 EAL domain superfamily [G3DSA:3.20.20.450] (141-391)
  IPR035919 EAL domain superfamily [SSF141868] (146-389)